Protein 1W2W (pdb70)

GO terms:
  GO:0046523 S-methyl-5-thioribose-1-phosphate isomerase activity (F, IDA)
  GO:0005634 nucleus (C, HDA)
  GO:0005737 cytoplasm (C, HDA)
  GO:0033353 L-methionine cycle (P, IMP)

Solvent-accessible surface area: 60787 Å² total

Foldseek 3Di:
DLAQKDWACVPLLAIWIWGFQVVDPDVDTDIHTQQALVSLLVCLLPGAAAQASNQLSNLVRLLSLLSCCVVPCPDPSNVQAPQVDAVRRVVSSVVSLVVSCPSDPDRCSNVVNSVVLNVLSVPAPHSVRSSNVSSVVSVCSLVCFVVVLCLLVLLVVVVVVCVVVVNDDDDDDDDDDDFASSNGSGCGNPNVVVVNNVVVVVVVVVD/DDDAEEEFELQPDLRCGPPPVVVVCVVVVGHYDYDYLVCPLVCCVDPPDHQAEDEFEFQAQEQFRKTKGFPSLQVNLVSCVVVVHAYEYEYELVRYDDPDHFQVPDDWDFDDCCSRQKHKDFDADPVPGHFDADPVRHTDIDIDGRDDPPDDDTGTRIDIHGQLSHQWYQYPVGIWGADPVSTTRCVVSD/DLAQKDWACVPLLAIWIWGFQVVDPDVDTDIDTQQALVSLLVCLLPGAAALASNQLSNLVRLLNLLSCLVVPVPDPSVVLAPQVDFVRRLVSSVVSLVVSCPSDPDRCSNVVSSVVLNVLSVPAPHSVSSNNVSSVSSVCSLVCFAVVLCLLVLLVVVVVVCVVVVNDDDDDDDDDDDFASSNHSHCGNVNVVVVNNVVVVVVVVVD/DDDAEEEFELQPDLRCGPPPVVVVCVVVVGHYDYDYLVCVLVCCVDPPDHQAEDEFEFQAQEDFRKTKDFPSLQVVLVSCVVVVHAYEYEYELVRYDDPDHFPVPDDWDFDDCCSRQKHKDFDADPPPGHFDADPVRHTDIDIDGNDDPPDDDTGTGIDIHGLLSHQWYQYPVGIWGADPVSTTDCVVSD/DLAQKDWACVPLLAIWIWGWQPVDPDVDTDIDTQQALVSLLVCLLPGAAAQASNQLSNLVRLLSLLSCLVVPCPDPSVVLADQVDQVRRLVSSLVSLVVSCPSDPDRCSNVVNSVVLNVLSVPAPHSVRSSNVSSVSSVCSLVVFAVVLCLLVLLVVVVVVCVVVVHDDDDDDDDDDDFAVSNGSHCGHVNVVVVNNVVVVVVPPVD/DDDAEEEFELQPDLRCGPPPVVVVCVVVVGHYDYDYLVCPLVCCVPPPDHQAEAEFEFQAQEQFRKTKGFPSLQVVLVSCVVVVHAYEYEYELVRYDDPDHFPVPDDWDFDDVCSRQKHKDWDADPPPGHFDADPVGHTHIDIDGNDDPPDDDTGTRIDIHGLLSHQWYQYPVGIWGADPVSTTRCVVSD/DLAQKDWACVPVLAIWIWGWQPVDPDVDTDIHTQQALVSLLVCLLPGAAALASNLLSNLVRLLNHLSCCVVDCPDPSNVLAPQVDFVRRLVSSLVSLVVSCVSDPDRCSNVVSSVVLNVLSVVAPHSVRSNNVSSVSSVCSLVCFVVVLCLQVLLVVVVVVCVVVVHDDDDDDDDDDDFASSNHSGCGNVVVVVVNNVVVVVVVVVD/DDDAEEEFELQPDLRCGPPPVVVVCVVVVGHYDYDYLVCVLVCCVDPPDHQAEDEEEFQAQEQFRKTKDFPSLQVVLVSCVVVVHAYEYEYELVRYDDPDHFQVPDDWDFDDCCSRQKHKDWDADPPPGHFDADPVRHTDIDIDGDDDPPDDDTGTRIDIHGLLSHQWYQYPVGIWGDDPVSTTRCVVSD

Radius of gyration: 48.63 Å; Cα contacts (8 Å, |Δi|>4): 3540; chains: 8; bounding box: 125×84×140 Å

Sequence (1588 aa):
SLEAIVFDRSEPENVSVKVLDQLLLPYTTKYVPIHTIDDGYSVIKSQVRGAPAIAIVGSLSVLTEVQLIKHNPTSDVATLYSLVNWESTKTVLNKRLDFLLSSRPTAVNLSNSLVEIKNILKSSSDLKAFDGSLYNYVCELIDEDLANNKGDNGAKYLIDVLQKDGFKDEFAVLTICNTGSLATSGYGTALGVIRSLWKDSLAKTDKCPRGHVFPLETRPYNQGSRLTAYELVYDKIPSTLITDSSIAYRIRTSPIPIKAAFVGADRIVRNGDTANKIGTLQLAVICKQFGIKFFVVAPKTTIDNVTETGDDIIVEERNPEEFKVVTGTVINPENGSLILNESGEPITGKVGIAPLEINVWNPAFDITPHELIDGIITEEGVFTKNSSGEFQLESLFSLEAIVFDRSEPENVSVKVLDQLLLPYTTKYVPIHTIDDGYSVIKSQVRGAPAIAIVGSLSVLTEVQLIKHNPTSDVATLYSLVNWESTKTVLNKRLDFLLSSRPTAVNLSNSLVEIKNILKSSSDLKAFDGSLYNYVCELIDEDLANNKGDNGAKYLIDVLQKDGFKDEFAVLTICNTGSLATSGYGTALGVIRSLWKDSLAKTDKCPRGHVFPLETRPYNQGSRLTAYELVYDKIPSTLITDSSIAYRIRTSPIPIKAAFVGADRIVRNGDTANKIGTLQLAVICKQFGIKFFVVAPKTTIDNVTETGDDIIVEERNPEEFKVVTGTVINPENGSLILNESGEPITGKVGIAPLEINVWNPAFDITPHELIDGIITEEGVFTKNSSGEFQLESLFSLEAIVFDRSEPENVSVKVLDQLLLPYTTKYVPIHTIDDGYSVIKSQVRGAPAIAIVGSLSVLTEVQLIKHNPTSDVATLYSLVNWESTKTVLNKRLDFLLSSRPTAVNLSNSLVEIKNILKSSSDLKAFDGSLYNYVCELIDEDLANNKGDNGAKYLIDVLQKDGFKDEFAVLTICNTGSLATSGYGTALGVIRSLWKDSLAKTDKCPRGHVFPLETRPYNQGSRLTAYELVYDKIPSTLITDSSIAYRIRTSPIPIKAAFVGADRIVRNGDTANKIGTLQLAVICKQFGIKFFVVAPKTTIDNVTETGDDIIVEERNPEEFKVVTGTVINPENGSLILNESGEPITGKVGIAPLEINVWNPAFDITPHELIDGIITEEGVFTKNSSGEFQLESLFSLEAIVFDRSEPENVSVKVLDQLLLPYTTKYVPIHTIDDGYSVIKSQVRGAPAIAIVGSLSVLTEVQLIKHNPTSDVATLYSLVNWESTKTVLNKRLDFLLSSRPTAVNLSNSLVEIKNILKSSSDLKAFDGSLYNYVCELIDEDLANNKGDNGAKYLIDVLQKDGFKDEFAVLTICNTGSLATSGYGTALGVIRSLWKDSLAKTDKCPRGHVFPLETRPYNQGSRLTAYELVYDKIPSTLITDSSIAYRIRTSPIPIKAAFVGADRIVRNGDTANKIGTLQLAVICKQFGIKFFVVAPKTTIDNVTETGDDIIVEERNPEEFKVVTGTVINPENGSLILNESGEPITGKVGIAPLEINVWNPAFDITPHELIDGIITEEGVFTKNSSGEFQLESLF

Structure (mmCIF, N/CA/C/O backbone):
data_1W2W
#
_entry.id   1W2W
#
_cell.length_a   60.620
_cell.length_b   105.450
_cell.length_c   263.050
_cell.angle_alpha   90.00
_cell.angle_beta   90.00
_cell.angle_gamma   90.00
#
_symmetry.space_group_name_H-M   'P 21 21 21'
#
loop_
_entity.id
_entity.type
_entity.pdbx_description
1 polymer '5-METHYLTHIORIBOSE-1-PHOSPHATE ISOMERASE'
2 polymer '5-METHYLTHIORIBOSE-1-PHOSPHATE ISOMERASE'
3 non-polymer 'SULFATE ION'
4 water water
#
loop_
_atom_site.group_PDB
_atom_site.id
_atom_site.type_symbol
_atom_site.label_atom_id
_atom_site.label_alt_id
_atom_site.label_comp_id
_atom_site.label_asym_id
_atom_site.label_entity_id
_atom_site.label_seq_id
_atom_site.pdbx_PDB_ins_code
_atom_site.Cartn_x
_atom_site.Cartn_y
_atom_site.Cartn_z
_atom_site.occupancy
_atom_site.B_iso_or_equiv
_atom_site.auth_seq_id
_atom_site.auth_comp_id
_atom_site.auth_asym_id
_atom_site.auth_atom_id
_atom_site.pdbx_PDB_model_num
ATOM 9 N N . SER A 1 2 ? 38.304 33.305 29.124 1.00 15.06 2 SER A N 1
ATOM 10 C CA . SER A 1 2 ? 38.574 33.145 30.544 1.00 12.22 2 SER A CA 1
ATOM 11 C C . SER A 1 2 ? 38.056 34.308 31.390 1.00 10.44 2 SER A C 1
ATOM 12 O O . SER A 1 2 ? 37.879 34.156 32.596 1.00 9.67 2 SER A O 1
ATOM 15 N N . LEU A 1 3 ? 37.812 35.459 30.765 1.00 7.48 3 LEU A N 1
ATOM 16 C CA . LEU A 1 3 ? 37.576 36.699 31.503 1.00 5.85 3 LEU A CA 1
ATOM 17 C C . LEU A 1 3 ? 36.124 37.165 31.464 1.00 6.61 3 LEU A C 1
ATOM 18 O O . LEU A 1 3 ? 35.799 38.214 32.018 1.00 6.43 3 LEU A O 1
ATOM 23 N N . GLU A 1 4 ? 35.263 36.390 30.814 1.00 5.09 4 GLU A N 1
ATOM 24 C CA . GLU A 1 4 ? 33.884 36.794 30.586 1.00 6.38 4 GLU A CA 1
ATOM 25 C C . GLU A 1 4 ? 33.028 36.392 31.793 1.00 5.58 4 GLU A C 1
ATOM 26 O O . GLU A 1 4 ? 32.792 35.213 32.022 1.00 5.93 4 GLU A O 1
ATOM 32 N N . ALA A 1 5 ? 32.574 37.374 32.570 1.00 5.70 5 ALA A N 1
ATOM 33 C CA . ALA A 1 5 ? 31.787 37.087 33.772 1.00 4.61 5 ALA A CA 1
ATOM 34 C C . ALA A 1 5 ? 30.463 36.431 33.424 1.00 4.20 5 ALA A C 1
ATOM 35 O O . ALA A 1 5 ? 29.976 35.570 34.159 1.00 5.25 5 ALA A O 1
ATOM 37 N N . ILE A 1 6 ? 29.884 36.840 32.304 1.00 3.92 6 ILE A N 1
ATOM 38 C CA . ILE A 1 6 ? 28.530 36.419 31.953 1.00 4.49 6 ILE A CA 1
ATOM 39 C C . ILE A 1 6 ? 28.540 35.918 30.523 1.00 4.77 6 ILE A C 1
ATOM 40 O O . ILE A 1 6 ? 28.942 36.645 29.617 1.00 6.22 6 ILE A O 1
ATOM 45 N N . VAL A 1 7 ? 28.115 34.675 30.325 1.00 3.63 7 VAL A N 1
ATOM 46 C CA . VAL A 1 7 ? 28.084 34.123 28.979 1.00 4.02 7 VAL A CA 1
ATOM 47 C C . VAL A 1 7 ? 26.625 34.044 28.552 1.00 4.13 7 VAL A C 1
ATOM 48 O O . VAL A 1 7 ? 25.866 33.206 29.056 1.00 6.46 7 VAL A O 1
ATOM 52 N N . PHE A 1 8 ? 26.279 34.923 27.615 1.00 4.18 8 PHE A N 1
ATOM 53 C CA . PHE A 1 8 ? 24.907 35.144 27.158 1.00 4.30 8 PHE A CA 1
ATOM 54 C C . PHE A 1 8 ? 24.805 34.703 25.702 1.00 4.87 8 PHE A C 1
ATOM 55 O O . PHE A 1 8 ? 25.303 35.387 24.811 1.00 6.40 8 PHE A O 1
ATOM 63 N N . ASP A 1 9 ? 24.184 33.553 25.449 1.00 5.27 9 ASP A N 1
ATOM 64 C CA . ASP A 1 9 ? 23.965 33.120 24.077 1.00 5.35 9 ASP A CA 1
ATOM 65 C C . ASP A 1 9 ? 22.603 33.637 23.629 1.00 6.08 9 ASP A C 1
ATOM 66 O O . ASP A 1 9 ? 21.561 33.131 24.061 1.00 6.03 9 ASP A O 1
ATOM 71 N N . ARG A 1 10 ? 22.632 34.645 22.763 1.00 5.81 10 ARG A N 1
ATOM 72 C CA . ARG A 1 10 ? 21.432 35.362 22.352 1.00 5.78 10 ARG A CA 1
ATOM 73 C C . ARG A 1 10 ? 20.928 34.861 21.006 1.00 5.59 10 ARG A C 1
ATOM 74 O O . ARG A 1 10 ? 19.981 35.412 20.439 1.00 6.92 10 ARG A O 1
ATOM 82 N N . SER A 1 11 ? 21.561 33.812 20.496 1.00 4.19 11 SER A N 1
ATOM 83 C CA . SER A 1 11 ? 21.388 33.416 19.103 1.00 5.31 11 SER A CA 1
ATOM 84 C C . SER A 1 11 ? 19.969 32.939 18.793 1.00 5.66 11 SER A C 1
ATOM 85 O O . SER A 1 11 ? 19.503 33.050 17.654 1.00 4.44 11 SER A O 1
ATOM 88 N N . GLU A 1 12 ? 19.292 32.402 19.804 1.00 4.64 12 GLU A N 1
ATOM 89 C CA . GLU A 1 12 ? 17.854 32.136 19.709 1.00 5.20 12 GLU A CA 1
ATOM 90 C C . GLU A 1 12 ? 17.120 33.156 20.577 1.00 5.38 12 GLU A C 1
ATOM 91 O O . GLU A 1 12 ? 17.044 33.002 21.798 1.00 4.45 12 GLU A O 1
ATOM 97 N N . PRO A 1 13 ? 16.602 34.224 19.976 1.00 6.50 13 PRO A N 1
ATOM 98 C CA . PRO A 1 13 ? 15.986 35.289 20.779 1.00 6.57 13 PRO A CA 1
ATOM 99 C C . PRO A 1 13 ? 14.875 34.788 21.706 1.00 5.83 13 PRO A C 1
ATOM 100 O O . PRO A 1 13 ? 14.667 35.380 22.764 1.00 5.63 13 PRO A O 1
ATOM 104 N N . GLU A 1 14 ? 14.181 33.722 21.315 1.00 4.82 14 GLU A N 1
ATOM 105 C CA . GLU A 1 14 ? 13.089 33.190 22.132 1.00 4.61 14 GLU A CA 1
ATOM 106 C C . GLU A 1 14 ? 13.508 32.167 23.189 1.00 4.46 14 GLU A C 1
ATOM 107 O O . GLU A 1 14 ? 12.681 31.705 23.979 1.00 2.38 14 GLU A O 1
ATOM 113 N N . ASN A 1 15 ? 14.791 31.826 23.214 1.00 3.27 15 ASN A N 1
ATOM 114 C CA . ASN A 1 15 ? 15.281 30.709 24.016 1.00 4.50 15 ASN A CA 1
ATOM 115 C C . ASN A 1 15 ? 16.743 30.978 24.357 1.00 4.22 15 ASN A C 1
ATOM 116 O O . ASN A 1 15 ? 17.621 30.202 23.978 1.00 5.48 15 ASN A O 1
ATOM 121 N N . VAL A 1 16 ? 17.008 32.069 25.061 1.00 4.76 16 VAL A N 1
ATOM 122 C CA . VAL A 1 16 ? 18.403 32.435 25.323 1.00 4.75 16 VAL A CA 1
ATOM 123 C C . VAL A 1 16 ? 18.988 31.509 26.374 1.00 5.47 16 VAL A C 1
ATOM 124 O O . VAL A 1 16 ? 18.251 30.910 27.162 1.00 4.73 16 VAL A O 1
ATOM 128 N N . SER A 1 17 ? 20.313 31.386 26.397 1.00 4.76 17 SER A N 1
ATOM 129 C CA . SER A 1 17 ? 20.944 30.730 27.531 1.00 7.02 17 SER A CA 1
ATOM 130 C C . SER A 1 17 ? 21.903 31.694 28.218 1.00 6.21 17 SER A C 1
ATOM 131 O O . SER A 1 17 ? 22.489 32.578 27.587 1.00 6.34 17 SER A O 1
ATOM 134 N N . VAL A 1 18 ? 22.025 31.527 29.526 1.00 6.59 18 VAL A N 1
ATOM 135 C CA . VAL A 1 18 ? 22.854 32.412 30.332 1.00 6.02 18 VAL A CA 1
ATOM 136 C C . VAL A 1 18 ? 23.572 31.521 31.333 1.00 5.96 18 VAL A C 1
ATOM 137 O O . VAL A 1 18 ? 22.942 30.702 31.995 1.00 6.37 18 VAL A O 1
ATOM 141 N N . LYS A 1 19 ? 24.890 31.663 31.441 1.00 6.16 19 LYS A N 1
ATOM 142 C CA . LYS A 1 19 ? 25.629 31.033 32.538 1.00 5.21 19 LYS A CA 1
ATOM 143 C C . LYS A 1 19 ? 26.677 32.036 33.019 1.00 5.96 19 LYS A C 1
ATOM 144 O O . LYS A 1 19 ? 27.096 32.892 32.251 1.00 5.64 19 LYS A O 1
ATOM 150 N N . VAL A 1 20 ? 27.091 31.961 34.278 1.00 5.46 20 VAL A N 1
ATOM 151 C CA . VAL A 1 20 ? 28.015 32.962 34.806 1.00 4.81 20 VAL A CA 1
ATOM 152 C C . VAL A 1 20 ? 29.203 32.305 35.499 1.00 3.14 20 VAL A C 1
ATOM 153 O O . VAL A 1 20 ? 29.091 31.220 36.082 1.00 5.89 20 VAL A O 1
ATOM 157 N N . LEU A 1 21 ? 30.357 32.953 35.429 1.00 5.22 21 LEU A N 1
ATOM 158 C CA . LEU A 1 21 ? 31.525 32.429 36.121 1.00 5.82 21 LEU A CA 1
ATOM 159 C C . LEU A 1 21 ? 31.301 32.580 37.612 1.00 6.07 21 LEU A C 1
ATOM 160 O O . LEU A 1 21 ? 30.828 33.617 38.056 1.00 7.17 21 LEU A O 1
ATOM 165 N N . ASP A 1 22 ? 31.665 31.565 38.387 1.00 9.81 22 ASP A N 1
ATOM 166 C CA . ASP A 1 22 ? 31.627 31.717 39.838 1.00 10.42 22 ASP A CA 1
ATOM 167 C C . ASP A 1 22 ? 32.878 32.471 40.294 1.00 11.56 22 ASP A C 1
ATOM 168 O O . ASP A 1 22 ? 33.977 31.896 40.415 1.00 11.02 22 ASP A O 1
ATOM 173 N N . GLN A 1 23 ? 32.722 33.766 40.550 1.00 10.80 23 GLN A N 1
ATOM 174 C CA . GLN A 1 23 ? 33.900 34.576 40.834 1.00 11.44 23 GLN A CA 1
ATOM 175 C C . GLN A 1 23 ? 34.474 34.345 42.217 1.00 12.64 23 GLN A C 1
ATOM 176 O O . GLN A 1 23 ? 35.565 34.837 42.521 1.00 14.51 23 GLN A O 1
ATOM 182 N N . LEU A 1 24 ? 33.753 33.608 43.055 1.00 12.93 24 LEU A N 1
ATOM 183 C CA . LEU A 1 24 ? 34.293 33.223 44.348 1.00 13.45 24 LEU A CA 1
ATOM 184 C C . LEU A 1 24 ? 35.463 32.256 44.167 1.00 12.67 24 LEU A C 1
ATOM 185 O O . LEU A 1 24 ? 36.332 32.192 45.029 1.00 14.18 24 LEU A O 1
ATOM 190 N N . LEU A 1 25 ? 35.472 31.512 43.059 1.00 13.06 25 LEU A N 1
ATOM 191 C CA . LEU A 1 25 ? 36.396 30.398 42.851 1.00 14.73 25 LEU A CA 1
ATOM 192 C C . LEU A 1 25 ? 37.599 30.732 41.958 1.00 13.33 25 LEU A C 1
ATOM 193 O O . LEU A 1 25 ? 38.547 29.941 41.855 1.00 14.10 25 LEU A O 1
ATOM 198 N N . LEU A 1 26 ? 37.567 31.907 41.321 1.00 13.57 26 LEU A N 1
ATOM 199 C CA . LEU A 1 26 ? 38.671 32.343 40.473 1.00 13.70 26 LEU A CA 1
ATOM 200 C C . LEU A 1 26 ? 39.880 32.702 41.346 1.00 13.15 26 LEU A C 1
ATOM 201 O O . LEU A 1 26 ? 39.714 32.983 42.533 1.00 13.75 26 LEU A O 1
ATOM 206 N N . PRO A 1 27 ? 41.088 32.714 40.790 1.00 13.75 27 PRO A N 1
ATOM 207 C CA . PRO A 1 27 ? 41.360 32.429 39.380 1.00 14.55 27 PRO A CA 1
ATOM 208 C C . PRO A 1 27 ? 41.681 30.981 39.039 1.00 15.55 27 PRO A C 1
ATOM 209 O O . PRO A 1 27 ? 41.746 30.659 37.848 1.00 16.69 27 PRO A O 1
ATOM 213 N N . TYR A 1 28 ? 41.895 30.120 40.027 1.00 14.58 28 TYR A N 1
ATOM 214 C CA . TYR A 1 28 ? 42.352 28.772 39.688 1.00 15.89 28 TYR A CA 1
ATOM 215 C C . TYR A 1 28 ? 41.248 27.844 39.228 1.00 16.35 28 TYR A C 1
ATOM 216 O O . TYR A 1 28 ? 41.505 26.888 38.497 1.00 15.63 28 TYR A O 1
ATOM 225 N N . THR A 1 29 ? 40.027 28.122 39.668 1.00 16.88 29 THR A N 1
ATOM 226 C CA . THR A 1 29 ? 38.887 27.286 39.309 1.00 18.89 29 THR A CA 1
ATOM 227 C C . THR A 1 29 ? 37.956 28.066 38.407 1.00 19.94 29 THR A C 1
ATOM 228 O O . THR A 1 29 ? 37.569 29.192 38.731 1.00 18.62 29 THR A O 1
ATOM 232 N N . THR A 1 30 ? 37.616 27.465 37.270 1.00 19.79 30 THR A N 1
ATOM 233 C CA . THR A 1 30 ? 36.701 28.082 36.326 1.00 23.06 30 THR A CA 1
ATOM 234 C C . THR A 1 30 ? 35.451 27.232 36.354 1.00 22.65 30 THR A C 1
ATOM 235 O O . THR A 1 30 ? 35.437 26.133 35.802 1.00 25.13 30 THR A O 1
ATOM 239 N N . LYS A 1 31 ? 34.410 27.728 37.013 1.00 21.78 31 LYS A N 1
ATOM 240 C CA . LYS A 1 31 ? 33.177 26.967 37.155 1.00 21.28 31 LYS A CA 1
ATOM 241 C C . LYS A 1 31 ? 31.987 27.843 36.778 1.00 20.67 31 LYS A C 1
ATOM 242 O O . LYS A 1 31 ? 31.900 28.984 37.231 1.00 18.51 31 LYS A O 1
ATOM 248 N N . TYR A 1 32 ? 31.077 27.310 35.966 1.00 18.92 32 TYR A N 1
ATOM 249 C CA . TYR A 1 32 ? 29.908 28.088 35.534 1.00 18.96 32 TYR A CA 1
ATOM 250 C C . TYR A 1 32 ? 28.643 27.755 36.298 1.00 19.08 32 TYR A C 1
ATOM 251 O O . TYR A 1 32 ? 28.407 26.601 36.656 1.00 19.57 32 TYR A O 1
ATOM 260 N N . VAL A 1 33 ? 27.828 28.777 36.545 1.00 17.72 33 VAL A N 1
ATOM 261 C CA . VAL A 1 33 ? 26.553 28.616 37.231 1.00 17.07 33 VAL A CA 1
ATOM 262 C C . VAL A 1 33 ? 25.451 28.972 36.231 1.00 17.15 33 VAL A C 1
ATOM 263 O O . VAL A 1 33 ? 25.402 30.091 35.718 1.00 15.92 33 VAL A O 1
ATOM 267 N N . PRO A 1 34 ? 24.567 28.025 35.933 1.00 16.90 34 PRO A N 1
ATOM 268 C CA . PRO A 1 34 ? 23.470 28.308 34.998 1.00 16.49 34 PRO A CA 1
ATOM 269 C C . PRO A 1 34 ? 22.477 29.281 35.608 1.00 15.57 34 PRO A C 1
ATOM 270 O O . PRO A 1 34 ? 22.226 29.224 36.816 1.00 15.24 34 PRO A O 1
ATOM 274 N N . ILE A 1 35 ? 21.915 30.161 34.778 1.00 14.61 35 ILE A N 1
ATOM 275 C CA . ILE A 1 35 ? 20.857 31.050 35.239 1.00 15.47 35 ILE A CA 1
ATOM 276 C C . ILE A 1 35 ? 19.551 30.701 34.526 1.00 15.43 35 ILE A C 1
ATOM 277 O O . ILE A 1 35 ? 19.460 30.831 33.313 1.00 15.28 35 ILE A O 1
ATOM 282 N N . HIS A 1 36 ? 18.554 30.249 35.282 1.00 16.09 36 HIS A N 1
ATOM 283 C CA . HIS A 1 36 ? 17.262 29.877 34.702 1.00 16.53 36 HIS A CA 1
ATOM 284 C C . HIS A 1 36 ? 16.124 30.764 35.192 1.00 16.13 36 HIS A C 1
ATOM 285 O O . HIS A 1 36 ? 15.171 31.038 34.453 1.00 16.35 36 HIS A O 1
ATOM 292 N N . THR A 1 37 ? 16.212 31.204 36.441 1.00 16.07 37 THR A N 1
ATOM 293 C CA . THR A 1 37 ? 15.123 31.957 37.051 1.00 16.08 37 THR A CA 1
ATOM 294 C C . THR A 1 37 ? 15.632 33.135 37.850 1.00 16.04 37 THR A C 1
ATOM 295 O O . THR A 1 37 ? 16.848 33.303 38.036 1.00 16.49 37 THR A O 1
ATOM 299 N N . ILE A 1 38 ? 14.689 33.933 38.339 1.00 14.59 38 ILE A N 1
ATOM 300 C CA . ILE A 1 38 ? 15.046 35.079 39.164 1.00 15.52 38 ILE A CA 1
ATOM 301 C C . ILE A 1 38 ? 15.671 34.613 40.474 1.00 15.05 38 ILE A C 1
ATOM 302 O O . ILE A 1 38 ? 16.497 35.317 41.066 1.00 15.48 38 ILE A O 1
ATOM 307 N N . ASP A 1 39 ? 15.315 33.412 40.925 1.00 16.15 39 ASP A N 1
ATOM 308 C CA . ASP A 1 39 ? 15.958 32.902 42.136 1.00 15.07 39 ASP A CA 1
ATOM 309 C C . ASP A 1 39 ? 17.446 32.698 41.906 1.00 16.00 39 ASP A C 1
ATOM 310 O O . ASP A 1 39 ? 18.233 32.891 42.829 1.00 14.87 39 ASP A O 1
ATOM 315 N N . ASP A 1 40 ? 17.823 32.297 40.691 1.00 14.17 40 ASP A N 1
ATOM 316 C CA . ASP A 1 40 ? 19.231 32.066 40.369 1.00 15.19 40 ASP A CA 1
ATOM 317 C C . ASP A 1 40 ? 19.973 33.399 40.322 1.00 14.63 40 ASP A C 1
ATOM 318 O O . ASP A 1 40 ? 21.078 33.519 40.845 1.00 13.84 40 ASP A O 1
ATOM 323 N N . GLY A 1 41 ? 19.351 34.384 39.686 1.00 14.17 41 GLY A N 1
ATOM 324 C CA . GLY A 1 41 ? 19.890 35.730 39.630 1.00 14.32 41 GLY A CA 1
ATOM 325 C C . GLY A 1 41 ? 20.108 36.272 41.029 1.00 15.42 41 GLY A C 1
ATOM 326 O O . GLY A 1 41 ? 21.185 36.777 41.349 1.00 14.39 41 GLY A O 1
ATOM 327 N N . TYR A 1 42 ? 19.088 36.149 41.875 1.00 14.16 42 TYR A N 1
ATOM 328 C CA . TYR A 1 42 ? 19.195 36.616 43.255 1.00 14.97 42 TYR A CA 1
ATOM 329 C C . TYR A 1 42 ? 20.331 35.884 43.952 1.00 15.06 42 TYR A C 1
ATOM 330 O O . TYR A 1 42 ? 21.136 36.500 44.649 1.00 15.11 42 TYR A O 1
ATOM 339 N N . SER A 1 43 ? 20.391 34.566 43.771 1.00 15.16 43 SER A N 1
ATOM 340 C CA . SER A 1 43 ? 21.374 33.774 44.498 1.00 15.77 43 SER A CA 1
ATOM 341 C C . SER A 1 43 ? 22.804 34.130 44.114 1.00 15.82 43 SER A C 1
ATOM 342 O O . SER A 1 43 ? 23.654 34.297 44.996 1.00 15.46 43 SER A O 1
ATOM 345 N N . VAL A 1 44 ? 23.083 34.254 42.818 1.00 14.18 44 VAL A N 1
ATOM 346 C CA . VAL A 1 44 ? 24.469 34.556 42.442 1.00 14.56 44 VAL A CA 1
ATOM 347 C C . VAL A 1 44 ? 24.888 35.979 42.804 1.00 14.01 44 VAL A C 1
ATOM 348 O O . VAL A 1 44 ? 26.070 36.233 43.037 1.00 14.33 44 VAL A O 1
ATOM 352 N N . ILE A 1 45 ? 23.932 36.903 42.851 1.00 13.46 45 ILE A N 1
ATOM 353 C CA . ILE A 1 45 ? 24.230 38.264 43.273 1.00 11.87 45 ILE A CA 1
ATOM 354 C C . ILE A 1 45 ? 24.473 38.320 44.784 1.00 14.06 45 ILE A C 1
ATOM 355 O O . ILE A 1 45 ? 25.469 38.864 45.252 1.00 11.62 45 ILE A O 1
ATOM 360 N N . LYS A 1 46 ? 23.559 37.739 45.549 1.00 13.45 46 LYS A N 1
ATOM 361 C CA . LYS A 1 46 ? 23.634 37.867 47.000 1.00 14.67 46 LYS A CA 1
ATOM 362 C C . LYS A 1 46 ? 24.908 37.211 47.537 1.00 13.96 46 LYS A C 1
ATOM 363 O O . LYS A 1 46 ? 25.554 37.738 48.435 1.00 14.83 46 LYS A O 1
ATOM 369 N N . SER A 1 47 ? 25.262 36.071 46.959 1.00 14.55 47 SER A N 1
ATOM 370 C CA . SER A 1 47 ? 26.446 35.325 47.363 1.00 13.49 47 SER A CA 1
ATOM 371 C C . SER A 1 47 ? 27.736 35.865 46.733 1.00 13.82 47 SER A C 1
ATOM 372 O O . SER A 1 47 ? 28.831 35.421 47.090 1.00 13.13 47 SER A O 1
ATOM 383 N N . GLN A 1 49 ? 28.789 35.469 43.712 1.00 11.24 49 GLN A N 1
ATOM 384 C CA . GLN A 1 49 ? 29.299 34.632 42.647 1.00 11.04 49 GLN A CA 1
ATOM 385 C C . GLN A 1 49 ? 29.394 35.442 41.364 1.00 10.79 49 GLN A C 1
ATOM 386 O O . GLN A 1 49 ? 30.326 35.253 40.593 1.00 11.55 49 GLN A O 1
ATOM 392 N N . VAL A 1 50 ? 28.438 36.341 41.151 1.00 11.21 50 VAL A N 1
ATOM 393 C CA . VAL A 1 50 ? 28.615 37.438 40.201 1.00 10.84 50 VAL A CA 1
ATOM 394 C C . VAL A 1 50 ? 28.728 38.703 41.040 1.00 11.43 50 VAL A C 1
ATOM 395 O O . VAL A 1 50 ? 27.939 38.915 41.970 1.00 11.97 50 VAL A O 1
ATOM 399 N N . ARG A 1 51 ? 29.701 39.556 40.728 1.00 9.70 51 ARG A N 1
ATOM 400 C CA . ARG A 1 51 ? 29.757 40.850 41.391 1.00 10.80 51 ARG A CA 1
ATOM 401 C C . ARG A 1 51 ? 30.381 41.862 40.447 1.00 10.02 51 ARG A C 1
ATOM 402 O O . ARG A 1 51 ? 30.713 41.526 39.306 1.00 8.93 51 ARG A O 1
ATOM 410 N N . GLY A 1 52 ? 30.514 43.102 40.894 1.00 10.38 52 GLY A N 1
ATOM 411 C CA . GLY A 1 52 ? 30.771 44.176 39.950 1.00 10.76 52 GLY A CA 1
ATOM 412 C C . GLY A 1 52 ? 29.470 44.849 39.564 1.00 10.65 52 GLY A C 1
ATOM 413 O O . GLY A 1 52 ? 28.526 44.189 39.127 1.00 10.73 52 GLY A O 1
ATOM 414 N N . ALA A 1 53 ? 29.407 46.167 39.726 1.00 9.75 53 ALA A N 1
ATOM 415 C CA . ALA A 1 53 ? 28.106 46.835 39.630 1.00 12.07 53 ALA A CA 1
ATOM 416 C C . ALA A 1 53 ? 27.331 46.552 38.332 1.00 11.18 53 ALA A C 1
ATOM 417 O O . ALA A 1 53 ? 26.159 46.154 38.388 1.00 11.45 53 ALA A O 1
ATOM 419 N N . PRO A 1 54 ? 27.945 46.769 37.168 1.00 10.13 54 PRO A N 1
ATOM 420 C CA . PRO A 1 54 ? 27.241 46.482 35.917 1.00 10.83 54 PRO A CA 1
ATOM 421 C C . PRO A 1 54 ? 26.961 45.003 35.709 1.00 10.31 54 PRO A C 1
ATOM 422 O O . PRO A 1 54 ? 25.870 44.685 35.236 1.00 10.12 54 PRO A O 1
ATOM 426 N N . ALA A 1 55 ? 27.892 44.112 36.044 1.00 9.03 55 ALA A N 1
ATOM 427 C CA . ALA A 1 55 ? 27.612 42.684 35.915 1.00 10.07 55 ALA A CA 1
ATOM 428 C C . ALA A 1 55 ? 26.407 42.254 36.741 1.00 10.77 55 ALA A C 1
ATOM 429 O O . ALA A 1 55 ? 25.601 41.412 36.309 1.00 11.57 55 ALA A O 1
ATOM 431 N N . ILE A 1 56 ? 26.281 42.825 37.935 1.00 10.57 56 ILE A N 1
ATOM 432 C CA . ILE A 1 56 ? 25.117 42.549 38.774 1.00 10.82 56 ILE A CA 1
ATOM 433 C C . ILE A 1 56 ? 23.819 42.919 38.052 1.00 11.54 56 ILE A C 1
ATOM 434 O O . ILE A 1 56 ? 22.879 42.112 38.010 1.00 11.71 56 ILE A O 1
ATOM 439 N N . ALA A 1 57 ? 23.774 44.129 37.493 1.00 11.55 57 ALA A N 1
ATOM 440 C CA . ALA A 1 57 ? 22.610 44.574 36.720 1.00 11.45 57 ALA A CA 1
ATOM 441 C C . ALA A 1 57 ? 22.334 43.679 35.520 1.00 11.62 57 ALA A C 1
ATOM 442 O O . ALA A 1 57 ? 21.178 43.375 35.199 1.00 11.47 57 ALA A O 1
ATOM 444 N N . ILE A 1 58 ? 23.391 43.264 34.830 1.00 9.90 58 ILE A N 1
ATOM 445 C CA . ILE A 1 58 ? 23.218 42.417 33.653 1.00 11.07 58 ILE A CA 1
ATOM 446 C C . ILE A 1 58 ? 22.705 41.022 34.016 1.00 10.51 58 ILE A C 1
ATOM 447 O O . ILE A 1 58 ? 21.750 40.537 33.398 1.00 11.32 58 ILE A O 1
ATOM 452 N N . VAL A 1 59 ? 23.322 40.366 34.998 1.00 10.88 59 VAL A N 1
ATOM 453 C CA . VAL A 1 59 ? 22.817 39.038 35.387 1.00 11.38 59 VAL A CA 1
ATOM 454 C C . VAL A 1 59 ? 21.400 39.102 35.956 1.00 10.78 59 VAL A C 1
ATOM 455 O O . VAL A 1 59 ? 20.571 38.224 35.673 1.00 11.95 59 VAL A O 1
ATOM 459 N N . GLY A 1 60 ? 21.118 40.141 36.738 1.00 11.29 60 GLY A N 1
ATOM 460 C CA . GLY A 1 60 ? 19.772 40.362 37.260 1.00 10.82 60 GLY A CA 1
ATOM 461 C C . GLY A 1 60 ? 18.743 40.478 36.141 1.00 12.07 60 GLY A C 1
ATOM 462 O O . GLY A 1 60 ? 17.721 39.770 36.139 1.00 11.22 60 GLY A O 1
ATOM 463 N N . SER A 1 61 ? 19.020 41.373 35.194 1.00 11.25 61 SER A N 1
ATOM 464 C CA . SER A 1 61 ? 18.170 41.578 34.028 1.00 12.45 61 SER A CA 1
ATOM 465 C C . SER A 1 61 ? 17.992 40.284 33.224 1.00 13.06 61 SER A C 1
ATOM 466 O O . SER A 1 61 ? 16.878 39.925 32.862 1.00 13.48 61 SER A O 1
ATOM 469 N N . LEU A 1 62 ? 19.091 39.590 32.950 1.00 11.97 62 LEU A N 1
ATOM 470 C CA . LEU A 1 62 ? 19.050 38.341 32.205 1.00 12.86 62 LEU A CA 1
ATOM 471 C C . LEU A 1 62 ? 18.217 37.276 32.913 1.00 12.45 62 LEU A C 1
ATOM 472 O O . LEU A 1 62 ? 17.514 36.502 32.251 1.00 12.34 62 LEU A O 1
ATOM 477 N N . SER A 1 63 ? 18.279 37.235 34.242 1.00 12.67 63 SER A N 1
ATOM 478 C CA . SER A 1 63 ? 17.546 36.213 34.990 1.00 13.49 63 SER A CA 1
ATOM 479 C C . SER A 1 63 ? 16.029 36.404 34.885 1.00 13.87 63 SER A C 1
ATOM 480 O O . SER A 1 63 ? 15.273 35.433 34.985 1.00 14.79 63 SER A O 1
ATOM 483 N N . VAL A 1 64 ? 15.590 37.644 34.686 1.00 13.82 64 VAL A N 1
ATOM 484 C CA . VAL A 1 64 ? 14.172 37.913 34.428 1.00 13.56 64 VAL A CA 1
ATOM 485 C C . VAL A 1 64 ? 13.790 37.337 33.061 1.00 13.97 64 VAL A C 1
ATOM 486 O O . VAL A 1 64 ? 12.737 36.696 32.894 1.00 13.76 64 VAL A O 1
ATOM 490 N N . LEU A 1 65 ? 14.647 37.553 32.070 1.00 13.99 65 LEU A N 1
ATOM 491 C CA . LEU A 1 65 ? 14.382 37.020 30.739 1.00 13.32 65 LEU A CA 1
ATOM 492 C C . LEU A 1 65 ? 14.380 35.490 30.723 1.00 13.66 65 LEU A C 1
ATOM 493 O O . LEU A 1 65 ? 13.481 34.879 30.142 1.00 14.04 65 LEU A O 1
ATOM 498 N N . THR A 1 66 ? 15.361 34.847 31.345 1.00 12.85 66 THR A N 1
ATOM 499 C CA . THR A 1 66 ? 15.328 33.383 31.379 1.00 14.00 66 THR A CA 1
ATOM 500 C C . THR A 1 66 ? 14.077 32.880 32.099 1.00 14.66 66 THR A C 1
ATOM 501 O O . THR A 1 66 ? 13.512 31.853 31.709 1.00 15.82 66 THR A O 1
ATOM 505 N N . GLU A 1 67 ? 13.647 33.594 33.138 1.00 13.71 67 GLU A N 1
ATOM 506 C CA . GLU A 1 67 ? 12.445 33.198 33.869 1.00 15.37 67 GLU A CA 1
ATOM 507 C C . GLU A 1 67 ? 11.202 33.271 32.986 1.00 16.44 67 GLU A C 1
ATOM 508 O O . GLU A 1 67 ? 10.398 32.330 32.952 1.00 16.57 67 GLU A O 1
ATOM 514 N N . VAL A 1 68 ? 11.026 34.374 32.263 1.00 16.91 68 VAL A N 1
ATOM 515 C CA . VAL A 1 68 ? 9.802 34.498 31.475 1.00 18.25 68 VAL A CA 1
ATOM 516 C C . VAL A 1 68 ? 9.804 33.526 30.307 1.00 18.07 68 VAL A C 1
ATOM 517 O O . VAL A 1 68 ? 8.748 33.037 29.884 1.00 16.86 68 VAL A O 1
ATOM 521 N N . GLN A 1 69 ? 10.990 33.224 29.785 1.00 16.65 69 GLN A N 1
ATOM 522 C CA . GLN A 1 69 ? 11.079 32.244 28.709 1.00 16.93 69 GLN A CA 1
ATOM 523 C C . GLN A 1 69 ? 10.838 30.828 29.194 1.00 18.55 69 GLN A C 1
ATOM 524 O O . GLN A 1 69 ? 10.252 30.014 28.478 1.00 18.99 69 GLN A O 1
ATOM 530 N N . LEU A 1 70 ? 11.274 30.540 30.414 1.00 19.00 70 LEU A N 1
ATOM 531 C CA . LEU A 1 70 ? 11.021 29.237 31.015 1.00 21.25 70 LEU A CA 1
ATOM 532 C C . LEU A 1 70 ? 9.524 29.022 31.257 1.00 22.56 70 LEU A C 1
ATOM 533 O O . LEU A 1 70 ? 8.995 27.942 30.994 1.00 22.98 70 LEU A O 1
ATOM 538 N N . ILE A 1 71 ? 8.828 30.033 31.760 1.00 24.09 71 ILE A N 1
ATOM 539 C CA . ILE A 1 71 ? 7.415 29.827 32.054 1.00 27.35 71 ILE A CA 1
ATOM 540 C C . ILE A 1 71 ? 6.593 29.700 30.771 1.00 28.39 71 ILE A C 1
ATOM 541 O O . ILE A 1 71 ? 5.516 29.096 30.772 1.00 30.39 71 ILE A O 1
ATOM 546 N N . LYS A 1 72 ? 7.102 30.261 29.678 1.00 30.06 72 LYS A N 1
ATOM 547 C CA . LYS A 1 72 ? 6.505 30.038 28.365 1.00 31.28 72 LYS A CA 1
ATOM 548 C C . LYS A 1 72 ? 6.706 28.595 27.903 1.00 31.63 72 LYS A C 1
ATOM 549 O O . LYS A 1 72 ? 5.749 27.927 27.500 1.00 31.23 72 LYS A O 1
ATOM 555 N N . HIS A 1 73 ? 7.950 28.122 27.977 1.00 30.86 73 HIS A N 1
ATOM 556 C CA . HIS A 1 73 ? 8.341 26.821 27.440 1.00 31.14 73 HIS A CA 1
ATOM 557 C C . HIS A 1 73 ? 7.964 25.641 28.330 1.00 32.78 73 HIS A C 1
ATOM 558 O O . HIS A 1 73 ? 7.822 24.517 27.849 1.00 32.67 73 HIS A O 1
ATOM 565 N N . ASN A 1 74 ? 7.821 25.891 29.626 1.00 33.75 74 ASN A N 1
ATOM 566 C CA . ASN A 1 74 ? 7.433 24.838 30.552 1.00 35.38 74 ASN A CA 1
ATOM 567 C C . ASN A 1 74 ? 6.463 25.315 31.620 1.00 36.17 74 ASN A C 1
ATOM 568 O O . ASN A 1 74 ? 6.868 25.627 32.744 1.00 35.18 74 ASN A O 1
ATOM 573 N N . PRO A 1 75 ? 5.182 25.366 31.262 1.00 36.80 75 PRO A N 1
ATOM 574 C CA . PRO A 1 75 ? 4.149 25.880 32.167 1.00 37.12 75 PRO A CA 1
ATOM 575 C C . PRO A 1 75 ? 3.961 24.982 33.394 1.00 37.02 75 PRO A C 1
ATOM 576 O O . PRO A 1 75 ? 3.261 25.389 34.320 1.00 38.25 75 PRO A O 1
ATOM 580 N N . THR A 1 76 ? 4.575 23.800 33.410 1.00 36.55 76 THR A N 1
ATOM 581 C CA . THR A 1 76 ? 4.487 22.912 34.570 1.00 36.08 76 THR A CA 1
ATOM 582 C C . THR A 1 76 ? 5.709 22.991 35.486 1.00 35.25 76 THR A C 1
ATOM 583 O O . THR A 1 76 ? 5.765 22.315 36.518 1.00 35.34 76 THR A O 1
ATOM 587 N N . SER A 1 77 ? 6.688 23.812 35.115 1.00 33.81 77 SER A N 1
ATOM 588 C CA . SER A 1 77 ? 7.905 23.939 35.908 1.00 32.31 77 SER A CA 1
ATOM 589 C C . SER A 1 77 ? 7.579 24.546 37.268 1.00 31.70 77 SER A C 1
ATOM 590 O O . SER A 1 77 ? 6.531 25.175 37.440 1.00 31.62 77 SER A O 1
ATOM 593 N N . ASP A 1 78 ? 8.486 24.358 38.220 1.00 31.12 78 ASP A N 1
ATOM 594 C CA . ASP A 1 78 ? 8.331 24.884 39.573 1.00 30.99 78 ASP A CA 1
ATOM 595 C C . ASP A 1 78 ? 8.092 26.393 39.572 1.00 30.50 78 ASP A C 1
ATOM 596 O O . ASP A 1 78 ? 7.153 26.891 40.205 1.00 29.30 78 ASP A O 1
ATOM 601 N N . VAL A 1 79 ? 8.943 27.128 38.862 1.00 28.49 79 VAL A N 1
ATOM 602 C CA . VAL A 1 79 ? 8.789 28.578 38.825 1.00 28.44 79 VAL A CA 1
ATOM 603 C C . VAL A 1 79 ? 7.454 28.973 38.197 1.00 27.60 79 VAL A C 1
ATOM 604 O O . VAL A 1 79 ? 6.812 29.928 38.637 1.00 27.60 79 VAL A O 1
ATOM 608 N N . ALA A 1 80 ? 7.030 28.226 37.180 1.00 27.61 80 ALA A N 1
ATOM 609 C CA . ALA A 1 80 ? 5.785 28.539 36.487 1.00 28.10 80 ALA A CA 1
ATOM 610 C C . ALA A 1 80 ? 4.569 28.425 37.408 1.00 28.68 80 ALA A C 1
ATOM 611 O O . ALA A 1 80 ? 3.585 29.145 37.237 1.00 29.44 80 ALA A O 1
ATOM 613 N N . THR A 1 81 ? 4.628 27.526 38.388 1.00 29.08 81 THR A N 1
ATOM 614 C CA . THR A 1 81 ? 3.483 27.333 39.276 1.00 29.55 81 THR A CA 1
ATOM 615 C C . THR A 1 81 ? 3.305 28.474 40.264 1.00 29.82 81 THR A C 1
ATOM 616 O O . THR A 1 81 ? 2.295 28.529 40.969 1.00 28.73 81 THR A O 1
ATOM 620 N N . LEU A 1 82 ? 4.280 29.383 40.306 1.00 28.41 82 LEU A N 1
ATOM 621 C CA . LEU A 1 82 ? 4.162 30.600 41.102 1.00 28.22 82 LEU A CA 1
ATOM 622 C C . LEU A 1 82 ? 3.174 31.559 40.465 1.00 27.66 82 LEU A C 1
ATOM 623 O O . LEU A 1 82 ? 2.691 32.487 41.117 1.00 27.81 82 LEU A O 1
ATOM 628 N N . TYR A 1 83 ? 2.884 31.330 39.187 1.00 27.89 83 TYR A N 1
ATOM 629 C CA . TYR A 1 83 ? 2.129 32.287 38.382 1.00 27.92 83 TYR A CA 1
ATOM 630 C C . TYR A 1 83 ? 0.723 31.798 38.066 1.00 28.99 83 TYR A C 1
ATOM 631 O O . TYR A 1 83 ? 0.525 30.627 37.755 1.00 28.81 83 TYR A O 1
ATOM 640 N N . SER A 1 84 ? -0.241 32.712 38.136 1.00 29.68 84 SER A N 1
ATOM 641 C CA . SER A 1 84 ? -1.565 32.494 37.561 1.00 31.18 84 SER A CA 1
ATOM 642 C C . SER A 1 84 ? -1.578 32.968 36.102 1.00 32.20 84 SER A C 1
ATOM 643 O O . SER A 1 84 ? -1.918 34.127 35.815 1.00 32.20 84 SER A O 1
ATOM 646 N N . LEU A 1 85 ? -1.204 32.072 35.189 1.00 32.11 85 LEU A N 1
ATOM 647 C CA . LEU A 1 85 ? -0.883 32.451 33.814 1.00 33.19 85 LEU A CA 1
ATOM 648 C C . LEU A 1 85 ? -2.136 32.789 33.023 1.00 33.23 85 LEU A C 1
ATOM 649 O O . LEU A 1 85 ? -2.064 33.394 31.952 1.00 34.31 85 LEU A O 1
ATOM 654 N N . VAL A 1 86 ? -3.284 32.400 33.565 1.00 32.41 86 VAL A N 1
ATOM 655 C CA . VAL A 1 86 ? -4.561 32.652 32.913 1.00 32.06 86 VAL A CA 1
ATOM 656 C C . VAL A 1 86 ? -4.881 34.144 32.760 1.00 31.78 86 VAL A C 1
ATOM 657 O O . VAL A 1 86 ? -5.779 34.520 32.007 1.00 31.52 86 VAL A O 1
ATOM 661 N N . ASN A 1 87 ? -4.142 34.993 33.467 1.00 30.02 87 ASN A N 1
ATOM 662 C CA . ASN A 1 87 ? -4.537 36.389 33.651 1.00 30.90 87 ASN A CA 1
ATOM 663 C C . ASN A 1 87 ? -3.314 37.307 33.708 1.00 29.59 87 ASN A C 1
ATOM 664 O O . ASN A 1 87 ? -2.465 37.148 34.582 1.00 29.37 87 ASN A O 1
ATOM 669 N N . TRP A 1 88 ? -3.234 38.263 32.786 1.00 28.88 88 TRP A N 1
ATOM 670 C CA . TRP A 1 88 ? -2.034 39.088 32.623 1.00 27.28 88 TRP A CA 1
ATOM 671 C C . TRP A 1 88 ? -1.779 39.944 33.855 1.00 27.12 88 TRP A C 1
ATOM 672 O O . TRP A 1 88 ? -0.642 40.046 34.325 1.00 25.47 88 TRP A O 1
ATOM 683 N N . GLU A 1 89 ? -2.828 40.564 34.389 1.00 24.80 89 GLU A N 1
ATOM 684 C CA . GLU A 1 89 ? -2.653 41.358 35.596 1.00 25.49 89 GLU A CA 1
ATOM 685 C C . GLU A 1 89 ? -2.161 40.508 36.763 1.00 24.82 89 GLU A C 1
ATOM 686 O O . GLU A 1 89 ? -1.297 40.933 37.524 1.00 24.80 89 GLU A O 1
ATOM 692 N N . SER A 1 90 ? -2.698 39.300 36.909 1.00 24.74 90 SER A N 1
ATOM 693 C CA . SER A 1 90 ? -2.242 38.447 38.003 1.00 22.90 90 SER A CA 1
ATOM 694 C C . SER A 1 90 ? -0.779 38.039 37.806 1.00 21.94 90 SER A C 1
ATOM 695 O O . SER A 1 90 ? -0.008 37.985 38.768 1.00 22.01 90 SER A O 1
ATOM 698 N N . THR A 1 91 ? -0.413 37.765 36.559 1.00 19.67 91 THR A N 1
ATOM 699 C CA . THR A 1 91 ? 0.965 37.422 36.200 1.00 19.21 91 THR A CA 1
ATOM 700 C C . THR A 1 91 ? 1.928 38.554 36.572 1.00 20.00 91 THR A C 1
ATOM 701 O O . THR A 1 91 ? 2.951 38.339 37.234 1.00 18.68 91 THR A O 1
ATOM 705 N N . LYS A 1 92 ? 1.585 39.766 36.149 1.00 19.68 92 LYS A N 1
ATOM 706 C CA . LYS A 1 92 ? 2.381 40.950 36.484 1.00 20.35 92 LYS A CA 1
ATOM 707 C C . LYS A 1 92 ? 2.585 41.179 37.977 1.00 20.55 92 LYS A C 1
ATOM 708 O O . LYS A 1 92 ? 3.666 41.584 38.405 1.00 21.96 92 LYS A O 1
ATOM 714 N N . THR A 1 93 ? 1.556 40.932 38.780 1.00 20.16 93 THR A N 1
ATOM 715 C CA . THR A 1 93 ? 1.672 41.062 40.228 1.00 19.84 93 THR A CA 1
ATOM 716 C C . THR A 1 93 ? 2.797 40.201 40.811 1.00 20.11 93 THR A C 1
ATOM 717 O O . THR A 1 93 ? 3.606 40.671 41.614 1.00 19.01 93 THR A O 1
ATOM 721 N N . VAL A 1 94 ? 2.833 38.939 40.402 1.00 18.14 94 VAL A N 1
ATOM 722 C CA . VAL A 1 94 ? 3.891 38.047 40.863 1.00 19.13 94 VAL A CA 1
ATOM 723 C C . VAL A 1 94 ? 5.251 38.442 40.276 1.00 19.27 94 VAL A C 1
ATOM 724 O O . VAL A 1 94 ? 6.256 38.487 41.000 1.00 18.05 94 VAL A O 1
ATOM 728 N N . LEU A 1 95 ? 5.283 38.737 38.979 1.00 18.83 95 LEU A N 1
ATOM 729 C CA . LEU A 1 95 ? 6.531 39.204 38.366 1.00 19.67 95 LEU A CA 1
ATOM 730 C C . LEU A 1 95 ? 7.082 40.432 39.097 1.00 20.75 95 LEU A C 1
ATOM 731 O O . LEU A 1 95 ? 8.276 40.486 39.415 1.00 19.55 95 LEU A O 1
ATOM 736 N N . ASN A 1 96 ? 6.223 41.413 39.370 1.00 19.39 96 ASN A N 1
ATOM 737 C CA . ASN A 1 96 ? 6.669 42.604 40.087 1.00 19.59 96 ASN A CA 1
ATOM 738 C C . ASN A 1 96 ? 7.205 42.288 41.471 1.00 19.81 96 ASN A C 1
ATOM 739 O O . ASN A 1 96 ? 8.198 42.867 41.908 1.00 20.09 96 ASN A O 1
ATOM 744 N N . LYS A 1 97 ? 6.558 41.352 42.153 1.00 19.52 97 LYS A N 1
ATOM 745 C CA . LYS A 1 97 ? 7.018 40.913 43.466 1.00 20.25 97 LYS A CA 1
ATOM 746 C C . LYS A 1 97 ? 8.405 40.277 43.347 1.00 19.57 97 LYS A C 1
ATOM 747 O O . LYS A 1 97 ? 9.284 40.511 44.177 1.00 19.51 97 LYS A O 1
ATOM 753 N N . ARG A 1 98 ? 8.601 39.481 42.304 1.00 18.66 98 ARG A N 1
ATOM 754 C CA . ARG A 1 98 ? 9.884 38.817 42.110 1.00 17.93 98 ARG A CA 1
ATOM 755 C C . ARG A 1 98 ? 10.983 39.796 41.678 1.00 17.69 98 ARG A C 1
ATOM 756 O O . ARG A 1 98 ? 12.154 39.613 42.033 1.00 15.96 98 ARG A O 1
ATOM 764 N N . LEU A 1 99 ? 10.605 40.841 40.944 1.00 16.78 99 LEU A N 1
ATOM 765 C CA . LEU A 1 99 ? 11.527 41.953 40.681 1.00 16.24 99 LEU A CA 1
ATOM 766 C C . LEU A 1 99 ? 11.954 42.697 41.942 1.00 17.19 99 LEU A C 1
ATOM 767 O O . LEU A 1 99 ? 13.125 43.054 42.095 1.00 15.69 99 LEU A O 1
ATOM 772 N N . ASP A 1 100 ? 11.017 42.931 42.853 1.00 16.55 100 ASP A N 1
ATOM 773 C CA . ASP A 1 100 ? 11.359 43.475 44.165 1.00 17.09 100 ASP A CA 1
ATOM 774 C C . ASP A 1 100 ? 12.273 42.561 44.986 1.00 15.66 100 ASP A C 1
ATOM 775 O O . ASP A 1 100 ? 13.181 43.036 45.668 1.00 14.78 100 ASP A O 1
ATOM 780 N N . PHE A 1 101 ? 12.038 41.251 44.920 1.00 14.34 101 PHE A N 1
ATOM 781 C CA . PHE A 1 101 ? 12.912 40.275 45.574 1.00 15.41 101 PHE A CA 1
ATOM 782 C C . PHE A 1 101 ? 14.332 40.409 45.011 1.00 14.88 101 PHE A C 1
ATOM 783 O O . PHE A 1 101 ? 15.310 40.543 45.766 1.00 14.35 101 PHE A O 1
ATOM 791 N N . LEU A 1 102 ? 14.435 40.389 43.685 1.00 13.83 102 LEU A N 1
ATOM 792 C CA . LEU A 1 102 ? 15.740 40.499 43.015 1.00 13.17 102 LEU A CA 1
ATOM 793 C C . LEU A 1 102 ? 16.471 41.769 43.442 1.00 13.82 102 LEU A C 1
ATOM 794 O O . LEU A 1 102 ? 17.671 41.735 43.742 1.00 13.96 102 LEU A O 1
ATOM 799 N N . LEU A 1 103 ? 15.742 42.885 43.463 1.00 13.48 103 LEU A N 1
ATOM 800 C CA . LEU A 1 103 ? 16.282 44.170 43.901 1.00 14.97 103 LEU A CA 1
ATOM 801 C C . LEU A 1 103 ? 16.918 44.094 45.288 1.00 15.36 103 LEU A C 1
ATOM 802 O O . LEU A 1 103 ? 17.909 44.777 45.568 1.00 14.68 103 LEU A O 1
ATOM 807 N N . SER A 1 104 ? 16.348 43.265 46.155 1.00 14.97 104 SER A N 1
ATOM 808 C CA . SER A 1 104 ? 16.830 43.178 47.536 1.00 15.51 104 SER A CA 1
ATOM 809 C C . SER A 1 104 ? 18.147 42.417 47.701 1.00 15.47 104 SER A C 1
ATOM 810 O O . SER A 1 104 ? 18.724 42.417 48.785 1.00 15.45 104 SER A O 1
ATOM 813 N N . SER A 1 105 ? 18.613 41.768 46.636 1.00 15.22 105 SER A N 1
ATOM 814 C CA . SER A 1 105 ? 19.853 40.993 46.674 1.00 14.85 105 SER A CA 1
ATOM 815 C C . SER A 1 105 ? 21.034 41.725 47.325 1.00 15.18 105 SER A C 1
ATOM 816 O O . SER A 1 105 ? 21.606 41.245 48.308 1.00 13.80 105 SER A O 1
ATOM 819 N N . ARG A 1 106 ? 21.406 42.872 46.761 1.00 13.72 106 ARG A N 1
ATOM 820 C CA . ARG A 1 106 ? 22.508 43.683 47.275 1.00 13.89 106 ARG A CA 1
ATOM 821 C C . ARG A 1 106 ? 22.172 45.156 47.005 1.00 13.91 106 ARG A C 1
ATOM 822 O O . ARG A 1 106 ? 21.897 45.525 45.870 1.00 13.90 106 ARG A O 1
ATOM 830 N N . PRO A 1 107 ? 22.151 45.990 48.042 1.00 14.84 107 PRO A N 1
ATOM 831 C CA . PRO A 1 107 ? 21.627 47.359 47.927 1.00 14.79 107 PRO A CA 1
ATOM 832 C C . PRO A 1 107 ? 22.518 48.465 47.352 1.00 14.30 107 PRO A C 1
ATOM 833 O O . PRO A 1 107 ? 21.972 49.419 46.810 1.00 15.15 107 PRO A O 1
ATOM 837 N N . THR A 1 108 ? 23.835 48.394 47.487 1.00 12.54 108 THR A N 1
ATOM 838 C CA . THR A 1 108 ? 24.599 49.629 47.370 1.00 11.99 108 THR A CA 1
ATOM 839 C C . THR A 1 108 ? 24.816 50.054 45.923 1.00 11.17 108 THR A C 1
ATOM 840 O O . THR A 1 108 ? 24.572 51.209 45.571 1.00 11.23 108 THR A O 1
ATOM 844 N N . ALA A 1 109 ? 25.263 49.136 45.078 1.00 9.35 109 ALA A N 1
ATOM 845 C CA . ALA A 1 109 ? 25.397 49.505 43.670 1.00 11.22 109 ALA A CA 1
ATOM 846 C C . ALA A 1 109 ? 24.033 49.764 43.044 1.00 10.30 109 ALA A C 1
ATOM 847 O O . ALA A 1 109 ? 23.106 48.960 43.200 1.00 11.27 109 ALA A O 1
ATOM 849 N N . VAL A 1 110 ? 23.936 50.876 42.319 1.00 10.38 110 VAL A N 1
ATOM 850 C CA . VAL A 1 110 ? 22.654 51.361 41.829 1.00 10.18 110 VAL A CA 1
ATOM 851 C C . VAL A 1 110 ? 22.297 50.782 40.469 1.00 10.17 110 VAL A C 1
ATOM 852 O O . VAL A 1 110 ? 21.141 50.849 40.060 1.00 10.91 110 VAL A O 1
ATOM 856 N N . ASN A 1 111 ? 23.276 50.214 39.766 1.00 10.07 111 ASN A N 1
ATOM 857 C CA . ASN A 1 111 ? 23.016 49.699 38.419 1.00 10.30 111 ASN A CA 1
ATOM 858 C C . ASN A 1 111 ? 21.806 48.778 38.374 1.00 11.56 111 ASN A C 1
ATOM 859 O O . ASN A 1 111 ? 20.959 48.882 37.479 1.00 11.84 111 ASN A O 1
ATOM 864 N N . LEU A 1 112 ? 21.719 47.881 39.351 1.00 12.00 112 LEU A N 1
ATOM 865 C CA . LEU A 1 112 ? 20.632 46.912 39.358 1.00 12.83 112 LEU A CA 1
ATOM 866 C C . LEU A 1 112 ? 19.269 47.610 39.419 1.00 12.59 112 LEU A C 1
ATOM 867 O O . LEU A 1 112 ? 18.393 47.325 38.600 1.00 12.01 112 LEU A O 1
ATOM 872 N N . SER A 1 113 ? 19.104 48.519 40.377 1.00 13.38 113 SER A N 1
ATOM 873 C CA . SER A 1 113 ? 17.859 49.289 40.502 1.00 13.14 113 SER A CA 1
ATOM 874 C C . SER A 1 113 ? 17.551 50.014 39.203 1.00 14.52 113 SER A C 1
ATOM 875 O O . SER A 1 113 ? 16.410 50.005 38.718 1.00 12.81 113 SER A O 1
ATOM 878 N N . ASN A 1 114 ? 18.569 50.650 38.627 1.00 13.44 114 ASN A N 1
ATOM 879 C CA . ASN A 1 114 ? 18.354 51.390 37.396 1.00 12.79 114 ASN A CA 1
ATOM 880 C C . ASN A 1 114 ? 17.800 50.520 36.263 1.00 14.71 114 ASN A C 1
ATOM 881 O O . ASN A 1 114 ? 16.906 50.937 35.516 1.00 14.42 114 ASN A O 1
ATOM 886 N N . SER A 1 115 ? 18.323 49.306 36.143 1.00 12.88 115 SER A N 1
ATOM 887 C CA . SER A 1 115 ? 17.816 48.346 35.177 1.00 12.74 115 SER A CA 1
ATOM 888 C C . SER A 1 115 ? 16.425 47.837 35.554 1.00 13.30 115 SER A C 1
ATOM 889 O O . SER A 1 115 ? 15.568 47.693 34.690 1.00 13.67 115 SER A O 1
ATOM 892 N N . LEU A 1 116 ? 16.194 47.537 36.826 1.00 13.43 116 LEU A N 1
ATOM 893 C CA . LEU A 1 116 ? 14.892 46.973 37.194 1.00 15.49 116 LEU A CA 1
ATOM 894 C C . LEU A 1 116 ? 13.758 47.985 37.008 1.00 16.74 116 LEU A C 1
ATOM 895 O O . LEU A 1 116 ? 12.638 47.609 36.659 1.00 16.60 116 LEU A O 1
ATOM 900 N N . VAL A 1 117 ? 14.049 49.264 37.229 1.00 17.00 117 VAL A N 1
ATOM 901 C CA . VAL A 1 117 ? 13.085 50.333 36.959 1.00 17.87 117 VAL A CA 1
ATOM 902 C C . VAL A 1 117 ? 12.686 50.314 35.483 1.00 18.03 117 VAL A C 1
ATOM 903 O O . VAL A 1 117 ? 11.499 50.373 35.146 1.00 18.67 117 VAL A O 1
ATOM 907 N N . GLU A 1 118 ? 13.682 50.213 34.609 1.00 16.65 118 GLU A N 1
ATOM 908 C CA . GLU A 1 118 ? 13.444 50.168 33.178 1.00 18.32 118 GLU A CA 1
ATOM 909 C C . GLU A 1 118 ? 12.656 48.915 32.809 1.00 17.08 118 GLU A C 1
ATOM 910 O O . GLU A 1 118 ? 11.719 48.989 32.008 1.00 18.67 118 GLU A O 1
ATOM 916 N N . ILE A 1 119 ? 13.019 47.773 33.395 1.00 16.57 119 ILE A N 1
ATOM 917 C CA . ILE A 1 119 ? 12.287 46.537 33.100 1.00 15.08 119 ILE A CA 1
ATOM 918 C C . ILE A 1 119 ? 10.820 46.660 33.540 1.00 16.24 119 ILE A C 1
ATOM 919 O O . ILE A 1 119 ? 9.915 46.220 32.816 1.00 15.60 119 ILE A O 1
ATOM 924 N N . LYS A 1 120 ? 10.584 47.258 34.705 1.00 15.86 120 LYS A N 1
ATOM 925 C CA . LYS A 1 120 ? 9.205 47.514 35.144 1.00 18.39 120 LYS A CA 1
ATOM 926 C C . LYS A 1 120 ? 8.429 48.422 34.186 1.00 18.79 120 LYS A C 1
ATOM 927 O O . LYS A 1 120 ? 7.229 48.206 33.941 1.00 19.24 120 LYS A O 1
ATOM 933 N N . ASN A 1 121 ? 9.103 49.438 33.655 1.00 19.93 121 ASN A N 1
ATOM 934 C CA . ASN A 1 121 ? 8.493 50.308 32.652 1.00 20.98 121 ASN A CA 1
ATOM 935 C C . ASN A 1 121 ? 8.149 49.549 31.379 1.00 20.85 121 ASN A C 1
ATOM 936 O O . ASN A 1 121 ? 7.098 49.771 30.762 1.00 20.62 121 ASN A O 1
ATOM 941 N N . ILE A 1 122 ? 9.036 48.645 30.978 1.00 20.05 122 ILE A N 1
ATOM 942 C CA . ILE A 1 122 ? 8.736 47.780 29.851 1.00 19.24 122 ILE A CA 1
ATOM 943 C C . ILE A 1 122 ? 7.545 46.878 30.168 1.00 19.50 122 ILE A C 1
ATOM 944 O O . ILE A 1 122 ? 6.656 46.709 29.331 1.00 21.36 122 ILE A O 1
ATOM 949 N N . LEU A 1 123 ? 7.522 46.306 31.367 1.00 18.98 123 LEU A N 1
ATOM 950 C CA . LEU A 1 123 ? 6.429 45.412 31.743 1.00 19.24 123 LEU A CA 1
ATOM 951 C C . LEU A 1 123 ? 5.093 46.149 31.684 1.00 21.04 123 LEU A C 1
ATOM 952 O O . LEU A 1 123 ? 4.094 45.597 31.213 1.00 20.60 123 LEU A O 1
ATOM 957 N N . LYS A 1 124 ? 5.081 47.391 32.162 1.00 21.04 124 LYS A N 1
ATOM 958 C CA . LYS A 1 124 ? 3.850 48.189 32.197 1.00 24.88 124 LYS A CA 1
ATOM 959 C C . LYS A 1 124 ? 3.328 48.589 30.817 1.00 24.19 124 LYS A C 1
ATOM 960 O O . LYS A 1 124 ? 2.144 48.890 30.657 1.00 25.40 124 LYS A O 1
ATOM 966 N N . SER A 1 125 ? 4.185 48.594 29.806 1.00 25.06 125 SER A N 1
ATOM 967 C CA . SER A 1 125 ? 3.696 48.865 28.458 1.00 26.74 125 SER A CA 1
ATOM 968 C C . SER A 1 125 ? 3.580 47.646 27.538 1.00 26.41 125 SER A C 1
ATOM 969 O O . SER A 1 125 ? 3.351 47.795 26.336 1.00 27.66 125 SER A O 1
ATOM 972 N N . SER A 1 126 ? 3.732 46.445 28.093 1.00 25.43 126 SER A N 1
ATOM 973 C CA . SER A 1 126 ? 3.541 45.220 27.317 1.00 24.86 126 SER A CA 1
ATOM 974 C C . SER A 1 126 ? 2.112 44.684 27.449 1.00 25.02 126 SER A C 1
ATOM 975 O O . SER A 1 126 ? 1.571 44.634 28.541 1.00 23.44 126 SER A O 1
ATOM 978 N N . SER A 1 127 ? 1.495 44.270 26.345 1.00 25.83 127 SER A N 1
ATOM 979 C CA . SER A 1 127 ? 0.094 43.855 26.421 1.00 26.44 127 SER A CA 1
ATOM 980 C C . SER A 1 127 ? -0.086 42.430 26.938 1.00 26.00 127 SER A C 1
ATOM 981 O O . SER A 1 127 ? -1.168 42.075 27.422 1.00 26.20 127 SER A O 1
ATOM 984 N N . ASP A 1 128 ? 0.968 41.621 26.830 1.00 24.41 128 ASP A N 1
ATOM 985 C CA . ASP A 1 128 ? 0.948 40.235 27.299 1.00 24.67 128 ASP A CA 1
ATOM 986 C C . ASP A 1 128 ? 2.374 39.742 27.501 1.00 24.44 128 ASP A C 1
ATOM 987 O O . ASP A 1 128 ? 3.316 40.461 27.171 1.00 23.11 128 ASP A O 1
ATOM 992 N N . LEU A 1 129 ? 2.525 38.528 28.031 1.00 23.32 129 LEU A N 1
ATOM 993 C CA . LEU A 1 129 ? 3.852 37.964 28.282 1.00 23.77 129 LEU A CA 1
ATOM 994 C C . LEU A 1 129 ? 4.722 37.891 27.027 1.00 23.79 129 LEU A C 1
ATOM 995 O O . LEU A 1 129 ? 5.921 38.209 27.075 1.00 22.17 129 LEU A O 1
ATOM 1000 N N . LYS A 1 130 ? 4.134 37.468 25.910 1.00 23.21 130 LYS A N 1
ATOM 1001 C CA . LYS A 1 130 ? 4.876 37.378 24.654 1.00 25.09 130 LYS A CA 1
ATOM 1002 C C . LYS A 1 130 ? 5.534 38.704 24.274 1.00 23.76 130 LYS A C 1
ATOM 1003 O O . LYS A 1 130 ? 6.704 38.740 23.893 1.00 25.39 130 LYS A O 1
ATOM 1009 N N . ALA A 1 131 ? 4.778 39.793 24.371 1.00 23.22 131 ALA A N 1
ATOM 1010 C CA . ALA A 1 131 ? 5.311 41.107 24.027 1.00 20.72 131 ALA A CA 1
ATOM 1011 C C . ALA A 1 131 ? 6.426 41.500 24.994 1.00 20.40 131 ALA A C 1
ATOM 1012 O O . ALA A 1 131 ? 7.454 42.035 24.575 1.00 18.25 131 ALA A O 1
ATOM 1014 N N . PHE A 1 132 ? 6.210 41.237 26.278 1.00 18.43 132 PHE A N 1
ATOM 1015 C CA . PHE A 1 132 ? 7.208 41.541 27.304 1.00 17.91 132 PHE A CA 1
ATOM 1016 C C . PHE A 1 132 ? 8.510 40.796 27.012 1.00 18.57 132 PHE A C 1
ATOM 1017 O O . PHE A 1 132 ? 9.598 41.372 27.085 1.00 17.50 132 PHE A O 1
ATOM 1025 N N . ASP A 1 133 ? 8.373 39.516 26.688 1.00 18.01 133 ASP A N 1
ATOM 1026 C CA . ASP A 1 133 ? 9.498 38.645 26.364 1.00 19.46 133 ASP A CA 1
ATOM 1027 C C . ASP A 1 133 ? 10.344 39.277 25.254 1.00 19.14 133 ASP A C 1
ATOM 1028 O O . ASP A 1 133 ? 11.555 39.479 25.399 1.00 18.01 133 ASP A O 1
ATOM 1033 N N . GLY A 1 134 ? 9.699 39.604 24.140 1.00 18.84 134 GLY A N 1
ATOM 1034 C CA . GLY A 1 134 ? 10.382 40.207 23.011 1.00 19.26 134 GLY A CA 1
ATOM 1035 C C . GLY A 1 134 ? 11.053 41.527 23.348 1.00 18.56 134 GLY A C 1
ATOM 1036 O O . GLY A 1 134 ? 12.185 41.770 22.932 1.00 18.83 134 GLY A O 1
ATOM 1037 N N . SER A 1 135 ? 10.359 42.375 24.102 1.00 17.49 135 SER A N 1
ATOM 1038 C CA . SER A 1 135 ? 10.886 43.701 24.425 1.00 17.49 135 SER A CA 1
ATOM 1039 C C . SER A 1 135 ? 12.012 43.605 25.455 1.00 16.96 135 SER A C 1
ATOM 1040 O O . SER A 1 135 ? 12.968 44.385 25.418 1.00 15.35 135 SER A O 1
ATOM 1043 N N . LEU A 1 136 ? 11.889 42.656 26.377 1.00 15.14 136 LEU A N 1
ATOM 1044 C CA . LEU A 1 136 ? 12.930 42.419 27.366 1.00 14.74 136 LEU A CA 1
ATOM 1045 C C . LEU A 1 136 ? 14.197 41.870 26.718 1.00 14.94 136 LEU A C 1
ATOM 1046 O O . LEU A 1 136 ? 15.308 42.259 27.103 1.00 15.50 136 LEU A O 1
ATOM 1051 N N . TYR A 1 137 ? 14.041 40.972 25.743 1.00 14.66 137 TYR A N 1
ATOM 1052 C CA . TYR A 1 137 ? 15.183 40.501 24.966 1.00 14.27 137 TYR A CA 1
ATOM 1053 C C . TYR A 1 137 ? 15.910 41.688 24.336 1.00 14.78 137 TYR A C 1
ATOM 1054 O O . TYR A 1 137 ? 17.140 41.804 24.424 1.00 15.04 137 TYR A O 1
ATOM 1063 N N . ASN A 1 138 ? 15.146 42.562 23.685 1.00 15.28 138 ASN A N 1
ATOM 1064 C CA . ASN A 1 138 ? 15.740 43.769 23.102 1.00 16.25 138 ASN A CA 1
ATOM 1065 C C . ASN A 1 138 ? 16.438 44.593 24.178 1.00 16.33 138 ASN A C 1
ATOM 1066 O O . ASN A 1 138 ? 17.543 45.108 23.959 1.00 16.54 138 ASN A O 1
ATOM 1071 N N . TYR A 1 139 ? 15.800 44.714 25.338 1.00 14.67 139 TYR A N 1
ATOM 1072 C CA . TYR A 1 139 ? 16.362 45.545 26.398 1.00 15.19 139 TYR A CA 1
ATOM 1073 C C . TYR A 1 139 ? 17.707 45.001 26.872 1.00 14.05 139 TYR A C 1
ATOM 1074 O O . TYR A 1 139 ? 18.689 45.755 27.021 1.00 13.48 139 TYR A O 1
ATOM 1083 N N . VAL A 1 140 ? 17.758 43.698 27.131 1.00 13.28 140 VAL A N 1
ATOM 1084 C CA . VAL A 1 140 ? 18.997 43.128 27.656 1.00 13.62 140 VAL A CA 1
ATOM 1085 C C . VAL A 1 140 ? 20.139 43.162 26.638 1.00 13.86 140 VAL A C 1
ATOM 1086 O O . VAL A 1 140 ? 21.298 43.394 27.008 1.00 13.02 140 VAL A O 1
ATOM 1090 N N . CYS A 1 141 ? 19.822 42.956 25.359 1.00 13.36 141 CYS A N 1
ATOM 1091 C CA . CYS A 1 141 ? 20.827 43.086 24.319 1.00 12.91 141 CYS A CA 1
ATOM 1092 C C . CYS A 1 141 ? 21.393 44.497 24.314 1.00 14.31 141 CYS A C 1
ATOM 1093 O O . CYS A 1 141 ? 22.610 44.681 24.202 1.00 13.82 141 CYS A O 1
ATOM 1096 N N . GLU A 1 142 ? 20.508 45.482 24.438 1.00 13.02 142 GLU A N 1
ATOM 1097 C CA . GLU A 1 142 ? 20.925 46.879 24.405 1.00 14.52 142 GLU A CA 1
ATOM 1098 C C . GLU A 1 142 ? 21.738 47.240 25.641 1.00 13.98 142 GLU A C 1
ATOM 1099 O O . GLU A 1 142 ? 22.770 47.903 25.521 1.00 13.38 142 GLU A O 1
ATOM 1105 N N . LEU A 1 143 ? 21.278 46.793 26.809 1.00 13.16 143 LEU A N 1
ATOM 1106 C CA . LEU A 1 143 ? 22.005 47.009 28.066 1.00 12.33 143 LEU A CA 1
ATOM 1107 C C . LEU A 1 143 ? 23.439 46.480 27.941 1.00 13.26 143 LEU A C 1
ATOM 1108 O O . LEU A 1 143 ? 24.420 47.173 28.263 1.00 11.16 143 LEU A O 1
ATOM 1113 N N . ILE A 1 144 ? 23.561 45.246 27.463 1.00 12.21 144 ILE A N 1
ATOM 1114 C CA . ILE A 1 144 ? 24.861 44.607 27.342 1.00 12.63 144 ILE A CA 1
ATOM 1115 C C . ILE A 1 144 ? 25.694 45.288 26.249 1.00 11.97 144 ILE A C 1
ATOM 1116 O O . ILE A 1 144 ? 26.865 45.615 26.451 1.00 11.80 144 ILE A O 1
ATOM 1121 N N . ASP A 1 145 ? 25.113 45.509 25.076 1.00 12.50 145 ASP A N 1
ATOM 1122 C CA . ASP A 1 145 ? 25.936 46.014 23.981 1.00 12.73 145 ASP A CA 1
ATOM 1123 C C . ASP A 1 145 ? 26.391 47.449 24.254 1.00 13.41 145 ASP A C 1
ATOM 1124 O O . ASP A 1 145 ? 27.526 47.827 23.935 1.00 11.95 145 ASP A O 1
ATOM 1129 N N . GLU A 1 146 ? 25.505 48.243 24.845 1.00 12.92 146 GLU A N 1
ATOM 1130 C CA . GLU A 1 146 ? 25.879 49.582 25.293 1.00 13.43 146 GLU A CA 1
ATOM 1131 C C . GLU A 1 146 ? 26.905 49.557 26.424 1.00 13.05 146 GLU A C 1
ATOM 1132 O O . GLU A 1 146 ? 27.803 50.398 26.461 1.00 13.37 146 GLU A O 1
ATOM 1138 N N . ASP A 1 147 ? 26.794 48.607 27.348 1.00 11.80 147 ASP A N 1
ATOM 1139 C CA . ASP A 1 147 ? 27.788 48.520 28.419 1.00 12.07 147 ASP A CA 1
ATOM 1140 C C . ASP A 1 147 ? 29.193 48.358 27.834 1.00 13.20 147 ASP A C 1
ATOM 1141 O O . ASP A 1 147 ? 30.109 49.080 28.208 1.00 11.76 147 ASP A O 1
ATOM 1146 N N . LEU A 1 148 ? 29.346 47.429 26.893 1.00 11.79 148 LEU A N 1
ATOM 1147 C CA . LEU A 1 148 ? 30.641 47.167 26.267 1.00 13.38 148 LEU A CA 1
ATOM 1148 C C . LEU A 1 148 ? 31.125 48.364 25.448 1.00 12.78 148 LEU A C 1
ATOM 1149 O O . LEU A 1 148 ? 32.286 48.767 25.549 1.00 12.34 148 LEU A O 1
ATOM 1154 N N . ALA A 1 149 ? 30.241 48.931 24.632 1.00 11.81 149 ALA A N 1
ATOM 1155 C CA . ALA A 1 149 ? 30.634 50.055 23.794 1.00 11.64 149 ALA A CA 1
ATOM 1156 C C . ALA A 1 149 ? 31.010 51.255 24.665 1.00 11.89 149 ALA A C 1
ATOM 1157 O O . ALA A 1 149 ? 31.967 51.973 24.360 1.00 13.29 149 ALA A O 1
ATOM 1159 N N . ASN A 1 150 ? 30.248 51.467 25.736 1.00 10.62 150 ASN A N 1
ATOM 1160 C CA . ASN A 1 150 ? 30.497 52.606 26.608 1.00 11.45 150 ASN A CA 1
ATOM 1161 C C . ASN A 1 150 ? 31.763 52.373 27.439 1.00 10.47 150 ASN A C 1
ATOM 1162 O O . ASN A 1 150 ? 32.476 53.320 27.761 1.00 10.62 150 ASN A O 1
ATOM 1167 N N . ASN A 1 151 ? 32.046 51.123 27.797 1.00 11.50 151 ASN A N 1
ATOM 1168 C CA . ASN A 1 151 ? 33.296 50.839 28.492 1.00 11.31 151 ASN A CA 1
ATOM 1169 C C . ASN A 1 151 ? 34.480 51.214 27.610 1.00 11.52 151 ASN A C 1
ATOM 1170 O O . ASN A 1 151 ? 35.465 51.806 28.069 1.00 11.48 151 ASN A O 1
ATOM 1183 N N . LYS A 1 153 ? 34.434 53.428 25.106 1.00 13.56 153 LYS A N 1
ATOM 1184 C CA . LYS A 1 153 ? 34.408 54.888 25.030 1.00 13.75 153 LYS A CA 1
ATOM 1185 C C . LYS A 1 153 ? 35.025 55.558 26.260 1.00 14.26 153 LYS A C 1
ATOM 1186 O O . LYS A 1 153 ? 35.882 56.432 26.120 1.00 14.31 153 LYS A O 1
ATOM 1200 N N . GLY A 1 155 ? 36.942 54.260 28.496 1.00 10.05 155 GLY A N 1
ATOM 1201 C CA . GLY A 1 155 ? 38.336 53.863 28.606 1.00 10.62 155 GLY A CA 1
ATOM 1202 C C . GLY A 1 155 ? 39.188 54.817 27.791 1.00 10.84 155 GLY A C 1
ATOM 1203 O O . GLY A 1 155 ? 40.178 55.357 28.279 1.00 10.21 155 GLY A O 1
ATOM 1204 N N . ASP A 1 156 ? 38.799 55.026 26.533 1.00 11.43 156 ASP A N 1
ATOM 1205 C CA . ASP A 1 156 ? 39.526 55.954 25.668 1.00 12.80 156 ASP A CA 1
ATOM 1206 C C . ASP A 1 156 ? 39.443 57.407 26.150 1.00 13.32 156 ASP A C 1
ATOM 1207 O O . ASP A 1 156 ? 40.431 58.142 26.090 1.00 14.48 156 ASP A O 1
ATOM 1212 N N . ASN A 1 157 ? 38.282 57.827 26.643 1.00 12.10 157 ASN A N 1
ATOM 1213 C CA . ASN A 1 157 ? 38.158 59.168 27.221 1.00 12.41 157 ASN A CA 1
ATOM 1214 C C . ASN A 1 157 ? 39.121 59.401 28.375 1.00 12.75 157 ASN A C 1
ATOM 1215 O O . ASN A 1 157 ? 39.790 60.434 28.448 1.00 12.41 157 ASN A O 1
ATOM 1220 N N . GLY A 1 158 ? 39.174 58.433 29.285 1.00 12.61 158 GLY A N 1
ATOM 1221 C CA . GLY A 1 158 ? 40.050 58.533 30.434 1.00 11.40 158 GLY A CA 1
ATOM 1222 C C . GLY A 1 158 ? 41.520 58.480 30.050 1.00 11.80 158 GLY A C 1
ATOM 1223 O O . GLY A 1 158 ? 42.314 59.243 30.586 1.00 11.84 158 GLY A O 1
ATOM 1224 N N . ALA A 1 159 ? 41.889 57.582 29.144 1.00 11.53 159 ALA A N 1
ATOM 1225 C CA . ALA A 1 159 ? 43.287 57.498 28.696 1.00 12.22 159 ALA A CA 1
ATOM 1226 C C . ALA A 1 159 ? 43.752 58.828 28.090 1.00 13.21 159 ALA A C 1
ATOM 1227 O O . ALA A 1 159 ? 44.812 59.363 28.442 1.00 13.20 159 ALA A O 1
ATOM 1229 N N . LYS A 1 160 ? 42.951 59.360 27.176 1.00 11.71 160 LYS A N 1
ATOM 1230 C CA . LYS A 1 160 ? 43.297 60.608 26.486 1.00 12.86 160 LYS A CA 1
ATOM 1231 C C . LYS A 1 160 ? 43.400 61.749 27.492 1.00 12.92 160 LYS A C 1
ATOM 1232 O O . LYS A 1 160 ? 44.319 62.574 27.430 1.00 13.38 160 LYS A O 1
ATOM 1238 N N . TYR A 1 161 ? 42.461 61.787 28.436 1.00 12.15 161 TYR A N 1
ATOM 1239 C CA . TYR A 1 161 ? 42.434 62.845 29.425 1.00 12.58 161 TYR A CA 1
ATOM 1240 C C . TYR A 1 161 ? 43.720 62.852 30.259 1.00 12.98 161 TYR A C 1
ATOM 1241 O O . TYR A 1 161 ? 44.346 63.905 30.426 1.00 12.38 161 TYR A O 1
ATOM 1250 N N . LEU A 1 162 ? 44.131 61.686 30.762 1.00 13.12 162 LEU A N 1
ATOM 1251 C CA . LEU A 1 162 ? 45.364 61.631 31.543 1.00 11.72 162 LEU A CA 1
ATOM 1252 C C . LEU A 1 162 ? 46.594 61.991 30.703 1.00 12.03 162 LEU A C 1
ATOM 1253 O O . LEU A 1 162 ? 47.449 62.766 31.150 1.00 12.30 162 LEU A O 1
ATOM 1258 N N . ILE A 1 163 ? 46.684 61.448 29.494 1.00 12.32 163 ILE A N 1
ATOM 1259 C CA . ILE A 1 163 ? 47.818 61.770 28.629 1.00 13.79 163 ILE A CA 1
ATOM 1260 C C . ILE A 1 163 ? 47.892 63.270 28.376 1.00 14.82 163 ILE A C 1
ATOM 1261 O O . ILE A 1 163 ? 48.975 63.856 28.417 1.00 15.24 163 ILE A O 1
ATOM 1266 N N . ASP A 1 164 ? 46.741 63.891 28.135 1.00 15.31 164 ASP A N 1
ATOM 1267 C CA . ASP A 1 164 ? 46.682 65.335 27.909 1.00 16.33 164 ASP A CA 1
ATOM 1268 C C . ASP A 1 164 ? 47.118 66.145 29.132 1.00 16.52 164 ASP A C 1
ATOM 1269 O O . ASP A 1 164 ? 47.863 67.126 29.003 1.00 16.68 164 ASP A O 1
ATOM 1274 N N . VAL A 1 165 ? 46.661 65.736 30.316 1.00 15.52 165 VAL A N 1
ATOM 1275 C CA . VAL A 1 165 ? 47.082 66.349 31.570 1.00 16.15 165 VAL A CA 1
ATOM 1276 C C . VAL A 1 165 ? 48.606 66.280 31.755 1.00 17.06 165 VAL A C 1
ATOM 1277 O O . VAL A 1 165 ? 49.245 67.277 32.118 1.00 16.91 165 VAL A O 1
ATOM 1281 N N . LEU A 1 166 ? 49.171 65.100 31.509 1.00 16.18 166 LEU A N 1
ATOM 1282 C CA . LEU A 1 166 ? 50.613 64.895 31.649 1.00 17.35 166 LEU A CA 1
ATOM 1283 C C . LEU A 1 166 ? 51.389 65.669 30.590 1.00 18.46 166 LEU A C 1
ATOM 1284 O O . LEU A 1 166 ? 52.434 66.251 30.871 1.00 19.86 166 LEU A O 1
ATOM 1289 N N . GLN A 1 167 ? 50.873 65.671 29.368 1.00 19.53 167 GLN A N 1
ATOM 1290 C CA . GLN A 1 167 ? 51.511 66.422 28.293 1.00 20.74 167 GLN A CA 1
ATOM 1291 C C . GLN A 1 167 ? 51.498 67.921 28.589 1.00 21.08 167 GLN A C 1
ATOM 1292 O O . GLN A 1 167 ? 52.500 68.603 28.348 1.00 21.75 167 GLN A O 1
ATOM 1298 N N . LYS A 1 168 ? 50.399 68.435 29.139 1.00 20.85 168 LYS A N 1
ATOM 1299 C CA . LYS A 1 168 ? 50.379 69.823 29.597 1.00 22.42 168 LYS A CA 1
ATOM 1300 C C . LYS A 1 168 ? 51.399 70.141 30.695 1.00 23.77 168 LYS A C 1
ATOM 1301 O O . LYS A 1 168 ? 52.016 71.214 30.686 1.00 22.69 168 LYS A O 1
ATOM 1307 N N . ASP A 1 169 ? 51.568 69.216 31.640 1.00 24.39 169 ASP A N 1
ATOM 1308 C CA . ASP A 1 169 ? 52.509 69.381 32.744 1.00 25.99 169 ASP A CA 1
ATOM 1309 C C . ASP A 1 169 ? 53.968 69.126 32.353 1.00 25.96 169 ASP A C 1
ATOM 1310 O O . ASP A 1 169 ? 54.868 69.243 33.187 1.00 26.25 169 ASP A O 1
ATOM 1315 N N . GLY A 1 170 ? 54.199 68.776 31.093 1.00 25.71 170 GLY A N 1
ATOM 1316 C CA . GLY A 1 170 ? 55.532 68.493 30.592 1.00 26.31 170 GLY A CA 1
ATOM 1317 C C . GLY A 1 170 ? 56.161 67.222 31.139 1.00 26.29 170 GLY A C 1
ATOM 1318 O O . GLY A 1 170 ? 57.385 67.071 31.136 1.00 25.96 170 GLY A O 1
ATOM 1319 N N . PHE A 1 171 ? 55.326 66.299 31.609 1.00 25.54 171 PHE A N 1
ATOM 1320 C CA . PHE A 1 171 ? 55.784 64.960 31.956 1.00 24.77 171 PHE A CA 1
ATOM 1321 C C . PHE A 1 171 ? 55.965 64.121 30.698 1.00 25.54 171 PHE A C 1
ATOM 1322 O O . PHE A 1 171 ? 55.048 64.006 29.886 1.00 26.97 171 PHE A O 1
ATOM 1330 N N . LYS A 1 172 ? 57.142 63.536 30.527 1.00 26.37 172 LYS A N 1
ATOM 1331 C CA . LYS A 1 172 ? 57.465 62.900 29.255 1.00 28.18 172 LYS A CA 1
ATOM 1332 C C . LYS A 1 172 ? 57.835 61.426 29.390 1.00 27.61 172 LYS A C 1
ATOM 1333 O O . LYS A 1 172 ? 58.092 60.740 28.396 1.00 29.20 172 LYS A O 1
ATOM 1339 N N . ASP A 1 173 ? 57.845 60.938 30.624 1.00 26.30 173 ASP A N 1
ATOM 1340 C CA . ASP A 1 173 ? 58.408 59.630 30.918 1.00 25.11 173 ASP A CA 1
ATOM 1341 C C . ASP A 1 173 ? 57.374 58.501 31.043 1.00 23.24 173 ASP A C 1
ATOM 1342 O O . ASP A 1 173 ? 56.172 58.722 30.891 1.00 20.52 173 ASP A O 1
ATOM 1347 N N . GLU A 1 174 ? 57.855 57.291 31.310 1.00 19.76 174 GLU A N 1
ATOM 1348 C CA . GLU A 1 174 ? 57.007 56.207 31.822 1.00 18.40 174 GLU A CA 1
ATOM 1349 C C . GLU A 1 174 ? 56.333 56.582 33.148 1.00 16.19 174 GLU A C 1
ATOM 1350 O O . GLU A 1 174 ? 56.977 57.158 34.028 1.00 14.73 174 GLU A O 1
ATOM 1356 N N . PHE A 1 175 ? 55.055 56.240 33.304 1.00 13.87 175 PHE A N 1
ATOM 1357 C CA . PHE A 1 175 ? 54.376 56.414 34.589 1.00 12.62 175 PHE A CA 1
ATOM 1358 C C . PHE A 1 175 ? 53.589 55.164 34.982 1.00 11.37 175 PHE A C 1
ATOM 1359 O O . PHE A 1 175 ? 53.314 54.299 34.144 1.00 11.72 175 PHE A O 1
ATOM 1367 N N . ALA A 1 176 ? 53.223 55.080 36.257 1.00 11.00 176 ALA A N 1
ATOM 1368 C CA . ALA A 1 176 ? 52.440 53.955 36.756 1.00 10.85 176 ALA A CA 1
ATOM 1369 C C . ALA A 1 176 ? 51.079 54.469 37.219 1.00 9.94 176 ALA A C 1
ATOM 1370 O O . ALA A 1 176 ? 50.896 55.674 37.435 1.00 11.07 176 ALA A O 1
ATOM 1372 N N . VAL A 1 177 ? 50.136 53.551 37.385 1.00 10.67 177 VAL A N 1
ATOM 1373 C CA . VAL A 1 177 ? 48.857 53.906 38.000 1.00 9.62 177 VAL A CA 1
ATOM 1374 C C . VAL A 1 177 ? 48.496 52.905 39.088 1.00 11.07 177 VAL A C 1
ATOM 1375 O O . VAL A 1 177 ? 48.984 51.756 39.097 1.00 11.24 177 VAL A O 1
ATOM 1379 N N . LEU A 1 178 ? 47.650 53.375 40.002 1.00 10.18 178 LEU A N 1
ATOM 1380 C CA . LEU A 1 178 ? 47.072 52.558 41.070 1.00 8.77 178 LEU A CA 1
ATOM 1381 C C . LEU A 1 178 ? 45.644 52.212 40.677 1.00 8.74 178 LEU A C 1
ATOM 1382 O O . LEU A 1 178 ? 44.977 53.012 40.018 1.00 9.26 178 LEU A O 1
ATOM 1387 N N . THR A 1 179 ? 45.166 51.039 41.086 1.00 9.47 179 THR A N 1
ATOM 1388 C CA . THR A 1 179 ? 43.731 50.765 40.981 1.00 8.87 179 THR A CA 1
ATOM 1389 C C . THR A 1 179 ? 43.262 49.875 42.141 1.00 9.53 179 THR A C 1
ATOM 1390 O O . THR A 1 179 ? 44.079 49.322 42.858 1.00 10.17 179 THR A O 1
ATOM 1394 N N . ILE A 1 180 ? 41.949 49.758 42.326 1.00 9.92 180 ILE A N 1
ATOM 1395 C CA . ILE A 1 180 ? 41.395 49.020 43.462 1.00 10.02 180 ILE A CA 1
ATOM 1396 C C . ILE A 1 180 ? 40.241 48.172 42.944 1.00 9.85 180 ILE A C 1
ATOM 1397 O O . ILE A 1 180 ? 39.604 48.519 41.939 1.00 11.18 180 ILE A O 1
ATOM 1402 N N . CYS A 1 181 ? 39.990 47.064 43.633 1.00 9.76 181 CYS A N 1
ATOM 1403 C CA . CYS A 1 181 ? 38.849 46.192 43.350 1.00 9.38 181 CYS A CA 1
ATOM 1404 C C . CYS A 1 181 ? 39.016 45.529 41.983 1.00 9.01 181 CYS A C 1
ATOM 1405 O O . CYS A 1 181 ? 40.144 45.360 41.496 1.00 9.13 181 CYS A O 1
ATOM 1408 N N . ASN A 1 182 ? 37.890 45.153 41.385 1.00 8.68 182 ASN A N 1
ATOM 1409 C CA . ASN A 1 182 ? 37.897 44.624 40.029 1.00 9.21 182 ASN A CA 1
ATOM 1410 C C . ASN A 1 182 ? 36.846 45.357 39.201 1.00 9.52 182 ASN A C 1
ATOM 1411 O O . ASN A 1 182 ? 35.652 45.370 39.540 1.00 8.54 182 ASN A O 1
ATOM 1416 N N . THR A 1 183 ? 37.308 45.965 38.115 1.00 8.85 183 THR A N 1
ATOM 1417 C CA . THR A 1 183 ? 36.436 46.757 37.258 1.00 10.49 183 THR A CA 1
ATOM 1418 C C . THR A 1 183 ? 36.615 46.367 35.796 1.00 10.29 183 THR A C 1
ATOM 1419 O O . THR A 1 183 ? 36.375 47.183 34.900 1.00 10.64 183 THR A O 1
ATOM 1423 N N . GLY A 1 184 ? 37.027 45.126 35.555 1.00 9.46 184 GLY A N 1
ATOM 1424 C CA . GLY A 1 184 ? 37.392 44.716 34.207 1.00 9.44 184 GLY A CA 1
ATOM 1425 C C . GLY A 1 184 ? 36.275 43.951 33.511 1.00 10.12 184 GLY A C 1
ATOM 1426 O O . GLY A 1 184 ? 35.094 44.220 33.713 1.00 9.64 184 GLY A O 1
ATOM 1427 N N . SER A 1 185 ? 36.660 42.989 32.683 1.00 9.75 185 SER A N 1
ATOM 1428 C CA . SER A 1 185 ? 35.677 42.140 32.016 1.00 10.93 185 SER A CA 1
ATOM 1429 C C . SER A 1 185 ? 34.943 41.272 33.026 1.00 11.63 185 SER A C 1
ATOM 1430 O O . SER A 1 185 ? 33.813 40.851 32.775 1.00 12.16 185 SER A O 1
ATOM 1433 N N . LEU A 1 186 ? 35.566 41.016 34.176 1.00 11.59 186 LEU A N 1
ATOM 1434 C CA . LEU A 1 186 ? 34.880 40.240 35.203 1.00 11.45 186 LEU A CA 1
ATOM 1435 C C . LEU A 1 186 ? 33.792 40.994 35.962 1.00 11.60 186 LEU A C 1
ATOM 1436 O O . LEU A 1 186 ? 32.988 40.369 36.658 1.00 12.36 186 LEU A O 1
ATOM 1441 N N . ALA A 1 187 ? 33.780 42.323 35.836 1.00 9.92 187 ALA A N 1
ATOM 1442 C CA . ALA A 1 187 ? 32.830 43.163 36.571 1.00 9.61 187 ALA A CA 1
ATOM 1443 C C . ALA A 1 187 ? 31.738 43.743 35.679 1.00 9.90 187 ALA A C 1
ATOM 1444 O O . ALA A 1 187 ? 30.866 44.465 36.163 1.00 9.47 187 ALA A O 1
ATOM 1446 N N . THR A 1 188 ? 31.792 43.430 34.387 1.00 9.62 188 THR A N 1
ATOM 1447 C CA . THR A 1 188 ? 31.011 44.160 33.380 1.00 11.12 188 THR A CA 1
ATOM 1448 C C . THR A 1 188 ? 30.674 43.227 32.215 1.00 10.94 188 THR A C 1
ATOM 1449 O O . THR A 1 188 ? 30.848 42.017 32.310 1.00 12.11 188 THR A O 1
ATOM 1453 N N . SER A 1 189 ? 30.210 43.786 31.100 1.00 11.73 189 SER A N 1
ATOM 1454 C CA . SER A 1 189 ? 29.970 42.977 29.914 1.00 12.96 189 SER A CA 1
ATOM 1455 C C . SER A 1 189 ? 31.294 42.709 29.193 1.00 12.88 189 SER A C 1
ATOM 1456 O O . SER A 1 189 ? 31.327 41.951 28.208 1.00 13.60 189 SER A O 1
ATOM 1459 N N . GLY A 1 190 ? 32.381 43.324 29.662 1.00 11.83 190 GLY A N 1
ATOM 1460 C CA . GLY A 1 190 ? 33.663 43.207 28.985 1.00 11.84 190 GLY A CA 1
ATOM 1461 C C . GLY A 1 190 ? 34.395 44.534 28.876 1.00 11.52 190 GLY A C 1
ATOM 1462 O O . GLY A 1 190 ? 33.766 45.586 28.820 1.00 10.82 190 GLY A O 1
ATOM 1463 N N . TYR A 1 191 ? 35.721 44.466 28.852 1.00 11.13 191 TYR A N 1
ATOM 1464 C CA . TYR A 1 191 ? 36.603 45.639 28.767 1.00 10.81 191 TYR A CA 1
ATOM 1465 C C . TYR A 1 191 ? 36.736 46.454 30.073 1.00 10.71 191 TYR A C 1
ATOM 1466 O O . TYR A 1 191 ? 37.842 46.649 30.590 1.00 12.07 191 TYR A O 1
ATOM 1475 N N . GLY A 1 192 ? 35.613 46.909 30.624 1.00 10.40 192 GLY A N 1
ATOM 1476 C CA . GLY A 1 192 ? 35.620 47.401 31.993 1.00 10.88 192 GLY A CA 1
ATOM 1477 C C . GLY A 1 192 ? 35.629 48.920 32.078 1.00 11.29 192 GLY A C 1
ATOM 1478 O O . GLY A 1 192 ? 35.664 49.622 31.059 1.00 11.19 192 GLY A O 1
ATOM 1479 N N . THR A 1 193 ? 35.616 49.414 33.312 1.00 9.98 193 THR A N 1
ATOM 1480 C CA . THR A 1 193 ? 35.520 50.843 33.567 1.00 10.90 193 THR A CA 1
ATOM 1481 C C . THR A 1 193 ? 36.902 51.359 33.944 1.00 10.37 193 THR A C 1
ATOM 1482 O O . THR A 1 193 ? 37.652 51.735 33.055 1.00 10.12 193 THR A O 1
ATOM 1486 N N . ALA A 1 194 ? 37.273 51.364 35.220 1.00 9.71 194 ALA A N 1
ATOM 1487 C CA . ALA A 1 194 ? 38.637 51.797 35.542 1.00 9.78 194 ALA A CA 1
ATOM 1488 C C . ALA A 1 194 ? 39.671 50.912 34.827 1.00 9.00 194 ALA A C 1
ATOM 1489 O O . ALA A 1 194 ? 40.660 51.416 34.301 1.00 10.10 194 ALA A O 1
ATOM 1491 N N . LEU A 1 195 ? 39.457 49.599 34.799 1.00 9.87 195 LEU A N 1
ATOM 1492 C CA . LEU A 1 195 ? 40.393 48.726 34.087 1.00 10.25 195 LEU A CA 1
ATOM 1493 C C . LEU A 1 195 ? 40.327 48.971 32.578 1.00 9.99 195 LEU A C 1
ATOM 1494 O O . LEU A 1 195 ? 41.310 48.740 31.879 1.00 9.99 195 LEU A O 1
ATOM 1499 N N . GLY A 1 196 ? 39.185 49.454 32.095 1.00 9.42 196 GLY A N 1
ATOM 1500 C CA . GLY A 1 196 ? 39.055 49.892 30.709 1.00 10.33 196 GLY A CA 1
ATOM 1501 C C . GLY A 1 196 ? 40.022 51.013 30.364 1.00 9.15 196 GLY A C 1
ATOM 1502 O O . GLY A 1 196 ? 40.691 50.995 29.329 1.00 10.38 196 GLY A O 1
ATOM 1503 N N . VAL A 1 197 ? 40.094 52.002 31.242 1.00 10.58 197 VAL A N 1
ATOM 1504 C CA . VAL A 1 197 ? 41.017 53.116 31.054 1.00 10.57 197 VAL A CA 1
ATOM 1505 C C . VAL A 1 197 ? 42.443 52.603 31.037 1.00 9.74 197 VAL A C 1
ATOM 1506 O O . VAL A 1 197 ? 43.263 53.033 30.228 1.00 10.91 197 VAL A O 1
ATOM 1510 N N . ILE A 1 198 ? 42.744 51.690 31.955 1.00 9.91 198 ILE A N 1
ATOM 1511 C CA . ILE A 1 198 ? 44.073 51.095 32.015 1.00 9.73 198 ILE A CA 1
ATOM 1512 C C . ILE A 1 198 ? 44.371 50.316 30.726 1.00 10.35 198 ILE A C 1
ATOM 1513 O O . ILE A 1 198 ? 45.482 50.398 30.172 1.00 10.92 198 ILE A O 1
ATOM 1518 N N . ARG A 1 199 ? 43.375 49.591 30.223 1.00 10.51 199 ARG A N 1
ATOM 1519 C CA . ARG A 1 199 ? 43.552 48.889 28.959 1.00 10.68 199 ARG A CA 1
ATOM 1520 C C . ARG A 1 199 ? 43.811 49.835 27.798 1.00 12.44 199 ARG A C 1
ATOM 1521 O O . ARG A 1 199 ? 44.652 49.546 26.939 1.00 13.07 199 ARG A O 1
ATOM 1529 N N . SER A 1 200 ? 43.088 50.951 27.762 1.00 12.46 200 SER A N 1
ATOM 1530 C CA . SER A 1 200 ? 43.311 51.966 26.730 1.00 12.66 200 SER A CA 1
ATOM 1531 C C . SER A 1 200 ? 44.692 52.596 26.835 1.00 13.07 200 SER A C 1
ATOM 1532 O O . SER A 1 200 ? 45.380 52.796 25.819 1.00 12.13 200 SER A O 1
ATOM 1535 N N . LEU A 1 201 ? 45.102 52.894 28.065 1.00 11.96 201 LEU A N 1
ATOM 1536 C CA . LEU A 1 201 ? 46.455 53.385 28.301 1.00 13.03 201 LEU A CA 1
ATOM 1537 C C . LEU A 1 201 ? 47.512 52.381 27.835 1.00 11.72 201 LEU A C 1
ATOM 1538 O O . LEU A 1 201 ? 48.553 52.759 27.279 1.00 12.50 201 LEU A O 1
ATOM 1543 N N . TRP A 1 202 ? 47.255 51.095 28.047 1.00 12.30 202 TRP A N 1
ATOM 1544 C CA . TRP A 1 202 ? 48.217 50.080 27.633 1.00 12.51 202 TRP A CA 1
ATOM 1545 C C . TRP A 1 202 ? 48.336 50.020 26.114 1.00 13.84 202 TRP A C 1
ATOM 1546 O O . TRP A 1 202 ? 49.429 49.880 25.578 1.00 13.10 202 TRP A O 1
ATOM 1557 N N . LYS A 1 203 ? 47.207 50.140 25.423 1.00 14.84 203 LYS A N 1
ATOM 1558 C CA . LYS A 1 203 ? 47.231 50.191 23.965 1.00 16.77 203 LYS A CA 1
ATOM 1559 C C . LYS A 1 203 ? 48.071 51.362 23.443 1.00 16.58 203 LYS A C 1
ATOM 1560 O O . LYS A 1 203 ? 48.885 51.205 22.530 1.00 18.19 203 LYS A O 1
ATOM 1566 N N . ASP A 1 204 ? 47.857 52.532 24.027 1.00 16.11 204 ASP A N 1
ATOM 1567 C CA . ASP A 1 204 ? 48.647 53.722 23.723 1.00 16.85 204 ASP A CA 1
ATOM 1568 C C . ASP A 1 204 ? 50.137 53.491 23.990 1.00 17.18 204 ASP A C 1
ATOM 1569 O O . ASP A 1 204 ? 50.987 53.879 23.189 1.00 16.69 204 ASP A O 1
ATOM 1574 N N . SER A 1 205 ? 50.456 52.864 25.117 1.00 16.32 205 SER A N 1
ATOM 1575 C CA . SER A 1 205 ? 51.844 52.601 25.477 1.00 17.05 205 SER A CA 1
ATOM 1576 C C . SER A 1 205 ? 52.512 51.618 24.496 1.00 17.78 205 SER A C 1
ATOM 1577 O O . SER A 1 205 ? 53.637 51.839 24.044 1.00 17.47 205 SER A O 1
ATOM 1580 N N . LEU A 1 206 ? 51.821 50.537 24.154 1.00 19.25 206 LEU A N 1
ATOM 1581 C CA . LEU A 1 206 ? 52.316 49.613 23.134 1.00 21.28 206 LEU A CA 1
ATOM 1582 C C . LEU A 1 206 ? 52.577 50.266 21.788 1.00 22.94 206 LEU A C 1
ATOM 1583 O O . LEU A 1 206 ? 53.577 49.956 21.126 1.00 22.63 206 LEU A O 1
ATOM 1588 N N . ALA A 1 207 ? 51.680 51.157 21.378 1.00 22.04 207 ALA A N 1
ATOM 1589 C CA . ALA A 1 207 ? 51.871 51.870 20.120 1.00 23.77 207 ALA A CA 1
ATOM 1590 C C . ALA A 1 207 ? 53.161 52.677 20.170 1.00 24.39 207 ALA A C 1
ATOM 1591 O O . ALA A 1 207 ? 53.930 52.684 19.208 1.00 23.90 207 ALA A O 1
ATOM 1593 N N . LYS A 1 208 ? 53.399 53.341 21.299 1.00 24.51 208 LYS A N 1
ATOM 1594 C CA . LYS A 1 208 ? 54.593 54.165 21.471 1.00 26.40 208 LYS A CA 1
ATOM 1595 C C . LYS A 1 208 ? 55.896 53.359 21.509 1.00 28.17 208 LYS A C 1
ATOM 1596 O O . LYS A 1 208 ? 56.884 53.750 20.883 1.00 28.51 208 LYS A O 1
ATOM 1602 N N . THR A 1 209 ? 55.910 52.238 22.227 1.00 30.08 209 THR A N 1
ATOM 1603 C CA . THR A 1 209 ? 57.127 51.434 22.310 1.00 32.24 209 THR A CA 1
ATOM 1604 C C . THR A 1 209 ? 57.436 50.702 20.999 1.00 34.15 209 THR A C 1
ATOM 1605 O O . THR A 1 209 ? 58.603 50.583 20.609 1.00 33.85 209 THR A O 1
ATOM 1609 N N . ASP A 1 210 ? 56.398 50.216 20.320 1.00 35.45 210 ASP A N 1
ATOM 1610 C CA . ASP A 1 210 ? 56.542 49.711 18.954 1.00 38.25 210 ASP A CA 1
ATOM 1611 C C . ASP A 1 210 ? 57.313 50.684 18.054 1.00 38.89 210 ASP A C 1
ATOM 1612 O O . ASP A 1 210 ? 58.229 50.285 17.329 1.00 39.14 210 ASP A O 1
ATOM 1617 N N . LYS A 1 211 ? 56.935 51.959 18.105 1.00 39.80 211 LYS A N 1
ATOM 1618 C CA . LYS A 1 211 ? 57.537 52.984 17.256 1.00 41.36 211 LYS A CA 1
ATOM 1619 C C . LYS A 1 211 ? 59.029 53.153 17.548 1.00 41.36 211 LYS A C 1
ATOM 1620 O O . LYS A 1 211 ? 59.479 52.933 18.676 1.00 42.17 211 LYS A O 1
ATOM 1626 N N . CYS B 2 1 ? 57.056 61.212 24.671 1.00 28.25 221 CYS B N 1
ATOM 1627 C CA . CYS B 2 1 ? 55.653 61.334 25.147 1.00 28.42 221 CYS B CA 1
ATOM 1628 C C . CYS B 2 1 ? 55.496 60.387 26.329 1.00 25.76 221 CYS B C 1
ATOM 1629 O O . CYS B 2 1 ? 56.122 59.326 26.358 1.00 26.64 221 CYS B O 1
ATOM 1632 N N . PRO B 2 2 ? 54.666 60.764 27.294 1.00 23.53 222 PRO B N 1
ATOM 1633 C CA . PRO B 2 2 ? 54.420 59.906 28.459 1.00 21.37 222 PRO B CA 1
ATOM 1634 C C . PRO B 2 2 ? 53.632 58.667 28.056 1.00 20.17 222 PRO B C 1
ATOM 1635 O O . PRO B 2 2 ? 52.878 58.692 27.086 1.00 18.41 222 PRO B O 1
ATOM 1639 N N . ARG B 2 3 ? 53.814 57.585 28.799 1.00 17.65 223 ARG B N 1
ATOM 1640 C CA . ARG B 2 3 ? 53.093 56.354 28.508 1.00 16.67 223 ARG B CA 1
ATOM 1641 C C . ARG B 2 3 ? 53.041 55.576 29.800 1.00 15.95 223 ARG B C 1
ATOM 1642 O O . ARG B 2 3 ? 53.961 55.673 30.614 1.00 15.31 223 ARG B O 1
ATOM 1658 N N . GLY B 2 5 ? 53.617 52.553 31.981 1.00 12.13 225 GLY B N 1
ATOM 1659 C CA . GLY B 2 5 ? 54.508 51.411 31.932 1.00 12.08 225 GLY B CA 1
ATOM 1660 C C . GLY B 2 5 ? 54.235 50.374 33.006 1.00 11.96 225 GLY B C 1
ATOM 1661 O O . GLY B 2 5 ? 54.817 49.293 32.973 1.00 12.02 225 GLY B O 1
ATOM 1662 N N . HIS B 2 6 ? 53.356 50.676 33.959 1.00 11.29 226 HIS B N 1
ATOM 1663 C CA . HIS B 2 6 ? 53.097 49.693 35.012 1.00 11.21 226 HIS B CA 1
ATOM 1664 C C . HIS B 2 6 ? 51.786 49.955 35.725 1.00 10.79 226 HIS B C 1
ATOM 1665 O O . HIS B 2 6 ? 51.338 51.101 35.817 1.00 11.80 226 HIS B O 1
ATOM 1672 N N . VAL B 2 7 ? 51.190 48.890 36.240 1.00 10.28 227 VAL B N 1
ATOM 1673 C CA . VAL B 2 7 ? 49.980 49.016 37.050 1.00 10.78 227 VAL B CA 1
ATOM 1674 C C . VAL B 2 7 ? 50.203 48.390 38.418 1.00 10.71 227 VAL B C 1
ATOM 1675 O O . VAL B 2 7 ? 50.798 47.308 38.502 1.00 10.35 227 VAL B O 1
ATOM 1679 N N . PHE B 2 8 ? 49.718 49.058 39.471 1.00 10.42 228 PHE B N 1
ATOM 1680 C CA . PHE B 2 8 ? 49.792 48.542 40.838 1.00 9.94 228 PHE B CA 1
ATOM 1681 C C . PHE B 2 8 ? 48.368 48.341 41.354 1.00 9.43 228 PHE B C 1
ATOM 1682 O O . PHE B 2 8 ? 47.796 49.247 41.963 1.00 10.56 228 PHE B O 1
ATOM 1690 N N . PRO B 2 9 ? 47.781 47.176 41.110 1.00 10.31 229 PRO B N 1
ATOM 1691 C CA . PRO B 2 9 ? 46.469 46.883 41.692 1.00 9.86 229 PRO B CA 1
ATOM 1692 C C . PRO B 2 9 ? 46.622 46.550 43.183 1.00 10.14 229 PRO B C 1
ATOM 1693 O O . PRO B 2 9 ? 47.607 45.923 43.582 1.00 8.86 229 PRO B O 1
ATOM 1697 N N . LEU B 2 10 ? 45.641 46.964 43.977 1.00 9.33 230 LEU B N 1
ATOM 1698 C CA . LEU B 2 10 ? 45.585 46.617 45.387 1.00 9.87 230 LEU B CA 1
ATOM 1699 C C . LEU B 2 10 ? 44.896 45.272 45.577 1.00 10.64 230 LEU B C 1
ATOM 1700 O O . LEU B 2 10 ? 43.932 44.970 44.865 1.00 10.00 230 LEU B O 1
ATOM 1705 N N . GLU B 2 11 ? 45.374 44.479 46.539 1.00 10.27 231 GLU B N 1
ATOM 1706 C CA . GLU B 2 11 ? 44.740 43.195 46.879 1.00 11.40 231 GLU B CA 1
ATOM 1707 C C . GLU B 2 11 ? 43.219 43.308 47.035 1.00 11.46 231 GLU B C 1
ATOM 1708 O O . GLU B 2 11 ? 42.483 42.491 46.480 1.00 9.92 231 GLU B O 1
ATOM 1714 N N . THR B 2 12 ? 42.765 44.305 47.796 1.00 10.01 232 THR B N 1
ATOM 1715 C CA . THR B 2 12 ? 41.337 44.566 48.020 1.00 9.47 232 THR B CA 1
ATOM 1716 C C . THR B 2 12 ? 40.683 43.519 48.918 1.00 9.75 232 THR B C 1
ATOM 1717 O O . THR B 2 12 ? 39.788 42.768 48.510 1.00 9.50 232 THR B O 1
ATOM 1721 N N . ARG B 2 13 ? 41.129 43.487 50.167 1.00 8.91 233 ARG B N 1
ATOM 1722 C CA . ARG B 2 13 ? 40.451 42.695 51.192 1.00 9.69 233 ARG B CA 1
ATOM 1723 C C . ARG B 2 13 ? 39.045 43.240 51.392 1.00 9.39 233 ARG B C 1
ATOM 1724 O O . ARG B 2 13 ? 38.775 44.375 51.008 1.00 10.79 233 ARG B O 1
ATOM 1732 N N . PRO B 2 14 ? 38.138 42.475 51.998 1.00 9.18 234 PRO B N 1
ATOM 1733 C CA . PRO B 2 14 ? 38.345 41.066 52.358 1.00 10.94 234 PRO B CA 1
ATOM 1734 C C . PRO B 2 14 ? 38.013 40.063 51.257 1.00 10.21 234 PRO B C 1
ATOM 1735 O O . PRO B 2 14 ? 38.376 38.897 51.399 1.00 11.42 234 PRO B O 1
ATOM 1739 N N . TYR B 2 15 ? 37.323 40.486 50.199 1.00 10.56 235 TYR B N 1
ATOM 1740 C CA . TYR B 2 15 ? 36.872 39.543 49.182 1.00 10.22 235 TYR B CA 1
ATOM 1741 C C . TYR B 2 15 ? 38.029 39.181 48.246 1.00 11.23 235 TYR B C 1
ATOM 1742 O O . TYR B 2 15 ? 38.015 38.126 47.614 1.00 9.47 235 TYR B O 1
ATOM 1751 N N . ASN B 2 16 ? 39.029 40.059 48.192 1.00 10.97 236 ASN B N 1
ATOM 1752 C CA . ASN B 2 16 ? 40.195 39.898 47.330 1.00 11.61 236 ASN B CA 1
ATOM 1753 C C . ASN B 2 16 ? 39.903 40.031 45.842 1.00 10.71 236 ASN B C 1
ATOM 1754 O O . ASN B 2 16 ? 40.446 39.266 45.044 1.00 10.88 236 ASN B O 1
ATOM 1759 N N . GLN B 2 17 ? 39.051 40.999 45.474 1.00 9.60 237 GLN B N 1
ATOM 1760 C CA . GLN B 2 17 ? 38.827 41.324 44.058 1.00 10.32 237 GLN B CA 1
ATOM 1761 C C . GLN B 2 17 ? 40.119 41.641 43.317 1.00 9.79 237 GLN B C 1
ATOM 1762 O O . GLN B 2 17 ? 40.261 41.361 42.124 1.00 9.48 237 GLN B O 1
ATOM 1768 N N . GLY B 2 18 ? 41.051 42.266 44.020 1.00 8.80 238 GLY B N 1
ATOM 1769 C CA . GLY B 2 18 ? 42.291 42.692 43.393 1.00 10.18 238 GLY B CA 1
ATOM 1770 C C . GLY B 2 18 ? 43.195 41.513 43.104 1.00 10.47 238 GLY B C 1
ATOM 1771 O O . GLY B 2 18 ? 43.692 41.333 41.976 1.00 11.66 238 GLY B O 1
ATOM 1772 N N . SER B 2 19 ? 43.437 40.698 44.128 1.00 10.37 239 SER B N 1
ATOM 1773 C CA . SER B 2 19 ? 44.445 39.658 44.001 1.00 11.53 239 SER B CA 1
ATOM 1774 C C . SER B 2 19 ? 43.909 38.479 43.181 1.00 11.51 239 SER B C 1
ATOM 1775 O O . SER B 2 19 ? 44.649 37.823 42.434 1.00 11.54 239 SER B O 1
ATOM 1778 N N . ARG B 2 20 ? 42.615 38.214 43.307 1.00 10.26 240 ARG B N 1
ATOM 1779 C CA . ARG B 2 20 ? 42.038 37.043 42.637 1.00 10.40 240 ARG B CA 1
ATOM 1780 C C . ARG B 2 20 ? 41.508 37.351 41.239 1.00 10.87 240 ARG B C 1
ATOM 1781 O O . ARG B 2 20 ? 41.544 36.494 40.371 1.00 11.10 240 ARG B O 1
ATOM 1789 N N . LEU B 2 21 ? 41.012 38.565 41.025 1.00 10.73 241 LEU B N 1
ATOM 1790 C CA . LEU B 2 21 ? 40.299 38.863 39.778 1.00 9.43 241 LEU B CA 1
ATOM 1791 C C . LEU B 2 21 ? 41.083 39.851 38.906 1.00 11.45 241 LEU B C 1
ATOM 1792 O O . LEU B 2 21 ? 41.383 39.564 37.739 1.00 10.01 241 LEU B O 1
ATOM 1797 N N . THR B 2 22 ? 41.427 41.006 39.458 1.00 10.36 242 THR B N 1
ATOM 1798 C CA . THR B 2 22 ? 42.159 42.005 38.671 1.00 10.04 242 THR B CA 1
ATOM 1799 C C . THR B 2 22 ? 43.554 41.495 38.261 1.00 10.33 242 THR B C 1
ATOM 1800 O O . THR B 2 22 ? 43.986 41.658 37.115 1.00 10.20 242 THR B O 1
ATOM 1804 N N . ALA B 2 23 ? 44.258 40.865 39.191 1.00 9.67 243 ALA B N 1
ATOM 1805 C CA . ALA B 2 23 ? 45.567 40.310 38.847 1.00 10.58 243 ALA B CA 1
ATOM 1806 C C . ALA B 2 23 ? 45.441 39.254 37.729 1.00 11.58 243 ALA B C 1
ATOM 1807 O O . ALA B 2 23 ? 46.293 39.162 36.849 1.00 11.14 243 ALA B O 1
ATOM 1809 N N . TYR B 2 24 ? 44.367 38.472 37.761 1.00 11.19 244 TYR B N 1
ATOM 1810 C CA . TYR B 2 24 ? 44.057 37.526 36.692 1.00 11.22 244 TYR B CA 1
ATOM 1811 C C . TYR B 2 24 ? 43.869 38.217 35.339 1.00 11.57 244 TYR B C 1
ATOM 1812 O O . TYR B 2 24 ? 44.431 37.784 34.319 1.00 10.97 244 TYR B O 1
ATOM 1821 N N . GLU B 2 25 ? 43.067 39.278 35.315 1.00 11.19 245 GLU B N 1
ATOM 1822 C CA . GLU B 2 25 ? 42.844 40.003 34.069 1.00 9.97 245 GLU B CA 1
ATOM 1823 C C . GLU B 2 25 ? 44.144 40.603 33.530 1.00 10.61 245 GLU B C 1
ATOM 1824 O O . GLU B 2 25 ? 44.399 40.565 32.322 1.00 10.52 245 GLU B O 1
ATOM 1830 N N . LEU B 2 26 ? 44.970 41.156 34.420 1.00 10.64 246 LEU B N 1
ATOM 1831 C CA . LEU B 2 26 ? 46.197 41.826 33.994 1.00 11.66 246 LEU B CA 1
ATOM 1832 C C . LEU B 2 26 ? 47.180 40.806 33.417 1.00 11.04 246 LEU B C 1
ATOM 1833 O O . LEU B 2 26 ? 47.865 41.069 32.419 1.00 12.13 246 LEU B O 1
ATOM 1838 N N . VAL B 2 27 ? 47.226 39.633 34.039 1.00 12.61 247 VAL B N 1
ATOM 1839 C CA . VAL B 2 27 ? 48.047 38.524 33.550 1.00 13.53 247 VAL B CA 1
ATOM 1840 C C . VAL B 2 27 ? 47.593 38.085 32.168 1.00 14.55 247 VAL B C 1
ATOM 1841 O O . VAL B 2 27 ? 48.397 37.954 31.236 1.00 13.49 247 VAL B O 1
ATOM 1845 N N . TYR B 2 28 ? 46.291 37.866 32.039 1.00 14.55 248 TYR B N 1
ATOM 1846 C CA . TYR B 2 28 ? 45.701 37.510 30.752 1.00 15.30 248 TYR B CA 1
ATOM 1847 C C . TYR B 2 28 ? 46.065 38.488 29.631 1.00 15.93 248 TYR B C 1
ATOM 1848 O O . TYR B 2 28 ? 46.362 38.075 28.491 1.00 14.33 248 TYR B O 1
ATOM 1857 N N . ASP B 2 29 ? 46.044 39.779 29.949 1.00 14.56 249 ASP B N 1
ATOM 1858 C CA . ASP B 2 29 ? 46.241 40.818 28.941 1.00 14.89 249 ASP B CA 1
ATOM 1859 C C . ASP B 2 29 ? 47.708 41.187 28.758 1.00 14.69 249 ASP B C 1
ATOM 1860 O O . ASP B 2 29 ? 48.033 42.027 27.909 1.00 12.86 249 ASP B O 1
ATOM 1865 N N . LYS B 2 30 ? 48.571 40.565 29.562 1.00 14.74 250 LYS B N 1
ATOM 1866 C CA . LYS B 2 30 ? 50.010 40.797 29.522 1.00 14.65 250 LYS B CA 1
ATOM 1867 C C . LYS B 2 30 ? 50.350 42.263 29.788 1.00 15.04 250 LYS B C 1
ATOM 1868 O O . LYS B 2 30 ? 51.247 42.844 29.172 1.00 15.16 250 LYS B O 1
ATOM 1874 N N . ILE B 2 31 ? 49.637 42.868 30.734 1.00 12.60 251 ILE B N 1
ATOM 1875 C CA . ILE B 2 31 ? 49.938 44.245 31.106 1.00 12.47 251 ILE B CA 1
ATOM 1876 C C . ILE B 2 31 ? 50.882 44.207 32.308 1.00 12.00 251 ILE B C 1
ATOM 1877 O O . ILE B 2 31 ? 50.568 43.570 33.312 1.00 11.96 251 ILE B O 1
ATOM 1882 N N . PRO B 2 32 ? 52.035 44.868 32.211 1.00 12.65 252 PRO B N 1
ATOM 1883 C CA . PRO B 2 32 ? 53.032 44.832 33.291 1.00 11.61 252 PRO B CA 1
ATOM 1884 C C . PRO B 2 32 ? 52.471 45.380 34.604 1.00 11.57 252 PRO B C 1
ATOM 1885 O O . PRO B 2 32 ? 52.054 46.537 34.671 1.00 10.78 252 PRO B O 1
ATOM 1889 N N . SER B 2 33 ? 52.478 44.541 35.635 1.00 10.67 253 SER B N 1
ATOM 1890 C CA . SER B 2 33 ? 51.723 44.818 36.850 1.00 10.66 253 SER B CA 1
ATOM 1891 C C . SER B 2 33 ? 52.452 44.240 38.052 1.00 10.98 253 SER B C 1
ATOM 1892 O O . SER B 2 33 ? 53.141 43.229 37.942 1.00 10.05 253 SER B O 1
ATOM 1895 N N . THR B 2 34 ? 52.273 44.877 39.203 1.00 10.50 254 THR B N 1
ATOM 1896 C CA . THR B 2 34 ? 52.802 44.366 40.461 1.00 10.72 254 THR B CA 1
ATOM 1897 C C . THR B 2 34 ? 51.681 44.550 41.482 1.00 9.94 254 THR B C 1
ATOM 1898 O O . THR B 2 34 ? 51.302 45.684 41.794 1.00 10.28 254 THR B O 1
ATOM 1902 N N . LEU B 2 35 ? 51.163 43.432 41.987 1.00 10.34 255 LEU B N 1
ATOM 1903 C CA . LEU B 2 35 ? 50.123 43.423 43.017 1.00 10.37 255 LEU B CA 1
ATOM 1904 C C . LEU B 2 35 ? 50.711 43.828 44.369 1.00 11.29 255 LEU B C 1
ATOM 1905 O O . LEU B 2 35 ? 51.817 43.414 44.711 1.00 10.92 255 LEU B O 1
ATOM 1910 N N . ILE B 2 36 ? 49.985 44.656 45.123 1.00 11.01 256 ILE B N 1
ATOM 1911 C CA . ILE B 2 36 ? 50.483 45.166 46.404 1.00 11.01 256 ILE B CA 1
ATOM 1912 C C . ILE B 2 36 ? 49.408 45.020 47.472 1.00 10.58 256 ILE B C 1
ATOM 1913 O O . ILE B 2 36 ? 48.229 44.918 47.134 1.00 9.94 256 ILE B O 1
ATOM 1918 N N . THR B 2 37 ? 49.795 45.000 48.748 1.00 10.25 257 THR B N 1
ATOM 1919 C CA . THR B 2 37 ? 48.768 44.953 49.791 1.00 11.08 257 THR B CA 1
ATOM 1920 C C . THR B 2 37 ? 48.033 46.289 49.840 1.00 9.74 257 THR B C 1
ATOM 1921 O O . THR B 2 37 ? 48.543 47.322 49.416 1.00 10.92 257 THR B O 1
ATOM 1925 N N . ASP B 2 38 ? 46.820 46.276 50.383 1.00 9.83 258 ASP B N 1
ATOM 1926 C CA . ASP B 2 38 ? 46.103 47.524 50.581 1.00 9.49 258 ASP B CA 1
ATOM 1927 C C . ASP B 2 38 ? 46.912 48.488 51.443 1.00 9.35 258 ASP B C 1
ATOM 1928 O O . ASP B 2 38 ? 46.850 49.715 51.274 1.00 9.21 258 ASP B O 1
ATOM 1933 N N . SER B 2 39 ? 47.686 47.927 52.362 1.00 9.96 259 SER B N 1
ATOM 1934 C CA . SER B 2 39 ? 48.421 48.753 53.312 1.00 10.47 259 SER B CA 1
ATOM 1935 C C . SER B 2 39 ? 49.659 49.399 52.695 1.00 11.29 259 SER B C 1
ATOM 1936 O O . SER B 2 39 ? 50.294 50.240 53.338 1.00 11.53 259 SER B O 1
ATOM 1939 N N . SER B 2 40 ? 49.992 49.016 51.463 1.00 10.03 260 SER B N 1
ATOM 1940 C CA . SER B 2 40 ? 51.264 49.405 50.866 1.00 10.85 260 SER B CA 1
ATOM 1941 C C . SER B 2 40 ? 51.188 50.648 49.980 1.00 10.65 260 SER B C 1
ATOM 1942 O O . SER B 2 40 ? 52.200 51.035 49.388 1.00 12.24 260 SER B O 1
ATOM 1945 N N . ILE B 2 41 ? 50.019 51.265 49.849 1.00 10.78 261 ILE B N 1
ATOM 1946 C CA . ILE B 2 41 ? 49.911 52.374 48.900 1.00 10.06 261 ILE B CA 1
ATOM 1947 C C . ILE B 2 41 ? 50.939 53.469 49.176 1.00 11.95 261 ILE B C 1
ATOM 1948 O O . ILE B 2 41 ? 51.659 53.900 48.268 1.00 11.50 261 ILE B O 1
ATOM 1953 N N . ALA B 2 42 ? 51.010 53.921 50.428 1.00 10.24 262 ALA B N 1
ATOM 1954 C CA . ALA B 2 42 ? 51.855 55.072 50.749 1.00 10.79 262 ALA B CA 1
ATOM 1955 C C . ALA B 2 42 ? 53.333 54.766 50.513 1.00 11.50 262 ALA B C 1
ATOM 1956 O O . ALA B 2 42 ? 54.028 55.527 49.834 1.00 11.42 262 ALA B O 1
ATOM 1958 N N . TYR B 2 43 ? 53.805 53.645 51.045 1.00 11.36 263 TYR B N 1
ATOM 1959 C CA . TYR B 2 43 ? 55.193 53.261 50.818 1.00 11.18 263 TYR B CA 1
ATOM 1960 C C . TYR B 2 43 ? 55.462 52.977 49.335 1.00 11.80 263 TYR B C 1
ATOM 1961 O O . TYR B 2 43 ? 56.550 53.292 48.847 1.00 11.57 263 TYR B O 1
ATOM 1970 N N . ARG B 2 44 ? 54.481 52.425 48.615 1.00 10.21 264 ARG B N 1
ATOM 1971 C CA . ARG B 2 44 ? 54.667 52.154 47.188 1.00 12.60 264 ARG B CA 1
ATOM 1972 C C . ARG B 2 44 ? 54.898 53.455 46.435 1.00 12.54 264 ARG B C 1
ATOM 1973 O O . ARG B 2 44 ? 55.738 53.513 45.538 1.00 14.49 264 ARG B O 1
ATOM 1981 N N . ILE B 2 45 ? 54.142 54.491 46.783 1.00 12.69 265 ILE B N 1
ATOM 1982 C CA . ILE B 2 45 ? 54.295 55.792 46.131 1.00 13.53 265 ILE B CA 1
ATOM 1983 C C . ILE B 2 45 ? 55.692 56.376 46.385 1.00 14.68 265 ILE B C 1
ATOM 1984 O O . ILE B 2 45 ? 56.347 56.878 45.470 1.00 15.34 265 ILE B O 1
ATOM 1989 N N . ARG B 2 46 ? 56.147 56.303 47.630 1.00 15.12 266 ARG B N 1
ATOM 1990 C CA . ARG B 2 46 ? 57.422 56.908 47.998 1.00 16.19 266 ARG B CA 1
ATOM 1991 C C . ARG B 2 46 ? 58.633 56.204 47.386 1.00 16.60 266 ARG B C 1
ATOM 1992 O O . ARG B 2 46 ? 59.707 56.813 47.274 1.00 16.91 266 ARG B O 1
ATOM 2000 N N . THR B 2 47 ? 58.473 54.937 47.004 1.00 14.72 267 THR B N 1
ATOM 2001 C CA . THR B 2 47 ? 59.592 54.118 46.547 1.00 14.72 267 THR B CA 1
ATOM 2002 C C . THR B 2 47 ? 59.492 53.678 45.094 1.00 14.84 267 THR B C 1
ATOM 2003 O O . THR B 2 47 ? 60.399 53.021 44.608 1.00 15.21 267 THR B O 1
ATOM 2007 N N . SER B 2 48 ? 58.405 54.006 44.403 1.00 15.90 268 SER B N 1
ATOM 2008 C CA . SER B 2 48 ? 58.184 53.422 43.085 1.00 16.59 268 SER B CA 1
ATOM 2009 C C . SER B 2 48 ? 59.289 53.870 42.122 1.00 17.84 268 SER B C 1
ATOM 2010 O O . SER B 2 48 ? 59.651 55.043 42.107 1.00 17.61 268 SER B O 1
ATOM 2013 N N . PRO B 2 49 ? 59.820 52.944 41.326 1.00 19.47 269 PRO B N 1
ATOM 2014 C CA . PRO B 2 49 ? 60.854 53.275 40.338 1.00 20.52 269 PRO B CA 1
ATOM 2015 C C . PRO B 2 49 ? 60.280 54.019 39.137 1.00 20.71 269 PRO B C 1
ATOM 2016 O O . PRO B 2 49 ? 61.029 54.577 38.341 1.00 21.85 269 PRO B O 1
ATOM 2020 N N . ILE B 2 50 ? 58.956 54.007 39.020 1.00 19.54 270 ILE B N 1
ATOM 2021 C CA . ILE B 2 50 ? 58.229 54.624 37.920 1.00 19.76 270 ILE B CA 1
ATOM 2022 C C . ILE B 2 50 ? 57.205 55.510 38.644 1.00 17.82 270 ILE B C 1
ATOM 2023 O O . ILE B 2 50 ? 56.427 54.993 39.449 1.00 18.57 270 ILE B O 1
ATOM 2028 N N . PRO B 2 51 ? 57.189 56.818 38.390 1.00 16.60 271 PRO B N 1
ATOM 2029 C CA . PRO B 2 51 ? 56.333 57.731 39.166 1.00 14.81 271 PRO B CA 1
ATOM 2030 C C . PRO B 2 51 ? 54.860 57.339 39.007 1.00 14.61 271 PRO B C 1
ATOM 2031 O O . PRO B 2 51 ? 54.417 57.086 37.885 1.00 14.09 271 PRO B O 1
ATOM 2035 N N . ILE B 2 52 ? 54.117 57.275 40.106 1.00 12.62 272 ILE B N 1
ATOM 2036 C CA . ILE B 2 52 ? 52.684 56.995 39.997 1.00 12.15 272 ILE B CA 1
ATOM 2037 C C . ILE B 2 52 ? 51.956 58.296 39.723 1.00 12.29 272 ILE B C 1
ATOM 2038 O O . ILE B 2 52 ? 52.087 59.248 40.496 1.00 12.69 272 ILE B O 1
ATOM 2043 N N . LYS B 2 53 ? 51.197 58.349 38.627 1.00 12.21 273 LYS B N 1
ATOM 2044 C CA . LYS B 2 53 ? 50.616 59.613 38.190 1.00 12.70 273 LYS B CA 1
ATOM 2045 C C . LYS B 2 53 ? 49.092 59.661 38.255 1.00 12.20 273 LYS B C 1
ATOM 2046 O O . LYS B 2 53 ? 48.497 60.719 38.032 1.00 13.39 273 LYS B O 1
ATOM 2052 N N . ALA B 2 54 ? 48.466 58.530 38.552 1.00 12.08 274 ALA B N 1
ATOM 2053 C CA . ALA B 2 54 ? 47.018 58.508 38.703 1.00 11.22 274 ALA B CA 1
ATOM 2054 C C . ALA B 2 54 ? 46.562 57.265 39.450 1.00 11.50 274 ALA B C 1
ATOM 2055 O O . ALA B 2 54 ? 47.212 56.216 39.400 1.00 11.34 274 ALA B O 1
ATOM 2057 N N . ALA B 2 55 ? 45.431 57.395 40.132 1.00 9.29 275 ALA B N 1
ATOM 2058 C CA . ALA B 2 55 ? 44.651 56.234 40.557 1.00 9.37 275 ALA B CA 1
ATOM 2059 C C . ALA B 2 55 ? 43.351 56.246 39.761 1.00 9.47 275 ALA B C 1
ATOM 2060 O O . ALA B 2 55 ? 42.732 57.299 39.599 1.00 9.23 275 ALA B O 1
ATOM 2062 N N . PHE B 2 56 ? 42.964 55.081 39.247 1.00 7.81 276 PHE B N 1
ATOM 2063 C CA . PHE B 2 56 ? 41.657 54.922 38.636 1.00 8.74 276 PHE B CA 1
ATOM 2064 C C . PHE B 2 56 ? 40.854 53.911 39.443 1.00 8.82 276 PHE B C 1
ATOM 2065 O O . PHE B 2 56 ? 41.329 52.814 39.692 1.00 10.33 276 PHE B O 1
ATOM 2073 N N . VAL B 2 57 ? 39.648 54.306 39.842 1.00 9.11 277 VAL B N 1
ATOM 2074 C CA . VAL B 2 57 ? 38.752 53.455 40.614 1.00 9.48 277 VAL B CA 1
ATOM 2075 C C . VAL B 2 57 ? 37.408 53.423 39.892 1.00 9.21 277 VAL B C 1
ATOM 2076 O O . VAL B 2 57 ? 37.079 54.323 39.118 1.00 8.99 277 VAL B O 1
ATOM 2080 N N . GLY B 2 58 ? 36.638 52.378 40.143 1.00 10.08 278 GLY B N 1
ATOM 2081 C CA . GLY B 2 58 ? 35.291 52.317 39.608 1.00 10.00 278 GLY B CA 1
ATOM 2082 C C . GLY B 2 58 ? 34.314 52.960 40.567 1.00 10.30 278 GLY B C 1
ATOM 2083 O O . GLY B 2 58 ? 34.683 53.758 41.429 1.00 10.59 278 GLY B O 1
ATOM 2084 N N . ALA B 2 59 ? 33.042 52.605 40.423 1.00 10.14 279 ALA B N 1
ATOM 2085 C CA . ALA B 2 59 ? 32.021 53.137 41.315 1.00 9.78 279 ALA B CA 1
ATOM 2086 C C . ALA B 2 59 ? 30.874 52.151 41.388 1.00 9.83 279 ALA B C 1
ATOM 2087 O O . ALA B 2 59 ? 30.625 51.391 40.441 1.00 9.57 279 ALA B O 1
ATOM 2089 N N . ASP B 2 60 ? 30.194 52.165 42.526 1.00 10.27 280 ASP B N 1
ATOM 2090 C CA . ASP B 2 60 ? 28.949 51.437 42.686 1.00 9.89 280 ASP B CA 1
ATOM 2091 C C . ASP B 2 60 ? 27.751 52.350 42.644 1.00 11.54 280 ASP B C 1
ATOM 2092 O O . ASP B 2 60 ? 26.696 51.958 42.154 1.00 8.49 280 ASP B O 1
ATOM 2097 N N . ARG B 2 61 ? 27.942 53.567 43.134 1.00 11.03 281 ARG B N 1
ATOM 2098 C CA . ARG B 2 61 ? 26.857 54.536 43.119 1.00 12.28 281 ARG B CA 1
ATOM 2099 C C . ARG B 2 61 ? 27.450 55.930 43.165 1.00 12.27 281 ARG B C 1
ATOM 2100 O O . ARG B 2 61 ? 28.169 56.264 44.097 1.00 13.01 281 ARG B O 1
ATOM 2108 N N . ILE B 2 62 ? 27.146 56.737 42.161 1.00 11.62 282 ILE B N 1
ATOM 2109 C CA . ILE B 2 62 ? 27.564 58.133 42.164 1.00 11.16 282 ILE B CA 1
ATOM 2110 C C . ILE B 2 62 ? 26.281 58.931 42.297 1.00 12.02 282 ILE B C 1
ATOM 2111 O O . ILE B 2 62 ? 25.402 58.827 41.448 1.00 12.26 282 ILE B O 1
ATOM 2116 N N . VAL B 2 63 ? 26.180 59.710 43.370 1.00 11.61 283 VAL B N 1
ATOM 2117 C CA . VAL B 2 63 ? 24.944 60.438 43.638 1.00 11.72 283 VAL B CA 1
ATOM 2118 C C . VAL B 2 63 ? 25.046 61.870 43.127 1.00 12.72 283 VAL B C 1
ATOM 2119 O O . VAL B 2 63 ? 25.992 62.214 42.424 1.00 13.65 283 VAL B O 1
ATOM 2123 N N . ARG B 2 64 ? 24.069 62.712 43.449 1.00 12.89 284 ARG B N 1
ATOM 2124 C CA . ARG B 2 64 ? 23.841 63.883 42.613 1.00 13.97 284 ARG B CA 1
ATOM 2125 C C . ARG B 2 64 ? 25.023 64.840 42.674 1.00 13.58 284 ARG B C 1
ATOM 2126 O O . ARG B 2 64 ? 25.303 65.537 41.700 1.00 13.14 284 ARG B O 1
ATOM 2134 N N . ASN B 2 65 ? 25.708 64.883 43.815 1.00 13.57 285 ASN B N 1
ATOM 2135 C CA . ASN B 2 65 ? 26.820 65.815 43.986 1.00 14.01 285 ASN B CA 1
ATOM 2136 C C . ASN B 2 65 ? 28.183 65.200 43.642 1.00 14.06 285 ASN B C 1
ATOM 2137 O O . ASN B 2 65 ? 29.230 65.812 43.852 1.00 13.20 285 ASN B O 1
ATOM 2142 N N . GLY B 2 66 ? 28.168 63.984 43.110 1.00 13.17 286 GLY B N 1
ATOM 2143 C CA . GLY B 2 66 ? 29.417 63.329 42.760 1.00 12.01 286 GLY B CA 1
ATOM 2144 C C . GLY B 2 66 ? 30.021 62.460 43.851 1.00 12.39 286 GLY B C 1
ATOM 2145 O O . GLY B 2 66 ? 30.985 61.728 43.586 1.00 11.45 286 GLY B O 1
ATOM 2146 N N . ASP B 2 67 ? 29.473 62.534 45.064 1.00 11.49 287 ASP B N 1
ATOM 2147 C CA . ASP B 2 67 ? 29.932 61.656 46.132 1.00 12.12 287 ASP B CA 1
ATOM 2148 C C . ASP B 2 67 ? 29.763 60.212 45.676 1.00 11.96 287 ASP B C 1
ATOM 2149 O O . ASP B 2 67 ? 28.747 59.843 45.075 1.00 11.92 287 ASP B O 1
ATOM 2154 N N . THR B 2 68 ? 30.764 59.389 45.968 1.00 11.82 288 THR B N 1
ATOM 2155 C CA . THR B 2 68 ? 30.830 58.064 45.367 1.00 10.61 288 THR B CA 1
ATOM 2156 C C . THR B 2 68 ? 30.961 56.933 46.368 1.00 11.63 288 THR B C 1
ATOM 2157 O O . THR B 2 68 ? 31.873 56.918 47.198 1.00 11.37 288 THR B O 1
ATOM 2161 N N . ALA B 2 69 ? 30.063 55.967 46.257 1.00 10.80 289 ALA B N 1
ATOM 2162 C CA . ALA B 2 69 ? 30.215 54.712 46.978 1.00 10.55 289 ALA B CA 1
ATOM 2163 C C . ALA B 2 69 ? 30.989 53.756 46.070 1.00 10.83 289 ALA B C 1
ATOM 2164 O O . ALA B 2 69 ? 30.622 53.533 44.909 1.00 10.44 289 ALA B O 1
ATOM 2166 N N . ASN B 2 70 ? 32.080 53.217 46.603 1.00 9.96 290 ASN B N 1
ATOM 2167 C CA . ASN B 2 70 ? 32.870 52.210 45.904 1.00 10.06 290 ASN B CA 1
ATOM 2168 C C . ASN B 2 70 ? 33.446 51.213 46.910 1.00 10.01 290 ASN B C 1
ATOM 2169 O O . ASN B 2 70 ? 33.256 51.366 48.115 1.00 9.76 290 ASN B O 1
ATOM 2174 N N . LYS B 2 71 ? 34.141 50.194 46.420 1.00 10.00 291 LYS B N 1
ATOM 2175 C CA . LYS B 2 71 ? 34.713 49.177 47.301 1.00 10.60 291 LYS B CA 1
ATOM 2176 C C . LYS B 2 71 ? 35.384 49.818 48.527 1.00 10.16 291 LYS B C 1
ATOM 2177 O O . LYS B 2 71 ? 36.105 50.805 48.395 1.00 11.44 291 LYS B O 1
ATOM 2183 N N . ILE B 2 72 ? 35.145 49.244 49.707 1.00 10.68 292 ILE B N 1
ATOM 2184 C CA . ILE B 2 72 ? 35.882 49.596 50.923 1.00 10.47 292 ILE B CA 1
ATOM 2185 C C . ILE B 2 72 ? 37.388 49.739 50.629 1.00 10.19 292 ILE B C 1
ATOM 2186 O O . ILE B 2 72 ? 38.010 48.859 50.032 1.00 10.02 292 ILE B O 1
ATOM 2191 N N . GLY B 2 73 ? 37.963 50.870 51.027 1.00 10.95 293 GLY B N 1
ATOM 2192 C CA . GLY B 2 73 ? 39.343 51.180 50.682 1.00 10.23 293 GLY B CA 1
ATOM 2193 C C . GLY B 2 73 ? 39.459 52.316 49.686 1.00 9.33 293 GLY B C 1
ATOM 2194 O O . GLY B 2 73 ? 40.525 52.910 49.531 1.00 10.52 293 GLY B O 1
ATOM 2195 N N . THR B 2 74 ? 38.361 52.628 49.012 1.00 9.28 294 THR B N 1
ATOM 2196 C CA . THR B 2 74 ? 38.398 53.674 47.996 1.00 9.32 294 THR B CA 1
ATOM 2197 C C . THR B 2 74 ? 38.594 55.064 48.596 1.00 9.79 294 THR B C 1
ATOM 2198 O O . THR B 2 74 ? 39.466 55.821 48.150 1.00 9.85 294 THR B O 1
ATOM 2202 N N . LEU B 2 75 ? 37.782 55.399 49.594 1.00 8.66 295 LEU B N 1
ATOM 2203 C CA . LEU B 2 75 ? 37.996 56.611 50.373 1.00 10.42 295 LEU B CA 1
ATOM 2204 C C . LEU B 2 75 ? 39.458 56.724 50.793 1.00 10.16 295 LEU B C 1
ATOM 2205 O O . LEU B 2 75 ? 40.059 57.782 50.654 1.00 10.46 295 LEU B O 1
ATOM 2210 N N . GLN B 2 76 ? 40.006 55.626 51.310 1.00 9.23 296 GLN B N 1
ATOM 2211 C CA . GLN B 2 76 ? 41.364 55.617 51.854 1.00 9.96 296 GLN B CA 1
ATOM 2212 C C . GLN B 2 76 ? 42.383 55.916 50.779 1.00 9.76 296 GLN B C 1
ATOM 2213 O O . GLN B 2 76 ? 43.317 56.709 50.970 1.00 9.17 296 GLN B O 1
ATOM 2219 N N . LEU B 2 77 ? 42.199 55.274 49.630 1.00 9.83 297 LEU B N 1
ATOM 2220 C CA . LEU B 2 77 ? 43.079 55.517 48.498 1.00 10.16 297 LEU B CA 1
ATOM 2221 C C . LEU B 2 77 ? 43.009 56.992 48.082 1.00 10.68 297 LEU B C 1
ATOM 2222 O O . LEU B 2 77 ? 44.027 57.591 47.742 1.00 10.28 297 LEU B O 1
ATOM 2227 N N . ALA B 2 78 ? 41.817 57.585 48.103 1.00 10.83 298 ALA B N 1
ATOM 2228 C CA . ALA B 2 78 ? 41.668 58.971 47.655 1.00 9.95 298 ALA B CA 1
ATOM 2229 C C . ALA B 2 78 ? 42.412 59.891 48.624 1.00 10.45 298 ALA B C 1
ATOM 2230 O O . ALA B 2 78 ? 43.051 60.866 48.214 1.00 10.87 298 ALA B O 1
ATOM 2232 N N . VAL B 2 79 ? 42.337 59.566 49.910 1.00 11.35 299 VAL B N 1
ATOM 2233 C CA . VAL B 2 79 ? 42.996 60.391 50.919 1.00 10.79 299 VAL B CA 1
ATOM 2234 C C . VAL B 2 79 ? 44.518 60.312 50.758 1.00 12.69 299 VAL B C 1
ATOM 2235 O O . VAL B 2 79 ? 45.229 61.312 50.868 1.00 10.52 299 VAL B O 1
ATOM 2239 N N . ILE B 2 80 ? 45.021 59.108 50.507 1.00 11.46 300 ILE B N 1
ATOM 2240 C CA . ILE B 2 80 ? 46.447 58.940 50.276 1.00 12.14 300 ILE B CA 1
ATOM 2241 C C . ILE B 2 80 ? 46.881 59.666 49.007 1.00 12.68 300 ILE B C 1
ATOM 2242 O O . ILE B 2 80 ? 47.904 60.348 49.001 1.00 11.63 300 ILE B O 1
ATOM 2247 N N . CYS B 2 81 ? 46.111 59.531 47.931 1.00 12.49 301 CYS B N 1
ATOM 2248 C CA . CYS B 2 81 ? 46.384 60.301 46.719 1.00 12.18 301 CYS B CA 1
ATOM 2249 C C . CYS B 2 81 ? 46.427 61.806 46.961 1.00 13.48 301 CYS B C 1
ATOM 2250 O O . CYS B 2 81 ? 47.269 62.505 46.398 1.00 13.79 301 CYS B O 1
ATOM 2253 N N . LYS B 2 82 ? 45.526 62.300 47.802 1.00 14.11 302 LYS B N 1
ATOM 2254 C CA . LYS B 2 82 ? 45.537 63.716 48.162 1.00 15.22 302 LYS B CA 1
ATOM 2255 C C . LYS B 2 82 ? 46.847 64.090 48.853 1.00 15.66 302 LYS B C 1
ATOM 2256 O O . LYS B 2 82 ? 47.480 65.076 48.484 1.00 14.86 302 LYS B O 1
ATOM 2262 N N . GLN B 2 83 ? 47.247 63.301 49.844 1.00 14.70 303 GLN B N 1
ATOM 2263 C CA . GLN B 2 83 ? 48.502 63.536 50.565 1.00 15.32 303 GLN B CA 1
ATOM 2264 C C . GLN B 2 83 ? 49.691 63.659 49.608 1.00 14.46 303 GLN B C 1
ATOM 2265 O O . GLN B 2 83 ? 50.561 64.520 49.777 1.00 13.81 303 GLN B O 1
ATOM 2271 N N . PHE B 2 84 ? 49.735 62.779 48.615 1.00 13.82 304 PHE B N 1
ATOM 2272 C CA . PHE B 2 84 ? 50.869 62.689 47.705 1.00 14.06 304 PHE B CA 1
ATOM 2273 C C . PHE B 2 84 ? 50.695 63.434 46.384 1.00 15.00 304 PHE B C 1
ATOM 2274 O O . PHE B 2 84 ? 51.547 63.340 45.502 1.00 16.02 304 PHE B O 1
ATOM 2282 N N . GLY B 2 85 ? 49.601 64.177 46.252 1.00 14.53 305 GLY B N 1
ATOM 2283 C CA . GLY B 2 85 ? 49.370 65.006 45.081 1.00 15.22 305 GLY B CA 1
ATOM 2284 C C . GLY B 2 85 ? 49.160 64.187 43.822 1.00 16.03 305 GLY B C 1
ATOM 2285 O O . GLY B 2 85 ? 49.525 64.626 42.724 1.00 16.51 305 GLY B O 1
ATOM 2286 N N . ILE B 2 86 ? 48.571 63.000 43.966 1.00 14.01 306 ILE B N 1
ATOM 2287 C CA . ILE B 2 86 ? 48.305 62.144 42.809 1.00 13.34 306 ILE B CA 1
ATOM 2288 C C . ILE B 2 86 ? 46.848 62.284 42.363 1.00 13.07 306 ILE B C 1
ATOM 2289 O O . ILE B 2 86 ? 45.940 62.223 43.181 1.00 12.67 306 ILE B O 1
ATOM 2294 N N . LYS B 2 87 ? 46.619 62.487 41.070 1.00 12.54 307 LYS B N 1
ATOM 2295 C CA . LYS B 2 87 ? 45.249 62.644 40.587 1.00 12.55 307 LYS B CA 1
ATOM 2296 C C . LYS B 2 87 ? 44.430 61.384 40.854 1.00 13.05 307 LYS B C 1
ATOM 2297 O O . LYS B 2 87 ? 44.909 60.275 40.641 1.00 11.74 307 LYS B O 1
ATOM 2303 N N . PHE B 2 88 ? 43.191 61.578 41.303 1.00 10.89 308 PHE B N 1
ATOM 2304 C CA . PHE B 2 88 ? 42.298 60.482 41.669 1.00 10.76 308 PHE B CA 1
ATOM 2305 C C . PHE B 2 88 ? 41.009 60.546 40.835 1.00 10.63 308 PHE B C 1
ATOM 2306 O O . PHE B 2 88 ? 40.236 61.509 40.923 1.00 11.68 308 PHE B O 1
ATOM 2314 N N . PHE B 2 89 ? 40.779 59.517 40.024 1.00 10.50 309 PHE B N 1
ATOM 2315 C CA . PHE B 2 89 ? 39.640 59.519 39.106 1.00 9.76 309 PHE B CA 1
ATOM 2316 C C . PHE B 2 89 ? 38.687 58.360 39.360 1.00 10.58 309 PHE B C 1
ATOM 2317 O O . PHE B 2 89 ? 39.106 57.220 39.514 1.00 10.87 309 PHE B O 1
ATOM 2325 N N . VAL B 2 90 ? 37.395 58.675 39.390 1.00 10.24 310 VAL B N 1
ATOM 2326 C CA . VAL B 2 90 ? 36.332 57.682 39.403 1.00 10.75 310 VAL B CA 1
ATOM 2327 C C . VAL B 2 90 ? 35.849 57.464 37.966 1.00 10.18 310 VAL B C 1
ATOM 2328 O O . VAL B 2 90 ? 35.642 58.422 37.222 1.00 11.75 310 VAL B O 1
ATOM 2332 N N . VAL B 2 91 ? 35.679 56.204 37.578 1.00 8.86 311 VAL B N 1
ATOM 2333 C CA . VAL B 2 91 ? 35.365 55.860 36.199 1.00 9.37 311 VAL B CA 1
ATOM 2334 C C . VAL B 2 91 ? 34.102 55.008 36.231 1.00 9.29 311 VAL B C 1
ATOM 2335 O O . VAL B 2 91 ? 34.111 53.933 36.829 1.00 9.91 311 VAL B O 1
ATOM 2339 N N . ALA B 2 92 ? 33.013 55.469 35.613 1.00 10.07 312 ALA B N 1
ATOM 2340 C CA . ALA B 2 92 ? 31.759 54.724 35.681 1.00 9.01 312 ALA B CA 1
ATOM 2341 C C . ALA B 2 92 ? 30.830 55.173 34.562 1.00 10.49 312 ALA B C 1
ATOM 2342 O O . ALA B 2 92 ? 30.926 56.313 34.108 1.00 10.98 312 ALA B O 1
ATOM 2344 N N . PRO B 2 93 ? 29.930 54.286 34.143 1.00 11.19 313 PRO B N 1
ATOM 2345 C CA . PRO B 2 93 ? 28.890 54.617 33.163 1.00 11.02 313 PRO B CA 1
ATOM 2346 C C . PRO B 2 93 ? 27.701 55.360 33.779 1.00 11.01 313 PRO B C 1
ATOM 2347 O O . PRO B 2 93 ? 27.490 55.366 34.996 1.00 10.95 313 PRO B O 1
ATOM 2351 N N . LYS B 2 94 ? 26.917 55.987 32.913 1.00 10.87 314 LYS B N 1
ATOM 2352 C CA . LYS B 2 94 ? 25.681 56.638 33.338 1.00 12.07 314 LYS B CA 1
ATOM 2353 C C . LYS B 2 94 ? 24.759 55.695 34.122 1.00 12.50 314 LYS B C 1
ATOM 2354 O O . LYS B 2 94 ? 23.969 56.156 34.953 1.00 10.92 314 LYS B O 1
ATOM 2360 N N . THR B 2 95 ? 24.856 54.388 33.867 1.00 11.27 315 THR B N 1
ATOM 2361 C CA . THR B 2 95 ? 24.003 53.420 34.570 1.00 11.58 315 THR B CA 1
ATOM 2362 C C . THR B 2 95 ? 24.360 53.334 36.047 1.00 11.55 315 THR B C 1
ATOM 2363 O O . THR B 2 95 ? 23.607 52.753 36.838 1.00 12.01 315 THR B O 1
ATOM 2367 N N . THR B 2 96 ? 25.508 53.908 36.417 1.00 11.00 316 THR B N 1
ATOM 2368 C CA . THR B 2 96 ? 25.954 53.929 37.812 1.00 10.90 316 THR B CA 1
ATOM 2369 C C . THR B 2 96 ? 25.578 55.225 38.548 1.00 12.01 316 THR B C 1
ATOM 2370 O O . THR B 2 96 ? 25.821 55.378 39.751 1.00 11.26 316 THR B O 1
ATOM 2374 N N . ILE B 2 97 ? 24.972 56.154 37.817 1.00 12.14 317 ILE B N 1
ATOM 2375 C CA . ILE B 2 97 ? 24.494 57.403 38.406 1.00 12.49 317 ILE B CA 1
ATOM 2376 C C . ILE B 2 97 ? 23.174 57.208 39.144 1.00 12.99 317 ILE B C 1
ATOM 2377 O O . ILE B 2 97 ? 22.249 56.586 38.629 1.00 12.98 317 ILE B O 1
ATOM 2382 N N . ASP B 2 98 ? 23.099 57.767 40.347 1.00 11.86 318 ASP B N 1
ATOM 2383 C CA . ASP B 2 98 ? 21.856 57.844 41.119 1.00 14.42 318 ASP B CA 1
ATOM 2384 C C . ASP B 2 98 ? 21.415 59.296 41.059 1.00 14.38 318 ASP B C 1
ATOM 2385 O O . ASP B 2 98 ? 22.063 60.174 41.633 1.00 15.15 318 ASP B O 1
ATOM 2390 N N . ASN B 2 99 ? 20.316 59.555 40.354 1.00 16.20 319 ASN B N 1
ATOM 2391 C CA . ASN B 2 99 ? 19.913 60.925 40.097 1.00 17.71 319 ASN B CA 1
ATOM 2392 C C . ASN B 2 99 ? 18.908 61.464 41.113 1.00 17.94 319 ASN B C 1
ATOM 2393 O O . ASN B 2 99 ? 18.326 62.529 40.907 1.00 19.44 319 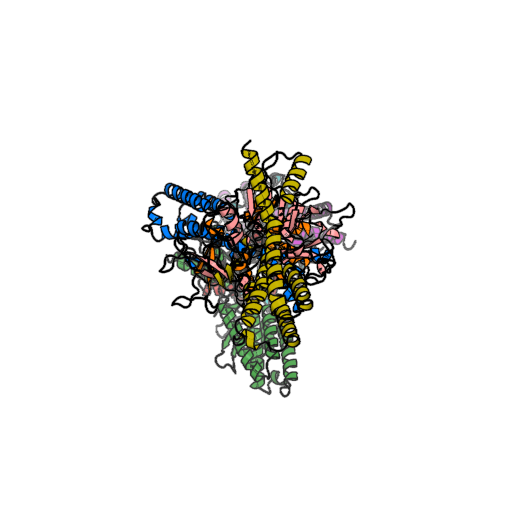ASN B O 1
ATOM 2398 N N . VAL B 2 100 ? 18.730 60.723 42.204 1.00 17.96 320 VAL B N 1
ATOM 2399 C CA . VAL B 2 100 ? 17.828 61.106 43.287 1.00 18.72 320 VAL B CA 1
ATOM 2400 C C . VAL B 2 100 ? 18.572 61.435 44.574 1.00 18.14 320 VAL B C 1
ATOM 2401 O O . VAL B 2 100 ? 18.434 62.532 45.114 1.00 18.56 320 VAL B O 1
ATOM 2405 N N . THR B 2 101 ? 19.360 60.488 45.071 1.00 17.52 321 THR B N 1
ATOM 2406 C CA . THR B 2 101 ? 20.125 60.702 46.293 1.00 16.16 321 THR B CA 1
ATOM 2407 C C . THR B 2 101 ? 21.024 61.926 46.190 1.00 16.09 321 THR B C 1
ATOM 2408 O O . THR B 2 101 ? 21.741 62.104 45.202 1.00 16.22 321 THR B O 1
ATOM 2412 N N . GLU B 2 102 ? 21.006 62.777 47.209 1.00 16.52 322 GLU B N 1
ATOM 2413 C CA . GLU B 2 102 ? 21.620 64.091 47.063 1.00 16.99 322 GLU B CA 1
ATOM 2414 C C . GLU B 2 102 ? 23.096 64.077 47.420 1.00 17.33 322 GLU B C 1
ATOM 2415 O O . GLU B 2 102 ? 23.900 64.793 46.823 1.00 17.46 322 GLU B O 1
ATOM 2421 N N . THR B 2 103 ? 23.437 63.261 48.406 1.00 15.78 323 THR B N 1
ATOM 2422 C CA . THR B 2 103 ? 24.766 63.322 48.995 1.00 16.20 323 THR B CA 1
ATOM 2423 C C . THR B 2 103 ? 25.200 61.976 49.580 1.00 15.96 323 THR B C 1
ATOM 2424 O O . THR B 2 103 ? 24.366 61.099 49.805 1.00 14.31 323 THR B O 1
ATOM 2428 N N . GLY B 2 104 ? 26.507 61.824 49.812 1.00 15.45 324 GLY B N 1
ATOM 2429 C CA . GLY B 2 104 ? 27.085 60.580 50.292 1.00 16.61 324 GLY B CA 1
ATOM 2430 C C . GLY B 2 104 ? 26.533 60.042 51.601 1.00 17.06 324 GLY B C 1
ATOM 2431 O O . GLY B 2 104 ? 26.433 58.825 51.777 1.00 17.08 324 GLY B O 1
ATOM 2432 N N . ASP B 2 105 ? 26.180 60.936 52.524 1.00 18.62 325 ASP B N 1
ATOM 2433 C CA . ASP B 2 105 ? 25.650 60.534 53.823 1.00 20.04 325 ASP B CA 1
ATOM 2434 C C . ASP B 2 105 ? 24.331 59.782 53.710 1.00 20.70 325 ASP B C 1
ATOM 2435 O O . ASP B 2 105 ? 23.927 59.089 54.643 1.00 20.15 325 ASP B O 1
ATOM 2440 N N . ASP B 2 106 ? 23.661 59.914 52.569 1.00 19.42 326 ASP B N 1
ATOM 2441 C CA . ASP B 2 106 ? 22.361 59.277 52.365 1.00 19.69 326 ASP B CA 1
ATOM 2442 C C . ASP B 2 106 ? 22.466 57.918 51.682 1.00 19.43 326 ASP B C 1
ATOM 2443 O O . ASP B 2 106 ? 21.453 57.247 51.466 1.00 19.74 326 ASP B O 1
ATOM 2448 N N . ILE B 2 107 ? 23.686 57.510 51.342 1.00 16.62 327 ILE B N 1
ATOM 2449 C CA . ILE B 2 107 ? 23.887 56.202 50.725 1.00 16.49 327 ILE B CA 1
ATOM 2450 C C . ILE B 2 107 ? 23.809 55.060 51.739 1.00 15.83 327 ILE B C 1
ATOM 2451 O O . ILE B 2 107 ? 24.441 55.110 52.801 1.00 16.35 327 ILE B O 1
ATOM 2456 N N . ILE B 2 108 ? 23.036 54.026 51.410 1.00 16.70 328 ILE B N 1
ATOM 2457 C CA . ILE B 2 108 ? 23.002 52.823 52.238 1.00 16.86 328 ILE B CA 1
ATOM 2458 C C . ILE B 2 108 ? 24.185 51.923 51.877 1.00 16.97 328 ILE B C 1
ATOM 2459 O O . ILE B 2 108 ? 24.345 51.534 50.723 1.00 15.69 328 ILE B O 1
ATOM 2464 N N . VAL B 2 109 ? 25.011 51.606 52.869 1.00 16.00 329 VAL B N 1
ATOM 2465 C CA . VAL B 2 109 ? 26.216 50.821 52.658 1.00 15.50 329 VAL B CA 1
ATOM 2466 C C . VAL B 2 109 ? 26.017 49.399 53.164 1.00 15.28 329 VAL B C 1
ATOM 2467 O O . VAL B 2 109 ? 25.777 49.177 54.355 1.00 15.22 329 VAL B O 1
ATOM 2471 N N . GLU B 2 110 ? 26.115 48.438 52.248 1.00 14.00 330 GLU B N 1
ATOM 2472 C CA . GLU B 2 110 ? 26.017 47.026 52.595 1.00 13.61 330 GLU B CA 1
ATOM 2473 C C . GLU B 2 110 ? 27.125 46.617 53.581 1.00 15.21 330 GLU B C 1
ATOM 2474 O O . GLU B 2 110 ? 28.305 46.930 53.367 1.00 13.92 330 GLU B O 1
ATOM 2480 N N . GLU B 2 111 ? 26.747 45.918 54.652 1.00 14.07 331 GLU B N 1
ATOM 2481 C CA . GLU B 2 111 ? 27.740 45.283 55.517 1.00 15.80 331 GLU B CA 1
ATOM 2482 C C . GLU B 2 111 ? 27.542 43.789 55.414 1.00 15.07 331 GLU B C 1
ATOM 2483 O O . GLU B 2 111 ? 26.409 43.318 55.456 1.00 16.79 331 GLU B O 1
ATOM 2489 N N . ARG B 2 112 ? 28.624 43.038 55.272 1.00 15.82 332 ARG B N 1
ATOM 2490 C CA . ARG B 2 112 ? 28.475 41.617 54.990 1.00 15.07 332 ARG B CA 1
ATOM 2491 C C . ARG B 2 112 ? 28.862 40.744 56.176 1.00 15.54 332 ARG B C 1
ATOM 2492 O O . ARG B 2 112 ? 29.491 41.233 57.111 1.00 14.04 332 ARG B O 1
ATOM 2500 N N . ASN B 2 113 ? 28.463 39.471 56.128 1.00 15.39 333 ASN B N 1
ATOM 2501 C CA . ASN B 2 113 ? 28.735 38.482 57.183 1.00 17.14 333 ASN B CA 1
ATOM 2502 C C . ASN B 2 113 ? 30.196 38.583 57.645 1.00 16.89 333 ASN B C 1
ATOM 2503 O O . ASN B 2 113 ? 31.120 38.602 56.823 1.00 16.67 333 ASN B O 1
ATOM 2508 N N . PRO B 2 114 ? 30.411 38.661 58.954 1.00 16.15 334 PRO B N 1
ATOM 2509 C CA . PRO B 2 114 ? 31.769 38.703 59.506 1.00 15.82 334 PRO B CA 1
ATOM 2510 C C . PRO B 2 114 ? 32.625 37.525 59.063 1.00 15.14 334 PRO B C 1
ATOM 2511 O O . PRO B 2 114 ? 33.841 37.681 58.970 1.00 15.28 334 PRO B O 1
ATOM 2515 N N . GLU B 2 115 ? 32.020 36.374 58.790 1.00 15.31 335 GLU B N 1
ATOM 2516 C CA . GLU B 2 115 ? 32.811 35.220 58.383 1.00 16.08 335 GLU B CA 1
ATOM 2517 C C . GLU B 2 115 ? 33.493 35.438 57.026 1.00 15.84 335 GLU B C 1
ATOM 2518 O O . GLU B 2 115 ? 34.491 34.787 56.723 1.00 15.44 335 GLU B O 1
ATOM 2524 N N . GLU B 2 116 ? 32.966 36.355 56.215 1.00 14.24 336 GLU B N 1
ATOM 2525 C CA . GLU B 2 116 ? 33.570 36.645 54.915 1.00 14.34 336 GLU B CA 1
ATOM 2526 C C . GLU B 2 116 ? 34.856 37.452 55.064 1.00 13.93 336 GLU B C 1
ATOM 2527 O O . GLU B 2 116 ? 35.611 37.593 54.111 1.00 15.06 336 GLU B O 1
ATOM 2533 N N . PHE B 2 117 ? 35.083 37.989 56.262 1.00 13.94 337 PHE B N 1
ATOM 2534 C CA . PHE B 2 117 ? 36.287 38.762 56.618 1.00 14.01 337 PHE B CA 1
ATOM 2535 C C . PHE B 2 117 ? 37.245 37.782 57.310 1.00 13.71 337 PHE B C 1
ATOM 2536 O O . PHE B 2 117 ? 38.413 37.671 56.941 1.00 13.68 337 PHE B O 1
ATOM 2544 N N . LYS B 2 118 ? 36.746 37.045 58.304 1.00 12.00 338 LYS B N 1
ATOM 2545 C CA . LYS B 2 118 ? 37.605 36.201 59.130 1.00 13.64 338 LYS B CA 1
ATOM 2546 C C . LYS B 2 118 ? 38.035 34.910 58.445 1.00 13.08 338 LYS B C 1
ATOM 2547 O O . LYS B 2 118 ? 38.985 34.265 58.888 1.00 14.70 338 LYS B O 1
ATOM 2553 N N . VAL B 2 119 ? 37.334 34.519 57.389 1.00 12.81 339 VAL B N 1
ATOM 2554 C CA . VAL B 2 119 ? 37.713 33.307 56.661 1.00 12.50 339 VAL B CA 1
ATOM 2555 C C . VAL B 2 119 ? 38.088 33.683 55.242 1.00 13.11 339 VAL B C 1
ATOM 2556 O O . VAL B 2 119 ? 37.339 34.399 54.577 1.00 12.56 339 VAL B O 1
ATOM 2560 N N . VAL B 2 120 ? 39.253 33.208 54.799 1.00 12.59 340 VAL B N 1
ATOM 2561 C CA . VAL B 2 120 ? 39.762 33.493 53.466 1.00 1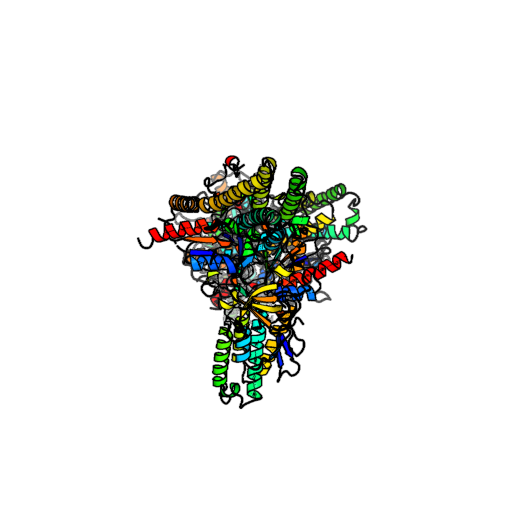2.87 340 VAL B CA 1
ATOM 2562 C C . VAL B 2 120 ? 39.536 32.292 52.544 1.00 13.29 340 VAL B C 1
ATOM 2563 O O . VAL B 2 120 ? 39.866 31.152 52.895 1.00 13.67 340 VAL B O 1
ATOM 2567 N N . THR B 2 121 ? 38.975 32.558 51.367 1.00 13.33 341 THR B N 1
ATOM 2568 C CA . THR B 2 121 ? 38.742 31.523 50.362 1.00 13.68 341 THR B CA 1
ATOM 2569 C C . THR B 2 121 ? 39.870 31.573 49.334 1.00 13.14 341 THR B C 1
ATOM 2570 O O . THR B 2 121 ? 40.306 32.652 48.930 1.00 13.38 341 THR B O 1
ATOM 2574 N N . GLY B 2 122 ? 40.350 30.403 48.915 1.00 12.74 342 GLY B N 1
ATOM 2575 C CA . GLY B 2 122 ? 41.350 30.353 47.869 1.00 12.68 342 GLY B CA 1
ATOM 2576 C C . GLY B 2 122 ? 41.598 28.922 47.450 1.00 12.99 342 GLY B C 1
ATOM 2577 O O . GLY B 2 122 ? 40.921 28.021 47.912 1.00 14.20 342 GLY B O 1
ATOM 2578 N N . THR B 2 123 ? 42.579 28.712 46.587 1.00 14.10 343 THR B N 1
ATOM 2579 C CA . THR B 2 123 ? 42.831 27.364 46.085 1.00 14.70 343 THR B CA 1
ATOM 2580 C C . THR B 2 123 ? 43.703 26.609 47.106 1.00 15.98 343 THR B C 1
ATOM 2581 O O . THR B 2 123 ? 44.669 27.166 47.623 1.00 14.79 343 THR B O 1
ATOM 2585 N N . VAL B 2 124 ? 43.359 25.361 47.422 1.00 16.57 344 VAL B N 1
ATOM 2586 C CA . VAL B 2 124 ? 44.127 24.594 48.407 1.00 16.86 344 VAL B CA 1
ATOM 2587 C C . VAL B 2 124 ? 45.574 24.384 47.939 1.00 16.98 344 VAL B C 1
ATOM 2588 O O . VAL B 2 124 ? 45.828 24.032 46.775 1.00 15.57 344 VAL B O 1
ATOM 2592 N N . ILE B 2 125 ? 46.518 24.618 48.848 1.00 16.23 345 ILE B N 1
ATOM 2593 C CA . ILE B 2 125 ? 47.937 24.496 48.545 1.00 19.38 345 ILE B CA 1
ATOM 2594 C C . ILE B 2 125 ? 48.520 23.310 49.305 1.00 21.07 345 ILE B C 1
ATOM 2595 O O . ILE B 2 125 ? 48.232 23.125 50.491 1.00 21.15 345 ILE B O 1
ATOM 2600 N N . ASN B 2 126 ? 49.330 22.514 48.608 1.00 24.32 346 ASN B N 1
ATOM 2601 C CA . ASN B 2 126 ? 49.932 21.309 49.184 1.00 28.68 346 ASN B CA 1
ATOM 2602 C C . ASN B 2 126 ? 50.945 21.709 50.254 1.00 29.72 346 ASN B C 1
ATOM 2603 O O . ASN B 2 126 ? 51.906 22.404 49.954 1.00 30.20 346 ASN B O 1
ATOM 2608 N N . PRO B 2 127 ? 50.728 21.289 51.496 1.00 32.65 347 PRO B N 1
ATOM 2609 C CA . PRO B 2 127 ? 51.556 21.752 52.621 1.00 34.24 347 PRO B CA 1
ATOM 2610 C C . PRO B 2 127 ? 52.986 21.234 52.520 1.00 35.44 347 PRO B C 1
ATOM 2611 O O . PRO B 2 127 ? 53.901 21.837 53.081 1.00 35.54 347 PRO B O 1
ATOM 2615 N N . GLU B 2 128 ? 53.158 20.124 51.805 1.00 37.11 348 GLU B N 1
ATOM 2616 C CA . GLU B 2 128 ? 54.454 19.466 51.679 1.00 38.22 348 GLU B CA 1
ATOM 2617 C C . GLU B 2 128 ? 55.283 20.154 50.600 1.00 37.89 348 GLU B C 1
ATOM 2618 O O . GLU B 2 128 ? 56.452 20.476 50.824 1.00 38.61 348 GLU B O 1
ATOM 2624 N N . ASN B 2 129 ? 54.682 20.377 49.434 1.00 35.98 349 ASN B N 1
ATOM 2625 C CA . ASN B 2 129 ? 55.433 20.871 48.286 1.00 34.81 349 ASN B CA 1
ATOM 2626 C C . ASN B 2 129 ? 54.938 22.171 47.642 1.00 33.76 349 ASN B C 1
ATOM 2627 O O . ASN B 2 129 ? 55.540 22.670 46.687 1.00 33.22 349 ASN B O 1
ATOM 2632 N N . GLY B 2 130 ? 53.841 22.725 48.152 1.00 32.27 350 GLY B N 1
ATOM 2633 C CA . GLY B 2 130 ? 53.422 24.046 47.718 1.00 29.47 350 GLY B CA 1
ATOM 2634 C C . GLY B 2 130 ? 52.689 24.096 46.390 1.00 28.09 350 GLY B C 1
ATOM 2635 O O . GLY B 2 130 ? 52.303 25.173 45.931 1.00 27.54 350 GLY B O 1
ATOM 2636 N N . SER B 2 131 ? 52.496 22.938 45.763 1.00 25.74 351 SER B N 1
ATOM 2637 C CA . SER B 2 131 ? 51.740 22.881 44.518 1.00 24.22 351 SER B CA 1
ATOM 2638 C C . SER B 2 131 ? 50.246 22.938 44.822 1.00 23.00 351 SER B C 1
ATOM 2639 O O . SER B 2 131 ? 49.828 22.813 45.975 1.00 22.22 351 SER B O 1
ATOM 2642 N N . LEU B 2 132 ? 49.457 23.124 43.768 1.00 22.53 352 LEU B N 1
ATOM 2643 C CA . LEU B 2 132 ? 48.008 23.060 43.854 1.00 21.63 352 LEU B CA 1
ATOM 2644 C C . LEU B 2 132 ? 47.558 21.647 44.213 1.00 21.66 352 LEU B C 1
ATOM 2645 O O . LEU B 2 132 ? 48.080 20.661 43.666 1.00 21.07 352 LEU B O 1
ATOM 2650 N N . ILE B 2 133 ? 46.603 21.554 45.136 1.00 18.76 353 ILE B N 1
ATOM 2651 C CA . ILE B 2 133 ? 45.870 20.316 45.350 1.00 19.65 353 ILE B CA 1
ATOM 2652 C C . ILE B 2 133 ? 44.720 20.224 44.353 1.00 19.51 353 ILE B C 1
ATOM 2653 O O . ILE B 2 133 ? 43.875 21.117 44.298 1.00 17.60 353 ILE B O 1
ATOM 2658 N N . LEU B 2 134 ? 44.702 19.146 43.565 1.00 18.80 354 LEU B N 1
ATOM 2659 C CA . LEU B 2 134 ? 43.698 18.972 42.513 1.00 19.27 354 LEU B CA 1
ATOM 2660 C C . LEU B 2 134 ? 42.789 17.802 42.843 1.00 20.44 354 LEU B C 1
ATOM 2661 O O . LEU B 2 134 ? 43.204 16.851 43.518 1.00 20.47 354 LEU B O 1
ATOM 2666 N N . ASN B 2 135 ? 41.549 17.868 42.374 1.00 20.81 355 ASN B N 1
ATOM 2667 C CA . ASN B 2 135 ? 40.621 16.761 42.563 1.00 22.33 355 ASN B CA 1
ATOM 2668 C C . ASN B 2 135 ? 40.877 15.714 41.478 1.00 22.52 355 ASN B C 1
ATOM 2669 O O . ASN B 2 135 ? 41.814 15.847 40.695 1.00 22.21 355 ASN B O 1
ATOM 2674 N N . GLU B 2 136 ? 40.035 14.687 41.445 1.00 24.66 356 GLU B N 1
ATOM 2675 C CA . GLU B 2 136 ? 40.239 13.529 40.579 1.00 26.25 356 GLU B CA 1
ATOM 2676 C C . GLU B 2 136 ? 40.064 13.874 39.103 1.00 25.64 356 GLU B C 1
ATOM 2677 O O . GLU B 2 136 ? 40.444 13.093 38.224 1.00 25.10 356 GLU B O 1
ATOM 2683 N N . SER B 2 137 ? 39.496 15.047 38.831 1.00 25.02 357 SER B N 1
ATOM 2684 C CA . SER B 2 137 ? 39.320 15.531 37.466 1.00 24.60 357 SER B CA 1
ATOM 2685 C C . SER B 2 137 ? 40.385 16.532 37.053 1.00 24.33 357 SER B C 1
ATOM 2686 O O . SER B 2 137 ? 40.320 17.098 35.967 1.00 23.12 357 SER B O 1
ATOM 2689 N N . GLY B 2 138 ? 41.366 16.754 37.923 1.00 23.12 358 GLY B N 1
ATOM 2690 C CA . GLY B 2 138 ? 42.488 17.614 37.598 1.00 23.67 358 GLY B CA 1
ATOM 2691 C C . GLY B 2 138 ? 42.220 19.082 37.891 1.00 23.64 358 GLY B C 1
ATOM 2692 O O . GLY B 2 138 ? 42.998 19.953 37.516 1.00 24.07 358 GLY B O 1
ATOM 2693 N N . GLU B 2 139 ? 41.113 19.370 38.561 1.00 23.94 359 GLU B N 1
ATOM 2694 C CA . GLU B 2 139 ? 40.799 20.766 38.811 1.00 24.18 359 GLU B CA 1
ATOM 2695 C C . GLU B 2 139 ? 41.165 21.171 40.235 1.00 22.12 359 GLU B C 1
ATOM 2696 O O . GLU B 2 139 ? 40.970 20.412 41.187 1.00 22.33 359 GLU B O 1
ATOM 2702 N N . PRO B 2 140 ? 41.715 22.373 40.357 1.00 22.02 360 PRO B N 1
ATOM 2703 C CA . PRO B 2 140 ? 42.074 22.943 41.663 1.00 20.54 360 PRO B CA 1
ATOM 2704 C C . PRO B 2 140 ? 40.915 22.903 42.648 1.00 19.95 360 PRO B C 1
ATOM 2705 O O . PRO B 2 140 ? 39.783 23.212 42.281 1.00 21.24 360 PRO B O 1
ATOM 2709 N N . ILE B 2 141 ? 41.192 22.519 43.891 1.00 19.94 361 ILE B N 1
ATOM 2710 C CA . ILE B 2 141 ? 40.151 22.410 44.908 1.00 19.33 361 ILE B CA 1
ATOM 2711 C C . ILE B 2 141 ? 40.096 23.732 45.676 1.00 18.75 361 ILE B C 1
ATOM 2712 O O . ILE B 2 141 ? 41.132 24.300 46.042 1.00 16.37 361 ILE B O 1
ATOM 2717 N N . THR B 2 142 ? 38.883 24.226 45.893 1.00 17.64 362 THR B N 1
ATOM 2718 C CA . THR B 2 142 ? 38.685 25.424 46.707 1.00 17.05 362 THR B CA 1
ATOM 2719 C C . THR B 2 142 ? 38.780 25.060 48.190 1.00 16.34 362 THR B C 1
ATOM 2720 O O . THR B 2 142 ? 38.335 23.995 48.637 1.00 16.57 362 THR B O 1
ATOM 2724 N N . GLY B 2 143 ? 39.388 25.950 48.964 1.00 14.76 363 GLY B N 1
ATOM 2725 C CA . GLY B 2 143 ? 39.522 25.730 50.389 1.00 14.46 363 GLY B CA 1
ATOM 2726 C C . GLY B 2 143 ? 39.276 27.042 51.100 1.00 12.02 363 GLY B C 1
ATOM 2727 O O . GLY B 2 143 ? 39.213 28.100 50.464 1.00 13.16 363 GLY B O 1
ATOM 2728 N N . LYS B 2 144 ? 39.142 26.971 52.417 1.00 13.01 364 LYS B N 1
ATOM 2729 C CA . LYS B 2 144 ? 38.913 28.154 53.238 1.00 13.27 364 LYS B CA 1
ATOM 2730 C C . LYS B 2 144 ? 39.782 28.023 54.490 1.00 13.32 364 LYS B C 1
ATOM 2731 O O . LYS B 2 144 ? 39.901 26.935 55.065 1.00 14.48 364 LYS B O 1
ATOM 2737 N N . VAL B 2 145 ? 40.397 29.125 54.908 1.00 12.97 365 VAL B N 1
ATOM 2738 C CA . VAL B 2 145 ? 41.145 29.119 56.167 1.00 13.24 365 VAL B CA 1
ATOM 2739 C C . VAL B 2 145 ? 40.740 30.280 57.065 1.00 14.16 365 VAL B C 1
ATOM 2740 O O . VAL B 2 145 ? 40.475 31.390 56.591 1.00 13.16 365 VAL B O 1
ATOM 2744 N N . GLY B 2 146 ? 40.694 30.027 58.371 1.00 13.15 366 GLY B N 1
ATOM 2745 C CA . GLY B 2 146 ? 40.305 31.077 59.302 1.00 13.93 366 GLY B CA 1
ATOM 2746 C C . GLY B 2 146 ? 41.525 31.832 59.813 1.00 13.77 366 GLY B C 1
ATOM 2747 O O . GLY B 2 146 ? 42.494 31.191 60.206 1.00 14.78 366 GLY B O 1
ATOM 2748 N N . ILE B 2 147 ? 41.494 33.168 59.789 1.00 12.40 367 ILE B N 1
ATOM 2749 C CA . ILE B 2 147 ? 42.660 33.985 60.143 1.00 13.37 367 ILE B CA 1
ATOM 2750 C C . ILE B 2 147 ? 42.411 34.889 61.362 1.00 13.97 367 ILE B C 1
ATOM 2751 O O . ILE B 2 147 ? 43.145 35.850 61.601 1.00 13.21 367 ILE B O 1
ATOM 2756 N N . ALA B 2 148 ? 41.368 34.587 62.127 1.00 13.78 368 ALA B N 1
ATOM 2757 C CA . ALA B 2 148 ? 41.084 35.383 63.317 1.00 15.05 368 ALA B CA 1
ATOM 2758 C C . ALA B 2 148 ? 40.400 34.506 64.354 1.00 16.76 368 ALA B C 1
ATOM 2759 O O . ALA B 2 148 ? 39.741 33.535 63.990 1.00 17.05 368 ALA B O 1
ATOM 2761 N N . PRO B 2 149 ? 40.544 34.858 65.631 1.00 17.09 369 PRO B N 1
ATOM 2762 C CA . PRO B 2 149 ? 39.786 34.178 66.689 1.00 18.34 369 PRO B CA 1
ATOM 2763 C C . PRO B 2 149 ? 38.284 34.288 66.443 1.00 19.14 369 PRO B C 1
ATOM 2764 O O . PRO B 2 149 ? 37.786 35.318 65.987 1.00 18.27 369 PRO B O 1
ATOM 2768 N N . LEU B 2 150 ? 37.568 33.211 66.757 1.00 20.03 370 LEU B N 1
ATOM 2769 C CA . LEU B 2 150 ? 36.111 33.219 66.806 1.00 20.68 370 LEU B CA 1
ATOM 2770 C C . LEU B 2 150 ? 35.567 34.406 67.598 1.00 20.77 370 LEU B C 1
ATOM 2771 O O . LEU B 2 150 ? 34.583 35.027 67.203 1.00 19.86 370 LEU B O 1
ATOM 2776 N N . GLU B 2 151 ? 36.214 34.730 68.713 1.00 19.58 371 GLU B N 1
ATOM 2777 C CA . GLU B 2 151 ? 35.681 35.726 69.641 1.00 20.04 371 GLU B CA 1
ATOM 2778 C C . GLU B 2 151 ? 35.804 37.181 69.195 1.00 18.81 371 GLU B C 1
ATOM 2779 O O . GLU B 2 151 ? 35.088 38.046 69.710 1.00 18.94 371 GLU B O 1
ATOM 2785 N N . ILE B 2 152 ? 36.700 37.481 68.256 1.00 16.37 372 ILE B N 1
ATOM 2786 C CA . ILE B 2 152 ? 36.916 38.886 67.900 1.00 15.96 372 ILE B CA 1
ATOM 2787 C C . ILE B 2 152 ? 35.796 39.399 66.993 1.00 16.22 372 ILE B C 1
ATOM 2788 O O . ILE B 2 152 ? 35.446 38.758 66.001 1.00 15.05 372 ILE B O 1
ATOM 2793 N N . ASN B 2 153 ? 35.226 40.546 67.345 1.00 16.61 373 ASN B N 1
ATOM 2794 C CA . ASN B 2 153 ? 34.275 41.215 66.466 1.00 17.81 373 ASN B CA 1
ATOM 2795 C C . ASN B 2 153 ? 35.012 41.843 65.293 1.00 17.07 373 ASN B C 1
ATOM 2796 O O . ASN B 2 153 ? 36.153 42.284 65.443 1.00 17.01 373 ASN B O 1
ATOM 2801 N N . VAL B 2 154 ? 34.358 41.887 64.137 1.00 15.40 374 VAL B N 1
ATOM 2802 C CA . VAL B 2 154 ? 34.923 42.588 62.989 1.00 16.07 374 VAL B CA 1
ATOM 2803 C C . VAL B 2 154 ? 33.957 43.609 62.405 1.00 14.48 374 VAL B C 1
ATOM 2804 O O . VAL B 2 154 ? 32.754 43.557 62.641 1.00 15.62 374 VAL B O 1
ATOM 2808 N N . TRP B 2 155 ? 34.495 44.552 61.635 1.00 13.61 375 TRP B N 1
ATOM 2809 C CA . TRP B 2 155 ? 33.678 45.505 60.906 1.00 12.97 375 TRP B CA 1
ATOM 2810 C C . TRP B 2 155 ? 33.831 45.141 59.444 1.00 13.54 375 TRP B C 1
ATOM 2811 O O . TRP B 2 155 ? 34.955 45.105 58.939 1.00 13.12 375 TRP B O 1
ATOM 2822 N N . ASN B 2 156 ? 32.724 44.862 58.770 1.00 12.33 376 ASN B N 1
ATOM 2823 C CA . ASN B 2 156 ? 32.823 44.396 57.382 1.00 11.72 376 ASN B CA 1
ATOM 2824 C C . ASN B 2 156 ? 31.928 45.154 56.407 1.00 11.68 376 ASN B C 1
ATOM 2825 O O . ASN B 2 156 ? 31.065 44.551 55.766 1.00 12.05 376 ASN B O 1
ATOM 2830 N N . PRO B 2 157 ? 32.120 46.468 56.280 1.00 12.00 377 PRO B N 1
ATOM 2831 C CA . PRO B 2 157 ? 31.404 47.237 55.251 1.00 11.72 377 PRO B CA 1
ATOM 2832 C C . PRO B 2 157 ? 31.950 46.863 53.883 1.00 11.95 377 PRO B C 1
ATOM 2833 O O . PRO B 2 157 ? 33.168 46.773 53.748 1.00 13.23 377 PRO B O 1
ATOM 2837 N N . ALA B 2 158 ? 31.077 46.636 52.903 1.00 11.12 378 ALA B N 1
ATOM 2838 C CA . ALA B 2 158 ? 31.526 46.261 51.562 1.00 12.15 378 ALA B CA 1
ATOM 2839 C C . ALA B 2 158 ? 31.968 47.487 50.761 1.00 12.53 378 ALA B C 1
ATOM 2840 O O . ALA B 2 158 ? 32.623 47.362 49.710 1.00 11.83 378 ALA B O 1
ATOM 2842 N N . PHE B 2 159 ? 31.604 48.670 51.252 1.00 11.60 379 PHE B N 1
ATOM 2843 C CA . PHE B 2 159 ? 31.874 49.908 50.533 1.00 11.49 379 PHE B CA 1
ATOM 2844 C C . PHE B 2 159 ? 32.265 50.997 51.516 1.00 10.85 379 PHE B C 1
ATOM 2845 O O . PHE B 2 159 ? 31.950 50.931 52.709 1.00 11.64 379 PHE B O 1
ATOM 2853 N N . ASP B 2 160 ? 32.968 51.994 51.004 1.00 11.47 380 ASP B N 1
ATOM 2854 C CA . ASP B 2 160 ? 33.006 53.277 51.678 1.00 11.34 380 ASP B CA 1
ATOM 2855 C C . ASP B 2 160 ? 32.549 54.432 50.796 1.00 10.81 380 ASP B C 1
ATOM 2856 O O . ASP B 2 160 ? 32.239 54.248 49.615 1.00 11.18 380 ASP B O 1
ATOM 2861 N N . ILE B 2 161 ? 32.497 55.628 51.372 1.00 12.08 381 ILE B N 1
ATOM 2862 C CA . ILE B 2 161 ? 32.011 56.789 50.633 1.00 11.93 381 ILE B CA 1
ATOM 2863 C C . ILE B 2 161 ? 33.136 57.789 50.445 1.00 11.79 381 ILE B C 1
ATOM 2864 O O . ILE B 2 161 ? 33.787 58.206 51.412 1.00 12.14 381 ILE B O 1
ATOM 2869 N N . THR B 2 162 ? 33.365 58.170 49.198 1.00 11.18 382 THR B N 1
ATOM 2870 C CA . THR B 2 162 ? 34.401 59.143 48.890 1.00 11.75 382 THR B CA 1
ATOM 2871 C C . THR B 2 162 ? 33.683 60.424 48.568 1.00 11.51 382 THR B C 1
ATOM 2872 O O . THR B 2 162 ? 32.967 60.496 47.572 1.00 12.76 382 THR B O 1
ATOM 2876 N N . PRO B 2 163 ? 33.878 61.439 49.401 1.00 12.59 383 PRO B N 1
ATOM 2877 C CA . PRO B 2 163 ? 33.254 62.738 49.146 1.00 12.83 383 PRO B CA 1
ATOM 2878 C C . PRO B 2 163 ? 33.850 63.385 47.899 1.00 13.22 383 PRO B C 1
ATOM 2879 O O . PRO B 2 163 ? 35.037 63.218 47.556 1.00 11.27 383 PRO B O 1
ATOM 2883 N N . HIS B 2 164 ? 32.998 64.129 47.198 1.00 13.11 384 HIS B N 1
ATOM 2884 C CA . HIS B 2 164 ? 33.406 64.702 45.932 1.00 13.27 384 HIS B CA 1
ATOM 2885 C C . HIS B 2 164 ? 34.627 65.619 46.027 1.00 14.16 384 HIS B C 1
ATOM 2886 O O . HIS B 2 164 ? 35.347 65.794 45.045 1.00 13.68 384 HIS B O 1
ATOM 2893 N N . GLU B 2 165 ? 34.862 66.207 47.197 1.00 14.20 385 GLU B N 1
ATOM 2894 C CA . GLU B 2 165 ? 36.047 67.042 47.394 1.00 15.94 385 GLU B CA 1
ATOM 2895 C C . GLU B 2 165 ? 37.346 66.316 47.034 1.00 14.58 385 GLU B C 1
ATOM 2896 O O . GLU B 2 165 ? 38.307 66.949 46.604 1.00 14.55 385 GLU B O 1
ATOM 2902 N N . LEU B 2 166 ? 37.361 64.996 47.197 1.00 13.85 386 LEU B N 1
ATOM 2903 C CA . LEU B 2 166 ? 38.571 64.190 46.976 1.00 13.50 386 LEU B CA 1
ATOM 2904 C C . LEU B 2 166 ? 38.730 63.611 45.564 1.00 12.36 386 LEU B C 1
ATOM 2905 O O . LEU B 2 166 ? 39.729 62.936 45.269 1.00 14.12 386 LEU B O 1
ATOM 2910 N N . ILE B 2 167 ? 37.747 63.862 44.705 1.00 12.59 387 ILE B N 1
ATOM 2911 C CA . ILE B 2 167 ? 37.682 63.261 43.381 1.00 11.93 387 ILE B CA 1
ATOM 2912 C C . ILE B 2 167 ? 38.063 64.306 42.351 1.00 11.86 387 ILE B C 1
ATOM 2913 O O . ILE B 2 167 ? 37.420 65.356 42.253 1.00 11.86 387 ILE B O 1
ATOM 2918 N N . ASP B 2 168 ? 39.106 64.017 41.581 1.00 10.99 388 ASP B N 1
ATOM 2919 C CA . ASP B 2 168 ? 39.612 64.973 40.610 1.00 11.99 388 ASP B CA 1
ATOM 2920 C C . ASP B 2 168 ? 38.834 64.994 39.313 1.00 12.22 388 ASP B C 1
ATOM 2921 O O . ASP B 2 168 ? 38.797 66.006 38.626 1.00 13.35 388 ASP B O 1
ATOM 2926 N N . GLY B 2 169 ? 38.219 63.863 38.987 1.00 12.29 389 GLY B N 1
ATOM 2927 C CA . GLY B 2 169 ? 37.434 63.768 37.778 1.00 11.34 389 GLY B CA 1
ATOM 2928 C C . GLY B 2 169 ? 36.576 62.519 37.820 1.00 11.13 389 GLY B C 1
ATOM 2929 O O . GLY B 2 169 ? 36.974 61.510 38.408 1.00 12.84 389 GLY B O 1
ATOM 2930 N N . ILE B 2 170 ? 35.404 62.614 37.204 1.00 11.33 390 ILE B N 1
ATOM 2931 C CA . ILE B 2 170 ? 34.546 61.467 36.968 1.00 10.35 390 ILE B CA 1
ATOM 2932 C C . ILE B 2 170 ? 34.541 61.191 35.478 1.00 10.54 390 ILE B C 1
ATOM 2933 O O . ILE B 2 170 ? 34.117 62.024 34.678 1.00 11.07 390 ILE B O 1
ATOM 2938 N N . ILE B 2 171 ? 35.044 60.019 35.115 1.00 9.88 391 ILE B N 1
ATOM 2939 C CA . ILE B 2 171 ? 35.260 59.668 33.715 1.00 10.32 391 ILE B CA 1
ATOM 2940 C C . ILE B 2 171 ? 34.140 58.754 33.248 1.00 9.99 391 ILE B C 1
ATOM 2941 O O . ILE B 2 171 ? 33.934 57.686 33.834 1.00 11.84 391 ILE B O 1
ATOM 2946 N N . THR B 2 172 ? 33.427 59.175 32.201 1.00 10.75 392 THR B N 1
ATOM 2947 C CA . THR B 2 172 ? 32.267 58.423 31.732 1.00 11.30 392 THR B CA 1
ATOM 2948 C C . THR B 2 172 ? 32.304 58.324 30.217 1.00 11.46 392 THR B C 1
ATOM 2949 O O . THR B 2 172 ? 33.169 58.908 29.563 1.00 11.22 392 THR B O 1
ATOM 2953 N N . GLU B 2 173 ? 31.342 57.600 29.656 1.00 12.00 393 GLU B N 1
ATOM 2954 C CA . GLU B 2 173 ? 31.261 57.480 28.208 1.00 12.23 393 GLU B CA 1
ATOM 2955 C C . GLU B 2 173 ? 30.832 58.802 27.571 1.00 13.12 393 GLU B C 1
ATOM 2956 O O . GLU B 2 173 ? 30.923 58.968 26.354 1.00 13.96 393 GLU B O 1
ATOM 2962 N N . GLU B 2 174 ? 30.361 59.735 28.388 1.00 13.62 394 GLU B N 1
ATOM 2963 C CA . GLU B 2 174 ? 29.921 61.036 27.885 1.00 15.24 394 GLU B CA 1
ATOM 2964 C C . GLU B 2 174 ? 31.003 62.099 28.045 1.00 16.18 394 GLU B C 1
ATOM 2965 O O . GLU B 2 174 ? 30.780 63.274 27.738 1.00 17.78 394 GLU B O 1
ATOM 2971 N N . GLY B 2 175 ? 32.176 61.687 28.514 1.00 14.75 395 GLY B N 1
ATOM 2972 C CA . GLY B 2 175 ? 33.242 62.630 28.807 1.00 14.02 395 GLY B CA 1
ATOM 2973 C C . GLY B 2 175 ? 33.724 62.657 30.250 1.00 13.88 395 GLY B C 1
ATOM 2974 O O . GLY B 2 175 ? 33.251 61.913 31.108 1.00 13.78 395 GLY B O 1
ATOM 2975 N N . VAL B 2 176 ? 34.689 63.529 30.522 1.00 13.51 396 VAL B N 1
ATOM 2976 C CA . VAL B 2 176 ? 35.268 63.634 31.867 1.00 12.15 396 VAL B CA 1
ATOM 2977 C C . VAL B 2 176 ? 34.698 64.860 32.564 1.00 14.29 396 VAL B C 1
ATOM 2978 O O . VAL B 2 176 ? 34.875 65.996 32.100 1.00 14.12 396 VAL B O 1
ATOM 2982 N N . PHE B 2 177 ? 34.009 64.634 33.676 1.00 13.55 397 PHE B N 1
ATOM 2983 C CA . PHE B 2 177 ? 33.423 65.722 34.448 1.00 15.00 397 PHE B CA 1
ATOM 2984 C C . PHE B 2 177 ? 34.399 66.183 35.525 1.00 15.35 397 PHE B C 1
ATOM 2985 O O . PHE B 2 177 ? 34.991 65.358 36.220 1.00 15.39 397 PHE B O 1
ATOM 2993 N N . THR B 2 178 ? 34.566 67.497 35.659 1.00 16.02 398 THR B N 1
ATOM 2994 C CA . THR B 2 178 ? 35.429 68.057 36.698 1.00 16.75 398 THR B CA 1
ATOM 2995 C C . THR B 2 178 ? 34.670 69.083 37.536 1.00 17.52 398 THR B C 1
ATOM 2996 O O . THR B 2 178 ? 33.567 69.512 37.191 1.00 17.24 398 THR B O 1
ATOM 3000 N N . LYS B 2 179 ? 35.265 69.478 38.654 1.00 17.83 399 LYS B N 1
ATOM 3001 C CA . LYS B 2 179 ? 34.596 70.431 39.527 1.00 19.58 399 LYS B CA 1
ATOM 3002 C C . LYS B 2 179 ? 34.786 71.853 39.000 1.00 20.34 399 LYS B C 1
ATOM 3003 O O . LYS B 2 179 ? 35.805 72.169 38.387 1.00 21.64 399 LYS B O 1
ATOM 3009 N N . ASN B 2 180 ? 33.793 72.703 39.236 1.00 22.18 400 ASN B N 1
ATOM 3010 C CA . ASN B 2 180 ? 33.957 74.135 39.017 1.00 22.33 400 ASN B CA 1
ATOM 3011 C C . ASN B 2 180 ? 34.763 74.811 40.127 1.00 24.20 400 ASN B C 1
ATOM 3012 O O . ASN B 2 180 ? 35.221 74.149 41.064 1.00 21.73 400 ASN B O 1
ATOM 3017 N N . SER B 2 181 ? 34.929 76.129 40.016 1.00 24.82 401 SER B N 1
ATOM 3018 C CA . SER B 2 181 ? 35.763 76.898 40.942 1.00 27.09 401 SER B CA 1
ATOM 3019 C C . SER B 2 181 ? 35.207 76.914 42.362 1.00 26.99 401 SER B C 1
ATOM 3020 O O . SER B 2 181 ? 35.927 77.207 43.319 1.00 29.24 401 SER B O 1
ATOM 3023 N N . SER B 2 182 ? 33.928 76.594 42.506 1.00 26.28 402 SER B N 1
ATOM 3024 C CA . SER B 2 182 ? 33.328 76.506 43.827 1.00 25.83 402 SER B CA 1
ATOM 3025 C C . SER B 2 182 ? 33.423 75.085 44.384 1.00 25.28 402 SER B C 1
ATOM 3026 O O . SER B 2 182 ? 32.927 74.800 45.474 1.00 25.82 402 SER B O 1
ATOM 3029 N N . GLY B 2 183 ? 34.064 74.203 43.619 1.00 23.47 403 GLY B N 1
ATOM 3030 C CA . GLY B 2 183 ? 34.343 72.844 44.056 1.00 21.98 403 GLY B CA 1
ATOM 3031 C C . GLY B 2 183 ? 33.183 71.882 43.866 1.00 20.38 403 GLY B C 1
ATOM 3032 O O . GLY B 2 183 ? 33.117 70.842 44.518 1.00 20.48 403 GLY B O 1
ATOM 3033 N N . GLU B 2 184 ? 32.250 72.228 42.985 1.00 19.34 404 GLU B N 1
ATOM 3034 C CA . GLU B 2 184 ? 31.080 71.386 42.778 1.00 19.39 404 GLU B CA 1
ATOM 3035 C C . GLU B 2 184 ? 31.145 70.697 41.415 1.00 17.63 404 GLU B C 1
ATOM 3036 O O . GLU B 2 184 ? 31.547 71.307 40.422 1.00 18.46 404 GLU B O 1
ATOM 3042 N N . PHE B 2 185 ? 30.763 69.422 41.364 1.00 15.56 405 PHE B N 1
ATOM 3043 C CA . PHE B 2 185 ? 30.488 68.781 40.080 1.00 14.30 405 PHE B CA 1
ATOM 3044 C C . PHE B 2 185 ? 29.152 69.275 39.556 1.00 14.49 405 PHE B C 1
ATOM 3045 O O . PHE B 2 185 ? 28.248 69.610 40.331 1.00 14.85 405 PHE B O 1
ATOM 3053 N N . GLN B 2 186 ? 29.031 69.309 38.238 1.00 13.82 406 GLN B N 1
ATOM 3054 C CA . GLN B 2 186 ? 27.731 69.545 37.638 1.00 14.70 406 GLN B CA 1
ATOM 3055 C C . GLN B 2 186 ? 27.333 68.381 36.730 1.00 14.18 406 GLN B C 1
ATOM 3056 O O . GLN B 2 186 ? 27.615 68.372 35.541 1.00 14.17 406 GLN B O 1
ATOM 3062 N N . LEU B 2 187 ? 26.669 67.397 37.326 1.00 14.60 407 LEU B N 1
ATOM 3063 C CA . LEU B 2 187 ? 26.393 66.133 36.657 1.00 13.81 407 LEU B CA 1
ATOM 3064 C C . LEU B 2 187 ? 25.021 66.094 35.991 1.00 14.21 407 LEU B C 1
ATOM 3065 O O . LEU B 2 187 ? 24.576 65.036 35.567 1.00 13.06 407 LEU B O 1
ATOM 3070 N N . GLU B 2 188 ? 24.356 67.245 35.902 1.00 15.30 408 GLU B N 1
ATOM 3071 C CA . GLU B 2 188 ? 22.977 67.290 35.408 1.00 16.69 408 GLU B CA 1
ATOM 3072 C C . GLU B 2 188 ? 22.778 66.562 34.082 1.00 16.42 408 GLU B C 1
ATOM 3073 O O . GLU B 2 188 ? 21.750 65.914 33.870 1.00 16.93 408 GLU B O 1
ATOM 3079 N N . SER B 2 189 ? 23.750 66.664 33.181 1.00 15.93 409 SER B N 1
ATOM 3080 C CA . SER B 2 189 ? 23.597 66.045 31.871 1.00 17.51 409 SER B CA 1
ATOM 3081 C C . SER B 2 189 ? 23.460 64.530 31.978 1.00 17.03 409 SER B C 1
ATOM 3082 O O . SER B 2 189 ? 22.833 63.903 31.122 1.00 17.16 409 SER B O 1
ATOM 3085 N N . LEU B 2 190 ? 24.017 63.952 33.041 1.00 17.17 410 LEU B N 1
ATOM 3086 C CA . LEU B 2 190 ? 23.885 62.519 33.314 1.00 17.19 410 LEU B CA 1
ATOM 3087 C C . LEU B 2 190 ? 22.581 62.106 34.016 1.00 18.46 410 LEU B C 1
ATOM 3088 O O . LEU B 2 190 ? 22.332 60.909 34.215 1.00 19.69 410 LEU B O 1
ATOM 3093 N N . PHE B 2 191 ? 21.755 63.069 34.414 1.00 18.82 411 PHE B N 1
ATOM 3094 C CA . PHE B 2 191 ? 20.502 62.741 35.094 1.00 21.23 411 PHE B CA 1
ATOM 3095 C C . PHE B 2 191 ? 19.418 62.588 34.040 1.00 22.37 411 PHE B C 1
ATOM 3096 O O . PHE B 2 191 ? 18.304 62.218 34.400 1.00 24.67 411 PHE B O 1
ATOM 3113 N N . SER C 1 2 ? 20.944 33.293 -18.174 1.00 15.85 2 SER E N 1
ATOM 3114 C CA . SER C 1 2 ? 20.668 34.517 -18.916 1.00 12.63 2 SER E CA 1
ATOM 3115 C C . SER C 1 2 ? 21.088 35.782 -18.159 1.00 10.88 2 SER E C 1
ATOM 3116 O O . SER C 1 2 ? 21.210 36.850 -18.760 1.00 9.01 2 SER E O 1
ATOM 3119 N N . LEU C 1 3 ? 21.313 35.658 -16.852 1.00 7.57 3 LEU E N 1
ATOM 3120 C CA . LEU C 1 3 ? 21.643 36.806 -16.014 1.00 5.51 3 LEU E CA 1
ATOM 3121 C C . LEU C 1 3 ? 23.090 36.839 -15.544 1.00 5.94 3 LEU E C 1
ATOM 3122 O O . LEU C 1 3 ? 23.449 37.706 -14.749 1.00 5.30 3 LEU E O 1
ATOM 3127 N N . GLU C 1 4 ? 23.913 35.911 -16.019 1.00 5.28 4 GLU E N 1
ATOM 3128 C CA . GLU C 1 4 ? 25.317 35.910 -15.629 1.00 6.71 4 GLU E CA 1
ATOM 3129 C C . GLU C 1 4 ? 26.132 36.902 -16.471 1.00 5.77 4 GLU E C 1
ATOM 3130 O O . GLU C 1 4 ? 26.364 36.684 -17.668 1.00 5.24 4 GLU E O 1
ATOM 3136 N N . ALA C 1 5 ? 26.555 37.988 -15.829 1.00 4.51 5 ALA E N 1
ATOM 3137 C CA . ALA C 1 5 ? 27.352 39.028 -16.495 1.00 4.36 5 ALA E CA 1
ATOM 3138 C C . ALA C 1 5 ? 28.673 38.481 -17.034 1.00 4.39 5 ALA E C 1
ATOM 3139 O O . ALA C 1 5 ? 29.163 38.912 -18.084 1.00 5.04 5 ALA E O 1
ATOM 3141 N N . ILE C 1 6 ? 29.243 37.533 -16.307 1.00 4.43 6 ILE E N 1
ATOM 3142 C CA . ILE C 1 6 ? 30.592 37.072 -16.591 1.00 3.42 6 ILE E CA 1
ATOM 3143 C C . ILE C 1 6 ? 30.599 35.550 -16.593 1.00 4.27 6 ILE E C 1
ATOM 3144 O O . ILE C 1 6 ? 30.260 34.938 -15.589 1.00 5.05 6 ILE E O 1
ATOM 3149 N N . VAL C 1 7 ? 30.976 34.952 -17.716 1.00 2.12 7 VAL E N 1
ATOM 3150 C CA . VAL C 1 7 ? 31.071 33.497 -17.782 1.00 2.77 7 VAL E CA 1
ATOM 3151 C C . VAL C 1 7 ? 32.536 33.079 -17.724 1.00 3.68 7 VAL E C 1
ATOM 3152 O O . VAL C 1 7 ? 33.285 33.272 -18.689 1.00 4.53 7 VAL E O 1
ATOM 3156 N N . PHE C 1 8 ? 32.923 32.521 -16.577 1.00 3.78 8 PHE E N 1
ATOM 3157 C CA . PHE C 1 8 ? 34.316 32.187 -16.256 1.00 3.82 8 PHE E CA 1
ATOM 3158 C C . PHE C 1 8 ? 34.404 30.665 -16.204 1.00 4.31 8 PHE E C 1
ATOM 3159 O O . PHE C 1 8 ? 33.852 30.033 -15.309 1.00 3.87 8 PHE E O 1
ATOM 3167 N N . ASP C 1 9 ? 35.079 30.079 -17.186 1.00 3.78 9 ASP E N 1
ATOM 3168 C CA . ASP C 1 9 ? 35.314 28.646 -17.192 1.00 5.34 9 ASP E CA 1
ATOM 3169 C C . ASP C 1 9 ? 36.658 28.400 -16.515 1.00 5.93 9 ASP E C 1
ATOM 3170 O O . ASP C 1 9 ? 37.715 28.599 -17.121 1.00 6.67 9 ASP E O 1
ATOM 3175 N N . ARG C 1 10 ? 36.611 27.974 -15.257 1.00 6.16 10 ARG E N 1
ATOM 3176 C CA . ARG C 1 10 ? 37.828 27.758 -14.481 1.00 6.54 10 ARG E CA 1
ATOM 3177 C C . ARG C 1 10 ? 38.317 26.311 -14.534 1.00 6.53 10 ARG E C 1
ATOM 3178 O O . ARG C 1 10 ? 39.237 25.936 -13.799 1.00 7.66 10 ARG E O 1
ATOM 3186 N N . SER C 1 11 ? 37.712 25.495 -15.395 1.00 5.41 11 SER E N 1
ATOM 3187 C CA . SER C 1 11 ? 37.963 24.060 -15.388 1.00 5.82 11 SER E CA 1
ATOM 3188 C C . SER C 1 11 ? 39.388 23.679 -15.800 1.00 5.58 11 SER E C 1
ATOM 3189 O O . SER C 1 11 ? 39.910 22.653 -15.357 1.00 4.91 11 SER E O 1
ATOM 3192 N N . GLU C 1 12 ? 40.002 24.504 -16.641 1.00 4.47 12 GLU E N 1
ATOM 3193 C CA . GLU C 1 12 ? 41.432 24.385 -16.929 1.00 5.12 12 GLU E CA 1
ATOM 3194 C C . GLU C 1 12 ? 42.141 25.538 -16.219 1.00 4.95 12 GLU E C 1
ATOM 3195 O O . GLU C 1 12 ? 42.190 26.654 -16.745 1.00 4.65 12 GLU E O 1
ATOM 3201 N N . PRO C 1 13 ? 42.663 25.297 -15.018 1.00 5.11 13 PRO E N 1
ATOM 3202 C CA . PRO C 1 13 ? 43.243 26.388 -14.224 1.00 6.33 13 PRO E CA 1
ATOM 3203 C C . PRO C 1 13 ? 44.394 27.120 -14.920 1.00 5.38 13 PRO E C 1
ATOM 3204 O O . PRO C 1 13 ? 44.614 28.295 -14.636 1.00 4.62 13 PRO E O 1
ATOM 3208 N N . GLU C 1 14 ? 45.103 26.429 -15.812 1.00 5.54 14 GLU E N 1
ATOM 3209 C CA . GLU C 1 14 ? 46.208 27.020 -16.563 1.00 5.30 14 GLU E CA 1
ATOM 3210 C C . GLU C 1 14 ? 45.787 27.629 -17.902 1.00 4.88 14 GLU E C 1
ATOM 3211 O O . GLU C 1 14 ? 46.601 28.222 -18.612 1.00 4.85 14 GLU E O 1
ATOM 3217 N N . ASN C 1 15 ? 44.502 27.517 -18.240 1.00 4.33 15 ASN E N 1
ATOM 3218 C CA . ASN C 1 15 ? 44.011 27.950 -19.546 1.00 4.21 15 ASN E CA 1
ATOM 3219 C C . ASN C 1 15 ? 42.529 28.299 -19.424 1.00 4.85 15 ASN E C 1
ATOM 3220 O O . ASN C 1 15 ? 41.688 27.689 -20.093 1.00 4.23 15 ASN E O 1
ATOM 3225 N N . VAL C 1 16 ? 42.228 29.274 -18.566 1.00 4.63 16 VAL E N 1
ATOM 3226 C CA . VAL C 1 16 ? 40.838 29.653 -18.310 1.00 5.01 16 VAL E CA 1
ATOM 3227 C C . VAL C 1 16 ? 40.219 30.341 -19.522 1.00 5.75 16 VAL E C 1
ATOM 3228 O O . VAL C 1 16 ? 40.926 30.919 -20.347 1.00 5.05 16 VAL E O 1
ATOM 3232 N N . SER C 1 17 ? 38.896 30.263 -19.642 1.00 5.97 17 SER E N 1
ATOM 3233 C CA . SER C 1 17 ? 38.203 31.088 -20.625 1.00 6.91 17 SER E CA 1
ATOM 3234 C C . SER C 1 17 ? 37.259 32.051 -19.916 1.00 6.34 17 SER E C 1
ATOM 3235 O O . SER C 1 17 ? 36.650 31.718 -18.890 1.00 6.60 17 SER E O 1
ATOM 3238 N N . VAL C 1 18 ? 37.164 33.250 -20.470 1.00 5.58 18 VAL E N 1
ATOM 3239 C CA . VAL C 1 18 ? 36.335 34.303 -19.894 1.00 5.59 18 VAL E CA 1
ATOM 3240 C C . VAL C 1 18 ? 35.592 34.953 -21.061 1.00 6.03 18 VAL E C 1
ATOM 3241 O O . VAL C 1 18 ? 36.197 35.312 -22.070 1.00 4.22 18 VAL E O 1
ATOM 3245 N N . LYS C 1 19 ? 34.277 35.099 -20.927 1.00 4.90 19 LYS E N 1
ATOM 3246 C CA . LYS C 1 19 ? 33.515 35.918 -21.867 1.00 6.16 19 LYS E CA 1
ATOM 3247 C C . LYS C 1 19 ? 32.470 36.665 -21.060 1.00 6.25 19 LYS E C 1
ATOM 3248 O O . LYS C 1 19 ? 32.093 36.236 -19.963 1.00 7.14 19 LYS E O 1
ATOM 3254 N N . VAL C 1 20 ? 32.027 37.803 -21.577 1.00 5.71 20 VAL E N 1
ATOM 3255 C CA . VAL C 1 20 ? 31.098 38.615 -20.811 1.00 5.60 20 VAL E CA 1
ATOM 3256 C C . VAL C 1 20 ? 29.903 39.040 -21.649 1.00 5.33 20 VAL E C 1
ATOM 3257 O O . VAL C 1 20 ? 30.002 39.283 -22.854 1.00 4.78 20 VAL E O 1
ATOM 3261 N N . LEU C 1 21 ? 28.755 39.118 -20.991 1.00 3.71 21 LEU E N 1
ATOM 3262 C CA . LEU C 1 21 ? 27.543 39.517 -21.664 1.00 5.92 21 LEU E CA 1
ATOM 3263 C C . LEU C 1 21 ? 27.699 40.985 -22.026 1.00 6.38 21 LEU E C 1
ATOM 3264 O O . LEU C 1 21 ? 28.171 41.771 -21.215 1.00 6.59 21 LEU E O 1
ATOM 3269 N N . ASP C 1 22 ? 27.292 41.366 -23.231 1.00 9.35 22 ASP E N 1
ATOM 3270 C CA . ASP C 1 22 ? 27.356 42.785 -23.576 1.00 9.06 22 ASP E CA 1
ATOM 3271 C C . ASP C 1 22 ? 26.097 43.458 -23.028 1.00 10.24 22 ASP E C 1
ATOM 3272 O O . ASP C 1 22 ? 25.010 43.349 -23.613 1.00 8.89 22 ASP E O 1
ATOM 3277 N N . GLN C 1 23 ? 26.256 44.155 -21.909 1.00 9.07 23 GLN E N 1
ATOM 3278 C CA . GLN C 1 23 ? 25.101 44.728 -21.213 1.00 10.29 23 GLN E CA 1
ATOM 3279 C C . GLN C 1 23 ? 24.508 45.945 -21.923 1.00 10.16 23 GLN E C 1
ATOM 3280 O O . GLN C 1 23 ? 23.410 46.381 -21.574 1.00 10.04 23 GLN E O 1
ATOM 3286 N N . LEU C 1 24 ? 25.205 46.482 -22.924 1.00 9.46 24 LEU E N 1
ATOM 3287 C CA . LEU C 1 24 ? 24.625 47.541 -23.752 1.00 10.41 24 LEU E CA 1
ATOM 3288 C C . LEU C 1 24 ? 23.437 47.010 -24.560 1.00 10.73 24 LEU E C 1
ATOM 3289 O O . LEU C 1 24 ? 22.559 47.768 -24.954 1.00 11.77 24 LEU E O 1
ATOM 3294 N N . LEU C 1 25 ? 23.422 45.712 -24.829 1.00 10.81 25 LEU E N 1
ATOM 3295 C CA . LEU C 1 25 ? 22.473 45.166 -25.808 1.00 11.59 25 LEU E CA 1
ATOM 3296 C C . LEU C 1 25 ? 21.304 44.413 -25.167 1.00 10.41 25 LEU E C 1
ATOM 3297 O O . LEU C 1 25 ? 20.346 44.032 -25.844 1.00 11.94 25 LEU E O 1
ATOM 3302 N N . LEU C 1 26 ? 21.383 44.171 -23.867 1.00 10.22 26 LEU E N 1
ATOM 3303 C CA . LEU C 1 26 ? 20.288 43.526 -23.141 1.00 10.39 26 LEU E CA 1
ATOM 3304 C C . LEU C 1 26 ? 19.065 44.454 -23.105 1.00 11.15 26 LEU E C 1
ATOM 3305 O O . LEU C 1 26 ? 19.223 45.673 -23.259 1.00 10.76 26 LEU E O 1
ATOM 3310 N N . PRO C 1 27 ? 17.857 43.924 -22.894 1.00 11.53 27 PRO E N 1
ATOM 3311 C CA . PRO C 1 27 ? 17.585 42.504 -22.645 1.00 11.58 27 PRO E CA 1
ATOM 3312 C C . PRO C 1 27 ? 17.241 41.637 -23.860 1.00 12.14 27 PRO E C 1
ATOM 3313 O O . PRO C 1 27 ? 17.148 40.418 -23.704 1.00 13.05 27 PRO E O 1
ATOM 3317 N N . TYR C 1 28 ? 17.060 42.227 -25.035 1.00 11.09 28 TYR E N 1
ATOM 3318 C CA . TYR C 1 28 ? 16.602 41.444 -26.184 1.00 13.30 28 TYR E CA 1
ATOM 3319 C C . TYR C 1 28 ? 17.722 40.783 -26.956 1.00 12.80 28 TYR E C 1
ATOM 3320 O O . TYR C 1 28 ? 17.474 39.836 -27.706 1.00 13.58 28 TYR E O 1
ATOM 3329 N N . THR C 1 29 ? 18.941 41.289 -26.794 1.00 12.81 29 THR E N 1
ATOM 3330 C CA . THR C 1 29 ? 20.121 40.679 -27.396 1.00 15.56 29 THR E CA 1
ATOM 3331 C C . THR C 1 29 ? 21.046 40.139 -26.305 1.00 16.58 29 THR E C 1
ATOM 3332 O O . THR C 1 29 ? 21.444 40.870 -25.389 1.00 16.57 29 THR E O 1
ATOM 3336 N N . THR C 1 30 ? 21.361 38.847 -26.411 1.00 16.78 30 THR E N 1
ATOM 3337 C CA . THR C 1 30 ? 22.291 38.165 -25.520 1.00 19.67 30 THR E CA 1
ATOM 3338 C C . THR C 1 30 ? 23.525 37.817 -26.357 1.00 19.76 30 THR E C 1
ATOM 3339 O O . THR C 1 30 ? 23.517 36.844 -27.108 1.00 20.16 30 THR E O 1
ATOM 3343 N N . LYS C 1 31 ? 24.575 38.625 -26.244 1.00 19.09 31 LYS E N 1
ATOM 3344 C CA . LYS C 1 31 ? 25.791 38.484 -27.049 1.00 18.20 31 LYS E CA 1
ATOM 3345 C C . LYS C 1 31 ? 27.005 38.511 -26.119 1.00 19.14 31 LYS E C 1
ATOM 3346 O O . LYS C 1 31 ? 27.055 39.321 -25.191 1.00 14.89 31 LYS E O 1
ATOM 3352 N N . TYR C 1 32 ? 27.979 37.627 -26.353 1.00 17.12 32 TYR E N 1
ATOM 3353 C CA . TYR C 1 32 ? 29.180 37.573 -25.519 1.00 17.78 32 TYR E CA 1
ATOM 3354 C C . TYR C 1 32 ? 30.422 38.177 -26.168 1.00 17.86 32 TYR E C 1
ATOM 3355 O O . TYR C 1 32 ? 30.624 38.078 -27.378 1.00 17.75 32 TYR E O 1
ATOM 3364 N N . VAL C 1 33 ? 31.250 38.802 -25.341 1.00 16.71 33 VAL E N 1
ATOM 3365 C CA . VAL C 1 33 ? 32.518 39.374 -25.777 1.00 15.70 33 VAL E CA 1
ATOM 3366 C C . VAL C 1 33 ? 33.634 38.575 -25.099 1.00 15.56 33 VAL E C 1
ATOM 3367 O O . VAL C 1 33 ? 33.703 38.502 -23.873 1.00 15.26 33 VAL E O 1
ATOM 3371 N N . PRO C 1 34 ? 34.498 37.933 -25.880 1.00 14.58 34 PRO E N 1
ATOM 3372 C CA . PRO C 1 34 ? 35.589 37.168 -25.275 1.00 14.37 34 PRO E CA 1
ATOM 3373 C C . PRO C 1 34 ? 36.611 38.102 -24.640 1.00 13.03 34 PRO E C 1
ATOM 3374 O O . PRO C 1 34 ? 36.860 39.191 -25.161 1.00 12.68 34 PRO E O 1
ATOM 3378 N N . ILE C 1 35 ? 37.194 37.659 -23.535 1.00 12.35 35 ILE E N 1
ATOM 3379 C CA . ILE C 1 35 ? 38.256 38.400 -22.862 1.00 12.57 35 ILE E CA 1
ATOM 3380 C C . ILE C 1 35 ? 39.564 37.605 -22.979 1.00 13.22 35 ILE E C 1
ATOM 3381 O O . ILE C 1 35 ? 39.662 36.487 -22.482 1.00 12.70 35 ILE E O 1
ATOM 3386 N N . HIS C 1 36 ? 40.562 38.185 -23.634 1.00 13.59 36 HIS E N 1
ATOM 3387 C CA . HIS C 1 36 ? 41.844 37.498 -23.820 1.00 13.45 36 HIS E CA 1
ATOM 3388 C C . HIS C 1 36 ? 43.035 38.251 -23.230 1.00 14.57 36 HIS E C 1
ATOM 3389 O O . HIS C 1 36 ? 44.050 37.652 -22.849 1.00 13.72 36 HIS E O 1
ATOM 3396 N N . THR C 1 37 ? 42.922 39.569 -23.150 1.00 13.58 37 THR E N 1
ATOM 3397 C CA . THR C 1 37 ? 44.043 40.387 -22.679 1.00 14.27 37 THR E CA 1
ATOM 3398 C C . THR C 1 37 ? 43.514 41.524 -21.819 1.00 14.24 37 THR E C 1
ATOM 3399 O O . THR C 1 37 ? 42.306 41.741 -21.727 1.00 13.45 37 THR E O 1
ATOM 3403 N N . ILE C 1 38 ? 44.430 42.261 -21.206 1.00 13.18 38 ILE E N 1
ATOM 3404 C CA . ILE C 1 38 ? 44.052 43.454 -20.452 1.00 12.76 38 ILE E CA 1
ATOM 3405 C C . ILE C 1 38 ? 43.427 44.522 -21.342 1.00 12.18 38 ILE E C 1
ATOM 3406 O O . ILE C 1 38 ? 42.612 45.325 -20.872 1.00 12.86 38 ILE E O 1
ATOM 3411 N N . ASP C 1 39 ? 43.787 44.540 -22.623 1.00 12.58 39 ASP E N 1
ATOM 3412 C CA . ASP C 1 39 ? 43.157 45.474 -23.555 1.00 13.53 39 ASP E CA 1
ATOM 3413 C C . ASP C 1 39 ? 41.652 45.226 -23.645 1.00 13.05 39 ASP E C 1
ATOM 3414 O O . ASP C 1 39 ? 40.844 46.170 -23.719 1.00 12.08 39 ASP E O 1
ATOM 3419 N N . ASP C 1 40 ? 41.290 43.948 -23.658 1.00 11.89 40 ASP E N 1
ATOM 3420 C CA . ASP C 1 40 ? 39.884 43.556 -23.684 1.00 12.26 40 ASP E CA 1
ATOM 3421 C C . ASP C 1 40 ? 39.174 43.946 -22.390 1.00 11.60 40 ASP E C 1
ATOM 3422 O O . ASP C 1 40 ? 38.045 44.448 -22.414 1.00 12.13 40 ASP E O 1
ATOM 3427 N N . GLY C 1 41 ? 39.826 43.692 -21.262 1.00 11.37 41 GLY E N 1
ATOM 3428 C CA . GLY C 1 41 ? 39.306 44.116 -19.973 1.00 10.69 41 GLY E CA 1
ATOM 3429 C C . GLY C 1 41 ? 39.063 45.613 -19.956 1.00 11.72 41 GLY E C 1
ATOM 3430 O O . GLY C 1 41 ? 37.993 46.097 -19.567 1.00 11.68 41 GLY E O 1
ATOM 3431 N N . TYR C 1 42 ? 40.057 46.373 -20.403 1.00 11.00 42 TYR E N 1
ATOM 3432 C CA . TYR C 1 42 ? 39.898 47.826 -20.438 1.00 12.06 42 TYR E CA 1
ATOM 3433 C C . TYR C 1 42 ? 38.724 48.202 -21.342 1.00 12.36 42 TYR E C 1
ATOM 3434 O O . TYR C 1 42 ? 37.883 49.029 -20.980 1.00 12.02 42 TYR E O 1
ATOM 3443 N N . SER C 1 43 ? 38.658 47.604 -22.527 1.00 11.80 43 SER E N 1
ATOM 3444 C CA . SER C 1 43 ? 37.645 48.026 -23.492 1.00 11.95 43 SER E CA 1
ATOM 3445 C C . SER C 1 43 ? 36.212 47.772 -22.987 1.00 11.53 43 SER E C 1
ATOM 3446 O O . SER C 1 43 ? 35.344 48.649 -23.112 1.00 10.80 43 SER E O 1
ATOM 3449 N N . VAL C 1 44 ? 35.958 46.595 -22.423 1.00 10.07 44 VAL E N 1
ATOM 3450 C CA . VAL C 1 44 ? 34.589 46.280 -22.000 1.00 9.48 44 VAL E CA 1
ATOM 3451 C C . VAL C 1 44 ? 34.179 47.126 -20.795 1.00 10.18 44 VAL E C 1
ATOM 3452 O O . VAL C 1 44 ? 33.007 47.463 -20.655 1.00 9.23 44 VAL E O 1
ATOM 3456 N N . ILE C 1 45 ? 35.131 47.452 -19.927 1.00 8.76 45 ILE E N 1
ATOM 3457 C CA . ILE C 1 45 ? 34.827 48.327 -18.791 1.00 8.80 45 ILE E CA 1
ATOM 3458 C C . ILE C 1 45 ? 34.593 49.754 -19.283 1.00 9.66 45 ILE E C 1
ATOM 3459 O O . ILE C 1 45 ? 33.603 50.405 -18.940 1.00 6.80 45 ILE E O 1
ATOM 3464 N N . LYS C 1 46 ? 35.516 50.261 -20.093 1.00 9.05 46 LYS E N 1
ATOM 3465 C CA . LYS C 1 46 ? 35.420 51.646 -20.534 1.00 11.29 46 LYS E CA 1
ATOM 3466 C C . LYS C 1 46 ? 34.120 51.866 -21.303 1.00 10.14 46 LYS E C 1
ATOM 3467 O O . LYS C 1 46 ? 33.498 52.909 -21.164 1.00 10.55 46 LYS E O 1
ATOM 3473 N N . SER C 1 47 ? 33.712 50.897 -22.121 1.00 9.94 47 SER E N 1
ATOM 3474 C CA . SER C 1 47 ? 32.549 51.087 -22.980 1.00 9.89 47 SER E CA 1
ATOM 3475 C C . SER C 1 47 ? 31.254 50.679 -22.255 1.00 10.27 47 SER E C 1
ATOM 3476 O O . SER C 1 47 ? 30.154 50.793 -22.820 1.00 10.11 47 SER E O 1
ATOM 3487 N N . GLN C 1 49 ? 30.240 47.761 -21.577 1.00 9.92 49 GLN E N 1
ATOM 3488 C CA . GLN C 1 49 ? 29.747 46.427 -21.908 1.00 10.12 49 GLN E CA 1
ATOM 3489 C C . GLN C 1 49 ? 29.667 45.508 -20.688 1.00 9.98 49 GLN E C 1
ATOM 3490 O O . GLN C 1 49 ? 28.730 44.719 -20.561 1.00 9.49 49 GLN E O 1
ATOM 3496 N N . VAL C 1 50 ? 30.659 45.590 -19.804 1.00 8.78 50 VAL E N 1
ATOM 3497 C CA . VAL C 1 50 ? 30.485 45.123 -18.436 1.00 9.83 50 VAL E CA 1
ATOM 3498 C C . VAL C 1 50 ? 30.347 46.358 -17.543 1.00 9.68 50 VAL E C 1
ATOM 3499 O O . VAL C 1 50 ? 31.091 47.317 -17.710 1.00 10.94 50 VAL E O 1
ATOM 3503 N N . ARG C 1 51 ? 29.408 46.338 -16.595 1.00 9.20 51 ARG E N 1
ATOM 3504 C CA . ARG C 1 51 ? 29.309 47.427 -15.637 1.00 8.61 51 ARG E CA 1
ATOM 3505 C C . ARG C 1 51 ? 28.712 46.861 -14.351 1.00 10.30 51 ARG E C 1
ATOM 3506 O O . ARG C 1 51 ? 28.381 45.659 -14.294 1.00 8.01 51 ARG E O 1
ATOM 3514 N N . GLY C 1 52 ? 28.602 47.699 -13.326 1.00 8.99 52 GLY E N 1
ATOM 3515 C CA . GLY C 1 52 ? 28.398 47.201 -11.972 1.00 10.21 52 GLY E CA 1
ATOM 3516 C C . GLY C 1 52 ? 29.726 47.114 -11.243 1.00 9.33 52 GLY E C 1
ATOM 3517 O O . GLY C 1 52 ? 30.642 46.463 -11.728 1.00 9.54 52 GLY E O 1
ATOM 3518 N N . ALA C 1 53 ? 29.841 47.763 -10.089 1.00 8.66 53 ALA E N 1
ATOM 3519 C CA . ALA C 1 53 ? 31.153 47.881 -9.454 1.00 10.11 53 ALA E CA 1
ATOM 3520 C C . ALA C 1 53 ? 31.922 46.562 -9.220 1.00 10.41 53 ALA E C 1
ATOM 3521 O O . ALA C 1 53 ? 33.106 46.480 -9.568 1.00 10.12 53 ALA E O 1
ATOM 3523 N N . PRO C 1 54 ? 31.317 45.540 -8.612 1.00 9.74 54 PRO E N 1
ATOM 3524 C CA . PRO C 1 54 ? 32.011 44.249 -8.470 1.00 9.91 54 PRO E CA 1
ATOM 3525 C C . PRO C 1 54 ? 32.260 43.550 -9.806 1.00 11.18 54 PRO E C 1
ATOM 3526 O O . PRO C 1 54 ? 33.343 42.983 -9.985 1.00 10.60 54 PRO E O 1
ATOM 3530 N N . ALA C 1 55 ? 31.308 43.578 -10.737 1.00 8.87 55 ALA E N 1
ATOM 3531 C CA . ALA C 1 55 ? 31.562 42.950 -12.041 1.00 9.19 55 ALA E CA 1
ATOM 3532 C C . ALA C 1 55 ? 32.752 43.575 -12.770 1.00 10.19 55 ALA E C 1
ATOM 3533 O O . ALA C 1 55 ? 33.531 42.876 -13.434 1.00 10.25 55 ALA E O 1
ATOM 3535 N N . ILE C 1 56 ? 32.886 44.893 -12.660 1.00 9.22 56 ILE E N 1
ATOM 3536 C CA . ILE C 1 56 ? 34.048 45.585 -13.217 1.00 9.19 56 ILE E CA 1
ATOM 3537 C C . ILE C 1 56 ? 35.357 45.054 -12.616 1.00 8.43 56 ILE E C 1
ATOM 3538 O O . ILE C 1 56 ? 36.322 44.773 -13.338 1.00 9.06 56 ILE E O 1
ATOM 3543 N N . ALA C 1 57 ? 35.393 44.905 -11.299 1.00 9.04 57 ALA E N 1
ATOM 3544 C CA . ALA C 1 57 ? 36.602 44.397 -10.650 1.00 8.85 57 ALA E CA 1
ATOM 3545 C C . ALA C 1 57 ? 36.878 42.950 -11.062 1.00 11.03 57 ALA E C 1
ATOM 3546 O O . ALA C 1 57 ? 38.035 42.553 -11.252 1.00 9.28 57 ALA E O 1
ATOM 3548 N N . ILE C 1 58 ? 35.822 42.155 -11.205 1.00 9.56 58 ILE E N 1
ATOM 3549 C CA . ILE C 1 58 ? 36.016 40.751 -11.565 1.00 10.99 58 ILE E CA 1
ATOM 3550 C C . ILE C 1 58 ? 36.529 40.617 -13.011 1.00 10.91 58 ILE E C 1
ATOM 3551 O O . ILE C 1 58 ? 37.480 39.869 -13.273 1.00 11.04 58 ILE E O 1
ATOM 3556 N N . VAL C 1 59 ? 35.911 41.329 -13.950 1.00 10.85 59 VAL E N 1
ATOM 3557 C CA . VAL C 1 59 ? 36.372 41.278 -15.336 1.00 11.71 59 VAL E CA 1
ATOM 3558 C C . VAL C 1 59 ? 37.782 41.835 -15.451 1.00 11.19 59 VAL E C 1
ATOM 3559 O O . VAL C 1 59 ? 38.613 41.279 -16.166 1.00 11.72 59 VAL E O 1
ATOM 3563 N N . GLY C 1 60 ? 38.043 42.925 -14.744 1.00 9.80 60 GLY E N 1
ATOM 3564 C CA . GLY C 1 60 ? 39.392 43.483 -14.742 1.00 10.65 60 GLY E CA 1
ATOM 3565 C C . GLY C 1 60 ? 40.399 42.443 -14.282 1.00 11.00 60 GLY E C 1
ATOM 3566 O O . GLY C 1 60 ? 41.412 42.183 -14.961 1.00 12.05 60 GLY E O 1
ATOM 3567 N N . SER C 1 61 ? 40.121 41.833 -13.135 1.00 11.01 61 SER E N 1
ATOM 3568 C CA . SER C 1 61 ? 41.044 40.847 -12.565 1.00 11.46 61 SER E CA 1
ATOM 3569 C C . SER C 1 61 ? 41.191 39.653 -13.498 1.00 11.75 61 SER E C 1
ATOM 3570 O O . SER C 1 61 ? 42.297 39.139 -13.687 1.00 12.51 61 SER E O 1
ATOM 3573 N N . LEU C 1 62 ? 40.083 39.211 -14.085 1.00 12.02 62 LEU E N 1
ATOM 3574 C CA . LEU C 1 62 ? 40.131 38.048 -14.973 1.00 10.89 62 LEU E CA 1
ATOM 3575 C C . LEU C 1 62 ? 40.954 38.357 -16.221 1.00 11.98 62 LEU E C 1
ATOM 3576 O O . LEU C 1 62 ? 41.623 37.475 -16.755 1.00 11.28 62 LEU E O 1
ATOM 3581 N N . SER C 1 63 ? 40.905 39.599 -16.691 1.00 10.58 63 SER E N 1
ATOM 3582 C CA . SER C 1 63 ? 41.642 39.941 -17.910 1.00 11.17 63 SER E CA 1
ATOM 3583 C C . SER C 1 63 ? 43.148 39.942 -17.658 1.00 10.96 63 SER E C 1
ATOM 3584 O O . SER C 1 63 ? 43.935 39.677 -18.570 1.00 12.12 63 SER E O 1
ATOM 3587 N N . VAL C 1 64 ? 43.547 40.227 -16.422 1.00 11.59 64 VAL E N 1
ATOM 3588 C CA . VAL C 1 64 ? 44.952 40.064 -16.074 1.00 11.58 64 VAL E CA 1
ATOM 3589 C C . VAL C 1 64 ? 45.350 38.596 -16.186 1.00 11.98 64 VAL E C 1
ATOM 3590 O O . VAL C 1 64 ? 46.403 38.268 -16.752 1.00 13.88 64 VAL E O 1
ATOM 3594 N N . LEU C 1 65 ? 44.510 37.721 -15.646 1.00 11.99 65 LEU E N 1
ATOM 3595 C CA . LEU C 1 65 ? 44.775 36.291 -15.737 1.00 12.49 65 LEU E CA 1
ATOM 3596 C C . LEU C 1 65 ? 44.840 35.795 -17.174 1.00 12.73 65 LEU E C 1
ATOM 3597 O O . LEU C 1 65 ? 45.781 35.079 -17.519 1.00 13.37 65 LEU E O 1
ATOM 3602 N N . THR C 1 66 ? 43.878 36.179 -18.017 1.00 11.87 66 THR E N 1
ATOM 3603 C CA . THR C 1 66 ? 43.918 35.735 -19.406 1.00 12.56 66 THR E CA 1
ATOM 3604 C C . THR C 1 66 ? 45.187 36.218 -20.110 1.00 13.28 66 THR E C 1
ATOM 3605 O O . THR C 1 66 ? 45.795 35.465 -20.880 1.00 14.43 66 THR E O 1
ATOM 3609 N N . GLU C 1 67 ? 45.597 37.452 -19.845 1.00 12.03 67 GLU E N 1
ATOM 3610 C CA . GLU C 1 67 ? 46.844 37.962 -20.442 1.00 13.52 67 GLU E CA 1
ATOM 3611 C C . GLU C 1 67 ? 48.067 37.148 -20.005 1.00 14.60 67 GLU E C 1
ATOM 3612 O O . GLU C 1 67 ? 48.902 36.770 -20.833 1.00 15.00 67 GLU E O 1
ATOM 3618 N N . VAL C 1 68 ? 48.188 36.897 -18.709 1.00 15.32 68 VAL E N 1
ATOM 3619 C CA . VAL C 1 68 ? 49.344 36.159 -18.206 1.00 16.72 68 VAL E CA 1
ATOM 3620 C C . VAL C 1 68 ? 49.393 34.774 -18.842 1.00 16.92 68 VAL E C 1
ATOM 3621 O O . VAL C 1 68 ? 50.464 34.291 -19.222 1.00 16.43 68 VAL E O 1
ATOM 3625 N N . GLN C 1 69 ? 48.235 34.134 -18.962 1.00 15.34 69 GLN E N 1
ATOM 3626 C CA . GLN C 1 69 ? 48.180 32.804 -19.562 1.00 16.60 69 GLN E CA 1
ATOM 3627 C C . GLN C 1 69 ? 48.472 32.814 -21.058 1.00 18.00 69 GLN E C 1
ATOM 3628 O O . GLN C 1 69 ? 49.081 31.877 -21.592 1.00 17.51 69 GLN E O 1
ATOM 3634 N N . LEU C 1 70 ? 48.046 33.880 -21.731 1.00 18.82 70 LEU E N 1
ATOM 3635 C CA . LEU C 1 70 ? 48.273 34.039 -23.161 1.00 20.89 70 LEU E CA 1
ATOM 3636 C C . LEU C 1 70 ? 49.756 34.209 -23.487 1.00 21.94 70 LEU E C 1
ATOM 3637 O O . LEU C 1 70 ? 50.237 33.696 -24.504 1.00 22.42 70 LEU E O 1
ATOM 3642 N N . ILE C 1 71 ? 50.483 34.930 -22.640 1.00 23.58 71 ILE E N 1
ATOM 3643 C CA . ILE C 1 71 ? 51.879 35.185 -22.960 1.00 25.67 71 ILE E CA 1
ATOM 3644 C C . ILE C 1 71 ? 52.679 33.891 -22.942 1.00 27.44 71 ILE E C 1
ATOM 3645 O O . ILE C 1 71 ? 53.608 33.712 -23.735 1.00 27.46 71 ILE E O 1
ATOM 3650 N N . LYS C 1 72 ? 52.285 32.991 -22.048 1.00 28.69 72 LYS E N 1
ATOM 3651 C CA . LYS C 1 72 ? 52.869 31.660 -21.946 1.00 30.79 72 LYS E CA 1
ATOM 3652 C C . LYS C 1 72 ? 52.474 30.801 -23.155 1.00 30.90 72 LYS E C 1
ATOM 3653 O O . LYS C 1 72 ? 53.310 30.099 -23.722 1.00 32.00 72 LYS E O 1
ATOM 3659 N N . HIS C 1 73 ? 51.207 30.877 -23.559 1.00 30.06 73 HIS E N 1
ATOM 3660 C CA . HIS C 1 73 ? 50.651 29.996 -24.586 1.00 29.82 73 HIS E CA 1
ATOM 3661 C C . HIS C 1 73 ? 50.885 30.460 -26.023 1.00 31.27 73 HIS E C 1
ATOM 3662 O O . HIS C 1 73 ? 50.917 29.645 -26.954 1.00 31.73 73 HIS E O 1
ATOM 3669 N N . ASN C 1 74 ? 51.028 31.766 -26.208 1.00 31.53 74 ASN E N 1
ATOM 3670 C CA . ASN C 1 74 ? 51.241 32.323 -27.535 1.00 33.41 74 ASN E CA 1
ATOM 3671 C C . ASN C 1 74 ? 52.372 33.347 -27.480 1.00 34.52 74 ASN E C 1
ATOM 3672 O O . ASN C 1 74 ? 52.138 34.558 -27.458 1.00 33.96 74 ASN E O 1
ATOM 3677 N N . PRO C 1 75 ? 53.602 32.844 -27.447 1.00 35.15 75 PRO E N 1
ATOM 3678 C CA . PRO C 1 75 ? 54.782 33.700 -27.283 1.00 35.78 75 PRO E CA 1
ATOM 3679 C C . PRO C 1 75 ? 54.997 34.682 -28.438 1.00 35.38 75 PRO E C 1
ATOM 3680 O O . PRO C 1 75 ? 55.785 35.612 -28.281 1.00 36.53 75 PRO E O 1
ATOM 3684 N N . THR C 1 76 ? 54.309 34.498 -29.562 1.00 35.33 76 THR E N 1
ATOM 3685 C CA . THR C 1 76 ? 54.467 35.402 -30.699 1.00 35.51 76 THR E CA 1
ATOM 3686 C C . THR C 1 76 ? 53.338 36.423 -30.877 1.00 34.51 76 THR E C 1
ATOM 3687 O O . THR C 1 76 ? 53.434 37.318 -31.721 1.00 34.27 76 THR E O 1
ATOM 3691 N N . SER C 1 77 ? 52.274 36.284 -30.087 1.00 32.14 77 SER E N 1
ATOM 3692 C CA . SER C 1 77 ? 51.139 37.210 -30.121 1.00 30.32 77 SER E CA 1
ATOM 3693 C C . SER C 1 77 ? 51.603 38.635 -29.848 1.00 29.34 77 SER E C 1
ATOM 3694 O O . SER C 1 77 ? 52.644 38.842 -29.221 1.00 28.08 77 SER E O 1
ATOM 3697 N N . ASP C 1 78 ? 50.822 39.610 -30.306 1.00 28.25 78 ASP E N 1
ATOM 3698 C CA . ASP C 1 78 ? 51.173 41.014 -30.132 1.00 29.00 78 ASP E CA 1
ATOM 3699 C C . ASP C 1 78 ? 51.364 41.310 -28.646 1.00 27.97 78 ASP E C 1
ATOM 3700 O O . ASP C 1 78 ? 52.323 41.969 -28.244 1.00 27.48 78 ASP E O 1
ATOM 3705 N N . VAL C 1 79 ? 50.449 40.815 -27.822 1.00 26.53 79 VAL E N 1
ATOM 3706 C CA . VAL C 1 79 ? 50.513 41.123 -26.400 1.00 26.58 79 VAL E CA 1
ATOM 3707 C C . VAL C 1 79 ? 51.743 40.497 -25.725 1.00 26.17 79 VAL E C 1
ATOM 3708 O O . VAL C 1 79 ? 52.402 41.141 -24.914 1.00 25.56 79 VAL E O 1
ATOM 3712 N N . ALA C 1 80 ? 52.079 39.255 -26.069 1.00 26.86 80 ALA E N 1
ATOM 3713 C CA . ALA C 1 80 ? 53.297 38.644 -25.537 1.00 28.18 80 ALA E CA 1
ATOM 3714 C C . ALA C 1 80 ? 54.573 39.429 -25.857 1.00 28.91 80 ALA E C 1
ATOM 3715 O O . ALA C 1 80 ? 55.499 39.480 -25.039 1.00 29.90 80 ALA E O 1
ATOM 3717 N N . THR C 1 81 ? 54.626 40.045 -27.032 1.00 28.91 81 THR E N 1
ATOM 3718 C CA . THR C 1 81 ? 55.830 40.773 -27.433 1.00 29.45 81 THR E CA 1
ATOM 3719 C C . THR C 1 81 ? 56.034 42.076 -26.666 1.00 29.37 81 THR E C 1
ATOM 3720 O O . THR C 1 81 ? 57.107 42.682 -26.742 1.00 29.56 81 THR E O 1
ATOM 3724 N N . LEU C 1 82 ? 55.017 42.507 -25.921 1.00 27.82 82 LEU E N 1
ATOM 3725 C CA . LEU C 1 82 ? 55.187 43.606 -24.981 1.00 26.48 82 LEU E CA 1
ATOM 3726 C C . LEU C 1 82 ? 56.165 43.230 -23.868 1.00 26.80 82 LEU E C 1
ATOM 3727 O O . LEU C 1 82 ? 56.751 44.098 -23.227 1.00 27.06 82 LEU E O 1
ATOM 3732 N N . TYR C 1 83 ? 56.327 41.935 -23.635 1.00 26.30 83 TYR E N 1
ATOM 3733 C CA . TYR C 1 83 ? 57.017 41.455 -22.447 1.00 27.34 83 TYR E CA 1
ATOM 3734 C C . TYR C 1 83 ? 58.438 40.994 -22.758 1.00 29.03 83 TYR E C 1
ATOM 3735 O O . TYR C 1 83 ? 58.667 40.250 -23.710 1.00 29.77 83 TYR E O 1
ATOM 3744 N N . SER C 1 84 ? 59.389 41.433 -21.944 1.00 30.55 84 SER E N 1
ATOM 3745 C CA . SER C 1 84 ? 60.722 40.847 -21.996 1.00 31.75 84 SER E CA 1
ATOM 3746 C C . SER C 1 84 ? 60.823 39.717 -20.969 1.00 31.91 84 SER E C 1
ATOM 3747 O O . SER C 1 84 ? 61.353 39.901 -19.864 1.00 31.21 84 SER E O 1
ATOM 3750 N N . LEU C 1 85 ? 60.307 38.542 -21.343 1.00 31.81 85 LEU E N 1
ATOM 3751 C CA . LEU C 1 85 ? 60.102 37.448 -20.394 1.00 32.47 85 LEU E CA 1
ATOM 3752 C C . LEU C 1 85 ? 61.389 36.850 -19.838 1.00 32.44 85 LEU E C 1
ATOM 3753 O O . LEU C 1 85 ? 61.363 36.141 -18.827 1.00 32.65 85 LEU E O 1
ATOM 3758 N N . VAL C 1 86 ? 62.512 37.138 -20.490 1.00 31.48 86 VAL E N 1
ATOM 3759 C CA . VAL C 1 86 ? 63.794 36.617 -20.034 1.00 30.77 86 VAL E CA 1
ATOM 3760 C C . VAL C 1 86 ? 64.218 37.207 -18.688 1.00 30.28 86 VAL E C 1
ATOM 3761 O O . VAL C 1 86 ? 65.113 36.685 -18.023 1.00 30.22 86 VAL E O 1
ATOM 3765 N N . ASN C 1 87 ? 63.571 38.291 -18.276 1.00 27.59 87 ASN E N 1
ATOM 3766 C CA . ASN C 1 87 ? 63.917 38.929 -17.011 1.00 26.74 87 ASN E CA 1
ATOM 3767 C C . ASN C 1 87 ? 62.656 39.207 -16.195 1.00 25.41 87 ASN E C 1
ATOM 3768 O O . ASN C 1 87 ? 61.760 39.910 -16.655 1.00 24.12 87 ASN E O 1
ATOM 3773 N N . TRP C 1 88 ? 62.602 38.646 -14.991 1.00 23.63 88 TRP E N 1
ATOM 3774 C CA . TRP C 1 88 ? 61.398 38.681 -14.170 1.00 22.63 88 TRP E CA 1
ATOM 3775 C C . TRP C 1 88 ? 61.065 40.099 -13.718 1.00 21.94 88 TRP E C 1
ATOM 3776 O O . TRP C 1 88 ? 59.900 40.501 -13.723 1.00 20.13 88 TRP E O 1
ATOM 3787 N N . GLU C 1 89 ? 62.071 40.871 -13.323 1.00 20.32 89 GLU E N 1
ATOM 3788 C CA . GLU C 1 89 ? 61.805 42.261 -12.952 1.00 20.06 89 GLU E CA 1
ATOM 3789 C C . GLU C 1 89 ? 61.267 43.062 -14.132 1.00 19.13 89 GLU E C 1
ATOM 3790 O O . GLU C 1 89 ? 60.394 43.912 -13.962 1.00 17.77 89 GLU E O 1
ATOM 3796 N N . SER C 1 90 ? 61.783 42.817 -15.334 1.00 17.15 90 SER E N 1
ATOM 3797 C CA . SER C 1 90 ? 61.367 43.613 -16.483 1.00 15.79 90 SER E CA 1
ATOM 3798 C C . SER C 1 90 ? 59.922 43.240 -16.781 1.00 16.61 90 SER E C 1
ATOM 3799 O O . SER C 1 90 ? 59.108 44.086 -17.143 1.00 15.95 90 SER E O 1
ATOM 3802 N N . THR C 1 91 ? 59.621 41.955 -16.621 1.00 15.37 91 THR E N 1
ATOM 3803 C CA . THR C 1 91 ? 58.254 41.470 -16.827 1.00 15.61 91 THR E CA 1
ATOM 3804 C C . THR C 1 91 ? 57.278 42.138 -15.870 1.00 15.11 91 THR E C 1
ATOM 3805 O O . THR C 1 91 ? 56.185 42.543 -16.271 1.00 15.30 91 THR E O 1
ATOM 3809 N N . LYS C 1 92 ? 57.669 42.246 -14.606 1.00 14.60 92 LYS E N 1
ATOM 3810 C CA . LYS C 1 92 ? 56.814 42.911 -13.628 1.00 15.04 92 LYS E CA 1
ATOM 3811 C C . LYS C 1 92 ? 56.566 44.374 -13.965 1.00 15.82 92 LYS E C 1
ATOM 3812 O O . LYS C 1 92 ? 55.461 44.869 -13.783 1.00 14.89 92 LYS E O 1
ATOM 3818 N N . THR C 1 93 ? 57.585 45.071 -14.461 1.00 14.64 93 THR E N 1
ATOM 3819 C CA . THR C 1 93 ? 57.437 46.483 -14.793 1.00 15.07 93 THR E CA 1
ATOM 3820 C C . THR C 1 93 ? 56.356 46.657 -15.865 1.00 14.16 93 THR E C 1
ATOM 3821 O O . THR C 1 93 ? 55.492 47.538 -15.783 1.00 15.16 93 THR E O 1
ATOM 3825 N N . VAL C 1 94 ? 56.405 45.797 -16.877 1.00 15.22 94 VAL E N 1
ATOM 3826 C CA . VAL C 1 94 ? 55.414 45.856 -17.944 1.00 14.34 94 VAL E CA 1
ATOM 3827 C C . VAL C 1 94 ? 54.027 45.484 -17.415 1.00 14.85 94 VAL E C 1
ATOM 3828 O O . VAL C 1 94 ? 53.055 46.181 -17.701 1.00 15.93 94 VAL E O 1
ATOM 3832 N N . LEU C 1 95 ? 53.933 44.412 -16.631 1.00 15.33 95 LEU E N 1
ATOM 3833 C CA . LEU C 1 95 ? 52.656 44.028 -16.027 1.00 16.93 95 LEU E CA 1
ATOM 3834 C C . LEU C 1 95 ? 52.059 45.144 -15.168 1.00 16.12 95 LEU E C 1
ATOM 3835 O O . LEU C 1 95 ? 50.869 45.439 -15.268 1.00 16.29 95 LEU E O 1
ATOM 3840 N N . ASN C 1 96 ? 52.888 45.769 -14.336 1.00 15.86 96 ASN E N 1
ATOM 3841 C CA . ASN C 1 96 ? 52.446 46.912 -13.530 1.00 15.81 96 ASN E CA 1
ATOM 3842 C C . ASN C 1 96 ? 51.943 48.086 -14.363 1.00 15.98 96 ASN E C 1
ATOM 3843 O O . ASN C 1 96 ? 50.952 48.731 -14.011 1.00 16.42 96 ASN E O 1
ATOM 3848 N N . LYS C 1 97 ? 52.614 48.372 -15.473 1.00 15.69 97 LYS E N 1
ATOM 3849 C CA . LYS C 1 97 ? 52.177 49.442 -16.355 1.00 15.60 97 LYS E CA 1
ATOM 3850 C C . LYS C 1 97 ? 50.812 49.089 -16.942 1.00 14.59 97 LYS E C 1
ATOM 3851 O O . LYS C 1 97 ? 49.938 49.946 -17.087 1.00 16.32 97 LYS E O 1
ATOM 3857 N N . ARG C 1 98 ? 50.629 47.823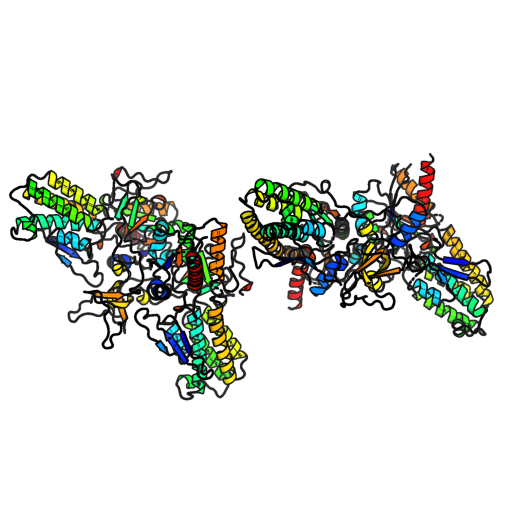 -17.292 1.00 14.66 98 ARG E N 1
ATOM 3858 C CA . ARG C 1 98 ? 49.346 47.419 -17.854 1.00 14.36 98 ARG E CA 1
ATOM 3859 C C . ARG C 1 98 ? 48.227 47.410 -16.821 1.00 14.26 98 ARG E C 1
ATOM 3860 O O . ARG C 1 98 ? 47.091 47.766 -17.144 1.00 13.28 98 ARG E O 1
ATOM 3868 N N . LEU C 1 99 ? 48.544 47.022 -15.586 1.00 12.90 99 LEU E N 1
ATOM 3869 C CA . LEU C 1 99 ? 47.590 47.159 -14.489 1.00 14.06 99 LEU E CA 1
ATOM 3870 C C . LEU C 1 99 ? 47.175 48.617 -14.279 1.00 14.62 99 LEU E C 1
ATOM 3871 O O . LEU C 1 99 ? 46.010 48.907 -14.010 1.00 12.81 99 LEU E O 1
ATOM 3876 N N . ASP C 1 100 ? 48.118 49.549 -14.403 1.00 14.42 100 ASP E N 1
ATOM 3877 C CA . ASP C 1 100 ? 47.767 50.966 -14.276 1.00 13.97 100 ASP E CA 1
ATOM 3878 C C . ASP C 1 100 ? 46.890 51.446 -15.426 1.00 14.39 100 ASP E C 1
ATOM 3879 O O . ASP C 1 100 ? 46.004 52.294 -15.250 1.00 13.97 100 ASP E O 1
ATOM 3884 N N . PHE C 1 101 ? 47.123 50.894 -16.610 1.00 11.98 101 PHE E N 1
ATOM 3885 C CA . PHE C 1 101 ? 46.265 51.180 -17.752 1.00 13.66 101 PHE E CA 1
ATOM 3886 C C . PHE C 1 101 ? 44.842 50.677 -17.479 1.00 12.39 101 PHE E C 1
ATOM 3887 O O . PHE C 1 101 ? 43.855 51.379 -17.721 1.00 12.10 101 PHE E O 1
ATOM 3895 N N . LEU C 1 102 ? 44.749 49.454 -16.972 1.00 12.57 102 LEU E N 1
ATOM 3896 C CA . LEU C 1 102 ? 43.445 48.868 -16.671 1.00 12.11 102 LEU E CA 1
ATOM 3897 C C . LEU C 1 102 ? 42.715 49.734 -15.645 1.00 13.16 102 LEU E C 1
ATOM 3898 O O . LEU C 1 102 ? 41.517 50.026 -15.794 1.00 12.79 102 LEU E O 1
ATOM 3903 N N . LEU C 1 103 ? 43.444 50.149 -14.619 1.00 10.95 103 LEU E N 1
ATOM 3904 C CA . LEU C 1 103 ? 42.896 51.039 -13.583 1.00 14.33 103 LEU E CA 1
ATOM 3905 C C . LEU C 1 103 ? 42.203 52.279 -14.142 1.00 12.01 103 LEU E C 1
ATOM 3906 O O . LEU C 1 103 ? 41.195 52.735 -13.593 1.00 13.64 103 LEU E O 1
ATOM 3911 N N . SER C 1 104 ? 42.753 52.817 -15.224 1.00 12.23 104 SER E N 1
ATOM 3912 C CA . SER C 1 104 ? 42.304 54.079 -15.808 1.00 12.95 104 SER E CA 1
ATOM 3913 C C . SER C 1 104 ? 40.986 53.952 -16.589 1.00 13.16 104 SER E C 1
ATOM 3914 O O . SER C 1 104 ? 40.426 54.950 -17.044 1.00 13.21 104 SER E O 1
ATOM 3917 N N . SER C 1 105 ? 40.491 52.726 -16.735 1.00 12.62 105 SER E N 1
ATOM 3918 C CA . SER C 1 105 ? 39.271 52.473 -17.507 1.00 12.24 105 SER E CA 1
ATOM 3919 C C . SER C 1 105 ? 38.069 53.314 -17.042 1.00 11.88 105 SER E C 1
ATOM 3920 O O . SER C 1 105 ? 37.481 54.080 -17.825 1.00 11.95 105 SER E O 1
ATOM 3923 N N . ARG C 1 106 ? 37.703 53.163 -15.773 1.00 11.54 106 ARG E N 1
ATOM 3924 C CA . ARG C 1 106 ? 36.629 53.955 -15.154 1.00 11.53 106 ARG E CA 1
ATOM 3925 C C . ARG C 1 106 ? 36.991 54.170 -13.679 1.00 11.84 106 ARG E C 1
ATOM 3926 O O . ARG C 1 106 ? 37.267 53.208 -12.958 1.00 12.96 106 ARG E O 1
ATOM 3934 N N . PRO C 1 107 ? 37.018 55.421 -13.227 1.00 12.68 107 PRO E N 1
ATOM 3935 C CA . PRO C 1 107 ? 37.660 55.754 -11.950 1.00 12.08 107 PRO E CA 1
ATOM 3936 C C . PRO C 1 107 ? 36.801 55.646 -10.700 1.00 12.12 107 PRO E C 1
ATOM 3937 O O . PRO C 1 107 ? 37.369 55.458 -9.622 1.00 10.75 107 PRO E O 1
ATOM 3941 N N . THR C 1 108 ? 35.482 55.791 -10.815 1.00 10.80 108 THR E N 1
ATOM 3942 C CA . THR C 1 108 ? 34.681 56.099 -9.637 1.00 10.99 108 THR E CA 1
ATOM 3943 C C . THR C 1 108 ? 34.454 54.915 -8.712 1.00 10.58 108 THR E C 1
ATOM 3944 O O . THR C 1 108 ? 34.660 55.041 -7.511 1.00 11.35 108 THR E O 1
ATOM 3948 N N . ALA C 1 109 ? 34.024 53.773 -9.248 1.00 10.02 109 ALA E N 1
ATOM 3949 C CA . ALA C 1 109 ? 33.838 52.630 -8.372 1.00 10.41 109 ALA E CA 1
ATOM 3950 C C . ALA C 1 109 ? 35.207 52.129 -7.920 1.00 11.12 109 ALA E C 1
ATOM 3951 O O . ALA C 1 109 ? 36.111 51.970 -8.744 1.00 11.89 109 ALA E O 1
ATOM 3953 N N . VAL C 1 110 ? 35.337 51.889 -6.619 1.00 10.17 110 VAL E N 1
ATOM 3954 C CA . VAL C 1 110 ? 36.632 51.543 -6.028 1.00 10.24 110 VAL E CA 1
ATOM 3955 C C . VAL C 1 110 ? 36.969 50.058 -6.137 1.00 10.58 110 VAL E C 1
ATOM 3956 O O . VAL C 1 110 ? 38.135 49.683 -5.947 1.00 10.76 110 VAL E O 1
ATOM 3960 N N . ASN C 1 111 ? 35.984 49.208 -6.444 1.00 8.97 111 ASN E N 1
ATOM 3961 C CA . ASN C 1 111 ? 36.246 47.752 -6.427 1.00 10.79 111 ASN E CA 1
ATOM 3962 C C . ASN C 1 111 ? 37.432 47.337 -7.297 1.00 10.23 111 ASN E C 1
ATOM 3963 O O . ASN C 1 111 ? 38.258 46.521 -6.895 1.00 11.26 111 ASN E O 1
ATOM 3968 N N . LEU C 1 112 ? 37.513 47.911 -8.490 1.00 10.32 112 LEU E N 1
ATOM 3969 C CA . LEU C 1 112 ? 38.616 47.600 -9.394 1.00 10.56 112 LEU E CA 1
ATOM 3970 C C . LEU C 1 112 ? 39.970 47.929 -8.763 1.00 11.53 112 LEU E C 1
ATOM 3971 O O . LEU C 1 112 ? 40.870 47.075 -8.683 1.00 10.50 112 LEU E O 1
ATOM 3976 N N . SER C 1 113 ? 40.115 49.159 -8.281 1.00 11.23 113 SER E N 1
ATOM 3977 C CA . SER C 1 113 ? 41.350 49.548 -7.600 1.00 11.96 113 SER E CA 1
ATOM 3978 C C . SER C 1 113 ? 41.691 48.602 -6.449 1.00 11.73 113 SER E C 1
ATOM 3979 O O . SER C 1 113 ? 42.841 48.158 -6.299 1.00 10.77 113 SER E O 1
ATOM 3982 N N . ASN C 1 114 ? 40.696 48.291 -5.624 1.00 11.41 114 ASN E N 1
ATOM 3983 C CA . ASN C 1 114 ? 40.930 47.392 -4.509 1.00 10.58 114 ASN E CA 1
ATOM 3984 C C . ASN C 1 114 ? 41.470 46.043 -4.997 1.00 12.62 114 ASN E C 1
ATOM 3985 O O . ASN C 1 114 ? 42.376 45.486 -4.366 1.00 11.79 114 ASN E O 1
ATOM 3990 N N . SER C 1 115 ? 40.945 45.528 -6.107 1.00 10.16 115 SER E N 1
ATOM 3991 C CA . SER C 1 115 ? 41.426 44.251 -6.648 1.00 12.00 115 SER E CA 1
ATOM 3992 C C . SER C 1 115 ? 42.819 44.402 -7.227 1.00 12.18 115 SER E C 1
ATOM 3993 O O . SER C 1 115 ? 43.663 43.539 -7.029 1.00 12.58 115 SER E O 1
ATOM 3996 N N . LEU C 1 116 ? 43.048 45.488 -7.959 1.00 11.89 116 LEU E N 1
ATOM 3997 C CA . LEU C 1 116 ? 44.355 45.676 -8.605 1.00 12.92 116 LEU E CA 1
ATOM 3998 C C . LEU C 1 116 ? 45.476 45.860 -7.572 1.00 13.93 116 LEU E C 1
ATOM 3999 O O . LEU C 1 116 ? 46.610 45.413 -7.787 1.00 12.72 116 LEU E O 1
ATOM 4004 N N . VAL C 1 117 ? 45.155 46.507 -6.452 1.00 12.64 117 VAL E N 1
ATOM 4005 C CA . VAL C 1 117 ? 46.109 46.639 -5.362 1.00 16.05 117 VAL E CA 1
ATOM 4006 C C . VAL C 1 117 ? 46.501 45.269 -4.824 1.00 15.09 117 VAL E C 1
ATOM 4007 O O . VAL C 1 117 ? 47.684 45.005 -4.595 1.00 17.48 117 VAL E O 1
ATOM 4011 N N . GLU C 1 118 ? 45.518 44.392 -4.640 1.00 15.55 118 GLU E N 1
ATOM 4012 C CA . GLU C 1 118 ? 45.803 43.027 -4.220 1.00 16.20 118 GLU E CA 1
ATOM 4013 C C . GLU C 1 118 ? 46.584 42.223 -5.255 1.00 15.29 118 GLU E C 1
ATOM 4014 O O . GLU C 1 118 ? 47.480 41.444 -4.900 1.00 14.79 118 GLU E O 1
ATOM 4020 N N . ILE C 1 119 ? 46.255 42.404 -6.530 1.00 13.42 119 ILE E N 1
ATOM 4021 C CA . ILE C 1 119 ? 46.975 41.683 -7.575 1.00 13.30 119 ILE E CA 1
ATOM 4022 C C . ILE C 1 119 ? 48.443 42.116 -7.587 1.00 14.76 119 ILE E C 1
ATOM 4023 O O . ILE C 1 119 ? 49.350 41.282 -7.781 1.00 15.13 119 ILE E O 1
ATOM 4028 N N . LYS C 1 120 ? 48.678 43.405 -7.368 1.00 14.31 120 LYS E N 1
ATOM 4029 C CA . LYS C 1 120 ? 50.054 43.914 -7.330 1.00 15.89 120 LYS E CA 1
ATOM 4030 C C . LYS C 1 120 ? 50.815 43.373 -6.123 1.00 17.53 120 LYS E C 1
ATOM 4031 O O . LYS C 1 120 ? 52.027 43.134 -6.197 1.00 17.35 120 LYS E O 1
ATOM 4037 N N . ASN C 1 121 ? 50.109 43.190 -5.010 1.00 17.95 121 ASN E N 1
ATOM 4038 C CA . ASN C 1 121 ? 50.700 42.555 -3.839 1.00 19.39 121 ASN E CA 1
ATOM 4039 C C . ASN C 1 121 ? 51.090 41.114 -4.143 1.00 18.68 121 ASN E C 1
ATOM 4040 O O . ASN C 1 121 ? 52.187 40.682 -3.799 1.00 19.07 121 ASN E O 1
ATOM 4045 N N . ILE C 1 122 ? 50.204 40.369 -4.802 1.00 18.20 122 ILE E N 1
ATOM 4046 C CA . ILE C 1 122 ? 50.525 38.997 -5.211 1.00 17.35 122 ILE E CA 1
ATOM 4047 C C . ILE C 1 122 ? 51.730 38.967 -6.145 1.00 17.78 122 ILE E C 1
ATOM 4048 O O . ILE C 1 122 ? 52.602 38.102 -6.033 1.00 16.71 122 ILE E O 1
ATOM 4053 N N . LEU C 1 123 ? 51.771 39.915 -7.072 1.00 17.53 123 LEU E N 1
ATOM 4054 C CA . LEU C 1 123 ? 52.852 39.987 -8.049 1.00 19.06 123 LEU E CA 1
ATOM 4055 C C . LEU C 1 123 ? 54.196 40.192 -7.340 1.00 20.65 123 LEU E C 1
ATOM 4056 O O . LEU C 1 123 ? 55.213 39.555 -7.686 1.00 20.00 123 LEU E O 1
ATOM 4061 N N . LYS C 1 124 ? 54.191 41.075 -6.344 1.00 21.23 124 LYS E N 1
ATOM 4062 C CA . LYS C 1 124 ? 55.388 41.371 -5.560 1.00 24.03 124 LYS E CA 1
ATOM 4063 C C . LYS C 1 124 ? 55.967 40.164 -4.827 1.00 24.18 124 LYS E C 1
ATOM 4064 O O . LYS C 1 124 ? 57.176 40.097 -4.585 1.00 25.31 124 LYS E O 1
ATOM 4070 N N . SER C 1 125 ? 55.116 39.215 -4.464 1.00 24.19 125 SER E N 1
ATOM 4071 C CA . SER C 1 125 ? 55.579 38.070 -3.696 1.00 25.10 125 SER E CA 1
ATOM 4072 C C . SER C 1 125 ? 55.603 36.799 -4.542 1.00 24.51 125 SER E C 1
ATOM 4073 O O . SER C 1 125 ? 55.641 35.691 -4.010 1.00 26.07 125 SER E O 1
ATOM 4076 N N . SER C 1 126 ? 55.587 36.963 -5.861 1.00 23.48 126 SER E N 1
ATOM 4077 C CA . SER C 1 126 ? 55.682 35.835 -6.782 1.00 22.78 126 SER E CA 1
ATOM 4078 C C . SER C 1 126 ? 57.117 35.752 -7.305 1.00 23.60 126 SER E C 1
ATOM 4079 O O . SER C 1 126 ? 57.684 36.766 -7.693 1.00 22.90 126 SER E O 1
ATOM 4082 N N . SER C 1 127 ? 57.685 34.548 -7.323 1.00 23.92 127 SER E N 1
ATOM 4083 C CA . SER C 1 127 ? 59.082 34.374 -7.713 1.00 24.72 127 SER E CA 1
ATOM 4084 C C . SER C 1 127 ? 59.277 34.377 -9.228 1.00 23.61 127 SER E C 1
ATOM 4085 O O . SER C 1 127 ? 60.380 34.616 -9.725 1.00 23.23 127 SER E O 1
ATOM 4088 N N . ASP C 1 128 ? 58.204 34.110 -9.962 1.00 22.48 128 ASP E N 1
ATOM 4089 C CA . ASP C 1 128 ? 58.237 34.086 -11.422 1.00 22.78 128 ASP E CA 1
ATOM 4090 C C . ASP C 1 128 ? 56.819 34.096 -11.976 1.00 21.73 128 ASP E C 1
ATOM 4091 O O . ASP C 1 128 ? 55.844 34.062 -11.218 1.00 19.91 128 ASP E O 1
ATOM 4096 N N . LEU C 1 129 ? 56.718 34.125 -13.300 1.00 20.81 129 LEU E N 1
ATOM 4097 C CA . LEU C 1 129 ? 55.423 34.235 -13.961 1.00 20.31 129 LEU E CA 1
ATOM 4098 C C . LEU C 1 129 ? 54.529 33.038 -13.661 1.00 20.54 129 LEU E C 1
ATOM 4099 O O . LEU C 1 129 ? 53.312 33.179 -13.485 1.00 18.39 129 LEU E O 1
ATOM 4104 N N . LYS C 1 130 ? 55.138 31.857 -13.614 1.00 19.82 130 LYS E N 1
ATOM 4105 C CA . LYS C 1 130 ? 54.401 30.633 -13.349 1.00 20.28 130 LYS E CA 1
ATOM 4106 C C . LYS C 1 130 ? 53.774 30.660 -11.955 1.00 18.68 130 LYS E C 1
ATOM 4107 O O . LYS C 1 130 ? 52.623 30.258 -11.780 1.00 18.87 130 LYS E O 1
ATOM 4113 N N . ALA C 1 131 ? 54.527 31.130 -10.962 1.00 18.63 131 ALA E N 1
ATOM 4114 C CA . ALA C 1 131 ? 53.986 31.297 -9.618 1.00 17.56 131 ALA E CA 1
ATOM 4115 C C . ALA C 1 131 ? 52.850 32.320 -9.613 1.00 17.05 131 ALA E C 1
ATOM 4116 O O . ALA C 1 131 ? 51.815 32.115 -8.969 1.00 16.31 131 ALA E O 1
ATOM 4118 N N . PHE C 1 132 ? 53.060 33.429 -10.318 1.00 15.55 132 PHE E N 1
ATOM 4119 C CA . PHE C 1 132 ? 52.055 34.493 -10.352 1.00 16.40 132 PHE E CA 1
ATOM 4120 C C . PHE C 1 132 ? 50.750 33.977 -10.958 1.00 16.56 132 PHE E C 1
ATOM 4121 O O . PHE C 1 132 ? 49.660 34.232 -10.434 1.00 16.63 132 PHE E O 1
ATOM 4129 N N . ASP C 1 133 ? 50.878 33.250 -12.063 1.00 16.43 133 ASP E N 1
ATOM 4130 C CA . ASP C 1 133 ? 49.751 32.627 -12.753 1.00 16.73 133 ASP E CA 1
ATOM 4131 C C . ASP C 1 133 ? 48.881 31.836 -11.772 1.00 16.81 133 ASP E C 1
ATOM 4132 O O . ASP C 1 133 ? 47.671 32.067 -11.690 1.00 15.85 133 ASP E O 1
ATOM 4137 N N . GLY C 1 134 ? 49.482 30.898 -11.042 1.00 16.08 134 GLY E N 1
ATOM 4138 C CA . GLY C 1 134 ? 48.726 30.026 -10.151 1.00 16.93 134 GLY E CA 1
ATOM 4139 C C . GLY C 1 134 ? 48.088 30.790 -8.998 1.00 16.73 134 GLY E C 1
ATOM 4140 O O . GLY C 1 134 ? 46.930 30.548 -8.635 1.00 16.85 134 GLY E O 1
ATOM 4141 N N . SER C 1 135 ? 48.845 31.729 -8.435 1.00 15.92 135 SER E N 1
ATOM 4142 C CA . SER C 1 135 ? 48.360 32.554 -7.337 1.00 16.25 135 SER E CA 1
ATOM 4143 C C . SER C 1 135 ? 47.255 33.498 -7.820 1.00 15.62 135 SER E C 1
ATOM 4144 O O . SER C 1 135 ? 46.292 33.741 -7.085 1.00 15.76 135 SER E O 1
ATOM 4147 N N . LEU C 1 136 ? 47.385 34.030 -9.031 1.00 13.13 136 LEU E N 1
ATOM 4148 C CA . LEU C 1 136 ? 46.310 34.867 -9.577 1.00 13.46 136 LEU E CA 1
ATOM 4149 C C . LEU C 1 136 ? 45.023 34.078 -9.845 1.00 14.46 136 LEU E C 1
ATOM 4150 O O . LEU C 1 136 ? 43.919 34.546 -9.529 1.00 14.45 136 LEU E O 1
ATOM 4155 N N . TYR C 1 137 ? 45.151 32.887 -10.431 1.00 14.29 137 TYR E N 1
ATOM 4156 C CA . TYR C 1 137 ? 44.001 31.989 -10.548 1.00 14.43 137 TYR E CA 1
ATOM 4157 C C . TYR C 1 137 ? 43.316 31.824 -9.195 1.00 15.30 137 TYR E C 1
ATOM 4158 O O . TYR C 1 137 ? 42.094 31.988 -9.077 1.00 13.64 137 TYR E O 1
ATOM 4167 N N . ASN C 1 138 ? 44.095 31.494 -8.170 1.00 15.48 138 ASN E N 1
ATOM 4168 C CA . ASN C 1 138 ? 43.524 31.349 -6.839 1.00 16.92 138 ASN E CA 1
ATOM 4169 C C . ASN C 1 138 ? 42.814 32.630 -6.379 1.00 16.86 138 ASN E C 1
ATOM 4170 O O . ASN C 1 138 ? 41.721 32.576 -5.801 1.00 16.37 138 ASN E O 1
ATOM 4175 N N . TYR C 1 139 ? 43.432 33.778 -6.642 1.00 15.17 139 TYR E N 1
ATOM 4176 C CA . TYR C 1 139 ? 42.837 35.057 -6.270 1.00 14.48 139 TYR E CA 1
ATOM 4177 C C . TYR C 1 139 ? 41.495 35.312 -6.956 1.00 14.80 139 TYR E C 1
ATOM 4178 O O . TYR C 1 139 ? 40.514 35.691 -6.301 1.00 14.73 139 TYR E O 1
ATOM 4187 N N . VAL C 1 140 ? 41.437 35.123 -8.271 1.00 13.65 140 VAL E N 1
ATOM 4188 C CA . VAL C 1 140 ? 40.201 35.468 -8.974 1.00 13.85 140 VAL E CA 1
ATOM 4189 C C . VAL C 1 140 ? 39.080 34.520 -8.554 1.00 13.43 140 VAL E C 1
ATOM 4190 O O . VAL C 1 140 ? 37.931 34.946 -8.405 1.00 12.10 140 VAL E O 1
ATOM 4194 N N . CYS C 1 141 ? 39.420 33.249 -8.343 1.00 13.62 141 CYS E N 1
ATOM 4195 C CA . CYS C 1 141 ? 38.442 32.279 -7.841 1.00 14.46 141 CYS E CA 1
ATOM 4196 C C . CYS C 1 141 ? 37.867 32.716 -6.497 1.00 14.48 141 CYS E C 1
ATOM 4197 O O . CYS C 1 141 ? 36.641 32.672 -6.290 1.00 13.65 141 CYS E O 1
ATOM 4200 N N . GLU C 1 142 ? 38.746 33.135 -5.589 1.00 14.40 142 GLU E N 1
ATOM 4201 C CA . GLU C 1 142 ? 38.333 33.597 -4.266 1.00 14.52 142 GLU E CA 1
ATOM 4202 C C . GLU C 1 142 ? 37.510 34.883 -4.353 1.00 15.14 142 GLU E C 1
ATOM 4203 O O . GLU C 1 142 ? 36.488 35.023 -3.670 1.00 13.19 142 GLU E O 1
ATOM 4209 N N . LEU C 1 143 ? 37.970 35.814 -5.189 1.00 12.60 143 LEU E N 1
ATOM 4210 C CA . LEU C 1 143 ? 37.257 37.079 -5.384 1.00 12.04 143 LEU E CA 1
ATOM 4211 C C . LEU C 1 143 ? 35.818 36.832 -5.841 1.00 13.60 143 LEU E C 1
ATOM 4212 O O . LEU C 1 143 ? 34.868 37.400 -5.288 1.00 12.11 143 LEU E O 1
ATOM 4217 N N . ILE C 1 144 ? 35.664 35.976 -6.849 1.00 11.28 144 ILE E N 1
ATOM 4218 C CA . ILE C 1 144 ? 34.346 35.647 -7.389 1.00 11.66 144 ILE E CA 1
ATOM 4219 C C . ILE C 1 144 ? 33.522 34.836 -6.392 1.00 12.38 144 ILE E C 1
ATOM 4220 O O . ILE C 1 144 ? 32.335 35.110 -6.193 1.00 11.49 144 ILE E O 1
ATOM 4225 N N . ASP C 1 145 ? 34.126 33.824 -5.766 1.00 11.84 145 ASP E N 1
ATOM 4226 C CA . ASP C 1 145 ? 33.323 32.968 -4.906 1.00 13.16 145 ASP E CA 1
ATOM 4227 C C . ASP C 1 145 ? 32.876 33.700 -3.658 1.00 12.70 145 ASP E C 1
ATOM 4228 O O . ASP C 1 145 ? 31.732 33.540 -3.230 1.00 14.39 145 ASP E O 1
ATOM 4233 N N . GLU C 1 146 ? 33.777 34.501 -3.093 1.00 12.37 146 GLU E N 1
ATOM 4234 C CA . GLU C 1 146 ? 33.438 35.369 -1.975 1.00 12.26 146 GLU E CA 1
ATOM 4235 C C . GLU C 1 146 ? 32.415 36.416 -2.371 1.00 11.87 146 GLU E C 1
ATOM 4236 O O . GLU C 1 146 ? 31.564 36.774 -1.560 1.00 11.15 146 GLU E O 1
ATOM 4242 N N . ASP C 1 147 ? 32.499 36.919 -3.598 1.00 10.95 147 ASP E N 1
ATOM 4243 C CA . ASP C 1 147 ? 31.519 37.914 -4.015 1.00 11.84 147 ASP E CA 1
ATOM 4244 C C . ASP C 1 147 ? 30.118 37.312 -3.885 1.00 10.57 147 ASP E C 1
ATOM 4245 O O . ASP C 1 147 ? 29.228 37.930 -3.284 1.00 11.49 147 ASP E O 1
ATOM 4250 N N . LEU C 1 148 ? 29.935 36.120 -4.449 1.00 11.70 148 LEU E N 1
ATOM 4251 C CA . LEU C 1 148 ? 28.625 35.471 -4.460 1.00 12.61 148 LEU E CA 1
ATOM 4252 C C . LEU C 1 148 ? 28.193 35.141 -3.028 1.00 12.76 148 LEU E C 1
ATOM 4253 O O . LEU C 1 148 ? 27.052 35.423 -2.637 1.00 13.01 148 LEU E O 1
ATOM 4258 N N . ALA C 1 149 ? 29.096 34.536 -2.255 1.00 12.44 149 ALA E N 1
ATOM 4259 C CA . ALA C 1 149 ? 28.764 34.137 -0.887 1.00 12.37 149 ALA E CA 1
ATOM 4260 C C . ALA C 1 149 ? 28.398 35.367 -0.051 1.00 13.24 149 ALA E C 1
ATOM 4261 O O . ALA C 1 149 ? 27.446 35.357 0.750 1.00 12.12 149 ALA E O 1
ATOM 4263 N N . ASN C 1 150 ? 29.152 36.445 -0.234 1.00 11.00 150 ASN E N 1
ATOM 4264 C CA . ASN C 1 150 ? 28.880 37.662 0.525 1.00 12.09 150 ASN E CA 1
ATOM 4265 C C . ASN C 1 150 ? 27.596 38.379 0.112 1.00 11.50 150 ASN E C 1
ATOM 4266 O O . ASN C 1 150 ? 26.927 38.999 0.947 1.00 10.76 150 ASN E O 1
ATOM 4271 N N . ASN C 1 151 ? 27.274 38.300 -1.173 1.00 11.26 151 ASN E N 1
ATOM 4272 C CA . ASN C 1 151 ? 26.023 38.864 -1.662 1.00 11.80 151 ASN E CA 1
ATOM 4273 C C . ASN C 1 151 ? 24.845 38.172 -0.987 1.00 12.19 151 ASN E C 1
ATOM 4274 O O . ASN C 1 151 ? 23.900 38.829 -0.567 1.00 12.92 151 ASN E O 1
ATOM 4287 N N . LYS C 1 153 ? 24.859 36.585 1.980 1.00 12.56 153 LYS E N 1
ATOM 4288 C CA . LYS C 1 153 ? 24.936 36.993 3.389 1.00 12.74 153 LYS E CA 1
ATOM 4289 C C . LYS C 1 153 ? 24.395 38.403 3.620 1.00 13.21 153 LYS E C 1
ATOM 4290 O O . LYS C 1 153 ? 23.597 38.635 4.540 1.00 12.13 153 LYS E O 1
ATOM 4304 N N . GLY C 1 155 ? 22.445 40.049 1.691 1.00 11.26 155 GLY E N 1
ATOM 4305 C CA . GLY C 1 155 ? 21.038 40.066 1.310 1.00 11.31 155 GLY E CA 1
ATOM 4306 C C . GLY C 1 155 ? 20.189 39.641 2.490 1.00 13.34 155 GLY E C 1
ATOM 4307 O O . GLY C 1 155 ? 19.183 40.279 2.829 1.00 11.38 155 GLY E O 1
ATOM 4308 N N . ASP C 1 156 ? 20.608 38.544 3.113 1.00 12.83 156 ASP E N 1
ATOM 4309 C CA . ASP C 1 156 ? 19.917 37.999 4.276 1.00 14.34 156 ASP E CA 1
ATOM 4310 C C . ASP C 1 156 ? 20.001 38.986 5.439 1.00 14.31 156 ASP E C 1
ATOM 4311 O O . ASP C 1 156 ? 18.998 39.220 6.122 1.00 14.36 156 ASP E O 1
ATOM 4316 N N . ASN C 1 157 ? 21.179 39.578 5.655 1.00 12.79 157 ASN E N 1
ATOM 4317 C CA . ASN C 1 157 ? 21.359 40.568 6.715 1.00 12.65 157 ASN E CA 1
ATOM 4318 C C . ASN C 1 157 ? 20.408 41.755 6.522 1.00 12.51 157 ASN E C 1
ATOM 4319 O O . ASN C 1 157 ? 19.786 42.238 7.478 1.00 13.24 157 ASN E O 1
ATOM 4324 N N . GLY C 1 158 ? 20.289 42.220 5.282 1.00 12.11 158 GLY E N 1
ATOM 4325 C CA . GLY C 1 158 ? 19.418 43.354 5.013 1.00 11.41 158 GLY E CA 1
ATOM 4326 C C . GLY C 1 158 ? 17.949 43.012 5.189 1.00 11.77 158 GLY E C 1
ATOM 4327 O O . GLY C 1 158 ? 17.180 43.798 5.737 1.00 11.62 158 GLY E O 1
ATOM 4328 N N . ALA C 1 159 ? 17.553 41.836 4.726 1.00 10.78 159 ALA E N 1
ATOM 4329 C CA . ALA C 1 159 ? 16.143 41.476 4.729 1.00 12.36 159 ALA E CA 1
ATOM 4330 C C . ALA C 1 159 ? 15.734 41.326 6.200 1.00 13.70 159 ALA E C 1
ATOM 4331 O O . ALA C 1 159 ? 14.701 41.852 6.634 1.00 13.30 159 ALA E O 1
ATOM 4333 N N . LYS C 1 160 ? 16.556 40.621 6.971 1.00 14.08 160 LYS E N 1
ATOM 4334 C CA . LYS C 1 160 ? 16.275 40.451 8.402 1.00 16.22 160 LYS E CA 1
ATOM 4335 C C . LYS C 1 160 ? 16.229 41.775 9.159 1.00 15.95 160 LYS E C 1
ATOM 4336 O O . LYS C 1 160 ? 15.397 41.975 10.051 1.00 16.35 160 LYS E O 1
ATOM 4342 N N . TYR C 1 161 ? 17.134 42.682 8.814 1.00 13.50 161 TYR E N 1
ATOM 4343 C CA . TYR C 1 161 ? 17.199 43.981 9.455 1.00 14.83 161 TYR E CA 1
ATOM 4344 C C . TYR C 1 161 ? 15.909 44.769 9.235 1.00 13.85 161 TYR E C 1
ATOM 4345 O O . TYR C 1 161 ? 15.342 45.322 10.177 1.00 15.53 161 TYR E O 1
ATOM 4354 N N . LEU C 1 162 ? 15.448 44.833 7.988 1.00 12.61 162 LEU E N 1
ATOM 4355 C CA . LEU C 1 162 ? 14.296 45.676 7.686 1.00 12.54 162 LEU E CA 1
ATOM 4356 C C . LEU C 1 162 ? 13.048 45.060 8.323 1.00 13.03 162 LEU E C 1
ATOM 4357 O O . LEU C 1 162 ? 12.240 45.766 8.933 1.00 12.61 162 LEU E O 1
ATOM 4362 N N . ILE C 1 163 ? 12.882 43.747 8.197 1.00 13.48 163 ILE E N 1
ATOM 4363 C CA . ILE C 1 163 ? 11.742 43.103 8.856 1.00 15.82 163 ILE E CA 1
ATOM 4364 C C . ILE C 1 163 ? 11.721 43.402 10.366 1.00 17.03 163 ILE E C 1
ATOM 4365 O O . ILE C 1 163 ? 10.666 43.714 10.936 1.00 15.90 163 ILE E O 1
ATOM 4370 N N . ASP C 1 164 ? 12.886 43.326 11.006 1.00 18.33 164 ASP E N 1
ATOM 4371 C CA . ASP C 1 164 ? 13.035 43.655 12.425 1.00 20.21 164 ASP E CA 1
ATOM 4372 C C . ASP C 1 164 ? 12.611 45.085 12.748 1.00 19.51 164 ASP E C 1
ATOM 4373 O O . ASP C 1 164 ? 11.860 45.322 13.702 1.00 19.13 164 ASP E O 1
ATOM 4378 N N . VAL C 1 165 ? 13.113 46.026 11.950 1.00 16.80 165 VAL E N 1
ATOM 4379 C CA . VAL C 1 165 ? 12.831 47.442 12.126 1.00 16.68 165 VAL E CA 1
ATOM 4380 C C . VAL C 1 165 ? 11.330 47.686 11.997 1.00 17.39 165 VAL E C 1
ATOM 4381 O O . VAL C 1 165 ? 10.739 48.379 12.828 1.00 17.84 165 VAL E O 1
ATOM 4385 N N . LEU C 1 166 ? 10.720 47.111 10.963 1.00 16.48 166 LEU E N 1
ATOM 4386 C CA . LEU C 1 166 ? 9.291 47.283 10.737 1.00 17.73 166 LEU E CA 1
ATOM 4387 C C . LEU C 1 166 ? 8.462 46.709 11.895 1.00 18.92 166 LEU E C 1
ATOM 4388 O O . LEU C 1 166 ? 7.539 47.368 12.399 1.00 20.02 166 LEU E O 1
ATOM 4393 N N . GLN C 1 167 ? 8.797 45.491 12.310 1.00 19.37 167 GLN E N 1
ATOM 4394 C CA . GLN C 1 167 ? 8.136 44.886 13.465 1.00 22.56 167 GLN E CA 1
ATOM 4395 C C . GLN C 1 167 ? 8.215 45.738 14.725 1.00 23.22 167 GLN E C 1
ATOM 4396 O O . GLN C 1 167 ? 7.191 45.956 15.383 1.00 23.86 167 GLN E O 1
ATOM 4402 N N . LYS C 1 168 ? 9.407 46.223 15.064 1.00 23.45 168 LYS E N 1
ATOM 4403 C CA . LYS C 1 168 ? 9.572 47.098 16.229 1.00 25.80 168 LYS E CA 1
ATOM 4404 C C . LYS C 1 168 ? 8.743 48.375 16.149 1.00 25.66 168 LYS E C 1
ATOM 4405 O O . LYS C 1 168 ? 8.314 48.911 17.175 1.00 25.97 168 LYS E O 1
ATOM 4411 N N . ASP C 1 169 ? 8.531 48.870 14.932 1.00 25.25 169 ASP E N 1
ATOM 4412 C CA . ASP C 1 169 ? 7.732 50.073 14.713 1.00 26.00 169 ASP E CA 1
ATOM 4413 C C . ASP C 1 169 ? 6.234 49.785 14.589 1.00 25.82 169 ASP E C 1
ATOM 4414 O O . ASP C 1 169 ? 5.432 50.698 14.375 1.00 26.02 169 ASP E O 1
ATOM 4419 N N . GLY C 1 170 ? 5.862 48.517 14.718 1.00 24.47 170 GLY E N 1
ATOM 4420 C CA . GLY C 1 170 ? 4.468 48.118 14.734 1.00 25.51 170 GLY E CA 1
ATOM 4421 C C . GLY C 1 170 ? 3.844 48.012 13.360 1.00 25.19 170 GLY E C 1
ATOM 4422 O O . GLY C 1 170 ? 2.623 47.945 13.229 1.00 25.60 170 GLY E O 1
ATOM 4423 N N . PHE C 1 171 ? 4.680 47.987 12.326 1.00 24.54 171 PHE E N 1
ATOM 4424 C CA . PHE C 1 171 ? 4.191 47.786 10.969 1.00 23.62 171 PHE E CA 1
ATOM 4425 C C . PHE C 1 171 ? 4.068 46.304 10.629 1.00 24.69 171 PHE E C 1
ATOM 4426 O O . PHE C 1 171 ? 5.060 45.572 10.659 1.00 25.79 171 PHE E O 1
ATOM 4434 N N . LYS C 1 172 ? 2.856 45.865 10.305 1.00 24.83 172 LYS E N 1
ATOM 4435 C CA . LYS C 1 172 ? 2.591 44.437 10.152 1.00 26.88 172 LYS E CA 1
ATOM 4436 C C . LYS C 1 172 ? 1.967 44.055 8.810 1.00 25.99 172 LYS E C 1
ATOM 4437 O O . LYS C 1 172 ? 1.400 42.971 8.672 1.00 26.91 172 LYS E O 1
ATOM 4443 N N . ASP C 1 173 ? 2.070 44.937 7.819 1.00 24.95 173 ASP E N 1
ATOM 4444 C CA . ASP C 1 173 ? 1.359 44.746 6.561 1.00 22.38 173 ASP E CA 1
ATOM 4445 C C . ASP C 1 173 ? 2.311 44.448 5.393 1.00 20.38 173 ASP E C 1
ATOM 4446 O O . ASP C 1 173 ? 3.530 44.400 5.565 1.00 18.07 173 ASP E O 1
ATOM 4451 N N . GLU C 1 174 ? 1.743 44.242 4.210 1.00 17.79 174 GLU E N 1
ATOM 4452 C CA . GLU C 1 174 ? 2.536 44.158 2.980 1.00 16.02 174 GLU E CA 1
ATOM 4453 C C . GLU C 1 174 ? 3.183 45.513 2.701 1.00 14.85 174 GLU E C 1
ATOM 4454 O O . GLU C 1 174 ? 2.547 46.547 2.898 1.00 12.61 174 GLU E O 1
ATOM 4460 N N . PHE C 1 175 ? 4.436 45.529 2.237 1.00 13.14 175 PHE E N 1
ATOM 4461 C CA . PHE C 1 175 ? 5.077 46.801 1.890 1.00 11.25 175 PHE E CA 1
ATOM 4462 C C . PHE C 1 175 ? 5.811 46.705 0.553 1.00 11.06 175 PHE E C 1
ATOM 4463 O O . PHE C 1 175 ? 6.027 45.613 0.029 1.00 10.08 175 PHE E O 1
ATOM 4471 N N . ALA C 1 176 ? 6.175 47.859 -0.009 1.00 10.52 176 ALA E N 1
ATOM 4472 C CA . ALA C 1 176 ? 6.938 47.883 -1.255 1.00 9.47 176 ALA E CA 1
ATOM 4473 C C . ALA C 1 176 ? 8.284 48.548 -0.997 1.00 9.56 176 ALA E C 1
ATOM 4474 O O . ALA C 1 176 ? 8.460 49.221 0.029 1.00 10.58 176 ALA E O 1
ATOM 4476 N N . VAL C 1 177 ? 9.223 48.362 -1.927 1.00 9.37 177 VAL E N 1
ATOM 4477 C CA . VAL C 1 177 ? 10.524 49.036 -1.853 1.00 8.54 177 VAL E CA 1
ATOM 4478 C C . VAL C 1 177 ? 10.850 49.722 -3.164 1.00 8.09 177 VAL E C 1
ATOM 4479 O O . VAL C 1 177 ? 10.338 49.342 -4.221 1.00 9.00 177 VAL E O 1
ATOM 4483 N N . LEU C 1 178 ? 11.694 50.741 -3.079 1.00 8.30 178 LEU E N 1
ATOM 4484 C CA . LEU C 1 178 ? 12.257 51.394 -4.257 1.00 7.09 178 LEU E CA 1
ATOM 4485 C C . LEU C 1 178 ? 13.683 50.915 -4.474 1.00 8.60 178 LEU E C 1
ATOM 4486 O O . LEU C 1 178 ? 14.377 50.609 -3.507 1.00 9.46 178 LEU E O 1
ATOM 4491 N N . THR C 1 179 ? 14.129 50.871 -5.724 1.00 8.32 179 THR E N 1
ATOM 4492 C CA . THR C 1 179 ? 15.558 50.650 -5.959 1.00 7.58 179 THR E CA 1
ATOM 4493 C C . THR C 1 179 ? 16.013 51.371 -7.228 1.00 8.78 179 THR E C 1
ATOM 4494 O O . THR C 1 179 ? 15.181 51.830 -8.013 1.00 9.36 179 THR E O 1
ATOM 4498 N N . ILE C 1 180 ? 17.325 51.502 -7.413 1.00 8.19 180 ILE E N 1
ATOM 4499 C CA . ILE C 1 180 ? 17.884 52.289 -8.515 1.00 7.66 180 ILE E CA 1
ATOM 4500 C C . ILE C 1 180 ? 19.032 51.501 -9.148 1.00 7.92 180 ILE E C 1
ATOM 4501 O O . ILE C 1 180 ? 19.680 50.686 -8.479 1.00 8.80 180 ILE E O 1
ATOM 4506 N N . CYS C 1 181 ? 19.281 51.769 -10.432 1.00 7.81 181 CYS E N 1
ATOM 4507 C CA . CYS C 1 181 ? 20.407 51.175 -11.153 1.00 8.01 181 CYS E CA 1
ATOM 4508 C C . CYS C 1 181 ? 20.207 49.659 -11.293 1.00 8.96 181 CYS E C 1
ATOM 4509 O O . CYS C 1 181 ? 19.074 49.150 -11.264 1.00 7.70 181 CYS E O 1
ATOM 4512 N N . ASN C 1 182 ? 21.311 48.948 -11.473 1.00 7.33 182 ASN E N 1
ATOM 4513 C CA . ASN C 1 182 ? 21.281 47.494 -11.458 1.00 8.45 182 ASN E CA 1
ATOM 4514 C C . ASN C 1 182 ? 22.369 46.979 -10.533 1.00 7.86 182 ASN E C 1
ATOM 4515 O O . ASN C 1 182 ? 23.543 47.334 -10.681 1.00 7.08 182 ASN E O 1
ATOM 4520 N N . THR C 1 183 ? 21.948 46.167 -9.563 1.00 7.64 183 THR E N 1
ATOM 4521 C CA . THR C 1 183 ? 22.801 45.660 -8.498 1.00 7.98 183 THR E CA 1
ATOM 4522 C C . THR C 1 183 ? 22.579 44.153 -8.330 1.00 8.10 183 THR E C 1
ATOM 4523 O O . THR C 1 183 ? 22.835 43.593 -7.267 1.00 9.67 183 THR E O 1
ATOM 4527 N N . GLY C 1 184 ? 22.091 43.492 -9.377 1.00 8.78 184 GLY E N 1
ATOM 4528 C CA . GLY C 1 184 ? 21.773 42.078 -9.258 1.00 8.53 184 GLY E CA 1
ATOM 4529 C C . GLY C 1 184 ? 22.864 41.173 -9.802 1.00 9.00 184 GLY E C 1
ATOM 4530 O O . GLY C 1 184 ? 24.058 41.498 -9.712 1.00 10.73 184 GLY E O 1
ATOM 4531 N N . SER C 1 185 ? 22.454 40.048 -10.382 1.00 9.62 185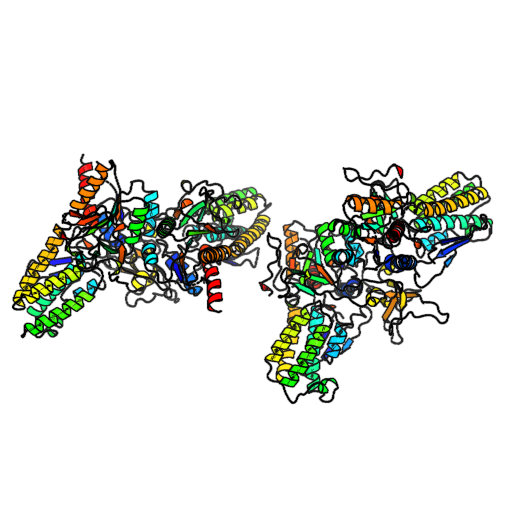 SER E N 1
ATOM 4532 C CA . SER C 1 185 ? 23.421 39.141 -11.018 1.00 11.04 185 SER E CA 1
ATOM 4533 C C . SER C 1 185 ? 24.200 39.797 -12.165 1.00 10.98 185 SER E C 1
ATOM 4534 O O . SER C 1 185 ? 25.324 39.396 -12.455 1.00 13.00 185 SER E O 1
ATOM 4537 N N . LEU C 1 186 ? 23.612 40.791 -12.822 1.00 10.55 186 LEU E N 1
ATOM 4538 C CA . LEU C 1 186 ? 24.254 41.438 -13.965 1.00 10.58 186 LEU E CA 1
ATOM 4539 C C . LEU C 1 186 ? 25.355 42.429 -13.537 1.00 10.07 186 LEU E C 1
ATOM 4540 O O . LEU C 1 186 ? 26.164 42.895 -14.362 1.00 11.30 186 LEU E O 1
ATOM 4545 N N . ALA C 1 187 ? 25.385 42.745 -12.246 1.00 8.70 187 ALA E N 1
ATOM 4546 C CA . ALA C 1 187 ? 26.291 43.755 -11.708 1.00 10.32 187 ALA E CA 1
ATOM 4547 C C . ALA C 1 187 ? 27.420 43.131 -10.895 1.00 8.58 187 ALA E C 1
ATOM 4548 O O . ALA C 1 187 ? 28.315 43.838 -10.425 1.00 9.74 187 ALA E O 1
ATOM 4550 N N . THR C 1 188 ? 27.356 41.816 -10.707 1.00 8.96 188 THR E N 1
ATOM 4551 C CA . THR C 1 188 ? 28.169 41.134 -9.697 1.00 10.01 188 THR E CA 1
ATOM 4552 C C . THR C 1 188 ? 28.510 39.723 -10.186 1.00 9.64 188 THR E C 1
ATOM 4553 O O . THR C 1 188 ? 28.325 39.401 -11.362 1.00 11.08 188 THR E O 1
ATOM 4557 N N . SER C 1 189 ? 28.999 38.890 -9.275 1.00 10.86 189 SER E N 1
ATOM 4558 C CA . SER C 1 189 ? 29.186 37.463 -9.564 1.00 11.70 189 SER E CA 1
ATOM 4559 C C . SER C 1 189 ? 27.876 36.685 -9.554 1.00 11.43 189 SER E C 1
ATOM 4560 O O . SER C 1 189 ? 27.838 35.520 -9.969 1.00 11.89 189 SER E O 1
ATOM 4563 N N . GLY C 1 190 ? 26.807 37.318 -9.085 1.00 10.63 190 GLY E N 1
ATOM 4564 C CA . GLY C 1 190 ? 25.530 36.639 -8.927 1.00 11.36 190 GLY E CA 1
ATOM 4565 C C . GLY C 1 190 ? 24.800 37.053 -7.662 1.00 11.75 190 GLY E C 1
ATOM 4566 O O . GLY C 1 190 ? 25.421 37.410 -6.656 1.00 11.34 190 GLY E O 1
ATOM 4567 N N . TYR C 1 191 ? 23.470 37.014 -7.727 1.00 11.69 191 TYR E N 1
ATOM 4568 C CA . TYR C 1 191 ? 22.616 37.356 -6.592 1.00 11.00 191 TYR E CA 1
ATOM 4569 C C . TYR C 1 191 ? 22.536 38.859 -6.305 1.00 10.44 191 TYR E C 1
ATOM 4570 O O . TYR C 1 191 ? 21.447 39.426 -6.273 1.00 11.20 191 TYR E O 1
ATOM 4579 N N . GLY C 1 192 ? 23.676 39.500 -6.077 1.00 10.42 192 GLY E N 1
ATOM 4580 C CA . GLY C 1 192 ? 23.710 40.954 -6.069 1.00 9.35 192 GLY E CA 1
ATOM 4581 C C . GLY C 1 192 ? 23.684 41.568 -4.675 1.00 9.61 192 GLY E C 1
ATOM 4582 O O . GLY C 1 192 ? 23.668 40.849 -3.672 1.00 10.46 192 GLY E O 1
ATOM 4583 N N . THR C 1 193 ? 23.688 42.896 -4.609 1.00 9.90 193 THR E N 1
ATOM 4584 C CA . THR C 1 193 ? 23.822 43.617 -3.345 1.00 10.35 193 THR E CA 1
ATOM 4585 C C . THR C 1 193 ? 22.444 44.167 -2.962 1.00 10.13 193 THR E C 1
ATOM 4586 O O . THR C 1 193 ? 21.675 43.476 -2.297 1.00 10.59 193 THR E O 1
ATOM 4590 N N . ALA C 1 194 ? 22.101 45.370 -3.408 1.00 9.14 194 ALA E N 1
ATOM 4591 C CA . ALA C 1 194 ? 20.736 45.848 -3.182 1.00 9.54 194 ALA E CA 1
ATOM 4592 C C . ALA C 1 194 ? 19.683 44.877 -3.736 1.00 8.75 194 ALA E C 1
ATOM 4593 O O . ALA C 1 194 ? 18.706 44.547 -3.052 1.00 9.11 194 ALA E O 1
ATOM 4595 N N . LEU C 1 195 ? 19.860 44.392 -4.960 1.00 8.78 195 LEU E N 1
ATOM 4596 C CA . LEU C 1 195 ? 18.886 43.412 -5.461 1.00 9.40 195 LEU E CA 1
ATOM 4597 C C . LEU C 1 195 ? 18.933 42.083 -4.683 1.00 9.84 195 LEU E C 1
ATOM 4598 O O . LEU C 1 195 ? 17.930 41.364 -4.618 1.00 9.72 195 LEU E O 1
ATOM 4603 N N . GLY C 1 196 ? 20.091 41.775 -4.096 1.00 10.04 196 GLY E N 1
ATOM 4604 C CA . GLY C 1 196 ? 20.231 40.645 -3.180 1.00 11.32 196 GLY E CA 1
ATOM 4605 C C . GLY C 1 196 ? 19.328 40.742 -1.960 1.00 10.94 196 GLY E C 1
ATOM 4606 O O . GLY C 1 196 ? 18.693 39.767 -1.553 1.00 11.62 196 GLY E O 1
ATOM 4607 N N . VAL C 1 197 ? 19.267 41.930 -1.368 1.00 10.87 197 VAL E N 1
ATOM 4608 C CA . VAL C 1 197 ? 18.369 42.159 -0.239 1.00 10.97 197 VAL E CA 1
ATOM 4609 C C . VAL C 1 197 ? 16.921 41.982 -0.685 1.00 10.66 197 VAL E C 1
ATOM 4610 O O . VAL C 1 197 ? 16.123 41.332 -0.005 1.00 11.12 197 VAL E O 1
ATOM 4614 N N . ILE C 1 198 ? 16.585 42.564 -1.830 1.00 10.82 198 ILE E N 1
ATOM 4615 C CA . ILE C 1 198 ? 15.252 42.391 -2.398 1.00 10.73 198 ILE E CA 1
ATOM 4616 C C . ILE C 1 198 ? 14.931 40.913 -2.653 1.00 11.30 198 ILE E C 1
ATOM 4617 O O . ILE C 1 198 ? 13.843 40.436 -2.313 1.00 10.93 198 ILE E O 1
ATOM 4622 N N . ARG C 1 199 ? 15.868 40.169 -3.232 1.00 10.35 199 ARG E N 1
ATOM 4623 C CA . ARG C 1 199 ? 15.665 38.735 -3.393 1.00 10.59 199 ARG E CA 1
ATOM 4624 C C . ARG C 1 199 ? 15.458 38.012 -2.063 1.00 11.40 199 ARG E C 1
ATOM 4625 O O . ARG C 1 199 ? 14.587 37.151 -1.966 1.00 11.89 199 ARG E O 1
ATOM 4633 N N . SER C 1 200 ? 16.235 38.356 -1.040 1.00 10.79 200 SER E N 1
ATOM 4634 C CA . SER C 1 200 ? 16.062 37.739 0.270 1.00 11.35 200 SER E CA 1
ATOM 4635 C C . SER C 1 200 ? 14.707 38.107 0.878 1.00 13.02 200 SER E C 1
ATOM 4636 O O . SER C 1 200 ? 14.060 37.266 1.508 1.00 12.29 200 SER E O 1
ATOM 4639 N N . LEU C 1 201 ? 14.287 39.361 0.711 1.00 11.74 201 LEU E N 1
ATOM 4640 C CA . LEU C 1 201 ? 12.942 39.766 1.134 1.00 13.65 201 LEU E CA 1
ATOM 4641 C C . LEU C 1 201 ? 11.831 39.020 0.385 1.00 13.89 201 LEU E C 1
ATOM 4642 O O . LEU C 1 201 ? 10.803 38.655 0.965 1.00 14.15 201 LEU E O 1
ATOM 4647 N N . TRP C 1 202 ? 12.029 38.762 -0.904 1.00 13.86 202 TRP E N 1
ATOM 4648 C CA . TRP C 1 202 ? 11.034 38.009 -1.659 1.00 13.90 202 TRP E CA 1
ATOM 4649 C C . TRP C 1 202 ? 10.931 36.567 -1.151 1.00 15.88 202 TRP E C 1
ATOM 4650 O O . TRP C 1 202 ? 9.831 36.032 -0.963 1.00 14.65 202 TRP E O 1
ATOM 4661 N N . LYS C 1 203 ? 12.071 35.936 -0.899 1.00 14.72 203 LYS E N 1
ATOM 4662 C CA . LYS C 1 203 ? 12.038 34.595 -0.308 1.00 16.54 203 LYS E CA 1
ATOM 4663 C C . LYS C 1 203 ? 11.242 34.604 1.005 1.00 16.62 203 LYS E C 1
ATOM 4664 O O . LYS C 1 203 ? 10.440 33.700 1.267 1.00 17.33 203 LYS E O 1
ATOM 4670 N N . ASP C 1 204 ? 11.461 35.628 1.821 1.00 16.58 204 ASP E N 1
ATOM 4671 C CA . ASP C 1 204 ? 10.777 35.755 3.113 1.00 18.00 204 ASP E CA 1
ATOM 4672 C C . ASP C 1 204 ? 9.273 35.913 2.904 1.00 17.08 204 ASP E C 1
ATOM 4673 O O . ASP C 1 204 ? 8.452 35.308 3.612 1.00 18.08 204 ASP E O 1
ATOM 4678 N N . SER C 1 205 ? 8.917 36.734 1.923 1.00 16.69 205 SER E N 1
ATOM 4679 C CA . SER C 1 205 ? 7.521 37.012 1.616 1.00 17.31 205 SER E CA 1
ATOM 4680 C C . SER C 1 205 ? 6.820 35.748 1.137 1.00 18.39 205 SER E C 1
ATOM 4681 O O . SER C 1 205 ? 5.687 35.480 1.545 1.00 20.21 205 SER E O 1
ATOM 4684 N N . LEU C 1 206 ? 7.490 34.975 0.284 1.00 18.55 206 LEU E N 1
ATOM 4685 C CA . LEU C 1 206 ? 6.915 33.725 -0.223 1.00 20.28 206 LEU E CA 1
ATOM 4686 C C . LEU C 1 206 ? 6.688 32.727 0.903 1.00 21.78 206 LEU E C 1
ATOM 4687 O O . LEU C 1 206 ? 5.638 32.073 0.951 1.00 22.53 206 LEU E O 1
ATOM 4692 N N . ALA C 1 207 ? 7.666 32.605 1.796 1.00 22.03 207 ALA E N 1
ATOM 4693 C CA . ALA C 1 207 ? 7.528 31.725 2.959 1.00 23.96 207 ALA E CA 1
ATOM 4694 C C . ALA C 1 207 ? 6.333 32.125 3.838 1.00 26.33 207 ALA E C 1
ATOM 4695 O O . ALA C 1 207 ? 5.662 31.268 4.428 1.00 27.09 207 ALA E O 1
ATOM 4697 N N . LYS C 1 208 ? 6.060 33.424 3.919 1.00 26.30 208 LYS E N 1
ATOM 4698 C CA . LYS C 1 208 ? 4.915 33.921 4.673 1.00 27.45 208 LYS E CA 1
ATOM 4699 C C . LYS C 1 208 ? 3.557 33.656 4.032 1.00 29.19 208 LYS E C 1
ATOM 4700 O O . LYS C 1 208 ? 2.618 33.226 4.716 1.00 29.74 208 LYS E O 1
ATOM 4706 N N . THR C 1 209 ? 3.441 33.898 2.730 1.00 30.80 209 THR E N 1
ATOM 4707 C CA . THR C 1 209 ? 2.164 33.702 2.049 1.00 33.21 209 THR E CA 1
ATOM 4708 C C . THR C 1 209 ? 1.864 32.217 1.838 1.00 35.47 209 THR E C 1
ATOM 4709 O O . THR C 1 209 ? 0.717 31.834 1.613 1.00 35.39 209 THR E O 1
ATOM 4713 N N . ASP C 1 210 ? 2.904 31.393 1.924 1.00 37.83 210 ASP E N 1
ATOM 4714 C CA . ASP C 1 210 ? 2.772 29.937 1.883 1.00 41.53 210 ASP E CA 1
ATOM 4715 C C . ASP C 1 210 ? 2.143 29.361 3.152 1.00 42.17 210 ASP E C 1
ATOM 4716 O O . ASP C 1 210 ? 1.765 28.189 3.180 1.00 43.27 210 ASP E O 1
ATOM 4721 N N . LYS C 1 211 ? 2.042 30.185 4.193 1.00 43.94 211 LYS E N 1
ATOM 4722 C CA . LYS C 1 211 ? 1.421 29.803 5.461 1.00 44.74 211 LYS E CA 1
ATOM 4723 C C . LYS C 1 211 ? -0.058 30.188 5.508 1.00 45.24 211 LYS E C 1
ATOM 4724 O O . LYS C 1 211 ? -0.404 31.371 5.586 1.00 45.65 211 LYS E O 1
ATOM 4730 N N . CYS D 2 1 ? 2.576 39.666 10.285 1.00 25.97 221 CYS F N 1
ATOM 4731 C CA . CYS D 2 1 ? 4.013 40.022 10.067 1.00 25.67 221 CYS F CA 1
ATOM 4732 C C . CYS D 2 1 ? 4.184 40.773 8.756 1.00 21.91 221 CYS F C 1
ATOM 4733 O O . CYS D 2 1 ? 3.550 40.439 7.765 1.00 21.84 221 CYS F O 1
ATOM 4736 N N . PRO D 2 2 ? 5.047 41.781 8.740 1.00 20.33 222 PRO F N 1
ATOM 4737 C CA . PRO D 2 2 ? 5.278 42.535 7.502 1.00 18.41 222 PRO F CA 1
ATOM 4738 C C . PRO D 2 2 ? 5.945 41.638 6.459 1.00 17.48 222 PRO F C 1
ATOM 4739 O O . PRO D 2 2 ? 6.712 40.727 6.802 1.00 16.23 222 PRO F O 1
ATOM 4743 N N . ARG D 2 3 ? 5.669 41.892 5.187 1.00 16.01 223 ARG F N 1
ATOM 4744 C CA . ARG D 2 3 ? 6.381 41.184 4.127 1.00 16.09 223 ARG F CA 1
ATOM 4745 C C . ARG D 2 3 ? 6.429 42.053 2.879 1.00 14.53 223 ARG F C 1
ATOM 4746 O O . ARG D 2 3 ? 5.540 42.876 2.674 1.00 14.87 223 ARG F O 1
ATOM 4762 N N . GLY D 2 5 ? 5.753 42.975 -0.732 1.00 12.16 225 GLY F N 1
ATOM 4763 C CA . GLY D 2 5 ? 4.879 42.524 -1.798 1.00 12.23 225 GLY F CA 1
ATOM 4764 C C . GLY D 2 5 ? 5.147 43.068 -3.183 1.00 10.91 225 GLY F C 1
ATOM 4765 O O . GLY D 2 5 ? 4.566 42.592 -4.170 1.00 12.19 225 GLY F O 1
ATOM 4766 N N . HIS D 2 6 ? 6.019 44.063 -3.288 1.00 10.50 226 HIS F N 1
ATOM 4767 C CA . HIS D 2 6 ? 6.208 44.717 -4.590 1.00 9.02 226 HIS F CA 1
ATOM 4768 C C . HIS D 2 6 ? 7.513 45.492 -4.638 1.00 9.21 226 HIS F C 1
ATOM 4769 O O . HIS D 2 6 ? 7.953 46.016 -3.620 1.00 9.19 226 HIS F O 1
ATOM 4776 N N . VAL D 2 7 ? 8.105 45.558 -5.826 1.00 8.21 227 VAL F N 1
ATOM 4777 C CA . VAL D 2 7 ? 9.314 46.353 -6.059 1.00 9.20 227 VAL F CA 1
ATOM 4778 C C . VAL D 2 7 ? 9.052 47.414 -7.138 1.00 9.17 227 VAL F C 1
ATOM 4779 O O . VAL D 2 7 ? 8.441 47.124 -8.177 1.00 8.93 227 VAL F O 1
ATOM 4783 N N . PHE D 2 8 ? 9.543 48.632 -6.891 1.00 8.35 228 PHE F N 1
ATOM 4784 C CA . PHE D 2 8 ? 9.465 49.729 -7.851 1.00 8.86 228 PHE F CA 1
ATOM 4785 C C . PHE D 2 8 ? 10.889 50.115 -8.237 1.00 8.44 228 PHE F C 1
ATOM 4786 O O . PHE D 2 8 ? 11.482 50.980 -7.593 1.00 8.40 228 PHE F O 1
ATOM 4794 N N . PRO D 2 9 ? 11.433 49.485 -9.271 1.00 8.90 229 PRO F N 1
ATOM 4795 C CA . PRO D 2 9 ? 12.733 49.906 -9.814 1.00 8.53 229 PRO F CA 1
ATOM 4796 C C . PRO D 2 9 ? 12.602 51.178 -10.660 1.00 7.87 229 PRO F C 1
ATOM 4797 O O . PRO D 2 9 ? 11.608 51.337 -11.384 1.00 9.10 229 PRO F O 1
ATOM 4801 N N . LEU D 2 10 ? 13.595 52.066 -10.568 1.00 7.90 230 LEU F N 1
ATOM 4802 C CA . LEU D 2 10 ? 13.632 53.249 -11.429 1.00 7.39 230 LEU F CA 1
ATOM 4803 C C . LEU D 2 10 ? 14.313 52.948 -12.749 1.00 7.19 230 LEU F C 1
ATOM 4804 O O . LEU D 2 10 ? 15.264 52.171 -12.793 1.00 6.84 230 LEU F O 1
ATOM 4809 N N . GLU D 2 11 ? 13.853 53.605 -13.810 1.00 7.74 231 GLU F N 1
ATOM 4810 C CA . GLU D 2 11 ? 14.421 53.398 -15.146 1.00 8.34 231 GLU F CA 1
ATOM 4811 C C . GLU D 2 11 ? 15.938 53.578 -15.129 1.00 8.26 231 GLU F C 1
ATOM 4812 O O . GLU D 2 11 ? 16.659 52.792 -15.745 1.00 8.49 231 GLU F O 1
ATOM 4818 N N . THR D 2 12 ? 16.405 54.612 -14.430 1.00 7.81 232 THR F N 1
ATOM 4819 C CA . THR D 2 12 ? 17.834 54.918 -14.276 1.00 6.99 232 THR F CA 1
ATOM 4820 C C . THR D 2 12 ? 18.462 55.416 -15.579 1.00 7.97 232 THR F C 1
ATOM 4821 O O . THR D 2 12 ? 19.335 54.775 -16.150 1.00 6.81 232 THR F O 1
ATOM 4825 N N . ARG D 2 13 ? 18.021 56.583 -16.037 1.00 6.47 233 ARG F N 1
ATOM 4826 C CA . ARG D 2 13 ? 18.679 57.249 -17.166 1.00 7.88 233 ARG F CA 1
ATOM 4827 C C . ARG D 2 13 ? 20.121 57.609 -16.786 1.00 8.47 233 ARG F C 1
ATOM 4828 O O . ARG D 2 13 ? 20.450 57.680 -15.600 1.00 8.99 233 ARG F O 1
ATOM 4836 N N . PRO D 2 14 ? 20.990 57.875 -17.759 1.00 8.33 234 PRO F N 1
ATOM 4837 C CA . PRO D 2 14 ? 20.741 57.712 -19.194 1.00 8.62 234 PRO F CA 1
ATOM 4838 C C . PRO D 2 14 ? 21.085 56.325 -19.764 1.00 9.76 234 PRO F C 1
ATOM 4839 O O . PRO D 2 14 ? 20.712 56.049 -20.912 1.00 10.25 234 PRO F O 1
ATOM 4843 N N . TYR D 2 15 ? 21.772 55.480 -18.998 1.00 8.20 235 TYR F N 1
ATOM 4844 C CA . TYR D 2 15 ? 22.208 54.181 -19.511 1.00 8.96 235 TYR F CA 1
ATOM 4845 C C . TYR D 2 15 ? 21.034 53.195 -19.481 1.00 8.71 235 TYR F C 1
ATOM 4846 O O . TYR D 2 15 ? 21.025 52.234 -20.257 1.00 8.34 235 TYR F O 1
ATOM 4855 N N . ASN D 2 16 ? 20.070 53.456 -18.598 1.00 9.15 236 ASN F N 1
ATOM 4856 C CA . ASN D 2 16 ? 18.881 52.606 -18.411 1.00 8.87 236 ASN F CA 1
ATOM 4857 C C . ASN D 2 16 ? 19.190 51.253 -17.773 1.00 8.46 236 ASN F C 1
ATOM 4858 O O . ASN D 2 16 ? 18.614 50.224 -18.147 1.00 8.03 236 ASN F O 1
ATOM 4863 N N . GLN D 2 17 ? 20.088 51.246 -16.789 1.00 7.00 237 GLN F N 1
ATOM 4864 C CA . GLN D 2 17 ? 20.326 50.040 -16.003 1.00 7.87 237 GLN F CA 1
ATOM 4865 C C . GLN D 2 17 ? 19.031 49.510 -15.396 1.00 8.71 237 GLN F C 1
ATOM 4866 O O . GLN D 2 17 ? 18.860 48.307 -15.266 1.00 8.45 237 GLN F O 1
ATOM 4872 N N . GLY D 2 18 ? 18.136 50.412 -15.002 1.00 7.90 238 GLY F N 1
ATOM 4873 C CA . GLY D 2 18 ? 16.904 49.979 -14.359 1.00 9.21 238 GLY F CA 1
ATOM 4874 C C . GLY D 2 18 ? 15.928 49.282 -15.293 1.00 7.79 238 GLY F C 1
ATOM 4875 O O . GLY D 2 18 ? 15.418 48.185 -15.007 1.00 8.81 238 GLY F O 1
ATOM 4876 N N . SER D 2 19 ? 15.648 49.922 -16.421 1.00 8.29 239 SER F N 1
ATOM 4877 C CA . SER D 2 19 ? 14.623 49.406 -17.322 1.00 8.55 239 SER F CA 1
ATOM 4878 C C . SER D 2 19 ? 15.135 48.231 -18.174 1.00 9.20 239 SER F C 1
ATOM 4879 O O . SER D 2 19 ? 14.385 47.309 -18.455 1.00 9.37 239 SER F O 1
ATOM 4882 N N . ARG D 2 20 ? 16.409 48.260 -18.573 1.00 7.48 240 ARG F N 1
ATOM 4883 C CA . ARG D 2 20 ? 16.933 47.201 -19.444 1.00 9.35 240 ARG F CA 1
ATOM 4884 C C . ARG D 2 20 ? 17.502 46.039 -18.658 1.00 8.83 240 ARG F C 1
ATOM 4885 O O . ARG D 2 20 ? 17.482 44.916 -19.138 1.00 10.57 240 ARG F O 1
ATOM 4893 N N . LEU D 2 21 ? 18.010 46.296 -17.458 1.00 8.85 241 LEU F N 1
ATOM 4894 C CA . LEU D 2 21 ? 18.691 45.242 -16.724 1.00 8.40 241 LEU F CA 1
ATOM 4895 C C . LEU D 2 21 ? 17.938 44.790 -15.487 1.00 9.02 241 LEU F C 1
ATOM 4896 O O . LEU D 2 21 ? 17.633 43.612 -15.332 1.00 10.34 241 LEU F O 1
ATOM 4901 N N . THR D 2 22 ? 17.642 45.719 -14.588 1.00 7.84 242 THR F N 1
ATOM 4902 C CA . THR D 2 22 ? 16.954 45.342 -13.366 1.00 7.63 242 THR F CA 1
ATOM 4903 C C . THR D 2 22 ? 15.562 44.784 -13.659 1.00 7.91 242 THR F C 1
ATOM 4904 O O . THR D 2 22 ? 15.164 43.783 -13.070 1.00 10.27 242 THR F O 1
ATOM 4908 N N . ALA D 2 23 ? 14.828 45.426 -14.559 1.00 8.75 243 ALA F N 1
ATOM 4909 C CA . ALA D 2 23 ? 13.500 44.918 -14.916 1.00 8.48 243 ALA F CA 1
ATOM 4910 C C . ALA D 2 23 ? 13.606 43.488 -15.478 1.00 9.30 243 ALA F C 1
ATOM 4911 O O . ALA D 2 23 ? 12.747 42.637 -15.220 1.00 9.82 243 ALA F O 1
ATOM 4913 N N . TYR D 2 24 ? 14.670 43.224 -16.233 1.00 9.42 244 TYR F N 1
ATOM 4914 C CA . TYR D 2 24 ? 14.950 41.895 -16.778 1.00 11.63 244 TYR F CA 1
ATOM 4915 C C . TYR D 2 24 ? 15.168 40.876 -15.656 1.00 10.93 244 TYR F C 1
ATOM 4916 O O . TYR D 2 24 ? 14.571 39.787 -15.663 1.00 11.86 244 TYR F O 1
ATOM 4925 N N . GLU D 2 25 ? 16.011 41.217 -14.681 1.00 9.99 245 GLU F N 1
ATOM 4926 C CA . GLU D 2 25 ? 16.247 40.305 -13.563 1.00 9.47 245 GLU F CA 1
ATOM 4927 C C . GLU D 2 25 ? 14.973 40.028 -12.755 1.00 9.67 245 GLU F C 1
ATOM 4928 O O . GLU D 2 25 ? 14.732 38.897 -12.320 1.00 10.12 245 GLU F O 1
ATOM 4934 N N . LEU D 2 26 ? 14.172 41.067 -12.532 1.00 9.87 246 LEU F N 1
ATOM 4935 C CA . LEU D 2 26 ? 12.946 40.924 -11.755 1.00 11.05 246 LEU F CA 1
ATOM 4936 C C . LEU D 2 26 ? 11.938 40.015 -12.461 1.00 11.27 246 LEU F C 1
ATOM 4937 O O . LEU D 2 26 ? 11.294 39.192 -11.817 1.00 13.19 246 LEU F O 1
ATOM 4942 N N . VAL D 2 27 ? 11.819 40.171 -13.776 1.00 11.77 247 VAL F N 1
ATOM 4943 C CA . VAL D 2 27 ? 10.962 39.340 -14.607 1.00 14.04 247 VAL F CA 1
ATOM 4944 C C . VAL D 2 27 ? 11.438 37.887 -14.579 1.00 14.79 247 VAL F C 1
ATOM 4945 O O . VAL D 2 27 ? 10.638 36.943 -14.494 1.00 14.10 247 VAL F O 1
ATOM 4949 N N . TYR D 2 28 ? 12.752 37.716 -14.635 1.00 15.04 248 TYR F N 1
ATOM 4950 C CA . TYR D 2 28 ? 13.374 36.393 -14.601 1.00 16.07 248 TYR F CA 1
ATOM 4951 C C . TYR D 2 28 ? 13.045 35.688 -13.287 1.00 15.83 248 TYR F C 1
ATOM 4952 O O . TYR D 2 28 ? 12.664 34.515 -13.290 1.00 16.98 248 TYR F O 1
ATOM 4961 N N . ASP D 2 29 ? 13.176 36.395 -12.169 1.00 13.77 249 ASP F N 1
ATOM 4962 C CA . ASP D 2 29 ? 12.886 35.844 -10.851 1.00 15.41 249 ASP F CA 1
ATOM 4963 C C . ASP D 2 29 ? 11.409 35.814 -10.465 1.00 14.58 249 ASP F C 1
ATOM 4964 O O . ASP D 2 29 ? 11.071 35.357 -9.371 1.00 15.99 249 ASP F O 1
ATOM 4969 N N . LYS D 2 30 ? 10.547 36.316 -11.342 1.00 15.00 250 LYS F N 1
ATOM 4970 C CA . LYS D 2 30 ? 9.111 36.448 -11.054 1.00 15.86 250 LYS F CA 1
ATOM 4971 C C . LYS D 2 30 ? 8.756 37.220 -9.774 1.00 16.51 250 LYS F C 1
ATOM 4972 O O . LYS D 2 30 ? 7.837 36.848 -9.031 1.00 15.81 250 LYS F O 1
ATOM 4978 N N . ILE D 2 31 ? 9.473 38.317 -9.524 1.00 12.52 251 ILE F N 1
ATOM 4979 C CA . ILE D 2 31 ? 9.232 39.148 -8.342 1.00 12.78 251 ILE F CA 1
ATOM 4980 C C . ILE D 2 31 ? 8.303 40.265 -8.807 1.00 12.96 251 ILE F C 1
ATOM 4981 O O . ILE D 2 31 ? 8.638 40.971 -9.753 1.00 11.35 251 ILE F O 1
ATOM 4986 N N . PRO D 2 32 ? 7.147 40.404 -8.160 1.00 13.21 252 PRO F N 1
ATOM 4987 C CA . PRO D 2 32 ? 6.134 41.390 -8.561 1.00 11.82 252 PRO F CA 1
ATOM 4988 C C . PRO D 2 32 ? 6.725 42.796 -8.576 1.00 11.13 252 PRO F C 1
ATOM 4989 O O . PRO D 2 32 ? 7.184 43.274 -7.541 1.00 11.51 252 PRO F O 1
ATOM 4993 N N . SER D 2 33 ? 6.699 43.449 -9.730 1.00 10.95 253 SER F N 1
ATOM 4994 C CA . SER D 2 33 ? 7.475 44.673 -9.900 1.00 10.34 253 SER F CA 1
ATOM 4995 C C . SER D 2 33 ? 6.739 45.591 -10.856 1.00 9.20 253 SER F C 1
ATOM 4996 O O . SER D 2 33 ? 6.063 45.122 -11.771 1.00 9.85 253 SER F O 1
ATOM 4999 N N . THR D 2 34 ? 6.896 46.897 -10.641 1.00 8.57 254 THR F N 1
ATOM 5000 C CA . THR D 2 34 ? 6.414 47.908 -11.574 1.00 9.12 254 THR F CA 1
ATOM 5001 C C . THR D 2 34 ? 7.509 48.939 -11.806 1.00 8.53 254 THR F C 1
ATOM 5002 O O . THR D 2 34 ? 7.929 49.638 -10.891 1.00 8.59 254 THR F O 1
ATOM 5006 N N . LEU D 2 35 ? 7.975 49.014 -13.045 1.00 7.28 255 LEU F N 1
ATOM 5007 C CA . LEU D 2 35 ? 9.019 49.961 -13.410 1.00 7.61 255 LEU F CA 1
ATOM 5008 C C . LEU D 2 35 ? 8.440 51.371 -13.462 1.00 6.71 255 LEU F C 1
ATOM 5009 O O . LEU D 2 35 ? 7.354 51.576 -13.988 1.00 8.60 255 LEU F O 1
ATOM 5014 N N . ILE D 2 36 ? 9.162 52.345 -12.921 1.00 7.45 256 ILE F N 1
ATOM 5015 C CA . ILE D 2 36 ? 8.680 53.731 -12.923 1.00 6.74 256 ILE F CA 1
ATOM 5016 C C . ILE D 2 36 ? 9.752 54.664 -13.472 1.00 7.19 256 ILE F C 1
ATOM 5017 O O . ILE D 2 36 ? 10.933 54.323 -13.452 1.00 6.98 256 ILE F O 1
ATOM 5022 N N . THR D 2 37 ? 9.356 55.835 -13.966 1.00 7.31 257 THR F N 1
ATOM 5023 C CA . THR D 2 37 ? 10.386 56.791 -14.385 1.00 7.06 257 THR F CA 1
ATOM 5024 C C . THR D 2 37 ? 11.169 57.342 -13.195 1.00 7.70 257 THR F C 1
ATOM 5025 O O . THR D 2 37 ? 10.704 57.330 -12.059 1.00 6.23 257 THR F O 1
ATOM 5029 N N . ASP D 2 38 ? 12.371 57.836 -13.462 1.00 6.09 258 ASP F N 1
ATOM 5030 C CA . ASP D 2 38 ? 13.143 58.447 -12.379 1.00 6.15 258 ASP F CA 1
ATOM 5031 C C . ASP D 2 38 ? 12.375 59.599 -11.740 1.00 5.33 258 ASP F C 1
ATOM 5032 O O . ASP D 2 38 ? 12.490 59.825 -10.531 1.00 6.73 258 ASP F O 1
ATOM 5037 N N . SER D 2 39 ? 11.600 60.311 -12.554 1.00 6.79 259 SER F N 1
ATOM 5038 C CA . SER D 2 39 ? 10.899 61.515 -12.107 1.00 5.78 259 SER F CA 1
ATOM 5039 C C . SER D 2 39 ? 9.664 61.194 -11.253 1.00 7.18 259 SER F C 1
ATOM 5040 O O . SER D 2 39 ? 9.039 62.113 -10.706 1.00 7.76 259 SER F O 1
ATOM 5043 N N . SER D 2 40 ? 9.331 59.905 -11.138 1.00 6.50 260 SER F N 1
ATOM 5044 C CA . SER D 2 40 ? 8.052 59.503 -10.567 1.00 7.29 260 SER F CA 1
ATOM 5045 C C . SER D 2 40 ? 8.162 59.069 -9.121 1.00 6.71 260 SER F C 1
ATOM 5046 O O . SER D 2 40 ? 7.153 58.662 -8.564 1.00 8.33 260 SER F O 1
ATOM 5049 N N . ILE D 2 41 ? 9.343 59.124 -8.506 1.00 6.78 261 ILE F N 1
ATOM 5050 C CA . ILE D 2 41 ? 9.464 58.658 -7.119 1.00 7.22 261 ILE F CA 1
ATOM 5051 C C . ILE D 2 41 ? 8.458 59.318 -6.176 1.00 8.29 261 ILE F C 1
ATOM 5052 O O . ILE D 2 41 ? 7.744 58.623 -5.430 1.00 8.24 261 ILE F O 1
ATOM 5057 N N . ALA D 2 42 ? 8.407 60.649 -6.195 1.00 6.95 262 ALA F N 1
ATOM 5058 C CA . ALA D 2 42 ? 7.628 61.371 -5.191 1.00 7.49 262 ALA F CA 1
ATOM 5059 C C . ALA D 2 42 ? 6.153 61.023 -5.376 1.00 8.03 262 ALA F C 1
ATOM 5060 O O . ALA D 2 42 ? 5.464 60.686 -4.407 1.00 8.17 262 ALA F O 1
ATOM 5062 N N . TYR D 2 43 ? 5.670 61.090 -6.614 1.00 6.43 263 TYR F N 1
ATOM 5063 C CA . TYR D 2 43 ? 4.265 60.772 -6.858 1.00 7.27 263 TYR F CA 1
ATOM 5064 C C . TYR D 2 43 ? 3.952 59.299 -6.618 1.00 8.39 263 TYR F C 1
ATOM 5065 O O . TYR D 2 43 ? 2.865 58.970 -6.156 1.00 7.56 263 TYR F O 1
ATOM 5074 N N . ARG D 2 44 ? 4.892 58.416 -6.929 1.00 7.25 264 ARG F N 1
ATOM 5075 C CA . ARG D 2 44 ? 4.707 57.004 -6.613 1.00 8.67 264 ARG F CA 1
ATOM 5076 C C . ARG D 2 44 ? 4.503 56.809 -5.114 1.00 7.42 264 ARG F C 1
ATOM 5077 O O . ARG D 2 44 ? 3.649 56.026 -4.704 1.00 8.79 264 ARG F O 1
ATOM 5085 N N . ILE D 2 45 ? 5.289 57.514 -4.300 1.00 8.39 265 ILE F N 1
ATOM 5086 C CA . ILE D 2 45 ? 5.150 57.365 -2.856 1.00 9.47 265 ILE F CA 1
ATOM 5087 C C . ILE D 2 45 ? 3.763 57.813 -2.396 1.00 10.16 265 ILE F C 1
ATOM 5088 O O . ILE D 2 45 ? 3.108 57.145 -1.567 1.00 9.93 265 ILE F O 1
ATOM 5093 N N . ARG D 2 46 ? 3.316 58.943 -2.931 1.00 10.05 266 ARG F N 1
ATOM 5094 C CA . ARG D 2 46 ? 2.044 59.514 -2.476 1.00 11.96 266 ARG F CA 1
ATOM 5095 C C . ARG D 2 46 ? 0.846 58.665 -2.880 1.00 12.50 266 ARG F C 1
ATOM 5096 O O . ARG D 2 46 ? -0.203 58.719 -2.221 1.00 13.94 266 ARG F O 1
ATOM 5104 N N . THR D 2 47 ? 0.987 57.887 -3.950 1.00 11.32 267 THR F N 1
ATOM 5105 C CA . THR D 2 47 ? -0.144 57.143 -4.503 1.00 11.64 267 THR F CA 1
ATOM 5106 C C . THR D 2 47 ? -0.070 55.622 -4.395 1.00 11.86 267 THR F C 1
ATOM 5107 O O . THR D 2 47 ? -1.004 54.934 -4.799 1.00 11.15 267 THR F O 1
ATOM 5111 N N . SER D 2 48 ? 1.017 55.083 -3.863 1.00 12.44 268 SER F N 1
ATOM 5112 C CA . SER D 2 48 ? 1.193 53.638 -3.943 1.00 13.36 268 SER F CA 1
ATOM 5113 C C . SER D 2 48 ? 0.097 52.942 -3.142 1.00 14.87 268 SER F C 1
ATOM 5114 O O . SER D 2 48 ? -0.188 53.344 -2.021 1.00 13.49 268 SER F O 1
ATOM 5117 N N . PRO D 2 49 ? -0.497 51.895 -3.706 1.00 15.80 269 PRO F N 1
ATOM 5118 C CA . PRO D 2 49 ? -1.542 51.144 -3.011 1.00 17.84 269 PRO F CA 1
ATOM 5119 C C . PRO D 2 49 ? -0.931 50.304 -1.884 1.00 17.98 269 PRO F C 1
ATOM 5120 O O . PRO D 2 49 ? -1.644 49.924 -0.958 1.00 20.42 269 PRO F O 1
ATOM 5124 N N . ILE D 2 50 ? 0.373 50.038 -1.974 1.00 17.11 270 ILE F N 1
ATOM 5125 C CA . ILE D 2 50 ? 1.145 49.274 -0.986 1.00 18.60 270 ILE F CA 1
ATOM 5126 C C . ILE D 2 50 ? 2.179 50.265 -0.414 1.00 17.41 270 ILE F C 1
ATOM 5127 O O . ILE D 2 50 ? 2.944 50.853 -1.183 1.00 16.90 270 ILE F O 1
ATOM 5132 N N . PRO D 2 51 ? 2.214 50.487 0.898 1.00 16.01 271 PRO F N 1
ATOM 5133 C CA . PRO D 2 51 ? 3.111 51.513 1.462 1.00 15.02 271 PRO F CA 1
ATOM 5134 C C . PRO D 2 51 ? 4.578 51.227 1.159 1.00 13.97 271 PRO F C 1
ATOM 5135 O O . PRO D 2 51 ? 5.052 50.102 1.356 1.00 13.11 271 PRO F O 1
ATOM 5139 N N . ILE D 2 52 ? 5.291 52.233 0.660 1.00 11.66 272 ILE F N 1
ATOM 5140 C CA . ILE D 2 52 ? 6.723 52.064 0.438 1.00 10.84 272 ILE F CA 1
ATOM 5141 C C . ILE D 2 52 ? 7.498 52.289 1.730 1.00 10.76 272 ILE F C 1
ATOM 5142 O O . ILE D 2 52 ? 7.420 53.363 2.336 1.00 11.36 272 ILE F O 1
ATOM 5147 N N . LYS D 2 53 ? 8.253 51.276 2.154 1.00 10.32 273 LYS F N 1
ATOM 5148 C CA . LYS D 2 53 ? 8.855 51.307 3.485 1.00 10.91 273 LYS F CA 1
ATOM 5149 C C . LYS D 2 53 ? 10.373 51.361 3.460 1.00 10.39 273 LYS F C 1
ATOM 5150 O O . LYS D 2 53 ? 11.010 51.542 4.512 1.00 11.11 273 LYS F O 1
ATOM 5156 N N . ALA D 2 54 ? 10.956 51.211 2.274 1.00 9.41 274 ALA F N 1
ATOM 5157 C CA . ALA D 2 54 ? 12.417 51.319 2.174 1.00 9.02 274 ALA F CA 1
ATOM 5158 C C . ALA D 2 54 ? 12.860 51.588 0.751 1.00 7.95 274 ALA F C 1
ATOM 5159 O O . ALA D 2 54 ? 12.177 51.199 -0.199 1.00 7.69 274 ALA F O 1
ATOM 5161 N N . ALA D 2 55 ? 14.012 52.239 0.623 1.00 8.20 275 ALA F N 1
ATOM 5162 C CA . ALA D 2 55 ? 14.766 52.208 -0.638 1.00 7.86 275 ALA F CA 1
ATOM 5163 C C . ALA D 2 55 ? 16.066 51.469 -0.389 1.00 7.62 275 ALA F C 1
ATOM 5164 O O . ALA D 2 55 ? 16.727 51.706 0.634 1.00 9.37 275 ALA F O 1
ATOM 5166 N N . PHE D 2 56 ? 16.435 50.588 -1.319 1.00 7.68 276 PHE F N 1
ATOM 5167 C CA . PHE D 2 56 ? 17.731 49.922 -1.264 1.00 7.52 276 PHE F CA 1
ATOM 5168 C C . PHE D 2 56 ? 18.519 50.322 -2.493 1.00 7.76 276 PHE F C 1
ATOM 5169 O O . PHE D 2 56 ? 18.028 50.199 -3.614 1.00 7.37 276 PHE F O 1
ATOM 5177 N N . VAL D 2 57 ? 19.741 50.791 -2.286 1.00 7.13 277 VAL F N 1
ATOM 5178 C CA . VAL D 2 57 ? 20.596 51.188 -3.413 1.00 7.17 277 VAL F CA 1
ATOM 5179 C C . VAL D 2 57 ? 21.933 50.507 -3.198 1.00 7.97 277 VAL F C 1
ATOM 5180 O O . VAL D 2 57 ? 22.265 50.145 -2.074 1.00 8.54 277 VAL F O 1
ATOM 5184 N N . GLY D 2 58 ? 22.687 50.334 -4.277 1.00 8.63 278 GLY F N 1
ATOM 5185 C CA . GLY D 2 58 ? 24.042 49.811 -4.159 1.00 7.24 278 GLY F CA 1
ATOM 5186 C C . GLY D 2 58 ? 25.040 50.924 -3.883 1.00 9.35 278 GLY F C 1
ATOM 5187 O O . GLY D 2 58 ? 24.673 52.010 -3.457 1.00 8.71 278 GLY F O 1
ATOM 5188 N N . ALA D 2 59 ? 26.315 50.661 -4.144 1.00 7.97 279 ALA F N 1
ATOM 5189 C CA . ALA D 2 59 ? 27.335 51.691 -4.008 1.00 8.69 279 ALA F CA 1
ATOM 5190 C C . ALA D 2 59 ? 28.458 51.404 -5.002 1.00 8.28 279 ALA F C 1
ATOM 5191 O O . ALA D 2 59 ? 28.695 50.250 -5.370 1.00 10.82 279 ALA F O 1
ATOM 5193 N N . ASP D 2 60 ? 29.125 52.460 -5.449 1.00 9.57 280 ASP F N 1
ATOM 5194 C CA . ASP D 2 60 ? 30.377 52.349 -6.201 1.00 8.42 280 ASP F CA 1
ATOM 5195 C C . ASP D 2 60 ? 31.603 52.611 -5.332 1.00 9.73 280 ASP F C 1
ATOM 5196 O O . ASP D 2 60 ? 32.654 52.016 -5.552 1.00 9.05 280 ASP F O 1
ATOM 5201 N N . ARG D 2 61 ? 31.453 53.480 -4.341 1.00 9.14 281 ARG F N 1
ATOM 5202 C CA . ARG D 2 61 ? 32.554 53.807 -3.421 1.00 9.45 281 ARG F CA 1
ATOM 5203 C C . ARG D 2 61 ? 31.935 54.359 -2.143 1.00 10.17 281 ARG F C 1
ATOM 5204 O O . ARG D 2 61 ? 31.172 55.329 -2.178 1.00 11.04 281 ARG F O 1
ATOM 5212 N N . ILE D 2 62 ? 32.250 53.732 -1.017 1.00 9.18 282 ILE F N 1
ATOM 5213 C CA . ILE D 2 62 ? 31.848 54.248 0.281 1.00 10.21 282 ILE F CA 1
ATOM 5214 C C . ILE D 2 62 ? 33.144 54.675 0.948 1.00 10.84 282 ILE F C 1
ATOM 5215 O O . ILE D 2 62 ? 34.040 53.858 1.149 1.00 10.89 282 ILE F O 1
ATOM 5220 N N . VAL D 2 63 ? 33.243 55.953 1.285 1.00 9.91 283 VAL F N 1
ATOM 5221 C CA . VAL D 2 63 ? 34.481 56.456 1.863 1.00 11.11 283 VAL F CA 1
ATOM 5222 C C . VAL D 2 63 ? 34.411 56.394 3.391 1.00 11.64 283 VAL F C 1
ATOM 5223 O O . VAL D 2 63 ? 33.452 55.848 3.950 1.00 11.39 283 VAL F O 1
ATOM 5227 N N . ARG D 2 64 ? 35.420 56.926 4.075 1.00 11.22 284 ARG F N 1
ATOM 5228 C CA . ARG D 2 64 ? 35.627 56.542 5.473 1.00 12.69 284 ARG F CA 1
ATOM 5229 C C . ARG D 2 64 ? 34.457 56.956 6.357 1.00 12.29 284 ARG F C 1
ATOM 5230 O O . ARG D 2 64 ? 34.132 56.256 7.326 1.00 11.38 284 ARG F O 1
ATOM 5238 N N . ASN D 2 65 ? 33.835 58.092 6.032 1.00 11.08 285 ASN F N 1
ATOM 5239 C CA . ASN D 2 65 ? 32.717 58.614 6.834 1.00 11.87 285 ASN F CA 1
ATOM 5240 C C . ASN D 2 65 ? 31.352 58.120 6.366 1.00 12.17 285 ASN F C 1
ATOM 5241 O O . ASN D 2 65 ? 30.306 58.581 6.854 1.00 13.34 285 ASN F O 1
ATOM 5246 N N . GLY D 2 66 ? 31.369 57.177 5.423 1.00 11.65 286 GLY F N 1
ATOM 5247 C CA . GLY D 2 66 ? 30.130 56.627 4.895 1.00 9.66 286 GLY F CA 1
ATOM 5248 C C . GLY D 2 66 ? 29.510 57.369 3.724 1.00 11.21 286 GLY F C 1
ATOM 5249 O O . GLY D 2 66 ? 28.533 56.883 3.146 1.00 9.04 286 GLY F O 1
ATOM 5250 N N . ASP D 2 67 ? 30.060 58.526 3.362 1.00 9.44 287 ASP F N 1
ATOM 5251 C CA . ASP D 2 67 ? 29.560 59.236 2.188 1.00 11.23 287 ASP F CA 1
ATOM 5252 C C . ASP D 2 67 ? 29.701 58.292 0.991 1.00 10.36 287 ASP F C 1
ATOM 5253 O O . ASP D 2 67 ? 30.711 57.588 0.867 1.00 10.53 287 ASP F O 1
ATOM 5258 N N . THR D 2 68 ? 28.700 58.269 0.111 1.00 10.28 288 THR F N 1
ATOM 5259 C CA . THR D 2 68 ? 28.616 57.200 -0.884 1.00 9.96 288 THR F CA 1
ATOM 5260 C C . THR D 2 68 ? 28.507 57.749 -2.307 1.00 10.02 288 THR F C 1
ATOM 5261 O O . THR D 2 68 ? 27.606 58.535 -2.619 1.00 10.28 288 THR F O 1
ATOM 5265 N N . ALA D 2 69 ? 29.407 57.312 -3.178 1.00 8.86 289 ALA F N 1
ATOM 5266 C CA . ALA D 2 69 ? 29.208 57.529 -4.610 1.00 9.25 289 ALA F CA 1
ATOM 5267 C C . ALA D 2 69 ? 28.404 56.341 -5.136 1.00 9.80 289 ALA F C 1
ATOM 5268 O O . ALA D 2 69 ? 28.744 55.176 -4.865 1.00 9.68 289 ALA F O 1
ATOM 5270 N N . ASN D 2 70 ? 27.328 56.647 -5.858 1.00 9.10 290 ASN F N 1
ATOM 5271 C CA . ASN D 2 70 ? 26.504 55.650 -6.541 1.00 8.44 290 ASN F CA 1
ATOM 5272 C C . ASN D 2 70 ? 25.895 56.282 -7.790 1.00 7.83 290 ASN F C 1
ATOM 5273 O O . ASN D 2 70 ? 26.079 57.468 -8.040 1.00 7.38 290 ASN F O 1
ATOM 5278 N N . LYS D 2 71 ? 25.160 55.493 -8.570 1.00 7.21 291 LYS F N 1
ATOM 5279 C CA . LYS D 2 71 ? 24.631 55.943 -9.854 1.00 7.01 291 LYS F CA 1
ATOM 5280 C C . LYS D 2 71 ? 23.941 57.298 -9.685 1.00 7.13 291 LYS F C 1
ATOM 5281 O O . LYS D 2 71 ? 23.244 57.521 -8.692 1.00 7.78 291 LYS F O 1
ATOM 5287 N N . ILE D 2 72 ? 24.128 58.177 -10.667 1.00 6.66 292 ILE F N 1
ATOM 5288 C CA . ILE D 2 72 ? 23.397 59.442 -10.735 1.00 7.18 292 ILE F CA 1
ATOM 5289 C C . ILE D 2 72 ? 21.906 59.206 -10.448 1.00 7.62 292 ILE F C 1
ATOM 5290 O O . ILE D 2 72 ? 21.286 58.300 -11.012 1.00 7.39 292 ILE F O 1
ATOM 5295 N N . GLY D 2 73 ? 21.348 60.034 -9.563 1.00 7.01 293 GLY F N 1
ATOM 5296 C CA . GLY D 2 73 ? 19.995 59.862 -9.061 1.00 6.79 293 GLY F CA 1
ATOM 5297 C C . GLY D 2 73 ? 19.889 59.280 -7.660 1.00 7.11 293 GLY F C 1
ATOM 5298 O O . GLY D 2 73 ? 18.812 59.304 -7.057 1.00 8.09 293 GLY F O 1
ATOM 5299 N N . THR D 2 74 ? 20.978 58.728 -7.141 1.00 6.45 294 THR F N 1
ATOM 5300 C CA . THR D 2 74 ? 20.940 58.169 -5.794 1.00 6.96 294 THR F CA 1
ATOM 5301 C C . THR D 2 74 ? 20.785 59.221 -4.698 1.00 8.67 294 THR F C 1
ATOM 5302 O O . THR D 2 74 ? 19.959 59.077 -3.783 1.00 7.45 294 THR F O 1
ATOM 5306 N N . LEU D 2 75 ? 21.577 60.285 -4.790 1.00 7.44 295 LEU F N 1
ATOM 5307 C CA . LEU D 2 75 ? 21.431 61.419 -3.887 1.00 7.70 295 LEU F CA 1
ATOM 5308 C C . LEU D 2 75 ? 19.990 61.910 -3.935 1.00 7.51 295 LEU F C 1
ATOM 5309 O O . LEU D 2 75 ? 19.382 62.172 -2.902 1.00 7.55 295 LEU F O 1
ATOM 5314 N N . GLN D 2 76 ? 19.446 62.009 -5.142 1.00 7.03 296 GLN F N 1
ATOM 5315 C CA . GLN D 2 76 ? 18.085 62.517 -5.308 1.00 6.75 296 GLN F CA 1
ATOM 5316 C C . GLN D 2 76 ? 17.084 61.595 -4.635 1.00 7.38 296 GLN F C 1
ATOM 5317 O O . GLN D 2 76 ? 16.203 62.046 -3.902 1.00 7.01 296 GLN F O 1
ATOM 5323 N N . LEU D 2 77 ? 17.208 60.293 -4.883 1.00 6.26 297 LEU F N 1
ATOM 5324 C CA . LEU D 2 77 ? 16.371 59.327 -4.174 1.00 7.44 297 LEU F CA 1
ATOM 5325 C C . LEU D 2 77 ? 16.472 59.466 -2.653 1.00 7.64 297 LEU F C 1
ATOM 5326 O O . LEU D 2 77 ? 15.452 59.427 -1.954 1.00 7.24 297 LEU F O 1
ATOM 5331 N N . ALA D 2 78 ? 17.691 59.626 -2.145 1.00 7.66 298 ALA F N 1
ATOM 5332 C CA . ALA D 2 78 ? 17.883 59.778 -0.703 1.00 7.91 298 ALA F CA 1
ATOM 5333 C C . ALA D 2 78 ? 17.160 61.021 -0.175 1.00 7.98 298 ALA F C 1
ATOM 5334 O O . ALA D 2 78 ? 16.522 61.009 0.897 1.00 7.87 298 ALA F O 1
ATOM 5336 N N . VAL D 2 79 ? 17.268 62.104 -0.932 1.00 8.58 299 VAL F N 1
ATOM 5337 C CA . VAL D 2 79 ? 16.596 63.345 -0.550 1.00 8.86 299 VAL F CA 1
ATOM 5338 C C . VAL D 2 79 ? 15.086 63.162 -0.549 1.00 10.20 299 VAL F C 1
ATOM 5339 O O . VAL D 2 79 ? 14.398 63.608 0.372 1.00 9.91 299 VAL F O 1
ATOM 5343 N N . ILE D 2 80 ? 14.548 62.509 -1.570 1.00 9.47 300 ILE F N 1
ATOM 5344 C CA . ILE D 2 80 ? 13.106 62.286 -1.565 1.00 8.48 300 ILE F CA 1
ATOM 5345 C C . ILE D 2 80 ? 12.691 61.369 -0.408 1.00 9.75 300 ILE F C 1
ATOM 5346 O O . ILE D 2 80 ? 11.670 61.600 0.246 1.00 8.07 300 ILE F O 1
ATOM 5351 N N . CYS D 2 81 ? 13.480 60.337 -0.140 1.00 8.65 301 CYS F N 1
ATOM 5352 C CA . CYS D 2 81 ? 13.175 59.453 0.987 1.00 9.47 301 CYS F CA 1
ATOM 5353 C C . CYS D 2 81 ? 13.152 60.213 2.309 1.00 9.93 301 CYS F C 1
ATOM 5354 O O . CYS D 2 81 ? 12.264 59.990 3.129 1.00 10.47 301 CYS F O 1
ATOM 5357 N N . LYS D 2 82 ? 14.112 61.115 2.495 1.00 11.37 302 LYS F N 1
ATOM 5358 C CA . LYS D 2 82 ? 14.130 61.964 3.685 1.00 11.90 302 LYS F CA 1
ATOM 5359 C C . LYS D 2 82 ? 12.838 62.787 3.813 1.00 12.89 302 LYS F C 1
ATOM 5360 O O . LYS D 2 82 ? 12.210 62.821 4.877 1.00 11.56 302 LYS F O 1
ATOM 5366 N N . GLN D 2 83 ? 12.447 63.441 2.726 1.00 11.82 303 GLN F N 1
ATOM 5367 C CA . GLN D 2 83 ? 11.237 64.247 2.719 1.00 11.86 303 GLN F CA 1
ATOM 5368 C C . GLN D 2 83 ? 10.001 63.438 3.101 1.00 12.36 303 GLN F C 1
ATOM 5369 O O . GLN D 2 83 ? 9.088 63.959 3.762 1.00 12.62 303 GLN F O 1
ATOM 5375 N N . PHE D 2 84 ? 9.953 62.172 2.688 1.00 11.54 304 PHE F N 1
ATOM 5376 C CA . PHE D 2 84 ? 8.779 61.343 2.931 1.00 11.59 304 PHE F CA 1
ATOM 5377 C C . PHE D 2 84 ? 8.939 60.352 4.093 1.00 11.43 304 PHE F C 1
ATOM 5378 O O . PHE D 2 84 ? 8.034 59.559 4.364 1.00 11.98 304 PHE F O 1
ATOM 5386 N N . GLY D 2 85 ? 10.068 60.395 4.789 1.00 11.15 305 GLY F N 1
ATOM 5387 C CA . GLY D 2 85 ? 10.202 59.613 6.005 1.00 12.18 305 GLY F CA 1
ATOM 5388 C C . GLY D 2 85 ? 10.426 58.134 5.718 1.00 13.24 305 GLY F C 1
ATOM 5389 O O . GLY D 2 85 ? 10.046 57.273 6.515 1.00 13.57 305 GLY F O 1
ATOM 5390 N N . ILE D 2 86 ? 11.036 57.833 4.574 1.00 10.98 306 ILE F N 1
ATOM 5391 C CA . ILE D 2 86 ? 11.264 56.436 4.159 1.00 10.81 306 ILE F CA 1
ATOM 5392 C C . ILE D 2 86 ? 12.733 56.069 4.386 1.00 10.42 306 ILE F C 1
ATOM 5393 O O . ILE D 2 86 ? 13.629 56.804 3.993 1.00 11.44 306 ILE F O 1
ATOM 5398 N N . LYS D 2 87 ? 12.971 54.930 5.030 1.00 10.51 307 LYS F N 1
ATOM 5399 C CA . LYS D 2 87 ? 14.325 54.508 5.346 1.00 10.88 307 LYS F CA 1
ATOM 5400 C C . LYS D 2 87 ? 15.097 54.300 4.048 1.00 11.33 307 LYS F C 1
ATOM 5401 O O . LYS D 2 87 ? 14.557 53.753 3.090 1.00 11.74 307 LYS F O 1
ATOM 5407 N N . PHE D 2 88 ? 16.352 54.738 4.030 1.00 9.68 308 PHE F N 1
ATOM 5408 C CA . PHE D 2 88 ? 17.209 54.673 2.843 1.00 9.12 308 PHE F CA 1
ATOM 5409 C C . PHE D 2 88 ? 18.474 53.897 3.205 1.00 8.87 308 PHE F C 1
ATOM 5410 O O . PHE D 2 88 ? 19.225 54.309 4.096 1.00 10.01 308 PHE F O 1
ATOM 5418 N N . PHE D 2 89 ? 18.698 52.780 2.518 1.00 8.76 309 PHE F N 1
ATOM 5419 C CA . PHE D 2 89 ? 19.847 51.917 2.816 1.00 8.79 309 PHE F CA 1
ATOM 5420 C C . PHE D 2 89 ? 20.786 51.758 1.637 1.00 8.35 309 PHE F C 1
ATOM 5421 O O . PHE D 2 89 ? 20.331 51.509 0.517 1.00 9.31 309 PHE F O 1
ATOM 5429 N N . VAL D 2 90 ? 22.089 51.871 1.910 1.00 8.61 310 VAL F N 1
ATOM 5430 C CA . VAL D 2 90 ? 23.127 51.558 0.937 1.00 9.43 310 VAL F CA 1
ATOM 5431 C C . VAL D 2 90 ? 23.558 50.118 1.245 1.00 10.52 310 VAL F C 1
ATOM 5432 O O . VAL D 2 90 ? 23.745 49.765 2.417 1.00 11.14 310 VAL F O 1
ATOM 5436 N N . VAL D 2 91 ? 23.694 49.303 0.202 1.00 9.26 311 VAL F N 1
ATOM 5437 C CA . VAL D 2 91 ? 23.983 47.880 0.336 1.00 10.43 311 VAL F CA 1
ATOM 5438 C C . VAL D 2 91 ? 25.245 47.611 -0.474 1.00 9.12 311 VAL F C 1
ATOM 5439 O O . VAL D 2 91 ? 25.249 47.780 -1.692 1.00 9.11 311 VAL F O 1
ATOM 5443 N N . ALA D 2 92 ? 26.324 47.204 0.184 1.00 9.61 312 ALA F N 1
ATOM 5444 C CA . ALA D 2 92 ? 27.570 46.994 -0.563 1.00 9.75 312 ALA F CA 1
ATOM 5445 C C . ALA D 2 92 ? 28.535 46.088 0.184 1.00 10.00 312 ALA F C 1
ATOM 5446 O O . ALA D 2 92 ? 28.481 46.023 1.417 1.00 10.59 312 ALA F O 1
ATOM 5448 N N . PRO D 2 93 ? 29.405 45.375 -0.544 1.00 11.04 313 PRO F N 1
ATOM 5449 C CA . PRO D 2 93 ? 30.452 44.575 0.101 1.00 10.96 313 PRO F CA 1
ATOM 5450 C C . PRO D 2 93 ? 31.636 45.404 0.584 1.00 11.73 313 PRO F C 1
ATOM 5451 O O . PRO D 2 93 ? 31.833 46.553 0.188 1.00 11.23 313 PRO F O 1
ATOM 5455 N N . LYS D 2 94 ? 32.434 44.794 1.454 1.00 11.33 314 LYS F N 1
ATOM 5456 C CA . LYS D 2 94 ? 33.671 45.415 1.914 1.00 12.41 314 LYS F CA 1
ATOM 5457 C C . LYS D 2 94 ? 34.581 45.814 0.748 1.00 11.29 314 LYS F C 1
ATOM 5458 O O . LYS D 2 94 ? 35.372 46.751 0.868 1.00 11.20 314 LYS F O 1
ATOM 5464 N N . THR D 2 95 ? 34.482 45.115 -0.380 1.00 11.23 315 THR F N 1
ATOM 5465 C CA . THR D 2 95 ? 35.320 45.440 -1.534 1.00 11.28 315 THR F CA 1
ATOM 5466 C C . THR D 2 95 ? 34.954 46.799 -2.131 1.00 10.47 315 THR F C 1
ATOM 5467 O O . THR D 2 95 ? 35.675 47.319 -2.980 1.00 10.44 315 THR F O 1
ATOM 5471 N N . THR D 2 96 ? 33.835 47.372 -1.682 1.00 10.29 316 THR F N 1
ATOM 5472 C CA . THR D 2 96 ? 33.393 48.671 -2.190 1.00 9.45 316 THR F CA 1
ATOM 5473 C C . THR D 2 96 ? 33.790 49.805 -1.245 1.00 10.56 316 THR F C 1
ATOM 5474 O O . THR D 2 96 ? 33.530 50.990 -1.493 1.00 9.60 316 THR F O 1
ATOM 5478 N N . ILE D 2 97 ? 34.441 49.433 -0.148 1.00 10.45 317 ILE F N 1
ATOM 5479 C CA . ILE D 2 97 ? 34.936 50.405 0.821 1.00 11.02 317 ILE F CA 1
ATOM 5480 C C . ILE D 2 97 ? 36.268 50.989 0.377 1.00 11.82 317 ILE F C 1
ATOM 5481 O O . ILE D 2 97 ? 37.184 50.262 -0.039 1.00 11.92 317 ILE F O 1
ATOM 5486 N N . ASP D 2 98 ? 36.349 52.315 0.448 1.00 11.44 318 ASP F N 1
ATOM 5487 C CA . ASP D 2 98 ? 37.590 53.051 0.233 1.00 13.58 318 ASP F CA 1
ATOM 5488 C C . ASP D 2 98 ? 38.061 53.530 1.610 1.00 14.10 318 ASP F C 1
ATOM 5489 O O . ASP D 2 98 ? 37.474 54.449 2.199 1.00 12.69 318 ASP F O 1
ATOM 5494 N N . ASN D 2 99 ? 39.103 52.881 2.125 1.00 15.85 319 ASN F N 1
ATOM 5495 C CA . ASN D 2 99 ? 39.552 53.132 3.497 1.00 16.47 319 ASN F CA 1
ATOM 5496 C C . ASN D 2 99 ? 40.571 54.265 3.611 1.00 17.25 319 ASN F C 1
ATOM 5497 O O . ASN D 2 99 ? 41.188 54.440 4.660 1.00 18.06 319 ASN F O 1
ATOM 5502 N N . VAL D 2 100 ? 40.737 55.034 2.537 1.00 16.20 320 VAL F N 1
ATOM 5503 C CA . VAL D 2 100 ? 41.667 56.158 2.533 1.00 16.55 320 VAL F CA 1
ATOM 5504 C C . VAL D 2 100 ? 40.956 57.503 2.432 1.00 16.01 320 VAL F C 1
ATOM 5505 O O . VAL D 2 100 ? 41.206 58.416 3.228 1.00 15.05 320 VAL F O 1
ATOM 5509 N N . THR D 2 101 ? 40.075 57.638 1.446 1.00 13.35 321 THR F N 1
ATOM 5510 C CA . THR D 2 101 ? 39.346 58.896 1.268 1.00 13.51 321 THR F CA 1
ATOM 5511 C C . THR D 2 101 ? 38.473 59.254 2.491 1.00 12.93 321 THR F C 1
ATOM 5512 O O . THR D 2 101 ? 37.733 58.414 2.997 1.00 13.27 321 THR F O 1
ATOM 5516 N N . GLU D 2 102 ? 38.547 60.489 2.980 1.00 12.63 322 GLU F N 1
ATOM 5517 C CA . GLU D 2 102 ? 37.850 60.825 4.236 1.00 13.84 322 GLU F CA 1
ATOM 5518 C C . GLU D 2 102 ? 36.379 61.148 4.017 1.00 12.71 322 GLU F C 1
ATOM 5519 O O . GLU D 2 102 ? 35.520 60.759 4.809 1.00 13.13 322 GLU F O 1
ATOM 5525 N N . THR D 2 103 ? 36.087 61.884 2.955 1.00 13.77 323 THR F N 1
ATOM 5526 C CA . THR D 2 103 ? 34.741 62.432 2.797 1.00 12.50 323 THR F CA 1
ATOM 5527 C C . THR D 2 103 ? 34.313 62.498 1.331 1.00 12.59 323 THR F C 1
ATOM 5528 O O . THR D 2 103 ? 35.132 62.408 0.417 1.00 11.32 323 THR F O 1
ATOM 5532 N N . GLY D 2 104 ? 33.012 62.648 1.106 1.00 12.22 324 GLY F N 1
ATOM 5533 C CA . GLY D 2 104 ? 32.479 62.550 -0.240 1.00 12.52 324 GLY F CA 1
ATOM 5534 C C . GLY D 2 104 ? 33.003 63.644 -1.152 1.00 13.82 324 GLY F C 1
ATOM 5535 O O . GLY D 2 104 ? 33.074 63.451 -2.363 1.00 13.18 324 GLY F O 1
ATOM 5536 N N . ASP D 2 105 ? 33.386 64.789 -0.591 1.00 15.07 325 ASP F N 1
ATOM 5537 C CA . ASP D 2 105 ? 33.891 65.882 -1.426 1.00 17.70 325 ASP F CA 1
ATOM 5538 C C . ASP D 2 105 ? 35.174 65.545 -2.185 1.00 17.81 325 ASP F C 1
ATOM 5539 O O . ASP D 2 105 ? 35.520 66.222 -3.154 1.00 17.88 325 ASP F O 1
ATOM 5544 N N . ASP D 2 106 ? 35.874 64.501 -1.751 1.00 17.89 326 ASP F N 1
ATOM 5545 C CA . ASP D 2 106 ? 37.143 64.137 -2.366 1.00 18.24 326 ASP F CA 1
ATOM 5546 C C . ASP D 2 106 ? 36.995 63.048 -3.419 1.00 17.39 326 ASP F C 1
ATOM 5547 O O . ASP D 2 106 ? 37.981 62.665 -4.047 1.00 17.73 326 ASP F O 1
ATOM 5552 N N . ILE D 2 107 ? 35.785 62.534 -3.609 1.00 14.71 327 ILE F N 1
ATOM 5553 C CA . ILE D 2 107 ? 35.578 61.500 -4.618 1.00 14.30 327 ILE F CA 1
ATOM 5554 C C . ILE D 2 107 ? 35.552 62.085 -6.031 1.00 14.92 327 ILE F C 1
ATOM 5555 O O . ILE D 2 107 ? 34.853 63.070 -6.291 1.00 14.98 327 ILE F O 1
ATOM 5560 N N . ILE D 2 108 ? 36.301 61.456 -6.933 1.00 15.72 328 ILE F N 1
ATOM 5561 C CA . ILE D 2 108 ? 36.301 61.825 -8.344 1.00 16.32 328 ILE F CA 1
ATOM 5562 C C . ILE D 2 108 ? 35.109 61.162 -9.033 1.00 14.31 328 ILE F C 1
ATOM 5563 O O . ILE D 2 108 ? 34.969 59.934 -8.987 1.00 13.80 328 ILE F O 1
ATOM 5568 N N . VAL D 2 109 ? 34.272 61.978 -9.668 1.00 13.56 329 VAL F N 1
ATOM 5569 C CA . VAL D 2 109 ? 33.037 61.484 -10.287 1.00 11.64 329 VAL F CA 1
ATOM 5570 C C . VAL D 2 109 ? 33.163 61.451 -11.813 1.00 9.86 329 VAL F C 1
ATOM 5571 O O . VAL D 2 109 ? 33.328 62.492 -12.447 1.00 10.42 329 VAL F O 1
ATOM 5575 N N . GLU D 2 110 ? 33.081 60.255 -12.401 1.00 9.40 330 GLU F N 1
ATOM 5576 C CA . GLU D 2 110 ? 33.176 60.124 -13.855 1.00 8.64 330 GLU F CA 1
ATOM 5577 C C . GLU D 2 110 ? 32.047 60.889 -14.565 1.00 10.31 330 GLU F C 1
ATOM 5578 O O . GLU D 2 110 ? 30.885 60.786 -14.170 1.00 11.14 330 GLU F O 1
ATOM 5584 N N . GLU D 2 111 ? 32.392 61.653 -15.602 1.00 10.69 331 GLU F N 1
ATOM 5585 C CA . GLU D 2 111 ? 31.403 62.173 -16.545 1.00 11.26 331 GLU F CA 1
ATOM 5586 C C . GLU D 2 111 ? 31.609 61.520 -17.897 1.00 11.21 331 GLU F C 1
ATOM 5587 O O . GLU D 2 111 ? 32.749 61.278 -18.292 1.00 13.22 331 GLU F O 1
ATOM 5593 N N . ARG D 2 112 ? 30.519 61.230 -18.599 1.00 11.16 332 ARG F N 1
ATOM 5594 C CA . ARG D 2 112 ? 30.617 60.435 -19.818 1.00 11.55 332 ARG F CA 1
ATOM 5595 C C . ARG D 2 112 ? 30.192 61.200 -21.042 1.00 10.33 332 ARG F C 1
ATOM 5596 O O . ARG D 2 112 ? 29.613 62.285 -20.946 1.00 10.13 332 ARG F O 1
ATOM 5604 N N . ASN D 2 113 ? 30.505 60.626 -22.195 1.00 10.75 333 ASN F N 1
ATOM 5605 C CA . ASN D 2 113 ? 30.219 61.262 -23.472 1.00 11.47 333 ASN F CA 1
ATOM 5606 C C . ASN D 2 113 ? 28.768 61.715 -23.530 1.00 12.06 333 ASN F C 1
ATOM 5607 O O . ASN D 2 113 ? 27.864 60.933 -23.219 1.00 11.27 333 ASN F O 1
ATOM 5612 N N . PRO D 2 114 ? 28.532 62.963 -23.928 1.00 12.40 334 PRO F N 1
ATOM 5613 C CA . PRO D 2 114 ? 27.163 63.473 -24.031 1.00 12.77 334 PRO F CA 1
ATOM 5614 C C . PRO D 2 114 ? 26.282 62.669 -24.988 1.00 11.79 334 PRO F C 1
ATOM 5615 O O . PRO D 2 114 ? 25.062 62.652 -24.783 1.00 11.42 334 PRO F O 1
ATOM 5619 N N . GLU D 2 115 ? 26.850 62.018 -25.997 1.00 11.99 335 GLU F N 1
ATOM 5620 C CA . GLU D 2 115 ? 26.014 61.241 -26.904 1.00 11.77 335 GLU F CA 1
ATOM 5621 C C . GLU D 2 115 ? 25.385 60.045 -26.197 1.00 11.31 335 GLU F C 1
ATOM 5622 O O . GLU D 2 115 ? 24.379 59.506 -26.662 1.00 9.82 335 GLU F O 1
ATOM 5628 N N . GLU D 2 116 ? 25.956 59.628 -25.068 1.00 9.48 336 GLU F N 1
ATOM 5629 C CA . GLU D 2 116 ? 25.378 58.501 -24.333 1.00 9.65 336 GLU F CA 1
ATOM 5630 C C . GLU D 2 116 ? 24.076 58.876 -23.621 1.00 9.94 336 GLU F C 1
ATOM 5631 O O . GLU D 2 116 ? 23.335 58.001 -23.157 1.00 9.80 336 GLU F O 1
ATOM 5637 N N . PHE D 2 117 ? 23.821 60.179 -23.535 1.00 9.36 337 PHE F N 1
ATOM 5638 C CA . PHE D 2 117 ? 22.577 60.717 -22.984 1.00 9.84 337 PHE F CA 1
ATOM 5639 C C . PHE D 2 117 ? 21.674 61.115 -24.157 1.00 8.59 337 PHE F C 1
ATOM 5640 O O . PHE D 2 117 ? 20.498 60.772 -24.180 1.00 9.71 337 PHE F O 1
ATOM 5648 N N . LYS D 2 118 ? 22.216 61.818 -25.147 1.00 9.68 338 LYS F N 1
ATOM 5649 C CA . LYS D 2 118 ? 21.385 62.364 -26.213 1.00 10.20 338 LYS F CA 1
ATOM 5650 C C . LYS D 2 118 ? 20.874 61.280 -27.136 1.00 9.81 338 LYS F C 1
ATOM 5651 O O . LYS D 2 118 ? 19.861 61.465 -27.815 1.00 12.28 338 LYS F O 1
ATOM 5657 N N . VAL D 2 119 ? 21.576 60.157 -27.170 1.00 9.68 339 VAL F N 1
ATOM 5658 C CA . VAL D 2 119 ? 21.170 59.043 -28.013 1.00 9.94 339 VAL F CA 1
ATOM 5659 C C . VAL D 2 119 ? 20.795 57.862 -27.129 1.00 9.40 339 VAL F C 1
ATOM 5660 O O . VAL D 2 119 ? 21.545 57.489 -26.205 1.00 10.27 339 VAL F O 1
ATOM 5664 N N . VAL D 2 120 ? 19.638 57.269 -27.419 1.00 9.00 340 VAL F N 1
ATOM 5665 C CA . VAL D 2 120 ? 19.125 56.149 -26.634 1.00 9.43 340 VAL F CA 1
ATOM 5666 C C . VAL D 2 120 ? 19.325 54.864 -27.430 1.00 9.11 340 VAL F C 1
ATOM 5667 O O . VAL D 2 120 ? 18.924 54.783 -28.590 1.00 9.41 340 VAL F O 1
ATOM 5671 N N . THR D 2 121 ? 19.953 53.878 -26.797 1.00 8.33 341 THR F N 1
ATOM 5672 C CA . THR D 2 121 ? 20.166 52.561 -27.404 1.00 9.66 341 THR F CA 1
ATOM 5673 C C . THR D 2 121 ? 19.092 51.571 -26.950 1.00 10.11 341 THR F C 1
ATOM 5674 O O . THR D 2 121 ? 18.773 51.495 -25.771 1.00 11.83 341 THR F O 1
ATOM 5678 N N . GLY D 2 122 ? 18.543 50.800 -27.882 1.00 9.88 342 GLY F N 1
ATOM 5679 C CA . GLY D 2 122 ? 17.615 49.756 -27.487 1.00 9.13 342 GLY F CA 1
ATOM 5680 C C . GLY D 2 122 ? 17.307 48.847 -28.654 1.00 11.87 342 GLY F C 1
ATOM 5681 O O . GLY D 2 122 ? 17.937 48.959 -29.697 1.00 12.51 342 GLY F O 1
ATOM 5682 N N . THR D 2 123 ? 16.350 47.943 -28.479 1.00 11.94 343 THR F N 1
ATOM 5683 C CA . THR D 2 123 ? 16.011 47.031 -29.574 1.00 12.85 343 THR F CA 1
ATOM 5684 C C . THR D 2 123 ? 15.116 47.729 -30.601 1.00 12.88 343 THR F C 1
ATOM 5685 O O . THR D 2 123 ? 14.177 48.432 -30.235 1.00 12.01 343 THR F O 1
ATOM 5689 N N . VAL D 2 124 ? 15.396 47.552 -31.892 1.00 11.68 344 VAL F N 1
ATOM 5690 C CA . VAL D 2 124 ? 14.633 48.278 -32.909 1.00 12.06 344 VAL F CA 1
ATOM 5691 C C . VAL D 2 124 ? 13.164 47.838 -32.934 1.00 11.87 344 VAL F C 1
ATOM 5692 O O . VAL D 2 124 ? 12.860 46.643 -32.959 1.00 13.27 344 VAL F O 1
ATOM 5696 N N . ILE D 2 125 ? 12.254 48.813 -32.909 1.00 13.43 345 ILE F N 1
ATOM 5697 C CA . ILE D 2 125 ? 10.820 48.545 -32.961 1.00 14.56 345 ILE F CA 1
ATOM 5698 C C . ILE D 2 125 ? 10.276 49.101 -34.278 1.00 16.75 345 ILE F C 1
ATOM 5699 O O . ILE D 2 125 ? 10.624 50.205 -34.679 1.00 17.01 345 ILE F O 1
ATOM 5704 N N . ASN D 2 126 ? 9.411 48.338 -34.931 1.00 19.88 346 ASN F N 1
ATOM 5705 C CA . ASN D 2 126 ? 8.723 48.786 -36.135 1.00 24.16 346 ASN F CA 1
ATOM 5706 C C . ASN D 2 126 ? 7.840 49.997 -35.832 1.00 25.82 346 ASN F C 1
ATOM 5707 O O . ASN D 2 126 ? 6.898 49.867 -35.056 1.00 26.26 346 ASN F O 1
ATOM 5712 N N . PRO D 2 127 ? 8.127 51.160 -36.424 1.00 28.34 347 PRO F N 1
ATOM 5713 C CA . PRO D 2 127 ? 7.439 52.409 -36.059 1.00 30.72 347 PRO F CA 1
ATOM 5714 C C . PRO D 2 127 ? 5.953 52.401 -36.409 1.00 32.77 347 PRO F C 1
ATOM 5715 O O . PRO D 2 127 ? 5.197 53.255 -35.925 1.00 33.27 347 PRO F O 1
ATOM 5719 N N . GLU D 2 128 ? 5.552 51.440 -37.235 1.00 34.65 348 GLU F N 1
ATOM 5720 C CA . GLU D 2 128 ? 4.175 51.338 -37.711 1.00 37.00 348 GLU F CA 1
ATOM 5721 C C . GLU D 2 128 ? 3.347 50.390 -36.847 1.00 36.18 348 GLU F C 1
ATOM 5722 O O . GLU D 2 128 ? 2.259 50.752 -36.398 1.00 37.24 348 GLU F O 1
ATOM 5728 N N . ASN D 2 129 ? 3.860 49.182 -36.617 1.00 35.84 349 ASN F N 1
ATOM 5729 C CA . ASN D 2 129 ? 3.092 48.139 -35.936 1.00 34.16 349 ASN F CA 1
ATOM 5730 C C . ASN D 2 129 ? 3.653 47.623 -34.611 1.00 32.61 349 ASN F C 1
ATOM 5731 O O . ASN D 2 129 ? 3.061 46.733 -34.003 1.00 32.08 349 ASN F O 1
ATOM 5736 N N . GLY D 2 130 ? 4.788 48.163 -34.173 1.00 29.82 350 GLY F N 1
ATOM 5737 C CA . GLY D 2 130 ? 5.295 47.903 -32.836 1.00 25.86 350 GLY F CA 1
ATOM 5738 C C . GLY D 2 130 ? 5.963 46.561 -32.592 1.00 24.72 350 GLY F C 1
ATOM 5739 O O . GLY D 2 130 ? 6.363 46.255 -31.475 1.00 22.09 350 GLY F O 1
ATOM 5740 N N . SER D 2 131 ? 6.097 45.738 -33.628 1.00 23.99 351 SER F N 1
ATOM 5741 C CA . SER D 2 131 ? 6.786 44.462 -33.463 1.00 22.80 351 SER F CA 1
ATOM 5742 C C . SER D 2 131 ? 8.296 44.694 -33.459 1.00 21.60 351 SER F C 1
ATOM 5743 O O . SER D 2 131 ? 8.777 45.743 -33.897 1.00 20.26 351 SER F O 1
ATOM 5746 N N . LEU D 2 132 ? 9.035 43.708 -32.967 1.00 19.88 352 LEU F N 1
ATOM 5747 C CA . LEU D 2 132 ? 10.494 43.756 -33.036 1.00 20.21 352 LEU F CA 1
ATOM 5748 C C . LEU D 2 132 ? 10.926 43.651 -34.488 1.00 19.76 352 LEU F C 1
ATOM 5749 O O . LEU D 2 132 ? 10.399 42.819 -35.237 1.00 20.59 352 LEU F O 1
ATOM 5754 N N . ILE D 2 133 ? 11.881 44.484 -34.883 1.00 19.09 353 ILE F N 1
ATOM 5755 C CA . ILE D 2 133 ? 12.582 44.279 -36.144 1.00 18.95 353 ILE F CA 1
ATOM 5756 C C . ILE D 2 133 ? 13.759 43.333 -35.957 1.00 18.90 353 ILE F C 1
ATOM 5757 O O . ILE D 2 133 ? 14.612 43.534 -35.089 1.00 17.81 353 ILE F O 1
ATOM 5762 N N . LEU D 2 134 ? 13.792 42.298 -36.791 1.00 18.17 354 LEU F N 1
ATOM 5763 C CA . LEU D 2 134 ? 14.778 41.234 -36.664 1.00 17.21 354 LEU F CA 1
ATOM 5764 C C . LEU D 2 13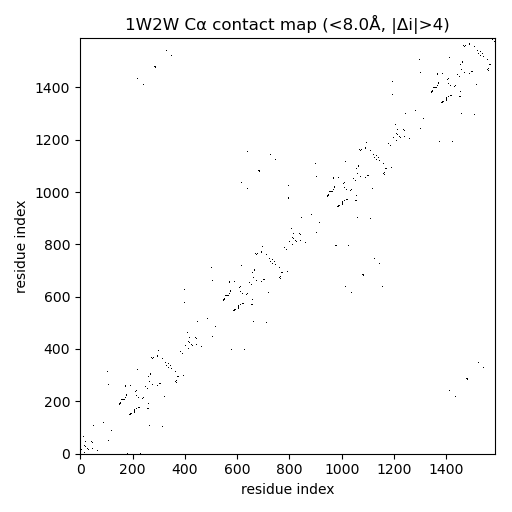4 ? 15.701 41.231 -37.875 1.00 17.67 354 LEU F C 1
ATOM 5765 O O . LEU D 2 134 ? 15.316 41.663 -38.962 1.00 16.66 354 LEU F O 1
ATOM 5770 N N . ASN D 2 135 ? 16.913 40.740 -37.671 1.00 16.89 355 ASN F N 1
ATOM 5771 C CA . ASN D 2 135 ? 17.860 40.601 -38.766 1.00 18.63 355 ASN F CA 1
ATOM 5772 C C . ASN D 2 135 ? 17.576 39.345 -39.596 1.00 18.66 355 ASN F C 1
ATOM 5773 O O . ASN D 2 135 ? 16.559 38.684 -39.395 1.00 17.70 355 ASN F O 1
ATOM 5778 N N . GLU D 2 136 ? 18.463 39.044 -40.540 1.00 20.16 356 GLU F N 1
ATOM 5779 C CA . GLU D 2 136 ? 18.287 37.918 -41.457 1.00 22.50 356 GLU F CA 1
ATOM 5780 C C . GLU D 2 136 ? 18.373 36.577 -40.727 1.00 22.08 356 GLU F C 1
ATOM 5781 O O . GLU D 2 136 ? 17.954 35.539 -41.263 1.00 21.54 356 GLU F O 1
ATOM 5787 N N . SER D 2 137 ? 18.912 36.607 -39.509 1.00 21.32 357 SER F N 1
ATOM 5788 C CA . SER D 2 137 ? 19.042 35.428 -38.658 1.00 21.63 357 SER F CA 1
ATOM 5789 C C . SER D 2 137 ? 17.933 35.327 -37.615 1.00 21.19 357 SER F C 1
ATOM 5790 O O . SER D 2 137 ? 17.958 34.440 -36.762 1.00 21.83 357 SER F O 1
ATOM 5793 N N . GLY D 2 138 ? 16.964 36.236 -37.680 1.00 20.91 358 GLY F N 1
ATOM 5794 C CA . GLY D 2 138 ? 15.808 36.188 -36.796 1.00 21.29 358 GLY F CA 1
ATOM 5795 C C . GLY D 2 138 ? 16.059 36.761 -35.409 1.00 21.03 358 GLY F C 1
ATOM 5796 O O . GLY D 2 138 ? 15.252 36.557 -34.502 1.00 21.62 358 GLY F O 1
ATOM 5797 N N . GLU D 2 139 ? 17.171 37.474 -35.253 1.00 20.84 359 GLU F N 1
ATOM 5798 C CA . GLU D 2 139 ? 17.585 38.036 -33.960 1.00 20.72 359 GLU F CA 1
ATOM 5799 C C . GLU D 2 139 ? 17.188 39.511 -33.898 1.00 19.11 359 GLU F C 1
ATOM 5800 O O . GLU D 2 139 ? 17.276 40.207 -34.909 1.00 18.23 359 GLU F O 1
ATOM 5806 N N . PRO D 2 140 ? 16.754 39.987 -32.727 1.00 18.50 360 PRO F N 1
ATOM 5807 C CA . PRO D 2 140 ? 16.486 41.422 -32.533 1.00 17.22 360 PRO F CA 1
ATOM 5808 C C . PRO D 2 140 ? 17.705 42.269 -32.901 1.00 17.54 360 PRO F C 1
ATOM 5809 O O . PRO D 2 140 ? 18.829 41.848 -32.632 1.00 18.72 360 PRO F O 1
ATOM 5813 N N . ILE D 2 141 ? 17.485 43.432 -33.506 1.00 16.33 361 ILE F N 1
ATOM 5814 C CA . ILE D 2 141 ? 18.563 44.335 -33.910 1.00 17.07 361 ILE F CA 1
ATOM 5815 C C . ILE D 2 141 ? 18.712 45.449 -32.888 1.00 16.42 361 ILE F C 1
ATOM 5816 O O . ILE D 2 141 ? 17.722 46.016 -32.422 1.00 13.96 361 ILE F O 1
ATOM 5821 N N . THR D 2 142 ? 19.956 45.763 -32.546 1.00 15.98 362 THR F N 1
ATOM 5822 C CA . THR D 2 142 ? 20.243 46.963 -31.769 1.00 16.27 362 THR F CA 1
ATOM 5823 C C . THR D 2 142 ? 20.152 48.239 -32.602 1.00 15.98 362 THR F C 1
ATOM 5824 O O . THR D 2 142 ? 20.721 48.359 -33.703 1.00 16.01 362 THR F O 1
ATOM 5828 N N . GLY D 2 143 ? 19.420 49.204 -32.071 1.00 13.85 363 GLY F N 1
ATOM 5829 C CA . GLY D 2 143 ? 19.271 50.473 -32.754 1.00 14.07 363 GLY F CA 1
ATOM 5830 C C . GLY D 2 143 ? 19.531 51.644 -31.828 1.00 12.50 363 GLY F C 1
ATOM 5831 O O . GLY D 2 143 ? 19.589 51.485 -30.604 1.00 12.18 363 GLY F O 1
ATOM 5832 N N . LYS D 2 144 ? 19.694 52.821 -32.424 1.00 11.38 364 LYS F N 1
ATOM 5833 C CA . LYS D 2 144 ? 19.894 54.038 -31.630 1.00 11.33 364 LYS F CA 1
ATOM 5834 C C . LYS D 2 144 ? 18.983 55.131 -32.171 1.00 10.53 364 LYS F C 1
ATOM 5835 O O . LYS D 2 144 ? 18.828 55.276 -33.397 1.00 11.66 364 LYS F O 1
ATOM 5841 N N . VAL D 2 145 ? 18.378 55.895 -31.262 1.00 9.75 365 VAL F N 1
ATOM 5842 C CA . VAL D 2 145 ? 17.620 57.067 -31.661 1.00 10.19 365 VAL F CA 1
ATOM 5843 C C . VAL D 2 145 ? 18.069 58.317 -30.908 1.00 9.47 365 VAL F C 1
ATOM 5844 O O . VAL D 2 145 ? 18.406 58.250 -29.723 1.00 9.92 365 VAL F O 1
ATOM 5848 N N . GLY D 2 146 ? 18.056 59.449 -31.603 1.00 10.07 366 GLY F N 1
ATOM 5849 C CA . GLY D 2 146 ? 18.472 60.712 -31.008 1.00 10.80 366 GLY F CA 1
ATOM 5850 C C . GLY D 2 146 ? 17.258 61.422 -30.449 1.00 10.75 366 GLY F C 1
ATOM 5851 O O . GLY D 2 146 ? 16.254 61.537 -31.149 1.00 12.25 366 GLY F O 1
ATOM 5852 N N . ILE D 2 147 ? 17.348 61.892 -29.205 1.00 10.18 367 ILE F N 1
ATOM 5853 C CA . ILE D 2 147 ? 16.218 62.544 -28.539 1.00 11.18 367 ILE F CA 1
ATOM 5854 C C . ILE D 2 147 ? 16.500 64.009 -28.161 1.00 10.47 367 ILE F C 1
ATOM 5855 O O . ILE D 2 147 ? 15.755 64.594 -27.358 1.00 10.29 367 ILE F O 1
ATOM 5860 N N . ALA D 2 148 ? 17.564 64.593 -28.720 1.00 9.44 368 ALA F N 1
ATOM 5861 C CA . ALA D 2 148 ? 17.899 65.989 -28.433 1.00 9.65 368 ALA F CA 1
ATOM 5862 C C . ALA D 2 148 ? 18.572 66.647 -29.634 1.00 10.73 368 ALA F C 1
ATOM 5863 O O . ALA D 2 148 ? 19.227 65.975 -30.436 1.00 11.62 368 ALA F O 1
ATOM 5865 N N . PRO D 2 149 ? 18.429 67.962 -29.746 1.00 10.88 369 PRO F N 1
ATOM 5866 C CA . PRO D 2 149 ? 19.077 68.693 -30.841 1.00 10.57 369 PRO F CA 1
ATOM 5867 C C . PRO D 2 149 ? 20.592 68.552 -30.778 1.00 12.25 369 PRO F C 1
ATOM 5868 O O . PRO D 2 149 ? 21.164 68.437 -29.694 1.00 10.06 369 PRO F O 1
ATOM 5872 N N . LEU D 2 150 ? 21.242 68.562 -31.940 1.00 11.32 370 LEU F N 1
ATOM 5873 C CA . LEU D 2 150 ? 22.695 68.560 -31.988 1.00 13.72 370 LEU F CA 1
ATOM 5874 C C . LEU D 2 150 ? 23.302 69.630 -31.079 1.00 12.24 370 LEU F C 1
ATOM 5875 O O . LEU D 2 150 ? 24.331 69.412 -30.456 1.00 12.13 370 LEU F O 1
ATOM 5880 N N . GLU D 2 151 ? 22.662 70.793 -31.012 1.00 12.65 371 GLU F N 1
ATOM 5881 C CA . GLU D 2 151 ? 23.301 71.992 -30.488 1.00 11.70 371 GLU F CA 1
ATOM 5882 C C . GLU D 2 151 ? 23.206 72.117 -28.972 1.00 11.77 371 GLU F C 1
ATOM 5883 O O . GLU D 2 151 ? 23.948 72.899 -28.356 1.00 10.71 371 GLU F O 1
ATOM 5889 N N . ILE D 2 152 ? 22.308 71.350 -28.364 1.00 10.25 372 ILE F N 1
ATOM 5890 C CA . ILE D 2 152 ? 22.157 71.464 -26.912 1.00 9.67 372 ILE F CA 1
ATOM 5891 C C . ILE D 2 152 ? 23.282 70.776 -26.140 1.00 10.97 372 ILE F C 1
ATOM 5892 O O . ILE D 2 152 ? 23.601 69.606 -26.375 1.00 11.99 372 ILE F O 1
ATOM 5897 N N . ASN D 2 153 ? 23.878 71.527 -25.213 1.00 10.55 373 ASN F N 1
ATOM 5898 C CA . ASN D 2 153 ? 24.852 70.961 -24.279 1.00 11.27 373 ASN F CA 1
ATOM 5899 C C . ASN D 2 153 ? 24.117 70.103 -23.254 1.00 11.20 373 ASN F C 1
ATOM 5900 O O . ASN D 2 153 ? 22.980 70.405 -22.875 1.00 9.77 373 ASN F O 1
ATOM 5905 N N . VAL D 2 154 ? 24.760 69.019 -22.830 1.00 9.83 374 VAL F N 1
ATOM 5906 C CA . VAL D 2 154 ? 24.211 68.211 -21.748 1.00 9.69 374 VAL F CA 1
ATOM 5907 C C . VAL D 2 154 ? 25.237 68.010 -20.652 1.00 9.93 374 VAL F C 1
ATOM 5908 O O . VAL D 2 154 ? 26.450 68.159 -20.865 1.00 10.44 374 VAL F O 1
ATOM 5912 N N . TRP D 2 155 ? 24.735 67.668 -19.472 1.00 8.73 375 TRP F N 1
ATOM 5913 C CA . TRP D 2 155 ? 25.581 67.255 -18.361 1.00 8.75 375 TRP F CA 1
ATOM 5914 C C . TRP D 2 155 ? 25.362 65.767 -18.173 1.00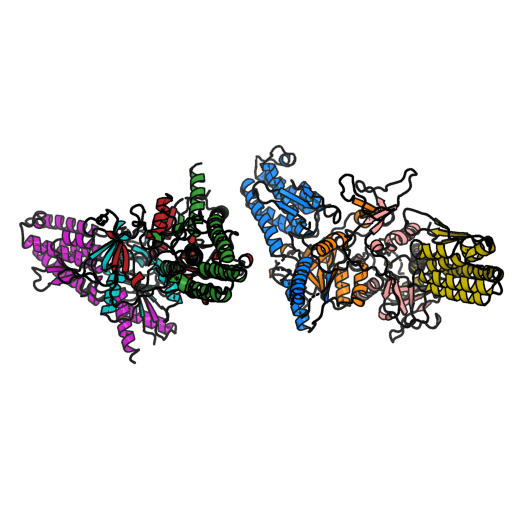 8.79 375 TRP F C 1
ATOM 5915 O O . TRP D 2 155 ? 24.230 65.312 -18.031 1.00 9.97 375 TRP F O 1
ATOM 5926 N N . ASN D 2 156 ? 26.438 64.993 -18.195 1.00 8.18 376 ASN F N 1
ATOM 5927 C CA . ASN D 2 156 ? 26.293 63.535 -18.125 1.00 8.68 376 ASN F CA 1
ATOM 5928 C C . ASN D 2 156 ? 27.183 62.901 -17.051 1.00 8.93 376 ASN F C 1
ATOM 5929 O O . ASN D 2 156 ? 28.081 62.115 -17.359 1.00 8.59 376 ASN F O 1
ATOM 5934 N N . PRO D 2 157 ? 26.915 63.209 -15.785 1.00 8.30 377 PRO F N 1
ATOM 5935 C CA . PRO D 2 157 ? 27.654 62.575 -14.685 1.00 7.84 377 PRO F CA 1
ATOM 5936 C C . PRO D 2 157 ? 27.162 61.133 -14.506 1.00 9.16 377 PRO F C 1
ATOM 5937 O O . PRO D 2 157 ? 25.948 60.905 -14.527 1.00 9.35 377 PRO F O 1
ATOM 5941 N N . ALA D 2 158 ? 28.081 60.187 -14.325 1.00 8.26 378 ALA F N 1
ATOM 5942 C CA . ALA D 2 158 ? 27.700 58.787 -14.171 1.00 8.00 378 ALA F CA 1
ATOM 5943 C C . ALA D 2 158 ? 27.268 58.466 -12.738 1.00 8.34 378 ALA F C 1
ATOM 5944 O O . ALA D 2 158 ? 26.632 57.434 -12.489 1.00 9.47 378 ALA F O 1
ATOM 5946 N N . PHE D 2 159 ? 27.631 59.346 -11.804 1.00 8.40 379 PHE F N 1
ATOM 5947 C CA . PHE D 2 159 ? 27.434 59.111 -10.373 1.00 9.27 379 PHE F CA 1
ATOM 5948 C C . PHE D 2 159 ? 27.051 60.432 -9.703 1.00 8.57 379 PHE F C 1
ATOM 5949 O O . PHE D 2 159 ? 27.331 61.509 -10.229 1.00 8.71 379 PHE F O 1
ATOM 5957 N N . ASP D 2 160 ? 26.406 60.329 -8.549 1.00 9.15 380 ASP F N 1
ATOM 5958 C CA . ASP D 2 160 ? 26.395 61.431 -7.592 1.00 8.25 380 ASP F CA 1
ATOM 5959 C C . ASP D 2 160 ? 26.872 60.970 -6.223 1.00 9.02 380 ASP F C 1
ATOM 5960 O O . ASP D 2 160 ? 27.184 59.792 -6.043 1.00 8.16 380 ASP F O 1
ATOM 5965 N N . ILE D 2 161 ? 26.954 61.901 -5.272 1.00 8.56 381 ILE F N 1
ATOM 5966 C CA . ILE D 2 161 ? 27.463 61.612 -3.942 1.00 8.67 381 ILE F CA 1
ATOM 5967 C C . ILE D 2 161 ? 26.317 61.863 -2.968 1.00 8.88 381 ILE F C 1
ATOM 5968 O O . ILE D 2 161 ? 25.718 62.947 -2.958 1.00 7.68 381 ILE F O 1
ATOM 5973 N N . THR D 2 162 ? 26.035 60.845 -2.159 1.00 8.99 382 THR F N 1
ATOM 5974 C CA . THR D 2 162 ? 25.044 60.915 -1.090 1.00 8.56 382 THR F CA 1
ATOM 5975 C C . THR D 2 162 ? 25.804 61.042 0.233 1.00 9.09 382 THR F C 1
ATOM 5976 O O . THR D 2 162 ? 26.509 60.113 0.655 1.00 8.70 382 THR F O 1
ATOM 5980 N N . PRO D 2 163 ? 25.669 62.195 0.883 1.00 9.87 383 PRO F N 1
ATOM 5981 C CA . PRO D 2 163 ? 26.281 62.399 2.200 1.00 11.52 383 PRO F CA 1
ATOM 5982 C C . PRO D 2 163 ? 25.713 61.444 3.248 1.00 10.88 383 PRO F C 1
ATOM 5983 O O . PRO D 2 163 ? 24.532 61.094 3.212 1.00 10.67 383 PRO F O 1
ATOM 5987 N N . HIS D 2 164 ? 26.556 61.037 4.192 1.00 12.10 384 HIS F N 1
ATOM 5988 C CA . HIS D 2 164 ? 26.132 60.053 5.182 1.00 12.13 384 HIS F CA 1
ATOM 5989 C C . HIS D 2 164 ? 24.934 60.514 6.007 1.00 12.18 384 HIS F C 1
ATOM 5990 O O . HIS D 2 164 ? 24.187 59.692 6.512 1.00 10.47 384 HIS F O 1
ATOM 5997 N N . GLU D 2 165 ? 24.716 61.818 6.119 1.00 12.14 385 GLU F N 1
ATOM 5998 C CA . GLU D 2 165 ? 23.566 62.304 6.894 1.00 13.17 385 GLU F CA 1
ATOM 5999 C C . GLU D 2 165 ? 22.246 61.776 6.325 1.00 12.57 385 GLU F C 1
ATOM 6000 O O . GLU D 2 165 ? 21.255 61.650 7.056 1.00 12.17 385 GLU F O 1
ATOM 6006 N N . LEU D 2 166 ? 22.229 61.465 5.024 1.00 10.76 386 LEU F N 1
ATOM 6007 C CA . LEU D 2 166 ? 21.005 60.986 4.382 1.00 10.63 386 LEU F CA 1
ATOM 6008 C C . LEU D 2 166 ? 20.866 59.461 4.361 1.00 10.99 386 LEU F C 1
ATOM 6009 O O . LEU D 2 166 ? 19.876 58.922 3.846 1.00 10.85 386 LEU F O 1
ATOM 6014 N N . ILE D 2 167 ? 21.849 58.759 4.911 1.00 10.22 387 ILE F N 1
ATOM 6015 C CA . ILE D 2 167 ? 21.841 57.303 4.813 1.00 10.05 387 ILE F CA 1
ATOM 6016 C C . ILE D 2 167 ? 21.486 56.696 6.164 1.00 10.73 387 ILE F C 1
ATOM 6017 O O . ILE D 2 167 ? 22.163 56.960 7.159 1.00 11.29 387 ILE F O 1
ATOM 6022 N N . ASP D 2 168 ? 20.434 55.889 6.200 1.00 10.62 388 ASP F N 1
ATOM 6023 C CA . ASP D 2 168 ? 19.975 55.328 7.469 1.00 11.05 388 ASP F CA 1
ATOM 6024 C C . ASP D 2 168 ? 20.733 54.088 7.900 1.00 12.17 388 ASP F C 1
ATOM 6025 O O . ASP D 2 168 ? 20.803 53.789 9.091 1.00 12.09 388 ASP F O 1
ATOM 6030 N N . GLY D 2 169 ? 21.280 53.358 6.935 1.00 10.91 389 GLY F N 1
ATOM 6031 C CA . GLY D 2 169 ? 22.160 52.258 7.292 1.00 10.55 389 GLY F CA 1
ATOM 6032 C C . GLY D 2 169 ? 22.942 51.786 6.085 1.00 10.52 389 GLY F C 1
ATOM 6033 O O . GLY D 2 169 ? 22.498 51.948 4.943 1.00 10.18 389 GLY F O 1
ATOM 6034 N N . ILE D 2 170 ? 24.111 51.219 6.353 1.00 9.50 390 ILE F N 1
ATOM 6035 C CA . ILE D 2 170 ? 24.929 50.601 5.323 1.00 10.33 390 ILE F CA 1
ATOM 6036 C C . ILE D 2 170 ? 24.922 49.101 5.602 1.00 10.07 390 ILE F C 1
ATOM 6037 O O . ILE D 2 170 ? 25.363 48.659 6.662 1.00 11.75 390 ILE F O 1
ATOM 6042 N N . ILE D 2 171 ? 24.417 48.341 4.636 1.00 9.39 391 ILE F N 1
ATOM 6043 C CA . ILE D 2 171 ? 24.199 46.909 4.795 1.00 10.32 391 ILE F CA 1
ATOM 6044 C C . ILE D 2 171 ? 25.309 46.156 4.078 1.00 11.66 391 ILE F C 1
ATOM 6045 O O . ILE D 2 171 ? 25.502 46.332 2.871 1.00 10.96 391 ILE F O 1
ATOM 6050 N N . THR D 2 172 ? 26.032 45.313 4.823 1.00 11.62 392 THR F N 1
ATOM 6051 C CA . THR D 2 172 ? 27.169 44.569 4.288 1.00 12.31 392 THR F CA 1
ATOM 6052 C C . THR D 2 172 ? 27.140 43.108 4.739 1.00 12.34 392 THR F C 1
ATOM 6053 O O . THR D 2 172 ? 26.316 42.704 5.576 1.00 13.33 392 THR F O 1
ATOM 6057 N N . GLU D 2 173 ? 28.054 42.315 4.187 1.00 12.10 393 GLU F N 1
ATOM 6058 C CA . GLU D 2 173 ? 28.180 40.919 4.572 1.00 12.18 393 GLU F CA 1
ATOM 6059 C C . GLU D 2 173 ? 28.632 40.783 6.026 1.00 13.46 393 GLU F C 1
ATOM 6060 O O . GLU D 2 173 ? 28.517 39.705 6.609 1.00 15.05 393 GLU F O 1
ATOM 6066 N N . GLU D 2 174 ? 29.145 41.860 6.613 1.00 13.72 394 GLU F N 1
ATOM 6067 C CA . GLU D 2 174 ? 29.583 41.817 8.014 1.00 15.53 394 GLU F CA 1
ATOM 6068 C C . GLU D 2 174 ? 28.510 42.304 8.982 1.00 15.97 394 GLU F C 1
ATOM 6069 O O . GLU D 2 174 ? 28.726 42.355 10.202 1.00 17.72 394 GLU F O 1
ATOM 6075 N N . GLY D 2 175 ? 27.353 42.665 8.435 1.00 15.56 395 GLY F N 1
ATOM 6076 C CA . GLY D 2 175 ? 26.274 43.233 9.228 1.00 14.67 395 GLY F CA 1
ATOM 6077 C C . GLY D 2 175 ? 25.871 44.634 8.790 1.00 15.64 395 GLY F C 1
ATOM 6078 O O . GLY D 2 175 ? 26.350 45.146 7.769 1.00 13.33 395 GLY F O 1
ATOM 6079 N N . VAL D 2 176 ? 24.986 45.246 9.573 1.00 14.69 396 VAL F N 1
ATOM 6080 C CA . VAL D 2 176 ? 24.339 46.502 9.192 1.00 14.20 396 VAL F CA 1
ATOM 6081 C C . VAL D 2 176 ? 24.915 47.605 10.058 1.00 13.95 396 VAL F C 1
ATOM 6082 O O . VAL D 2 176 ? 24.836 47.550 11.292 1.00 15.65 396 VAL F O 1
ATOM 6086 N N . PHE D 2 177 ? 25.501 48.614 9.423 1.00 13.96 397 PHE F N 1
ATOM 6087 C CA . PHE D 2 177 ? 26.135 49.707 10.152 1.00 13.56 397 PHE F CA 1
ATOM 6088 C C . PHE D 2 177 ? 25.185 50.875 10.258 1.00 13.85 397 PHE F C 1
ATOM 6089 O O . PHE D 2 177 ? 24.599 51.272 9.251 1.00 13.22 397 PHE F O 1
ATOM 6097 N N . THR D 2 178 ? 25.023 51.426 11.463 1.00 13.29 398 THR F N 1
ATOM 6098 C CA . THR D 2 178 ? 24.196 52.632 11.603 1.00 14.80 398 THR F CA 1
ATOM 6099 C C . THR D 2 178 ? 24.926 53.758 12.326 1.00 14.38 398 THR F C 1
ATOM 6100 O O . THR D 2 178 ? 26.024 53.575 12.839 1.00 15.47 398 THR F O 1
ATOM 6104 N N . LYS D 2 179 ? 24.307 54.933 12.354 1.00 14.24 399 LYS F N 1
ATOM 6105 C CA . LYS D 2 179 ? 24.973 56.117 12.877 1.00 15.02 399 LYS F CA 1
ATOM 6106 C C . LYS D 2 179 ? 24.808 56.204 14.397 1.00 16.97 399 LYS F C 1
ATOM 6107 O O . LYS D 2 179 ? 23.782 55.787 14.929 1.00 17.43 399 LYS F O 1
ATOM 6113 N N . ASN D 2 180 ? 25.824 56.733 15.075 1.00 19.14 400 ASN F N 1
ATOM 6114 C CA . ASN D 2 180 ? 25.737 57.047 16.507 1.00 21.72 400 ASN F CA 1
ATOM 6115 C C . ASN D 2 180 ? 24.966 58.333 16.787 1.00 22.34 400 ASN F C 1
ATOM 6116 O O . ASN D 2 180 ? 24.443 58.966 15.868 1.00 21.98 400 ASN F O 1
ATOM 6121 N N . SER D 2 181 ? 24.893 58.729 18.058 1.00 24.87 401 SER F N 1
ATOM 6122 C CA . SER D 2 181 ? 24.112 59.909 18.423 1.00 26.08 401 SER F CA 1
ATOM 6123 C C . SER D 2 181 ? 24.679 61.226 17.890 1.00 26.19 401 SER F C 1
ATOM 6124 O O . SER D 2 181 ? 23.977 62.237 17.859 1.00 28.07 401 SER F O 1
ATOM 6127 N N . SER D 2 182 ? 25.941 61.221 17.470 1.00 26.32 402 SER F N 1
ATOM 6128 C CA . SER D 2 182 ? 26.522 62.376 16.798 1.00 25.37 402 SER F CA 1
ATOM 6129 C C . SER D 2 182 ? 26.267 62.367 15.285 1.00 24.63 402 SER F C 1
ATOM 6130 O O . SER D 2 182 ? 26.741 63.251 14.573 1.00 24.92 402 SER F O 1
ATOM 6133 N N . GLY D 2 183 ? 25.524 61.376 14.801 1.00 22.11 403 GLY F N 1
ATOM 6134 C CA . GLY D 2 183 ? 25.263 61.240 13.376 1.00 20.91 403 GLY F CA 1
ATOM 6135 C C . GLY D 2 183 ? 26.411 60.682 12.548 1.00 19.68 403 GLY F C 1
ATOM 6136 O O . GLY D 2 183 ? 26.447 60.877 11.324 1.00 18.77 403 GLY F O 1
ATOM 6137 N N . GLU D 2 184 ? 27.354 59.999 13.194 1.00 17.94 404 GLU F N 1
ATOM 6138 C CA . GLU D 2 184 ? 28.498 59.432 12.477 1.00 18.50 404 GLU F CA 1
ATOM 6139 C C . GLU D 2 184 ? 28.447 57.909 12.342 1.00 17.18 404 GLU F C 1
ATOM 6140 O O . GLU D 2 184 ? 28.063 57.204 13.271 1.00 17.47 404 GLU F O 1
ATOM 6146 N N . PHE D 2 185 ? 28.832 57.404 11.172 1.00 16.01 405 PHE F N 1
ATOM 6147 C CA . PHE D 2 185 ? 29.079 55.976 11.002 1.00 15.80 405 PHE F CA 1
ATOM 6148 C C . PHE D 2 185 ? 30.404 55.598 11.664 1.00 15.22 405 PHE F C 1
ATOM 6149 O O . PHE D 2 185 ? 31.293 56.434 11.793 1.00 16.75 405 PHE F O 1
ATOM 6157 N N . GLN D 2 186 ? 30.513 54.344 12.082 1.00 16.09 406 GLN F N 1
ATOM 6158 C CA . GLN D 2 186 ? 31.739 53.815 12.670 1.00 17.74 406 GLN F CA 1
ATOM 6159 C C . GLN D 2 186 ? 32.139 52.596 11.846 1.00 16.35 406 GLN F C 1
ATOM 6160 O O . GLN D 2 186 ? 31.807 51.455 12.184 1.00 16.58 406 GLN F O 1
ATOM 6166 N N . LEU D 2 187 ? 32.840 52.852 10.744 1.00 17.33 407 LEU F N 1
ATOM 6167 C CA . LEU D 2 187 ? 33.083 51.823 9.743 1.00 16.28 407 LEU F CA 1
ATOM 6168 C C . LEU D 2 187 ? 34.453 51.168 9.896 1.00 18.02 407 LEU F C 1
ATOM 6169 O O . LEU D 2 187 ? 34.871 50.375 9.049 1.00 17.45 407 LEU F O 1
ATOM 6174 N N . GLU D 2 188 ? 35.147 51.500 10.976 1.00 18.92 408 GLU F N 1
ATOM 6175 C CA . GLU D 2 188 ? 36.545 51.111 11.156 1.00 20.41 408 GLU F CA 1
ATOM 6176 C C . GLU D 2 188 ? 36.794 49.615 10.899 1.00 20.41 408 GLU F C 1
ATOM 6177 O O . GLU D 2 188 ? 37.826 49.236 10.330 1.00 20.36 408 GLU F O 1
ATOM 6183 N N . SER D 2 189 ? 35.859 48.762 11.306 1.00 19.29 409 SER F N 1
ATOM 6184 C CA . SER D 2 189 ? 36.056 47.323 11.148 1.00 20.63 409 SER F CA 1
ATOM 6185 C C . SER D 2 189 ? 36.141 46.892 9.684 1.00 20.16 409 SER F C 1
ATOM 6186 O O . SER D 2 189 ? 36.677 45.830 9.379 1.00 20.98 409 SER F O 1
ATOM 6189 N N . LEU D 2 190 ? 35.603 47.711 8.781 1.00 19.36 410 LEU F N 1
ATOM 6190 C CA . LEU D 2 190 ? 35.660 47.420 7.352 1.00 19.06 410 LEU F CA 1
ATOM 6191 C C . LEU D 2 190 ? 36.953 47.901 6.697 1.00 18.71 410 LEU F C 1
ATOM 6192 O O . LEU D 2 190 ? 37.188 47.649 5.515 1.00 18.87 410 LEU F O 1
ATOM 6197 N N . PHE D 2 191 ? 37.792 48.597 7.455 1.00 19.36 411 PHE F N 1
ATOM 6198 C CA . PHE D 2 191 ? 39.035 49.126 6.907 1.00 20.73 411 PHE F CA 1
ATOM 6199 C C . PHE D 2 191 ? 40.159 48.106 7.072 1.00 21.86 411 PHE F C 1
ATOM 6200 O O . PHE D 2 191 ? 41.242 48.379 6.575 1.00 24.23 411 PHE F O 1
ATOM 6217 N N . SER E 1 2 ? 9.585 77.839 -37.225 1.00 37.14 2 SER I N 1
ATOM 6218 C CA . SER E 1 2 ? 9.947 76.514 -36.733 1.00 32.50 2 SER I CA 1
ATOM 6219 C C . SER E 1 2 ? 9.351 76.155 -35.366 1.00 30.09 2 SER I C 1
ATOM 6220 O O . SER E 1 2 ? 9.197 74.975 -35.053 1.00 28.28 2 SER I O 1
ATOM 6223 N N . LEU E 1 3 ? 9.003 77.163 -34.566 1.00 26.10 3 LEU I N 1
ATOM 6224 C CA . LEU E 1 3 ? 8.388 76.932 -33.252 1.00 23.11 3 LEU I CA 1
ATOM 6225 C C . LEU E 1 3 ? 6.864 77.078 -33.210 1.00 22.07 3 LEU I C 1
ATOM 6226 O O . LEU E 1 3 ? 6.265 77.158 -32.131 1.00 22.33 3 LEU I O 1
ATOM 6231 N N . GLU E 1 4 ? 6.251 77.106 -34.386 1.00 20.60 4 GLU I N 1
ATOM 6232 C CA . GLU E 1 4 ? 4.817 77.355 -34.533 1.00 18.49 4 GLU I CA 1
ATOM 6233 C C . GLU E 1 4 ? 4.031 76.044 -34.473 1.00 15.99 4 GLU I C 1
ATOM 6234 O O . GLU E 1 4 ? 3.969 75.315 -35.460 1.00 15.18 4 GLU I O 1
ATOM 6240 N N . ALA E 1 5 ? 3.440 75.757 -33.318 1.00 13.57 5 ALA I N 1
ATOM 6241 C CA . ALA E 1 5 ? 2.776 74.478 -33.074 1.00 11.39 5 ALA I CA 1
ATOM 6242 C C . ALA E 1 5 ? 1.496 74.365 -33.902 1.00 9.81 5 ALA I C 1
ATOM 6243 O O . ALA E 1 5 ? 1.072 73.272 -34.305 1.00 7.28 5 ALA I O 1
ATOM 6245 N N . ILE E 1 6 ? 0.882 75.511 -34.147 1.00 8.34 6 ILE I N 1
ATOM 6246 C CA . ILE E 1 6 ? -0.408 75.545 -34.819 1.00 7.93 6 ILE I CA 1
ATOM 6247 C C . ILE E 1 6 ? -0.385 76.596 -35.917 1.00 8.14 6 ILE I C 1
ATOM 6248 O O . ILE E 1 6 ? -0.173 77.779 -35.651 1.00 8.82 6 ILE I O 1
ATOM 6253 N N . VAL E 1 7 ? -0.612 76.154 -37.148 1.00 7.34 7 VAL I N 1
ATOM 6254 C CA . VAL E 1 7 ? -0.704 77.070 -38.271 1.00 7.39 7 VAL I CA 1
ATOM 6255 C C . VAL E 1 7 ? -2.166 77.329 -38.630 1.00 6.42 7 VAL I C 1
ATOM 6256 O O . VAL E 1 7 ? -2.821 76.478 -39.223 1.00 7.14 7 VAL I O 1
ATOM 6260 N N . PHE E 1 8 ? -2.649 78.514 -38.263 1.00 6.27 8 PHE I N 1
ATOM 6261 C CA . PHE E 1 8 ? -4.037 78.941 -38.476 1.00 4.26 8 PHE I CA 1
ATOM 6262 C C . PHE E 1 8 ? -4.075 80.050 -39.527 1.00 4.78 8 PHE I C 1
ATOM 6263 O O . PHE E 1 8 ? -3.634 81.164 -39.256 1.00 5.12 8 PHE I O 1
ATOM 6271 N N . ASP E 1 9 ? -4.596 79.753 -40.716 1.00 3.13 9 ASP I N 1
ATOM 6272 C CA . ASP E 1 9 ? -4.756 80.757 -41.768 1.00 3.69 9 ASP I CA 1
ATOM 6273 C C . ASP E 1 9 ? -6.068 81.511 -41.607 1.00 3.33 9 ASP I C 1
ATOM 6274 O O . ASP E 1 9 ? -7.141 80.986 -41.927 1.00 3.34 9 ASP I O 1
ATOM 6279 N N . ARG E 1 10 ? -5.962 82.747 -41.130 1.00 2.67 10 ARG I N 1
ATOM 6280 C CA . ARG E 1 10 ? -7.113 83.636 -40.940 1.00 3.32 10 ARG I CA 1
ATOM 6281 C C . ARG E 1 10 ? -7.525 84.474 -42.135 1.00 3.88 10 ARG I C 1
ATOM 6282 O O . ARG E 1 10 ? -8.406 85.331 -42.020 1.00 3.19 10 ARG I O 1
ATOM 6290 N N . SER E 1 11 ? -6.898 84.260 -43.282 1.00 4.51 11 SER I N 1
ATOM 6291 C CA . SER E 1 11 ? -7.008 85.227 -44.355 1.00 6.36 11 SER I CA 1
ATOM 6292 C C . SER E 1 11 ? -8.437 85.259 -44.913 1.00 5.71 11 SER I C 1
ATOM 6293 O O . SER E 1 11 ? -8.931 86.315 -45.298 1.00 6.59 11 SER I O 1
ATOM 6296 N N . GLU E 1 12 ? -9.102 84.105 -44.939 1.00 6.03 12 GLU I N 1
ATOM 6297 C CA . GLU E 1 12 ? -10.545 84.047 -45.180 1.00 5.72 12 GLU I CA 1
ATOM 6298 C C . GLU E 1 12 ? -11.271 83.483 -43.962 1.00 5.38 12 GLU I C 1
ATOM 6299 O O . GLU E 1 12 ? -11.294 82.269 -43.746 1.00 4.05 12 GLU I O 1
ATOM 6305 N N . PRO E 1 13 ? -11.842 84.370 -43.154 1.00 4.46 13 PRO I N 1
ATOM 6306 C CA . PRO E 1 13 ? -12.501 83.967 -41.904 1.00 4.94 13 PRO I CA 1
ATOM 6307 C C . PRO E 1 13 ? -13.646 82.965 -42.119 1.00 4.73 13 PRO I C 1
ATOM 6308 O O . PRO E 1 13 ? -13.925 82.177 -41.209 1.00 5.71 13 PRO I O 1
ATOM 6312 N N . GLU E 1 14 ? -14.277 82.993 -43.289 1.00 5.13 14 GLU I N 1
ATOM 6313 C CA . GLU E 1 14 ? -15.383 82.085 -43.593 1.00 5.32 14 GLU I CA 1
ATOM 6314 C C . GLU E 1 14 ? -14.905 80.721 -44.106 1.00 5.18 14 GLU I C 1
ATOM 6315 O O . GLU E 1 14 ? -15.700 79.792 -44.270 1.00 3.86 14 GLU I O 1
ATOM 6321 N N . ASN E 1 15 ? -13.606 80.616 -44.366 1.00 3.22 15 ASN I N 1
ATOM 6322 C CA . ASN E 1 15 ? -13.012 79.384 -44.869 1.00 3.76 15 ASN I CA 1
ATOM 6323 C C . ASN E 1 15 ? -11.576 79.283 -44.381 1.00 3.62 15 ASN I C 1
ATOM 6324 O O . ASN E 1 15 ? -10.619 79.400 -45.152 1.00 3.15 15 ASN I O 1
ATOM 6329 N N . VAL E 1 16 ? -11.438 79.076 -43.079 1.00 2.24 16 VAL I N 1
ATOM 6330 C CA . VAL E 1 16 ? -10.119 79.023 -42.465 1.00 2.33 16 VAL I CA 1
ATOM 6331 C C . VAL E 1 16 ? -9.430 77.704 -42.806 1.00 3.48 16 VAL I C 1
ATOM 6332 O O . VAL E 1 16 ? -10.075 76.751 -43.240 1.00 3.38 16 VAL I O 1
ATOM 6336 N N . SER E 1 17 ? -8.119 77.670 -42.623 1.00 3.41 17 SER I N 1
ATOM 6337 C CA . SER E 1 17 ? -7.375 76.419 -42.682 1.00 4.66 17 SER I CA 1
ATOM 6338 C C . SER E 1 17 ? -6.488 76.280 -41.456 1.00 4.42 17 SER I C 1
ATOM 6339 O O . SER E 1 17 ? -5.969 77.263 -40.916 1.00 3.66 17 SER I O 1
ATOM 6342 N N . VAL E 1 18 ? -6.335 75.045 -40.996 1.00 2.55 18 VAL I N 1
ATOM 6343 C CA . VAL E 1 18 ? -5.617 74.772 -39.758 1.00 2.46 18 VAL I CA 1
ATOM 6344 C C . VAL E 1 18 ? -4.785 73.523 -39.987 1.00 1.73 18 VAL I C 1
ATOM 6345 O O . VAL E 1 18 ? -5.300 72.540 -40.501 1.00 2.84 18 VAL I O 1
ATOM 6349 N N . LYS E 1 19 ? -3.512 73.576 -39.608 1.00 3.35 19 LYS I N 1
ATOM 6350 C CA . LYS E 1 19 ? -2.678 72.378 -39.524 1.00 3.78 19 LYS I CA 1
ATOM 6351 C C . LYS E 1 19 ? -1.781 72.470 -38.303 1.00 5.05 19 LYS I C 1
ATOM 6352 O O . LYS E 1 19 ? -1.507 73.558 -37.798 1.00 4.55 19 LYS I O 1
ATOM 6358 N N . VAL E 1 20 ? -1.322 71.325 -37.815 1.00 5.11 20 VAL I N 1
ATOM 6359 C CA . VAL E 1 20 ? -0.626 71.306 -36.545 1.00 5.70 20 VAL I CA 1
ATOM 6360 C C . VAL E 1 20 ? 0.691 70.565 -36.696 1.00 6.06 20 VAL I C 1
ATOM 6361 O O . VAL E 1 20 ? 0.766 69.550 -37.394 1.00 5.36 20 VAL I O 1
ATOM 6365 N N . LEU E 1 21 ? 1.725 71.102 -36.062 1.00 6.47 21 LEU I N 1
ATOM 6366 C CA . LEU E 1 21 ? 3.028 70.446 -36.012 1.00 7.94 21 LEU I CA 1
ATOM 6367 C C . LEU E 1 21 ? 2.917 69.132 -35.249 1.00 7.86 21 LEU I C 1
ATOM 6368 O O . LEU E 1 21 ? 2.375 69.106 -34.150 1.00 6.51 21 LEU I O 1
ATOM 6373 N N . ASP E 1 22 ? 3.439 68.049 -35.820 1.00 9.59 22 ASP I N 1
ATOM 6374 C CA . ASP E 1 22 ? 3.510 66.787 -35.100 1.00 10.79 22 ASP I CA 1
ATOM 6375 C C . ASP E 1 22 ? 4.677 66.781 -34.101 1.00 8.91 22 ASP I C 1
ATOM 6376 O O . ASP E 1 22 ? 5.845 66.510 -34.448 1.00 9.32 22 ASP I O 1
ATOM 6381 N N . GLN E 1 23 ? 4.349 67.072 -32.845 1.00 9.02 23 GLN I N 1
ATOM 6382 C CA . GLN E 1 23 ? 5.378 67.186 -31.822 1.00 9.17 23 GLN I CA 1
ATOM 6383 C C . GLN E 1 23 ? 6.031 65.865 -31.439 1.00 9.96 23 GLN I C 1
ATOM 6384 O O . GLN E 1 23 ? 7.056 65.861 -30.759 1.00 10.12 23 GLN I O 1
ATOM 6390 N N . LEU E 1 24 ? 5.456 64.747 -31.880 1.00 9.36 24 LEU I N 1
ATOM 6391 C CA . LEU E 1 24 ? 6.080 63.444 -31.633 1.00 9.97 24 LEU I CA 1
ATOM 6392 C C . LEU E 1 24 ? 7.381 63.311 -32.415 1.00 10.61 24 LEU I C 1
ATOM 6393 O O . LEU E 1 24 ? 8.271 62.545 -32.029 1.00 10.86 24 LEU I O 1
ATOM 6398 N N . LEU E 1 25 ? 7.477 64.061 -33.510 1.00 10.59 25 LEU I N 1
ATOM 6399 C CA . LEU E 1 25 ? 8.576 63.902 -34.462 1.00 10.28 25 LEU I CA 1
ATOM 6400 C C . LEU E 1 25 ? 9.703 64.916 -34.300 1.00 10.88 25 LEU I C 1
ATOM 6401 O O . LEU E 1 25 ? 10.788 64.739 -34.858 1.00 9.20 25 LEU I O 1
ATOM 6406 N N . LEU E 1 26 ? 9.456 65.982 -33.543 1.00 10.80 26 LEU I N 1
ATOM 6407 C CA . LEU E 1 26 ? 10.483 66.994 -33.294 1.00 10.45 26 LEU I CA 1
ATOM 6408 C C . LEU E 1 26 ? 11.659 66.411 -32.493 1.00 10.35 26 LEU I C 1
ATOM 6409 O O . LEU E 1 26 ? 11.498 65.438 -31.761 1.00 10.18 26 LEU I O 1
ATOM 6414 N N . PRO E 1 27 ? 12.841 67.011 -32.578 1.00 10.42 27 PRO I N 1
ATOM 6415 C CA . PRO E 1 27 ? 13.096 68.253 -33.314 1.00 11.50 27 PRO I CA 1
ATOM 6416 C C . PRO E 1 27 ? 13.641 68.082 -34.735 1.00 12.62 27 PRO I C 1
ATOM 6417 O O . PRO E 1 27 ? 13.738 69.090 -35.446 1.00 12.90 27 PRO I O 1
ATOM 6421 N N . TYR E 1 28 ? 13.987 66.859 -35.140 1.00 11.40 28 TYR I N 1
ATOM 6422 C CA . TYR E 1 28 ? 14.673 66.672 -36.424 1.00 13.27 28 TYR I CA 1
ATOM 6423 C C . TYR E 1 28 ? 13.678 66.642 -37.583 1.00 13.27 28 TYR I C 1
ATOM 6424 O O . TYR E 1 28 ? 14.034 66.927 -38.736 1.00 13.56 28 TYR I O 1
ATOM 6433 N N . THR E 1 29 ? 12.422 66.318 -37.280 1.00 13.68 29 THR I N 1
ATOM 6434 C CA . THR E 1 29 ? 11.431 66.182 -38.337 1.00 13.40 29 THR I CA 1
ATOM 6435 C C . THR E 1 29 ? 10.311 67.176 -38.083 1.00 15.67 29 THR I C 1
ATOM 6436 O O . THR E 1 29 ? 9.769 67.214 -36.980 1.00 13.71 29 THR I O 1
ATOM 6440 N N . THR E 1 30 ? 9.976 67.961 -39.105 1.00 15.96 30 THR I N 1
ATOM 6441 C CA . THR E 1 30 ? 8.905 68.960 -39.044 1.00 18.83 30 THR I CA 1
ATOM 6442 C C . THR E 1 30 ? 7.818 68.518 -40.029 1.00 20.11 30 THR I C 1
ATOM 6443 O O . THR E 1 30 ? 8.009 68.605 -41.244 1.00 21.46 30 THR I O 1
ATOM 6447 N N . LYS E 1 31 ? 6.691 68.023 -39.518 1.00 19.41 31 LYS I N 1
ATOM 6448 C CA . LYS E 1 31 ? 5.612 67.551 -40.380 1.00 20.01 31 LYS I CA 1
ATOM 6449 C C . LYS E 1 31 ? 4.314 68.126 -39.828 1.00 19.81 31 LYS I C 1
ATOM 6450 O O . LYS E 1 31 ? 4.140 68.178 -38.618 1.00 16.85 31 LYS I O 1
ATOM 6456 N N . TYR E 1 32 ? 3.412 68.553 -40.708 1.00 20.15 32 TYR I N 1
ATOM 6457 C CA . TYR E 1 32 ? 2.117 69.074 -40.278 1.00 19.92 32 TYR I CA 1
ATOM 6458 C C . TYR E 1 32 ? 0.960 68.136 -40.588 1.00 20.66 32 TYR I C 1
ATOM 6459 O O . TYR E 1 32 ? 0.980 67.415 -41.593 1.00 20.80 32 TYR I O 1
ATOM 6468 N N . VAL E 1 33 ? -0.039 68.157 -39.713 1.00 17.91 33 VAL I N 1
ATOM 6469 C CA . VAL E 1 33 ? -1.225 67.318 -39.813 1.00 18.88 33 VAL I CA 1
ATOM 6470 C C . VAL E 1 33 ? -2.404 68.266 -39.996 1.00 18.90 33 VAL I C 1
ATOM 6471 O O . VAL E 1 33 ? -2.615 69.156 -39.171 1.00 18.09 33 VAL I O 1
ATOM 6475 N N . PRO E 1 34 ? -3.182 68.080 -41.060 1.00 18.33 34 PRO I N 1
ATOM 6476 C CA . PRO E 1 34 ? -4.321 68.967 -41.315 1.00 17.63 34 PRO I CA 1
ATOM 6477 C C . PRO E 1 34 ? -5.444 68.694 -40.328 1.00 16.03 34 PRO I C 1
ATOM 6478 O O . PRO E 1 34 ? -5.658 67.554 -39.926 1.00 15.44 34 PRO I O 1
ATOM 6482 N N . ILE E 1 35 ? -6.144 69.750 -39.930 1.00 15.91 35 ILE I N 1
ATOM 6483 C CA . ILE E 1 35 ? -7.319 69.617 -39.072 1.00 15.26 35 ILE I CA 1
ATOM 6484 C C . ILE E 1 35 ? -8.546 70.063 -39.866 1.00 14.95 35 ILE I C 1
ATOM 6485 O O . ILE E 1 35 ? -8.622 71.224 -40.285 1.00 15.52 35 ILE I O 1
ATOM 6490 N N . HIS E 1 36 ? -9.487 69.141 -40.067 1.00 15.80 36 HIS I N 1
ATOM 6491 C CA . HIS E 1 36 ? -10.713 69.424 -40.804 1.00 17.24 36 HIS I CA 1
ATOM 6492 C C . HIS E 1 36 ? -11.967 69.278 -39.957 1.00 16.32 36 HIS I C 1
ATOM 6493 O O . HIS E 1 36 ? -12.967 69.962 -40.198 1.00 16.19 36 HIS I O 1
ATOM 6500 N N . THR E 1 37 ? -11.922 68.386 -38.968 1.00 16.14 37 THR I N 1
ATOM 6501 C CA . THR E 1 37 ? -13.104 68.041 -38.187 1.00 15.55 37 THR I CA 1
ATOM 6502 C C . THR E 1 37 ? -12.726 67.854 -36.724 1.00 14.79 37 THR I C 1
ATOM 6503 O O . THR E 1 37 ? -11.549 67.816 -36.382 1.00 13.39 37 THR I O 1
ATOM 6507 N N . ILE E 1 38 ? -13.739 67.722 -35.882 1.00 13.67 38 ILE I N 1
ATOM 6508 C CA . ILE E 1 38 ? -13.533 67.469 -34.464 1.00 13.83 38 ILE I CA 1
ATOM 6509 C C . ILE E 1 38 ? -12.829 66.120 -34.258 1.00 14.60 38 ILE I C 1
ATOM 6510 O O . ILE E 1 38 ? -12.053 65.955 -33.308 1.00 14.05 38 ILE I O 1
ATOM 6515 N N . ASP E 1 39 ? -13.068 65.158 -35.152 1.00 14.56 39 ASP I N 1
ATOM 6516 C CA . ASP E 1 39 ? -12.332 63.887 -35.098 1.00 15.10 39 ASP I CA 1
ATOM 6517 C C . ASP E 1 39 ? -10.826 64.087 -35.241 1.00 15.36 39 ASP I C 1
ATOM 6518 O O . ASP E 1 39 ? -10.048 63.410 -34.570 1.00 14.48 39 ASP I O 1
ATOM 6523 N N . ASP E 1 40 ? -10.420 65.020 -36.100 1.00 13.25 40 ASP I N 1
ATOM 6524 C CA . ASP E 1 40 ? -9.000 65.308 -36.289 1.00 14.21 40 ASP I CA 1
ATOM 6525 C C . ASP E 1 40 ? -8.436 66.022 -35.053 1.00 13.81 40 ASP I C 1
ATOM 6526 O O . ASP E 1 40 ? -7.309 65.756 -34.633 1.00 13.46 40 ASP I O 1
ATOM 6531 N N . GLY E 1 41 ? -9.215 66.942 -34.496 1.00 13.34 41 GLY I N 1
ATOM 6532 C CA . GLY E 1 41 ? -8.863 67.580 -33.231 1.00 12.56 41 GLY I CA 1
ATOM 6533 C C . GLY E 1 41 ? -8.692 66.547 -32.125 1.00 12.84 41 GLY I C 1
ATOM 6534 O O . GLY E 1 41 ? -7.677 66.540 -31.404 1.00 11.10 41 GLY I O 1
ATOM 6535 N N . TYR E 1 42 ? -9.671 65.655 -31.980 1.00 11.72 42 TYR I N 1
ATOM 6536 C CA . TYR E 1 42 ? -9.564 64.605 -30.966 1.00 13.36 42 TYR I CA 1
ATOM 6537 C C . TYR E 1 42 ? -8.311 63.752 -31.166 1.00 13.69 42 TYR I C 1
ATOM 6538 O O . TYR E 1 42 ? -7.596 63.445 -30.214 1.00 12.08 42 TYR I O 1
ATOM 6547 N N . SER E 1 43 ? -8.052 63.364 -32.410 1.00 12.90 43 SER I N 1
ATOM 6548 C CA . SER E 1 43 ? -6.945 62.454 -32.704 1.00 13.43 43 SER I CA 1
ATOM 6549 C C . SER E 1 43 ? -5.587 63.076 -32.392 1.00 12.37 43 SER I C 1
ATOM 6550 O O . SER E 1 43 ? -4.717 62.428 -31.779 1.00 11.71 43 SER I O 1
ATOM 6553 N N . VAL E 1 44 ? -5.391 64.324 -32.800 1.00 10.62 44 VAL I N 1
ATOM 6554 C CA . VAL E 1 44 ? -4.070 64.917 -32.575 1.00 10.04 44 VAL I CA 1
ATOM 6555 C C . VAL E 1 44 ? -3.857 65.189 -31.090 1.00 9.98 44 VAL I C 1
ATOM 6556 O O . VAL E 1 44 ? -2.728 65.156 -30.617 1.00 10.27 44 VAL I O 1
ATOM 6560 N N . ILE E 1 45 ? -4.935 65.461 -30.368 1.00 8.82 45 ILE I N 1
ATOM 6561 C CA . ILE E 1 45 ? -4.810 65.665 -28.923 1.00 9.60 45 ILE I CA 1
ATOM 6562 C C . ILE E 1 45 ? -4.558 64.342 -28.226 1.00 10.85 45 ILE I C 1
ATOM 6563 O O . ILE E 1 45 ? -3.613 64.195 -27.446 1.00 8.29 45 ILE I O 1
ATOM 6568 N N . LYS E 1 46 ? -5.408 63.361 -28.509 1.00 10.68 46 LYS I N 1
ATOM 6569 C CA . LYS E 1 46 ? -5.245 62.052 -27.891 1.00 11.52 46 LYS I CA 1
ATOM 6570 C C . LYS E 1 46 ? -3.873 61.414 -28.133 1.00 11.66 46 LYS I C 1
ATOM 6571 O O . LYS E 1 46 ? -3.326 60.767 -27.237 1.00 10.10 46 LYS I O 1
ATOM 6577 N N . SER E 1 47 ? -3.331 61.574 -29.341 1.00 10.51 47 SER I N 1
ATOM 6578 C CA . SER E 1 47 ? -2.056 60.959 -29.688 1.00 11.38 47 SER I CA 1
ATOM 6579 C C . SER E 1 47 ? -0.861 61.815 -29.269 1.00 11.49 47 SER I C 1
ATOM 6580 O O . SER E 1 47 ? 0.289 61.401 -29.445 1.00 9.88 47 SER I O 1
ATOM 6591 N N . GLN E 1 49 ? 0.226 64.435 -30.691 1.00 9.14 49 GLN I N 1
ATOM 6592 C CA . GLN E 1 49 ? 0.799 65.229 -31.769 1.00 9.93 49 GLN I CA 1
ATOM 6593 C C . GLN E 1 49 ? 0.781 66.724 -31.468 1.00 9.31 49 GLN I C 1
ATOM 6594 O O . GLN E 1 49 ? 1.772 67.412 -31.709 1.00 10.06 49 GLN I O 1
ATOM 6600 N N . VAL E 1 50 ? -0.332 67.230 -30.938 1.00 10.29 50 VAL I N 1
ATOM 6601 C CA . VAL E 1 50 ? -0.321 68.521 -30.265 1.00 9.38 50 VAL I CA 1
ATOM 6602 C C . VAL E 1 50 ? -0.369 68.207 -28.782 1.00 8.88 50 VAL I C 1
ATOM 6603 O O . VAL E 1 50 ? -1.096 67.298 -28.359 1.00 10.88 50 VAL I O 1
ATOM 6607 N N . ARG E 1 51 ? 0.418 68.939 -28.003 1.00 9.08 51 ARG I N 1
ATOM 6608 C CA . ARG E 1 51 ? 0.299 68.851 -26.552 1.00 7.89 51 ARG I CA 1
ATOM 6609 C C . ARG E 1 51 ? 0.764 70.164 -25.901 1.00 8.84 51 ARG I C 1
ATOM 6610 O O . ARG E 1 51 ? 1.147 71.108 -26.604 1.00 7.67 51 ARG I O 1
ATOM 6618 N N . GLY E 1 52 ? 0.706 70.242 -24.572 1.00 8.02 52 GLY I N 1
ATOM 6619 C CA . GLY E 1 52 ? 0.771 71.541 -23.910 1.00 7.01 52 GLY I CA 1
ATOM 6620 C C . GLY E 1 52 ? -0.650 72.056 -23.682 1.00 7.83 52 GLY I C 1
ATOM 6621 O O . GLY E 1 52 ? -1.489 72.104 -24.601 1.00 6.35 52 GLY I O 1
ATOM 6622 N N . ALA E 1 53 ? -0.945 72.447 -22.450 1.00 7.03 53 ALA I N 1
ATOM 6623 C CA . ALA E 1 53 ? -2.347 72.684 -22.094 1.00 7.49 53 ALA I CA 1
ATOM 6624 C C . ALA E 1 53 ? -3.075 73.738 -22.950 1.00 7.60 53 ALA I C 1
ATOM 6625 O O . ALA E 1 53 ? -4.193 73.479 -23.433 1.00 7.40 53 ALA I O 1
ATOM 6627 N N . PRO E 1 54 ? -2.500 74.920 -23.151 1.00 8.25 54 PRO I N 1
ATOM 6628 C CA . PRO E 1 54 ? -3.153 75.910 -24.017 1.00 8.58 54 PRO I CA 1
ATOM 6629 C C . PRO E 1 54 ? -3.213 75.483 -25.494 1.00 8.13 54 PRO I C 1
ATOM 6630 O O . PRO E 1 54 ? -4.243 75.701 -26.157 1.00 8.30 54 PRO I O 1
ATOM 6634 N N . ALA E 1 55 ? -2.147 74.878 -26.012 1.00 7.81 55 ALA I N 1
ATOM 6635 C CA . ALA E 1 55 ? -2.191 74.413 -27.407 1.00 7.41 55 ALA I CA 1
ATOM 6636 C C . ALA E 1 55 ? -3.299 73.380 -27.629 1.00 8.91 55 ALA I C 1
ATOM 6637 O O . ALA E 1 55 ? -3.958 73.361 -28.678 1.00 8.43 55 ALA I O 1
ATOM 6639 N N . ILE E 1 56 ? -3.495 72.510 -26.646 1.00 7.94 56 ILE I N 1
ATOM 6640 C CA . ILE E 1 56 ? -4.595 71.554 -26.705 1.00 8.00 56 ILE I CA 1
ATOM 6641 C C . ILE E 1 56 ? -5.943 72.274 -26.820 1.00 9.13 56 ILE I C 1
ATOM 6642 O O . ILE E 1 56 ? -6.770 71.927 -27.670 1.00 8.83 56 ILE I O 1
ATOM 6647 N N . ALA E 1 57 ? -6.173 73.267 -25.971 1.00 9.06 57 ALA I N 1
ATOM 6648 C CA . ALA E 1 57 ? -7.425 74.050 -26.043 1.00 8.69 57 ALA I CA 1
ATOM 6649 C C . ALA E 1 57 ? -7.593 74.780 -27.372 1.00 9.16 57 ALA I C 1
ATOM 6650 O O . ALA E 1 57 ? -8.693 74.841 -27.935 1.00 9.22 57 ALA I O 1
ATOM 6652 N N . ILE E 1 58 ? -6.504 75.361 -27.859 1.00 8.95 58 ILE I N 1
ATOM 6653 C CA . ILE E 1 58 ? -6.545 76.071 -29.137 1.00 9.53 58 ILE I CA 1
ATOM 6654 C C . ILE E 1 58 ? -6.852 75.115 -30.295 1.00 10.66 58 ILE I C 1
ATOM 6655 O O . ILE E 1 58 ? -7.725 75.403 -31.105 1.00 10.84 58 ILE I O 1
ATOM 6660 N N . VAL E 1 59 ? -6.151 73.985 -30.381 1.00 9.43 59 VAL I N 1
ATOM 6661 C CA . VAL E 1 59 ? -6.449 73.051 -31.471 1.00 11.38 59 VAL I CA 1
ATOM 6662 C C . VAL E 1 59 ? -7.856 72.475 -31.351 1.00 11.18 59 VAL I C 1
ATOM 6663 O O . VAL E 1 59 ? -8.559 72.322 -32.348 1.00 10.41 59 VAL I O 1
ATOM 6667 N N . GLY E 1 60 ? -8.269 72.157 -30.129 1.00 10.20 60 GLY I N 1
ATOM 6668 C CA . GLY E 1 60 ? -9.618 71.653 -29.940 1.00 11.08 60 GLY I CA 1
ATOM 6669 C C . GLY E 1 60 ? -10.634 72.655 -30.464 1.00 11.23 60 GLY I C 1
ATOM 6670 O O . GLY E 1 60 ? -11.532 72.308 -31.252 1.00 10.13 60 GLY I O 1
ATOM 6671 N N . SER E 1 61 ? -10.490 73.900 -30.022 1.00 9.75 61 SER I N 1
ATOM 6672 C CA . SER E 1 61 ? -11.391 74.978 -30.431 1.00 11.10 61 SER I CA 1
ATOM 6673 C C . SER E 1 61 ? -11.405 75.159 -31.947 1.00 11.85 61 SER I C 1
ATOM 6674 O O . SER E 1 61 ? -12.473 75.261 -32.553 1.00 11.38 61 SER I O 1
ATOM 6677 N N . LEU E 1 62 ? -10.216 75.202 -32.547 1.00 11.18 62 LEU I N 1
ATOM 6678 C CA . LEU E 1 62 ? -10.101 75.330 -33.999 1.00 9.59 62 LEU I CA 1
ATOM 6679 C C . LEU E 1 62 ? -10.738 74.166 -34.759 1.00 10.82 62 LEU I C 1
ATOM 6680 O O . LEU E 1 62 ? -11.335 74.372 -35.824 1.00 11.64 62 LEU I O 1
ATOM 6685 N N . SER E 1 63 ? -10.627 72.951 -34.236 1.00 10.46 63 SER I N 1
ATOM 6686 C CA . SER E 1 63 ? -11.264 71.809 -34.898 1.00 10.91 63 SER I CA 1
ATOM 6687 C C . SER E 1 63 ? -12.793 71.929 -34.918 1.00 11.65 63 SER I C 1
ATOM 6688 O O . SER E 1 63 ? -13.459 71.408 -35.828 1.00 13.01 63 SER I O 1
ATOM 6691 N N . VAL E 1 64 ? -13.357 72.615 -33.926 1.00 12.31 64 VAL I N 1
ATOM 6692 C CA . VAL E 1 64 ? -14.807 72.825 -33.934 1.00 12.77 64 VAL I CA 1
ATOM 6693 C C . VAL E 1 64 ? -15.114 73.774 -35.096 1.00 13.46 64 VAL I C 1
ATOM 6694 O O . VAL E 1 64 ? -16.075 73.576 -35.863 1.00 13.99 64 VAL I O 1
ATOM 6698 N N . LEU E 1 65 ? -14.284 74.801 -35.234 1.00 12.27 65 LEU I N 1
ATOM 6699 C CA . LEU E 1 65 ? -14.502 75.800 -36.275 1.00 13.28 65 LEU I CA 1
ATOM 6700 C C . LEU E 1 65 ? -14.345 75.183 -37.654 1.00 14.11 65 LEU I C 1
ATOM 6701 O O . LEU E 1 65 ? -15.166 75.424 -38.543 1.00 14.83 65 LEU I O 1
ATOM 6706 N N . THR E 1 66 ? -13.311 74.373 -37.858 1.00 13.43 66 THR I N 1
ATOM 6707 C CA . THR E 1 66 ? -13.209 73.732 -39.167 1.00 14.82 66 THR I CA 1
ATOM 6708 C C . THR E 1 66 ? -14.384 72.798 -39.436 1.00 15.77 66 THR I C 1
ATOM 6709 O O . THR E 1 66 ? -14.839 72.686 -40.581 1.00 16.49 66 THR I O 1
ATOM 6713 N N . GLU E 1 67 ? -14.871 72.123 -38.398 1.00 15.26 67 GLU I N 1
ATOM 6714 C CA . GLU E 1 67 ? -16.045 71.273 -38.552 1.00 16.11 67 GLU I CA 1
ATOM 6715 C C . GLU E 1 67 ? -17.285 72.058 -38.976 1.00 16.99 67 GLU I C 1
ATOM 6716 O O . GLU E 1 67 ? -17.974 71.659 -39.924 1.00 16.53 67 GLU I O 1
ATOM 6722 N N . VAL E 1 68 ? -17.574 73.158 -38.285 1.00 16.72 68 VAL I N 1
ATOM 6723 C CA . VAL E 1 68 ? -18.742 73.966 -38.647 1.00 17.87 68 VAL I CA 1
ATOM 6724 C C . VAL E 1 68 ? -18.658 74.513 -40.060 1.00 18.20 68 VAL I C 1
ATOM 6725 O O . VAL E 1 68 ? -19.677 74.621 -40.741 1.00 17.93 68 VAL I O 1
ATOM 6729 N N . GLN E 1 69 ? -17.452 74.862 -40.500 1.00 18.24 69 GLN I N 1
ATOM 6730 C CA . GLN E 1 69 ? -17.297 75.410 -41.839 1.00 17.91 69 GLN I CA 1
ATOM 6731 C C . GLN E 1 69 ? -17.363 74.302 -42.885 1.00 20.13 69 GLN I C 1
ATOM 6732 O O . GLN E 1 69 ? -17.821 74.527 -44.009 1.00 21.01 69 GLN I O 1
ATOM 6738 N N . LEU E 1 70 ? -16.904 73.109 -42.519 1.00 19.87 70 LEU I N 1
ATOM 6739 C CA . LEU E 1 70 ? -16.958 71.974 -43.434 1.00 22.31 70 LEU I CA 1
ATOM 6740 C C . LEU E 1 70 ? -18.382 71.503 -43.710 1.00 22.43 70 LEU I C 1
ATOM 6741 O O . LEU E 1 70 ? -18.712 71.173 -44.855 1.00 23.58 70 LEU I O 1
ATOM 6746 N N . ILE E 1 71 ? -19.228 71.465 -42.683 1.00 23.71 71 ILE I N 1
ATOM 6747 C CA . ILE E 1 71 ? -20.590 70.974 -42.892 1.00 25.25 71 ILE I CA 1
ATOM 6748 C C . ILE E 1 71 ? -21.408 71.922 -43.763 1.00 26.62 71 ILE I C 1
ATOM 6749 O O . ILE E 1 71 ? -22.343 71.498 -44.457 1.00 27.15 71 ILE I O 1
ATOM 6754 N N . LYS E 1 72 ? -21.027 73.196 -43.715 1.00 28.55 72 LYS I N 1
ATOM 6755 C CA . LYS E 1 72 ? -21.476 74.245 -44.628 1.00 29.50 72 LYS I CA 1
ATOM 6756 C C . LYS E 1 72 ? -20.942 74.023 -46.058 1.00 30.20 72 LYS I C 1
ATOM 6757 O O . LYS E 1 72 ? -21.723 73.928 -47.006 1.00 29.62 72 LYS I O 1
ATOM 6763 N N . HIS E 1 73 ? -19.625 73.927 -46.217 1.00 29.85 73 HIS I N 1
ATOM 6764 C CA . HIS E 1 73 ? -19.003 73.907 -47.537 1.00 30.83 73 HIS I CA 1
ATOM 6765 C C . HIS E 1 73 ? -19.095 72.569 -48.267 1.00 31.12 73 HIS I C 1
ATOM 6766 O O . HIS E 1 73 ? -19.140 72.546 -49.493 1.00 30.75 73 HIS I O 1
ATOM 6773 N N . ASN E 1 74 ? -19.098 71.460 -47.535 1.00 30.97 74 ASN I N 1
ATOM 6774 C CA . ASN E 1 74 ? -19.331 70.166 -48.177 1.00 31.34 74 ASN I CA 1
ATOM 6775 C C . ASN E 1 74 ? -20.394 69.289 -47.540 1.00 30.03 74 ASN I C 1
ATOM 6776 O O . ASN E 1 74 ? -20.097 68.410 -46.725 1.00 29.99 74 ASN I O 1
ATOM 6781 N N . PRO E 1 75 ? -21.637 69.543 -47.934 1.00 29.79 75 PRO I N 1
ATOM 6782 C CA . PRO E 1 75 ? -22.806 68.862 -47.362 1.00 28.85 75 PRO I CA 1
ATOM 6783 C C . PRO E 1 75 ? -22.831 67.347 -47.555 1.00 28.59 75 PRO I C 1
ATOM 6784 O O . PRO E 1 75 ? -23.646 66.696 -46.899 1.00 27.74 75 PRO I O 1
ATOM 6788 N N . THR E 1 76 ? -21.976 66.793 -48.417 1.00 27.73 76 THR I N 1
ATOM 6789 C CA . THR E 1 76 ? -21.904 65.338 -48.570 1.00 28.23 76 THR I CA 1
ATOM 6790 C C . THR E 1 76 ? -20.697 64.687 -47.884 1.00 28.21 76 THR I C 1
ATOM 6791 O O . THR E 1 76 ? -20.401 63.517 -48.122 1.00 29.03 76 THR I O 1
ATOM 6795 N N . SER E 1 77 ? -20.000 65.430 -47.027 1.00 28.54 77 SER I N 1
ATOM 6796 C CA . SER E 1 77 ? -18.946 64.834 -46.210 1.00 28.16 77 SER I CA 1
ATOM 6797 C C . SER E 1 77 ? -19.521 63.896 -45.156 1.00 28.12 77 SER I C 1
ATOM 6798 O O . SER E 1 77 ? -20.676 64.030 -44.740 1.00 27.94 77 SER I O 1
ATOM 6801 N N . ASP E 1 78 ? -18.723 62.936 -44.711 1.00 28.04 78 ASP I N 1
ATOM 6802 C CA . ASP E 1 78 ? -19.169 62.052 -43.638 1.00 28.11 78 ASP I CA 1
ATOM 6803 C C . ASP E 1 78 ? -19.590 62.851 -42.411 1.00 27.83 78 ASP I C 1
ATOM 6804 O O . ASP E 1 78 ? -20.589 62.542 -41.753 1.00 27.59 78 ASP I O 1
ATOM 6809 N N . VAL E 1 79 ? -18.818 63.887 -42.097 1.00 27.14 79 VAL I N 1
ATOM 6810 C CA . VAL E 1 79 ? -19.125 64.685 -40.925 1.00 27.62 79 VAL I CA 1
ATOM 6811 C C . VAL E 1 79 ? -20.428 65.458 -41.111 1.00 26.70 79 VAL I C 1
ATOM 6812 O O . VAL E 1 79 ? -21.226 65.539 -40.185 1.00 27.65 79 VAL I O 1
ATOM 6816 N N . ALA E 1 80 ? -20.659 66.010 -42.302 1.00 28.12 80 ALA I N 1
ATOM 6817 C CA . ALA E 1 80 ? -21.940 66.676 -42.587 1.00 27.68 80 ALA I CA 1
ATOM 6818 C C . ALA E 1 80 ? -23.180 65.817 -42.310 1.00 28.64 80 ALA I C 1
ATOM 6819 O O . ALA E 1 80 ? -24.199 66.319 -41.826 1.00 27.62 80 ALA I O 1
ATOM 6821 N N . THR E 1 81 ? -23.101 64.523 -42.610 1.00 28.42 81 THR I N 1
ATOM 6822 C CA . THR E 1 81 ? -24.227 63.623 -42.365 1.00 28.81 81 THR I CA 1
ATOM 6823 C C . THR E 1 81 ? -24.568 63.378 -40.895 1.00 28.45 81 THR I C 1
ATOM 6824 O O . THR E 1 81 ? -25.593 62.777 -40.581 1.00 26.65 81 THR I O 1
ATOM 6828 N N . LEU E 1 82 ? -23.719 63.836 -39.982 1.00 26.48 82 LEU I N 1
ATOM 6829 C CA . LEU E 1 82 ? -24.057 63.700 -38.572 1.00 26.42 82 LEU I CA 1
ATOM 6830 C C . LEU E 1 82 ? -25.136 64.705 -38.210 1.00 26.16 82 LEU I C 1
ATOM 6831 O O . LEU E 1 82 ? -25.778 64.594 -37.161 1.00 26.44 82 LEU I O 1
ATOM 6836 N N . TYR E 1 83 ? -25.325 65.693 -39.082 1.00 26.15 83 TYR I N 1
ATOM 6837 C CA . TYR E 1 83 ? -26.144 66.852 -38.750 1.00 26.61 83 TYR I CA 1
ATOM 6838 C C . TYR E 1 83 ? -27.430 66.907 -39.583 1.00 28.12 83 TYR I C 1
ATOM 6839 O O . TYR E 1 83 ? -27.421 66.555 -40.762 1.00 27.74 83 TYR I O 1
ATOM 6848 N N . SER E 1 84 ? -28.520 67.357 -38.965 1.00 28.82 84 SER I N 1
ATOM 6849 C CA . SER E 1 84 ? -29.687 67.827 -39.711 1.00 31.35 84 SER I CA 1
ATOM 6850 C C . SER E 1 84 ? -29.768 69.349 -39.658 1.00 31.77 84 SER I C 1
ATOM 6851 O O . SER E 1 84 ? -30.373 69.930 -38.743 1.00 31.45 84 SER I O 1
ATOM 6854 N N . LEU E 1 85 ? -29.146 69.989 -40.642 1.00 32.05 85 LEU I N 1
ATOM 6855 C CA . LEU E 1 85 ? -28.910 71.429 -40.601 1.00 33.39 85 LEU I CA 1
ATOM 6856 C C . LEU E 1 85 ? -30.193 72.210 -40.798 1.00 33.14 85 LEU I C 1
ATOM 6857 O O . LEU E 1 85 ? -30.260 73.398 -40.461 1.00 33.07 85 LEU I O 1
ATOM 6862 N N . VAL E 1 86 ? -31.203 71.532 -41.340 1.00 33.18 86 VAL I N 1
ATOM 6863 C CA . VAL E 1 86 ? -32.517 72.134 -41.537 1.00 32.25 86 VAL I CA 1
ATOM 6864 C C . VAL E 1 86 ? -33.138 72.538 -40.202 1.00 32.20 86 VAL I C 1
ATOM 6865 O O . VAL E 1 86 ? -33.963 73.456 -40.140 1.00 31.00 86 VAL I O 1
ATOM 6869 N N . ASN E 1 87 ? -32.731 71.855 -39.135 1.00 29.26 87 ASN I N 1
ATOM 6870 C CA . ASN E 1 87 ? -33.217 72.180 -37.802 1.00 29.26 87 ASN I CA 1
ATOM 6871 C C . ASN E 1 87 ? -32.096 72.628 -36.873 1.00 28.20 87 ASN I C 1
ATOM 6872 O O . ASN E 1 87 ? -31.246 71.830 -36.481 1.00 27.39 87 ASN I O 1
ATOM 6877 N N . TRP E 1 88 ? -32.115 73.909 -36.524 1.00 27.67 88 TRP I N 1
ATOM 6878 C CA . TRP E 1 88 ? -31.047 74.516 -35.743 1.00 26.48 88 TRP I CA 1
ATOM 6879 C C . TRP E 1 88 ? -30.961 73.856 -34.362 1.00 26.98 88 TRP I C 1
ATOM 6880 O O . TRP E 1 88 ? -29.864 73.590 -33.853 1.00 25.97 88 TRP I O 1
ATOM 6891 N N . GLU E 1 89 ? -32.111 73.578 -33.753 1.00 25.80 89 GLU I N 1
ATOM 6892 C CA . GLU E 1 89 ? -32.105 72.919 -32.453 1.00 25.49 89 GLU I CA 1
ATOM 6893 C C . GLU E 1 89 ? -31.444 71.552 -32.515 1.00 25.07 89 GLU I C 1
ATOM 6894 O O . GLU E 1 89 ? -30.639 71.226 -31.645 1.00 24.59 89 GLU I O 1
ATOM 6900 N N . SER E 1 90 ? -31.780 70.757 -33.529 1.00 23.90 90 SER I N 1
ATOM 6901 C CA . SER E 1 90 ? -31.139 69.461 -33.732 1.00 23.88 90 SER I CA 1
ATOM 6902 C C . SER E 1 90 ? -29.648 69.621 -33.995 1.00 24.17 90 SER I C 1
ATOM 6903 O O . SER E 1 90 ? -28.842 68.815 -33.530 1.00 22.71 90 SER I O 1
ATOM 6906 N N . THR E 1 91 ? -29.285 70.658 -34.745 1.00 22.64 91 THR I N 1
ATOM 6907 C CA . THR E 1 91 ? -27.878 70.906 -35.055 1.00 23.07 91 THR I CA 1
ATOM 6908 C C . THR E 1 91 ? -27.071 71.164 -33.779 1.00 22.14 91 THR I C 1
ATOM 6909 O O . THR E 1 91 ? -26.009 70.571 -33.577 1.00 23.11 91 THR I O 1
ATOM 6913 N N . LYS E 1 92 ? -27.578 72.037 -32.917 1.00 21.29 92 LYS I N 1
ATOM 6914 C CA . LYS E 1 92 ? -26.921 72.299 -31.640 1.00 21.00 92 LYS I CA 1
ATOM 6915 C C . LYS E 1 92 ? -26.756 71.024 -30.817 1.00 22.08 92 LYS I C 1
ATOM 6916 O O . LYS E 1 92 ? -25.751 70.837 -30.132 1.00 19.53 92 LYS I O 1
ATOM 6922 N N . THR E 1 93 ? -27.751 70.141 -30.879 1.00 21.05 93 THR I N 1
ATOM 6923 C CA . THR E 1 93 ? -27.697 68.938 -30.059 1.00 21.50 93 THR I CA 1
ATOM 6924 C C . THR E 1 93 ? -26.527 68.056 -30.480 1.00 20.42 93 THR I C 1
ATOM 6925 O O . THR E 1 93 ? -25.781 67.558 -29.630 1.00 21.24 93 THR I O 1
ATOM 6929 N N . VAL E 1 94 ? -26.366 67.864 -31.782 1.00 19.36 94 VAL I N 1
ATOM 6930 C CA . VAL E 1 94 ? -25.273 67.043 -32.295 1.00 19.60 94 VAL I CA 1
ATOM 6931 C C . VAL E 1 94 ? -23.918 67.728 -32.036 1.00 20.34 94 VAL I C 1
ATOM 6932 O O . VAL E 1 94 ? -22.947 67.077 -31.638 1.00 20.11 94 VAL I O 1
ATOM 6936 N N . LEU E 1 95 ? -23.858 69.036 -32.269 1.00 20.77 95 LEU I N 1
ATOM 6937 C CA . LEU E 1 95 ? -22.658 69.808 -31.937 1.00 21.11 95 LEU I CA 1
ATOM 6938 C C . LEU E 1 95 ? -22.269 69.637 -30.471 1.00 21.07 95 LEU I C 1
ATOM 6939 O O . LEU E 1 95 ? -21.099 69.383 -30.157 1.00 18.88 95 LEU I O 1
ATOM 6944 N N . ASN E 1 96 ? -23.236 69.789 -29.573 1.00 19.91 96 ASN I N 1
ATOM 6945 C CA . ASN E 1 96 ? -22.947 69.599 -28.159 1.00 20.99 96 ASN I CA 1
ATOM 6946 C C . ASN E 1 96 ? -22.420 68.196 -27.852 1.00 20.77 96 ASN I C 1
ATOM 6947 O O . ASN E 1 96 ? -21.513 68.054 -27.024 1.00 18.90 96 ASN I O 1
ATOM 6952 N N . LYS E 1 97 ? -22.959 67.168 -28.515 1.00 19.72 97 LYS I N 1
ATOM 6953 C CA . LYS E 1 97 ? -22.415 65.809 -28.379 1.00 20.46 97 LYS I CA 1
ATOM 6954 C C . LYS E 1 97 ? -20.984 65.679 -28.901 1.00 19.78 97 LYS I C 1
ATOM 6955 O O . LYS E 1 97 ? -20.145 64.983 -28.316 1.00 17.25 97 LYS I O 1
ATOM 6961 N N . ARG E 1 98 ? -20.688 66.347 -30.007 1.00 17.12 98 ARG I N 1
ATOM 6962 C CA . ARG E 1 98 ? -19.317 66.287 -30.500 1.00 18.22 98 ARG I CA 1
ATOM 6963 C C . ARG E 1 98 ? -18.306 67.072 -29.681 1.00 16.91 98 ARG I C 1
ATOM 6964 O O . ARG E 1 98 ? -17.141 66.677 -29.561 1.00 17.71 98 ARG I O 1
ATOM 6972 N N . LEU E 1 99 ? -18.756 68.176 -29.102 1.00 16.70 99 LEU I N 1
ATOM 6973 C CA . LEU E 1 99 ? -17.950 68.845 -28.085 1.00 16.36 99 LEU I CA 1
ATOM 6974 C C . LEU E 1 99 ? -17.640 67.960 -26.885 1.00 17.05 99 LEU I C 1
ATOM 6975 O O . LEU E 1 99 ? -16.524 68.003 -26.352 1.00 15.50 99 LEU I O 1
ATOM 6980 N N . ASP E 1 100 ? -18.616 67.173 -26.438 1.00 15.65 100 ASP I N 1
ATOM 6981 C CA . ASP E 1 100 ? -18.352 66.267 -25.323 1.00 16.17 100 ASP I CA 1
ATOM 6982 C C . ASP E 1 100 ? -17.369 65.178 -25.727 1.00 15.14 100 ASP I C 1
ATOM 6983 O O . ASP E 1 100 ? -16.545 64.747 -24.912 1.00 14.80 100 ASP I O 1
ATOM 6988 N N . PHE E 1 101 ? -17.450 64.736 -26.979 1.00 13.96 101 PHE I N 1
ATOM 6989 C CA . PHE E 1 101 ? -16.507 63.747 -27.489 1.00 14.54 101 PHE I CA 1
ATOM 6990 C C . PHE E 1 101 ? -15.102 64.336 -27.482 1.00 14.86 101 PHE I C 1
ATOM 6991 O O . PHE E 1 101 ? -14.161 63.723 -26.987 1.00 13.86 101 PHE I O 1
ATOM 6999 N N . LEU E 1 102 ? -14.972 65.533 -28.039 1.00 12.18 102 LEU I N 1
ATOM 7000 C CA . LEU E 1 102 ? -13.690 66.236 -28.001 1.00 12.56 102 LEU I CA 1
ATOM 7001 C C . LEU E 1 102 ? -13.105 66.376 -26.593 1.00 11.73 102 LEU I C 1
ATOM 7002 O O . LEU E 1 102 ? -11.902 66.135 -26.384 1.00 12.95 102 LEU I O 1
ATOM 7007 N N . LEU E 1 103 ? -13.940 66.757 -25.632 1.00 12.35 103 LEU I N 1
ATOM 7008 C CA . LEU E 1 103 ? -13.519 66.922 -24.240 1.00 12.60 103 LEU I CA 1
ATOM 7009 C C . LEU E 1 103 ? -12.830 65.659 -23.710 1.00 13.03 103 LEU I C 1
ATOM 7010 O O . LEU E 1 103 ? -11.902 65.741 -22.895 1.00 12.98 103 LEU I O 1
ATOM 7015 N N . SER E 1 104 ? -13.298 64.504 -24.177 1.00 11.38 104 SER I N 1
ATOM 7016 C CA . SER E 1 104 ? -12.821 63.201 -23.703 1.00 12.30 104 SER I CA 1
ATOM 7017 C C . SER E 1 104 ? -11.407 62.826 -24.154 1.00 11.96 104 SER I C 1
ATOM 7018 O O . SER E 1 104 ? -10.821 61.854 -23.651 1.00 12.28 104 SER I O 1
ATOM 7021 N N . SER E 1 105 ? -10.848 63.604 -25.079 1.00 12.14 105 SER I N 1
ATOM 7022 C CA . SER E 1 105 ? -9.527 63.327 -25.649 1.00 11.29 105 SER I CA 1
ATOM 7023 C C . SER E 1 105 ? -8.451 63.128 -24.581 1.00 12.54 105 SER I C 1
ATOM 7024 O O . SER E 1 105 ? -7.838 62.059 -24.491 1.00 11.70 105 SER I O 1
ATOM 7027 N N . ARG E 1 106 ? -8.208 64.163 -23.775 1.00 10.47 106 ARG I N 1
ATOM 7028 C CA . ARG E 1 106 ? -7.269 64.045 -22.653 1.00 10.74 106 ARG I CA 1
ATOM 7029 C C . ARG E 1 106 ? -7.839 64.854 -21.496 1.00 10.54 106 ARG I C 1
ATOM 7030 O O . ARG E 1 106 ? -8.139 66.039 -21.666 1.00 11.60 106 ARG I O 1
ATOM 7038 N N . PRO E 1 107 ? -8.011 64.216 -20.343 1.00 11.13 107 PRO I N 1
ATOM 7039 C CA . PRO E 1 107 ? -8.818 64.792 -19.257 1.00 11.61 107 PRO I CA 1
ATOM 7040 C C . PRO E 1 107 ? -8.125 65.797 -18.342 1.00 12.08 107 PRO I C 1
ATOM 7041 O O . PRO E 1 107 ? -8.813 66.648 -17.774 1.00 11.61 107 PRO I O 1
ATOM 7045 N N . THR E 1 108 ? -6.810 65.710 -18.166 1.00 10.21 108 THR I N 1
ATOM 7046 C CA . THR E 1 108 ? -6.222 66.391 -17.018 1.00 10.10 108 THR I CA 1
ATOM 7047 C C . THR E 1 108 ? -6.039 67.906 -17.144 1.00 9.82 108 THR I C 1
ATOM 7048 O O . THR E 1 108 ? -6.420 68.635 -16.235 1.00 9.95 108 THR I O 1
ATOM 7052 N N . ALA E 1 109 ? -5.455 68.384 -18.243 1.00 8.58 109 ALA I N 1
ATOM 7053 C CA . ALA E 1 109 ? -5.386 69.830 -18.452 1.00 8.79 109 ALA I CA 1
ATOM 7054 C C . ALA E 1 109 ? -6.792 70.398 -18.595 1.00 9.30 109 ALA I C 1
ATOM 7055 O O . ALA E 1 109 ? -7.596 69.838 -19.338 1.00 9.75 109 ALA I O 1
ATOM 7057 N N . VAL E 1 110 ? -7.083 71.492 -17.886 1.00 8.47 110 VAL I N 1
ATOM 7058 C CA . VAL E 1 110 ? -8.449 72.024 -17.837 1.00 8.91 110 VAL I CA 1
ATOM 7059 C C . VAL E 1 110 ? -8.689 73.065 -18.941 1.00 9.24 110 VAL I C 1
ATOM 7060 O O . VAL E 1 110 ? -9.827 73.444 -19.214 1.00 10.32 110 VAL I O 1
ATOM 7064 N N . ASN E 1 111 ? -7.628 73.532 -19.592 1.00 7.39 111 ASN I N 1
ATOM 7065 C CA . ASN E 1 111 ? -7.809 74.562 -20.617 1.00 9.00 111 ASN I CA 1
ATOM 7066 C C . ASN E 1 111 ? -8.855 74.189 -21.669 1.00 9.15 111 ASN I C 1
ATOM 7067 O O . ASN E 1 111 ? -9.694 75.026 -22.024 1.00 9.56 111 ASN I O 1
ATOM 7072 N N . LEU E 1 112 ? -8.795 72.952 -22.165 1.00 8.81 112 LEU I N 1
ATOM 7073 C CA . LEU E 1 112 ? -9.736 72.512 -23.188 1.00 9.77 112 LEU I CA 1
ATOM 7074 C C . LEU E 1 112 ? -11.174 72.667 -22.694 1.00 9.30 112 LEU I C 1
ATOM 7075 O O . LEU E 1 112 ? -11.999 73.296 -23.369 1.00 10.74 112 LEU I O 1
ATOM 7080 N N . SER E 1 113 ? -11.446 72.118 -21.513 1.00 10.05 113 SER I N 1
ATOM 7081 C CA . SER E 1 113 ? -12.772 72.223 -20.902 1.00 10.97 113 SER I CA 1
ATOM 7082 C C . SER E 1 113 ? -13.190 73.680 -20.786 1.00 11.38 113 SER I C 1
ATOM 7083 O O . SER E 1 113 ? -14.315 74.030 -21.131 1.00 12.43 113 SER I O 1
ATOM 7086 N N . ASN E 1 114 ? -12.298 74.532 -20.291 1.00 11.60 114 ASN I N 1
ATOM 7087 C CA . ASN E 1 114 ? -12.665 75.939 -20.143 1.00 11.14 114 ASN I CA 1
ATOM 7088 C C . ASN E 1 114 ? -13.061 76.550 -21.483 1.00 12.27 114 ASN I C 1
ATOM 7089 O O . ASN E 1 114 ? -13.999 77.354 -21.558 1.00 12.54 114 ASN I O 1
ATOM 7094 N N . SER E 1 115 ? -12.351 76.179 -22.546 1.00 11.14 115 SER I N 1
ATOM 7095 C CA . SER E 1 115 ? -12.720 76.665 -23.874 1.00 12.30 115 SER I CA 1
ATOM 7096 C C . SER E 1 115 ? -14.053 76.092 -24.354 1.00 11.13 115 SER I C 1
ATOM 7097 O O . SER E 1 115 ? -14.894 76.812 -24.919 1.00 12.68 115 SER I O 1
ATOM 7100 N N . LEU E 1 116 ? -14.249 74.800 -24.137 1.00 12.21 116 LEU I N 1
ATOM 7101 C CA . LEU E 1 116 ? -15.431 74.148 -24.691 1.00 12.38 116 LEU I CA 1
ATOM 7102 C C . LEU E 1 116 ? -16.672 74.667 -23.973 1.00 12.94 116 LEU I C 1
ATOM 7103 O O . LEU E 1 116 ? -17.734 74.794 -24.579 1.00 13.65 116 LEU I O 1
ATOM 7108 N N . VAL E 1 117 ? -16.542 74.995 -22.691 1.00 14.33 117 VAL I N 1
ATOM 7109 C CA . VAL E 1 117 ? -17.655 75.637 -21.989 1.00 16.34 117 VAL I CA 1
ATOM 7110 C C . VAL E 1 117 ? -18.030 76.978 -22.614 1.00 16.09 117 VAL I C 1
ATOM 7111 O O . VAL E 1 117 ? -19.219 77.292 -22.779 1.00 16.12 117 VAL I O 1
ATOM 7115 N N . GLU E 1 118 ? -17.023 77.772 -22.964 1.00 15.81 118 GLU I N 1
ATOM 7116 C CA . GLU E 1 118 ? -17.278 79.056 -23.596 1.00 17.61 118 GLU I CA 1
ATOM 7117 C C . GLU E 1 118 ? -17.929 78.853 -24.963 1.00 16.47 118 GLU I C 1
ATOM 7118 O O . GLU E 1 118 ? -18.880 79.561 -25.310 1.00 15.10 118 GLU I O 1
ATOM 7124 N N . ILE E 1 119 ? -17.427 77.886 -25.728 1.00 16.08 119 ILE I N 1
ATOM 7125 C CA . ILE E 1 119 ? -17.986 77.603 -27.048 1.00 15.53 119 ILE I CA 1
ATOM 7126 C C . ILE E 1 119 ? -19.447 77.190 -26.925 1.00 16.49 119 ILE I C 1
ATOM 7127 O O . ILE E 1 119 ? -20.293 77.613 -27.726 1.00 17.24 119 ILE I O 1
ATOM 7132 N N . LYS E 1 120 ? -19.747 76.370 -25.923 1.00 15.47 120 LYS I N 1
ATOM 7133 C CA . LYS E 1 120 ? -21.142 75.983 -25.688 1.00 17.45 120 LYS I CA 1
ATOM 7134 C C . LYS E 1 120 ? -22.011 77.195 -25.349 1.00 17.40 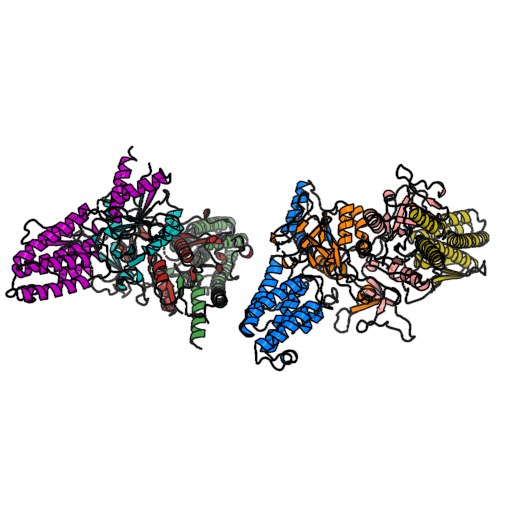120 LYS I C 1
ATOM 7135 O O . LYS E 1 120 ? -23.168 77.278 -25.794 1.00 17.74 120 LYS I O 1
ATOM 7141 N N . ASN E 1 121 ? -21.468 78.125 -24.566 1.00 18.34 121 ASN I N 1
ATOM 7142 C CA . ASN E 1 121 ? -22.185 79.368 -24.258 1.00 19.54 121 ASN I CA 1
ATOM 7143 C C . ASN E 1 121 ? -22.459 80.206 -25.513 1.00 20.66 121 ASN I C 1
ATOM 7144 O O . ASN E 1 121 ? -23.566 80.752 -25.694 1.00 19.41 121 ASN I O 1
ATOM 7149 N N . ILE E 1 122 ? -21.455 80.307 -26.383 1.00 18.32 122 ILE I N 1
ATOM 7150 C CA . ILE E 1 122 ? -21.635 80.953 -27.682 1.00 19.22 122 ILE I CA 1
ATOM 7151 C C . ILE E 1 122 ? -22.694 80.263 -28.536 1.00 19.53 122 ILE I C 1
ATOM 7152 O O . ILE E 1 122 ? -23.547 80.922 -29.132 1.00 20.23 122 ILE I O 1
ATOM 7157 N N . LEU E 1 123 ? -22.643 78.937 -28.592 1.00 18.69 123 LEU I N 1
ATOM 7158 C CA . LEU E 1 123 ? -23.625 78.167 -29.343 1.00 20.14 123 LEU I CA 1
ATOM 7159 C C . LEU E 1 123 ? -25.030 78.487 -28.837 1.00 20.79 123 LEU I C 1
ATOM 7160 O O . LEU E 1 123 ? -25.945 78.702 -29.632 1.00 21.98 123 LEU I O 1
ATOM 7165 N N . LYS E 1 124 ? -25.195 78.536 -27.519 1.00 22.47 124 LYS I N 1
ATOM 7166 C CA . LYS E 1 124 ? -26.524 78.765 -26.926 1.00 25.54 124 LYS I CA 1
ATOM 7167 C C . LYS E 1 124 ? -27.081 80.157 -27.227 1.00 26.13 124 LYS I C 1
ATOM 7168 O O . LYS E 1 124 ? -28.297 80.368 -27.229 1.00 27.26 124 LYS I O 1
ATOM 7174 N N . SER E 1 125 ? -26.200 81.118 -27.472 1.00 26.38 125 SER I N 1
ATOM 7175 C CA . SER E 1 125 ? -26.664 82.460 -27.791 1.00 27.34 125 SER I CA 1
ATOM 7176 C C . SER E 1 125 ? -26.642 82.753 -29.290 1.00 27.01 125 SER I C 1
ATOM 7177 O O . SER E 1 125 ? -26.839 83.897 -29.702 1.00 27.22 125 SER I O 1
ATOM 7180 N N . SER E 1 126 ? -26.415 81.723 -30.101 1.00 25.37 126 SER I N 1
ATOM 7181 C CA . SER E 1 126 ? -26.374 81.894 -31.552 1.00 24.97 126 SER I CA 1
ATOM 7182 C C . SER E 1 126 ? -27.711 81.608 -32.233 1.00 25.15 126 SER I C 1
ATOM 7183 O O . SER E 1 126 ? -28.310 80.563 -31.996 1.00 24.63 126 SER I O 1
ATOM 7186 N N . SER E 1 127 ? -28.160 82.525 -33.085 1.00 25.31 127 SER I N 1
ATOM 7187 C CA . SER E 1 127 ? -29.473 82.388 -33.729 1.00 25.84 127 SER I CA 1
ATOM 7188 C C . SER E 1 127 ? -29.502 81.337 -34.844 1.00 25.04 127 SER I C 1
ATOM 7189 O O . SER E 1 127 ? -30.547 80.758 -35.126 1.00 24.23 127 SER I O 1
ATOM 7192 N N . ASP E 1 128 ? -28.355 81.097 -35.477 1.00 24.31 128 ASP I N 1
ATOM 7193 C CA . ASP E 1 128 ? -28.196 80.031 -36.466 1.00 22.74 128 ASP I CA 1
ATOM 7194 C C . ASP E 1 128 ? -26.717 79.694 -36.678 1.00 22.78 128 ASP I C 1
ATOM 7195 O O . ASP E 1 128 ? -25.842 80.312 -36.086 1.00 20.74 128 ASP I O 1
ATOM 7200 N N . LEU E 1 129 ? -26.451 78.717 -37.536 1.00 21.01 129 LEU I N 1
ATOM 7201 C CA . LEU E 1 129 ? -25.083 78.272 -37.786 1.00 21.85 129 LEU I CA 1
ATOM 7202 C C . LEU E 1 129 ? -24.160 79.366 -38.323 1.00 21.28 129 LEU I C 1
ATOM 7203 O O . LEU E 1 129 ? -22.991 79.460 -37.937 1.00 20.42 129 LEU I O 1
ATOM 7208 N N . LYS E 1 130 ? -24.675 80.184 -39.232 1.00 21.22 130 LYS I N 1
ATOM 7209 C CA . LYS E 1 130 ? -23.876 81.274 -39.779 1.00 21.50 130 LYS I CA 1
ATOM 7210 C C . LYS E 1 130 ? -23.419 82.193 -38.649 1.00 20.40 130 LYS I C 1
ATOM 7211 O O . LYS E 1 130 ? -22.271 82.640 -38.632 1.00 20.06 130 LYS I O 1
ATOM 7217 N N . ALA E 1 131 ? -24.320 82.476 -37.711 1.00 19.32 131 ALA I N 1
ATOM 7218 C CA . ALA E 1 131 ? -24.002 83.375 -36.608 1.00 18.62 131 ALA I CA 1
ATOM 7219 C C . ALA E 1 131 ? -22.949 82.741 -35.696 1.00 18.18 131 ALA I C 1
ATOM 7220 O O . ALA E 1 131 ? -22.015 83.407 -35.254 1.00 17.79 131 ALA I O 1
ATOM 7222 N N . PHE E 1 132 ? -23.120 81.456 -35.414 1.00 17.51 132 PHE I N 1
ATOM 7223 C CA . PHE E 1 132 ? -22.202 80.718 -34.542 1.00 17.18 132 PHE I CA 1
ATOM 7224 C C . PHE E 1 132 ? -20.810 80.588 -35.182 1.00 17.91 132 PHE I C 1
ATOM 7225 O O . PHE E 1 132 ? -19.779 80.808 -34.536 1.00 17.74 132 PHE I O 1
ATOM 7233 N N . ASP E 1 133 ? -20.783 80.243 -36.462 1.00 16.92 133 ASP I N 1
ATOM 7234 C CA . ASP E 1 133 ? -19.553 80.277 -37.258 1.00 17.76 133 ASP I CA 1
ATOM 7235 C C . ASP E 1 133 ? -18.746 81.578 -37.066 1.00 17.75 133 ASP I C 1
ATOM 7236 O O . ASP E 1 133 ? -17.564 81.543 -36.696 1.00 17.56 133 ASP I O 1
ATOM 7241 N N . GLY E 1 134 ? -19.377 82.725 -37.311 1.00 16.39 134 GLY I N 1
ATOM 7242 C CA . GLY E 1 134 ? -18.717 84.016 -37.154 1.00 16.47 134 GLY I CA 1
ATOM 7243 C C . GLY E 1 134 ? -18.274 84.309 -35.732 1.00 15.54 134 GLY I C 1
ATOM 7244 O O . GLY E 1 134 ? -17.167 84.828 -35.516 1.00 16.79 134 GLY I O 1
ATOM 7245 N N . SER E 1 135 ? -19.121 83.981 -34.757 1.00 14.75 135 SER I N 1
ATOM 7246 C CA . SER E 1 135 ? -18.791 84.238 -33.352 1.00 16.13 135 SER I CA 1
ATOM 7247 C C . SER E 1 135 ? -17.684 83.288 -32.897 1.00 15.41 135 SER I C 1
ATOM 7248 O O . SER E 1 135 ? -16.832 83.648 -32.085 1.00 15.18 135 SER I O 1
ATOM 7251 N N . LEU E 1 136 ? -17.715 82.073 -33.420 1.00 14.20 136 LEU I N 1
ATOM 7252 C CA . LEU E 1 136 ? -16.672 81.110 -33.080 1.00 14.24 136 LEU I CA 1
ATOM 7253 C C . LEU E 1 136 ? -15.320 81.532 -33.672 1.00 15.02 136 LEU I C 1
ATOM 7254 O O . LEU E 1 136 ? -14.272 81.423 -33.018 1.00 14.15 136 LEU I O 1
ATOM 7259 N N . TYR E 1 137 ? -15.339 82.021 -34.907 1.00 14.83 137 TYR I N 1
ATOM 7260 C CA . TYR E 1 137 ? -14.126 82.596 -35.489 1.00 14.68 137 TYR I CA 1
ATOM 7261 C C . TYR E 1 137 ? -13.552 83.665 -34.565 1.00 15.61 137 TYR I C 1
ATOM 7262 O O . TYR E 1 137 ? -12.364 83.636 -34.235 1.00 14.66 137 TYR I O 1
ATOM 7271 N N . ASN E 1 138 ? -14.392 84.612 -34.142 1.00 14.71 138 ASN I N 1
ATOM 7272 C CA . ASN E 1 138 ? -13.917 85.690 -33.287 1.00 14.76 138 ASN I CA 1
ATOM 7273 C C . ASN E 1 138 ? -13.374 85.146 -31.971 1.00 15.07 138 ASN I C 1
ATOM 7274 O O . ASN E 1 138 ? -12.319 85.585 -31.510 1.00 13.80 138 ASN I O 1
ATOM 7279 N N . TYR E 1 139 ? -14.088 84.179 -31.394 1.00 13.62 139 TYR I N 1
ATOM 7280 C CA . TYR E 1 139 ? -13.652 83.514 -30.164 1.00 13.08 139 TYR I CA 1
ATOM 7281 C C . TYR E 1 139 ? -12.262 82.873 -30.273 1.00 12.13 139 TYR I C 1
ATOM 7282 O O . TYR E 1 139 ? -11.403 83.101 -29.417 1.00 12.30 139 TYR I O 1
ATOM 7291 N N . VAL E 1 140 ? -12.037 82.060 -31.299 1.00 11.95 140 VAL I N 1
ATOM 7292 C CA . VAL E 1 140 ? -10.730 81.409 -31.432 1.00 10.98 140 VAL I CA 1
ATOM 7293 C C . VAL E 1 140 ? -9.597 82.420 -31.670 1.00 11.56 140 VAL I C 1
ATOM 7294 O O . VAL E 1 140 ? -8.481 82.256 -31.152 1.00 10.19 140 VAL I O 1
ATOM 7298 N N . CYS E 1 141 ? -9.871 83.470 -32.438 1.00 11.29 141 CYS I N 1
ATOM 7299 C CA . CYS E 1 141 ? -8.884 84.548 -32.571 1.00 12.23 141 CYS I CA 1
ATOM 7300 C C . CYS E 1 141 ? -8.527 85.187 -31.236 1.00 11.41 141 CYS I C 1
ATOM 7301 O O . CYS E 1 141 ? -7.344 85.411 -30.952 1.00 10.99 141 CYS I O 1
ATOM 7304 N N . GLU E 1 142 ? -9.541 85.478 -30.422 1.00 12.21 142 GLU I N 1
ATOM 7305 C CA . GLU E 1 142 ? -9.329 86.081 -29.106 1.00 12.89 142 GLU I CA 1
ATOM 7306 C C . GLU E 1 142 ? -8.589 85.125 -28.171 1.00 12.00 142 GLU I C 1
ATOM 7307 O O . GLU E 1 142 ? -7.685 85.519 -27.430 1.00 12.10 142 GLU I O 1
ATOM 7313 N N . LEU E 1 143 ? -8.974 83.858 -28.206 1.00 10.83 143 LEU I N 1
ATOM 7314 C CA . LEU E 1 143 ? -8.306 82.864 -27.371 1.00 10.66 143 LEU I CA 1
ATOM 7315 C C . LEU E 1 143 ? -6.811 82.847 -27.685 1.00 9.63 143 LEU I C 1
ATOM 7316 O O . LEU E 1 143 ? -5.968 82.907 -26.789 1.00 9.47 143 LEU I O 1
ATOM 7321 N N . ILE E 1 144 ? -6.477 82.764 -28.966 1.00 9.19 144 ILE I N 1
ATOM 7322 C CA . ILE E 1 144 ? -5.085 82.654 -29.379 1.00 9.62 144 ILE I CA 1
ATOM 7323 C C . ILE E 1 144 ? -4.356 83.960 -29.101 1.00 9.26 144 ILE I C 1
ATOM 7324 O O . ILE E 1 144 ? -3.252 83.967 -28.563 1.00 8.87 144 ILE I O 1
ATOM 7329 N N . ASP E 1 145 ? -4.955 85.078 -29.490 1.00 9.33 145 ASP I N 1
ATOM 7330 C CA . ASP E 1 145 ? -4.245 86.347 -29.378 1.00 10.73 145 ASP I CA 1
ATOM 7331 C C . ASP E 1 145 ? -4.064 86.787 -27.924 1.00 10.72 145 ASP I C 1
ATOM 7332 O O . ASP E 1 145 ? -3.019 87.339 -27.563 1.00 11.00 145 ASP I O 1
ATOM 7337 N N . GLU E 1 146 ? -5.080 86.533 -27.105 1.00 10.90 146 GLU I N 1
ATOM 7338 C CA . GLU E 1 146 ? -4.962 86.731 -25.669 1.00 10.55 146 GLU I CA 1
ATOM 7339 C C . GLU E 1 146 ? -3.938 85.778 -25.061 1.00 10.36 146 GLU I C 1
ATOM 7340 O O . GLU E 1 146 ? -3.211 86.167 -24.163 1.00 8.86 146 GLU I O 1
ATOM 7346 N N . ASP E 1 147 ? -3.885 84.533 -25.529 1.00 9.18 147 ASP I N 1
ATOM 7347 C CA . ASP E 1 147 ? -2.891 83.606 -24.983 1.00 9.34 147 ASP I CA 1
ATOM 7348 C C . ASP E 1 147 ? -1.484 84.179 -25.161 1.00 9.48 147 ASP I C 1
ATOM 7349 O O . ASP E 1 147 ? -0.674 84.162 -24.239 1.00 9.63 147 ASP I O 1
ATOM 7354 N N . LEU E 1 148 ? -1.204 84.705 -26.348 1.00 9.89 148 LEU I N 1
ATOM 7355 C CA . LEU E 1 148 ? 0.113 85.262 -26.648 1.00 9.54 148 LEU I CA 1
ATOM 7356 C C . LEU E 1 148 ? 0.391 86.508 -25.810 1.00 9.69 148 LEU I C 1
ATOM 7357 O O . LEU E 1 148 ? 1.443 86.625 -25.178 1.00 8.73 148 LEU I O 1
ATOM 7362 N N . ALA E 1 149 ? -0.548 87.447 -25.794 1.00 8.99 149 ALA I N 1
ATOM 7363 C CA . ALA E 1 149 ? -0.329 88.682 -25.039 1.00 9.07 149 ALA I CA 1
ATOM 7364 C C . ALA E 1 149 ? -0.170 88.349 -23.564 1.00 9.61 149 ALA I C 1
ATOM 7365 O O . ALA E 1 149 ? 0.657 88.948 -22.867 1.00 10.64 149 ALA I O 1
ATOM 7367 N N . ASN E 1 150 ? -0.952 87.388 -23.087 1.00 8.79 150 ASN I N 1
ATOM 7368 C CA . ASN E 1 150 ? -0.924 87.065 -21.664 1.00 9.18 150 ASN I CA 1
ATOM 7369 C C . ASN E 1 150 ? 0.355 86.302 -21.296 1.00 9.11 150 ASN I C 1
ATOM 7370 O O . ASN E 1 150 ? 0.877 86.457 -20.188 1.00 9.58 150 ASN I O 1
ATOM 7375 N N . ASN E 1 151 ? 0.855 85.491 -22.226 1.00 8.07 151 ASN I N 1
ATOM 7376 C CA . ASN E 1 151 ? 2.151 84.825 -22.017 1.00 9.57 151 ASN I CA 1
ATOM 7377 C C . ASN E 1 151 ? 3.281 85.843 -21.817 1.00 9.49 151 ASN I C 1
ATOM 7378 O O . ASN E 1 151 ? 4.125 85.703 -20.932 1.00 9.46 151 ASN I O 1
ATOM 7391 N N . LYS E 1 153 ? 2.921 89.011 -20.825 1.00 10.15 153 LYS I N 1
ATOM 7392 C CA . LYS E 1 153 ? 2.652 89.755 -19.597 1.00 11.82 153 LYS I CA 1
ATOM 7393 C C . LYS E 1 153 ? 3.127 88.914 -18.411 1.00 11.87 153 LYS I C 1
ATOM 7394 O O . LYS E 1 153 ? 3.825 89.416 -17.528 1.00 11.26 153 LYS I O 1
ATOM 7408 N N . GLY E 1 155 ? 5.221 86.517 -18.389 1.00 9.75 155 GLY I N 1
ATOM 7409 C CA . GLY E 1 155 ? 6.667 86.355 -18.487 1.00 10.81 155 GLY I CA 1
ATOM 7410 C C . GLY E 1 155 ? 7.385 87.493 -17.776 1.00 10.90 155 GLY I C 1
ATOM 7411 O O . GLY E 1 155 ? 8.282 87.284 -16.932 1.00 10.48 155 GLY I O 1
ATOM 7412 N N . ASP E 1 156 ? 6.979 88.710 -18.123 1.00 11.37 156 ASP I N 1
ATOM 7413 C CA . ASP E 1 156 ? 7.545 89.907 -17.511 1.00 12.44 156 ASP I CA 1
ATOM 7414 C C . ASP E 1 156 ? 7.178 89.988 -16.032 1.00 12.00 156 ASP I C 1
ATOM 7415 O O . ASP E 1 156 ? 8.000 90.421 -15.225 1.00 12.45 156 ASP I O 1
ATOM 7420 N N . ASN E 1 157 ? 5.960 89.579 -15.678 1.00 10.54 157 ASN I N 1
ATOM 7421 C CA . ASN E 1 157 ? 5.537 89.596 -14.279 1.00 10.94 157 ASN I CA 1
ATOM 7422 C C . ASN E 1 157 ? 6.456 88.694 -13.452 1.00 11.19 157 ASN I C 1
ATOM 7423 O O . ASN E 1 157 ? 6.920 89.078 -12.373 1.00 9.97 157 ASN I O 1
ATOM 7428 N N . GLY E 1 158 ? 6.715 87.494 -13.967 1.00 9.30 158 GLY I N 1
ATOM 7429 C CA . GLY E 1 158 ? 7.574 86.547 -13.274 1.00 8.75 158 GLY I CA 1
ATOM 7430 C C . GLY E 1 158 ? 9.032 86.988 -13.196 1.00 9.82 158 GLY I C 1
ATOM 7431 O O . GLY E 1 158 ? 9.692 86.808 -12.166 1.00 9.73 158 GLY I O 1
ATOM 7432 N N . ALA E 1 159 ? 9.540 87.562 -14.282 1.00 8.10 159 ALA I N 1
ATOM 7433 C CA . ALA E 1 159 ? 10.939 87.994 -14.300 1.00 9.67 159 ALA I CA 1
ATOM 7434 C C . ALA E 1 159 ? 11.163 89.110 -13.277 1.00 10.97 159 ALA I C 1
ATOM 7435 O O . ALA E 1 159 ? 12.133 89.093 -12.491 1.00 10.82 159 ALA I O 1
ATOM 7437 N N . LYS E 1 160 ? 10.256 90.082 -13.280 1.00 11.71 160 LYS I N 1
ATOM 7438 C CA . LYS E 1 160 ? 10.394 91.196 -12.344 1.00 12.41 160 LYS I CA 1
ATOM 7439 C C . LYS E 1 160 ? 10.302 90.671 -10.921 1.00 12.49 160 LYS I C 1
ATOM 7440 O O . LYS E 1 160 ? 11.069 91.088 -10.047 1.00 11.56 160 LYS I O 1
ATOM 7446 N N . TYR E 1 161 ? 9.349 89.771 -10.688 1.00 10.82 161 TYR I N 1
ATOM 7447 C CA . TYR E 1 161 ? 9.130 89.258 -9.342 1.00 12.04 161 TYR I CA 1
ATOM 7448 C C . TYR E 1 161 ? 10.396 88.583 -8.802 1.00 11.67 161 TYR I C 1
ATOM 7449 O O . TYR E 1 161 ? 10.852 88.854 -7.677 1.00 9.85 161 TYR I O 1
ATOM 7458 N N . LEU E 1 162 ? 10.972 87.681 -9.594 1.00 10.81 162 LEU I N 1
ATOM 7459 C CA . LEU E 1 162 ? 12.150 86.955 -9.126 1.00 9.92 162 LEU I CA 1
ATOM 7460 C C . LEU E 1 162 ? 13.341 87.887 -8.921 1.00 10.69 162 LEU I C 1
ATOM 7461 O O . LEU E 1 162 ? 14.041 87.788 -7.919 1.00 9.92 162 LEU I O 1
ATOM 7466 N N . ILE E 1 163 ? 13.589 88.785 -9.867 1.00 10.34 163 ILE I N 1
ATOM 7467 C CA . ILE E 1 163 ? 14.705 89.711 -9.691 1.00 10.16 163 ILE I CA 1
ATOM 7468 C C . ILE E 1 163 ? 14.518 90.561 -8.428 1.00 11.14 163 ILE I C 1
ATOM 7469 O O . ILE E 1 163 ? 15.470 90.836 -7.687 1.00 11.72 163 ILE I O 1
ATOM 7474 N N . ASP E 1 164 ? 13.289 90.989 -8.182 1.00 10.71 164 ASP I N 1
ATOM 7475 C CA . ASP E 1 164 ? 13.013 91.802 -6.991 1.00 12.60 164 ASP I CA 1
ATOM 7476 C C . ASP E 1 164 ? 13.236 91.028 -5.704 1.00 11.67 164 ASP I C 1
ATOM 7477 O O . ASP E 1 164 ? 13.789 91.576 -4.746 1.00 13.83 164 ASP I O 1
ATOM 7482 N N . VAL E 1 165 ? 12.804 89.769 -5.686 1.00 11.86 165 VAL I N 1
ATOM 7483 C CA . VAL E 1 165 ? 12.940 88.938 -4.501 1.00 12.60 165 VAL I CA 1
ATOM 7484 C C . VAL E 1 165 ? 14.426 88.700 -4.245 1.00 12.69 165 VAL I C 1
ATOM 7485 O O . VAL E 1 165 ? 14.890 88.801 -3.104 1.00 13.00 165 VAL I O 1
ATOM 7489 N N . LEU E 1 166 ? 15.175 88.391 -5.302 1.00 11.11 166 LEU I N 1
ATOM 7490 C CA . LEU E 1 166 ? 16.596 88.108 -5.136 1.00 12.52 166 LEU I CA 1
ATOM 7491 C C . LEU E 1 166 ? 17.330 89.339 -4.630 1.00 13.11 166 LEU I C 1
ATOM 7492 O O . LEU E 1 166 ? 18.175 89.245 -3.737 1.00 13.97 166 LEU I O 1
ATOM 7497 N N . GLN E 1 167 ? 16.996 90.494 -5.186 1.00 13.45 167 GLN I N 1
ATOM 7498 C CA . GLN E 1 167 ? 17.640 91.738 -4.766 1.00 16.37 167 GLN I CA 1
ATOM 7499 C C . GLN E 1 167 ? 17.368 91.996 -3.291 1.00 15.89 167 GLN I C 1
ATOM 7500 O O . GLN E 1 167 ? 18.289 92.325 -2.525 1.00 15.24 167 GLN I O 1
ATOM 7506 N N . LYS E 1 168 ? 16.106 91.847 -2.899 1.00 16.08 168 LYS I N 1
ATOM 7507 C CA . LYS E 1 168 ? 15.708 92.023 -1.508 1.00 16.89 168 LYS I CA 1
ATOM 7508 C C . LYS E 1 168 ? 16.508 91.101 -0.592 1.00 17.07 168 LYS I C 1
ATOM 7509 O O . LYS E 1 168 ? 16.888 91.485 0.524 1.00 15.66 168 LYS I O 1
ATOM 7515 N N . ASP E 1 169 ? 16.750 89.879 -1.063 1.00 14.90 169 ASP I N 1
ATOM 7516 C CA . ASP E 1 169 ? 17.450 88.865 -0.269 1.00 14.94 169 ASP I CA 1
ATOM 7517 C C . ASP E 1 169 ? 18.971 89.008 -0.373 1.00 14.31 169 ASP I C 1
ATOM 7518 O O . ASP E 1 169 ? 19.720 88.178 0.159 1.00 13.10 169 ASP I O 1
ATOM 7523 N N . GLY E 1 170 ? 19.426 90.048 -1.066 1.00 14.18 170 GLY I N 1
ATOM 7524 C CA . GLY E 1 170 ? 20.844 90.362 -1.085 1.00 15.05 170 GLY I CA 1
ATOM 7525 C C . GLY E 1 170 ? 21.640 89.558 -2.092 1.00 16.19 170 GLY I C 1
ATOM 7526 O O . GLY E 1 170 ? 22.869 89.531 -2.033 1.00 14.51 170 GLY I O 1
ATOM 7527 N N . PHE E 1 171 ? 20.945 88.898 -3.016 1.00 15.04 171 PHE I N 1
ATOM 7528 C CA . PHE E 1 171 ? 21.639 88.188 -4.081 1.00 15.73 171 PHE I CA 1
ATOM 7529 C C . PHE E 1 171 ? 21.844 89.066 -5.316 1.00 17.76 171 PHE I C 1
ATOM 7530 O O . PHE E 1 171 ? 20.879 89.593 -5.868 1.00 19.35 171 PHE I O 1
ATOM 7538 N N . LYS E 1 172 ? 23.087 89.223 -5.761 1.00 19.12 172 LYS I N 1
ATOM 7539 C CA . LYS E 1 172 ? 23.373 90.253 -6.756 1.00 21.45 172 LYS I CA 1
ATOM 7540 C C . LYS E 1 172 ? 24.133 89.770 -7.993 1.00 21.78 172 LYS I C 1
ATOM 7541 O O . LYS E 1 172 ? 24.641 90.594 -8.771 1.00 22.89 172 LYS I O 1
ATOM 7547 N N . ASP E 1 173 ? 24.219 88.453 -8.172 1.00 19.20 173 ASP I N 1
ATOM 7548 C CA . ASP E 1 173 ? 25.124 87.880 -9.159 1.00 18.12 173 ASP I CA 1
ATOM 7549 C C . ASP E 1 173 ? 24.352 87.090 -10.215 1.00 16.33 173 ASP I C 1
ATOM 7550 O O . ASP E 1 173 ? 23.126 87.162 -10.271 1.00 13.67 173 ASP I O 1
ATOM 7555 N N . GLU E 1 174 ? 25.084 86.347 -11.040 1.00 14.59 174 GLU I N 1
ATOM 7556 C CA . GLU E 1 174 ? 24.487 85.454 -12.034 1.00 14.73 174 GLU I CA 1
ATOM 7557 C C . GLU E 1 174 ? 23.842 84.261 -11.328 1.00 12.40 174 GLU I C 1
ATOM 7558 O O . GLU E 1 174 ? 24.415 83.710 -10.387 1.00 11.39 174 GLU I O 1
ATOM 7564 N N . PHE E 1 175 ? 22.649 83.862 -11.776 1.00 10.59 175 PHE I N 1
ATOM 7565 C CA . PHE E 1 175 ? 21.985 82.669 -11.243 1.00 9.32 175 PHE I CA 1
ATOM 7566 C C . PHE E 1 175 ? 21.446 81.794 -12.366 1.00 8.76 175 PHE I C 1
ATOM 7567 O O . PHE E 1 175 ? 21.313 82.241 -13.501 1.00 8.80 175 PHE I O 1
ATOM 7575 N N . ALA E 1 176 ? 21.149 80.541 -12.027 1.00 9.13 176 ALA I N 1
ATOM 7576 C CA . ALA E 1 176 ? 20.550 79.619 -12.979 1.00 8.24 176 ALA I CA 1
ATOM 7577 C C . ALA E 1 176 ? 19.146 79.254 -12.528 1.00 8.05 176 ALA I C 1
ATOM 7578 O O . ALA E 1 176 ? 18.774 79.473 -11.377 1.00 7.46 176 ALA I O 1
ATOM 7580 N N . VAL E 1 177 ? 18.377 78.705 -13.462 1.00 7.13 177 VAL I N 1
ATOM 7581 C CA . VAL E 1 177 ? 17.051 78.192 -13.168 1.00 7.37 177 VAL I CA 1
ATOM 7582 C C . VAL E 1 177 ? 16.885 76.769 -13.688 1.00 7.29 177 VAL I C 1
ATOM 7583 O O . VAL E 1 177 ? 17.536 76.369 -14.666 1.00 8.28 177 VAL I O 1
ATOM 7587 N N . LEU E 1 178 ? 16.018 76.027 -13.002 1.00 7.25 178 LEU I N 1
ATOM 7588 C CA . LEU E 1 178 ? 15.532 74.716 -13.441 1.00 6.65 178 LEU I CA 1
ATOM 7589 C C . LEU E 1 178 ? 14.168 74.843 -14.103 1.00 7.20 178 LEU I C 1
ATOM 7590 O O . LEU E 1 178 ? 13.364 75.690 -13.724 1.00 7.27 178 LEU I O 1
ATOM 7595 N N . THR E 1 179 ? 13.894 73.995 -15.090 1.00 6.88 179 THR I N 1
ATOM 7596 C CA . THR E 1 179 ? 12.529 73.920 -15.598 1.00 6.83 179 THR I CA 1
ATOM 7597 C C . THR E 1 179 ? 12.254 72.496 -16.059 1.00 6.74 179 THR I C 1
ATOM 7598 O O . THR E 1 179 ? 13.171 71.685 -16.158 1.00 7.30 179 THR I O 1
ATOM 7602 N N . ILE E 1 180 ? 10.980 72.204 -16.285 1.00 7.72 180 ILE I N 1
ATOM 7603 C CA . ILE E 1 180 ? 10.509 70.859 -16.610 1.00 6.85 180 ILE I CA 1
ATOM 7604 C C . ILE E 1 180 ? 9.487 70.953 -17.735 1.00 7.48 180 ILE I C 1
ATOM 7605 O O . ILE E 1 180 ? 8.807 71.976 -17.892 1.00 7.55 180 ILE I O 1
ATOM 7610 N N . CYS E 1 181 ? 9.385 69.869 -18.509 1.00 6.42 181 CYS I N 1
ATOM 7611 C CA . CYS E 1 181 ? 8.415 69.742 -19.585 1.00 7.96 181 CYS I CA 1
ATOM 7612 C C . CYS E 1 181 ? 8.718 70.728 -20.719 1.00 8.11 181 CYS I C 1
ATOM 7613 O O . CYS E 1 181 ? 9.859 71.137 -20.898 1.00 7.94 181 CYS I O 1
ATOM 7616 N N . ASN E 1 182 ? 7.690 71.087 -21.481 1.00 7.26 182 ASN I N 1
ATOM 7617 C CA . ASN E 1 182 ? 7.793 72.156 -22.458 1.00 6.55 182 ASN I CA 1
ATOM 7618 C C . ASN E 1 182 ? 6.606 73.103 -22.282 1.00 7.62 182 ASN I C 1
ATOM 7619 O O . ASN E 1 182 ? 5.432 72.680 -22.321 1.00 7.94 182 ASN I O 1
ATOM 7624 N N . THR E 1 183 ? 6.928 74.374 -22.052 1.00 7.33 183 THR I N 1
ATOM 7625 C CA . THR E 1 183 ? 5.918 75.394 -21.759 1.00 7.65 183 THR I CA 1
ATOM 7626 C C . THR E 1 183 ? 6.228 76.602 -22.624 1.00 7.40 183 THR I C 1
ATOM 7627 O O . THR E 1 183 ? 5.857 77.731 -22.287 1.00 8.38 183 THR I O 1
ATOM 7631 N N . GLY E 1 184 ? 6.921 76.373 -23.736 1.00 8.08 184 GLY I N 1
ATOM 7632 C CA . GLY E 1 184 ? 7.263 77.476 -24.624 1.00 8.06 184 GLY I CA 1
ATOM 7633 C C . GLY E 1 184 ? 6.285 77.722 -25.760 1.00 7.54 184 GLY I C 1
ATOM 7634 O O . GLY E 1 184 ? 5.069 77.575 -25.616 1.00 7.81 184 GLY I O 1
ATOM 7635 N N . SER E 1 185 ? 6.814 78.105 -26.915 1.00 8.13 185 SER I N 1
ATOM 7636 C CA . SER E 1 185 ? 5.937 78.402 -28.033 1.00 7.97 185 SER I CA 1
ATOM 7637 C C . SER E 1 185 ? 5.279 77.121 -28.553 1.00 9.41 185 SER I C 1
ATOM 7638 O O . SER E 1 185 ? 4.195 77.177 -29.127 1.00 9.06 185 SER I O 1
ATOM 7641 N N . LEU E 1 186 ? 5.935 75.976 -28.365 1.00 9.18 186 LEU I N 1
ATOM 7642 C CA . LEU E 1 186 ? 5.395 74.713 -28.868 1.00 9.41 186 LEU I CA 1
ATOM 7643 C C . LEU E 1 186 ? 4.207 74.224 -28.046 1.00 9.61 186 LEU I C 1
ATOM 7644 O O . LEU E 1 186 ? 3.432 73.402 -28.514 1.00 10.69 186 LEU I O 1
ATOM 7649 N N . ALA E 1 187 ? 4.056 74.742 -26.833 1.00 8.42 187 ALA I N 1
ATOM 7650 C CA . ALA E 1 187 ? 2.964 74.327 -25.953 1.00 8.42 187 ALA I CA 1
ATOM 7651 C C . ALA E 1 187 ? 1.778 75.287 -25.914 1.00 9.10 187 ALA I C 1
ATOM 7652 O O . ALA E 1 187 ? 0.774 75.020 -25.233 1.00 7.67 187 ALA I O 1
ATOM 7654 N N . THR E 1 188 ? 1.920 76.414 -26.604 1.00 8.63 188 THR I N 1
ATOM 7655 C CA . THR E 1 188 ? 0.991 77.533 -26.450 1.00 7.68 188 THR I CA 1
ATOM 7656 C C . THR E 1 188 ? 0.807 78.225 -27.795 1.00 9.16 188 THR I C 1
ATOM 7657 O O . THR E 1 188 ? 1.165 77.670 -28.839 1.00 9.04 188 THR I O 1
ATOM 7661 N N . SER E 1 189 ? 0.255 79.439 -27.756 1.00 7.91 189 SER I N 1
ATOM 7662 C CA . SER E 1 189 ? 0.149 80.275 -28.949 1.00 9.06 189 SER I CA 1
ATOM 7663 C C . SER E 1 189 ? 1.493 80.900 -29.343 1.00 9.58 189 SER I C 1
ATOM 7664 O O . SER E 1 189 ? 1.617 81.477 -30.430 1.00 10.71 189 SER I O 1
ATOM 7667 N N . GLY E 1 190 ? 2.484 80.793 -28.461 1.00 9.85 190 GLY I N 1
ATOM 7668 C CA . GLY E 1 190 ? 3.739 81.498 -28.641 1.00 8.72 190 GLY I CA 1
ATOM 7669 C C . GLY E 1 190 ? 4.220 82.131 -27.348 1.00 9.44 190 GLY I C 1
ATOM 7670 O O . GLY E 1 190 ? 3.418 82.548 -26.517 1.00 8.38 190 GLY I O 1
ATOM 7671 N N . TYR E 1 191 ? 5.543 82.185 -27.209 1.00 8.12 191 TYR I N 1
ATOM 7672 C CA . TYR E 1 191 ? 6.249 82.745 -26.051 1.00 9.51 191 TYR I CA 1
ATOM 7673 C C . TYR E 1 191 ? 6.235 81.865 -24.827 1.00 8.30 191 TYR I C 1
ATOM 7674 O O . TYR E 1 191 ? 7.294 81.539 -24.281 1.00 9.83 191 TYR I O 1
ATOM 7683 N N . GLY E 1 192 ? 5.035 81.495 -24.394 1.00 8.21 192 GLY I N 1
ATOM 7684 C CA . GLY E 1 192 ? 4.885 80.472 -23.382 1.00 8.40 192 GLY I CA 1
ATOM 7685 C C . GLY E 1 192 ? 4.794 80.957 -21.950 1.00 7.56 192 GLY I C 1
ATOM 7686 O O . GLY E 1 192 ? 4.674 82.166 -21.675 1.00 8.66 192 GLY I O 1
ATOM 7687 N N . THR E 1 193 ? 4.816 79.996 -21.027 1.00 7.54 193 THR I N 1
ATOM 7688 C CA . THR E 1 193 ? 4.435 80.317 -19.657 1.00 8.82 193 THR I CA 1
ATOM 7689 C C . THR E 1 193 ? 5.702 80.255 -18.825 1.00 8.56 193 THR I C 1
ATOM 7690 O O . THR E 1 193 ? 6.392 81.258 -18.718 1.00 8.19 193 THR I O 1
ATOM 7694 N N . ALA E 1 194 ? 6.043 79.095 -18.265 1.00 7.10 194 ALA I N 1
ATOM 7695 C CA . ALA E 1 194 ? 7.304 79.024 -17.526 1.00 8.51 194 ALA I CA 1
ATOM 7696 C C . ALA E 1 194 ? 8.471 79.423 -18.424 1.00 8.03 194 ALA I C 1
ATOM 7697 O O . ALA E 1 194 ? 9.388 80.133 -17.992 1.00 7.90 194 ALA I O 1
ATOM 7699 N N . LEU E 1 195 ? 8.446 78.992 -19.684 1.00 7.75 195 LEU I N 1
ATOM 7700 C CA . LEU E 1 195 ? 9.553 79.353 -20.569 1.00 7.79 195 LEU I CA 1
ATOM 7701 C C . LEU E 1 195 ? 9.490 80.829 -20.932 1.00 7.94 195 LEU I C 1
ATOM 7702 O O . LEU E 1 195 ? 10.520 81.432 -21.240 1.00 6.50 195 LEU I O 1
ATOM 7707 N N . GLY E 1 196 ? 8.283 81.395 -20.892 1.00 7.23 196 GLY I N 1
ATOM 7708 C CA . GLY E 1 196 ? 8.092 82.823 -21.103 1.00 8.47 196 GLY I CA 1
ATOM 7709 C C . GLY E 1 196 ? 8.791 83.648 -20.029 1.00 7.70 196 GLY I C 1
ATOM 7710 O O . GLY E 1 196 ? 9.443 84.644 -20.320 1.00 7.21 196 GLY I O 1
ATOM 7711 N N . VAL E 1 197 ? 8.674 83.235 -18.774 1.00 6.76 197 VAL I N 1
ATOM 7712 C CA . VAL E 1 197 ? 9.409 83.909 -17.709 1.00 6.83 197 VAL I CA 1
ATOM 7713 C C . VAL E 1 197 ? 10.922 83.818 -17.952 1.00 6.89 197 VAL I C 1
ATOM 7714 O O . VAL E 1 197 ? 11.658 84.787 -17.703 1.00 8.46 197 VAL I O 1
ATOM 7718 N N . ILE E 1 198 ? 11.369 82.656 -18.418 1.00 7.09 198 ILE I N 1
ATOM 7719 C CA . ILE E 1 198 ? 12.791 82.397 -18.647 1.00 7.09 198 ILE I CA 1
ATOM 7720 C C . ILE E 1 198 ? 13.259 83.302 -19.784 1.00 9.03 198 ILE I C 1
ATOM 7721 O O . ILE E 1 198 ? 14.313 83.917 -19.703 1.00 7.74 198 ILE I O 1
ATOM 7726 N N . ARG E 1 199 ? 12.453 83.394 -20.830 1.00 8.14 199 ARG I N 1
ATOM 7727 C CA . ARG E 1 199 ? 12.744 84.327 -21.911 1.00 8.95 199 ARG I CA 1
ATOM 7728 C C . ARG E 1 199 ? 12.817 85.777 -21.447 1.00 9.38 199 ARG I C 1
ATOM 7729 O O . ARG E 1 199 ? 13.742 86.502 -21.810 1.00 10.53 199 ARG I O 1
ATOM 7737 N N . SER E 1 200 ? 11.843 86.197 -20.647 1.00 9.73 200 SER I N 1
ATOM 7738 C CA . SER E 1 200 ? 11.880 87.540 -20.079 1.00 10.00 200 SER I CA 1
ATOM 7739 C C . SER E 1 200 ? 13.115 87.752 -19.213 1.00 10.45 200 SER I C 1
ATOM 7740 O O . SER E 1 200 ? 13.770 88.797 -19.308 1.00 11.58 200 SER I O 1
ATOM 7743 N N . LEU E 1 201 ? 13.450 86.771 -18.375 1.00 10.01 201 LEU I N 1
ATOM 7744 C CA . LEU E 1 201 ? 14.685 86.858 -17.595 1.00 9.87 201 LEU I CA 1
ATOM 7745 C C . LEU E 1 201 ? 15.934 86.989 -18.463 1.00 10.67 201 LEU I C 1
ATOM 7746 O O . LEU E 1 201 ? 16.862 87.718 -18.108 1.00 10.39 201 LEU I O 1
ATOM 7751 N N . TRP E 1 202 ? 15.972 86.285 -19.592 1.00 10.09 202 TRP I N 1
ATOM 7752 C CA . TRP E 1 202 ? 17.152 86.354 -20.454 1.00 11.52 202 TRP I CA 1
ATOM 7753 C C . TRP E 1 202 ? 17.264 87.741 -21.105 1.00 13.11 202 TRP I C 1
ATOM 7754 O O . TRP E 1 202 ? 18.354 88.326 -21.193 1.00 13.32 202 TRP I O 1
ATOM 7765 N N . LYS E 1 203 ? 16.142 88.294 -21.548 1.00 14.25 203 LYS I N 1
ATOM 7766 C CA . LYS E 1 203 ? 16.204 89.635 -22.115 1.00 16.70 203 LYS I CA 1
ATOM 7767 C C . LYS E 1 203 ? 16.710 90.644 -21.079 1.00 17.46 203 LYS I C 1
ATOM 7768 O O . LYS E 1 203 ? 17.502 91.529 -21.418 1.00 17.73 203 LYS I O 1
ATOM 7774 N N . ASP E 1 204 ? 16.266 90.509 -19.832 1.00 18.41 204 ASP I N 1
ATOM 7775 C CA . ASP E 1 204 ? 16.788 91.309 -18.711 1.00 18.87 204 ASP I CA 1
ATOM 7776 C C . ASP E 1 204 ? 18.297 91.102 -18.510 1.00 19.18 204 ASP I C 1
ATOM 7777 O O . ASP E 1 204 ? 19.065 92.066 -18.379 1.00 18.96 204 ASP I O 1
ATOM 7782 N N . SER E 1 205 ? 18.725 89.846 -18.485 1.00 17.24 205 SER I N 1
ATOM 7783 C CA . SER E 1 205 ? 20.138 89.522 -18.298 1.00 17.71 205 SER I CA 1
ATOM 7784 C C . SER E 1 205 ? 21.018 90.120 -19.394 1.00 18.77 205 SER I C 1
ATOM 7785 O O . SER E 1 205 ? 22.145 90.551 -19.130 1.00 17.98 205 SER I O 1
ATOM 7788 N N . LEU E 1 206 ? 20.512 90.158 -20.622 1.00 19.32 206 LEU I N 1
ATOM 7789 C CA . LEU E 1 206 ? 21.292 90.724 -21.725 1.00 22.23 206 LEU I CA 1
ATOM 7790 C C . LEU E 1 206 ? 21.513 92.214 -21.518 1.00 24.41 206 LEU I C 1
ATOM 7791 O O . LEU E 1 206 ? 22.524 92.763 -21.955 1.00 25.53 206 LEU I O 1
ATOM 7796 N N . ALA E 1 207 ? 20.568 92.849 -20.838 1.00 26.53 207 ALA I N 1
ATOM 7797 C CA . ALA E 1 207 ? 20.628 94.284 -20.559 1.00 29.85 207 ALA I CA 1
ATOM 7798 C C . ALA E 1 207 ? 21.641 94.653 -19.472 1.00 31.97 207 ALA I C 1
ATOM 7799 O O . ALA E 1 207 ? 21.911 95.837 -19.247 1.00 32.61 207 ALA I O 1
ATOM 7801 N N . LYS E 1 208 ? 22.205 93.652 -18.802 1.00 34.45 208 LYS I N 1
ATOM 7802 C CA . LYS E 1 208 ? 23.055 93.891 -17.636 1.00 38.37 208 LYS I CA 1
ATOM 7803 C C . LYS E 1 208 ? 24.496 93.417 -17.841 1.00 41.16 208 LYS I C 1
ATOM 7804 O O . LYS E 1 208 ? 25.432 94.051 -17.346 1.00 43.06 208 LYS I O 1
ATOM 7810 N N . THR E 1 209 ? 24.668 92.307 -18.563 1.00 45.79 209 THR I N 1
ATOM 7811 C CA . THR E 1 209 ? 25.981 91.677 -18.769 1.00 49.35 209 THR I CA 1
ATOM 7812 C C . THR E 1 209 ? 26.908 92.521 -19.648 1.00 51.08 209 THR I C 1
ATOM 7813 O O . THR E 1 209 ? 27.969 92.976 -19.204 1.00 51.54 209 THR I O 1
ATOM 7817 N N . ASP E 1 210 ? 26.494 92.710 -20.900 1.00 53.34 210 ASP I N 1
ATOM 7818 C CA . ASP E 1 210 ? 27.062 93.720 -21.795 1.00 55.53 210 ASP I CA 1
ATOM 7819 C C . ASP E 1 210 ? 27.341 95.052 -21.087 1.00 56.46 210 ASP I C 1
ATOM 7820 O O . ASP E 1 210 ? 28.273 95.776 -21.453 1.00 57.10 210 ASP I O 1
ATOM 7825 N N . LYS E 1 211 ? 26.525 95.367 -20.081 1.00 57.53 211 LYS I N 1
ATOM 7826 C CA . LYS E 1 211 ? 26.713 96.557 -19.251 1.00 58.01 211 LYS I CA 1
ATOM 7827 C C . LYS E 1 211 ? 27.917 96.408 -18.318 1.00 58.23 211 LYS I C 1
ATOM 7828 O O . LYS E 1 211 ? 27.825 95.791 -17.254 1.00 58.15 211 LYS I O 1
ATOM 7834 N N . CYS F 2 1 ? 23.228 93.980 -9.495 1.00 15.40 221 CYS J N 1
ATOM 7835 C CA . CYS F 2 1 ? 21.871 93.428 -9.781 1.00 15.68 221 CYS J CA 1
ATOM 7836 C C . CYS F 2 1 ? 21.981 91.975 -10.225 1.00 11.82 221 CYS J C 1
ATOM 7837 O O . CYS F 2 1 ? 22.844 91.637 -11.036 1.00 12.40 221 CYS J O 1
ATOM 7840 N N . PRO F 2 2 ? 21.118 91.103 -9.706 1.00 10.06 222 PRO J N 1
ATOM 7841 C CA . PRO F 2 2 ? 21.163 89.693 -10.096 1.00 7.00 222 PRO J CA 1
ATOM 7842 C C . PRO F 2 2 ? 20.658 89.549 -11.530 1.00 7.31 222 PRO J C 1
ATOM 7843 O O . PRO F 2 2 ? 19.883 90.386 -11.996 1.00 5.61 222 PRO J O 1
ATOM 7847 N N . ARG F 2 3 ? 21.096 88.499 -12.214 1.00 5.31 223 ARG J N 1
ATOM 7848 C CA . ARG F 2 3 ? 20.648 88.237 -13.576 1.00 4.87 223 ARG J CA 1
ATOM 7849 C C . ARG F 2 3 ? 20.779 86.748 -13.871 1.00 4.26 223 ARG J C 1
ATOM 7850 O O . ARG F 2 3 ? 21.670 86.078 -13.344 1.00 5.13 223 ARG J O 1
ATOM 7866 N N . GLY F 2 5 ? 21.916 83.626 -15.777 1.00 2.60 225 GLY J N 1
ATOM 7867 C CA . GLY F 2 5 ? 23.045 83.280 -16.626 1.00 3.16 225 GLY J CA 1
ATOM 7868 C C . GLY F 2 5 ? 22.885 81.914 -17.306 1.00 3.08 225 GLY J C 1
ATOM 7869 O O . GLY F 2 5 ? 23.605 81.634 -18.266 1.00 4.11 225 GLY J O 1
ATOM 7870 N N . HIS F 2 6 ? 21.972 81.071 -16.835 1.00 2.79 226 HIS J N 1
ATOM 7871 C CA . HIS F 2 6 ? 21.885 79.680 -17.329 1.00 2.48 226 HIS J CA 1
ATOM 7872 C C . HIS F 2 6 ? 20.562 78.996 -17.040 1.00 3.86 226 HIS J C 1
ATOM 7873 O O . HIS F 2 6 ? 19.926 79.273 -16.023 1.00 3.23 226 HIS J O 1
ATOM 7880 N N . VAL F 2 7 ? 20.146 78.106 -17.937 1.00 2.95 227 VAL J N 1
ATOM 7881 C CA . VAL F 2 7 ? 18.930 77.322 -17.747 1.00 3.02 227 VAL J CA 1
ATOM 7882 C C . VAL F 2 7 ? 19.274 75.835 -17.776 1.00 4.02 227 VAL J C 1
ATOM 7883 O O . VAL F 2 7 ? 20.051 75.390 -18.620 1.00 4.01 227 VAL J O 1
ATOM 7887 N N . PHE F 2 8 ? 18.694 75.085 -16.844 1.00 3.67 228 PHE J N 1
ATOM 7888 C CA . PHE F 2 8 ? 18.838 73.642 -16.807 1.00 3.76 228 PHE J CA 1
ATOM 7889 C C . PHE F 2 8 ? 17.456 73.019 -16.986 1.00 4.66 228 PHE J C 1
ATOM 7890 O O . PHE F 2 8 ? 16.741 72.793 -16.004 1.00 4.38 228 PHE J O 1
ATOM 7898 N N . PRO F 2 9 ? 17.065 72.731 -18.229 1.00 3.90 229 PRO J N 1
ATOM 7899 C CA . PRO F 2 9 ? 15.816 71.997 -18.461 1.00 4.39 229 PRO J CA 1
ATOM 7900 C C . PRO F 2 9 ? 16.022 70.498 -18.195 1.00 4.75 229 PRO J C 1
ATOM 7901 O O . PRO F 2 9 ? 17.115 69.983 -18.470 1.00 4.54 229 PRO J O 1
ATOM 7905 N N . LEU F 2 10 ? 14.989 69.843 -17.677 1.00 4.69 230 LEU J N 1
ATOM 7906 C CA . LEU F 2 10 ? 15.008 68.396 -17.452 1.00 4.82 230 LEU J CA 1
ATOM 7907 C C . LEU F 2 10 ? 14.524 67.642 -18.682 1.00 6.23 230 LEU J C 1
ATOM 7908 O O . LEU F 2 10 ? 13.626 68.112 -19.370 1.00 5.41 230 LEU J O 1
ATOM 7913 N N . GLU F 2 11 ? 15.105 66.469 -18.932 1.00 4.51 231 GLU J N 1
ATOM 7914 C CA . GLU F 2 11 ? 14.762 65.660 -20.107 1.00 5.19 231 GLU J CA 1
ATOM 7915 C C . GLU F 2 11 ? 13.239 65.491 -20.182 1.00 4.25 231 GLU J C 1
ATOM 7916 O O . GLU F 2 11 ? 12.639 65.616 -21.263 1.00 4.25 231 GLU J O 1
ATOM 7922 N N . THR F 2 12 ? 12.638 65.206 -19.026 1.00 3.99 232 THR J N 1
ATOM 7923 C CA . THR F 2 12 ? 11.192 64.982 -18.869 1.00 4.35 232 THR J CA 1
ATOM 7924 C C . THR F 2 12 ? 10.699 63.711 -19.566 1.00 5.51 232 THR J C 1
ATOM 7925 O O . THR F 2 12 ? 9.973 63.761 -20.570 1.00 3.91 232 THR J O 1
ATOM 7929 N N . ARG F 2 13 ? 11.101 62.570 -19.031 1.00 4.04 233 ARG J N 1
ATOM 7930 C CA . ARG F 2 13 ? 10.577 61.291 -19.498 1.00 4.94 233 ARG J CA 1
ATOM 7931 C C . ARG F 2 13 ? 9.093 61.224 -19.157 1.00 4.57 233 ARG J C 1
ATOM 7932 O O . ARG F 2 13 ? 8.637 61.989 -18.302 1.00 5.89 233 ARG J O 1
ATOM 7940 N N . PRO F 2 14 ? 8.331 60.320 -19.776 1.00 4.46 234 PRO J N 1
ATOM 7941 C CA . PRO F 2 14 ? 8.768 59.451 -20.876 1.00 4.99 234 PRO J CA 1
ATOM 7942 C C . PRO F 2 14 ? 8.620 60.052 -22.276 1.00 4.84 234 PRO J C 1
ATOM 7943 O O . PRO F 2 14 ? 9.132 59.491 -23.242 1.00 6.16 234 PRO J O 1
ATOM 7947 N N . TYR F 2 15 ? 7.921 61.176 -22.390 1.00 4.38 235 TYR J N 1
ATOM 7948 C CA . TYR F 2 15 ? 7.593 61.693 -23.716 1.00 4.66 235 TYR J CA 1
ATOM 7949 C C . TYR F 2 15 ? 8.782 62.511 -24.222 1.00 4.09 235 TYR J C 1
ATOM 7950 O O . TYR F 2 15 ? 8.985 62.644 -25.430 1.00 4.15 235 TYR J O 1
ATOM 7959 N N . ASN F 2 16 ? 9.561 63.029 -23.279 1.00 4.29 236 ASN J N 1
ATOM 7960 C CA . ASN F 2 16 ? 10.792 63.778 -23.543 1.00 4.37 236 ASN J CA 1
ATOM 7961 C C . ASN F 2 16 ? 10.493 65.175 -24.089 1.00 4.55 236 ASN J C 1
ATOM 7962 O O . ASN F 2 16 ? 11.144 65.652 -25.022 1.00 4.40 236 ASN J O 1
ATOM 7967 N N . GLN F 2 17 ? 9.514 65.841 -23.479 1.00 5.61 237 GLN J N 1
ATOM 7968 C CA . GLN F 2 17 ? 9.204 67.221 -23.850 1.00 3.92 237 GLN J CA 1
ATOM 7969 C C . GLN F 2 17 ? 10.434 68.084 -23.600 1.00 5.98 237 GLN J C 1
ATOM 7970 O O . GLN F 2 17 ? 10.619 69.110 -24.252 1.00 3.87 237 GLN J O 1
ATOM 7976 N N . GLY F 2 18 ? 11.252 67.681 -22.632 1.00 4.21 238 GLY J N 1
ATOM 7977 C CA . GLY F 2 18 ? 12.356 68.538 -22.228 1.00 5.18 238 GLY J CA 1
ATOM 7978 C C . GLY F 2 18 ? 13.463 68.446 -23.257 1.00 4.86 238 GLY J C 1
ATOM 7979 O O . GLY F 2 18 ? 13.968 69.456 -23.763 1.00 3.93 238 GLY J O 1
ATOM 7980 N N . SER F 2 19 ? 13.846 67.217 -23.601 1.00 4.64 239 SER J N 1
ATOM 7981 C CA . SER F 2 19 ? 15.005 67.057 -24.468 1.00 4.17 239 SER J CA 1
ATOM 7982 C C . SER F 2 19 ? 14.669 67.340 -25.922 1.00 4.52 239 SER J C 1
ATOM 7983 O O . SER F 2 19 ? 15.500 67.873 -26.637 1.00 3.88 239 SER J O 1
ATOM 7986 N N . ARG F 2 20 ? 13.464 66.977 -26.367 1.00 3.69 240 ARG J N 1
ATOM 7987 C CA . ARG F 2 20 ? 13.118 67.124 -27.781 1.00 4.03 240 ARG J CA 1
ATOM 7988 C C . ARG F 2 20 ? 12.512 68.498 -28.100 1.00 3.84 240 ARG J C 1
ATOM 7989 O O . ARG F 2 20 ? 12.632 68.983 -29.232 1.00 3.85 240 ARG J O 1
ATOM 7997 N N . LEU F 2 21 ? 11.847 69.112 -27.119 1.00 3.51 241 LEU J N 1
ATOM 7998 C CA . LEU F 2 21 ? 11.077 70.320 -27.422 1.00 3.78 241 LEU J CA 1
ATOM 7999 C C . LEU F 2 21 ? 11.710 71.545 -26.745 1.00 3.21 241 LEU J C 1
ATOM 8000 O O . LEU F 2 21 ? 12.076 72.507 -27.395 1.00 4.27 241 LEU J O 1
ATOM 8005 N N . THR F 2 22 ? 11.855 71.504 -25.430 1.00 3.61 242 THR J N 1
ATOM 8006 C CA . THR F 2 22 ? 12.412 72.661 -24.730 1.00 2.83 242 THR J CA 1
ATOM 8007 C C . THR F 2 22 ? 13.854 72.947 -25.132 1.00 3.94 242 THR J C 1
ATOM 8008 O O . THR F 2 22 ? 14.222 74.104 -25.334 1.00 2.20 242 THR J O 1
ATOM 8012 N N . ALA F 2 23 ? 14.669 71.907 -25.254 1.00 3.90 243 ALA J N 1
ATOM 8013 C CA . ALA F 2 23 ? 16.034 72.117 -25.724 1.00 3.48 243 ALA J CA 1
ATOM 8014 C C . ALA F 2 23 ? 16.023 72.753 -27.104 1.00 3.59 243 ALA J C 1
ATOM 8015 O O . ALA F 2 23 ? 16.871 73.572 -27.422 1.00 3.65 243 ALA J O 1
ATOM 8017 N N . TYR F 2 24 ? 15.058 72.365 -27.937 1.00 2.86 244 TYR J N 1
ATOM 8018 C CA . TYR F 2 24 ? 14.970 72.931 -29.278 1.00 4.04 244 TYR J CA 1
ATOM 8019 C C . TYR F 2 24 ? 14.665 74.439 -29.203 1.00 1.56 244 TYR J C 1
ATOM 8020 O O . TYR F 2 24 ? 15.284 75.250 -29.902 1.00 2.40 244 TYR J O 1
ATOM 8029 N N . GLU F 2 25 ? 13.720 74.818 -28.347 1.00 2.34 245 GLU J N 1
ATOM 8030 C CA . GLU F 2 25 ? 13.354 76.230 -28.251 1.00 1.86 245 GLU J CA 1
ATOM 8031 C C . GLU F 2 25 ? 14.494 77.053 -27.651 1.00 2.06 245 GLU J C 1
ATOM 8032 O O . GLU F 2 25 ? 14.724 78.176 -28.094 1.00 2.21 245 GLU J O 1
ATOM 8038 N N . LEU F 2 26 ? 15.176 76.514 -26.641 1.00 2.66 246 LEU J N 1
ATOM 8039 C CA . LEU F 2 26 ? 16.298 77.239 -26.023 1.00 2.35 246 LEU J CA 1
ATOM 8040 C C . LEU F 2 26 ? 17.462 77.456 -26.983 1.00 3.14 246 LEU J C 1
ATOM 8041 O O . LEU F 2 26 ? 18.100 78.518 -26.978 1.00 2.33 246 LEU J O 1
ATOM 8046 N N . VAL F 2 27 ? 17.741 76.458 -27.817 1.00 1.41 247 VAL J N 1
ATOM 8047 C CA . VAL F 2 27 ? 18.734 76.637 -28.867 1.00 2.89 247 VAL J CA 1
ATOM 8048 C C . VAL F 2 27 ? 18.340 77.761 -29.823 1.00 2.48 247 VAL J C 1
ATOM 8049 O O . VAL F 2 27 ? 19.157 78.624 -30.181 1.00 1.00 247 VAL J O 1
ATOM 8053 N N . TYR F 2 28 ? 17.076 77.748 -30.226 1.00 1.97 248 TYR J N 1
ATOM 8054 C CA . TYR F 2 28 ? 16.571 78.805 -31.099 1.00 3.34 248 TYR J CA 1
ATOM 8055 C C . TYR F 2 28 ? 16.734 80.191 -30.475 1.00 2.65 248 TYR J C 1
ATOM 8056 O O . TYR F 2 28 ? 17.106 81.145 -31.174 1.00 3.08 248 TYR J O 1
ATOM 8065 N N . ASP F 2 29 ? 16.438 80.291 -29.176 1.00 4.13 249 ASP J N 1
ATOM 8066 C CA . ASP F 2 29 ? 16.484 81.565 -28.444 1.00 4.14 249 ASP J CA 1
ATOM 8067 C C . ASP F 2 29 ? 17.918 81.986 -28.138 1.00 3.88 249 ASP J C 1
ATOM 8068 O O . ASP F 2 29 ? 18.149 83.125 -27.741 1.00 3.55 249 ASP J O 1
ATOM 8073 N N . LYS F 2 30 ? 18.870 81.070 -28.300 1.00 2.07 250 LYS J N 1
ATOM 8074 C CA . LYS F 2 30 ? 20.271 81.326 -27.944 1.00 2.62 250 LYS J CA 1
ATOM 8075 C C . LYS F 2 30 ? 20.396 81.685 -26.469 1.00 3.36 250 LYS J C 1
ATOM 8076 O O . LYS F 2 30 ? 21.161 82.583 -26.108 1.00 5.03 250 LYS J O 1
ATOM 8082 N N . ILE F 2 31 ? 19.636 80.971 -25.643 1.00 3.11 251 ILE J N 1
ATOM 8083 C CA . ILE F 2 31 ? 19.737 81.074 -24.186 1.00 3.63 251 ILE J CA 1
ATOM 8084 C C . ILE F 2 31 ? 20.687 79.994 -23.675 1.00 2.77 251 ILE J C 1
ATOM 8085 O O . ILE F 2 31 ? 20.515 78.815 -23.996 1.00 2.65 251 ILE J O 1
ATOM 8090 N N . PRO F 2 32 ? 21.689 80.395 -22.896 1.00 2.91 252 PRO J N 1
ATOM 8091 C CA . PRO F 2 32 ? 22.691 79.445 -22.403 1.00 3.06 252 PRO J CA 1
ATOM 8092 C C . PRO F 2 32 ? 22.029 78.392 -21.539 1.00 3.92 252 PRO J C 1
ATOM 8093 O O . PRO F 2 32 ? 21.386 78.686 -20.520 1.00 1.97 252 PRO J O 1
ATOM 8097 N N . SER F 2 33 ? 22.166 77.141 -21.972 1.00 2.52 253 SER J N 1
ATOM 8098 C CA . SER F 2 33 ? 21.371 76.069 -21.407 1.00 3.42 253 SER J CA 1
ATOM 8099 C C . SER F 2 33 ? 22.181 74.787 -21.371 1.00 3.75 253 SER J C 1
ATOM 8100 O O . SER F 2 33 ? 23.048 74.567 -22.209 1.00 1.79 253 SER J O 1
ATOM 8103 N N . THR F 2 34 ? 21.866 73.952 -20.385 1.00 3.41 254 THR J N 1
ATOM 8104 C CA . THR F 2 34 ? 22.423 72.603 -20.311 1.00 4.53 254 THR J CA 1
ATOM 8105 C C . THR F 2 34 ? 21.322 71.627 -19.927 1.00 3.77 254 THR J C 1
ATOM 8106 O O . THR F 2 34 ? 20.697 71.741 -18.867 1.00 4.52 254 THR J O 1
ATOM 8110 N N . LEU F 2 35 ? 21.081 70.664 -20.810 1.00 3.79 255 LEU J N 1
ATOM 8111 C CA . LEU F 2 35 ? 20.042 69.680 -20.579 1.00 3.75 255 LEU J CA 1
ATOM 8112 C C . LEU F 2 35 ? 20.534 68.638 -19.579 1.00 4.03 255 LEU J C 1
ATOM 8113 O O . LEU F 2 35 ? 21.671 68.196 -19.672 1.00 4.87 255 LEU J O 1
ATOM 8118 N N . ILE F 2 36 ? 19.685 68.242 -18.630 1.00 4.59 256 ILE J N 1
ATOM 8119 C CA . ILE F 2 36 ? 20.095 67.278 -17.608 1.00 4.71 256 ILE J CA 1
ATOM 8120 C C . ILE F 2 36 ? 19.052 66.181 -17.465 1.00 5.13 256 ILE J C 1
ATOM 8121 O O . ILE F 2 36 ? 17.893 66.393 -17.835 1.00 5.10 256 ILE J O 1
ATOM 8126 N N . THR F 2 37 ? 19.433 65.015 -16.936 1.00 4.65 257 THR J N 1
ATOM 8127 C CA . THR F 2 37 ? 18.397 63.989 -16.724 1.00 5.48 257 THR J CA 1
ATOM 8128 C C . THR F 2 37 ? 17.468 64.388 -15.578 1.00 4.74 257 THR J C 1
ATOM 8129 O O . THR F 2 37 ? 17.824 65.169 -14.695 1.00 4.51 257 THR J O 1
ATOM 8133 N N . ASP F 2 38 ? 16.266 63.822 -15.586 1.00 4.25 258 ASP J N 1
ATOM 8134 C CA . ASP F 2 38 ? 15.352 64.068 -14.472 1.00 4.34 258 ASP J CA 1
ATOM 8135 C C . ASP F 2 38 ? 15.974 63.709 -13.121 1.00 4.30 258 ASP J C 1
ATOM 8136 O O . ASP F 2 38 ? 15.702 64.359 -12.112 1.00 5.84 258 ASP J O 1
ATOM 8141 N N . SER F 2 39 ? 16.790 62.667 -13.117 1.00 4.88 259 SER J N 1
ATOM 8142 C CA . SER F 2 39 ? 17.359 62.128 -11.881 1.00 3.69 259 SER J CA 1
ATOM 8143 C C . SER F 2 39 ? 18.483 63.010 -11.335 1.00 5.75 259 SER J C 1
ATOM 8144 O O . SER F 2 39 ? 18.976 62.772 -10.240 1.00 5.33 259 SER J O 1
ATOM 8147 N N . SER F 2 40 ? 18.896 64.015 -12.109 1.00 4.62 260 SER J N 1
ATOM 8148 C CA . SER F 2 40 ? 20.104 64.784 -11.805 1.00 4.42 260 SER J CA 1
ATOM 8149 C C . SER F 2 40 ? 19.839 66.099 -11.061 1.00 4.75 260 SER J C 1
ATOM 8150 O O . SER F 2 40 ? 20.779 66.869 -10.859 1.00 5.43 260 SER J O 1
ATOM 8153 N N . ILE F 2 41 ? 18.601 66.397 -10.687 1.00 5.44 261 ILE J N 1
ATOM 8154 C CA . ILE F 2 41 ? 18.337 67.723 -10.114 1.00 4.35 261 ILE J CA 1
ATOM 8155 C C . ILE F 2 41 ? 19.202 67.933 -8.865 1.00 5.28 261 ILE J C 1
ATOM 8156 O O . ILE F 2 41 ? 19.856 68.955 -8.734 1.00 3.61 261 ILE J O 1
ATOM 8161 N N . ALA F 2 42 ? 19.188 66.967 -7.947 1.00 5.71 262 ALA J N 1
ATOM 8162 C CA . ALA F 2 42 ? 19.835 67.161 -6.653 1.00 5.00 262 ALA J CA 1
ATOM 8163 C C . ALA F 2 42 ? 21.329 67.391 -6.831 1.00 4.10 262 ALA J C 1
ATOM 8164 O O . ALA F 2 42 ? 21.891 68.340 -6.293 1.00 4.42 262 ALA J O 1
ATOM 8166 N N . TYR F 2 43 ? 21.985 66.538 -7.606 1.00 3.98 263 TYR J N 1
ATOM 8167 C CA . TYR F 2 43 ? 23.415 66.688 -7.790 1.00 3.41 263 TYR J CA 1
ATOM 8168 C C . TYR F 2 43 ? 23.732 67.906 -8.653 1.00 3.51 263 TYR J C 1
ATOM 8169 O O . TYR F 2 43 ? 24.771 68.551 -8.475 1.00 4.05 263 TYR J O 1
ATOM 8178 N N . ARG F 2 44 ? 22.820 68.249 -9.558 1.00 3.46 264 ARG J N 1
ATOM 8179 C CA . ARG F 2 44 ? 22.994 69.473 -10.336 1.00 3.52 264 ARG J CA 1
ATOM 8180 C C . ARG F 2 44 ? 23.114 70.694 -9.425 1.00 5.02 264 ARG J C 1
ATOM 8181 O O . ARG F 2 44 ? 23.976 71.545 -9.633 1.00 3.51 264 ARG J O 1
ATOM 8189 N N . ILE F 2 45 ? 22.255 70.782 -8.413 1.00 3.56 265 ILE J N 1
ATOM 8190 C CA . ILE F 2 45 ? 22.321 71.906 -7.483 1.00 3.76 265 ILE J CA 1
ATOM 8191 C C . ILE F 2 45 ? 23.709 72.020 -6.843 1.00 3.82 265 ILE J C 1
ATOM 8192 O O . ILE F 2 45 ? 24.279 73.109 -6.739 1.00 4.16 265 ILE J O 1
ATOM 8197 N N . ARG F 2 46 ? 24.248 70.877 -6.422 1.00 3.08 266 ARG J N 1
ATOM 8198 C CA . ARG F 2 46 ? 25.521 70.794 -5.728 1.00 3.63 266 ARG J CA 1
ATOM 8199 C C . ARG F 2 46 ? 26.703 71.217 -6.608 1.00 3.16 266 ARG J C 1
ATOM 8200 O O . ARG F 2 46 ? 27.685 71.756 -6.112 1.00 2.98 266 ARG J O 1
ATOM 8208 N N . THR F 2 47 ? 26.597 70.972 -7.912 1.00 3.38 267 THR J N 1
ATOM 8209 C CA . THR F 2 47 ? 27.775 71.052 -8.784 1.00 3.17 267 THR J CA 1
ATOM 8210 C C . THR F 2 47 ? 27.678 72.163 -9.823 1.00 1.84 267 THR J C 1
ATOM 8211 O O . THR F 2 47 ? 28.657 72.413 -10.553 1.00 3.58 267 THR J O 1
ATOM 8215 N N . SER F 2 48 ? 26.534 72.830 -9.893 1.00 4.49 268 SER J N 1
ATOM 8216 C CA . SER F 2 48 ? 26.375 73.927 -10.846 1.00 4.24 268 SER J CA 1
ATOM 8217 C C . SER F 2 48 ? 27.425 75.008 -10.572 1.00 5.38 268 SER J C 1
ATOM 8218 O O . SER F 2 48 ? 27.668 75.367 -9.415 1.00 2.62 268 SER J O 1
ATOM 8221 N N . PRO F 2 49 ? 28.052 75.547 -11.619 1.00 5.16 269 PRO J N 1
ATOM 8222 C CA . PRO F 2 49 ? 29.044 76.618 -11.428 1.00 5.57 269 PRO J CA 1
ATOM 8223 C C . PRO F 2 49 ? 28.405 77.952 -11.027 1.00 5.31 269 PRO J C 1
ATOM 8224 O O . PRO F 2 49 ? 29.089 78.845 -10.524 1.00 3.40 269 PRO J O 1
ATOM 8228 N N . ILE F 2 50 ? 27.100 78.053 -11.254 1.00 5.15 270 ILE J N 1
ATOM 8229 C CA . ILE F 2 50 ? 26.306 79.250 -11.007 1.00 7.90 270 ILE J CA 1
ATOM 8230 C C . ILE F 2 50 ? 25.149 78.834 -10.076 1.00 4.59 270 ILE J C 1
ATOM 8231 O O . ILE F 2 50 ? 24.520 77.805 -10.312 1.00 5.23 270 ILE J O 1
ATOM 8236 N N . PRO F 2 51 ? 24.831 79.606 -9.039 1.00 6.01 271 PRO J N 1
ATOM 8237 C CA . PRO F 2 51 ? 23.818 79.148 -8.068 1.00 4.83 271 PRO J CA 1
ATOM 8238 C C . PRO F 2 51 ? 22.443 79.001 -8.711 1.00 5.24 271 PRO J C 1
ATOM 8239 O O . PRO F 2 51 ? 22.014 79.932 -9.396 1.00 4.26 271 PRO J O 1
ATOM 8243 N N . ILE F 2 52 ? 21.762 77.868 -8.513 1.00 4.48 272 ILE J N 1
ATOM 8244 C CA . ILE F 2 52 ? 20.363 77.744 -8.942 1.00 3.40 272 ILE J CA 1
ATOM 8245 C C . ILE F 2 52 ? 19.454 78.481 -7.949 1.00 4.81 272 ILE J C 1
ATOM 8246 O O . ILE F 2 52 ? 19.469 78.156 -6.764 1.00 3.61 272 ILE J O 1
ATOM 8251 N N . LYS F 2 53 ? 18.700 79.465 -8.428 1.00 3.42 273 LYS J N 1
ATOM 8252 C CA . LYS F 2 53 ? 17.871 80.301 -7.554 1.00 4.38 273 LYS J CA 1
ATOM 8253 C C . LYS F 2 53 ? 16.360 80.217 -7.785 1.00 4.20 273 LYS J C 1
ATOM 8254 O O . LYS F 2 53 ? 15.584 80.851 -7.061 1.00 6.11 273 LYS J O 1
ATOM 8260 N N . ALA F 2 54 ? 15.921 79.441 -8.771 1.00 4.49 274 ALA J N 1
ATOM 8261 C CA . ALA F 2 54 ? 14.490 79.215 -8.933 1.00 4.28 274 ALA J CA 1
ATOM 8262 C C . ALA F 2 54 ? 14.241 78.011 -9.814 1.00 5.17 274 ALA J C 1
ATOM 8263 O O . ALA F 2 54 ? 15.080 77.677 -10.658 1.00 4.05 274 ALA J O 1
ATOM 8265 N N . ALA F 2 55 ? 13.086 77.376 -9.607 1.00 5.27 275 ALA J N 1
ATOM 8266 C CA . ALA F 2 55 ? 12.491 76.492 -10.603 1.00 4.36 275 ALA J CA 1
ATOM 8267 C C . ALA F 2 55 ? 11.200 77.144 -11.090 1.00 5.08 275 ALA J C 1
ATOM 8268 O O . ALA F 2 55 ? 10.407 77.659 -10.296 1.00 5.88 275 ALA J O 1
ATOM 8270 N N . PHE F 2 56 ? 11.007 77.145 -12.404 1.00 3.83 276 PHE J N 1
ATOM 8271 C CA . PHE F 2 56 ? 9.755 77.579 -12.995 1.00 4.95 276 PHE J CA 1
ATOM 8272 C C . PHE F 2 56 ? 9.127 76.407 -13.709 1.00 5.00 276 PHE J C 1
ATOM 8273 O O . PHE F 2 56 ? 9.761 75.785 -14.577 1.00 5.93 276 PHE J O 1
ATOM 8281 N N . VAL F 2 57 ? 7.885 76.109 -13.334 1.00 5.18 277 VAL J N 1
ATOM 8282 C CA . VAL F 2 57 ? 7.142 75.051 -14.004 1.00 5.56 277 VAL J CA 1
ATOM 8283 C C . VAL F 2 57 ? 5.844 75.638 -14.516 1.00 5.83 277 VAL J C 1
ATOM 8284 O O . VAL F 2 57 ? 5.371 76.687 -14.027 1.00 3.90 277 VAL J O 1
ATOM 8288 N N . GLY F 2 58 ? 5.266 74.961 -15.512 1.00 4.81 278 GLY J N 1
ATOM 8289 C CA . GLY F 2 58 ? 3.938 75.359 -15.965 1.00 5.70 278 GLY J CA 1
ATOM 8290 C C . GLY F 2 58 ? 2.858 74.649 -15.167 1.00 4.53 278 GLY J C 1
ATOM 8291 O O . GLY F 2 58 ? 3.097 74.152 -14.055 1.00 5.79 278 GLY J O 1
ATOM 8292 N N . ALA F 2 59 ? 1.654 74.589 -15.727 1.00 3.68 279 ALA J N 1
ATOM 8293 C CA . ALA F 2 59 ? 0.571 73.847 -15.084 1.00 5.66 279 ALA J CA 1
ATOM 8294 C C . ALA F 2 59 ? -0.415 73.316 -16.127 1.00 5.41 279 ALA J C 1
ATOM 8295 O O . ALA F 2 59 ? -0.556 73.882 -17.235 1.00 5.78 279 ALA J O 1
ATOM 8297 N N . ASP F 2 60 ? -1.097 72.236 -15.756 1.00 4.24 280 ASP J N 1
ATOM 8298 C CA . ASP F 2 60 ? -2.191 71.743 -16.573 1.00 5.06 280 ASP J CA 1
ATOM 8299 C C . ASP F 2 60 ? -3.524 72.038 -15.928 1.00 4.61 280 ASP J C 1
ATOM 8300 O O . ASP F 2 60 ? -4.516 72.249 -16.618 1.00 5.29 280 ASP J O 1
ATOM 8305 N N . ARG F 2 61 ? -3.560 72.051 -14.595 1.00 5.09 281 ARG J N 1
ATOM 8306 C CA . ARG F 2 61 ? -4.790 72.423 -13.911 1.00 5.04 281 ARG J CA 1
ATOM 8307 C C . ARG F 2 61 ? -4.393 72.942 -12.535 1.00 5.56 281 ARG J C 1
ATOM 8308 O O . ARG F 2 61 ? -3.692 72.262 -11.802 1.00 6.19 281 ARG J O 1
ATOM 8316 N N . ILE F 2 62 ? -4.815 74.154 -12.208 1.00 4.45 282 ILE J N 1
ATOM 8317 C CA . ILE F 2 62 ? -4.651 74.679 -10.861 1.00 4.74 282 ILE J CA 1
ATOM 8318 C C . ILE F 2 62 ? -6.050 74.805 -10.283 1.00 5.04 282 ILE J C 1
ATOM 8319 O O . ILE F 2 62 ? -6.886 75.530 -10.822 1.00 5.21 282 ILE J O 1
ATOM 8324 N N . VAL F 2 63 ? -6.298 74.092 -9.187 1.00 4.86 283 VAL J N 1
ATOM 8325 C CA . VAL F 2 63 ? -7.622 74.079 -8.559 1.00 3.92 283 VAL J CA 1
ATOM 8326 C C . VAL F 2 63 ? -7.741 75.154 -7.479 1.00 4.21 283 VAL J C 1
ATOM 8327 O O . VAL F 2 63 ? -6.842 75.967 -7.324 1.00 3.67 283 VAL J O 1
ATOM 8331 N N . ARG F 2 64 ? -8.842 75.171 -6.736 1.00 3.63 284 ARG J N 1
ATOM 8332 C CA . ARG F 2 64 ? -9.187 76.379 -5.989 1.00 3.63 284 ARG J CA 1
ATOM 8333 C C . ARG F 2 64 ? -8.185 76.702 -4.881 1.00 4.08 284 ARG J C 1
ATOM 8334 O O . ARG F 2 64 ? -7.984 77.869 -4.569 1.00 4.87 284 ARG J O 1
ATOM 8342 N N . ASN F 2 65 ? -7.573 75.675 -4.292 1.00 3.90 285 ASN J N 1
ATOM 8343 C CA . ASN F 2 65 ? -6.567 75.862 -3.238 1.00 4.40 285 ASN J CA 1
ATOM 8344 C C . ASN F 2 65 ? -5.144 75.989 -3.766 1.00 4.41 285 ASN J C 1
ATOM 8345 O O . ASN F 2 65 ? -4.176 75.986 -2.995 1.00 4.24 285 ASN J O 1
ATOM 8350 N N . GLY F 2 66 ? -5.012 76.099 -5.081 1.00 3.39 286 GLY J N 1
ATOM 8351 C CA . GLY F 2 66 ? -3.698 76.246 -5.685 1.00 4.56 286 GLY J CA 1
ATOM 8352 C C . GLY F 2 66 ? -2.948 74.954 -5.945 1.00 4.15 286 GLY J C 1
ATOM 8353 O O . GLY F 2 66 ? -1.871 74.986 -6.552 1.00 5.45 286 GLY J O 1
ATOM 8354 N N . ASP F 2 67 ? -3.484 73.824 -5.495 1.00 4.53 287 ASP J N 1
ATOM 8355 C CA . ASP F 2 67 ? -2.873 72.540 -5.849 1.00 4.29 287 ASP J CA 1
ATOM 8356 C C . ASP F 2 67 ? -2.781 72.433 -7.367 1.00 4.41 287 ASP J C 1
ATOM 8357 O O . ASP F 2 67 ? -3.711 72.770 -8.102 1.00 5.21 287 ASP J O 1
ATOM 8362 N N . THR F 2 68 ? -1.655 71.920 -7.843 1.00 4.71 288 THR J N 1
ATOM 8363 C CA . THR F 2 68 ? -1.360 72.026 -9.268 1.00 4.70 288 THR J CA 1
ATOM 8364 C C . THR F 2 68 ? -1.069 70.665 -9.886 1.00 5.45 288 THR J C 1
ATOM 8365 O O . THR F 2 68 ? -0.128 69.983 -9.484 1.00 5.33 288 THR J O 1
ATOM 8369 N N . ALA F 2 69 ? -1.873 70.287 -10.872 1.00 5.96 289 ALA J N 1
ATOM 8370 C CA . ALA F 2 69 ? -1.525 69.169 -11.737 1.00 4.57 289 ALA J CA 1
ATOM 8371 C C . ALA F 2 69 ? -0.601 69.693 -12.834 1.00 6.08 289 ALA J C 1
ATOM 8372 O O . ALA F 2 69 ? -0.886 70.715 -13.493 1.00 6.90 289 ALA J O 1
ATOM 8374 N N . ASN F 2 70 ? 0.518 68.997 -13.021 1.00 5.89 290 ASN J N 1
ATOM 8375 C CA . ASN F 2 70 ? 1.482 69.345 -14.071 1.00 5.22 290 ASN J CA 1
ATOM 8376 C C . ASN F 2 70 ? 2.245 68.097 -14.461 1.00 5.31 290 ASN J C 1
ATOM 8377 O O . ASN F 2 70 ? 2.053 67.056 -13.854 1.00 5.55 290 ASN J O 1
ATOM 8382 N N . LYS F 2 71 ? 3.130 68.203 -15.449 1.00 4.76 291 LYS J N 1
ATOM 8383 C CA . LYS F 2 71 ? 3.865 67.028 -15.937 1.00 6.34 291 LYS J CA 1
ATOM 8384 C C . LYS F 2 71 ? 4.449 66.168 -14.822 1.00 6.85 291 LYS J C 1
ATOM 8385 O O . LYS F 2 71 ? 5.027 66.698 -13.861 1.00 7.28 291 LYS J O 1
ATOM 8391 N N . ILE F 2 72 ? 4.327 64.845 -14.962 1.00 5.06 292 ILE J N 1
ATOM 8392 C CA . ILE F 2 72 ? 4.953 63.923 -14.018 1.00 5.15 292 ILE J CA 1
ATOM 8393 C C . ILE F 2 72 ? 6.415 64.344 -13.772 1.00 5.54 292 ILE J C 1
ATOM 8394 O O . ILE F 2 72 ? 7.165 64.598 -14.713 1.00 5.79 292 ILE J O 1
ATOM 8399 N N . GLY F 2 73 ? 6.795 64.442 -12.500 1.00 6.18 293 GLY J N 1
ATOM 8400 C CA . GLY F 2 73 ? 8.104 64.937 -12.105 1.00 4.95 293 GLY J CA 1
ATOM 8401 C C . GLY F 2 73 ? 8.039 66.321 -11.472 1.00 5.41 293 GLY J C 1
ATOM 8402 O O . GLY F 2 73 ? 9.003 66.773 -10.864 1.00 6.62 293 GLY J O 1
ATOM 8403 N N . THR F 2 74 ? 6.913 67.008 -11.624 1.00 5.09 294 THR J N 1
ATOM 8404 C CA . THR F 2 74 ? 6.806 68.372 -11.086 1.00 6.05 294 THR J CA 1
ATOM 8405 C C . THR F 2 74 ? 6.763 68.353 -9.560 1.00 6.16 294 THR J C 1
ATOM 8406 O O . THR F 2 74 ? 7.484 69.117 -8.907 1.00 5.70 294 THR J O 1
ATOM 8410 N N . LEU F 2 75 ? 5.922 67.488 -8.990 1.00 5.61 295 LEU J N 1
ATOM 8411 C CA . LEU F 2 75 ? 5.917 67.296 -7.540 1.00 4.77 295 LEU J CA 1
ATOM 8412 C C . LEU F 2 75 ? 7.321 67.019 -7.013 1.00 6.48 295 LEU J C 1
ATOM 8413 O O . LEU F 2 75 ? 7.748 67.573 -5.994 1.00 4.69 295 LEU J O 1
ATOM 8418 N N . GLN F 2 76 ? 8.023 66.145 -7.726 1.00 6.25 296 GLN J N 1
ATOM 8419 C CA . GLN F 2 76 ? 9.348 65.725 -7.308 1.00 5.31 296 GLN J CA 1
ATOM 8420 C C . GLN F 2 76 ? 10.322 66.884 -7.350 1.00 5.97 296 GLN J C 1
ATOM 8421 O O . GLN F 2 76 ? 11.093 67.073 -6.411 1.00 3.69 296 GLN J O 1
ATOM 8427 N N . LEU F 2 77 ? 10.287 67.671 -8.426 1.00 4.41 297 LEU J N 1
ATOM 8428 C CA . LEU F 2 77 ? 11.096 68.891 -8.492 1.00 4.89 297 LEU J CA 1
ATOM 8429 C C . LEU F 2 77 ? 10.764 69.832 -7.333 1.00 5.94 297 LEU J C 1
ATOM 8430 O O . LEU F 2 77 ? 11.654 70.400 -6.696 1.00 5.57 297 LEU J O 1
ATOM 8435 N N . ALA F 2 78 ? 9.478 69.979 -7.015 1.00 5.76 298 ALA J N 1
ATOM 8436 C CA . ALA F 2 78 ? 9.103 70.837 -5.889 1.00 4.98 298 ALA J CA 1
ATOM 8437 C C . ALA F 2 78 ? 9.681 70.316 -4.565 1.00 5.65 298 ALA J C 1
ATOM 8438 O O . ALA F 2 78 ? 10.112 71.090 -3.712 1.00 5.95 298 ALA J O 1
ATOM 8440 N N . VAL F 2 79 ? 9.684 69.001 -4.386 1.00 4.83 299 VAL J N 1
ATOM 8441 C CA . VAL F 2 79 ? 10.195 68.435 -3.137 1.00 5.79 299 VAL J CA 1
ATOM 8442 C C . VAL F 2 79 ? 11.706 68.660 -3.037 1.00 5.29 299 VAL J C 1
ATOM 8443 O O . VAL F 2 79 ? 12.222 69.015 -1.977 1.00 5.89 299 VAL J O 1
ATOM 8447 N N . ILE F 2 80 ? 12.415 68.444 -4.144 1.00 5.39 300 ILE J N 1
ATOM 8448 C CA . ILE F 2 80 ? 13.858 68.682 -4.161 1.00 5.71 300 ILE J CA 1
ATOM 8449 C C . ILE F 2 80 ? 14.173 70.158 -3.880 1.00 6.19 300 ILE J C 1
ATOM 8450 O O . ILE F 2 80 ? 15.071 70.464 -3.093 1.00 4.95 300 ILE J O 1
ATOM 8455 N N . CYS F 2 81 ? 13.411 71.056 -4.496 1.00 6.48 301 CYS J N 1
ATOM 8456 C CA . CYS F 2 81 ? 13.614 72.489 -4.258 1.00 6.07 301 CYS J CA 1
ATOM 8457 C C . CYS F 2 81 ? 13.393 72.854 -2.791 1.00 6.27 301 CYS J C 1
ATOM 8458 O O . CYS F 2 81 ? 14.116 73.678 -2.222 1.00 7.38 301 CYS J O 1
ATOM 8461 N N . LYS F 2 82 ? 12.394 72.242 -2.168 1.00 6.92 302 LYS J N 1
ATOM 8462 C CA . LYS F 2 82 ? 12.160 72.495 -0.745 1.00 6.97 302 LYS J CA 1
ATOM 8463 C C . LYS F 2 82 ? 13.362 72.064 0.104 1.00 6.82 302 LYS J C 1
ATOM 8464 O O . LYS F 2 82 ? 13.839 72.793 0.994 1.00 6.15 302 LYS J O 1
ATOM 8470 N N . GLN F 2 83 ? 13.866 70.867 -0.170 1.00 5.52 303 GLN J N 1
ATOM 8471 C CA . GLN F 2 83 ? 15.012 70.357 0.555 1.00 6.69 303 GLN J CA 1
ATOM 8472 C C . GLN F 2 83 ? 16.244 71.270 0.445 1.00 5.99 303 GLN J C 1
ATOM 8473 O O . GLN F 2 83 ? 16.978 71.415 1.422 1.00 4.33 303 GLN J O 1
ATOM 8479 N N . PHE F 2 84 ? 16.457 71.862 -0.732 1.00 4.62 304 PHE J N 1
ATOM 8480 C CA . PHE F 2 84 ? 17.647 72.689 -1.011 1.00 4.97 304 PHE J CA 1
ATOM 8481 C C . PHE F 2 84 ? 17.387 74.194 -0.836 1.00 4.62 304 PHE J C 1
ATOM 8482 O O . PHE F 2 84 ? 18.278 75.026 -1.059 1.00 3.96 304 PHE J O 1
ATOM 8490 N N . GLY F 2 85 ? 16.172 74.539 -0.424 1.00 3.40 305 GLY J N 1
ATOM 8491 C CA . GLY F 2 85 ? 15.801 75.913 -0.138 1.00 5.59 305 GLY J CA 1
ATOM 8492 C C . GLY F 2 85 ? 15.640 76.791 -1.365 1.00 5.77 305 GLY J C 1
ATOM 8493 O O . GLY F 2 85 ? 15.831 78.006 -1.272 1.00 4.76 305 GLY J O 1
ATOM 8494 N N . ILE F 2 86 ? 15.313 76.177 -2.503 1.00 4.51 306 ILE J N 1
ATOM 8495 C CA . ILE F 2 86 ? 15.188 76.922 -3.756 1.00 5.47 306 ILE J CA 1
ATOM 8496 C C . ILE F 2 86 ? 13.723 77.260 -3.999 1.00 5.06 306 ILE J C 1
ATOM 8497 O O . ILE F 2 86 ? 12.858 76.399 -3.880 1.00 7.44 306 ILE J O 1
ATOM 8502 N N . LYS F 2 87 ? 13.463 78.516 -4.345 1.00 5.81 307 LYS J N 1
ATOM 8503 C CA . LYS F 2 87 ? 12.114 78.960 -4.726 1.00 6.68 307 LYS J CA 1
ATOM 8504 C C . LYS F 2 87 ? 11.516 78.178 -5.898 1.00 6.68 307 LYS J C 1
ATOM 8505 O O . LYS F 2 87 ? 12.189 77.911 -6.892 1.00 7.29 307 LYS J O 1
ATOM 8511 N N . PHE F 2 88 ? 10.241 77.817 -5.772 1.00 5.14 308 PHE J N 1
ATOM 8512 C CA . PHE F 2 88 ? 9.564 77.017 -6.784 1.00 5.91 308 PHE J CA 1
ATOM 8513 C C . PHE F 2 88 ? 8.283 77.723 -7.216 1.00 5.65 308 PHE J C 1
ATOM 8514 O O . PHE F 2 88 ? 7.414 77.977 -6.383 1.00 5.16 308 PHE J O 1
ATOM 8522 N N . PHE F 2 89 ? 8.165 78.033 -8.509 1.00 4.73 309 PHE J N 1
ATOM 8523 C CA . PHE F 2 89 ? 7.052 78.841 -9.014 1.00 5.40 309 PHE J CA 1
ATOM 8524 C C . PHE F 2 89 ? 6.309 78.100 -10.115 1.00 6.03 309 PHE J C 1
ATOM 8525 O O . PHE F 2 89 ? 6.912 77.480 -10.988 1.00 7.24 309 PHE J O 1
ATOM 8533 N N . VAL F 2 90 ? 4.984 78.155 -10.031 1.00 5.38 310 VAL J N 1
ATOM 8534 C CA . VAL F 2 90 ? 4.091 77.693 -11.080 1.00 5.46 310 VAL J CA 1
ATOM 8535 C C . VAL F 2 90 ? 3.666 78.903 -11.889 1.00 5.73 310 VAL J C 1
ATOM 8536 O O . VAL F 2 90 ? 3.316 79.947 -11.337 1.00 5.03 310 VAL J O 1
ATOM 8540 N N . VAL F 2 91 ? 3.705 78.772 -13.210 1.00 2.95 311 VAL J N 1
ATOM 8541 C CA . VAL F 2 91 ? 3.426 79.882 -14.114 1.00 3.64 311 VAL J CA 1
ATOM 8542 C C . VAL F 2 91 ? 2.307 79.394 -15.037 1.00 3.64 311 VAL J C 1
ATOM 8543 O O . VAL F 2 91 ? 2.456 78.385 -15.725 1.00 4.89 311 VAL J O 1
ATOM 8547 N N . ALA F 2 92 ? 1.193 80.105 -15.051 1.00 4.54 312 ALA J N 1
ATOM 8548 C CA . ALA F 2 92 ? 0.051 79.656 -15.833 1.00 4.61 312 ALA J CA 1
ATOM 8549 C C . ALA F 2 92 ? -0.961 80.774 -16.013 1.00 5.86 312 ALA J C 1
ATOM 8550 O O . ALA F 2 92 ? -1.075 81.652 -15.150 1.00 4.60 312 ALA J O 1
ATOM 8552 N N . PRO F 2 93 ? -1.697 80.728 -17.126 1.00 3.44 313 PRO J N 1
ATOM 8553 C CA . PRO F 2 93 ? -2.763 81.695 -17.418 1.00 4.78 313 PRO J CA 1
ATOM 8554 C C . PRO F 2 93 ? -4.049 81.388 -16.638 1.00 3.90 313 PRO J C 1
ATOM 8555 O O . PRO F 2 93 ? -4.246 80.265 -16.170 1.00 5.12 313 PRO J O 1
ATOM 8559 N N . LYS F 2 94 ? -4.914 82.386 -16.512 1.00 4.22 314 LYS J N 1
ATOM 8560 C CA . LYS F 2 94 ? -6.262 82.173 -16.002 1.00 5.26 314 LYS J CA 1
ATOM 8561 C C . LYS F 2 94 ? -7.013 81.013 -16.667 1.00 6.60 314 LYS J C 1
ATOM 8562 O O . LYS F 2 94 ? -7.798 80.323 -16.015 1.00 4.66 314 LYS J O 1
ATOM 8568 N N . THR F 2 95 ? -6.776 80.785 -17.956 1.00 4.74 315 THR J N 1
ATOM 8569 C CA . THR F 2 95 ? -7.400 79.643 -18.632 1.00 5.26 315 THR J CA 1
ATOM 8570 C C . THR F 2 95 ? -7.007 78.265 -18.080 1.00 4.46 315 THR J C 1
ATOM 8571 O O . THR F 2 95 ? -7.665 77.267 -18.410 1.00 4.45 315 THR J O 1
ATOM 8575 N N . THR F 2 96 ? -5.972 78.207 -17.238 1.00 3.22 316 THR J N 1
ATOM 8576 C CA . THR F 2 96 ? -5.555 76.956 -16.592 1.00 3.26 316 THR J CA 1
ATOM 8577 C C . THR F 2 96 ? -6.142 76.779 -15.184 1.00 4.54 316 THR J C 1
ATOM 8578 O O . THR F 2 96 ? -5.931 75.756 -14.535 1.00 4.18 316 THR J O 1
ATOM 8582 N N . ILE F 2 97 ? -6.905 77.770 -14.733 1.00 5.27 317 ILE J N 1
ATOM 8583 C CA . ILE F 2 97 ? -7.607 77.650 -13.452 1.00 5.49 317 ILE J CA 1
ATOM 8584 C C . ILE F 2 97 ? -8.877 76.798 -13.557 1.00 5.77 317 ILE J C 1
ATOM 8585 O O . ILE F 2 97 ? -9.700 76.968 -14.466 1.00 4.77 317 ILE J O 1
ATOM 8590 N N . ASP F 2 98 ? -9.044 75.890 -12.596 1.00 4.78 318 ASP J N 1
ATOM 8591 C CA . ASP F 2 98 ? -10.290 75.156 -12.417 1.00 5.75 318 ASP J CA 1
ATOM 8592 C C . ASP F 2 98 ? -10.960 75.774 -11.188 1.00 5.21 318 ASP J C 1
ATOM 8593 O O . ASP F 2 98 ? -10.462 75.629 -10.072 1.00 6.05 318 ASP J O 1
ATOM 8598 N N . ASN F 2 99 ? -12.062 76.496 -11.388 1.00 5.79 319 ASN J N 1
ATOM 8599 C CA . ASN F 2 99 ? -12.673 77.251 -10.290 1.00 7.01 319 ASN J CA 1
ATOM 8600 C C . ASN F 2 99 ? -13.741 76.471 -9.516 1.00 6.38 319 ASN J C 1
ATOM 8601 O O . ASN F 2 99 ? -14.526 77.041 -8.738 1.00 6.24 319 ASN J O 1
ATOM 8606 N N . VAL F 2 100 ? -13.777 75.162 -9.738 1.00 6.45 320 VAL J N 1
ATOM 8607 C CA . VAL F 2 100 ? -14.739 74.320 -9.025 1.00 6.88 320 VAL J CA 1
ATOM 8608 C C . VAL F 2 100 ? -14.067 73.326 -8.069 1.00 6.44 320 VAL J C 1
ATOM 8609 O O . VAL F 2 100 ? -14.398 73.272 -6.875 1.00 6.73 320 VAL J O 1
ATOM 8613 N N . THR F 2 101 ? -13.135 72.550 -8.600 1.00 5.37 321 THR J N 1
ATOM 8614 C CA . THR F 2 101 ? -12.455 71.502 -7.837 1.00 4.95 321 THR J CA 1
ATOM 8615 C C . THR F 2 101 ? -11.747 72.114 -6.636 1.00 5.49 321 THR J C 1
ATOM 8616 O O . THR F 2 101 ? -11.040 73.114 -6.795 1.00 4.62 321 THR J O 1
ATOM 8620 N N . GLU F 2 102 ? -11.929 71.539 -5.446 1.00 3.96 322 GLU J N 1
ATOM 8621 C CA . GLU F 2 102 ? -11.427 72.182 -4.229 1.00 5.11 322 GLU J CA 1
ATOM 8622 C C . GLU F 2 102 ? -9.978 71.821 -3.921 1.00 5.75 322 GLU J C 1
ATOM 8623 O O . GLU F 2 102 ? -9.251 72.620 -3.326 1.00 5.71 322 GLU J O 1
ATOM 8629 N N . THR F 2 103 ? -9.575 70.623 -4.329 1.00 5.20 323 THR J N 1
ATOM 8630 C CA . THR F 2 103 ? -8.332 70.023 -3.859 1.00 4.95 323 THR J CA 1
ATOM 8631 C C . THR F 2 103 ? -7.680 69.163 -4.936 1.00 4.48 323 THR J C 1
ATOM 8632 O O . THR F 2 103 ? -8.362 68.581 -5.782 1.00 5.34 323 THR J O 1
ATOM 8636 N N . GLY F 2 104 ? -6.352 69.074 -4.888 1.00 4.74 324 GLY J N 1
ATOM 8637 C CA . GLY F 2 104 ? -5.608 68.259 -5.829 1.00 4.54 324 GLY J CA 1
ATOM 8638 C C . GLY F 2 104 ? -5.994 66.789 -5.759 1.00 5.71 324 GLY J C 1
ATOM 8639 O O . GLY F 2 104 ? -5.828 66.046 -6.741 1.00 7.45 324 GLY J O 1
ATOM 8640 N N . ASP F 2 105 ? -6.508 66.362 -4.608 1.00 6.37 325 ASP J N 1
ATOM 8641 C CA . ASP F 2 105 ? -6.888 64.968 -4.418 1.00 7.71 325 ASP J CA 1
ATOM 8642 C C . ASP F 2 105 ? -7.995 64.558 -5.396 1.00 7.57 325 ASP J C 1
ATOM 8643 O O . ASP F 2 105 ? -8.214 63.364 -5.635 1.00 7.79 325 ASP J O 1
ATOM 8648 N N . ASP F 2 106 ? -8.709 65.538 -5.942 1.00 6.54 326 ASP J N 1
ATOM 8649 C CA . ASP F 2 106 ? -9.889 65.247 -6.751 1.00 7.42 326 ASP J CA 1
ATOM 8650 C C . ASP F 2 106 ? -9.589 65.312 -8.250 1.00 7.25 326 ASP J C 1
ATOM 8651 O O . ASP F 2 106 ? -10.464 65.015 -9.068 1.00 8.18 326 ASP J O 1
ATOM 8656 N N . ILE F 2 107 ? -8.371 65.700 -8.605 1.00 6.76 327 ILE J N 1
ATOM 8657 C CA . ILE F 2 107 ? -7.990 65.826 -10.017 1.00 6.21 327 ILE J CA 1
ATOM 8658 C C . ILE F 2 107 ? -7.812 64.454 -10.658 1.00 7.13 327 ILE J C 1
ATOM 8659 O O . ILE F 2 107 ? -7.103 63.603 -10.128 1.00 6.63 327 ILE J O 1
ATOM 8664 N N . ILE F 2 108 ? -8.444 64.252 -11.808 1.00 5.61 328 ILE J N 1
ATOM 8665 C CA . ILE F 2 108 ? -8.276 62.994 -12.539 1.00 6.78 328 ILE J CA 1
ATOM 8666 C C . ILE F 2 108 ? -6.954 63.062 -13.300 1.00 6.58 328 ILE J C 1
ATOM 8667 O O . ILE F 2 108 ? -6.750 63.970 -14.110 1.00 6.58 328 ILE J O 1
ATOM 8672 N N . VAL F 2 109 ? -6.062 62.107 -13.035 1.00 4.95 329 VAL J N 1
ATOM 8673 C CA . VAL F 2 109 ? -4.720 62.119 -13.626 1.00 5.40 329 VAL J CA 1
ATOM 8674 C C . VAL F 2 109 ? -4.645 61.067 -14.735 1.00 5.67 329 VAL J C 1
ATOM 8675 O O . VAL F 2 109 ? -4.823 59.872 -14.486 1.00 6.04 329 VAL J O 1
ATOM 8679 N N . GLU F 2 110 ? -4.374 61.516 -15.957 1.00 5.49 330 GLU J N 1
ATOM 8680 C CA . GLU F 2 110 ? -4.343 60.626 -17.114 1.00 5.77 330 GLU J CA 1
ATOM 8681 C C . GLU F 2 110 ? -3.174 59.658 -16.963 1.00 5.41 330 GLU J C 1
ATOM 8682 O O . GLU F 2 110 ? -2.062 60.075 -16.618 1.00 7.50 330 GLU J O 1
ATOM 8688 N N . GLU F 2 111 ? -3.432 58.379 -17.216 1.00 6.52 331 GLU J N 1
ATOM 8689 C CA . GLU F 2 111 ? -2.337 57.405 -17.337 1.00 6.56 331 GLU J CA 1
ATOM 8690 C C . GLU F 2 111 ? -2.279 56.899 -18.767 1.00 7.35 331 GLU J C 1
ATOM 8691 O O . GLU F 2 111 ? -3.308 56.537 -19.343 1.00 7.64 331 GLU J O 1
ATOM 8697 N N . ARG F 2 112 ? -1.072 56.871 -19.329 1.00 5.95 332 ARG J N 1
ATOM 8698 C CA . ARG F 2 112 ? -0.921 56.597 -20.758 1.00 5.95 332 ARG J CA 1
ATOM 8699 C C . ARG F 2 112 ? -0.464 55.164 -21.010 1.00 5.03 332 ARG J C 1
ATOM 8700 O O . ARG F 2 112 ? 0.055 54.491 -20.120 1.00 5.49 332 ARG J O 1
ATOM 8708 N N . ASN F 2 113 ? -0.672 54.714 -22.244 1.00 5.08 333 ASN J N 1
ATOM 8709 C CA . ASN F 2 113 ? -0.272 53.386 -22.690 1.00 7.00 333 ASN J CA 1
ATOM 8710 C C . ASN F 2 113 ? 1.148 53.061 -22.260 1.00 6.01 333 ASN J C 1
ATOM 8711 O O . ASN F 2 113 ? 2.056 53.883 -22.418 1.00 4.67 333 ASN J O 1
ATOM 8716 N N . PRO F 2 114 ? 1.356 51.867 -21.713 1.00 6.43 334 PRO J N 1
ATOM 8717 C CA . PRO F 2 114 ? 2.691 51.488 -21.229 1.00 7.95 334 PRO J CA 1
ATOM 8718 C C . PRO F 2 114 ? 3.750 51.479 -22.344 1.00 6.94 334 PRO J C 1
ATOM 8719 O O . PRO F 2 114 ? 4.936 51.659 -22.067 1.00 7.32 334 PRO J O 1
ATOM 8723 N N . GLU F 2 115 ? 3.344 51.295 -23.595 1.00 6.90 335 GLU J N 1
ATOM 8724 C CA . GLU F 2 115 ? 4.354 51.264 -24.655 1.00 7.50 335 GLU J CA 1
ATOM 8725 C C . GLU F 2 115 ? 4.956 52.646 -24.884 1.00 6.90 335 GLU J C 1
ATOM 8726 O O . GLU F 2 115 ? 6.067 52.759 -25.403 1.00 5.99 335 GLU J O 1
ATOM 8732 N N . GLU F 2 116 ? 4.246 53.699 -24.483 1.00 4.64 336 GLU J N 1
ATOM 8733 C CA . GLU F 2 116 ? 4.818 55.051 -24.576 1.00 5.37 336 GLU J CA 1
ATOM 8734 C C . GLU F 2 116 ? 5.978 55.312 -23.611 1.00 4.54 336 GLU J C 1
ATOM 8735 O O . GLU F 2 116 ? 6.734 56.262 -23.774 1.00 6.09 336 GLU J O 1
ATOM 8741 N N . PHE F 2 117 ? 6.108 54.457 -22.604 1.00 4.23 337 PHE J N 1
ATOM 8742 C CA . PHE F 2 117 ? 7.220 54.503 -21.662 1.00 5.80 337 PHE J CA 1
ATOM 8743 C C . PHE F 2 117 ? 8.295 53.528 -22.146 1.00 5.29 337 PHE J C 1
ATOM 8744 O O . PHE F 2 117 ? 9.473 53.879 -22.211 1.00 6.04 337 PHE J O 1
ATOM 8752 N N . LYS F 2 118 ? 7.900 52.307 -22.508 1.00 4.38 338 LYS J N 1
ATOM 8753 C CA . LYS F 2 118 ? 8.879 51.258 -22.771 1.00 4.34 338 LYS J CA 1
ATOM 8754 C C . LYS F 2 118 ? 9.590 51.435 -24.114 1.00 4.09 338 LYS J C 1
ATOM 8755 O O . LYS F 2 118 ? 10.640 50.849 -24.340 1.00 5.04 338 LYS J O 1
ATOM 8761 N N . VAL F 2 119 ? 8.991 52.228 -24.998 1.00 3.79 339 VAL J N 1
ATOM 8762 C CA . VAL F 2 119 ? 9.504 52.406 -26.358 1.00 3.54 339 VAL J CA 1
ATOM 8763 C C . VAL F 2 119 ? 9.804 53.887 -26.506 1.00 3.76 339 VAL J C 1
ATOM 8764 O O . VAL F 2 119 ? 8.955 54.743 -26.228 1.00 3.96 339 VAL J O 1
ATOM 8768 N N . VAL F 2 120 ? 11.025 54.183 -26.925 1.00 3.75 340 VAL J N 1
ATOM 8769 C CA . VAL F 2 120 ? 11.453 55.570 -27.073 1.00 3.95 340 VAL J CA 1
ATOM 8770 C C . VAL F 2 120 ? 11.480 55.929 -28.552 1.00 4.18 340 VAL J C 1
ATOM 8771 O O . VAL F 2 120 ? 12.035 55.196 -29.354 1.00 4.39 340 VAL J O 1
ATOM 8775 N N . THR F 2 121 ? 10.888 57.071 -28.898 1.00 4.36 341 THR J N 1
ATOM 8776 C CA . THR F 2 121 ? 10.850 57.549 -30.277 1.00 3.21 341 THR J CA 1
ATOM 8777 C C . THR F 2 121 ? 11.907 58.627 -30.466 1.00 2.61 341 THR J C 1
ATOM 8778 O O . THR F 2 121 ? 12.072 59.480 -29.599 1.00 4.82 341 THR J O 1
ATOM 8782 N N . GLY F 2 122 ? 12.606 58.603 -31.591 1.00 4.76 342 GLY J N 1
ATOM 8783 C CA . GLY F 2 122 ? 13.602 59.627 -31.857 1.00 4.37 342 GLY J CA 1
ATOM 8784 C C . GLY F 2 122 ? 14.087 59.500 -33.281 1.00 4.14 342 GLY J C 1
ATOM 8785 O O . GLY F 2 122 ? 13.562 58.703 -34.052 1.00 5.79 342 GLY J O 1
ATOM 8786 N N . THR F 2 123 ? 15.110 60.268 -33.644 1.00 3.73 343 THR J N 1
ATOM 8787 C CA . THR F 2 123 ? 15.578 60.198 -35.021 1.00 3.18 343 THR J CA 1
ATOM 8788 C C . THR F 2 123 ? 16.616 59.080 -35.111 1.00 2.14 343 THR J C 1
ATOM 8789 O O . THR F 2 123 ? 17.434 58.927 -34.199 1.00 2.50 343 THR J O 1
ATOM 8793 N N . VAL F 2 124 ? 16.574 58.292 -36.184 1.00 1.00 344 VAL J N 1
ATOM 8794 C CA . VAL F 2 124 ? 17.486 57.158 -36.318 1.00 1.86 344 VAL J CA 1
ATOM 8795 C C . VAL F 2 124 ? 18.937 57.608 -36.401 1.00 2.41 344 VAL J C 1
ATOM 8796 O O . VAL F 2 124 ? 19.270 58.503 -37.165 1.00 2.06 344 VAL J O 1
ATOM 8800 N N . ILE F 2 125 ? 19.788 56.981 -35.600 1.00 3.22 345 ILE J N 1
ATOM 8801 C CA . ILE F 2 125 ? 21.210 57.319 -35.542 1.00 5.22 345 ILE J CA 1
ATOM 8802 C C . ILE F 2 125 ? 21.974 56.123 -36.071 1.00 7.33 345 ILE J C 1
ATOM 8803 O O . ILE F 2 125 ? 21.634 54.988 -35.740 1.00 6.89 345 ILE J O 1
ATOM 8808 N N . ASN F 2 126 ? 22.980 56.397 -36.899 1.00 9.85 346 ASN J N 1
ATOM 8809 C CA . ASN F 2 126 ? 23.916 55.402 -37.414 1.00 14.59 346 ASN J CA 1
ATOM 8810 C C . ASN F 2 126 ? 24.735 54.786 -36.273 1.00 17.29 346 ASN J C 1
ATOM 8811 O O . ASN F 2 126 ? 25.505 55.492 -35.618 1.00 16.74 346 ASN J O 1
ATOM 8816 N N . PRO F 2 127 ? 24.570 53.485 -36.022 1.00 20.23 347 PRO J N 1
ATOM 8817 C CA . PRO F 2 127 ? 25.099 52.877 -34.793 1.00 22.24 347 PRO J CA 1
ATOM 8818 C C . PRO F 2 127 ? 26.599 52.609 -34.901 1.00 24.16 347 PRO J C 1
ATOM 8819 O O . PRO F 2 127 ? 27.232 52.234 -33.913 1.00 25.84 347 PRO J O 1
ATOM 8823 N N . GLU F 2 128 ? 27.158 52.819 -36.086 1.00 25.22 348 GLU J N 1
ATOM 8824 C CA . GLU F 2 128 ? 28.604 52.816 -36.255 1.00 27.13 348 GLU J CA 1
ATOM 8825 C C . GLU F 2 128 ? 29.201 54.160 -35.848 1.00 26.38 348 GLU J C 1
ATOM 8826 O O . GLU F 2 128 ? 29.934 54.236 -34.859 1.00 27.74 348 GLU J O 1
ATOM 8832 N N . ASN F 2 129 ? 28.880 55.213 -36.599 1.00 25.31 349 ASN J N 1
ATOM 8833 C CA . ASN F 2 129 ? 29.578 56.493 -36.477 1.00 23.20 349 ASN J CA 1
ATOM 8834 C C . ASN F 2 129 ? 28.820 57.627 -35.782 1.00 21.53 349 ASN J C 1
ATOM 8835 O O . ASN F 2 129 ? 29.350 58.729 -35.641 1.00 21.16 349 ASN J O 1
ATOM 8840 N N . GLY F 2 130 ? 27.584 57.374 -35.356 1.00 19.47 350 GLY J N 1
ATOM 8841 C CA . GLY F 2 130 ? 26.869 58.337 -34.538 1.00 16.37 350 GLY J CA 1
ATOM 8842 C C . GLY F 2 130 ? 26.168 59.466 -35.279 1.00 15.51 350 GLY J C 1
ATOM 8843 O O . GLY F 2 130 ? 25.587 60.349 -34.653 1.00 14.17 350 GLY J O 1
ATOM 8844 N N . SER F 2 131 ? 26.210 59.459 -36.606 1.00 14.05 351 SER J N 1
ATOM 8845 C CA . SER F 2 131 ? 25.549 60.519 -37.371 1.00 13.59 351 SER J CA 1
ATOM 8846 C C . SER F 2 131 ? 24.070 60.203 -37.560 1.00 11.73 351 SER J C 1
ATOM 8847 O O . SER F 2 131 ? 23.651 59.063 -37.377 1.00 10.92 351 SER J O 1
ATOM 8850 N N . LEU F 2 132 ? 23.286 61.214 -37.924 1.00 11.31 352 LEU J N 1
ATOM 8851 C CA . LEU F 2 132 ? 21.913 61.007 -38.383 1.00 10.68 352 LEU J CA 1
ATOM 8852 C C . LEU F 2 132 ? 21.905 60.110 -39.617 1.00 9.14 352 LEU J C 1
ATOM 8853 O O . LEU F 2 132 ? 22.704 60.292 -40.538 1.00 9.31 352 LEU J O 1
ATOM 8858 N N . ILE F 2 133 ? 20.997 59.139 -39.636 1.00 7.75 353 ILE J N 1
ATOM 8859 C CA . ILE F 2 133 ? 20.654 58.441 -40.861 1.00 8.07 353 ILE J CA 1
ATOM 8860 C C . ILE F 2 133 ? 19.580 59.223 -41.604 1.00 8.13 353 ILE J C 1
ATOM 8861 O O . ILE F 2 133 ? 18.524 59.506 -41.041 1.00 8.49 353 ILE J O 1
ATOM 8866 N N . LEU F 2 134 ? 19.863 59.571 -42.856 1.00 7.03 354 LEU J N 1
ATOM 8867 C CA . LEU F 2 134 ? 18.908 60.300 -43.684 1.00 6.90 354 LEU J CA 1
ATOM 8868 C C . LEU F 2 134 ? 18.383 59.410 -44.805 1.00 7.06 354 LEU J C 1
ATOM 8869 O O . LEU F 2 134 ? 19.112 58.578 -45.359 1.00 5.88 354 LEU J O 1
ATOM 8874 N N . ASN F 2 135 ? 17.117 59.581 -45.164 1.00 6.61 355 ASN J N 1
ATOM 8875 C CA . ASN F 2 135 ? 16.616 58.846 -46.317 1.00 8.39 355 ASN J CA 1
ATOM 8876 C C . ASN F 2 135 ? 17.149 59.366 -47.650 1.00 9.12 355 ASN J C 1
ATOM 8877 O O . ASN F 2 135 ? 17.961 60.287 -47.679 1.00 8.72 355 ASN J O 1
ATOM 8882 N N . GLU F 2 136 ? 16.688 58.762 -48.740 1.00 10.11 356 GLU J N 1
ATOM 8883 C CA . GLU F 2 136 ? 17.187 59.050 -50.079 1.00 12.60 356 GLU J CA 1
ATOM 8884 C C . GLU F 2 136 ? 16.880 60.499 -50.460 1.00 11.45 356 GLU J C 1
ATOM 8885 O O . GLU F 2 136 ? 17.575 61.099 -51.279 1.00 12.32 356 GLU J O 1
ATOM 8891 N N . SER F 2 137 ? 15.833 61.043 -49.852 1.00 11.53 357 SER J N 1
ATOM 8892 C CA . SER F 2 137 ? 15.345 62.393 -50.111 1.00 10.72 357 SER J CA 1
ATOM 8893 C C . SER F 2 137 ? 16.059 63.412 -49.235 1.00 10.26 357 SER J C 1
ATOM 8894 O O . SER F 2 137 ? 15.815 64.619 -49.319 1.00 9.35 357 SER J O 1
ATOM 8897 N N . GLY F 2 138 ? 16.935 62.929 -48.368 1.00 7.32 358 GLY J N 1
ATOM 8898 C CA . GLY F 2 138 ? 17.604 63.838 -47.464 1.00 7.13 358 GLY J CA 1
ATOM 8899 C C . GLY F 2 138 ? 16.955 64.127 -46.120 1.00 5.81 358 GLY J C 1
ATOM 8900 O O . GLY F 2 138 ? 17.405 65.027 -45.407 1.00 5.89 358 GLY J O 1
ATOM 8901 N N . GLU F 2 139 ? 15.921 63.373 -45.758 1.00 5.71 359 GLU J N 1
ATOM 8902 C CA . GLU F 2 139 ? 15.149 63.663 -44.549 1.00 7.21 359 GLU J CA 1
ATOM 8903 C C . GLU F 2 139 ? 15.572 62.710 -43.427 1.00 5.27 359 GLU J C 1
ATOM 8904 O O . GLU F 2 139 ? 15.890 61.544 -43.695 1.00 4.96 359 GLU J O 1
ATOM 8910 N N . PRO F 2 140 ? 15.574 63.202 -42.193 1.00 4.60 360 PRO J N 1
ATOM 8911 C CA . PRO F 2 140 ? 15.769 62.332 -41.025 1.00 3.98 360 PRO J CA 1
ATOM 8912 C C . PRO F 2 140 ? 14.697 61.249 -41.005 1.00 5.09 360 PRO J C 1
ATOM 8913 O O . PRO F 2 140 ? 13.613 61.424 -41.574 1.00 4.72 360 PRO J O 1
ATOM 8917 N N . ILE F 2 141 ? 14.998 60.125 -40.369 1.00 4.33 361 ILE J N 1
ATOM 8918 C CA . ILE F 2 141 ? 14.040 59.022 -40.309 1.00 4.76 361 ILE J CA 1
ATOM 8919 C C . ILE F 2 141 ? 13.620 58.863 -38.859 1.00 3.69 361 ILE J C 1
ATOM 8920 O O . ILE F 2 141 ? 14.466 58.821 -37.971 1.00 4.77 361 ILE J O 1
ATOM 8925 N N . THR F 2 142 ? 12.317 58.794 -38.605 1.00 3.60 362 THR J N 1
ATOM 8926 C CA . THR F 2 142 ? 11.854 58.501 -37.258 1.00 3.88 362 THR J CA 1
ATOM 8927 C C . THR F 2 142 ? 12.047 57.019 -36.950 1.00 2.73 362 THR J C 1
ATOM 8928 O O . THR F 2 142 ? 11.731 56.175 -37.775 1.00 1.98 362 THR J O 1
ATOM 8932 N N . GLY F 2 143 ? 12.545 56.712 -35.759 1.00 3.42 363 GLY J N 1
ATOM 8933 C CA . GLY F 2 143 ? 12.733 55.329 -35.364 1.00 3.21 363 GLY J CA 1
ATOM 8934 C C . GLY F 2 143 ? 12.261 55.167 -33.939 1.00 2.42 363 GLY J C 1
ATOM 8935 O O . GLY F 2 143 ? 12.026 56.144 -33.231 1.00 2.76 363 GLY J O 1
ATOM 8936 N N . LYS F 2 144 ? 12.111 53.917 -33.526 1.00 2.31 364 LYS J N 1
ATOM 8937 C CA . LYS F 2 144 ? 11.708 53.647 -32.151 1.00 1.90 364 LYS J CA 1
ATOM 8938 C C . LYS F 2 144 ? 12.586 52.527 -31.598 1.00 1.00 364 LYS J C 1
ATOM 8939 O O . LYS F 2 144 ? 12.923 51.612 -32.335 1.00 2.92 364 LYS J O 1
ATOM 8945 N N . VAL F 2 145 ? 12.948 52.596 -30.317 1.00 1.86 365 VAL J N 1
ATOM 8946 C CA . VAL F 2 145 ? 13.712 51.511 -29.696 1.00 2.38 365 VAL J CA 1
ATOM 8947 C C . VAL F 2 145 ? 13.101 51.090 -28.359 1.00 1.81 365 VAL J C 1
ATOM 8948 O O . VAL F 2 145 ? 12.603 51.927 -27.606 1.00 5.05 365 VAL J O 1
ATOM 8952 N N . GLY F 2 146 ? 13.148 49.795 -28.065 1.00 4.47 366 GLY J N 1
ATOM 8953 C CA . GLY F 2 146 ? 12.602 49.305 -26.801 1.00 3.40 366 GLY J CA 1
ATOM 8954 C C . GLY F 2 146 ? 13.661 49.313 -25.717 1.00 4.32 366 GLY J C 1
ATOM 8955 O O . GLY F 2 146 ? 14.764 48.819 -25.949 1.00 4.32 366 GLY J O 1
ATOM 8956 N N . ILE F 2 147 ? 13.329 49.867 -24.551 1.00 3.53 367 ILE J N 1
ATOM 8957 C CA . ILE F 2 147 ? 14.274 49.972 -23.440 1.00 4.68 367 ILE J CA 1
ATOM 8958 C C . ILE F 2 147 ? 13.891 49.168 -22.195 1.00 4.01 367 ILE J C 1
ATOM 8959 O O . ILE F 2 147 ? 14.444 49.394 -21.109 1.00 4.43 367 ILE J O 1
ATOM 8964 N N . ALA F 2 148 ? 12.940 48.253 -22.361 1.00 2.85 368 ALA J N 1
ATOM 8965 C CA . ALA F 2 148 ? 12.511 47.377 -21.264 1.00 2.98 368 ALA J CA 1
ATOM 8966 C C . ALA F 2 148 ? 12.005 46.063 -21.842 1.00 4.01 368 ALA J C 1
ATOM 8967 O O . ALA F 2 148 ? 11.593 45.999 -23.001 1.00 3.76 368 ALA J O 1
ATOM 8969 N N . PRO F 2 149 ? 12.033 45.001 -21.044 1.00 3.95 369 PRO J N 1
ATOM 8970 C CA . PRO F 2 149 ? 11.379 43.750 -21.444 1.00 4.75 369 PRO J CA 1
ATOM 8971 C C . PRO F 2 149 ? 9.903 44.003 -21.712 1.00 6.51 369 PRO J C 1
ATOM 8972 O O . PRO F 2 149 ? 9.300 44.824 -21.026 1.00 5.19 369 PRO J O 1
ATOM 8976 N N . LEU F 2 150 ? 9.370 43.302 -22.706 1.00 8.59 370 LEU J N 1
ATOM 8977 C CA . LEU F 2 150 ? 7.935 43.088 -22.882 1.00 12.21 370 LEU J CA 1
ATOM 8978 C C . LEU F 2 150 ? 7.219 42.776 -21.570 1.00 10.56 370 LEU J C 1
ATOM 8979 O O . LEU F 2 150 ? 6.120 43.267 -21.337 1.00 12.03 370 LEU J O 1
ATOM 8984 N N . GLU F 2 151 ? 7.842 41.947 -20.730 1.00 12.57 371 GLU J N 1
ATOM 8985 C CA . GLU F 2 151 ? 7.165 41.368 -19.564 1.00 12.69 371 GLU J CA 1
ATOM 8986 C C . GLU F 2 151 ? 6.901 42.341 -18.417 1.00 13.59 371 GLU J C 1
ATOM 8987 O O . GLU F 2 151 ? 6.010 42.106 -17.598 1.00 15.42 371 GLU J O 1
ATOM 8993 N N . ILE F 2 152 ? 7.651 43.435 -18.330 1.00 12.02 372 ILE J N 1
ATOM 8994 C CA . ILE F 2 152 ? 7.530 44.274 -17.141 1.00 9.72 372 ILE J CA 1
ATOM 8995 C C . ILE F 2 152 ? 6.297 45.193 -17.161 1.00 9.13 372 ILE J C 1
ATOM 8996 O O . ILE F 2 152 ? 6.018 45.874 -18.149 1.00 8.26 372 ILE J O 1
ATOM 9001 N N . ASN F 2 153 ? 5.557 45.181 -16.052 1.00 6.65 373 ASN J N 1
ATOM 9002 C CA . ASN F 2 153 ? 4.532 46.173 -15.720 1.00 6.41 373 ASN J CA 1
ATOM 9003 C C . ASN F 2 153 ? 5.228 47.519 -15.509 1.00 5.00 373 ASN J C 1
ATOM 9004 O O . ASN F 2 153 ? 6.306 47.572 -14.907 1.00 2.71 373 ASN J O 1
ATOM 9009 N N . VAL F 2 154 ? 4.627 48.598 -16.008 1.00 3.88 374 VAL J N 1
ATOM 9010 C CA . VAL F 2 154 ? 5.114 49.940 -15.745 1.00 5.27 374 VAL J CA 1
ATOM 9011 C C . VAL F 2 154 ? 3.994 50.814 -15.203 1.00 5.72 374 VAL J C 1
ATOM 9012 O O . VAL F 2 154 ? 2.805 50.518 -15.363 1.00 7.23 374 VAL J O 1
ATOM 9016 N N . TRP F 2 155 ? 4.382 51.914 -14.579 1.00 4.29 375 TRP J N 1
ATOM 9017 C CA . TRP F 2 155 ? 3.414 52.924 -14.181 1.00 6.64 375 TRP J CA 1
ATOM 9018 C C . TRP F 2 155 ? 3.684 54.135 -15.068 1.00 5.66 375 TRP J C 1
ATOM 9019 O O . TRP F 2 155 ? 4.822 54.623 -15.132 1.00 6.78 375 TRP J O 1
ATOM 9030 N N . ASN F 2 156 ? 2.646 54.598 -15.762 1.00 5.04 376 ASN J N 1
ATOM 9031 C CA . ASN F 2 156 ? 2.813 55.724 -16.691 1.00 4.80 376 ASN J CA 1
ATOM 9032 C C . ASN F 2 156 ? 1.814 56.871 -16.519 1.00 4.93 376 ASN J C 1
ATOM 9033 O O . ASN F 2 156 ? 1.066 57.204 -17.441 1.00 5.45 376 ASN J O 1
ATOM 9038 N N . PRO F 2 157 ? 1.817 57.518 -15.355 1.00 5.99 377 PRO J N 1
ATOM 9039 C CA . PRO F 2 157 ? 0.979 58.716 -15.172 1.00 6.08 377 PRO J CA 1
ATOM 9040 C C . PRO F 2 157 ? 1.608 59.876 -15.958 1.00 5.14 377 PRO J C 1
ATOM 9041 O O . PRO F 2 157 ? 2.831 60.073 -15.927 1.00 6.37 377 PRO J O 1
ATOM 9045 N N . ALA F 2 158 ? 0.783 60.630 -16.672 1.00 4.18 378 ALA J N 1
ATOM 9046 C CA . ALA F 2 158 ? 1.257 61.742 -17.480 1.00 5.79 378 ALA J CA 1
ATOM 9047 C C . ALA F 2 158 ? 1.458 62.984 -16.612 1.00 6.54 378 ALA J C 1
ATOM 9048 O O . ALA F 2 158 ? 2.099 63.953 -17.030 1.00 5.84 378 ALA J O 1
ATOM 9050 N N . PHE F 2 159 ? 0.905 62.960 -15.397 1.00 4.77 379 PHE J N 1
ATOM 9051 C CA . PHE F 2 159 ? 0.977 64.133 -14.523 1.00 5.98 379 PHE J CA 1
ATOM 9052 C C . PHE F 2 159 ? 1.196 63.684 -13.090 1.00 5.98 379 PHE J C 1
ATOM 9053 O O . PHE F 2 159 ? 0.912 62.542 -12.760 1.00 5.76 379 PHE J O 1
ATOM 9061 N N . ASP F 2 160 ? 1.705 64.586 -12.250 1.00 4.59 380 ASP J N 1
ATOM 9062 C CA . ASP F 2 160 ? 1.535 64.427 -10.808 1.00 5.46 380 ASP J CA 1
ATOM 9063 C C . ASP F 2 160 ? 0.881 65.660 -10.188 1.00 4.79 380 ASP J C 1
ATOM 9064 O O . ASP F 2 160 ? 0.597 66.611 -10.901 1.00 5.54 380 ASP J O 1
ATOM 9069 N N . ILE F 2 161 ? 0.630 65.631 -8.885 1.00 5.52 381 ILE J N 1
ATOM 9070 C CA . ILE F 2 161 ? -0.058 66.738 -8.213 1.00 6.43 381 ILE J CA 1
ATOM 9071 C C . ILE F 2 161 ? 0.924 67.339 -7.219 1.00 6.35 381 ILE J C 1
ATOM 9072 O O . ILE F 2 161 ? 1.457 66.632 -6.343 1.00 6.99 381 ILE J O 1
ATOM 9077 N N . THR F 2 162 ? 1.160 68.640 -7.349 1.00 6.63 382 THR J N 1
ATOM 9078 C CA . THR F 2 162 ? 1.996 69.347 -6.370 1.00 6.52 382 THR J CA 1
ATOM 9079 C C . THR F 2 162 ? 1.072 70.089 -5.423 1.00 6.26 382 THR J C 1
ATOM 9080 O O . THR F 2 162 ? 0.335 70.966 -5.862 1.00 6.03 382 THR J O 1
ATOM 9084 N N . PRO F 2 163 ? 1.109 69.761 -4.138 1.00 6.78 383 PRO J N 1
ATOM 9085 C CA . PRO F 2 163 ? 0.253 70.453 -3.172 1.00 6.83 383 PRO J CA 1
ATOM 9086 C C . PRO F 2 163 ? 0.700 71.894 -2.989 1.00 6.16 383 PRO J C 1
ATOM 9087 O O . PRO F 2 163 ? 1.897 72.198 -3.131 1.00 6.33 383 PRO J O 1
ATOM 9091 N N . HIS F 2 164 ? -0.257 72.770 -2.691 1.00 5.99 384 HIS J N 1
ATOM 9092 C CA . HIS F 2 164 ? 0.020 74.199 -2.604 1.00 6.19 384 HIS J CA 1
ATOM 9093 C C . HIS F 2 164 ? 1.093 74.511 -1.558 1.00 5.96 384 HIS J C 1
ATOM 9094 O O . HIS F 2 164 ? 1.797 75.523 -1.651 1.00 5.30 384 HIS J O 1
ATOM 9101 N N . GLU F 2 165 ? 1.244 73.642 -0.568 1.00 6.03 385 GLU J N 1
ATOM 9102 C CA . GLU F 2 165 ? 2.233 73.932 0.466 1.00 7.92 385 GLU J CA 1
ATOM 9103 C C . GLU F 2 165 ? 3.649 73.990 -0.113 1.00 7.72 385 GLU J C 1
ATOM 9104 O O . GLU F 2 165 ? 4.517 74.648 0.469 1.00 7.61 385 GLU J O 1
ATOM 9110 N N . LEU F 2 166 ? 3.884 73.315 -1.240 1.00 6.10 386 LEU J N 1
ATOM 9111 C CA . LEU F 2 166 ? 5.217 73.325 -1.857 1.00 6.03 386 LEU J CA 1
ATOM 9112 C C . LEU F 2 166 ? 5.411 74.403 -2.934 1.00 6.81 386 LEU J C 1
ATOM 9113 O O . LEU F 2 166 ? 6.475 74.474 -3.578 1.00 6.88 386 LEU J O 1
ATOM 9118 N N . ILE F 2 167 ? 4.406 75.246 -3.146 1.00 5.11 387 ILE J N 1
ATOM 9119 C CA . ILE F 2 167 ? 4.487 76.202 -4.257 1.00 5.42 387 ILE J CA 1
ATOM 9120 C C . ILE F 2 167 ? 4.724 77.591 -3.651 1.00 5.48 387 ILE J C 1
ATOM 9121 O O . ILE F 2 167 ? 3.958 78.013 -2.807 1.00 6.36 387 ILE J O 1
ATOM 9126 N N . ASP F 2 168 ? 5.771 78.297 -4.070 1.00 5.62 388 ASP J N 1
ATOM 9127 C CA . ASP F 2 168 ? 6.081 79.600 -3.481 1.00 4.77 388 ASP J CA 1
ATOM 9128 C C . ASP F 2 168 ? 5.319 80.772 -4.084 1.00 5.82 388 ASP J C 1
ATOM 9129 O O . ASP F 2 168 ? 5.170 81.829 -3.454 1.00 4.82 388 ASP J O 1
ATOM 9134 N N . GLY F 2 169 ? 4.843 80.588 -5.312 1.00 4.83 389 GLY J N 1
ATOM 9135 C CA . GLY F 2 169 ? 4.008 81.589 -5.949 1.00 5.00 389 GLY J CA 1
ATOM 9136 C C . GLY F 2 169 ? 3.431 81.038 -7.233 1.00 4.52 389 GLY J C 1
ATOM 9137 O O . GLY F 2 169 ? 4.009 80.142 -7.849 1.00 6.90 389 GLY J O 1
ATOM 9138 N N . ILE F 2 170 ? 2.276 81.565 -7.616 1.00 5.11 390 ILE J N 1
ATOM 9139 C CA . ILE F 2 170 ? 1.614 81.266 -8.881 1.00 3.97 390 ILE J CA 1
ATOM 9140 C C . ILE F 2 170 ? 1.677 82.549 -9.703 1.00 4.90 390 ILE J C 1
ATOM 9141 O O . ILE F 2 170 ? 1.096 83.577 -9.329 1.00 4.44 390 ILE J O 1
ATOM 9146 N N . ILE F 2 171 ? 2.411 82.469 -10.812 1.00 4.81 391 ILE J N 1
ATOM 9147 C CA . ILE F 2 171 ? 2.687 83.619 -11.651 1.00 4.27 391 ILE J CA 1
ATOM 9148 C C . ILE F 2 171 ? 1.728 83.605 -12.831 1.00 3.51 391 ILE J C 1
ATOM 9149 O O . ILE F 2 171 ? 1.688 82.633 -13.595 1.00 4.49 391 ILE J O 1
ATOM 9154 N N . THR F 2 172 ? 0.957 84.678 -12.983 1.00 4.04 392 THR J N 1
ATOM 9155 C CA . THR F 2 172 ? -0.051 84.763 -14.040 1.00 4.28 392 THR J CA 1
ATOM 9156 C C . THR F 2 172 ? -0.019 86.117 -14.739 1.00 3.61 392 THR J C 1
ATOM 9157 O O . THR F 2 172 ? 0.730 87.011 -14.360 1.00 4.04 392 THR J O 1
ATOM 9161 N N . GLU F 2 173 ? -0.852 86.273 -15.764 1.00 3.42 393 GLU J N 1
ATOM 9162 C CA . GLU F 2 173 ? -0.948 87.553 -16.463 1.00 4.87 393 GLU J CA 1
ATOM 9163 C C . GLU F 2 173 ? -1.588 88.638 -15.596 1.00 5.35 393 GLU J C 1
ATOM 9164 O O . GLU F 2 173 ? -1.529 89.825 -15.922 1.00 4.77 393 GLU J O 1
ATOM 9170 N N . GLU F 2 174 ? -2.193 88.228 -14.483 1.00 5.98 394 GLU J N 1
ATOM 9171 C CA . GLU F 2 174 ? -2.861 89.184 -13.594 1.00 6.40 394 GLU J CA 1
ATOM 9172 C C . GLU F 2 174 ? -1.952 89.553 -12.418 1.00 7.25 394 GLU J C 1
ATOM 9173 O O . GLU F 2 174 ? -2.312 90.393 -11.584 1.00 7.43 394 GLU J O 1
ATOM 9179 N N . GLY F 2 175 ? -0.768 88.941 -12.369 1.00 4.47 395 GLY J N 1
ATOM 9180 C CA . GLY F 2 175 ? 0.192 89.219 -11.320 1.00 5.44 395 GLY J CA 1
ATOM 9181 C C . GLY F 2 175 ? 0.598 87.941 -10.608 1.00 4.39 395 GLY J C 1
ATOM 9182 O O . GLY F 2 175 ? 0.221 86.840 -11.007 1.00 4.34 395 GLY J O 1
ATOM 9183 N N . VAL F 2 176 ? 1.390 88.080 -9.552 1.00 5.31 396 VAL J N 1
ATOM 9184 C CA . VAL F 2 176 ? 1.933 86.910 -8.863 1.00 3.52 396 VAL J CA 1
ATOM 9185 C C . VAL F 2 176 ? 1.118 86.699 -7.593 1.00 5.49 396 VAL J C 1
ATOM 9186 O O . VAL F 2 176 ? 0.972 87.612 -6.787 1.00 4.89 396 VAL J O 1
ATOM 9190 N N . PHE F 2 177 ? 0.572 85.500 -7.428 1.00 4.77 397 PHE J N 1
ATOM 9191 C CA . PHE F 2 177 ? -0.248 85.193 -6.265 1.00 6.39 397 PHE J CA 1
ATOM 9192 C C . PHE F 2 177 ? 0.640 84.492 -5.249 1.00 6.12 397 PHE J C 1
ATOM 9193 O O . PHE F 2 177 ? 1.358 83.558 -5.579 1.00 4.99 397 PHE J O 1
ATOM 9201 N N . THR F 2 178 ? 0.605 84.944 -4.002 1.00 5.94 398 THR J N 1
ATOM 9202 C CA . THR F 2 178 ? 1.400 84.272 -2.995 1.00 6.49 398 THR J CA 1
ATOM 9203 C C . THR F 2 178 ? 0.514 83.921 -1.804 1.00 5.93 398 THR J C 1
ATOM 9204 O O . THR F 2 178 ? -0.647 84.322 -1.719 1.00 6.05 398 THR J O 1
ATOM 9208 N N . LYS F 2 179 ? 1.083 83.137 -0.905 1.00 7.30 399 LYS J N 1
ATOM 9209 C CA . LYS F 2 179 ? 0.306 82.567 0.182 1.00 5.05 399 LYS J CA 1
ATOM 9210 C C . LYS F 2 179 ? 0.169 83.537 1.341 1.00 6.38 399 LYS J C 1
ATOM 9211 O O . LYS F 2 179 ? 1.043 84.382 1.614 1.00 5.47 399 LYS J O 1
ATOM 9217 N N . ASN F 2 180 ? -0.962 83.424 2.029 1.00 2.32 400 ASN J N 1
ATOM 9218 C CA . ASN F 2 180 ? -1.163 84.195 3.236 1.00 3.99 400 ASN J CA 1
ATOM 9219 C C . ASN F 2 180 ? -0.403 83.582 4.418 1.00 3.38 400 ASN J C 1
ATOM 9220 O O . ASN F 2 180 ? 0.406 82.656 4.241 1.00 3.29 400 ASN J O 1
ATOM 9225 N N . SER F 2 181 ? -0.632 84.114 5.605 1.00 1.93 401 SER J N 1
ATOM 9226 C CA . SER F 2 181 ? 0.167 83.716 6.767 1.00 3.27 401 SER J CA 1
ATOM 9227 C C . SER F 2 181 ? -0.117 82.285 7.206 1.00 3.80 401 SER J C 1
ATOM 9228 O O . SER F 2 181 ? 0.722 81.691 7.895 1.00 3.92 401 SER J O 1
ATOM 9231 N N . SER F 2 182 ? -1.284 81.771 6.797 1.00 1.87 402 SER J N 1
ATOM 9232 C CA . SER F 2 182 ? -1.748 80.390 6.994 1.00 4.82 402 SER J CA 1
ATOM 9233 C C . SER F 2 182 ? -1.217 79.393 5.982 1.00 4.46 402 SER J C 1
ATOM 9234 O O . SER F 2 182 ? -1.472 78.198 6.129 1.00 4.82 402 SER J O 1
ATOM 9237 N N . GLY F 2 183 ? -0.502 79.862 4.958 1.00 3.19 403 GLY J N 1
ATOM 9238 C CA . GLY F 2 183 ? -0.035 79.017 3.875 1.00 6.03 403 GLY J CA 1
ATOM 9239 C C . GLY F 2 183 ? -1.057 78.735 2.786 1.00 6.54 403 GLY J C 1
ATOM 9240 O O . GLY F 2 183 ? -0.990 77.711 2.116 1.00 6.58 403 GLY J O 1
ATOM 9241 N N . GLU F 2 184 ? -2.004 79.643 2.602 1.00 6.97 404 GLU J N 1
ATOM 9242 C CA . GLU F 2 184 ? -3.049 79.442 1.611 1.00 8.69 404 GLU J CA 1
ATOM 9243 C C . GLU F 2 184 ? -3.041 80.538 0.552 1.00 7.17 404 GLU J C 1
ATOM 9244 O O . GLU F 2 184 ? -2.762 81.702 0.852 1.00 5.73 404 GLU J O 1
ATOM 9250 N N . PHE F 2 185 ? -3.322 80.140 -0.686 1.00 6.30 405 PHE J N 1
ATOM 9251 C CA . PHE F 2 185 ? -3.548 81.080 -1.782 1.00 5.44 405 PHE J CA 1
ATOM 9252 C C . PHE F 2 185 ? -4.953 81.644 -1.728 1.00 5.59 405 PHE J C 1
ATOM 9253 O O . PHE F 2 185 ? -5.873 80.972 -1.276 1.00 5.67 405 PHE J O 1
ATOM 9261 N N . GLN F 2 186 ? -5.119 82.879 -2.196 1.00 3.39 406 GLN J N 1
ATOM 9262 C CA . GLN F 2 186 ? -6.452 83.440 -2.384 1.00 4.60 406 GLN J CA 1
ATOM 9263 C C . GLN F 2 186 ? -6.603 83.767 -3.860 1.00 5.27 406 GLN J C 1
ATOM 9264 O O . GLN F 2 186 ? -6.298 84.882 -4.283 1.00 4.82 406 GLN J O 1
ATOM 9270 N N . LEU F 2 187 ? -7.074 82.785 -4.618 1.00 3.60 407 LEU J N 1
ATOM 9271 C CA . LEU F 2 187 ? -7.153 82.887 -6.072 1.00 4.13 407 LEU J CA 1
ATOM 9272 C C . LEU F 2 187 ? -8.492 83.413 -6.570 1.00 4.99 407 LEU J C 1
ATOM 9273 O O . LEU F 2 187 ? -8.783 83.325 -7.764 1.00 5.65 407 LEU J O 1
ATOM 9278 N N . GLU F 2 188 ? -9.299 83.976 -5.673 1.00 5.73 408 GLU J N 1
ATOM 9279 C CA . GLU F 2 188 ? -10.696 84.270 -5.990 1.00 6.50 408 GLU J CA 1
ATOM 9280 C C . GLU F 2 188 ? -10.843 85.159 -7.235 1.00 7.47 408 GLU J C 1
ATOM 9281 O O . GLU F 2 188 ? -11.777 85.003 -8.029 1.00 7.29 408 GLU J O 1
ATOM 9287 N N . SER F 2 189 ? -9.914 86.090 -7.416 1.00 8.86 409 SER J N 1
ATOM 9288 C CA . SER F 2 189 ? -9.994 86.952 -8.589 1.00 8.51 409 SER J CA 1
ATOM 9289 C C . SER F 2 189 ? -9.839 86.192 -9.910 1.00 8.66 409 SER J C 1
ATOM 9290 O O . SER F 2 189 ? -10.298 86.671 -10.944 1.00 9.23 409 SER J O 1
ATOM 9293 N N . LEU F 2 190 ? -9.223 85.012 -9.876 1.00 6.97 410 LEU J N 1
ATOM 9294 C CA . LEU F 2 190 ? -9.067 84.172 -11.063 1.00 8.57 410 LEU J CA 1
ATOM 9295 C C . LEU F 2 190 ? -10.326 83.338 -11.331 1.00 8.81 410 LEU J C 1
ATOM 9296 O O . LEU F 2 190 ? -10.464 82.755 -12.409 1.00 10.88 410 LEU J O 1
ATOM 9301 N N . PHE F 2 191 ? -11.237 83.265 -10.356 1.00 9.19 411 PHE J N 1
ATOM 9302 C CA . PHE F 2 191 ? -12.437 82.440 -10.504 1.00 9.67 411 PHE J CA 1
ATOM 9303 C C . PHE F 2 191 ? -13.546 83.216 -11.201 1.00 11.00 411 PHE J C 1
ATOM 9304 O O . PHE F 2 191 ? -14.536 82.634 -11.621 1.00 12.67 411 PHE J O 1
ATOM 9313 N N . SER G 1 2 ? 49.974 30.337 76.643 1.00 19.10 2 SER M N 1
ATOM 9314 C CA . SER G 1 2 ? 48.877 31.117 75.997 1.00 17.90 2 SER M CA 1
ATOM 9315 C C . SER G 1 2 ? 49.449 32.249 75.146 1.00 18.07 2 SER M C 1
ATOM 9316 O O . SER G 1 2 ? 49.435 32.174 73.918 1.00 17.51 2 SER M O 1
ATOM 9319 N N . LEU G 1 3 ? 49.945 33.300 75.795 1.00 17.00 3 LEU M N 1
ATOM 9320 C CA . LEU G 1 3 ? 50.476 34.454 75.067 1.00 15.99 3 LEU M CA 1
ATOM 9321 C C . LEU G 1 3 ? 51.985 34.623 75.219 1.00 15.21 3 LEU M C 1
ATOM 9322 O O . LEU G 1 3 ? 52.538 35.644 74.809 1.00 15.70 3 LEU M O 1
ATOM 9327 N N . GLU G 1 4 ? 52.653 33.638 75.808 1.00 14.61 4 GLU M N 1
ATOM 9328 C CA . GLU G 1 4 ? 54.083 33.775 76.062 1.00 14.43 4 GLU M CA 1
ATOM 9329 C C . GLU G 1 4 ? 54.903 33.270 74.873 1.00 13.16 4 GLU M C 1
ATOM 9330 O O . GLU G 1 4 ? 55.008 32.061 74.649 1.00 14.11 4 GLU M O 1
ATOM 9336 N N . ALA G 1 5 ? 55.467 34.205 74.114 1.00 11.56 5 ALA M N 1
ATOM 9337 C CA . ALA G 1 5 ? 56.140 33.885 72.858 1.00 9.01 5 ALA M CA 1
ATOM 9338 C C . ALA G 1 5 ? 57.368 33.001 73.078 1.00 9.08 5 ALA M C 1
ATOM 9339 O O . ALA G 1 5 ? 57.684 32.139 72.254 1.00 7.55 5 ALA M O 1
ATOM 9341 N N . ILE G 1 6 ? 58.055 33.216 74.198 1.00 6.16 6 ILE M N 1
ATOM 9342 C CA . ILE G 1 6 ? 59.296 32.505 74.478 1.00 6.45 6 ILE M CA 1
ATOM 9343 C C . ILE G 1 6 ? 59.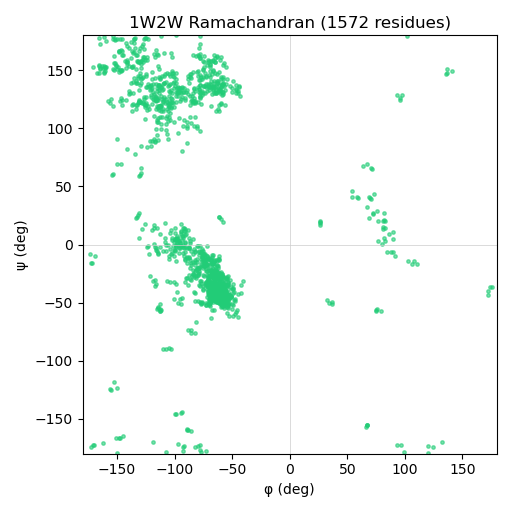250 31.922 75.885 1.00 5.72 6 ILE M C 1
ATOM 9344 O O . ILE G 1 6 ? 59.036 32.653 76.857 1.00 6.11 6 ILE M O 1
ATOM 9349 N N . VAL G 1 7 ? 59.444 30.608 75.978 1.00 4.72 7 VAL M N 1
ATOM 9350 C CA . VAL G 1 7 ? 59.445 29.914 77.261 1.00 5.45 7 VAL M CA 1
ATOM 9351 C C . VAL G 1 7 ? 60.852 29.483 77.680 1.00 5.15 7 VAL M C 1
ATOM 9352 O O . VAL G 1 7 ? 61.401 28.494 77.174 1.00 5.21 7 VAL M O 1
ATOM 9356 N N . PHE G 1 8 ? 61.400 30.238 78.627 1.00 4.51 8 PHE M N 1
ATOM 9357 C CA . PHE G 1 8 ? 62.807 30.182 79.018 1.00 3.57 8 PHE M CA 1
ATOM 9358 C C . PHE G 1 8 ? 62.841 29.669 80.448 1.00 4.61 8 PHE M C 1
ATOM 9359 O O . PHE G 1 8 ? 62.442 30.377 81.372 1.00 5.28 8 PHE M O 1
ATOM 9367 N N . ASP G 1 9 ? 63.302 28.435 80.628 1.00 3.73 9 ASP M N 1
ATOM 9368 C CA . ASP G 1 9 ? 63.490 27.867 81.956 1.00 5.05 9 ASP M CA 1
ATOM 9369 C C . ASP G 1 9 ? 64.896 28.194 82.444 1.00 5.33 9 ASP M C 1
ATOM 9370 O O . ASP G 1 9 ? 65.875 27.571 82.030 1.00 5.40 9 ASP M O 1
ATOM 9375 N N . ARG G 1 10 ? 64.987 29.186 83.325 1.00 4.99 10 ARG M N 1
ATOM 9376 C CA . ARG G 1 10 ? 66.280 29.698 83.752 1.00 6.48 10 ARG M CA 1
ATOM 9377 C C . ARG G 1 10 ? 66.676 29.107 85.099 1.00 6.22 10 ARG M C 1
ATOM 9378 O O . ARG G 1 10 ? 67.705 29.465 85.670 1.00 7.10 10 ARG M O 1
ATOM 9386 N N . SER G 1 11 ? 65.852 28.194 85.602 1.00 6.98 11 SER M N 1
ATOM 9387 C CA . SER G 1 11 ? 65.948 27.738 86.982 1.00 7.23 11 SER M CA 1
ATOM 9388 C C . SER G 1 11 ? 67.218 26.926 87.255 1.00 7.64 11 SER M C 1
ATOM 9389 O O . SER G 1 11 ? 67.679 26.839 88.397 1.00 7.43 11 SER M O 1
ATOM 9392 N N . GLU G 1 12 ? 67.780 26.330 86.205 1.00 7.81 12 GLU M N 1
ATOM 9393 C CA . GLU G 1 12 ? 69.090 25.689 86.291 1.00 8.49 12 GLU M CA 1
ATOM 9394 C C . GLU G 1 12 ? 70.094 26.423 85.407 1.00 8.18 12 GLU M C 1
ATOM 9395 O O . GLU G 1 12 ? 70.191 26.159 84.209 1.00 7.57 12 GLU M O 1
ATOM 9401 N N . PRO G 1 13 ? 70.829 27.361 85.995 1.00 8.00 13 PRO M N 1
ATOM 9402 C CA . PRO G 1 13 ? 71.598 28.332 85.210 1.00 8.24 13 PRO M CA 1
ATOM 9403 C C . PRO G 1 13 ? 72.613 27.710 84.250 1.00 8.22 13 PRO M C 1
ATOM 9404 O O . PRO G 1 13 ? 72.909 28.318 83.220 1.00 7.67 13 PRO M O 1
ATOM 9408 N N . GLU G 1 14 ? 73.125 26.527 84.571 1.00 7.88 14 GLU M N 1
ATOM 9409 C CA . GLU G 1 14 ? 74.132 25.888 83.729 1.00 8.72 14 GLU M CA 1
ATOM 9410 C C . GLU G 1 14 ? 73.514 24.977 82.670 1.00 7.88 14 GLU M C 1
ATOM 9411 O O . GLU G 1 14 ? 74.213 24.451 81.806 1.00 7.63 14 GLU M O 1
ATOM 9417 N N . ASN G 1 15 ? 72.201 24.798 82.740 1.00 7.22 15 ASN M N 1
ATOM 9418 C CA . ASN G 1 15 ? 71.503 23.934 81.800 1.00 5.97 15 ASN M CA 1
ATOM 9419 C C . ASN G 1 15 ? 70.110 24.469 81.520 1.00 5.69 15 ASN M C 1
ATOM 9420 O O . ASN G 1 15 ? 69.109 23.879 81.930 1.00 4.46 15 ASN M O 1
ATOM 9425 N N . VAL G 1 16 ? 70.055 25.600 80.825 1.00 3.30 16 VAL M N 1
ATOM 9426 C CA . VAL G 1 16 ? 68.774 26.238 80.560 1.00 3.19 16 VAL M CA 1
ATOM 9427 C C . VAL G 1 16 ? 68.022 25.492 79.475 1.00 3.74 16 VAL M C 1
ATOM 9428 O O . VAL G 1 16 ? 68.621 24.766 78.682 1.00 2.80 16 VAL M O 1
ATOM 9432 N N . SER G 1 17 ? 66.707 25.663 79.458 1.00 4.52 17 SER M N 1
ATOM 9433 C CA . SER G 1 17 ? 65.916 25.243 78.307 1.00 6.19 17 SER M CA 1
ATOM 9434 C C . SER G 1 17 ? 65.074 26.361 77.716 1.00 6.03 17 SER M C 1
ATOM 9435 O O . SER G 1 17 ? 64.587 27.246 78.418 1.00 6.24 17 SER M O 1
ATOM 9438 N N . VAL G 1 18 ? 64.909 26.309 76.400 1.00 5.20 18 VAL M N 1
ATOM 9439 C CA . VAL G 1 18 ? 64.242 27.366 75.669 1.00 4.22 18 VAL M CA 1
ATOM 9440 C C . VAL G 1 18 ? 63.352 26.699 74.628 1.00 4.80 18 VAL M C 1
ATOM 9441 O O . VAL G 1 18 ? 63.796 25.816 73.896 1.00 3.71 18 VAL M O 1
ATOM 9445 N N . LYS G 1 19 ? 62.094 27.115 74.576 1.00 4.99 19 LYS M N 1
ATOM 9446 C CA . LYS G 1 19 ? 61.222 26.734 73.471 1.00 5.41 19 LYS M CA 1
ATOM 9447 C C . LYS G 1 19 ? 60.325 27.922 73.118 1.00 5.95 19 LYS M C 1
ATOM 9448 O O . LYS G 1 19 ? 60.029 28.743 73.984 1.00 7.25 19 LYS M O 1
ATOM 9454 N N . VAL G 1 20 ? 59.901 28.020 71.859 1.00 5.45 20 VAL M N 1
ATOM 9455 C CA . VAL G 1 20 ? 59.159 29.187 71.384 1.00 5.62 20 VAL M CA 1
ATOM 9456 C C . VAL G 1 20 ? 57.824 28.780 70.756 1.00 6.78 20 VAL M C 1
ATOM 9457 O O . VAL G 1 20 ? 57.723 27.713 70.145 1.00 7.34 20 VAL M O 1
ATOM 9461 N N . LEU G 1 21 ? 56.799 29.612 70.931 1.00 7.75 21 LEU M N 1
ATOM 9462 C CA . LEU G 1 21 ? 55.522 29.393 70.251 1.00 10.16 21 LEU M CA 1
ATOM 9463 C C . LEU G 1 21 ? 55.735 29.592 68.767 1.00 11.06 21 LEU M C 1
ATOM 9464 O O . LEU G 1 21 ? 56.384 30.550 68.369 1.00 9.40 21 LEU M O 1
ATOM 9469 N N . ASP G 1 22 ? 55.179 28.698 67.956 1.00 14.18 22 ASP M N 1
ATOM 9470 C CA . ASP G 1 22 ? 55.191 28.905 66.515 1.00 15.25 22 ASP M CA 1
ATOM 9471 C C . ASP G 1 22 ? 54.070 29.870 66.134 1.00 15.30 22 ASP M C 1
ATOM 9472 O O . ASP G 1 22 ? 52.905 29.479 66.069 1.00 15.69 22 ASP M O 1
ATOM 9477 N N . GLN G 1 23 ? 54.433 31.131 65.887 1.00 15.49 23 GLN M N 1
ATOM 9478 C CA . GLN G 1 23 ? 53.444 32.184 65.702 1.00 14.28 23 GLN M CA 1
ATOM 9479 C C . GLN G 1 23 ? 52.789 32.094 64.324 1.00 15.22 23 GLN M C 1
ATOM 9480 O O . GLN G 1 23 ? 51.799 32.782 64.073 1.00 14.02 23 GLN M O 1
ATOM 9486 N N . LEU G 1 24 ? 53.341 31.250 63.448 1.00 15.41 24 LEU M N 1
ATOM 9487 C CA . LEU G 1 24 ? 52.711 30.972 62.152 1.00 16.12 24 LEU M CA 1
ATOM 9488 C C . LEU G 1 24 ? 51.348 30.298 62.307 1.00 16.88 24 LEU M C 1
ATOM 9489 O O . LEU G 1 24 ? 50.481 30.437 61.436 1.00 16.86 24 LEU M O 1
ATOM 9494 N N . LEU G 1 25 ? 51.164 29.589 63.417 1.00 15.89 25 LEU M N 1
ATOM 9495 C CA . LEU G 1 25 ? 50.029 28.680 63.580 1.00 16.93 25 LEU M CA 1
ATOM 9496 C C . LEU G 1 25 ? 48.942 29.211 64.501 1.00 16.65 25 LEU M C 1
ATOM 9497 O O . LEU G 1 25 ? 47.842 28.665 64.546 1.00 17.22 25 LEU M O 1
ATOM 9502 N N . LEU G 1 26 ? 49.240 30.275 65.243 1.00 16.68 26 LEU M N 1
ATOM 9503 C CA . LEU G 1 26 ? 48.237 30.917 66.098 1.00 16.35 26 LEU M CA 1
ATOM 9504 C C . LEU G 1 26 ? 47.151 31.559 65.230 1.00 17.12 26 LEU M C 1
ATOM 9505 O O . LEU G 1 26 ? 47.402 31.864 64.056 1.00 17.16 26 LEU M O 1
ATOM 9510 N N . PRO G 1 27 ? 45.958 31.795 65.777 1.00 17.71 27 PRO M N 1
ATOM 9511 C CA . PRO G 1 27 ? 45.598 31.501 67.169 1.00 17.94 27 PRO M CA 1
ATOM 9512 C C . PRO G 1 27 ? 45.037 30.104 67.447 1.00 19.04 27 PRO M C 1
ATOM 9513 O O . PRO G 1 27 ? 44.930 29.767 68.629 1.00 20.68 27 PRO M O 1
ATOM 9517 N N . TYR G 1 28 ? 44.682 29.313 66.434 1.00 18.48 28 TYR M N 1
ATOM 9518 C CA . TYR G 1 28 ? 43.987 28.047 66.700 1.00 19.98 28 TYR M CA 1
ATOM 9519 C C . TYR G 1 28 ? 44.886 26.904 67.131 1.00 20.02 28 TYR M C 1
ATOM 9520 O O . TYR G 1 28 ? 44.430 25.934 67.742 1.00 19.85 28 TYR M O 1
ATOM 9529 N N . THR G 1 29 ? 46.169 27.028 66.820 1.00 20.19 29 THR M N 1
ATOM 9530 C CA . THR G 1 29 ? 47.107 25.950 67.066 1.00 21.32 29 THR M CA 1
ATOM 9531 C C . THR G 1 29 ? 48.270 26.452 67.911 1.00 22.09 29 THR M C 1
ATOM 9532 O O . THR G 1 29 ? 48.906 27.443 67.569 1.00 21.18 29 THR M O 1
ATOM 9536 N N . THR G 1 30 ? 48.533 25.751 69.010 1.00 22.17 30 THR M N 1
ATOM 9537 C CA . THR G 1 30 ? 49.574 26.146 69.943 1.00 24.12 30 THR M CA 1
ATOM 9538 C C . THR G 1 30 ? 50.651 25.076 69.939 1.00 24.30 30 THR M C 1
ATOM 9539 O O . THR G 1 30 ? 50.446 23.990 70.482 1.00 24.47 30 THR M O 1
ATOM 9543 N N . LYS G 1 31 ? 51.786 25.379 69.315 1.00 23.99 31 LYS M N 1
ATOM 9544 C CA . LYS G 1 31 ? 52.863 24.407 69.161 1.00 24.47 31 LYS M CA 1
ATOM 9545 C C . LYS G 1 31 ? 54.221 25.033 69.461 1.00 24.21 31 LYS M C 1
ATOM 9546 O O . LYS G 1 31 ? 54.484 26.173 69.067 1.00 21.34 31 LYS M O 1
ATOM 9552 N N . TYR G 1 32 ? 55.080 24.286 70.150 1.00 21.70 32 TYR M N 1
ATOM 9553 C CA . TYR G 1 32 ? 56.374 24.825 70.547 1.00 22.44 32 TYR M CA 1
ATOM 9554 C C . TYR G 1 32 ? 57.508 24.280 69.706 1.00 21.81 32 TYR M C 1
ATOM 9555 O O . TYR G 1 32 ? 57.472 23.135 69.261 1.00 21.93 32 TYR M O 1
ATOM 9564 N N . VAL G 1 33 ? 58.511 25.121 69.496 1.00 20.51 33 VAL M N 1
ATOM 9565 C CA . VAL G 1 33 ? 59.744 24.731 68.835 1.00 19.99 33 VAL M CA 1
ATOM 9566 C C . VAL G 1 33 ? 60.892 24.885 69.841 1.00 20.19 33 VAL M C 1
ATOM 9567 O O . VAL G 1 33 ? 61.167 25.994 70.305 1.00 19.78 33 VAL M O 1
ATOM 9571 N N . PRO G 1 34 ? 61.541 23.773 70.194 1.00 20.47 34 PRO M N 1
ATOM 9572 C CA . PRO G 1 34 ? 62.744 23.806 71.027 1.00 20.50 34 PRO M CA 1
ATOM 9573 C C . PRO G 1 34 ? 63.903 24.533 70.351 1.00 20.66 34 PRO M C 1
ATOM 9574 O O . PRO G 1 34 ? 64.117 24.399 69.143 1.00 19.38 34 PRO M O 1
ATOM 9578 N N . ILE G 1 35 ? 64.648 25.298 71.142 1.00 19.16 35 ILE M N 1
ATOM 9579 C CA . ILE G 1 35 ? 65.829 25.976 70.637 1.00 19.40 35 ILE M CA 1
ATOM 9580 C C . ILE G 1 35 ? 67.033 25.363 71.334 1.00 20.29 35 ILE M C 1
ATOM 9581 O O . ILE G 1 35 ? 67.111 25.423 72.554 1.00 19.28 35 ILE M O 1
ATOM 9586 N N . HIS G 1 36 ? 67.944 24.776 70.561 1.00 20.95 36 HIS M N 1
ATOM 9587 C CA . HIS G 1 36 ? 69.143 24.136 71.104 1.00 22.59 36 HIS M CA 1
ATOM 9588 C C . HIS G 1 36 ? 70.422 24.805 70.598 1.00 22.79 36 HIS M C 1
ATOM 9589 O O . HIS G 1 36 ? 71.437 24.836 71.308 1.00 22.75 36 HIS M O 1
ATOM 9596 N N . THR G 1 37 ? 70.379 25.328 69.372 1.00 21.94 37 THR M N 1
ATOM 9597 C CA . THR G 1 37 ? 71.555 25.908 68.721 1.00 20.92 37 THR M CA 1
ATOM 9598 C C . THR G 1 37 ? 71.270 27.250 68.057 1.00 20.66 37 THR M C 1
ATOM 9599 O O . THR G 1 37 ? 70.116 27.646 67.903 1.00 19.42 37 THR M O 1
ATOM 9603 N N . ILE G 1 38 ? 72.332 27.931 67.640 1.00 19.31 38 ILE M N 1
ATOM 9604 C CA . ILE G 1 38 ? 72.180 29.150 66.852 1.00 19.76 38 ILE M CA 1
ATOM 9605 C C . ILE G 1 38 ? 71.476 28.886 65.517 1.00 20.06 38 ILE M C 1
ATOM 9606 O O . ILE G 1 38 ? 70.760 29.757 65.004 1.00 18.99 38 ILE M O 1
ATOM 9611 N N . ASP G 1 39 ? 71.652 27.678 64.974 1.00 20.10 39 ASP M N 1
ATOM 9612 C CA . ASP G 1 39 ? 70.865 27.228 63.825 1.00 20.24 39 ASP M CA 1
ATOM 9613 C C . ASP G 1 39 ? 69.357 27.302 64.039 1.00 19.29 39 ASP M C 1
ATOM 9614 O O . ASP G 1 39 ? 68.618 27.756 63.158 1.00 18.50 39 ASP M O 1
ATOM 9619 N N . ASP G 1 40 ? 68.905 26.836 65.201 1.00 17.83 40 ASP M N 1
ATOM 9620 C CA . ASP G 1 40 ? 67.494 26.887 65.548 1.00 18.38 40 ASP M CA 1
ATOM 9621 C C . ASP G 1 40 ? 67.072 28.335 65.696 1.00 18.03 40 ASP M C 1
ATOM 9622 O O . ASP G 1 40 ? 66.010 28.712 65.222 1.00 17.10 40 ASP M O 1
ATOM 9627 N N . GLY G 1 41 ? 67.907 29.135 66.355 1.00 18.38 41 GLY M N 1
ATOM 9628 C CA . GLY G 1 41 ? 67.646 30.562 66.492 1.00 16.37 41 GLY M CA 1
ATOM 9629 C C . GLY G 1 41 ? 67.485 31.253 65.146 1.00 17.80 41 GLY M C 1
ATOM 9630 O O . GLY G 1 41 ? 66.489 31.944 64.890 1.00 16.17 41 GLY M O 1
ATOM 9631 N N . TYR G 1 42 ? 68.466 31.066 64.271 1.00 16.45 42 TYR M N 1
ATOM 9632 C CA . TYR G 1 42 ? 68.373 31.584 62.911 1.00 17.09 42 TYR M CA 1
ATOM 9633 C C . TYR G 1 42 ? 67.075 31.145 62.232 1.00 17.61 42 TYR M C 1
ATOM 9634 O O . TYR G 1 42 ? 66.403 31.958 61.597 1.00 16.56 42 TYR M O 1
ATOM 9643 N N . SER G 1 43 ? 66.745 29.860 62.351 1.00 16.77 43 SER M N 1
ATOM 9644 C CA . SER G 1 43 ? 65.644 29.274 61.593 1.00 16.99 43 SER M CA 1
ATOM 9645 C C . SER G 1 43 ? 64.290 29.819 62.040 1.00 16.96 43 SER M C 1
ATOM 9646 O O . SER G 1 43 ? 63.456 30.171 61.199 1.00 16.31 43 SER M O 1
ATOM 9649 N N . VAL G 1 44 ? 64.062 29.895 63.351 1.00 15.60 44 VAL M N 1
ATOM 9650 C CA . VAL G 1 44 ? 62.769 30.409 63.812 1.00 15.60 44 VAL M CA 1
ATOM 9651 C C . VAL G 1 44 ? 62.603 31.902 63.530 1.00 14.76 44 VAL M C 1
ATOM 9652 O O . VAL G 1 44 ? 61.486 32.364 63.296 1.00 14.24 44 VAL M O 1
ATOM 9656 N N . ILE G 1 45 ? 63.704 32.652 63.550 1.00 14.63 45 ILE M N 1
ATOM 9657 C CA . ILE G 1 45 ? 63.668 34.059 63.156 1.00 13.82 45 ILE M CA 1
ATOM 9658 C C . ILE G 1 45 ? 63.438 34.209 61.654 1.00 15.27 45 ILE M C 1
ATOM 9659 O O . ILE G 1 45 ? 62.537 34.935 61.227 1.00 13.93 45 ILE M O 1
ATOM 9664 N N . LYS G 1 46 ? 64.238 33.527 60.841 1.00 15.64 46 LYS M N 1
ATOM 9665 C CA . LYS G 1 46 ? 64.103 33.720 59.394 1.00 15.92 46 LYS M CA 1
ATOM 9666 C C . LYS G 1 46 ? 62.706 33.342 58.910 1.00 15.45 46 LYS M C 1
ATOM 9667 O O . LYS G 1 46 ? 62.132 34.017 58.048 1.00 15.32 46 LYS M O 1
ATOM 9673 N N . SER G 1 47 ? 62.162 32.263 59.459 1.00 15.20 47 SER M N 1
ATOM 9674 C CA . SER G 1 47 ? 60.858 31.772 59.029 1.00 15.72 47 SER M CA 1
ATOM 9675 C C . SER G 1 47 ? 59.703 32.462 59.748 1.00 15.42 47 SER M C 1
ATOM 9676 O O . SER G 1 47 ? 58.537 32.163 59.472 1.00 15.46 47 SER M O 1
ATOM 9687 N N . GLN G 1 49 ? 58.648 32.144 62.748 1.00 13.90 49 GLN M N 1
ATOM 9688 C CA . GLN G 1 49 ? 57.978 31.391 63.807 1.00 13.56 49 GLN M CA 1
ATOM 9689 C C . GLN G 1 49 ? 58.076 32.173 65.124 1.00 13.91 49 GLN M C 1
ATOM 9690 O O . GLN G 1 49 ? 57.141 32.172 65.920 1.00 13.47 49 GLN M O 1
ATOM 9696 N N . VAL G 1 50 ? 59.211 32.833 65.346 1.00 13.51 50 VAL M N 1
ATOM 9697 C CA . VAL G 1 50 ? 59.261 33.946 66.297 1.00 13.68 50 VAL M CA 1
ATOM 9698 C C . VAL G 1 50 ? 59.340 35.242 65.495 1.00 13.71 50 VAL M C 1
ATOM 9699 O O . VAL G 1 50 ? 60.097 35.324 64.526 1.00 15.30 50 VAL M O 1
ATOM 9703 N N . ARG G 1 51 ? 58.568 36.248 65.892 1.00 13.77 51 ARG M N 1
ATOM 9704 C CA . ARG G 1 51 ? 58.721 37.579 65.319 1.00 13.65 51 ARG M CA 1
ATOM 9705 C C . ARG G 1 51 ? 58.305 38.668 66.318 1.00 13.82 51 ARG M C 1
ATOM 9706 O O . ARG G 1 51 ? 57.836 38.373 67.424 1.00 11.57 51 ARG M O 1
ATOM 9714 N N . GLY G 1 52 ? 58.483 39.922 65.921 1.00 13.69 52 GLY M N 1
ATOM 9715 C CA . GLY G 1 52 ? 58.415 41.039 66.846 1.00 13.03 52 GLY M CA 1
ATOM 9716 C C . GLY G 1 52 ? 59.832 41.398 67.249 1.00 13.92 52 GLY M C 1
ATOM 9717 O O . GLY G 1 52 ? 60.589 40.516 67.659 1.00 14.75 52 GLY M O 1
ATOM 9718 N N . ALA G 1 53 ? 60.192 42.674 67.135 1.00 13.93 53 ALA M N 1
ATOM 9719 C CA . ALA G 1 53 ? 61.594 43.084 67.227 1.00 14.16 53 ALA M CA 1
ATOM 9720 C C . ALA G 1 53 ? 62.312 42.594 68.489 1.00 14.06 53 ALA M C 1
ATOM 9721 O O . ALA G 1 53 ? 63.386 41.994 68.384 1.00 16.40 53 ALA M O 1
ATOM 9723 N N . PRO G 1 54 ? 61.758 42.845 69.673 1.00 14.46 54 PRO M N 1
ATOM 9724 C CA . PRO G 1 54 ? 62.383 42.364 70.912 1.00 14.52 54 PRO M CA 1
ATOM 9725 C C . PRO G 1 54 ? 62.387 40.842 71.032 1.00 14.72 54 PRO M C 1
ATOM 9726 O O . PRO G 1 54 ? 63.410 40.293 71.456 1.00 15.59 54 PRO M O 1
ATOM 9730 N N . ALA G 1 55 ? 61.290 40.173 70.682 1.00 12.87 55 ALA M N 1
ATOM 9731 C CA . ALA G 1 55 ? 61.274 38.709 70.767 1.00 13.81 55 ALA M CA 1
ATOM 9732 C C . ALA G 1 55 ? 62.350 38.093 69.888 1.00 13.96 55 ALA M C 1
ATOM 9733 O O . ALA G 1 55 ? 62.957 37.101 70.278 1.00 14.57 55 ALA M O 1
ATOM 9735 N N . ILE G 1 56 ? 62.586 38.673 68.711 1.00 13.35 56 ILE M N 1
ATOM 9736 C CA . ILE G 1 56 ? 63.682 38.234 67.839 1.00 14.26 56 ILE M CA 1
ATOM 9737 C C . ILE G 1 56 ? 65.039 38.356 68.534 1.00 14.22 56 ILE M C 1
ATOM 9738 O O . ILE G 1 56 ? 65.849 37.426 68.505 1.00 15.59 56 ILE M O 1
ATOM 9743 N N . ALA G 1 57 ? 65.293 39.511 69.146 1.00 14.19 57 ALA M N 1
ATOM 9744 C CA . ALA G 1 57 ? 66.534 39.727 69.889 1.00 15.30 57 ALA M CA 1
ATOM 9745 C C . ALA G 1 57 ? 66.673 38.720 71.030 1.00 15.29 57 ALA M C 1
ATOM 9746 O O . ALA G 1 57 ? 67.770 38.219 71.288 1.00 15.78 57 ALA M O 1
ATOM 9748 N N . ILE G 1 58 ? 65.568 38.432 71.719 1.00 15.08 58 ILE M N 1
ATOM 9749 C CA . ILE G 1 58 ? 65.607 37.533 72.872 1.00 15.59 58 ILE M CA 1
ATOM 9750 C C . ILE G 1 58 ? 65.888 36.089 72.456 1.00 15.93 58 ILE M C 1
ATOM 9751 O O . ILE G 1 58 ? 66.816 35.461 72.973 1.00 15.76 58 ILE M O 1
ATOM 9756 N N . VAL G 1 59 ? 65.102 35.563 71.517 1.00 15.79 59 VAL M N 1
ATOM 9757 C CA . VAL G 1 59 ? 65.341 34.205 71.024 1.00 16.04 59 VAL M CA 1
ATOM 9758 C C . VAL G 1 59 ? 66.723 34.062 70.394 1.00 15.75 59 VAL M C 1
ATOM 9759 O O . VAL G 1 59 ? 67.393 33.040 70.572 1.00 15.32 59 VAL M O 1
ATOM 9763 N N . GLY G 1 60 ? 67.153 35.073 69.650 1.00 14.86 60 GLY M N 1
ATOM 9764 C CA . GLY G 1 60 ? 68.492 35.061 69.082 1.00 16.43 60 GLY M CA 1
ATOM 9765 C C . GLY G 1 60 ? 69.509 34.898 70.200 1.00 16.70 60 GLY M C 1
ATOM 9766 O O . GLY G 1 60 ? 70.353 33.996 70.176 1.00 18.10 60 GLY M O 1
ATOM 9767 N N . SER G 1 61 ? 69.419 35.784 71.185 1.00 16.58 61 SER M N 1
ATOM 9768 C CA . SER G 1 61 ? 70.354 35.782 72.310 1.00 16.78 61 SER M CA 1
ATOM 9769 C C . SER G 1 61 ? 70.349 34.456 73.064 1.00 17.29 61 SER M C 1
ATOM 9770 O O . SER G 1 61 ? 71.409 33.896 73.341 1.00 18.99 61 SER M O 1
ATOM 9773 N N . LEU G 1 62 ? 69.161 33.957 73.394 1.00 17.23 62 LEU M N 1
ATOM 9774 C CA . LEU G 1 62 ? 68.991 32.659 74.041 1.00 17.53 62 LEU M CA 1
ATOM 9775 C C . LEU G 1 62 ? 69.608 31.514 73.226 1.00 17.71 62 LEU M C 1
ATOM 9776 O O . LEU G 1 62 ? 70.220 30.599 73.790 1.00 18.29 62 LEU M O 1
ATOM 9781 N N . SER G 1 63 ? 69.462 31.561 71.904 1.00 17.69 63 SER M N 1
ATOM 9782 C CA . SER G 1 63 ? 70.032 30.513 71.051 1.00 17.85 63 SER M CA 1
ATOM 9783 C C . SER G 1 63 ? 71.556 30.443 71.161 1.00 17.86 63 SER M C 1
ATOM 9784 O O . SER G 1 63 ? 72.169 29.387 70.991 1.00 18.49 63 SER M O 1
ATOM 9787 N N . VAL G 1 64 ? 72.177 31.576 71.452 1.00 18.51 64 VAL M N 1
ATOM 9788 C CA . VAL G 1 64 ? 73.622 31.595 71.639 1.00 18.21 64 VAL M CA 1
ATOM 9789 C C . VAL G 1 64 ? 73.936 30.867 72.939 1.00 17.69 64 VAL M C 1
ATOM 9790 O O . VAL G 1 64 ? 74.881 30.065 73.001 1.00 19.41 64 VAL M O 1
ATOM 9794 N N . LEU G 1 65 ? 73.129 31.129 73.960 1.00 18.22 65 LEU M N 1
ATOM 9795 C CA . LEU G 1 65 ? 73.283 30.475 75.255 1.00 18.66 65 LEU M CA 1
ATOM 9796 C C . LEU G 1 65 ? 73.121 28.962 75.128 1.00 19.46 65 LEU M C 1
ATOM 9797 O O . LEU G 1 65 ? 73.958 28.199 75.623 1.00 18.71 65 LEU M O 1
ATOM 9802 N N . THR G 1 66 ? 72.059 28.523 74.461 1.00 17.34 66 THR M N 1
ATOM 9803 C CA . THR G 1 66 ? 71.834 27.087 74.307 1.00 18.42 66 THR M CA 1
ATOM 9804 C C . THR G 1 66 ? 72.956 26.424 73.533 1.00 18.30 66 THR M C 1
ATOM 9805 O O . THR G 1 66 ? 73.336 25.295 73.858 1.00 18.75 66 THR M O 1
ATOM 9809 N N . GLU G 1 67 ? 73.488 27.111 72.523 1.00 18.85 67 GLU M N 1
ATOM 9810 C CA . GLU G 1 67 ? 74.634 26.593 71.776 1.00 20.05 67 GLU M CA 1
ATOM 9811 C C . GLU G 1 67 ? 75.881 26.467 72.649 1.00 21.09 67 GLU M C 1
ATOM 9812 O O . GLU G 1 67 ? 76.552 25.428 72.631 1.00 20.95 67 GLU M O 1
ATOM 9818 N N . VAL G 1 68 ? 76.192 27.518 73.406 1.00 20.86 68 VAL M N 1
ATOM 9819 C CA . VAL G 1 68 ? 77.397 27.502 74.234 1.00 23.32 68 VAL M CA 1
ATOM 9820 C C . VAL G 1 68 ? 77.314 26.408 75.288 1.00 21.78 68 VAL M C 1
ATOM 9821 O O . VAL G 1 68 ? 78.308 25.741 75.586 1.00 22.04 68 VAL M O 1
ATOM 9825 N N . GLN G 1 69 ? 76.129 26.220 75.855 1.00 21.94 69 GLN M N 1
ATOM 9826 C CA . GLN G 1 69 ? 75.979 25.204 76.885 1.00 22.77 69 GLN M CA 1
ATOM 9827 C C . GLN G 1 69 ? 76.035 23.792 76.299 1.00 23.69 69 GLN M C 1
ATOM 9828 O O . GLN G 1 69 ? 76.570 22.876 76.929 1.00 23.84 69 GLN M O 1
ATOM 9834 N N . LEU G 1 70 ? 75.489 23.626 75.095 1.00 24.26 70 LEU M N 1
ATOM 9835 C CA . LEU G 1 70 ? 75.556 22.352 74.373 1.00 25.44 70 LEU M CA 1
ATOM 9836 C C . LEU G 1 70 ? 76.990 21.943 74.035 1.00 25.69 70 LEU M C 1
ATOM 9837 O O . LEU G 1 70 ? 77.381 20.784 74.207 1.00 25.62 70 LEU M O 1
ATOM 9842 N N . ILE G 1 71 ? 77.782 22.888 73.546 1.00 25.76 71 ILE M N 1
ATOM 9843 C CA . ILE G 1 71 ? 79.164 22.570 73.236 1.00 26.88 71 ILE M CA 1
ATOM 9844 C C . ILE G 1 71 ? 80.016 22.344 74.494 1.00 28.74 71 ILE M C 1
ATOM 9845 O O . ILE G 1 71 ? 81.001 21.604 74.451 1.00 28.88 71 ILE M O 1
ATOM 9850 N N . LYS G 1 72 ? 79.628 22.960 75.610 1.00 30.52 72 LYS M N 1
ATOM 9851 C CA . LYS G 1 72 ? 80.220 22.637 76.915 1.00 33.12 72 LYS M CA 1
ATOM 9852 C C . LYS G 1 72 ? 79.882 21.206 77.341 1.00 33.93 72 LYS M C 1
ATOM 9853 O O . LYS G 1 72 ? 80.780 20.397 77.606 1.00 35.14 72 LYS M O 1
ATOM 9859 N N . HIS G 1 73 ? 78.590 20.893 77.399 1.00 34.35 73 HIS M N 1
ATOM 9860 C CA . HIS G 1 73 ? 78.120 19.599 77.888 1.00 34.96 73 HIS M CA 1
ATOM 9861 C C . HIS G 1 73 ? 78.523 18.426 76.994 1.00 34.53 73 HIS M C 1
ATOM 9862 O O . HIS G 1 73 ? 78.672 17.302 77.474 1.00 34.67 73 HIS M O 1
ATOM 9869 N N . ASN G 1 74 ? 78.688 18.688 75.699 1.00 33.66 74 ASN M N 1
ATOM 9870 C CA . ASN G 1 74 ? 78.933 17.620 74.730 1.00 33.21 74 ASN M CA 1
ATOM 9871 C C . ASN G 1 74 ? 79.778 18.022 73.523 1.00 32.23 74 ASN M C 1
ATOM 9872 O O . ASN G 1 74 ? 79.243 18.462 72.495 1.00 32.11 74 ASN M O 1
ATOM 9877 N N . PRO G 1 75 ? 81.093 17.858 73.651 1.00 31.26 75 PRO M N 1
ATOM 9878 C CA . PRO G 1 75 ? 82.040 18.198 72.579 1.00 30.57 75 PRO M CA 1
ATOM 9879 C C . PRO G 1 75 ? 81.856 17.425 71.275 1.00 30.76 75 PRO M C 1
ATOM 9880 O O . PRO G 1 75 ? 82.485 17.762 70.264 1.00 29.38 75 PRO M O 1
ATOM 9884 N N . THR G 1 76 ? 81.008 16.400 71.288 1.00 29.79 76 THR M N 1
ATOM 9885 C CA . THR G 1 76 ? 80.855 15.526 70.127 1.00 30.18 76 THR M CA 1
ATOM 9886 C C . THR G 1 76 ? 79.595 15.782 69.297 1.00 29.75 76 THR M C 1
ATOM 9887 O O . THR G 1 76 ? 79.439 15.193 68.226 1.00 30.42 76 THR M O 1
ATOM 9891 N N . SER G 1 77 ? 78.697 16.638 69.781 1.00 29.40 77 SER M N 1
ATOM 9892 C CA . SER G 1 77 ? 77.475 16.965 69.048 1.00 30.05 77 SER M CA 1
ATOM 9893 C C . SER G 1 77 ? 77.814 17.601 67.700 1.00 29.42 77 SER M C 1
ATOM 9894 O O . SER G 1 77 ? 78.909 18.125 67.521 1.00 29.04 77 SER M O 1
ATOM 9897 N N . ASP G 1 78 ? 76.878 17.557 66.757 1.00 29.18 78 ASP M N 1
ATOM 9898 C CA . ASP G 1 78 ? 77.119 18.098 65.424 1.00 29.76 78 ASP M CA 1
ATOM 9899 C C . ASP G 1 78 ? 77.613 19.543 65.498 1.00 28.98 78 ASP M C 1
ATOM 9900 O O . ASP G 1 78 ? 78.621 19.898 64.886 1.00 28.62 78 ASP M O 1
ATOM 9905 N N . VAL G 1 79 ? 76.904 20.382 66.246 1.00 28.29 79 VAL M N 1
ATOM 9906 C CA . VAL G 1 79 ? 77.295 21.784 66.330 1.00 27.97 79 VAL M CA 1
ATOM 9907 C C . VAL G 1 79 ? 78.669 21.909 66.981 1.00 27.92 79 VAL M C 1
ATOM 9908 O O . VAL G 1 79 ? 79.473 22.762 66.606 1.00 27.80 79 VAL M O 1
ATOM 9912 N N . ALA G 1 80 ? 78.949 21.050 67.955 1.00 27.27 80 ALA M N 1
ATOM 9913 C CA . ALA G 1 80 ? 80.234 21.126 68.640 1.00 28.46 80 ALA M CA 1
ATOM 9914 C C . ALA G 1 80 ? 81.417 20.908 67.698 1.00 28.50 80 ALA M C 1
ATOM 9915 O O . ALA G 1 80 ? 82.484 21.497 67.886 1.00 28.57 80 ALA M O 1
ATOM 9917 N N . THR G 1 81 ? 81.233 20.067 66.684 1.00 29.24 81 THR M N 1
ATOM 9918 C CA . THR G 1 81 ? 82.344 19.726 65.802 1.00 29.51 81 THR M CA 1
ATOM 9919 C C . THR G 1 81 ? 82.711 20.897 64.900 1.00 30.04 81 THR M C 1
ATOM 9920 O O . THR G 1 81 ? 83.643 20.791 64.099 1.00 29.78 81 THR M O 1
ATOM 9924 N N . LEU G 1 82 ? 81.976 22.006 65.023 1.00 28.90 82 LEU M N 1
ATOM 9925 C CA . LEU G 1 82 ? 82.354 23.245 64.350 1.00 29.42 82 LEU M CA 1
ATOM 9926 C C . LEU G 1 82 ? 83.442 23.951 65.143 1.00 29.31 82 LEU M C 1
ATOM 9927 O O . LEU G 1 82 ? 84.068 24.886 64.648 1.00 28.78 82 LEU M O 1
ATOM 9932 N N . TYR G 1 83 ? 83.656 23.494 66.374 1.00 29.11 83 TYR M N 1
ATOM 9933 C CA . TYR G 1 83 ? 84.591 24.137 67.293 1.00 30.51 83 TYR M CA 1
ATOM 9934 C C . TYR G 1 83 ? 85.779 23.236 67.589 1.00 31.84 83 TYR M C 1
ATOM 9935 O O . TYR G 1 83 ? 85.638 22.014 67.686 1.00 30.71 83 TYR M O 1
ATOM 9944 N N . SER G 1 84 ? 86.944 23.858 67.733 1.00 32.91 84 SER M N 1
ATOM 9945 C CA . SER G 1 84 ? 88.054 23.243 68.446 1.00 35.02 84 SER M CA 1
ATOM 9946 C C . SER G 1 84 ? 88.075 23.757 69.881 1.00 35.18 84 SER M C 1
ATOM 9947 O O . SER G 1 84 ? 88.617 24.832 70.156 1.00 35.77 84 SER M O 1
ATOM 9950 N N . LEU G 1 85 ? 87.479 22.994 70.792 1.00 36.18 85 LEU M N 1
ATOM 9951 C CA . LEU G 1 85 ? 87.184 23.500 72.127 1.00 37.50 85 LEU M CA 1
ATOM 9952 C C . LEU G 1 85 ? 88.419 23.552 73.028 1.00 38.90 85 LEU M C 1
ATOM 9953 O O . LEU G 1 85 ? 88.420 24.234 74.055 1.00 39.20 85 LEU M O 1
ATOM 9958 N N . VAL G 1 86 ? 89.469 22.836 72.635 1.00 40.13 86 VAL M N 1
ATOM 9959 C CA . VAL G 1 86 ? 90.715 22.833 73.393 1.00 41.47 86 VAL M CA 1
ATOM 9960 C C . VAL G 1 86 ? 91.402 24.198 73.311 1.00 41.73 86 VAL M C 1
ATOM 9961 O O . VAL G 1 86 ? 92.291 24.507 74.109 1.00 42.50 86 VAL M O 1
ATOM 9965 N N . ASN G 1 87 ? 90.977 25.011 72.345 1.00 41.21 87 ASN M N 1
ATOM 9966 C CA . ASN G 1 87 ? 91.649 26.268 72.030 1.00 41.05 87 ASN M CA 1
ATOM 9967 C C . ASN G 1 87 ? 90.678 27.450 72.071 1.00 40.34 87 ASN M C 1
ATOM 9968 O O . ASN G 1 87 ? 89.834 27.590 71.184 1.00 39.80 87 ASN M O 1
ATOM 9973 N N . TRP G 1 88 ? 90.805 28.292 73.096 1.00 39.63 88 TRP M N 1
ATOM 9974 C CA . TRP G 1 88 ? 89.843 29.365 73.368 1.00 39.17 88 TRP M CA 1
ATOM 9975 C C . TRP G 1 88 ? 89.754 30.423 72.268 1.00 39.46 88 TRP M C 1
ATOM 9976 O O . TRP G 1 88 ? 88.658 30.857 71.908 1.00 38.62 88 TRP M O 1
ATOM 9987 N N . GLU G 1 89 ? 90.904 30.835 71.741 1.00 38.84 89 GLU M N 1
ATOM 9988 C CA . GLU G 1 89 ? 90.961 31.813 70.660 1.00 39.47 89 GLU M CA 1
ATOM 9989 C C . GLU G 1 89 ? 90.276 31.330 69.373 1.00 38.87 89 GLU M C 1
ATOM 9990 O O . GLU G 1 89 ? 89.595 32.101 68.687 1.00 38.21 89 GLU M O 1
ATOM 9996 N N . SER G 1 90 ? 90.455 30.051 69.049 1.00 37.46 90 SER M N 1
ATOM 9997 C CA . SER G 1 90 ? 89.819 29.460 67.874 1.00 37.02 90 SER M CA 1
ATOM 9998 C C . SER G 1 90 ? 88.304 29.342 68.049 1.00 35.79 90 SER M C 1
ATOM 9999 O O . SER G 1 90 ? 87.545 29.521 67.095 1.00 35.49 90 SER M O 1
ATOM 10002 N N . THR G 1 91 ? 87.887 29.035 69.275 1.00 34.57 91 THR M N 1
ATOM 10003 C CA . THR G 1 91 ? 86.475 28.956 69.656 1.00 33.66 91 THR M CA 1
ATOM 10004 C C . THR G 1 91 ? 85.763 30.305 69.537 1.00 33.64 91 THR M C 1
ATOM 10005 O O . THR G 1 91 ? 84.656 30.393 68.997 1.00 33.39 91 THR M O 1
ATOM 10009 N N . LYS G 1 92 ? 86.399 31.352 70.050 1.00 32.51 92 LYS M N 1
ATOM 10010 C CA . LYS G 1 92 ? 85.814 32.688 70.043 1.00 33.16 92 LYS M CA 1
ATOM 10011 C C . LYS G 1 92 ? 85.540 33.096 68.602 1.00 32.93 92 LYS M C 1
ATOM 10012 O O . LYS G 1 92 ? 84.541 33.755 68.291 1.00 32.78 92 LYS M O 1
ATOM 10018 N N . THR G 1 93 ? 86.462 32.698 67.732 1.00 32.21 93 THR M N 1
ATOM 10019 C CA . THR G 1 93 ? 86.419 33.026 66.320 1.00 32.30 93 THR M CA 1
ATOM 10020 C C . THR G 1 93 ? 85.176 32.426 65.673 1.00 31.75 93 THR M C 1
ATOM 10021 O O . THR G 1 93 ? 84.471 33.084 64.903 1.00 31.16 93 THR M O 1
ATOM 10025 N N . VAL G 1 94 ? 84.923 31.166 66.003 1.00 29.96 94 VAL M N 1
ATOM 10026 C CA . VAL G 1 94 ? 83.796 30.443 65.439 1.00 29.41 94 VAL M CA 1
ATOM 10027 C C . VAL G 1 94 ? 82.491 30.982 66.017 1.00 28.75 94 VAL M C 1
ATOM 10028 O O . VAL G 1 94 ? 81.510 31.148 65.292 1.00 28.20 94 VAL M O 1
ATOM 10032 N N . LEU G 1 95 ? 82.485 31.260 67.318 1.00 27.61 95 LEU M N 1
ATOM 10033 C CA . LEU G 1 95 ? 81.353 31.945 67.944 1.00 27.33 95 LEU M CA 1
ATOM 10034 C C . LEU G 1 95 ? 81.030 33.239 67.207 1.00 26.87 95 LEU M C 1
ATOM 10035 O O . LEU G 1 95 ? 79.869 33.514 66.908 1.00 25.91 95 LEU M O 1
ATOM 10040 N N . ASN G 1 96 ? 82.059 34.030 66.920 1.00 25.56 96 ASN M N 1
ATOM 10041 C CA . ASN G 1 96 ? 81.861 35.328 66.286 1.00 26.55 96 ASN M CA 1
ATOM 10042 C C . ASN G 1 96 ? 81.248 35.183 64.894 1.00 25.87 96 ASN M C 1
ATOM 10043 O O . ASN G 1 96 ? 80.330 35.919 64.526 1.00 26.27 96 ASN M O 1
ATOM 10048 N N . LYS G 1 97 ? 81.749 34.218 64.136 1.00 25.94 97 LYS M N 1
ATOM 10049 C CA . LYS G 1 97 ? 81.190 33.878 62.832 1.00 26.52 97 LYS M CA 1
ATOM 10050 C C . LYS G 1 97 ? 79.720 33.440 62.925 1.00 25.89 97 LYS M C 1
ATOM 10051 O O . LYS G 1 97 ? 78.882 33.870 62.126 1.00 24.44 97 LYS M O 1
ATOM 10057 N N . ARG G 1 98 ? 79.406 32.590 63.898 1.00 24.24 98 ARG M N 1
ATOM 10058 C CA . ARG G 1 98 ? 78.029 32.159 64.095 1.00 24.01 98 ARG M CA 1
ATOM 10059 C C . ARG G 1 98 ? 77.131 33.314 64.513 1.00 23.37 98 ARG M C 1
ATOM 10060 O O . ARG G 1 98 ? 75.945 33.329 64.190 1.00 23.09 98 ARG M O 1
ATOM 10068 N N . LEU G 1 99 ? 77.689 34.272 65.241 1.00 23.16 99 LEU M N 1
ATOM 10069 C CA . LEU G 1 99 ? 76.923 35.458 65.617 1.00 22.89 99 LEU M CA 1
ATOM 10070 C C . LEU G 1 99 ? 76.593 36.313 64.391 1.00 23.60 99 LEU M C 1
ATOM 10071 O O . LEU G 1 99 ? 75.502 36.885 64.288 1.00 23.14 99 LEU M O 1
ATOM 10076 N N . ASP G 1 100 ? 77.544 36.392 63.470 1.00 22.57 100 ASP M N 1
ATOM 10077 C CA . ASP G 1 100 ? 77.332 37.057 62.194 1.00 23.65 100 ASP M CA 1
ATOM 10078 C C . ASP G 1 100 ? 76.277 36.335 61.359 1.00 23.07 100 ASP M C 1
ATOM 10079 O O . ASP G 1 100 ? 75.457 36.976 60.706 1.00 22.60 100 ASP M O 1
ATOM 10084 N N . PHE G 1 101 ? 76.302 35.003 61.386 1.00 22.70 101 PHE M N 1
ATOM 10085 C CA . PHE G 1 101 ? 75.283 34.201 60.715 1.00 21.62 101 PHE M CA 1
ATOM 10086 C C . PHE G 1 101 ? 73.905 34.525 61.294 1.00 22.02 101 PHE M C 1
ATOM 10087 O O . PHE G 1 101 ? 72.968 34.882 60.565 1.00 20.79 101 PHE M O 1
ATOM 10095 N N . LEU G 1 102 ? 73.793 34.420 62.614 1.00 20.74 102 LEU M N 1
ATOM 10096 C CA . LEU G 1 102 ? 72.553 34.739 63.309 1.00 19.49 102 LEU M CA 1
ATOM 10097 C C . LEU G 1 102 ? 72.025 36.132 62.975 1.00 19.86 102 LEU M C 1
ATOM 10098 O O . LEU G 1 102 ? 70.827 36.291 62.742 1.00 17.65 102 LEU M O 1
ATOM 10103 N N . LEU G 1 103 ? 72.915 37.125 62.952 1.00 19.61 103 LEU M N 1
ATOM 10104 C CA . LEU G 1 103 ? 72.568 38.495 62.576 1.00 20.76 103 LEU M CA 1
ATOM 10105 C C . LEU G 1 103 ? 71.873 38.580 61.217 1.00 20.57 103 LEU M C 1
ATOM 10106 O O . LEU G 1 103 ? 71.018 39.443 60.998 1.00 19.77 103 LEU M O 1
ATOM 10111 N N . SER G 1 104 ? 72.255 37.691 60.306 1.00 19.40 104 SER M N 1
ATOM 10112 C CA . SER G 1 104 ? 71.786 37.781 58.927 1.00 19.68 104 SER M CA 1
ATOM 10113 C C . SER G 1 104 ? 70.364 37.245 58.778 1.00 19.46 104 SER M C 1
ATOM 10114 O O . SER G 1 104 ? 69.751 37.397 57.724 1.00 18.56 104 SER M O 1
ATOM 10117 N N . SER G 1 105 ? 69.843 36.619 59.827 1.00 18.90 105 SER M N 1
ATOM 10118 C CA . SER G 1 105 ? 68.463 36.127 59.803 1.00 18.29 105 SER M CA 1
ATOM 10119 C C . SER G 1 105 ? 67.441 37.116 59.228 1.00 18.07 105 SER M C 1
ATOM 10120 O O . SER G 1 105 ? 66.815 36.835 58.215 1.00 17.43 105 SER M O 1
ATOM 10123 N N . ARG G 1 106 ? 67.269 38.267 59.873 1.00 17.50 106 ARG M N 1
ATOM 10124 C CA . ARG G 1 106 ? 66.365 39.318 59.382 1.00 16.97 106 ARG M CA 1
ATOM 10125 C C . ARG G 1 106 ? 66.990 40.661 59.744 1.00 17.70 106 ARG M C 1
ATOM 10126 O O . ARG G 1 106 ? 67.308 40.891 60.917 1.00 18.09 106 ARG M O 1
ATOM 10134 N N . PRO G 1 107 ? 67.189 41.524 58.747 1.00 16.74 107 PRO M N 1
ATOM 10135 C CA . PRO G 1 107 ? 68.014 42.726 58.901 1.00 17.75 107 PRO M CA 1
ATOM 10136 C C . PRO G 1 107 ? 67.347 43.972 59.494 1.00 17.44 107 PRO M C 1
ATOM 10137 O O . PRO G 1 107 ? 68.050 44.819 60.038 1.00 17.95 107 PRO M O 1
ATOM 10141 N N . THR G 1 108 ? 66.032 44.121 59.377 1.00 16.75 108 THR M N 1
ATOM 10142 C CA . THR G 1 108 ? 65.475 45.455 59.554 1.00 16.01 108 THR M CA 1
ATOM 10143 C C . THR G 1 108 ? 65.372 45.913 61.009 1.00 16.12 108 THR M C 1
ATOM 10144 O O . THR G 1 108 ? 65.823 47.012 61.356 1.00 16.21 108 THR M O 1
ATOM 10148 N N . ALA G 1 109 ? 64.771 45.091 61.862 1.00 13.44 109 ALA M N 1
ATOM 10149 C CA . ALA G 1 109 ? 64.651 45.465 63.267 1.00 15.09 109 ALA M CA 1
ATOM 10150 C C . ALA G 1 109 ? 66.045 45.435 63.868 1.00 15.03 109 ALA M C 1
ATOM 10151 O O . ALA G 1 109 ? 66.791 44.498 63.623 1.00 15.50 109 ALA M O 1
ATOM 10153 N N . VAL G 1 110 ? 66.385 46.458 64.648 1.00 15.69 110 VAL M N 1
ATOM 10154 C CA . VAL G 1 110 ? 67.757 46.637 65.108 1.00 15.87 110 VAL M CA 1
ATOM 10155 C C . VAL G 1 110 ? 68.014 45.951 66.455 1.00 17.30 110 VAL M C 1
ATOM 10156 O O . VAL G 1 110 ? 69.170 45.793 66.852 1.00 16.47 110 VAL M O 1
ATOM 10160 N N . ASN G 1 111 ? 66.954 45.530 67.149 1.00 16.06 111 ASN M N 1
ATOM 10161 C CA . ASN G 1 111 ? 67.124 44.927 68.471 1.00 16.47 111 ASN M CA 1
ATOM 10162 C C . ASN G 1 111 ? 68.118 43.769 68.480 1.00 16.78 111 ASN M C 1
ATOM 10163 O O . ASN G 1 111 ? 68.953 43.675 69.384 1.00 16.64 111 ASN M O 1
ATOM 10168 N N . LEU G 1 112 ? 68.031 42.892 67.480 1.00 16.67 112 LEU M N 1
ATOM 10169 C CA . LEU G 1 112 ? 68.910 41.734 67.406 1.00 17.15 112 LEU M CA 1
ATOM 10170 C C . LEU G 1 112 ? 70.371 42.187 67.358 1.00 17.73 112 LEU M C 1
ATOM 10171 O O . LEU G 1 112 ? 71.188 41.730 68.160 1.00 18.05 112 LEU M O 1
ATOM 10176 N N . SER G 1 113 ? 70.683 43.074 66.416 1.00 17.93 113 SER M N 1
ATOM 10177 C CA . SER G 1 113 ? 72.027 43.634 66.286 1.00 19.70 113 SER M CA 1
ATOM 10178 C C . SER G 1 113 ? 72.485 44.247 67.606 1.00 19.09 113 SER M C 1
ATOM 10179 O O . SER G 1 113 ? 73.624 44.026 68.027 1.00 20.84 113 SER M O 1
ATOM 10182 N N . ASN G 1 114 ? 71.612 45.012 68.252 1.00 19.46 114 ASN M N 1
ATOM 10183 C CA . ASN G 1 114 ? 71.978 45.661 69.513 1.00 19.29 114 ASN M CA 1
ATOM 10184 C C . ASN G 1 114 ? 72.356 44.622 70.577 1.00 20.31 114 ASN M C 1
ATOM 10185 O O . ASN G 1 114 ? 73.346 44.800 71.294 1.00 20.65 114 ASN M O 1
ATOM 10190 N N . SER G 1 115 ? 71.581 43.539 70.679 1.00 19.90 115 SER M N 1
ATOM 10191 C CA . SER G 1 115 ? 71.929 42.443 71.592 1.00 20.13 115 SER M CA 1
ATOM 10192 C C . SER G 1 115 ? 73.223 41.719 71.202 1.00 20.73 115 SER M C 1
ATOM 10193 O O . SER G 1 115 ? 74.048 41.407 72.064 1.00 20.91 115 SER M O 1
ATOM 10196 N N . LEU G 1 116 ? 73.411 41.442 69.915 1.00 20.97 116 LEU M N 1
ATOM 10197 C CA . LEU G 1 116 ? 74.587 40.681 69.493 1.00 22.77 116 LEU M CA 1
ATOM 10198 C C . LEU G 1 116 ? 75.888 41.468 69.669 1.00 23.97 116 LEU M C 1
ATOM 10199 O O . LEU G 1 116 ? 76.943 40.889 69.942 1.00 23.95 116 LEU M O 1
ATOM 10204 N N . VAL G 1 117 ? 75.816 42.788 69.518 1.00 24.34 117 VAL M N 1
ATOM 10205 C CA . VAL G 1 117 ? 76.962 43.640 69.828 1.00 24.81 117 VAL M CA 1
ATOM 10206 C C . VAL G 1 117 ? 77.353 43.529 71.299 1.00 24.90 117 VAL M C 1
ATOM 10207 O O . VAL G 1 117 ? 78.532 43.399 71.632 1.00 25.07 117 VAL M O 1
ATOM 10211 N N . GLU G 1 118 ? 76.361 43.579 72.179 1.00 25.41 118 GLU M N 1
ATOM 10212 C CA . GLU G 1 118 ? 76.608 43.447 73.612 1.00 25.46 118 GLU M CA 1
ATOM 10213 C C . GLU G 1 118 ? 77.166 42.051 73.925 1.00 25.95 118 GLU M C 1
ATOM 10214 O O . GLU G 1 118 ? 78.067 41.910 74.759 1.00 25.33 118 GLU M O 1
ATOM 10220 N N . ILE G 1 119 ? 76.656 41.024 73.245 1.00 24.32 119 ILE M N 1
ATOM 10221 C CA . ILE G 1 119 ? 77.167 39.665 73.435 1.00 23.86 119 ILE M CA 1
ATOM 10222 C C . ILE G 1 119 ? 78.617 39.503 72.953 1.00 24.53 119 ILE M C 1
ATOM 10223 O O . ILE G 1 119 ? 79.422 38.829 73.600 1.00 25.79 119 ILE M O 1
ATOM 10228 N N . LYS G 1 120 ? 78.958 40.120 71.825 1.00 25.99 120 LYS M N 1
ATOM 10229 C CA . LYS G 1 120 ? 80.335 40.096 71.333 1.00 27.42 120 LYS M CA 1
ATOM 10230 C C . LYS G 1 120 ? 81.271 40.788 72.323 1.00 29.03 120 LYS M C 1
ATOM 10231 O O . LYS G 1 120 ? 82.389 40.322 72.553 1.00 28.71 120 LYS M O 1
ATOM 10237 N N . ASN G 1 121 ? 80.803 41.892 72.903 1.00 29.69 121 ASN M N 1
ATOM 10238 C CA . ASN G 1 121 ? 81.540 42.591 73.957 1.00 31.02 121 ASN M CA 1
ATOM 10239 C C . ASN G 1 121 ? 81.759 41.753 75.212 1.00 30.62 121 ASN M C 1
ATOM 10240 O O . ASN G 1 121 ? 82.860 41.731 75.771 1.00 30.91 121 ASN M O 1
ATOM 10245 N N . ILE G 1 122 ? 80.713 41.066 75.661 1.00 29.72 122 ILE M N 1
ATOM 10246 C CA . ILE G 1 122 ? 80.847 40.144 76.781 1.00 28.98 122 ILE M CA 1
ATOM 10247 C C . ILE G 1 122 ? 81.827 39.016 76.455 1.00 29.90 122 ILE M C 1
ATOM 10248 O O . ILE G 1 122 ? 82.594 38.585 77.317 1.00 29.09 122 ILE M O 1
ATOM 10253 N N . LEU G 1 123 ? 81.797 38.548 75.211 1.00 30.04 123 LEU M N 1
ATOM 10254 C CA . LEU G 1 123 ? 82.684 37.479 74.766 1.00 31.52 123 LEU M CA 1
ATOM 10255 C C . LEU G 1 123 ? 84.155 37.899 74.761 1.00 32.68 123 LEU M C 1
ATOM 10256 O O . LEU G 1 123 ? 85.027 37.125 75.161 1.00 32.07 123 LEU M O 1
ATOM 10261 N N . LYS G 1 124 ? 84.419 39.121 74.305 1.00 33.47 124 LYS M N 1
ATOM 10262 C CA . LYS G 1 124 ? 85.760 39.702 74.331 1.00 35.42 124 LYS M CA 1
ATOM 10263 C C . LYS G 1 124 ? 86.333 39.826 75.738 1.00 35.44 124 LYS M C 1
ATOM 10264 O O . LYS G 1 124 ? 87.543 39.729 75.921 1.00 36.38 124 LYS M O 1
ATOM 10270 N N . SER G 1 125 ? 85.481 40.042 76.736 1.00 36.05 125 SER M N 1
ATOM 10271 C CA . SER G 1 125 ? 85.968 40.124 78.112 1.00 36.32 125 SER M CA 1
ATOM 10272 C C . SER G 1 125 ? 85.960 38.783 78.853 1.00 35.91 125 SER M C 1
ATOM 10273 O O . SER G 1 125 ? 86.144 38.739 80.068 1.00 35.45 125 SER M O 1
ATOM 10276 N N . SER G 1 126 ? 85.754 37.691 78.117 1.00 35.33 126 SER M N 1
ATOM 10277 C CA . SER G 1 126 ? 85.616 36.370 78.727 1.00 34.57 126 SER M CA 1
ATOM 10278 C C . SER G 1 126 ? 86.882 35.523 78.571 1.00 34.00 126 SER M C 1
ATOM 10279 O O . SER G 1 126 ? 87.375 35.328 77.460 1.00 33.71 126 SER M O 1
ATOM 10282 N N . SER G 1 127 ? 87.403 35.019 79.686 1.00 34.21 127 SER M N 1
ATOM 10283 C CA . SER G 1 127 ? 88.699 34.343 79.680 1.00 33.72 127 SER M CA 1
ATOM 10284 C C . SER G 1 127 ? 88.616 32.911 79.154 1.00 33.96 127 SER M C 1
ATOM 10285 O O . SER G 1 127 ? 89.623 32.332 78.734 1.00 32.86 127 SER M O 1
ATOM 10288 N N . ASP G 1 128 ? 87.412 32.343 79.177 1.00 33.13 128 ASP M N 1
ATOM 10289 C CA . ASP G 1 128 ? 87.190 30.990 78.672 1.00 33.15 128 ASP M CA 1
ATOM 10290 C C . ASP G 1 128 ? 85.698 30.738 78.465 1.00 32.50 128 ASP M C 1
ATOM 10291 O O . ASP G 1 128 ? 84.865 31.561 78.852 1.00 31.40 128 ASP M O 1
ATOM 10296 N N . LEU G 1 129 ? 85.369 29.599 77.863 1.00 31.30 129 LEU M N 1
ATOM 10297 C CA . LEU G 1 129 ? 83.976 29.266 77.584 1.00 30.83 129 LEU M CA 1
ATOM 10298 C C . LEU G 1 129 ? 83.089 29.236 78.826 1.00 30.84 129 LEU M C 1
ATOM 10299 O O . LEU G 1 129 ? 81.912 29.604 78.769 1.00 30.57 129 LEU M O 1
ATOM 10304 N N . LYS G 1 130 ? 83.643 28.792 79.950 1.00 29.99 130 LYS M N 1
ATOM 10305 C CA . LYS G 1 130 ? 82.875 28.714 81.187 1.00 29.57 130 LYS M CA 1
ATOM 10306 C C . LYS G 1 130 ? 82.494 30.108 81.701 1.00 28.65 130 LYS M C 1
ATOM 10307 O O . LYS G 1 130 ? 81.384 30.319 82.184 1.00 28.59 130 LYS M O 1
ATOM 10313 N N . ALA G 1 131 ? 83.409 31.065 81.589 1.00 27.64 131 ALA M N 1
ATOM 10314 C CA . ALA G 1 131 ? 83.130 32.429 82.036 1.00 26.86 131 ALA M CA 1
ATOM 10315 C C . ALA G 1 131 ? 82.079 33.085 81.128 1.00 26.49 131 ALA M C 1
ATOM 10316 O O . ALA G 1 131 ? 81.144 33.737 81.608 1.00 26.29 131 ALA M O 1
ATOM 10318 N N . PHE G 1 132 ? 82.239 32.895 79.822 1.00 26.45 132 PHE M N 1
ATOM 10319 C CA . PHE G 1 132 ? 81.267 33.370 78.832 1.00 26.16 132 PHE M CA 1
ATOM 10320 C C . PHE G 1 132 ? 79.860 32.850 79.084 1.00 26.59 132 PHE M C 1
ATOM 10321 O O . PHE G 1 132 ? 78.879 33.597 79.035 1.00 25.42 132 PHE M O 1
ATOM 10329 N N . ASP G 1 133 ? 79.782 31.551 79.343 1.00 26.19 133 ASP M N 1
ATOM 10330 C CA . ASP G 1 133 ? 78.539 30.885 79.695 1.00 26.60 133 ASP M CA 1
ATOM 10331 C C . ASP G 1 133 ? 77.808 31.646 80.798 1.00 26.71 133 ASP M C 1
ATOM 10332 O O . ASP G 1 133 ? 76.690 32.125 80.601 1.00 25.33 133 ASP M O 1
ATOM 10337 N N . GLY G 1 134 ? 78.445 31.761 81.961 1.00 24.86 134 GLY M N 1
ATOM 10338 C CA . GLY G 1 134 ? 77.813 32.401 83.102 1.00 24.81 134 GLY M CA 1
ATOM 10339 C C . GLY G 1 134 ? 77.425 33.851 82.861 1.00 23.60 134 GLY M C 1
ATOM 10340 O O . GLY G 1 134 ? 76.381 34.301 83.341 1.00 24.43 134 GLY M O 1
ATOM 10341 N N . SER G 1 135 ? 78.262 34.580 82.126 1.00 23.38 135 SER M N 1
ATOM 10342 C CA . SER G 1 135 ? 78.035 36.000 81.868 1.00 23.03 135 SER M CA 1
ATOM 10343 C C . SER G 1 135 ? 76.936 36.187 80.836 1.00 23.14 135 SER M C 1
ATOM 10344 O O . SER G 1 135 ? 76.152 37.133 80.920 1.00 22.39 135 SER M O 1
ATOM 10347 N N . LEU G 1 136 ? 76.884 35.280 79.867 1.00 22.00 136 LEU M N 1
ATOM 10348 C CA . LEU G 1 136 ? 75.807 35.304 78.881 1.00 21.54 136 LEU M CA 1
ATOM 10349 C C . LEU G 1 136 ? 74.476 34.994 79.547 1.00 21.45 136 LEU M C 1
ATOM 10350 O O . LEU G 1 136 ? 73.468 35.637 79.254 1.00 21.40 136 LEU M O 1
ATOM 10355 N N . TYR G 1 137 ? 74.462 34.014 80.447 1.00 21.38 137 TYR M N 1
ATOM 10356 C CA . TYR G 1 137 ? 73.257 33.752 81.230 1.00 21.50 137 TYR M CA 1
ATOM 10357 C C . TYR G 1 137 ? 72.755 35.014 81.945 1.00 22.26 137 TYR M C 1
ATOM 10358 O O . TYR G 1 137 ? 71.564 35.320 81.913 1.00 20.17 137 TYR M O 1
ATOM 10367 N N . ASN G 1 138 ? 73.648 35.742 82.607 1.00 21.58 138 ASN M N 1
ATOM 10368 C CA . ASN G 1 138 ? 73.196 36.932 83.321 1.00 22.57 138 ASN M CA 1
ATOM 10369 C C . ASN G 1 138 ? 72.681 37.991 82.357 1.00 21.61 138 ASN M C 1
ATOM 10370 O O . ASN G 1 138 ? 71.655 38.625 82.620 1.00 22.25 138 ASN M O 1
ATOM 10375 N N . TYR G 1 139 ? 73.397 38.171 81.252 1.00 22.17 139 TYR M N 1
ATOM 10376 C CA . TYR G 1 139 ? 72.988 39.103 80.206 1.00 21.10 139 TYR M CA 1
ATOM 10377 C C . TYR G 1 139 ? 71.585 38.811 79.656 1.00 21.43 139 TYR M C 1
ATOM 10378 O O . TYR G 1 139 ? 70.743 39.706 79.591 1.00 21.43 139 TYR M O 1
ATOM 10387 N N . VAL G 1 140 ? 71.320 37.570 79.256 1.00 20.35 140 VAL M N 1
ATOM 10388 C CA . VAL G 1 140 ? 70.021 37.282 78.651 1.00 20.96 140 VAL M CA 1
ATOM 10389 C C . VAL G 1 140 ? 68.905 37.399 79.682 1.00 21.09 140 VAL M C 1
ATOM 10390 O O . VAL G 1 140 ? 67.805 37.872 79.381 1.00 20.53 140 VAL M O 1
ATOM 10394 N N . CYS G 1 141 ? 69.184 36.983 80.910 1.00 20.06 141 CYS M N 1
ATOM 10395 C CA . CYS G 1 141 ? 68.206 37.152 81.966 1.00 21.13 141 CYS M CA 1
ATOM 10396 C C . CYS G 1 141 ? 67.822 38.628 82.089 1.00 20.84 141 CYS M C 1
ATOM 10397 O O . CYS G 1 141 ? 66.654 38.962 82.235 1.00 22.38 141 CYS M O 1
ATOM 10400 N N . GLU G 1 142 ? 68.811 39.505 82.019 1.00 21.14 142 GLU M N 1
ATOM 10401 C CA . GLU G 1 142 ? 68.556 40.930 82.198 1.00 23.12 142 GLU M CA 1
ATOM 10402 C C . GLU G 1 142 ? 67.893 41.581 80.997 1.00 21.19 142 GLU M C 1
ATOM 10403 O O . GLU G 1 142 ? 67.029 42.445 81.154 1.00 22.41 142 GLU M O 1
ATOM 10409 N N . LEU G 1 143 ? 68.306 41.163 79.807 1.00 20.86 143 LEU M N 1
ATOM 10410 C CA . LEU G 1 143 ? 67.618 41.550 78.572 1.00 19.65 143 LEU M CA 1
ATOM 10411 C C . LEU G 1 143 ? 66.115 41.314 78.685 1.00 19.29 143 LEU M C 1
ATOM 10412 O O . LEU G 1 143 ? 65.319 42.213 78.424 1.00 18.75 143 LEU M O 1
ATOM 10417 N N . ILE G 1 144 ? 65.738 40.098 79.075 1.00 18.75 144 ILE M N 1
ATOM 10418 C CA . ILE G 1 144 ? 64.338 39.708 79.186 1.00 18.28 144 ILE M CA 1
ATOM 10419 C C . ILE G 1 144 ? 63.654 40.481 80.304 1.00 18.72 144 ILE M C 1
ATOM 10420 O O . ILE G 1 144 ? 62.566 41.037 80.117 1.00 17.60 144 ILE M O 1
ATOM 10425 N N . ASP G 1 145 ? 64.301 40.521 81.468 1.00 18.71 145 ASP M N 1
ATOM 10426 C CA . ASP G 1 145 ? 63.705 41.167 82.629 1.00 19.42 145 ASP M CA 1
ATOM 10427 C C . ASP G 1 145 ? 63.546 42.675 82.437 1.00 18.61 145 ASP M C 1
ATOM 10428 O O . ASP G 1 145 ? 62.536 43.245 82.846 1.00 19.45 145 ASP M O 1
ATOM 10433 N N . GLU G 1 146 ? 64.531 43.320 81.820 1.00 19.31 146 GLU M N 1
ATOM 10434 C CA . GLU G 1 146 ? 64.415 44.748 81.519 1.00 19.68 146 GLU M CA 1
ATOM 10435 C C . GLU G 1 146 ? 63.383 44.968 80.408 1.00 18.96 146 GLU M C 1
ATOM 10436 O O . GLU G 1 146 ? 62.668 45.967 80.394 1.00 18.07 146 GLU M O 1
ATOM 10442 N N . ASP G 1 147 ? 63.291 44.026 79.472 1.00 17.85 147 ASP M N 1
ATOM 10443 C CA . ASP G 1 147 ? 62.269 44.143 78.437 1.00 17.27 147 ASP M CA 1
ATOM 10444 C C . ASP G 1 147 ? 60.851 44.222 79.022 1.00 16.64 147 ASP M C 1
ATOM 10445 O O . ASP G 1 147 ? 60.079 45.102 78.651 1.00 17.38 147 ASP M O 1
ATOM 10450 N N . LEU G 1 148 ? 60.502 43.314 79.934 1.00 16.80 148 LEU M N 1
ATOM 10451 C CA . LEU G 1 148 ? 59.182 43.302 80.553 1.00 17.78 148 LEU M CA 1
ATOM 10452 C C . LEU G 1 148 ? 58.945 44.550 81.407 1.00 17.65 148 LEU M C 1
ATOM 10453 O O . LEU G 1 148 ? 57.902 45.205 81.310 1.00 17.42 148 LEU M O 1
ATOM 10458 N N . ALA G 1 149 ? 59.917 44.886 82.246 1.00 18.53 149 ALA M N 1
ATOM 10459 C CA . ALA G 1 149 ? 59.741 46.001 83.170 1.00 17.66 149 ALA M CA 1
ATOM 10460 C C . ALA G 1 149 ? 59.642 47.304 82.379 1.00 17.25 149 ALA M C 1
ATOM 10461 O O . ALA G 1 149 ? 58.833 48.171 82.704 1.00 18.56 149 ALA M O 1
ATOM 10463 N N . ASN G 1 150 ? 60.460 47.427 81.338 1.00 17.27 150 ASN M N 1
ATOM 10464 C CA . ASN G 1 150 ? 60.395 48.583 80.451 1.00 16.95 150 ASN M CA 1
ATOM 10465 C C . ASN G 1 150 ? 59.115 48.659 79.611 1.00 17.68 150 ASN M C 1
ATOM 10466 O O . ASN G 1 150 ? 58.616 49.755 79.354 1.00 16.84 150 ASN M O 1
ATOM 10471 N N . ASN G 1 151 ? 58.583 47.511 79.197 1.00 16.50 151 ASN M N 1
ATOM 10472 C CA . ASN G 1 151 ? 57.274 47.491 78.551 1.00 17.36 151 ASN M CA 1
ATOM 10473 C C . ASN G 1 151 ? 56.172 48.078 79.425 1.00 17.29 151 ASN M C 1
ATOM 10474 O O . ASN G 1 151 ? 55.357 48.878 78.971 1.00 17.50 151 ASN M O 1
ATOM 10487 N N . LYS G 1 153 ? 56.642 50.083 82.053 1.00 19.01 153 LYS M N 1
ATOM 10488 C CA . LYS G 1 153 ? 56.973 51.484 82.315 1.00 20.84 153 LYS M CA 1
ATOM 10489 C C . LYS G 1 153 ? 56.536 52.385 81.165 1.00 20.14 153 LYS M C 1
ATOM 10490 O O . LYS G 1 153 ? 55.918 53.432 81.388 1.00 20.77 153 LYS M O 1
ATOM 10504 N N . GLY G 1 155 ? 54.370 51.617 78.883 1.00 15.73 155 GLY M N 1
ATOM 10505 C CA . GLY G 1 155 ? 52.922 51.489 78.789 1.00 16.71 155 GLY M CA 1
ATOM 10506 C C . GLY G 1 155 ? 52.231 52.543 79.633 1.00 18.60 155 GLY M C 1
ATOM 10507 O O . GLY G 1 155 ? 51.328 53.265 79.184 1.00 18.05 155 GLY M O 1
ATOM 10508 N N . ASP G 1 156 ? 52.675 52.641 80.881 1.00 18.77 156 ASP M N 1
ATOM 10509 C CA . ASP G 1 156 ? 52.167 53.655 81.795 1.00 20.34 156 ASP M CA 1
ATOM 10510 C C . ASP G 1 156 ? 52.491 55.081 81.342 1.00 19.30 156 ASP M C 1
ATOM 10511 O O . ASP G 1 156 ? 51.620 55.958 81.414 1.00 20.81 156 ASP M O 1
ATOM 10516 N N . ASN G 1 157 ? 53.720 55.305 80.881 1.00 18.55 157 ASN M N 1
ATOM 10517 C CA . ASN G 1 157 ? 54.150 56.613 80.378 1.00 19.21 157 ASN M CA 1
ATOM 10518 C C . ASN G 1 157 ? 53.250 57.101 79.254 1.00 19.46 157 ASN M C 1
ATOM 10519 O O . ASN G 1 157 ? 52.785 58.251 79.259 1.00 19.40 157 ASN M O 1
ATOM 10524 N N . GLY G 1 158 ? 53.011 56.215 78.289 1.00 19.42 158 GLY M N 1
ATOM 10525 C CA . GLY G 1 158 ? 52.157 56.538 77.161 1.00 18.26 158 GLY M CA 1
ATOM 10526 C C . GLY G 1 158 ? 50.705 56.788 77.519 1.00 19.14 158 GLY M C 1
ATOM 10527 O O . GLY G 1 158 ? 50.098 57.731 77.010 1.00 17.78 158 GLY M O 1
ATOM 10528 N N . ALA G 1 159 ? 50.136 55.955 78.389 1.00 17.88 159 ALA M N 1
ATOM 10529 C CA . ALA G 1 159 ? 48.758 56.135 78.831 1.00 19.93 159 ALA M CA 1
ATOM 10530 C C . ALA G 1 159 ? 48.590 57.473 79.551 1.00 20.13 159 ALA M C 1
ATOM 10531 O O . ALA G 1 159 ? 47.690 58.255 79.231 1.00 20.91 159 ALA M O 1
ATOM 10533 N N . LYS G 1 160 ? 49.463 57.734 80.522 1.00 21.20 160 LYS M N 1
ATOM 10534 C CA . LYS G 1 160 ? 49.453 59.000 81.252 1.00 22.42 160 LYS M CA 1
ATOM 10535 C C . LYS G 1 160 ? 49.569 60.169 80.280 1.00 22.10 160 LYS M C 1
ATOM 10536 O O . LYS G 1 160 ? 48.856 61.164 80.403 1.00 21.80 160 LYS M O 1
ATOM 10542 N N . TYR G 1 161 ? 50.474 60.042 79.314 1.00 21.76 161 TYR M N 1
ATOM 10543 C CA . TYR G 1 161 ? 50.690 61.094 78.331 1.00 20.89 161 TYR M CA 1
ATOM 10544 C C . TYR G 1 161 ? 49.429 61.440 77.533 1.00 21.89 161 TYR M C 1
ATOM 10545 O O . TYR G 1 161 ? 49.065 62.616 77.419 1.00 20.74 161 TYR M O 1
ATOM 10554 N N . LEU G 1 162 ? 48.767 60.430 76.971 1.00 20.07 162 LEU M N 1
ATOM 10555 C CA . LEU G 1 162 ? 47.581 60.687 76.155 1.00 21.69 162 LEU M CA 1
ATOM 10556 C C . LEU G 1 162 ? 46.444 61.282 76.979 1.00 21.55 162 LEU M C 1
ATOM 10557 O O . LEU G 1 162 ? 45.837 62.268 76.573 1.00 22.70 162 LEU M O 1
ATOM 10562 N N . ILE G 1 163 ? 46.151 60.688 78.133 1.00 22.46 163 ILE M N 1
ATOM 10563 C CA . ILE G 1 163 ? 45.089 61.222 78.981 1.00 23.00 163 ILE M CA 1
ATOM 10564 C C . ILE G 1 163 ? 45.397 62.687 79.288 1.00 23.76 163 ILE M C 1
ATOM 10565 O O . ILE G 1 163 ? 44.526 63.549 79.164 1.00 23.49 163 ILE M O 1
ATOM 10570 N N . ASP G 1 164 ? 46.644 62.956 79.664 1.00 25.19 164 ASP M N 1
ATOM 10571 C CA . ASP G 1 164 ? 47.153 64.318 79.823 1.00 27.81 164 ASP M CA 1
ATOM 10572 C C . ASP G 1 164 ? 46.816 65.261 78.677 1.00 27.77 164 ASP M C 1
ATOM 10573 O O . ASP G 1 164 ? 46.195 66.311 78.876 1.00 27.22 164 ASP M O 1
ATOM 10578 N N . VAL G 1 165 ? 47.245 64.883 77.479 1.00 27.06 165 VAL M N 1
ATOM 10579 C CA . VAL G 1 165 ? 47.016 65.694 76.294 1.00 27.59 165 VAL M CA 1
ATOM 10580 C C . VAL G 1 165 ? 45.522 65.881 76.046 1.00 27.24 165 VAL M C 1
ATOM 10581 O O . VAL G 1 165 ? 45.072 66.984 75.719 1.00 27.55 165 VAL M O 1
ATOM 10585 N N . LEU G 1 166 ? 44.746 64.814 76.200 1.00 27.29 166 LEU M N 1
ATOM 10586 C CA . LEU G 1 166 ? 43.311 64.922 75.965 1.00 27.41 166 LEU M CA 1
ATOM 10587 C C . LEU G 1 166 ? 42.660 65.880 76.957 1.00 29.03 166 LEU M C 1
ATOM 10588 O O . LEU G 1 166 ? 41.882 66.753 76.570 1.00 28.34 166 LEU M O 1
ATOM 10593 N N . GLN G 1 167 ? 42.984 65.714 78.234 1.00 29.66 167 GLN M N 1
ATOM 10594 C CA . GLN G 1 167 ? 42.390 66.548 79.273 1.00 32.28 167 GLN M CA 1
ATOM 10595 C C . GLN G 1 167 ? 42.692 68.027 79.063 1.00 32.62 167 GLN M C 1
ATOM 10596 O O . GLN G 1 167 ? 41.801 68.859 79.213 1.00 32.87 167 GLN M O 1
ATOM 10602 N N . LYS G 1 168 ? 43.937 68.343 78.714 1.00 33.66 168 LYS M N 1
ATOM 10603 C CA . LYS G 1 168 ? 44.339 69.705 78.379 1.00 35.13 168 LYS M CA 1
ATOM 10604 C C . LYS G 1 168 ? 43.583 70.280 77.178 1.00 35.98 168 LYS M C 1
ATOM 10605 O O . LYS G 1 168 ? 43.249 71.466 77.159 1.00 35.30 168 LYS M O 1
ATOM 10611 N N . ASP G 1 169 ? 43.315 69.444 76.177 1.00 36.37 169 ASP M N 1
ATOM 10612 C CA . ASP G 1 169 ? 42.624 69.890 74.964 1.00 37.21 169 ASP M CA 1
ATOM 10613 C C . ASP G 1 169 ? 41.115 69.996 75.183 1.00 36.65 169 ASP M C 1
ATOM 10614 O O . ASP G 1 169 ? 40.368 70.382 74.280 1.00 37.08 169 ASP M O 1
ATOM 10619 N N . GLY G 1 170 ? 40.676 69.650 76.388 1.00 36.05 170 GLY M N 1
ATOM 10620 C CA . GLY G 1 170 ? 39.285 69.782 76.770 1.00 35.25 170 GLY M CA 1
ATOM 10621 C C . GLY G 1 170 ? 38.452 68.552 76.467 1.00 35.34 170 GLY M C 1
ATOM 10622 O O . GLY G 1 170 ? 37.239 68.563 76.662 1.00 34.28 170 GLY M O 1
ATOM 10623 N N . PHE G 1 171 ? 39.094 67.487 75.992 1.00 34.85 171 PHE M N 1
ATOM 10624 C CA . PHE G 1 171 ? 38.385 66.244 75.701 1.00 34.34 171 PHE M CA 1
ATOM 10625 C C . PHE G 1 171 ? 38.101 65.456 76.973 1.00 35.08 171 PHE M C 1
ATOM 10626 O O . PHE G 1 171 ? 39.012 65.193 77.762 1.00 36.18 171 PHE M O 1
ATOM 10634 N N . LYS G 1 172 ? 36.844 65.070 77.165 1.00 35.34 172 LYS M N 1
ATOM 10635 C CA . LYS G 1 172 ? 36.400 64.524 78.443 1.00 36.43 172 LYS M CA 1
ATOM 10636 C C . LYS G 1 172 ? 35.615 63.227 78.287 1.00 35.33 172 LYS M C 1
ATOM 10637 O O . LYS G 1 172 ? 35.076 62.697 79.262 1.00 36.58 172 LYS M O 1
ATOM 10643 N N . ASP G 1 173 ? 35.540 62.711 77.065 1.00 34.66 173 ASP M N 1
ATOM 10644 C CA . ASP G 1 173 ? 34.649 61.594 76.790 1.00 32.89 173 ASP M CA 1
ATOM 10645 C C . ASP G 1 173 ? 35.372 60.258 76.572 1.00 31.50 173 ASP M C 1
ATOM 10646 O O . ASP G 1 173 ? 36.599 60.173 76.672 1.00 30.48 173 ASP M O 1
ATOM 10651 N N . GLU G 1 174 ? 34.598 59.218 76.283 1.00 28.61 174 GLU M N 1
ATOM 10652 C CA . GLU G 1 174 ? 35.135 57.955 75.784 1.00 26.46 174 GLU M CA 1
ATOM 10653 C C . GLU G 1 174 ? 35.818 58.170 74.429 1.00 24.21 174 GLU M C 1
ATOM 10654 O O . GLU G 1 174 ? 35.325 58.935 73.594 1.00 21.67 174 GLU M O 1
ATOM 10660 N N . PHE G 1 175 ? 36.948 57.497 74.217 1.00 20.56 175 PHE M N 1
ATOM 10661 C CA . PHE G 1 175 ? 37.634 57.538 72.926 1.00 18.78 175 PHE M CA 1
ATOM 10662 C C . PHE G 1 175 ? 38.111 56.169 72.470 1.00 17.97 175 PHE M C 1
ATOM 10663 O O . PHE G 1 175 ? 38.171 55.223 73.250 1.00 18.17 175 PHE M O 1
ATOM 10671 N N . ALA G 1 176 ? 38.454 56.089 71.188 1.00 16.86 176 ALA M N 1
ATOM 10672 C CA . ALA G 1 176 ? 38.991 54.862 70.612 1.00 16.30 176 ALA M CA 1
ATOM 10673 C C . ALA G 1 176 ? 40.417 55.076 70.114 1.00 14.57 176 ALA M C 1
ATOM 10674 O O . ALA G 1 176 ? 40.853 56.208 69.909 1.00 14.50 176 ALA M O 1
ATOM 10676 N N . VAL G 1 177 ? 41.139 53.977 69.922 1.00 14.98 177 VAL M N 1
ATOM 10677 C CA . VAL G 1 177 ? 42.480 54.046 69.352 1.00 14.06 177 VAL M CA 1
ATOM 10678 C C . VAL G 1 177 ? 42.630 53.036 68.222 1.00 13.63 177 VAL M C 1
ATOM 10679 O O . VAL G 1 177 ? 41.909 52.038 68.153 1.00 14.30 177 VAL M O 1
ATOM 10683 N N . LEU G 1 178 ? 43.583 53.324 67.344 1.00 13.25 178 LEU M N 1
ATOM 10684 C CA . LEU G 1 178 ? 43.966 52.419 66.269 1.00 12.54 178 LEU M CA 1
ATOM 10685 C C . LEU G 1 178 ? 45.316 51.800 66.616 1.00 12.11 178 LEU M C 1
ATOM 10686 O O . LEU G 1 178 ? 46.166 52.440 67.235 1.00 12.76 178 LEU M O 1
ATOM 10691 N N . THR G 1 179 ? 45.536 50.559 66.198 1.00 12.21 179 THR M N 1
ATOM 10692 C CA . THR G 1 179 ? 46.891 50.025 66.273 1.00 10.92 179 THR M CA 1
ATOM 10693 C C . THR G 1 179 ? 47.178 49.089 65.106 1.00 11.55 179 THR M C 1
ATOM 10694 O O . THR G 1 179 ? 46.257 48.691 64.380 1.00 11.76 179 THR M O 1
ATOM 10698 N N . ILE G 1 180 ? 48.451 48.758 64.921 1.00 11.54 180 ILE M N 1
ATOM 10699 C CA . ILE G 1 180 ? 48.889 47.971 63.761 1.00 11.11 180 ILE M CA 1
ATOM 10700 C C . ILE G 1 180 ? 49.832 46.864 64.213 1.00 12.26 180 ILE M C 1
ATOM 10701 O O . ILE G 1 180 ? 50.540 47.016 65.217 1.00 11.03 180 ILE M O 1
ATOM 10706 N N . CYS G 1 181 ? 49.830 45.762 63.466 1.00 11.17 181 CYS M N 1
ATOM 10707 C CA . CYS G 1 181 ? 50.778 44.665 63.666 1.00 12.45 181 CYS M CA 1
ATOM 10708 C C . CYS G 1 181 ? 50.506 43.990 65.005 1.00 11.78 181 CYS M C 1
ATOM 10709 O O . CYS G 1 181 ? 49.375 44.029 65.503 1.00 11.99 181 CYS M O 1
ATOM 10712 N N . ASN G 1 182 ? 51.524 43.351 65.573 1.00 11.22 182 ASN M N 1
ATOM 10713 C CA . ASN G 1 182 ? 51.407 42.822 66.918 1.00 12.07 182 ASN M CA 1
ATOM 10714 C C . ASN G 1 182 ? 52.606 43.284 67.733 1.00 12.35 182 ASN M C 1
ATOM 10715 O O . ASN G 1 182 ? 53.767 43.045 67.354 1.00 11.29 182 ASN M O 1
ATOM 10720 N N . THR G 1 183 ? 52.304 43.964 68.841 1.00 12.26 183 THR M N 1
ATOM 10721 C CA . THR G 1 183 ? 53.343 44.555 69.680 1.00 14.20 183 THR M CA 1
ATOM 10722 C C . THR G 1 183 ? 53.068 44.184 71.134 1.00 13.93 183 THR M C 1
ATOM 10723 O O . THR G 1 183 ? 53.472 44.899 72.055 1.00 15.74 183 THR M O 1
ATOM 10727 N N . GLY G 1 184 ? 52.370 43.073 71.334 1.00 14.21 184 GLY M N 1
ATOM 10728 C CA . GLY G 1 184 ? 52.007 42.644 72.674 1.00 13.48 184 GLY M CA 1
ATOM 10729 C C . GLY G 1 184 ? 52.972 41.655 73.300 1.00 12.95 184 GLY M C 1
ATOM 10730 O O . GLY G 1 184 ? 54.185 41.713 73.096 1.00 13.36 184 GLY M O 1
ATOM 10731 N N . SER G 1 185 ? 52.423 40.728 74.078 1.00 12.82 185 SER M N 1
ATOM 10732 C CA . SER G 1 185 ? 53.242 39.688 74.690 1.00 13.05 185 SER M CA 1
ATOM 10733 C C . SER G 1 185 ? 53.833 38.732 73.653 1.00 14.14 185 SER M C 1
ATOM 10734 O O . SER G 1 185 ? 54.895 38.165 73.862 1.00 15.00 185 SER M O 1
ATOM 10737 N N . LEU G 1 186 ? 53.157 38.566 72.523 1.00 14.06 186 LEU M N 1
ATOM 10738 C CA . LEU G 1 186 ? 53.666 37.684 71.471 1.00 13.95 186 LEU M CA 1
ATOM 10739 C C . LEU G 1 186 ? 54.886 38.252 70.729 1.00 14.53 186 LEU M C 1
ATOM 10740 O O . LEU G 1 186 ? 55.603 37.507 70.048 1.00 16.38 186 LEU M O 1
ATOM 10745 N N . ALA G 1 187 ? 55.124 39.559 70.864 1.00 14.03 187 ALA M N 1
ATOM 10746 C CA . ALA G 1 187 ? 56.191 40.252 70.143 1.00 14.22 187 ALA M CA 1
ATOM 10747 C C . ALA G 1 187 ? 57.381 40.562 71.043 1.00 13.46 187 ALA M C 1
ATOM 10748 O O . ALA G 1 187 ? 58.398 41.081 70.576 1.00 13.10 187 ALA M O 1
ATOM 10750 N N . THR G 1 188 ? 57.246 40.249 72.329 1.00 13.96 188 THR M N 1
ATOM 10751 C CA . THR G 1 188 ? 58.219 40.688 73.323 1.00 14.27 188 THR M CA 1
ATOM 10752 C C . THR G 1 188 ? 58.357 39.653 74.443 1.00 14.82 188 THR M C 1
ATOM 10753 O O . THR G 1 188 ? 57.888 38.517 74.331 1.00 14.64 188 THR M O 1
ATOM 10757 N N . SER G 1 189 ? 58.996 40.075 75.534 1.00 15.05 189 SER M N 1
ATOM 10758 C CA . SER G 1 189 ? 59.063 39.262 76.748 1.00 16.08 189 SER M CA 1
ATOM 10759 C C . SER G 1 189 ? 57.721 39.200 77.482 1.00 16.36 189 SER M C 1
ATOM 10760 O O . SER G 1 189 ? 57.554 38.416 78.424 1.00 16.94 189 SER M O 1
ATOM 10763 N N . GLY G 1 190 ? 56.774 40.029 77.052 1.00 14.91 190 GLY M N 1
ATOM 10764 C CA . GLY G 1 190 ? 55.488 40.153 77.716 1.00 15.98 190 GLY M CA 1
ATOM 10765 C C . GLY G 1 190 ? 55.010 41.591 77.895 1.00 14.51 190 GLY M C 1
ATOM 10766 O O . GLY G 1 190 ? 55.804 42.506 78.084 1.00 16.12 190 GLY M O 1
ATOM 10767 N N . TYR G 1 191 ? 53.693 41.769 77.837 1.00 14.79 191 TYR M N 1
ATOM 10768 C CA . TYR G 1 191 ? 53.043 43.064 77.985 1.00 15.62 191 TYR M CA 1
ATOM 10769 C C . TYR G 1 191 ? 53.085 43.924 76.730 1.00 14.08 191 TYR M C 1
ATOM 10770 O O . TYR G 1 191 ? 52.044 44.352 76.238 1.00 16.22 191 TYR M O 1
ATOM 10779 N N . GLY G 1 192 ? 54.292 44.193 76.248 1.00 14.87 192 GLY M N 1
ATOM 10780 C CA . GLY G 1 192 ? 54.472 44.747 74.919 1.00 14.96 192 GLY M CA 1
ATOM 10781 C C . GLY G 1 192 ? 54.629 46.251 74.910 1.00 15.13 192 GLY M C 1
ATOM 10782 O O . GLY G 1 192 ? 54.743 46.895 75.966 1.00 16.91 192 GLY M O 1
ATOM 10783 N N . THR G 1 193 ? 54.640 46.826 73.711 1.00 14.49 193 THR M N 1
ATOM 10784 C CA . THR G 1 193 ? 55.000 48.228 73.557 1.00 13.60 193 THR M CA 1
ATOM 10785 C C . THR G 1 193 ? 53.746 49.031 73.228 1.00 14.62 193 THR M C 1
ATOM 10786 O O . THR G 1 193 ? 53.060 49.502 74.127 1.00 15.84 193 THR M O 1
ATOM 10790 N N . ALA G 1 194 ? 53.409 49.186 71.952 1.00 13.52 194 ALA M N 1
ATOM 10791 C CA . ALA G 1 194 ? 52.137 49.837 71.651 1.00 12.65 194 ALA M CA 1
ATOM 10792 C C . ALA G 1 194 ? 50.962 49.164 72.358 1.00 13.02 194 ALA M C 1
ATOM 10793 O O . ALA G 1 194 ? 50.114 49.837 72.949 1.00 15.03 194 ALA M O 1
ATOM 10795 N N . LEU G 1 195 ? 50.884 47.839 72.305 1.00 13.22 195 LEU M N 1
ATOM 10796 C CA . LEU G 1 195 ? 49.774 47.163 72.960 1.00 14.49 195 LEU M CA 1
ATOM 10797 C C . LEU G 1 195 ? 49.880 47.330 74.472 1.00 14.03 195 LEU M C 1
ATOM 10798 O O . LEU G 1 195 ? 48.878 47.276 75.161 1.00 15.13 195 LEU M O 1
ATOM 10803 N N . GLY G 1 196 ? 51.099 47.522 74.962 1.00 14.41 196 GLY M N 1
ATOM 10804 C CA . GLY G 1 196 ? 51.313 47.830 76.366 1.00 15.00 196 GLY M CA 1
ATOM 10805 C C . GLY G 1 196 ? 50.678 49.146 76.779 1.00 15.27 196 GLY M C 1
ATOM 10806 O O . GLY G 1 196 ? 50.076 49.227 77.849 1.00 16.42 196 GLY M O 1
ATOM 10807 N N . VAL G 1 197 ? 50.808 50.179 75.946 1.00 14.44 197 VAL M N 1
ATOM 10808 C CA . VAL G 1 197 ? 50.114 51.441 76.200 1.00 14.20 197 VAL M CA 1
ATOM 10809 C C . VAL G 1 197 ? 48.603 51.254 76.211 1.00 14.95 197 VAL M C 1
ATOM 10810 O O . VAL G 1 197 ? 47.910 51.784 77.082 1.00 14.48 197 VAL M O 1
ATOM 10814 N N . ILE G 1 198 ? 48.094 50.489 75.242 1.00 13.64 198 ILE M N 1
ATOM 10815 C CA . ILE G 1 198 ? 46.683 50.133 75.180 1.00 14.86 198 ILE M CA 1
ATOM 10816 C C . ILE G 1 198 ? 46.227 49.404 76.443 1.00 14.99 198 ILE M C 1
ATOM 10817 O O . ILE G 1 198 ? 45.155 49.689 76.972 1.00 15.31 198 ILE M O 1
ATOM 10822 N N . ARG G 1 199 ? 47.055 48.485 76.928 1.00 15.21 199 ARG M N 1
ATOM 10823 C CA . ARG G 1 199 ? 46.723 47.742 78.145 1.00 16.22 199 ARG M CA 1
ATOM 10824 C C . ARG G 1 199 ? 46.672 48.676 79.351 1.00 16.29 199 ARG M C 1
ATOM 10825 O O . ARG G 1 199 ? 45.777 48.541 80.188 1.00 17.31 199 ARG M O 1
ATOM 10833 N N . SER G 1 200 ? 47.611 49.615 79.413 1.00 17.00 200 SER M N 1
ATOM 10834 C CA . SER G 1 200 ? 47.634 50.639 80.460 1.00 17.67 200 SER M CA 1
ATOM 10835 C C . SER G 1 200 ? 46.423 51.561 80.368 1.00 19.00 200 SER M C 1
ATOM 10836 O O . SER G 1 200 ? 45.794 51.882 81.378 1.00 18.01 200 SER M O 1
ATOM 10839 N N . LEU G 1 201 ? 46.081 51.984 79.155 1.00 17.67 201 LEU M N 1
ATOM 10840 C CA . LEU G 1 201 ? 44.871 52.775 78.971 1.00 19.39 201 LEU M CA 1
ATOM 10841 C C . LEU G 1 201 ? 43.626 52.010 79.394 1.00 19.03 201 LEU M C 1
ATOM 10842 O O . LEU G 1 201 ? 42.688 52.602 79.928 1.00 20.52 201 LEU M O 1
ATOM 10847 N N . TRP G 1 202 ? 43.599 50.698 79.169 1.00 20.69 202 TRP M N 1
ATOM 10848 C CA . TRP G 1 202 ? 42.415 49.940 79.560 1.00 20.93 202 TRP M CA 1
ATOM 10849 C C . TRP G 1 202 ? 42.307 49.857 81.089 1.00 22.55 202 TRP M C 1
ATOM 10850 O O . TRP G 1 202 ? 41.210 49.967 81.646 1.00 22.89 202 TRP M O 1
ATOM 10861 N N . LYS G 1 203 ? 43.442 49.673 81.756 1.00 22.05 203 LYS M N 1
ATOM 10862 C CA . LYS G 1 203 ? 43.452 49.666 83.216 1.00 24.06 203 LYS M CA 1
ATOM 10863 C C . LYS G 1 203 ? 42.929 51.000 83.750 1.00 23.82 203 LYS M C 1
ATOM 10864 O O . LYS G 1 203 ? 42.088 51.038 84.653 1.00 24.87 203 LYS M O 1
ATOM 10870 N N . ASP G 1 204 ? 43.431 52.091 83.186 1.00 24.49 204 ASP M N 1
ATOM 10871 C CA . ASP G 1 204 ? 42.947 53.429 83.509 1.00 25.38 204 ASP M CA 1
ATOM 10872 C C . ASP G 1 204 ? 41.439 53.573 83.295 1.00 25.48 204 ASP M C 1
ATOM 10873 O O . ASP G 1 204 ? 40.732 54.184 84.103 1.00 25.36 204 ASP M O 1
ATOM 10878 N N . SER G 1 205 ? 40.946 53.012 82.196 1.00 26.11 205 SER M N 1
ATOM 10879 C CA . SER G 1 205 ? 39.528 53.082 81.874 1.00 26.69 205 SER M CA 1
ATOM 10880 C C . SER G 1 205 ? 38.681 52.298 82.878 1.00 28.28 205 SER M C 1
ATOM 10881 O O . SER G 1 205 ? 37.672 52.806 83.376 1.00 28.07 205 SER M O 1
ATOM 10884 N N . LEU G 1 206 ? 39.089 51.067 83.176 1.00 29.59 206 LEU M N 1
ATOM 10885 C CA . LEU G 1 206 ? 38.375 50.239 84.146 1.00 31.18 206 LEU M CA 1
ATOM 10886 C C . LEU G 1 206 ? 38.344 50.921 85.517 1.00 32.76 206 LEU M C 1
ATOM 10887 O O . LEU G 1 206 ? 37.309 50.939 86.183 1.00 33.54 206 LEU M O 1
ATOM 10892 N N . ALA G 1 207 ? 39.481 51.475 85.928 1.00 33.54 207 ALA M N 1
ATOM 10893 C CA . ALA G 1 207 ? 39.563 52.248 87.165 1.00 35.91 207 ALA M CA 1
ATOM 10894 C C . ALA G 1 207 ? 38.564 53.405 87.200 1.00 37.26 207 ALA M C 1
ATOM 10895 O O . ALA G 1 207 ? 37.877 53.606 88.203 1.00 37.10 207 ALA M O 1
ATOM 10897 N N . LYS G 1 208 ? 38.488 54.160 86.105 1.00 38.93 208 LYS M N 1
ATOM 10898 C CA . LYS G 1 208 ? 37.607 55.320 86.025 1.00 40.97 208 LYS M CA 1
ATOM 10899 C C . LYS G 1 208 ? 36.117 54.973 85.996 1.00 42.36 208 LYS M C 1
ATOM 10900 O O . LYS G 1 208 ? 35.289 55.773 86.429 1.00 43.14 208 LYS M O 1
ATOM 10906 N N . THR G 1 209 ? 35.768 53.793 85.491 1.00 44.64 209 THR M N 1
ATOM 10907 C CA . THR G 1 209 ? 34.374 53.347 85.518 1.00 46.63 209 THR M CA 1
ATOM 10908 C C . THR G 1 209 ? 34.081 52.471 86.734 1.00 48.22 209 THR M C 1
ATOM 10909 O O . THR G 1 209 ? 33.083 51.748 86.774 1.00 48.60 209 THR M O 1
ATOM 10913 N N . ASP G 1 210 ? 34.963 52.544 87.726 1.00 50.38 210 ASP M N 1
ATOM 10914 C CA . ASP G 1 210 ? 34.588 52.232 89.100 1.00 52.35 210 ASP M CA 1
ATOM 10915 C C . ASP G 1 210 ? 34.005 53.451 89.809 1.00 52.97 210 ASP M C 1
ATOM 10916 O O . ASP G 1 210 ? 33.337 53.318 90.834 1.00 53.74 210 ASP M O 1
ATOM 10921 N N . LYS G 1 211 ? 34.257 54.634 89.255 1.00 54.27 211 LYS M N 1
ATOM 10922 C CA . LYS G 1 211 ? 33.800 55.887 89.853 1.00 55.06 211 LYS M CA 1
ATOM 10923 C C . LYS G 1 211 ? 32.801 56.619 88.951 1.00 55.36 211 LYS M C 1
ATOM 10924 O O . LYS G 1 211 ? 31.585 56.521 89.134 1.00 55.31 211 LYS M O 1
ATOM 10930 N N . CYS H 2 1 ? 36.425 62.790 82.973 1.00 11.91 221 CYS N N 1
ATOM 10931 C CA . CYS H 2 1 ? 37.790 62.420 82.500 1.00 12.72 221 CYS N CA 1
ATOM 10932 C C . CYS H 2 1 ? 37.680 61.576 81.247 1.00 10.83 221 CYS N C 1
ATOM 10933 O O . CYS H 2 1 ? 36.811 60.715 81.169 1.00 12.33 221 CYS N O 1
ATOM 10936 N N . PRO H 2 2 ? 38.558 61.810 80.277 1.00 10.38 222 PRO N N 1
ATOM 10937 C CA . PRO H 2 2 ? 38.601 60.961 79.082 1.00 8.88 222 PRO N CA 1
ATOM 10938 C C . PRO H 2 2 ? 39.025 59.553 79.474 1.00 8.61 222 PRO N C 1
ATOM 10939 O O . PRO H 2 2 ? 39.791 59.412 80.424 1.00 7.13 222 PRO N O 1
ATOM 10943 N N . ARG H 2 3 ? 38.523 58.542 78.769 1.00 7.22 223 ARG N N 1
ATOM 10944 C CA . ARG H 2 3 ? 38.942 57.162 78.975 1.00 8.79 223 ARG N CA 1
ATOM 10945 C C . ARG H 2 3 ? 38.827 56.378 77.673 1.00 7.52 223 ARG N C 1
ATOM 10946 O O . ARG H 2 3 ? 37.934 56.634 76.859 1.00 6.79 223 ARG N O 1
ATOM 10962 N N . GLY H 2 5 ? 37.640 53.548 75.370 1.00 6.26 225 GLY N N 1
ATOM 10963 C CA . GLY H 2 5 ? 36.489 52.661 75.324 1.00 6.26 225 GLY N CA 1
ATOM 10964 C C . GLY H 2 5 ? 36.539 51.551 74.278 1.00 6.52 225 GLY N C 1
ATOM 10965 O O . GLY H 2 5 ? 35.753 50.605 74.347 1.00 5.80 225 GLY N O 1
ATOM 10966 N N . HIS H 2 6 ? 37.438 51.660 73.307 1.00 5.58 226 HIS N N 1
ATOM 10967 C CA . HIS H 2 6 ? 37.481 50.696 72.204 1.00 5.35 226 HIS N CA 1
ATOM 10968 C C . HIS H 2 6 ? 38.810 50.686 71.470 1.00 5.74 226 HIS N C 1
ATOM 10969 O O . HIS H 2 6 ? 39.482 51.713 71.382 1.00 5.23 226 HIS N O 1
ATOM 10976 N N . VAL H 2 7 ? 39.182 49.521 70.937 1.00 4.48 227 VAL N N 1
ATOM 10977 C CA . VAL H 2 7 ? 40.409 49.379 70.154 1.00 4.61 227 VAL N CA 1
ATOM 10978 C C . VAL H 2 7 ? 40.055 48.883 68.759 1.00 4.85 227 VAL N C 1
ATOM 10979 O O . VAL H 2 7 ? 39.268 47.940 68.611 1.00 4.43 227 VAL N O 1
ATOM 10983 N N . PHE H 2 8 ? 40.635 49.523 67.744 1.00 4.73 228 PHE N N 1
ATOM 10984 C CA . PHE H 2 8 ? 40.522 49.059 66.369 1.00 5.45 228 PHE N CA 1
ATOM 10985 C C . PHE H 2 8 ? 41.871 48.609 65.826 1.00 4.64 228 PHE N C 1
ATOM 10986 O O . PHE H 2 8 ? 42.608 49.416 65.253 1.00 5.54 228 PHE N O 1
ATOM 10994 N N . PRO H 2 9 ? 42.207 47.329 65.993 1.00 5.26 229 PRO N N 1
ATOM 10995 C CA . PRO H 2 9 ? 43.430 46.785 65.383 1.00 4.60 229 PRO N CA 1
ATOM 10996 C C . PRO H 2 9 ? 43.251 46.526 63.884 1.00 5.63 229 PRO N C 1
ATOM 10997 O O . PRO H 2 9 ? 42.164 46.135 63.470 1.00 4.79 229 PRO N O 1
ATOM 11001 N N . LEU H 2 10 ? 44.298 46.748 63.092 1.00 5.29 230 LEU N N 1
ATOM 11002 C CA . LEU H 2 10 ? 44.287 46.385 61.677 1.00 5.62 230 LEU N CA 1
ATOM 11003 C C . LEU H 2 10 ? 44.729 44.941 61.476 1.00 5.95 230 LEU N C 1
ATOM 11004 O O . LEU H 2 10 ? 45.631 44.443 62.165 1.00 5.94 230 LEU N O 1
ATOM 11009 N N . GLU H 2 11 ? 44.105 44.293 60.499 1.00 4.28 231 GLU N N 1
ATOM 11010 C CA . GLU H 2 11 ? 44.436 42.922 60.128 1.00 5.71 231 GLU N CA 1
ATOM 11011 C C . GLU H 2 11 ? 45.947 42.769 59.933 1.00 4.50 231 GLU N C 1
ATOM 11012 O O . GLU H 2 11 ? 46.522 41.776 60.357 1.00 4.52 231 GLU N O 1
ATOM 11018 N N . THR H 2 12 ? 46.563 43.752 59.284 1.00 4.99 232 THR N N 1
ATOM 11019 C CA . THR H 2 12 ? 48.001 43.743 58.983 1.00 4.98 232 THR N CA 1
ATOM 11020 C C . THR H 2 12 ? 48.434 42.609 58.052 1.00 5.77 232 THR N C 1
ATOM 11021 O O . THR H 2 12 ? 49.168 41.699 58.455 1.00 5.37 232 THR N O 1
ATOM 11025 N N . ARG H 2 13 ? 47.985 42.693 56.802 1.00 5.32 233 ARG N N 1
ATOM 11026 C CA . ARG H 2 13 ? 48.500 41.847 55.727 1.00 5.83 233 ARG N CA 1
ATOM 11027 C C . ARG H 2 13 ? 50.011 42.061 55.554 1.00 5.13 233 ARG N C 1
ATOM 11028 O O . ARG H 2 13 ? 50.542 43.079 55.982 1.00 6.37 233 ARG N O 1
ATOM 11036 N N . PRO H 2 14 ? 50.717 41.133 54.914 1.00 6.42 234 PRO N N 1
ATOM 11037 C CA . PRO H 2 14 ? 50.217 39.814 54.514 1.00 6.02 234 PRO N CA 1
ATOM 11038 C C . PRO H 2 14 ? 50.367 38.723 55.582 1.00 5.96 234 PRO N C 1
ATOM 11039 O O . PRO H 2 14 ? 49.801 37.642 55.400 1.00 7.09 234 PRO N O 1
ATOM 11043 N N . TYR H 2 15 ? 51.123 38.971 56.649 1.00 5.77 235 TYR N N 1
ATOM 11044 C CA . TYR H 2 15 ? 51.441 37.899 57.589 1.00 5.86 235 TYR N CA 1
ATOM 11045 C C . TYR H 2 15 ? 50.245 37.742 58.537 1.00 5.38 235 TYR N C 1
ATOM 11046 O O . TYR H 2 15 ? 50.044 36.685 59.146 1.00 4.78 235 TYR N O 1
ATOM 11055 N N . ASN H 2 16 ? 49.462 38.809 58.638 1.00 4.62 236 ASN N N 1
ATOM 11056 C CA . ASN H 2 16 ? 48.287 38.877 59.507 1.00 6.01 236 ASN N CA 1
ATOM 11057 C C . ASN H 2 16 ? 48.565 38.921 61.014 1.00 5.50 236 ASN N C 1
ATOM 11058 O O . ASN H 2 16 ? 47.847 38.305 61.813 1.00 5.46 236 ASN N O 1
ATOM 11063 N N . GLN H 2 17 ? 49.600 39.660 61.405 1.00 5.64 237 GLN N N 1
ATOM 11064 C CA . GLN H 2 17 ? 49.855 39.887 62.833 1.00 4.52 237 GLN N CA 1
ATOM 11065 C C . GLN H 2 17 ? 48.654 40.443 63.589 1.00 5.94 237 GLN N C 1
ATOM 11066 O O . GLN H 2 17 ? 48.500 40.162 64.782 1.00 5.29 237 GLN N O 1
ATOM 11072 N N . GLY H 2 18 ? 47.833 41.248 62.917 1.00 5.15 238 GLY N N 1
ATOM 11073 C CA . GLY H 2 18 ? 46.724 41.929 63.565 1.00 4.71 238 GLY N CA 1
ATOM 11074 C C . GLY H 2 18 ? 45.579 40.968 63.819 1.00 4.75 238 GLY N C 1
ATOM 11075 O O . GLY H 2 18 ? 45.052 40.865 64.922 1.00 4.06 238 GLY N O 1
ATOM 11076 N N . SER H 2 19 ? 45.177 40.240 62.783 1.00 3.95 239 SER N N 1
ATOM 11077 C CA . SER H 2 19 ? 44.037 39.349 62.928 1.00 4.53 239 SER N CA 1
ATOM 11078 C C . SER H 2 19 ? 44.348 38.072 63.709 1.00 4.98 239 SER N C 1
ATOM 11079 O O . SER H 2 19 ? 43.511 37.616 64.486 1.00 3.48 239 SER N O 1
ATOM 11082 N N . ARG H 2 20 ? 45.529 37.483 63.500 1.00 4.48 240 ARG N N 1
ATOM 11083 C CA . ARG H 2 20 ? 45.855 36.217 64.159 1.00 5.04 240 ARG N CA 1
ATOM 11084 C C . ARG H 2 20 ? 46.434 36.385 65.555 1.00 4.71 240 ARG N C 1
ATOM 11085 O O . ARG H 2 20 ? 46.245 35.517 66.399 1.00 5.29 240 ARG N O 1
ATOM 11093 N N . LEU H 2 21 ? 47.136 37.489 65.793 1.00 5.69 241 LEU N N 1
ATOM 11094 C CA . LEU H 2 21 ? 47.910 37.620 67.025 1.00 4.46 241 LEU N CA 1
ATOM 11095 C C . LEU H 2 21 ? 47.366 38.736 67.917 1.00 5.42 241 LEU N C 1
ATOM 11096 O O . LEU H 2 21 ? 47.052 38.510 69.087 1.00 5.36 241 LEU N O 1
ATOM 11101 N N . THR H 2 22 ? 47.252 39.943 67.376 1.00 3.82 242 THR N N 1
ATOM 11102 C CA . THR H 2 22 ? 46.730 41.026 68.200 1.00 4.74 242 THR N CA 1
ATOM 11103 C C . THR H 2 22 ? 45.286 40.784 68.617 1.00 4.67 242 THR N C 1
ATOM 11104 O O . THR H 2 22 ? 44.923 41.018 69.769 1.00 3.22 242 THR N O 1
ATOM 11108 N N . ALA H 2 23 ? 44.456 40.322 67.683 1.00 4.01 243 ALA N N 1
ATOM 11109 C CA . ALA H 2 23 ? 43.062 40.043 68.022 1.00 4.11 243 ALA N CA 1
ATOM 11110 C C . ALA H 2 23 ? 42.991 38.971 69.101 1.00 4.19 243 ALA N C 1
ATOM 11111 O O . ALA H 2 23 ? 42.119 39.001 69.967 1.00 3.25 243 ALA N O 1
ATOM 11113 N N . TYR H 2 24 ? 43.920 38.022 69.049 1.00 4.53 244 TYR N N 1
ATOM 11114 C CA . TYR H 2 24 ? 44.051 36.995 70.089 1.00 5.66 244 TYR N CA 1
ATOM 11115 C C . TYR H 2 24 ? 44.381 37.589 71.466 1.00 5.23 244 TYR N C 1
ATOM 11116 O O . TYR H 2 24 ? 43.724 37.264 72.463 1.00 4.09 244 TYR N O 1
ATOM 11125 N N . GLU H 2 25 ? 45.387 38.457 71.542 1.00 5.58 245 GLU N N 1
ATOM 11126 C CA . GLU H 2 25 ? 45.716 39.065 72.840 1.00 4.54 245 GLU N CA 1
ATOM 11127 C C . GLU H 2 25 ? 44.569 39.926 73.366 1.00 4.05 245 GLU N C 1
ATOM 11128 O O . GLU H 2 25 ? 44.263 39.922 74.554 1.00 4.73 245 GLU N O 1
ATOM 11134 N N . LEU H 2 26 ? 43.934 40.672 72.478 1.00 4.05 246 LEU N N 1
ATOM 11135 C CA . LEU H 2 26 ? 42.825 41.525 72.897 1.00 4.04 246 LEU N CA 1
ATOM 11136 C C . LEU H 2 26 ? 41.662 40.709 73.442 1.00 3.49 246 LEU N C 1
ATOM 11137 O O . LEU H 2 26 ? 41.061 41.088 74.445 1.00 4.69 246 LEU N O 1
ATOM 11142 N N . VAL H 2 27 ? 41.335 39.590 72.799 1.00 4.66 247 VAL N N 1
ATOM 11143 C CA . VAL H 2 27 ? 40.279 38.727 73.331 1.00 3.47 247 VAL N CA 1
ATOM 11144 C C . VAL H 2 27 ? 40.666 38.192 74.709 1.00 4.97 247 VAL N C 1
ATOM 11145 O O . VAL H 2 27 ? 39.877 38.256 75.663 1.00 3.70 247 VAL N O 1
ATOM 11149 N N . TYR H 2 28 ? 41.893 37.678 74.808 1.00 4.77 248 TYR N N 1
ATOM 11150 C CA . TYR H 2 28 ? 42.438 37.161 76.068 1.00 5.95 248 TYR N CA 1
ATOM 11151 C C . TYR H 2 28 ? 42.301 38.156 77.220 1.00 6.15 248 TYR N C 1
ATOM 11152 O O . TYR H 2 28 ? 41.907 37.793 78.328 1.00 4.25 248 TYR N O 1
ATOM 11161 N N . ASP H 2 29 ? 42.635 39.414 76.943 1.00 5.98 249 ASP N N 1
ATOM 11162 C CA . ASP H 2 29 ? 42.579 40.475 77.943 1.00 6.58 249 ASP N CA 1
ATOM 11163 C C . ASP H 2 29 ? 41.185 41.066 78.113 1.00 6.15 249 ASP N C 1
ATOM 11164 O O . ASP H 2 29 ? 40.970 41.924 78.972 1.00 4.88 249 ASP N O 1
ATOM 11169 N N . LYS H 2 30 ? 40.248 40.612 77.288 1.00 5.28 250 LYS N N 1
ATOM 11170 C CA . LYS H 2 30 ? 38.877 41.113 77.325 1.00 5.97 250 LYS N CA 1
ATOM 11171 C C . LYS H 2 30 ? 38.815 42.633 77.197 1.00 5.46 250 LYS N C 1
ATOM 11172 O O . LYS H 2 30 ? 38.085 43.296 77.942 1.00 5.17 250 LYS N O 1
ATOM 11178 N N . ILE H 2 31 ? 39.573 43.172 76.246 1.00 4.43 251 ILE N N 1
ATOM 11179 C CA . ILE H 2 31 ? 39.554 44.606 75.952 1.00 4.72 251 ILE N CA 1
ATOM 11180 C C . ILE H 2 31 ? 38.607 44.815 74.774 1.00 4.84 251 ILE N C 1
ATOM 11181 O O . ILE H 2 31 ? 38.751 44.151 73.757 1.00 5.31 251 ILE N O 1
ATOM 11186 N N . PRO H 2 32 ? 37.633 45.712 74.896 1.00 5.27 252 PRO N N 1
ATOM 11187 C CA . PRO H 2 32 ? 36.668 45.912 73.809 1.00 4.42 252 PRO N CA 1
ATOM 11188 C C . PRO H 2 32 ? 37.328 46.337 72.502 1.00 3.99 252 PRO N C 1
ATOM 11189 O O . PRO H 2 32 ? 38.011 47.359 72.428 1.00 4.16 252 PRO N O 1
ATOM 11193 N N . SER H 2 33 ? 37.119 45.538 71.460 1.00 3.70 253 SER N N 1
ATOM 11194 C CA . SER H 2 33 ? 37.917 45.641 70.242 1.00 4.46 253 SER N CA 1
ATOM 11195 C C . SER H 2 33 ? 37.063 45.305 69.023 1.00 4.54 253 SER N C 1
ATOM 11196 O O . SER H 2 33 ? 36.127 44.515 69.119 1.00 3.79 253 SER N O 1
ATOM 11199 N N . THR H 2 34 ? 37.379 45.927 67.890 1.00 3.51 254 THR N N 1
ATOM 11200 C CA . THR H 2 34 ? 36.827 45.510 66.606 1.00 4.76 254 THR N CA 1
ATOM 11201 C C . THR H 2 34 ? 37.942 45.506 65.575 1.00 4.09 254 THR N C 1
ATOM 11202 O O . THR H 2 34 ? 38.580 46.522 65.326 1.00 4.70 254 THR N O 1
ATOM 11206 N N . LEU H 2 35 ? 38.182 44.345 64.976 1.00 4.39 255 LEU N N 1
ATOM 11207 C CA . LEU H 2 35 ? 39.221 44.206 63.966 1.00 4.48 255 LEU N CA 1
ATOM 11208 C C . LEU H 2 35 ? 38.718 44.767 62.635 1.00 4.01 255 LEU N C 1
ATOM 11209 O O . LEU H 2 35 ? 37.559 44.543 62.257 1.00 4.04 255 LEU N O 1
ATOM 11214 N N . ILE H 2 36 ? 39.575 45.505 61.933 1.00 3.73 256 ILE N N 1
ATOM 11215 C CA . ILE H 2 36 ? 39.175 46.094 60.659 1.00 3.93 256 ILE N CA 1
ATOM 11216 C C . ILE H 2 36 ? 40.205 45.751 59.590 1.00 3.14 256 ILE N C 1
ATOM 11217 O O . ILE H 2 36 ? 41.351 45.432 59.916 1.00 4.42 256 ILE N O 1
ATOM 11222 N N . THR H 2 37 ? 39.808 45.797 58.321 1.00 3.61 257 THR N N 1
ATOM 11223 C CA . THR H 2 37 ? 40.811 45.639 57.269 1.00 3.64 257 THR N CA 1
ATOM 11224 C C . THR H 2 37 ? 41.799 46.800 57.275 1.00 4.40 257 THR N C 1
ATOM 11225 O O . THR H 2 37 ? 41.499 47.901 57.753 1.00 4.17 257 THR N O 1
ATOM 11229 N N . ASP H 2 38 ? 42.983 46.562 56.724 1.00 2.44 258 ASP N N 1
ATOM 11230 C CA . ASP H 2 38 ? 43.959 47.638 56.573 1.00 4.64 258 ASP N CA 1
ATOM 11231 C C . ASP H 2 38 ? 43.364 48.783 55.763 1.00 3.08 258 ASP N C 1
ATOM 11232 O O . ASP H 2 38 ? 43.657 49.948 56.018 1.00 5.23 258 ASP N O 1
ATOM 11237 N N . SER H 2 39 ? 42.507 48.451 54.802 1.00 3.78 259 SER N N 1
ATOM 11238 C CA . SER H 2 39 ? 41.943 49.441 53.893 1.00 3.78 259 SER N CA 1
ATOM 11239 C C . SER H 2 39 ? 40.820 50.284 54.499 1.00 3.47 259 SER N C 1
ATOM 11240 O O . SER H 2 39 ? 40.330 51.221 53.863 1.00 4.53 259 SER N O 1
ATOM 11243 N N . SER H 2 40 ? 40.407 49.939 55.716 1.00 3.46 260 SER N N 1
ATOM 11244 C CA . SER H 2 40 ? 39.218 50.505 56.319 1.00 3.42 260 SER N CA 1
ATOM 11245 C C . SER H 2 40 ? 39.512 51.652 57.283 1.00 3.99 260 SER N C 1
ATOM 11246 O O . SER H 2 40 ? 38.578 52.177 57.870 1.00 4.82 260 SER N O 1
ATOM 11249 N N . ILE H 2 41 ? 40.776 52.035 57.463 1.00 3.68 261 ILE N N 1
ATOM 11250 C CA . ILE H 2 41 ? 41.096 53.051 58.470 1.00 4.47 261 ILE N CA 1
ATOM 11251 C C . ILE H 2 41 ? 40.332 54.344 58.211 1.00 3.43 261 ILE N C 1
ATOM 11252 O O . ILE H 2 41 ? 39.720 54.893 59.116 1.00 3.56 261 ILE N O 1
ATOM 11257 N N . ALA H 2 42 ? 40.372 54.846 56.979 1.00 3.65 262 ALA N N 1
ATOM 11258 C CA . ALA H 2 42 ? 39.769 56.148 56.703 1.00 3.26 262 ALA N CA 1
ATOM 11259 C C . ALA H 2 42 ? 38.262 56.109 56.934 1.00 3.62 262 ALA N C 1
ATOM 11260 O O . ALA H 2 42 ? 37.705 56.989 57.598 1.00 3.56 262 ALA N O 1
ATOM 11262 N N . TYR H 2 43 ? 37.595 55.095 56.386 1.00 3.28 263 TYR N N 1
ATOM 11263 C CA . TYR H 2 43 ? 36.140 55.019 56.552 1.00 4.04 263 TYR N CA 1
ATOM 11264 C C . TYR H 2 43 ? 35.753 54.773 58.011 1.00 3.11 263 TYR N C 1
ATOM 11265 O O . TYR H 2 43 ? 34.718 55.265 58.486 1.00 3.98 263 TYR N O 1
ATOM 11274 N N . ARG H 2 44 ? 36.579 54.013 58.718 1.00 3.15 264 ARG N N 1
ATOM 11275 C CA . ARG H 2 44 ? 36.328 53.776 60.131 1.00 4.71 264 ARG N CA 1
ATOM 11276 C C . ARG H 2 44 ? 36.370 55.097 60.901 1.00 5.79 264 ARG N C 1
ATOM 11277 O O . ARG H 2 44 ? 35.507 55.370 61.753 1.00 4.98 264 ARG N O 1
ATOM 11285 N N . ILE H 2 45 ? 37.380 55.915 60.615 1.00 4.99 265 ILE N N 1
ATOM 11286 C CA . ILE H 2 45 ? 37.475 57.197 61.304 1.00 5.53 265 ILE N CA 1
ATOM 11287 C C . ILE H 2 45 ? 36.204 58.002 61.053 1.00 5.49 265 ILE N C 1
ATOM 11288 O O . ILE H 2 45 ? 35.612 58.572 61.978 1.00 4.97 265 ILE N O 1
ATOM 11293 N N . ARG H 2 46 ? 35.774 58.037 59.796 1.00 5.75 266 ARG N N 1
ATOM 11294 C CA . ARG H 2 46 ? 34.657 58.899 59.416 1.00 7.02 266 ARG N CA 1
ATOM 11295 C C . ARG H 2 46 ? 33.337 58.468 60.042 1.00 6.74 266 ARG N C 1
ATOM 11296 O O . ARG H 2 46 ? 32.451 59.301 60.259 1.00 7.74 266 ARG N O 1
ATOM 11304 N N . THR H 2 47 ? 33.206 57.180 60.348 1.00 5.74 267 THR N N 1
ATOM 11305 C CA . THR H 2 47 ? 31.943 56.651 60.863 1.00 5.65 267 THR N CA 1
ATOM 11306 C C . THR H 2 47 ? 31.932 56.228 62.322 1.00 5.89 267 THR N C 1
ATOM 11307 O O . THR H 2 47 ? 30.874 55.856 62.830 1.00 7.24 267 THR N O 1
ATOM 11311 N N . SER H 2 48 ? 33.079 56.254 62.994 1.00 5.67 268 SER N N 1
ATOM 11312 C CA . SER H 2 48 ? 33.170 55.641 64.312 1.00 7.11 268 SER N CA 1
ATOM 11313 C C . SER H 2 48 ? 32.175 56.333 65.243 1.00 8.38 268 SER N C 1
ATOM 11314 O O . SER H 2 48 ? 32.108 57.555 65.256 1.00 7.86 268 SER N O 1
ATOM 11317 N N . PRO H 2 49 ? 31.400 55.573 66.014 1.00 9.91 269 PRO N N 1
ATOM 11318 C CA . PRO H 2 49 ? 30.506 56.173 67.008 1.00 10.35 269 PRO N CA 1
ATOM 11319 C C . PRO H 2 49 ? 31.266 56.649 68.240 1.00 10.81 269 PRO N C 1
ATOM 11320 O O . PRO H 2 49 ? 30.714 57.396 69.043 1.00 9.21 269 PRO N O 1
ATOM 11324 N N . ILE H 2 50 ? 32.511 56.202 68.379 1.00 9.91 270 ILE N N 1
ATOM 11325 C CA . ILE H 2 50 ? 33.411 56.654 69.438 1.00 10.69 270 ILE N CA 1
ATOM 11326 C C . ILE H 2 50 ? 34.602 57.336 68.750 1.00 9.02 270 ILE N C 1
ATOM 11327 O O . ILE H 2 50 ? 35.254 56.740 67.889 1.00 9.00 270 ILE N O 1
ATOM 11332 N N . PRO H 2 51 ? 34.881 58.583 69.110 1.00 8.02 271 PRO N N 1
ATOM 11333 C CA . PRO H 2 51 ? 35.941 59.345 68.439 1.00 7.26 271 PRO N CA 1
ATOM 11334 C C . PRO H 2 51 ? 37.280 58.623 68.565 1.00 6.49 271 PRO N C 1
ATOM 11335 O O . PRO H 2 51 ? 37.649 58.254 69.683 1.00 6.60 271 PRO N O 1
ATOM 11339 N N . ILE H 2 52 ? 37.983 58.422 67.453 1.00 6.47 272 ILE N N 1
ATOM 11340 C CA . ILE H 2 52 ? 39.338 57.879 67.504 1.00 5.99 272 ILE N CA 1
ATOM 11341 C C . ILE H 2 52 ? 40.325 59.015 67.758 1.00 6.54 272 ILE N C 1
ATOM 11342 O O . ILE H 2 52 ? 40.388 59.966 66.977 1.00 6.43 272 ILE N O 1
ATOM 11347 N N . LYS H 2 53 ? 41.090 58.907 68.844 1.00 6.65 273 LYS N N 1
ATOM 11348 C CA . LYS H 2 53 ? 41.879 60.038 69.334 1.00 6.74 273 LYS N CA 1
ATOM 11349 C C . LYS H 2 53 ? 43.376 59.768 69.275 1.00 6.43 273 LYS N C 1
ATOM 11350 O O . LYS H 2 53 ? 44.181 60.650 69.568 1.00 7.24 273 LYS N O 1
ATOM 11356 N N . ALA H 2 54 ? 43.755 58.551 68.904 1.00 6.39 274 ALA N N 1
ATOM 11357 C CA . ALA H 2 54 ? 45.171 58.228 68.794 1.00 6.11 274 ALA N CA 1
ATOM 11358 C C . ALA H 2 54 ? 45.386 56.939 68.022 1.00 6.13 274 ALA N C 1
ATOM 11359 O O . ALA H 2 54 ? 44.513 56.071 68.012 1.00 5.82 274 ALA N O 1
ATOM 11361 N N . ALA H 2 55 ? 46.540 56.836 67.369 1.00 5.23 275 ALA N N 1
ATOM 11362 C CA . ALA H 2 55 ? 47.069 55.551 66.913 1.00 5.19 275 ALA N CA 1
ATOM 11363 C C . ALA H 2 55 ? 48.361 55.308 67.652 1.00 4.27 275 ALA N C 1
ATOM 11364 O O . ALA H 2 55 ? 49.162 56.231 67.835 1.00 5.48 275 ALA N O 1
ATOM 11366 N N . PHE H 2 56 ? 48.552 54.065 68.082 1.00 5.51 276 PHE N N 1
ATOM 11367 C CA . PHE H 2 56 ? 49.796 53.657 68.721 1.00 5.06 276 PHE N CA 1
ATOM 11368 C C . PHE H 2 56 ? 50.395 52.568 67.850 1.00 5.42 276 PHE N C 1
ATOM 11369 O O . PHE H 2 56 ? 49.739 51.579 67.553 1.00 7.26 276 PHE N O 1
ATOM 11377 N N . VAL H 2 57 ? 51.642 52.756 67.425 1.00 6.22 277 VAL N N 1
ATOM 11378 C CA . VAL H 2 57 ? 52.355 51.713 66.706 1.00 4.94 277 VAL N CA 1
ATOM 11379 C C . VAL H 2 57 ? 53.660 51.386 67.421 1.00 6.23 277 VAL N C 1
ATOM 11380 O O . VAL H 2 57 ? 54.140 52.174 68.240 1.00 6.49 277 VAL N O 1
ATOM 11384 N N . GLY H 2 58 ? 54.222 50.218 67.127 1.00 5.51 278 GLY N N 1
ATOM 11385 C CA . GLY H 2 58 ? 55.543 49.887 67.642 1.00 5.01 278 GLY N CA 1
ATOM 11386 C C . GLY H 2 58 ? 56.622 50.364 66.684 1.00 5.94 278 GLY N C 1
ATOM 11387 O O . GLY H 2 58 ? 56.394 51.243 65.849 1.00 4.56 278 GLY N O 1
ATOM 11388 N N . ALA H 2 59 ? 57.805 49.766 66.800 1.00 4.55 279 ALA N N 1
ATOM 11389 C CA . ALA H 2 59 ? 58.881 50.078 65.886 1.00 5.35 279 ALA N CA 1
ATOM 11390 C C . ALA H 2 59 ? 59.801 48.884 65.775 1.00 5.40 279 ALA N C 1
ATOM 11391 O O . ALA H 2 59 ? 59.969 48.104 66.726 1.00 6.25 279 ALA N O 1
ATOM 11393 N N . ASP H 2 60 ? 60.410 48.760 64.607 1.00 4.92 280 ASP N N 1
ATOM 11394 C CA . ASP H 2 60 ? 61.554 47.868 64.433 1.00 5.24 280 ASP N CA 1
ATOM 11395 C C . ASP H 2 60 ? 62.914 48.550 64.483 1.00 5.89 280 ASP N C 1
ATOM 11396 O O . ASP H 2 60 ? 63.894 47.976 64.964 1.00 5.52 280 ASP N O 1
ATOM 11401 N N . ARG H 2 61 ? 62.978 49.778 63.987 1.00 5.41 281 ARG N N 1
ATOM 11402 C CA . ARG H 2 61 ? 64.223 50.533 64.062 1.00 5.64 281 ARG N CA 1
ATOM 11403 C C . ARG H 2 61 ? 63.868 52.015 64.058 1.00 5.16 281 ARG N C 1
ATOM 11404 O O . ARG H 2 61 ? 63.245 52.508 63.113 1.00 5.23 281 ARG N O 1
ATOM 11412 N N . ILE H 2 62 ? 64.246 52.708 65.126 1.00 4.88 282 ILE N N 1
ATOM 11413 C CA . ILE H 2 62 ? 64.170 54.166 65.162 1.00 4.64 282 ILE N CA 1
ATOM 11414 C C . ILE H 2 62 ? 65.580 54.730 65.032 1.00 4.08 282 ILE N C 1
ATOM 11415 O O . ILE H 2 62 ? 66.447 54.458 65.872 1.00 5.81 282 ILE N O 1
ATOM 11420 N N . VAL H 2 63 ? 65.809 55.521 63.987 1.00 4.18 283 VAL N N 1
ATOM 11421 C CA . VAL H 2 63 ? 67.140 56.058 63.728 1.00 2.98 283 VAL N CA 1
ATOM 11422 C C . VAL H 2 63 ? 67.339 57.433 64.373 1.00 4.07 283 VAL N C 1
ATOM 11423 O O . VAL H 2 63 ? 66.458 57.932 65.073 1.00 3.87 283 VAL N O 1
ATOM 11427 N N . ARG H 2 64 ? 68.500 58.039 64.157 1.00 2.54 284 ARG N N 1
ATOM 11428 C CA . ARG H 2 64 ? 68.923 59.141 65.004 1.00 4.96 284 ARG N CA 1
ATOM 11429 C C . ARG H 2 64 ? 67.957 60.327 64.956 1.00 3.72 284 ARG N C 1
ATOM 11430 O O . ARG H 2 64 ? 67.786 61.020 65.960 1.00 5.12 284 ARG N O 1
ATOM 11438 N N . ASN H 2 65 ? 67.331 60.566 63.804 1.00 5.39 285 ASN N N 1
ATOM 11439 C CA . ASN H 2 65 ? 66.407 61.693 63.674 1.00 5.06 285 ASN N CA 1
ATOM 11440 C C . ASN H 2 65 ? 64.955 61.314 63.964 1.00 5.75 285 ASN N C 1
ATOM 11441 O O . ASN H 2 65 ? 64.043 62.116 63.755 1.00 6.93 285 ASN N O 1
ATOM 11446 N N . GLY H 2 66 ? 64.743 60.091 64.441 1.00 5.62 286 GLY N N 1
ATOM 11447 C CA . GLY H 2 66 ? 63.408 59.632 64.784 1.00 4.91 286 GLY N CA 1
ATOM 11448 C C . GLY H 2 66 ? 62.633 58.962 63.658 1.00 3.80 286 GLY N C 1
ATOM 11449 O O . GLY H 2 66 ? 61.551 58.451 63.895 1.00 4.58 286 GLY N O 1
ATOM 11450 N N . ASP H 2 67 ? 63.155 58.957 62.435 1.00 4.39 287 ASP N N 1
ATOM 11451 C CA . ASP H 2 67 ? 62.487 58.232 61.358 1.00 4.04 287 ASP N CA 1
ATOM 11452 C C . ASP H 2 67 ? 62.407 56.768 61.758 1.00 4.99 287 ASP N C 1
ATOM 11453 O O . ASP H 2 67 ? 63.346 56.238 62.354 1.00 4.89 287 ASP N O 1
ATOM 11458 N N . THR H 2 68 ? 61.293 56.120 61.425 1.00 5.06 288 THR N N 1
ATOM 11459 C CA . THR H 2 68 ? 60.947 54.843 62.042 1.00 5.33 288 THR N CA 1
ATOM 11460 C C . THR H 2 68 ? 60.630 53.789 60.988 1.00 4.69 288 THR N C 1
ATOM 11461 O O . THR H 2 68 ? 59.713 53.956 60.177 1.00 6.07 288 THR N O 1
ATOM 11465 N N . ALA H 2 69 ? 61.377 52.694 61.014 1.00 5.56 289 ALA N N 1
ATOM 11466 C CA . ALA H 2 69 ? 60.962 51.507 60.269 1.00 5.44 289 ALA N CA 1
ATOM 11467 C C . ALA H 2 69 ? 60.007 50.742 61.167 1.00 5.71 289 ALA N C 1
ATOM 11468 O O . ALA H 2 69 ? 60.322 50.448 62.330 1.00 5.70 289 ALA N O 1
ATOM 11470 N N . ASN H 2 70 ? 58.839 50.435 60.612 1.00 5.15 290 ASN N N 1
ATOM 11471 C CA . ASN H 2 70 ? 57.883 49.558 61.262 1.00 6.29 290 ASN N CA 1
ATOM 11472 C C . ASN H 2 70 ? 57.115 48.756 60.217 1.00 6.53 290 ASN N C 1
ATOM 11473 O O . ASN H 2 70 ? 57.314 48.944 59.014 1.00 6.32 290 ASN N O 1
ATOM 11478 N N . LYS H 2 71 ? 56.245 47.863 60.679 1.00 6.10 291 LYS N N 1
ATOM 11479 C CA . LYS H 2 71 ? 55.477 46.979 59.810 1.00 7.50 291 LYS N CA 1
ATOM 11480 C C . LYS H 2 71 ? 54.895 47.730 58.606 1.00 5.63 291 LYS N C 1
ATOM 11481 O O . LYS H 2 71 ? 54.352 48.813 58.758 1.00 6.13 291 LYS N O 1
ATOM 11487 N N . ILE H 2 72 ? 54.998 47.142 57.414 1.00 6.95 292 ILE N N 1
ATOM 11488 C CA . ILE H 2 72 ? 54.394 47.731 56.218 1.00 6.05 292 ILE N CA 1
ATOM 11489 C C . ILE H 2 72 ? 52.952 48.148 56.536 1.00 5.90 292 ILE N C 1
ATOM 11490 O O . ILE H 2 72 ? 52.210 47.378 57.158 1.00 6.72 292 ILE N O 1
ATOM 11495 N N . GLY H 2 73 ? 52.577 49.365 56.133 1.00 5.88 293 GLY N N 1
ATOM 11496 C CA . GLY H 2 73 ? 51.289 49.931 56.515 1.00 5.69 293 GLY N CA 1
ATOM 11497 C C . GLY H 2 73 ? 51.400 51.025 57.564 1.00 6.18 293 GLY N C 1
ATOM 11498 O O . GLY H 2 73 ? 50.476 51.809 57.766 1.00 5.98 293 GLY N O 1
ATOM 11499 N N . THR H 2 74 ? 52.535 51.101 58.245 1.00 5.00 294 THR N N 1
ATOM 11500 C CA . THR H 2 74 ? 52.667 52.104 59.309 1.00 6.21 294 THR N CA 1
ATOM 11501 C C . THR H 2 74 ? 52.735 53.523 58.747 1.00 6.17 294 THR N C 1
ATOM 11502 O O . THR H 2 74 ? 52.040 54.433 59.224 1.00 7.62 294 THR N O 1
ATOM 11506 N N . LEU H 2 75 ? 53.568 53.721 57.729 1.00 5.33 295 LEU N N 1
ATOM 11507 C CA . LEU H 2 75 ? 53.634 55.017 57.066 1.00 5.11 295 LEU N CA 1
ATOM 11508 C C . LEU H 2 75 ? 52.243 55.448 56.638 1.00 4.78 295 LEU N C 1
ATOM 11509 O O . LEU H 2 75 ? 51.847 56.608 56.793 1.00 4.94 295 LEU N O 1
ATOM 11514 N N . GLN H 2 76 ? 51.512 54.491 56.084 1.00 4.74 296 GLN N N 1
ATOM 11515 C CA . GLN H 2 76 ? 50.176 54.760 55.552 1.00 6.04 296 GLN N CA 1
ATOM 11516 C C . GLN H 2 76 ? 49.232 55.157 56.681 1.00 6.57 296 GLN N C 1
ATOM 11517 O O . GLN H 2 76 ? 48.481 56.118 56.549 1.00 6.33 296 GLN N O 1
ATOM 11523 N N . LEU H 2 77 ? 49.260 54.414 57.788 1.00 5.77 297 LEU N N 1
ATOM 11524 C CA . LEU H 2 77 ? 48.474 54.813 58.950 1.00 6.12 297 LEU N CA 1
ATOM 11525 C C . LEU H 2 77 ? 48.860 56.211 59.426 1.00 5.90 297 LEU N C 1
ATOM 11526 O O . LEU H 2 77 ? 47.995 57.019 59.764 1.00 5.36 297 LEU N O 1
ATOM 11531 N N . ALA H 2 78 ? 50.154 56.509 59.454 1.00 5.52 298 ALA N N 1
ATOM 11532 C CA . ALA H 2 78 ? 50.610 57.854 59.820 1.00 5.25 298 ALA N CA 1
ATOM 11533 C C . ALA H 2 78 ? 50.021 58.927 58.914 1.00 4.91 298 ALA N C 1
ATOM 11534 O O . ALA H 2 78 ? 49.589 59.981 59.384 1.00 3.49 298 ALA N O 1
ATOM 11536 N N . VAL H 2 79 ? 50.002 58.655 57.616 1.00 3.64 299 VAL N N 1
ATOM 11537 C CA . VAL H 2 79 ? 49.482 59.621 56.650 1.00 5.48 299 VAL N CA 1
ATOM 11538 C C . VAL H 2 79 ? 47.995 59.823 56.869 1.00 5.17 299 VAL N C 1
ATOM 11539 O O . VAL H 2 79 ? 47.514 60.948 56.903 1.00 6.20 299 VAL N O 1
ATOM 11543 N N . ILE H 2 80 ? 47.266 58.724 57.025 1.00 5.44 300 ILE N N 1
ATOM 11544 C CA . ILE H 2 80 ? 45.835 58.831 57.262 1.00 4.96 300 ILE N CA 1
ATOM 11545 C C . ILE H 2 80 ? 45.548 59.584 58.569 1.00 5.47 300 ILE N C 1
ATOM 11546 O O . ILE H 2 80 ? 44.627 60.403 58.633 1.00 4.40 300 ILE N O 1
ATOM 11551 N N . CYS H 2 81 ? 46.338 59.320 59.608 1.00 5.93 301 CYS N N 1
ATOM 11552 C CA . CYS H 2 81 ? 46.145 60.027 60.874 1.00 6.47 301 CYS N CA 1
ATOM 11553 C C . CYS H 2 81 ? 46.419 61.512 60.721 1.00 6.85 301 CYS N C 1
ATOM 11554 O O . CYS H 2 81 ? 45.693 62.336 61.274 1.00 6.37 301 CYS N O 1
ATOM 11557 N N . LYS H 2 82 ? 47.463 61.858 59.974 1.00 6.86 302 LYS N N 1
ATOM 11558 C CA . LYS H 2 82 ? 47.726 63.272 59.694 1.00 7.52 302 LYS N CA 1
ATOM 11559 C C . LYS H 2 82 ? 46.517 63.933 59.029 1.00 7.19 302 LYS N C 1
ATOM 11560 O O . LYS H 2 82 ? 46.041 64.992 59.452 1.00 6.46 302 LYS N O 1
ATOM 11566 N N . GLN H 2 83 ? 46.020 63.290 57.979 1.00 6.07 303 GLN N N 1
ATOM 11567 C CA . GLN H 2 83 ? 44.892 63.809 57.226 1.00 6.88 303 GLN N CA 1
ATOM 11568 C C . GLN H 2 83 ? 43.644 64.018 58.079 1.00 5.69 303 GLN N C 1
ATOM 11569 O O . GLN H 2 83 ? 42.868 64.941 57.819 1.00 5.13 303 GLN N O 1
ATOM 11575 N N . PHE H 2 84 ? 43.444 63.159 59.073 1.00 4.51 304 PHE N N 1
ATOM 11576 C CA . PHE H 2 84 ? 42.266 63.224 59.936 1.00 5.42 304 PHE N CA 1
ATOM 11577 C C . PHE H 2 84 ? 42.538 63.852 61.305 1.00 4.78 304 PHE N C 1
ATOM 11578 O O . PHE H 2 84 ? 41.657 63.872 62.162 1.00 5.44 304 PHE N O 1
ATOM 11586 N N . GLY H 2 85 ? 43.751 64.361 61.516 1.00 5.05 305 GLY N N 1
ATOM 11587 C CA . GLY H 2 85 ? 44.057 65.120 62.723 1.00 4.54 305 GLY N CA 1
ATOM 11588 C C . GLY H 2 85 ? 44.147 64.256 63.965 1.00 5.44 305 GLY N C 1
ATOM 11589 O O . GLY H 2 85 ? 43.891 64.706 65.089 1.00 5.34 305 GLY N O 1
ATOM 11590 N N . ILE H 2 86 ? 44.505 62.993 63.762 1.00 4.42 306 ILE N N 1
ATOM 11591 C CA . ILE H 2 86 ? 44.610 62.043 64.856 1.00 5.99 306 ILE N CA 1
ATOM 11592 C C . ILE H 2 86 ? 46.059 61.883 65.299 1.00 5.08 306 ILE N C 1
ATOM 11593 O O . ILE H 2 86 ? 46.931 61.627 64.474 1.00 5.41 306 ILE N O 1
ATOM 11598 N N . LYS H 2 87 ? 46.315 62.035 66.598 1.00 5.69 307 LYS N N 1
ATOM 11599 C CA . LYS H 2 87 ? 47.680 61.899 67.122 1.00 5.76 307 LYS N CA 1
ATOM 11600 C C . LYS H 2 87 ? 48.273 60.534 66.819 1.00 5.64 307 LYS N C 1
ATOM 11601 O O . LYS H 2 87 ? 47.595 59.508 66.960 1.00 5.92 307 LYS N O 1
ATOM 11607 N N . PHE H 2 88 ? 49.539 60.515 66.407 1.00 4.59 308 PHE N N 1
ATOM 11608 C CA . PHE H 2 88 ? 50.179 59.276 65.967 1.00 4.54 308 PHE N CA 1
ATOM 11609 C C . PHE H 2 88 ? 51.447 59.083 66.792 1.00 5.49 308 PHE N C 1
ATOM 11610 O O . PHE H 2 88 ? 52.327 59.933 66.758 1.00 5.24 308 PHE N O 1
ATOM 11618 N N . PHE H 2 89 ? 51.530 57.975 67.527 1.00 4.86 309 PHE N N 1
ATOM 11619 C CA . PHE H 2 89 ? 52.652 57.724 68.421 1.00 4.37 309 PHE N CA 1
ATOM 11620 C C . PHE H 2 89 ? 53.386 56.426 68.115 1.00 5.09 309 PHE N C 1
ATOM 11621 O O . PHE H 2 89 ? 52.763 55.398 67.864 1.00 6.36 309 PHE N O 1
ATOM 11629 N N . VAL H 2 90 ? 54.712 56.494 68.144 1.00 4.70 310 VAL N N 1
ATOM 11630 C CA . VAL H 2 90 ? 55.563 55.318 68.051 1.00 5.78 310 VAL N CA 1
ATOM 11631 C C . VAL H 2 90 ? 55.969 54.951 69.469 1.00 5.39 310 VAL N C 1
ATOM 11632 O O . VAL H 2 90 ? 56.405 55.806 70.248 1.00 7.13 310 VAL N O 1
ATOM 11636 N N . VAL H 2 91 ? 55.808 53.678 69.805 1.00 5.47 311 VAL N N 1
ATOM 11637 C CA . VAL H 2 91 ? 56.096 53.213 71.155 1.00 5.69 311 VAL N CA 1
ATOM 11638 C C . VAL H 2 91 ? 57.192 52.161 71.080 1.00 5.03 311 VAL N C 1
ATOM 11639 O O . VAL H 2 91 ? 57.027 51.154 70.406 1.00 6.51 311 VAL N O 1
ATOM 11643 N N . ALA H 2 92 ? 58.316 52.383 71.752 1.00 6.34 312 ALA N N 1
ATOM 11644 C CA . ALA H 2 92 ? 59.411 51.418 71.654 1.00 4.47 312 ALA N CA 1
ATOM 11645 C C . ALA H 2 92 ? 60.493 51.602 72.711 1.00 5.63 312 ALA N C 1
ATOM 11646 O O . ALA H 2 92 ? 60.676 52.695 73.244 1.00 4.62 312 ALA N O 1
ATOM 11648 N N . PRO H 2 93 ? 61.200 50.521 73.019 1.00 4.88 313 PRO N N 1
ATOM 11649 C CA . PRO H 2 93 ? 62.306 50.565 73.977 1.00 5.35 313 PRO N CA 1
ATOM 11650 C C . PRO H 2 93 ? 63.572 51.155 73.373 1.00 5.70 313 PRO N C 1
ATOM 11651 O O . PRO H 2 93 ? 63.734 51.189 72.154 1.00 5.59 313 PRO N O 1
ATOM 11655 N N . LYS H 2 94 ? 64.471 51.607 74.241 1.00 5.78 314 LYS N N 1
ATOM 11656 C CA . LYS H 2 94 ? 65.805 52.017 73.831 1.00 6.35 314 LYS N CA 1
ATOM 11657 C C . LYS H 2 94 ? 66.533 50.957 72.994 1.00 6.70 314 LYS N C 1
ATOM 11658 O O . LYS H 2 94 ? 67.342 51.304 72.132 1.00 6.34 314 LYS N O 1
ATOM 11664 N N . THR H 2 95 ? 66.246 49.673 73.233 1.00 5.91 315 THR N N 1
ATOM 11665 C CA . THR H 2 95 ? 66.855 48.597 72.438 1.00 5.75 315 THR N CA 1
ATOM 11666 C C . THR H 2 95 ? 66.509 48.652 70.951 1.00 5.80 315 THR N C 1
ATOM 11667 O O . THR H 2 95 ? 67.130 47.958 70.144 1.00 5.77 315 THR N O 1
ATOM 11671 N N . THR H 2 96 ? 65.518 49.468 70.596 1.00 5.74 316 THR N N 1
ATOM 11672 C CA . THR H 2 96 ? 65.018 49.582 69.226 1.00 5.36 316 THR N CA 1
ATOM 11673 C C . THR H 2 96 ? 65.602 50.846 68.587 1.00 5.95 316 THR N C 1
ATOM 11674 O O . THR H 2 96 ? 65.340 51.137 67.423 1.00 3.94 316 THR N O 1
ATOM 11678 N N . ILE H 2 97 ? 66.401 51.585 69.355 1.00 5.96 317 ILE N N 1
ATOM 11679 C CA . ILE H 2 97 ? 67.181 52.709 68.818 1.00 6.81 317 ILE N CA 1
ATOM 11680 C C . ILE H 2 97 ? 68.436 52.271 68.064 1.00 7.09 317 ILE N C 1
ATOM 11681 O O . ILE H 2 97 ? 69.267 51.515 68.583 1.00 6.50 317 ILE N O 1
ATOM 11686 N N . ASP H 2 98 ? 68.559 52.760 66.833 1.00 6.32 318 ASP N N 1
ATOM 11687 C CA . ASP H 2 98 ? 69.798 52.732 66.064 1.00 7.14 318 ASP N CA 1
ATOM 11688 C C . ASP H 2 98 ? 70.517 54.076 66.228 1.00 6.77 318 ASP N C 1
ATOM 11689 O O . ASP H 2 98 ? 70.050 55.083 65.711 1.00 7.36 318 ASP N O 1
ATOM 11694 N N . ASN H 2 99 ? 71.636 54.100 66.949 1.00 7.01 319 ASN N N 1
ATOM 11695 C CA . ASN H 2 99 ? 72.307 55.360 67.263 1.00 7.50 319 ASN N CA 1
ATOM 11696 C C . ASN H 2 99 ? 73.366 55.768 66.231 1.00 7.62 319 ASN N C 1
ATOM 11697 O O . ASN H 2 99 ? 74.162 56.681 66.467 1.00 7.19 319 ASN N O 1
ATOM 11702 N N . VAL H 2 100 ? 73.365 55.082 65.088 1.00 7.21 320 VAL N N 1
ATOM 11703 C CA . VAL H 2 100 ? 74.351 55.322 64.038 1.00 7.33 320 VAL N CA 1
ATOM 11704 C C . VAL H 2 100 ? 73.695 55.856 62.762 1.00 6.96 320 VAL N C 1
ATOM 11705 O O . VAL H 2 100 ? 74.070 56.909 62.249 1.00 5.65 320 VAL N O 1
ATOM 11709 N N . THR H 2 101 ? 72.717 55.121 62.251 1.00 6.08 321 THR N N 1
ATOM 11710 C CA . THR H 2 101 ? 71.979 55.547 61.064 1.00 5.00 321 THR N CA 1
ATOM 11711 C C . THR H 2 101 ? 71.320 56.911 61.254 1.00 5.39 321 THR N C 1
ATOM 11712 O O . THR H 2 101 ? 70.623 57.134 62.236 1.00 4.47 321 THR N O 1
ATOM 11716 N N . GLU H 2 102 ? 71.539 57.815 60.303 1.00 5.55 322 GLU N N 1
ATOM 11717 C CA . GLU H 2 102 ? 71.127 59.211 60.444 1.00 5.89 322 GLU N CA 1
ATOM 11718 C C . GLU H 2 102 ? 69.656 59.450 60.106 1.00 6.37 322 GLU N C 1
ATOM 11719 O O . GLU H 2 102 ? 68.961 60.213 60.784 1.00 6.18 322 GLU N O 1
ATOM 11725 N N . THR H 2 103 ? 69.183 58.811 59.047 1.00 5.37 323 THR N N 1
ATOM 11726 C CA . THR H 2 103 ? 67.855 59.135 58.531 1.00 6.01 323 THR N CA 1
ATOM 11727 C C . THR H 2 103 ? 67.208 57.902 57.913 1.00 6.13 323 THR N C 1
ATOM 11728 O O . THR H 2 103 ? 67.882 56.902 57.673 1.00 4.83 323 THR N O 1
ATOM 11732 N N . GLY H 2 104 ? 65.905 57.992 57.662 1.00 5.96 324 GLY N N 1
ATOM 11733 C CA . GLY H 2 104 ? 65.112 56.852 57.231 1.00 7.37 324 GLY N CA 1
ATOM 11734 C C . GLY H 2 104 ? 65.530 56.331 55.869 1.00 8.32 324 GLY N C 1
ATOM 11735 O O . GLY H 2 104 ? 65.380 55.150 55.591 1.00 8.52 324 GLY N O 1
ATOM 11736 N N . ASP H 2 105 ? 66.062 57.207 55.018 1.00 8.77 325 ASP N N 1
ATOM 11737 C CA . ASP H 2 105 ? 66.490 56.782 53.691 1.00 9.72 325 ASP N CA 1
ATOM 11738 C C . ASP H 2 105 ? 67.618 55.750 53.733 1.00 9.75 325 ASP N C 1
ATOM 11739 O O . ASP H 2 105 ? 67.851 55.060 52.745 1.00 10.57 325 ASP N O 1
ATOM 11744 N N . ASP H 2 106 ? 68.320 55.646 54.858 1.00 9.55 326 ASP N N 1
ATOM 11745 C CA . ASP H 2 106 ? 69.469 54.741 54.955 1.00 8.22 326 ASP N CA 1
ATOM 11746 C C . ASP H 2 106 ? 69.123 53.385 55.570 1.00 8.23 326 ASP N C 1
ATOM 11747 O O . ASP H 2 106 ? 70.000 52.543 55.776 1.00 7.51 326 ASP N O 1
ATOM 11752 N N . ILE H 2 107 ? 67.848 53.168 55.870 1.00 6.52 327 ILE N N 1
ATOM 11753 C CA . ILE H 2 107 ? 67.420 51.926 56.498 1.00 6.65 327 ILE N CA 1
ATOM 11754 C C . ILE H 2 107 ? 67.218 50.853 55.442 1.00 8.07 327 ILE N C 1
ATOM 11755 O O . ILE H 2 107 ? 66.594 51.099 54.402 1.00 7.13 327 ILE N O 1
ATOM 11760 N N . ILE H 2 108 ? 67.752 49.671 55.720 1.00 8.23 328 ILE N N 1
ATOM 11761 C CA . ILE H 2 108 ? 67.572 48.514 54.849 1.00 8.84 328 ILE N CA 1
ATOM 11762 C C . ILE H 2 108 ? 66.262 47.806 55.178 1.00 8.62 328 ILE N C 1
ATOM 11763 O O . ILE H 2 108 ? 66.034 47.424 56.326 1.00 8.47 328 ILE N O 1
ATOM 11768 N N . VAL H 2 109 ? 65.406 47.641 54.168 1.00 6.72 329 VAL N N 1
ATOM 11769 C CA . VAL H 2 109 ? 64.055 47.118 54.372 1.00 6.73 329 VAL N CA 1
ATOM 11770 C C . VAL H 2 109 ? 63.910 45.715 53.782 1.00 6.50 329 VAL N C 1
ATOM 11771 O O . VAL H 2 109 ? 64.002 45.508 52.566 1.00 5.51 329 VAL N O 1
ATOM 11775 N N . GLU H 2 110 ? 63.687 44.743 54.660 1.00 5.54 330 GLU N N 1
ATOM 11776 C CA . GLU H 2 110 ? 63.496 43.363 54.233 1.00 6.37 330 GLU N CA 1
ATOM 11777 C C . GLU H 2 110 ? 62.326 43.234 53.267 1.00 7.01 330 GLU N C 1
ATOM 11778 O O . GLU H 2 110 ? 61.239 43.744 53.537 1.00 6.84 330 GLU N O 1
ATOM 11784 N N . GLU H 2 111 ? 62.561 42.547 52.156 1.00 7.78 331 GLU N N 1
ATOM 11785 C CA . GLU H 2 111 ? 61.470 42.084 51.302 1.00 7.48 331 GLU N CA 1
ATOM 11786 C C . GLU H 2 111 ? 61.381 40.573 51.382 1.00 7.80 331 GLU N C 1
ATOM 11787 O O . GLU H 2 111 ? 62.392 39.881 51.274 1.00 7.23 331 GLU N O 1
ATOM 11793 N N . ARG H 2 112 ? 60.168 40.062 51.571 1.00 6.64 332 ARG N N 1
ATOM 11794 C CA . ARG H 2 112 ? 59.996 38.632 51.751 1.00 5.70 332 ARG N CA 1
ATOM 11795 C C . ARG H 2 112 ? 59.457 37.898 50.531 1.00 6.64 332 ARG N C 1
ATOM 11796 O O . ARG H 2 112 ? 58.948 38.523 49.595 1.00 4.89 332 ARG N O 1
ATOM 11804 N N . ASN H 2 113 ? 59.597 36.574 50.564 1.00 5.92 333 ASN N N 1
ATOM 11805 C CA . ASN H 2 113 ? 59.242 35.678 49.457 1.00 7.78 333 ASN N CA 1
ATOM 11806 C C . ASN H 2 113 ? 57.822 36.005 48.999 1.00 6.11 333 ASN N C 1
ATOM 11807 O O . ASN H 2 113 ? 56.947 36.173 49.842 1.00 5.70 333 ASN N O 1
ATOM 11812 N N . PRO H 2 114 ? 57.582 36.098 47.690 1.00 7.57 334 PRO N N 1
ATOM 11813 C CA . PRO H 2 114 ? 56.239 36.405 47.176 1.00 7.50 334 PRO N CA 1
ATOM 11814 C C . PRO H 2 114 ? 55.163 35.394 47.591 1.00 7.41 334 PRO N C 1
ATOM 11815 O O . PRO H 2 114 ? 53.992 35.768 47.713 1.00 7.19 334 PRO N O 1
ATOM 11819 N N . GLU H 2 115 ? 55.545 34.138 47.809 1.00 7.37 335 GLU N N 1
ATOM 11820 C CA . GLU H 2 115 ? 54.575 33.145 48.258 1.00 8.89 335 GLU N CA 1
ATOM 11821 C C . GLU H 2 115 ? 53.961 33.467 49.622 1.00 7.23 335 GLU N C 1
ATOM 11822 O O . GLU H 2 115 ? 52.858 33.019 49.922 1.00 6.33 335 GLU N O 1
ATOM 11828 N N . GLU H 2 116 ? 54.649 34.247 50.452 1.00 6.06 336 GLU N N 1
ATOM 11829 C CA . GLU H 2 116 ? 54.085 34.608 51.759 1.00 5.80 336 GLU N CA 1
ATOM 11830 C C . GLU H 2 116 ? 52.968 35.635 51.647 1.00 5.57 336 GLU N C 1
ATOM 11831 O O . GLU H 2 116 ? 52.213 35.847 52.590 1.00 5.54 336 GLU N O 1
ATOM 11837 N N . PHE H 2 117 ? 52.891 36.270 50.484 1.00 6.14 337 PHE N N 1
ATOM 11838 C CA . PHE H 2 117 ? 51.853 37.254 50.162 1.00 6.78 337 PHE N CA 1
ATOM 11839 C C . PHE H 2 117 ? 50.725 36.495 49.443 1.00 6.05 337 PHE N C 1
ATOM 11840 O O . PHE H 2 117 ? 49.540 36.660 49.769 1.00 5.62 337 PHE N O 1
ATOM 11848 N N . LYS H 2 118 ? 51.084 35.641 48.478 1.00 6.38 338 LYS N N 1
ATOM 11849 C CA . LYS H 2 118 ? 50.089 35.032 47.605 1.00 5.51 338 LYS N CA 1
ATOM 11850 C C . LYS H 2 118 ? 49.358 33.873 48.247 1.00 4.87 338 LYS N C 1
ATOM 11851 O O . LYS H 2 118 ? 48.288 33.475 47.785 1.00 5.64 338 LYS N O 1
ATOM 11857 N N . VAL H 2 119 ? 49.956 33.321 49.295 1.00 3.67 339 VAL N N 1
ATOM 11858 C CA . VAL H 2 119 ? 49.383 32.164 49.977 1.00 3.63 339 VAL N CA 1
ATOM 11859 C C . VAL H 2 119 ? 49.077 32.540 51.417 1.00 3.52 339 VAL N C 1
ATOM 11860 O O . VAL H 2 119 ? 49.922 33.124 52.091 1.00 4.58 339 VAL N O 1
ATOM 11864 N N . VAL H 2 120 ? 47.869 32.223 51.877 1.00 3.39 340 VAL N N 1
ATOM 11865 C CA . VAL H 2 120 ? 47.418 32.637 53.201 1.00 4.25 340 VAL N CA 1
ATOM 11866 C C . VAL H 2 120 ? 47.357 31.383 54.079 1.00 4.45 340 VAL N C 1
ATOM 11867 O O . VAL H 2 120 ? 46.730 30.394 53.708 1.00 3.68 340 VAL N O 1
ATOM 11871 N N . THR H 2 121 ? 48.007 31.441 55.237 1.00 4.57 341 THR N N 1
ATOM 11872 C CA . THR H 2 121 ? 47.998 30.345 56.201 1.00 4.93 341 THR N CA 1
ATOM 11873 C C . THR H 2 121 ? 46.914 30.615 57.233 1.00 4.57 341 THR N C 1
ATOM 11874 O O . THR H 2 121 ? 46.831 31.727 57.759 1.00 6.28 341 THR N O 1
ATOM 11878 N N . GLY H 2 122 ? 46.099 29.611 57.537 1.00 4.85 342 GLY N N 1
ATOM 11879 C CA . GLY H 2 122 ? 45.135 29.739 58.613 1.00 3.74 342 GLY N CA 1
ATOM 11880 C C . GLY H 2 122 ? 44.634 28.380 59.053 1.00 3.08 342 GLY N C 1
ATOM 11881 O O . GLY H 2 122 ? 45.171 27.359 58.641 1.00 4.82 342 GLY N O 1
ATOM 11882 N N . THR H 2 123 ? 43.608 28.346 59.892 1.00 2.46 343 THR N N 1
ATOM 11883 C CA . THR H 2 123 ? 43.092 27.062 60.324 1.00 2.67 343 THR N CA 1
ATOM 11884 C C . THR H 2 123 ? 42.029 26.603 59.334 1.00 2.93 343 THR N C 1
ATOM 11885 O O . THR H 2 123 ? 41.275 27.420 58.812 1.00 1.38 343 THR N O 1
ATOM 11889 N N . VAL H 2 124 ? 41.980 25.307 59.054 1.00 2.08 344 VAL N N 1
ATOM 11890 C CA . VAL H 2 124 ? 41.170 24.821 57.939 1.00 2.68 344 VAL N CA 1
ATOM 11891 C C . VAL H 2 124 ? 39.688 24.924 58.276 1.00 2.78 344 VAL N C 1
ATOM 11892 O O . VAL H 2 124 ? 39.254 24.493 59.347 1.00 2.07 344 VAL N O 1
ATOM 11896 N N . ILE H 2 125 ? 38.920 25.483 57.346 1.00 3.06 345 ILE N N 1
ATOM 11897 C CA . ILE H 2 125 ? 37.472 25.632 57.496 1.00 3.91 345 ILE N CA 1
ATOM 11898 C C . ILE H 2 125 ? 36.719 24.782 56.474 1.00 5.96 345 ILE N C 1
ATOM 11899 O O . ILE H 2 125 ? 37.104 24.717 55.309 1.00 4.83 345 ILE N O 1
ATOM 11904 N N . ASN H 2 126 ? 35.651 24.127 56.928 1.00 8.37 346 ASN N N 1
ATOM 11905 C CA . ASN H 2 126 ? 34.729 23.399 56.058 1.00 11.65 346 ASN N CA 1
ATOM 11906 C C . ASN H 2 126 ? 34.062 24.344 55.052 1.00 12.98 346 ASN N C 1
ATOM 11907 O O . ASN H 2 126 ? 33.308 25.227 55.451 1.00 12.94 346 ASN N O 1
ATOM 11912 N N . PRO H 2 127 ? 34.333 24.179 53.758 1.00 14.81 347 PRO N N 1
ATOM 11913 C CA . PRO H 2 127 ? 33.948 25.202 52.778 1.00 16.14 347 PRO N CA 1
ATOM 11914 C C . PRO H 2 127 ? 32.457 25.144 52.475 1.00 17.36 347 PRO N C 1
ATOM 11915 O O . PRO H 2 127 ? 31.952 25.987 51.737 1.00 17.85 347 PRO N O 1
ATOM 11919 N N . GLU H 2 128 ? 31.765 24.163 53.046 1.00 17.88 348 GLU N N 1
ATOM 11920 C CA . GLU H 2 128 ? 30.322 24.054 52.875 1.00 19.76 348 GLU N CA 1
ATOM 11921 C C . GLU H 2 128 ? 29.531 24.632 54.044 1.00 19.24 348 GLU N C 1
ATOM 11922 O O . GLU H 2 128 ? 28.504 25.281 53.833 1.00 20.05 348 GLU N O 1
ATOM 11928 N N . ASN H 2 129 ? 29.999 24.389 55.266 1.00 18.44 349 ASN N N 1
ATOM 11929 C CA . ASN H 2 129 ? 29.241 24.757 56.460 1.00 16.61 349 ASN N CA 1
ATOM 11930 C C . ASN H 2 129 ? 29.966 25.693 57.431 1.00 16.41 349 ASN N C 1
ATOM 11931 O O . ASN H 2 129 ? 29.371 26.198 58.384 1.00 15.90 349 ASN N O 1
ATOM 11936 N N . GLY H 2 130 ? 31.249 25.929 57.179 1.00 13.81 350 GLY N N 1
ATOM 11937 C CA . GLY H 2 130 ? 31.968 26.995 57.851 1.00 13.79 350 GLY N CA 1
ATOM 11938 C C . GLY H 2 130 ? 32.487 26.664 59.239 1.00 12.66 350 GLY N C 1
ATOM 11939 O O . GLY H 2 130 ? 33.012 27.543 59.918 1.00 12.28 350 GLY N O 1
ATOM 11940 N N . SER H 2 131 ? 32.347 25.412 59.668 1.00 12.87 351 SER N N 1
ATOM 11941 C CA . SER H 2 131 ? 32.912 24.992 60.949 1.00 12.98 351 SER N CA 1
ATOM 11942 C C . SER H 2 131 ? 34.403 24.678 60.828 1.00 12.77 351 SER N C 1
ATOM 11943 O O . SER H 2 131 ? 34.922 24.482 59.730 1.00 12.44 351 SER N O 1
ATOM 11946 N N . LEU H 2 132 ? 35.101 24.638 61.956 1.00 12.14 352 LEU N N 1
ATOM 11947 C CA . LEU H 2 132 ? 36.491 24.198 61.949 1.00 12.14 352 LEU N CA 1
ATOM 11948 C C . LEU H 2 132 ? 36.556 22.747 61.496 1.00 11.98 352 LEU N C 1
ATOM 11949 O O . LEU H 2 132 ? 35.723 21.936 61.899 1.00 10.88 352 LEU N O 1
ATOM 11954 N N . ILE H 2 133 ? 37.544 22.415 60.671 1.00 11.14 353 ILE N N 1
ATOM 11955 C CA . ILE H 2 133 ? 37.897 21.013 60.471 1.00 11.40 353 ILE N CA 1
ATOM 11956 C C . ILE H 2 133 ? 38.824 20.552 61.587 1.00 11.99 353 ILE N C 1
ATOM 11957 O O . ILE H 2 133 ? 39.852 21.174 61.843 1.00 11.79 353 ILE N O 1
ATOM 11962 N N . LEU H 2 134 ? 38.453 19.464 62.254 1.00 12.44 354 LEU N N 1
ATOM 11963 C CA . LEU H 2 134 ? 39.278 18.908 63.322 1.00 13.39 354 LEU N CA 1
ATOM 11964 C C . LEU H 2 134 ? 39.895 17.590 62.867 1.00 14.11 354 LEU N C 1
ATOM 11965 O O . LEU H 2 134 ? 39.270 16.823 62.130 1.00 13.60 354 LEU N O 1
ATOM 11970 N N . ASN H 2 135 ? 41.122 17.328 63.308 1.00 14.71 355 ASN N N 1
ATOM 11971 C CA . ASN H 2 135 ? 41.755 16.040 63.049 1.00 15.81 355 ASN N CA 1
ATOM 11972 C C . ASN H 2 135 ? 41.243 14.926 63.966 1.00 16.46 355 ASN N C 1
ATOM 11973 O O . ASN H 2 135 ? 40.483 15.177 64.901 1.00 16.53 355 ASN N O 1
ATOM 11978 N N . GLU H 2 136 ? 41.668 13.696 63.689 1.00 17.83 356 GLU N N 1
ATOM 11979 C CA . GLU H 2 136 ? 41.282 12.524 64.476 1.00 18.79 356 GLU N CA 1
ATOM 11980 C C . GLU H 2 136 ? 41.291 12.759 65.992 1.00 18.69 356 GLU N C 1
ATOM 11981 O O . GLU H 2 136 ? 40.464 12.202 66.718 1.00 18.54 356 GLU N O 1
ATOM 11987 N N . SER H 2 137 ? 42.225 13.578 66.467 1.00 18.24 357 SER N N 1
ATOM 11988 C CA . SER H 2 137 ? 42.349 13.849 67.898 1.00 18.06 357 SER N CA 1
ATOM 11989 C C . SER H 2 137 ? 41.560 15.079 68.347 1.00 17.47 357 SER N C 1
ATOM 11990 O O . SER H 2 137 ? 41.652 15.494 69.503 1.00 17.86 357 SER N O 1
ATOM 11993 N N . GLY H 2 138 ? 40.788 15.661 67.432 1.00 16.55 358 GLY N N 1
ATOM 11994 C CA . GLY H 2 138 ? 39.910 16.769 67.759 1.00 14.76 358 GLY N CA 1
ATOM 11995 C C . GLY H 2 138 ? 40.613 18.114 67.790 1.00 13.86 358 GLY N C 1
ATOM 11996 O O . GLY H 2 138 ? 40.123 19.062 68.403 1.00 13.01 358 GLY N O 1
ATOM 11997 N N . GLU H 2 139 ? 41.762 18.205 67.130 1.00 13.01 359 GLU N N 1
ATOM 11998 C CA . GLU H 2 139 ? 42.489 19.470 67.062 1.00 12.88 359 GLU N CA 1
ATOM 11999 C C . GLU H 2 139 ? 42.296 20.200 65.731 1.00 11.54 359 GLU N C 1
ATOM 12000 O O . GLU H 2 139 ? 42.144 19.569 64.685 1.00 11.30 359 GLU N O 1
ATOM 12006 N N . PRO H 2 140 ? 42.312 21.528 65.771 1.00 10.44 360 PRO N N 1
ATOM 12007 C CA . PRO H 2 140 ? 42.338 22.325 64.539 1.00 9.65 360 PRO N CA 1
ATOM 12008 C C . PRO H 2 140 ? 43.513 21.934 63.649 1.00 9.77 360 PRO N C 1
ATOM 12009 O O . PRO H 2 140 ? 44.536 21.459 64.151 1.00 9.28 360 PRO N O 1
ATOM 12013 N N . ILE H 2 141 ? 43.362 22.135 62.344 1.00 7.81 361 ILE N N 1
ATOM 12014 C CA . ILE H 2 141 ? 44.383 21.756 61.374 1.00 8.22 361 ILE N CA 1
ATOM 12015 C C . ILE H 2 141 ? 44.854 23.018 60.663 1.00 6.71 361 ILE N C 1
ATOM 12016 O O . ILE H 2 141 ? 44.037 23.867 60.306 1.00 5.30 361 ILE N O 1
ATOM 12021 N N . THR H 2 142 ? 46.161 23.137 60.455 1.00 6.05 362 THR N N 1
ATOM 12022 C CA . THR H 2 142 ? 46.696 24.229 59.648 1.00 5.84 362 THR N CA 1
ATOM 12023 C C . THR H 2 142 ? 46.521 23.951 58.168 1.00 5.23 362 THR N C 1
ATOM 12024 O O . THR H 2 142 ? 46.681 22.814 57.707 1.00 4.83 362 THR N O 1
ATOM 12028 N N . GLY H 2 143 ? 46.204 25.002 57.422 1.00 3.95 363 GLY N N 1
ATOM 12029 C CA . GLY H 2 143 ? 45.962 24.878 55.996 1.00 4.00 363 GLY N CA 1
ATOM 12030 C C . GLY H 2 143 ? 46.468 26.113 55.269 1.00 2.97 363 GLY N C 1
ATOM 12031 O O . GLY H 2 143 ? 46.721 27.151 55.882 1.00 3.37 363 GLY N O 1
ATOM 12032 N N . LYS H 2 144 ? 46.626 26.004 53.955 1.00 3.07 364 LYS N N 1
ATOM 12033 C CA . LYS H 2 144 ? 47.084 27.145 53.169 1.00 1.48 364 LYS N CA 1
ATOM 12034 C C . LYS H 2 144 ? 46.183 27.271 51.946 1.00 1.66 364 LYS N C 1
ATOM 12035 O O . LYS H 2 144 ? 45.835 26.264 51.341 1.00 1.11 364 LYS N O 1
ATOM 12041 N N . VAL H 2 145 ? 45.813 28.497 51.590 1.00 1.24 365 VAL N N 1
ATOM 12042 C CA . VAL H 2 145 ? 45.127 28.727 50.317 1.00 3.04 365 VAL N CA 1
ATOM 12043 C C . VAL H 2 145 ? 45.792 29.824 49.500 1.00 2.36 365 VAL N C 1
ATOM 12044 O O . VAL H 2 145 ? 46.273 30.807 50.056 1.00 2.73 365 VAL N O 1
ATOM 12048 N N . GLY H 2 146 ? 45.803 29.642 48.181 1.00 3.02 366 GLY N N 1
ATOM 12049 C CA . GLY H 2 146 ? 46.345 30.641 47.272 1.00 3.90 366 GLY N CA 1
ATOM 12050 C C . GLY H 2 146 ? 45.306 31.655 46.822 1.00 4.00 366 GLY N C 1
ATOM 12051 O O . GLY H 2 146 ? 44.195 31.287 46.447 1.00 2.43 366 GLY N O 1
ATOM 12052 N N . ILE H 2 147 ? 45.672 32.935 46.875 1.00 4.48 367 ILE N N 1
ATOM 12053 C CA . ILE H 2 147 ? 44.726 34.013 46.607 1.00 4.99 367 ILE N CA 1
ATOM 12054 C C . ILE H 2 147 ? 45.134 34.900 45.430 1.00 4.94 367 ILE N C 1
ATOM 12055 O O . ILE H 2 147 ? 44.570 35.978 45.225 1.00 5.21 367 ILE N O 1
ATOM 12060 N N . ALA H 2 148 ? 46.112 34.442 44.654 1.00 3.62 368 ALA N N 1
ATOM 12061 C CA . ALA H 2 148 ? 46.520 35.201 43.476 1.00 4.00 368 ALA N CA 1
ATOM 12062 C C . ALA H 2 148 ? 47.102 34.249 42.443 1.00 3.20 368 ALA N C 1
ATOM 12063 O O . ALA H 2 148 ? 47.585 33.166 42.799 1.00 4.39 368 ALA N O 1
ATOM 12065 N N . PRO H 2 149 ? 47.075 34.643 41.172 1.00 4.34 369 PRO N N 1
ATOM 12066 C CA . PRO H 2 149 ? 47.676 33.818 40.117 1.00 3.54 369 PRO N CA 1
ATOM 12067 C C . PRO H 2 149 ? 49.159 33.599 40.360 1.00 4.16 369 PRO N C 1
ATOM 12068 O O . PRO H 2 149 ? 49.834 34.505 40.843 1.00 3.27 369 PRO N O 1
ATOM 12072 N N . LEU H 2 150 ? 49.633 32.407 40.018 1.00 6.01 370 LEU N N 1
ATOM 12073 C CA . LEU H 2 150 ? 51.065 32.122 39.917 1.00 9.27 370 LEU N CA 1
ATOM 12074 C C . LEU H 2 150 ? 51.822 33.234 39.177 1.00 8.35 370 LEU N C 1
ATOM 12075 O O . LEU H 2 150 ? 52.904 33.630 39.607 1.00 8.22 370 LEU N O 1
ATOM 12080 N N . GLU H 2 151 ? 51.240 33.734 38.083 1.00 8.49 371 GLU N N 1
ATOM 12081 C CA . GLU H 2 151 ? 51.939 34.615 37.138 1.00 8.87 371 GLU N CA 1
ATOM 12082 C C . GLU H 2 151 ? 52.149 36.062 37.612 1.00 8.59 371 GLU N C 1
ATOM 12083 O O . GLU H 2 151 ? 53.088 36.734 37.168 1.00 10.64 371 GLU N O 1
ATOM 12089 N N . ILE H 2 152 ? 51.297 36.551 38.501 1.00 7.15 372 ILE N N 1
ATOM 12090 C CA . ILE H 2 152 ? 51.427 37.937 38.972 1.00 6.07 372 ILE N CA 1
ATOM 12091 C C . ILE H 2 152 ? 52.687 38.210 39.817 1.00 5.88 372 ILE N C 1
ATOM 12092 O O . ILE H 2 152 ? 53.005 37.503 40.781 1.00 5.96 372 ILE N O 1
ATOM 12097 N N . ASN H 2 153 ? 53.417 39.254 39.438 1.00 5.35 373 ASN N N 1
ATOM 12098 C CA . ASN H 2 153 ? 54.467 39.824 40.285 1.00 4.33 373 ASN N CA 1
ATOM 12099 C C . ASN H 2 153 ? 53.837 40.491 41.510 1.00 4.50 373 ASN N C 1
ATOM 12100 O O . ASN H 2 153 ? 52.791 41.120 41.396 1.00 3.09 373 ASN N O 1
ATOM 12105 N N . VAL H 2 154 ? 54.455 40.348 42.680 1.00 4.20 374 VAL N N 1
ATOM 12106 C CA . VAL H 2 154 ? 54.019 41.068 43.870 1.00 5.57 374 VAL N CA 1
ATOM 12107 C C . VAL H 2 154 ? 55.165 41.851 44.503 1.00 5.34 374 VAL N C 1
ATOM 12108 O O . VAL H 2 154 ? 56.341 41.561 44.283 1.00 6.45 374 VAL N O 1
ATOM 12112 N N . TRP H 2 155 ? 54.809 42.855 45.293 1.00 5.11 375 TRP N N 1
ATOM 12113 C CA . TRP H 2 155 ? 55.768 43.598 46.099 1.00 5.75 375 TRP N CA 1
ATOM 12114 C C . TRP H 2 155 ? 55.487 43.222 47.534 1.00 6.15 375 TRP N C 1
ATOM 12115 O O . TRP H 2 155 ? 54.361 43.369 48.009 1.00 6.98 375 TRP N O 1
ATOM 12126 N N . ASN H 2 156 ? 56.502 42.721 48.224 1.00 6.07 376 ASN N N 1
ATOM 12127 C CA . ASN H 2 156 ? 56.301 42.214 49.572 1.00 4.79 376 ASN N CA 1
ATOM 12128 C C . ASN H 2 156 ? 57.326 42.749 50.581 1.00 5.93 376 ASN N C 1
ATOM 12129 O O . ASN H 2 156 ? 58.045 41.971 51.213 1.00 4.87 376 ASN N O 1
ATOM 12134 N N . PRO H 2 157 ? 57.399 44.070 50.746 1.00 5.85 377 PRO N N 1
ATOM 12135 C CA . PRO H 2 157 ? 58.250 44.640 51.796 1.00 6.15 377 PRO N CA 1
ATOM 12136 C C . PRO H 2 157 ? 57.617 44.343 53.143 1.00 5.82 377 PRO N C 1
ATOM 12137 O O . PRO H 2 157 ? 56.397 44.481 53.303 1.00 7.71 377 PRO N O 1
ATOM 12141 N N . ALA H 2 158 ? 58.454 43.935 54.097 1.00 6.32 378 ALA N N 1
ATOM 12142 C CA . ALA H 2 158 ? 58.022 43.625 55.447 1.00 6.51 378 ALA N CA 1
ATOM 12143 C C . ALA H 2 158 ? 57.816 44.882 56.291 1.00 6.34 378 ALA N C 1
ATOM 12144 O O . ALA H 2 158 ? 57.103 44.844 57.289 1.00 6.69 378 ALA N O 1
ATOM 12146 N N . PHE H 2 159 ? 58.428 45.993 55.881 1.00 5.68 379 PHE N N 1
ATOM 12147 C CA . PHE H 2 159 ? 58.369 47.235 56.643 1.00 5.83 379 PHE N CA 1
ATOM 12148 C C . PHE H 2 159 ? 58.172 48.408 55.713 1.00 5.07 379 PHE N C 1
ATOM 12149 O O . PHE H 2 159 ? 58.430 48.297 54.514 1.00 5.69 379 PHE N O 1
ATOM 12157 N N . ASP H 2 160 ? 57.701 49.524 56.269 1.00 5.14 380 ASP N N 1
ATOM 12158 C CA . ASP H 2 160 ? 57.889 50.804 55.593 1.00 4.98 380 ASP N CA 1
ATOM 12159 C C . ASP H 2 160 ? 58.550 51.830 56.505 1.00 5.89 380 ASP N C 1
ATOM 12160 O O . ASP H 2 160 ? 58.823 51.539 57.675 1.00 5.83 380 ASP N O 1
ATOM 12165 N N . ILE H 2 161 ? 58.832 53.016 55.970 1.00 5.67 381 ILE N N 1
ATOM 12166 C CA . ILE H 2 161 ? 59.552 54.016 56.752 1.00 4.54 381 ILE N CA 1
ATOM 12167 C C . ILE H 2 161 ? 58.623 55.198 56.978 1.00 4.24 381 ILE N C 1
ATOM 12168 O O . ILE H 2 161 ? 58.098 55.752 56.017 1.00 4.79 381 ILE N O 1
ATOM 12173 N N . THR H 2 162 ? 58.421 55.582 58.234 1.00 4.05 382 THR N N 1
ATOM 12174 C CA . THR H 2 162 ? 57.600 56.753 58.544 1.00 5.18 382 THR N CA 1
ATOM 12175 C C . THR H 2 162 ? 58.546 57.893 58.901 1.00 5.68 382 THR N C 1
ATOM 12176 O O . THR H 2 162 ? 59.300 57.803 59.884 1.00 6.35 382 THR N O 1
ATOM 12180 N N . PRO H 2 163 ? 58.540 58.966 58.120 1.00 6.02 383 PRO N N 1
ATOM 12181 C CA . PRO H 2 163 ? 59.423 60.099 58.427 1.00 5.60 383 PRO N CA 1
ATOM 12182 C C . PRO H 2 163 ? 59.011 60.781 59.740 1.00 5.26 383 PRO N C 1
ATOM 12183 O O . PRO H 2 163 ? 57.832 60.769 60.111 1.00 4.81 383 PRO N O 1
ATOM 12187 N N . HIS H 2 164 ? 59.969 61.364 60.457 1.00 4.98 384 HIS N N 1
ATOM 12188 C CA . HIS H 2 164 ? 59.672 61.941 61.770 1.00 5.39 384 HIS N CA 1
ATOM 12189 C C . HIS H 2 164 ? 58.643 63.072 61.756 1.00 6.19 384 HIS N C 1
ATOM 12190 O O . HIS H 2 164 ? 57.969 63.320 62.754 1.00 6.21 384 HIS N O 1
ATOM 12197 N N . GLU H 2 165 ? 58.510 63.752 60.621 1.00 6.76 385 GLU N N 1
ATOM 12198 C CA . GLU H 2 165 ? 57.515 64.815 60.509 1.00 8.32 385 GLU N CA 1
ATOM 12199 C C . GLU H 2 165 ? 56.109 64.302 60.808 1.00 7.27 385 GLU N C 1
ATOM 12200 O O . GLU H 2 165 ? 55.258 65.058 61.263 1.00 7.70 385 GLU N O 1
ATOM 12206 N N . LEU H 2 166 ? 55.870 63.019 60.558 1.00 6.76 386 LEU N N 1
ATOM 12207 C CA . LEU H 2 166 ? 54.536 62.457 60.728 1.00 6.08 386 LEU N CA 1
ATOM 12208 C C . LEU H 2 166 ? 54.321 61.863 62.118 1.00 6.00 386 LEU N C 1
ATOM 12209 O O . LEU H 2 166 ? 53.225 61.410 62.432 1.00 6.86 386 LEU N O 1
ATOM 12214 N N . ILE H 2 167 ? 55.358 61.866 62.947 1.00 5.73 387 ILE N N 1
ATOM 12215 C CA . ILE H 2 167 ? 55.267 61.225 64.260 1.00 4.91 387 ILE N CA 1
ATOM 12216 C C . ILE H 2 167 ? 55.093 62.261 65.369 1.00 6.30 387 ILE N C 1
ATOM 12217 O O . ILE H 2 167 ? 55.929 63.140 65.549 1.00 6.77 387 ILE N O 1
ATOM 12222 N N . ASP H 2 168 ? 54.009 62.155 66.124 1.00 5.71 388 ASP N N 1
ATOM 12223 C CA . ASP H 2 168 ? 53.716 63.176 67.122 1.00 6.10 388 ASP N CA 1
ATOM 12224 C C . ASP H 2 168 ? 54.530 62.995 68.388 1.00 5.65 388 ASP N C 1
ATOM 12225 O O . ASP H 2 168 ? 54.783 63.964 69.103 1.00 5.45 388 ASP N O 1
ATOM 12230 N N . GLY H 2 169 ? 54.932 61.755 68.665 1.00 5.71 389 GLY N N 1
ATOM 12231 C CA . GLY H 2 169 ? 55.659 61.473 69.891 1.00 5.15 389 GLY N CA 1
ATOM 12232 C C . GLY H 2 169 ? 56.247 60.083 69.811 1.00 4.92 389 GLY N C 1
ATOM 12233 O O . GLY H 2 169 ? 55.672 59.189 69.173 1.00 6.07 389 GLY N O 1
ATOM 12234 N N . ILE H 2 170 ? 57.400 59.917 70.443 1.00 4.79 390 ILE N N 1
ATOM 12235 C CA . ILE H 2 170 ? 58.023 58.610 70.597 1.00 4.92 390 ILE N CA 1
ATOM 12236 C C . ILE H 2 170 ? 58.030 58.261 72.076 1.00 4.84 390 ILE N C 1
ATOM 12237 O O . ILE H 2 170 ? 58.638 58.957 72.889 1.00 5.06 390 ILE N O 1
ATOM 12242 N N . ILE H 2 171 ? 57.333 57.185 72.416 1.00 4.00 391 ILE N N 1
ATOM 12243 C CA . ILE H 2 171 ? 57.048 56.843 73.803 1.00 4.79 391 ILE N CA 1
ATOM 12244 C C . ILE H 2 171 ? 57.944 55.681 74.191 1.00 4.28 391 ILE N C 1
ATOM 12245 O O . ILE H 2 171 ? 57.922 54.635 73.535 1.00 4.01 391 ILE N O 1
ATOM 12250 N N . THR H 2 172 ? 58.726 55.889 75.249 1.00 4.92 392 THR N N 1
ATOM 12251 C CA . THR H 2 172 ? 59.689 54.916 75.725 1.00 5.98 392 THR N CA 1
ATOM 12252 C C . THR H 2 172 ? 59.614 54.775 77.236 1.00 5.01 392 THR N C 1
ATOM 12253 O O . THR H 2 172 ? 58.859 55.478 77.914 1.00 5.50 392 THR N O 1
ATOM 12257 N N . GLU H 2 173 ? 60.434 53.869 77.760 1.00 5.23 393 GLU N N 1
ATOM 12258 C CA . GLU H 2 173 ? 60.576 53.692 79.196 1.00 6.36 393 GLU N CA 1
ATOM 12259 C C . GLU H 2 173 ? 61.215 54.903 79.865 1.00 6.33 393 GLU N C 1
ATOM 12260 O O . GLU H 2 173 ? 61.161 55.045 81.087 1.00 7.02 393 GLU N O 1
ATOM 12266 N N . GLU H 2 174 ? 61.835 55.769 79.070 1.00 7.03 394 GLU N N 1
ATOM 12267 C CA . GLU H 2 174 ? 62.546 56.919 79.614 1.00 7.18 394 GLU N CA 1
ATOM 12268 C C . GLU H 2 174 ? 61.697 58.180 79.518 1.00 7.23 394 GLU N C 1
ATOM 12269 O O . GLU H 2 174 ? 62.068 59.234 80.036 1.00 6.37 394 GLU N O 1
ATOM 12275 N N . GLY H 2 175 ? 60.545 58.049 78.873 1.00 5.99 395 GLY N N 1
ATOM 12276 C CA . GLY H 2 175 ? 59.589 59.135 78.782 1.00 5.96 395 GLY N CA 1
ATOM 12277 C C . GLY H 2 175 ? 59.083 59.339 77.368 1.00 5.70 395 GLY N C 1
ATOM 12278 O O . GLY H 2 175 ? 59.337 58.518 76.485 1.00 6.55 395 GLY N O 1
ATOM 12279 N N . VAL H 2 176 ? 58.361 60.436 77.155 1.00 5.03 396 VAL N N 1
ATOM 12280 C CA . VAL H 2 176 ? 57.826 60.737 75.833 1.00 5.17 396 VAL N CA 1
ATOM 12281 C C . VAL H 2 176 ? 58.633 61.844 75.174 1.00 5.00 396 VAL N C 1
ATOM 12282 O O . VAL H 2 176 ? 58.745 62.950 75.719 1.00 5.24 396 VAL N O 1
ATOM 12286 N N . PHE H 2 177 ? 59.182 61.529 74.003 1.00 4.59 397 PHE N N 1
ATOM 12287 C CA . PHE H 2 177 ? 59.966 62.473 73.212 1.00 5.04 397 PHE N CA 1
ATOM 12288 C C . PHE H 2 177 ? 59.074 63.131 72.163 1.00 5.04 397 PHE N C 1
ATOM 12289 O O . PHE H 2 177 ? 58.323 62.448 71.464 1.00 5.28 397 PHE N O 1
ATOM 12297 N N . THR H 2 178 ? 59.145 64.456 72.072 1.00 5.66 398 THR N N 1
ATOM 12298 C CA . THR H 2 178 ? 58.378 65.195 71.071 1.00 6.36 398 THR N CA 1
ATOM 12299 C C . THR H 2 178 ? 59.318 66.152 70.342 1.00 7.01 398 THR N C 1
ATOM 12300 O O . THR H 2 178 ? 60.458 66.352 70.767 1.00 6.98 398 THR N O 1
ATOM 12304 N N . LYS H 2 179 ? 58.833 66.736 69.250 1.00 6.61 399 LYS N N 1
ATOM 12305 C CA . LYS H 2 179 ? 59.649 67.628 68.433 1.00 6.90 399 LYS N CA 1
ATOM 12306 C C . LYS H 2 179 ? 59.769 69.026 69.010 1.00 6.60 399 LYS N C 1
ATOM 12307 O O . LYS H 2 179 ? 58.829 69.559 69.612 1.00 6.42 399 LYS N O 1
ATOM 12313 N N . ASN H 2 180 ? 60.945 69.616 68.819 1.00 6.69 400 ASN N N 1
ATOM 12314 C CA . ASN H 2 180 ? 61.149 71.021 69.146 1.00 6.77 400 ASN N CA 1
ATOM 12315 C C . ASN H 2 180 ? 60.541 71.908 68.062 1.00 6.56 400 ASN N C 1
ATOM 12316 O O . ASN H 2 180 ? 59.979 71.402 67.085 1.00 7.03 400 ASN N O 1
ATOM 12321 N N . SER H 2 181 ? 60.643 73.222 68.245 1.00 7.52 401 SER N N 1
ATOM 12322 C CA . SER H 2 181 ? 59.978 74.161 67.340 1.00 8.96 401 SER N CA 1
ATOM 12323 C C . SER H 2 181 ? 60.557 74.105 65.926 1.00 9.21 401 SER N C 1
ATOM 12324 O O . SER H 2 181 ? 59.968 74.641 64.990 1.00 9.80 401 SER N O 1
ATOM 12327 N N . SER H 2 182 ? 61.711 73.464 65.775 1.00 8.95 402 SER N N 1
ATOM 12328 C CA . SER H 2 182 ? 62.286 73.241 64.453 1.00 9.97 402 SER N CA 1
ATOM 12329 C C . SER H 2 182 ? 61.793 71.967 63.773 1.00 9.46 402 SER N C 1
ATOM 12330 O O . SER H 2 182 ? 62.164 71.679 62.634 1.00 10.26 402 SER N O 1
ATOM 12333 N N . GLY H 2 183 ? 60.954 71.203 64.464 1.00 9.58 403 GLY N N 1
ATOM 12334 C CA . GLY H 2 183 ? 60.422 69.972 63.910 1.00 8.95 403 GLY N CA 1
ATOM 12335 C C . GLY H 2 183 ? 61.391 68.809 64.026 1.00 9.37 403 GLY N C 1
ATOM 12336 O O . GLY H 2 183 ? 61.263 67.819 63.299 1.00 9.04 403 GLY N O 1
ATOM 12337 N N . GLU H 2 184 ? 62.354 68.925 64.940 1.00 9.02 404 GLU N N 1
ATOM 12338 C CA . GLU H 2 184 ? 63.345 67.872 65.158 1.00 9.51 404 GLU N CA 1
ATOM 12339 C C . GLU H 2 184 ? 63.142 67.174 66.507 1.00 8.67 404 GLU N C 1
ATOM 12340 O O . GLU H 2 184 ? 62.872 67.825 67.515 1.00 7.65 404 GLU N O 1
ATOM 12346 N N . PHE H 2 185 ? 63.270 65.849 66.517 1.00 7.76 405 PHE N N 1
ATOM 12347 C CA . PHE H 2 185 ? 63.368 65.082 67.759 1.00 7.76 405 PHE N CA 1
ATOM 12348 C C . PHE H 2 185 ? 64.754 65.270 68.345 1.00 7.78 405 PHE N C 1
ATOM 12349 O O . PHE H 2 185 ? 65.712 65.499 67.608 1.00 7.71 405 PHE N O 1
ATOM 12357 N N . GLN H 2 186 ? 64.854 65.184 69.667 1.00 7.55 406 GLN N N 1
ATOM 12358 C CA . GLN H 2 186 ? 66.148 65.184 70.345 1.00 8.35 406 GLN N CA 1
ATOM 12359 C C . GLN H 2 186 ? 66.307 63.895 71.146 1.00 7.38 406 GLN N C 1
ATOM 12360 O O . GLN H 2 186 ? 66.020 63.852 72.342 1.00 6.97 406 GLN N O 1
ATOM 12366 N N . LEU H 2 187 ? 66.769 62.844 70.478 1.00 7.49 407 LEU N N 1
ATOM 12367 C CA . LEU H 2 187 ? 66.878 61.524 71.093 1.00 7.28 407 LEU N CA 1
ATOM 12368 C C . LEU H 2 187 ? 68.228 61.197 71.727 1.00 8.53 407 LEU N C 1
ATOM 12369 O O . LEU H 2 187 ? 68.502 60.029 72.033 1.00 8.06 407 LEU N O 1
ATOM 12374 N N . GLU H 2 188 ? 69.067 62.205 71.933 1.00 8.97 408 GLU N N 1
ATOM 12375 C CA . GLU H 2 188 ? 70.465 61.969 72.290 1.00 10.34 408 GLU N CA 1
ATOM 12376 C C . GLU H 2 188 ? 70.594 61.141 73.570 1.00 10.35 408 GLU N C 1
ATOM 12377 O O . GLU H 2 188 ? 71.529 60.354 73.725 1.00 10.53 408 GLU N O 1
ATOM 12383 N N . SER H 2 189 ? 69.646 61.316 74.484 1.00 10.55 409 SER N N 1
ATOM 12384 C CA . SER H 2 189 ? 69.690 60.619 75.761 1.00 10.73 409 SER N CA 1
ATOM 12385 C C . SER H 2 189 ? 69.521 59.115 75.581 1.00 11.09 409 SER N C 1
ATOM 12386 O O . SER H 2 189 ? 69.936 58.343 76.441 1.00 11.24 409 SER N O 1
ATOM 12389 N N . LEU H 2 190 ? 68.928 58.708 74.459 1.00 10.58 410 LEU N N 1
ATOM 12390 C CA . LEU H 2 190 ? 68.722 57.293 74.142 1.00 11.58 410 LEU N CA 1
ATOM 12391 C C . LEU H 2 190 ? 69.861 56.644 73.351 1.00 10.99 410 LEU N C 1
ATOM 12392 O O . LEU H 2 190 ? 69.778 55.461 73.007 1.00 12.84 410 LEU N O 1
ATOM 12397 N N . PHE H 2 191 ? 70.909 57.410 73.054 1.00 11.40 411 PHE N N 1
ATOM 12398 C CA . PHE H 2 191 ? 72.053 56.913 72.289 1.00 11.50 411 PHE N CA 1
ATOM 12399 C C . PHE H 2 191 ? 73.142 56.424 73.241 1.00 12.79 411 PHE N C 1
ATOM 12400 O O . PHE H 2 191 ? 73.991 55.611 72.870 1.00 14.07 411 PHE N O 1
#

Nearest PDB structures (foldseek):
  1w2w-assembly2_J  TM=1.003E+00  e=8.891E-41  Saccharomyces cerevisiae
  2yvk-assembly2_D  TM=9.566E-01  e=3.104E-18  Bacillus subtilis
  4ldr-assembly1_A  TM=9.561E-01  e=4.243E-18  Homo sapiens
  6a35-assembly2_D  TM=9.035E-01  e=1.392E-17  Pyrococcus horikoshii OT3
  1t9k-assembly1_A  TM=9.523E-01  e=2.050E-16  Thermotoga maritima

Secondary structure (DSSP, 8-state):
---SEEEE-SSTTS-EEEEE-TTTTTT---EEE--SHHHHHHHHH----SHHHHHHHHHHHHHHHHHHHHH-TTSTGGGGS-TT-HHHHHHHHHHHHHHHHTS--S-SHHHHHHHHHHHHHHT-SSHHHHHHHHHHHHHHHHHHHHHH---HHHHHHHHHHHHHTT--S--EEEE-S--SGGGSSSS-SHHHHHHHHHHHHHHHHH-/----EEEEB--TTTTHIIIIIHHHHHHHT--BEEB-GGGHHHHHHH-SS-EEEEEE--SEE-TTS-EEEETTHHHHHHHHHHHT-EEEEE--GGGB-SS--SGGG----B--THHHHEEEEEEB-TTT-PBPB-TTSPBPEEEEE-S-TT-EE--BSEEEE-GGG-SEEEETTEEE---TTS----GGG-/---SEEEE-SSTTS-EEEEE-TTSTTT---EEE--SHHHHHHHHH----SHHHHHHHHHHHHHHHHHHHHH-TTSTTGGG--TT-HHHHHHHHHHHHHHHHTS--S-SHHHHHHHHHHHHHHT-SSHHHHHHHHHHHHHHHHHHHHHH---HHHHHHHHHHHHHTT--S--EEEE-S--SGGGSSSS-SHHHHHHHHHHHHHHHHT-/----EEEEB--TTTTIIIIIIHHHHHHTT--BEEB-GGGHHHHHHH-SS-EEEEEE--SEE-TT--EEEETTHHHHHHHHHHHT-EEEEE--GGGB-SS--SGGG----B--THHHHEEEEEEE-TTT-PBPB-TTSPBPEEEEE-S-TT-EE--BSEEEE-GGG-SEEEETTEEE---TTS----GGG-/---SEEEE-SSTTS-EEEEE-TTTTTT---EEE--SHHHHHHHHH----SHHHHHHHHHHHHHHHHHHHHH-TTSTTGGG--TT-HHHHHHHHHHHHHHHHTS--S-SHHHHHHHHHHHHHHT-SSHHHHHHHHHHHHHHHHHHHHHH---HHHHHHHHHHHHHTT--S--EEEE-S--SGGGSSSS-SHHHHHHHHHHHHHHHH--/----EEEEB--TTTTIIIIIIHHHHHHHT--BEEB-GGGHHHHHHH-SS-EEEEEE--SEE-TT--EEEETTHHHHHHHHHHHT-EEEEE--GGGB-SS---GGG----B--THHHHEEEEEEE-TTT-PBPB-TTS-B-EEEEE-S-TT-EE--BSEEEE-GGG-SEEEETTEEE---TTS----GGG-/---SEEEE-SSTTS-EEEEE-TTSTTT---EEE--SHHHHHHHHH----SHHHHHHHHHHHHHHHHHHHHH-TTSTGGGG--TT-HHHHHHHHHHHHHHHHTS--S-SHHHHHHHHHHHHHHT-SSHHHHHHHHHHHHHHHHHHHHHH---HHHHHHHHHHHHHTT--S--EEEE-S--SGGGSSSS-SHHHHHHHHHHHHHHHTT-/----EEEEB--TTTTIIIIIIHHHHHHHT--BEEB-GGGHHHHHHH-SS-EEEEEE--SEE-TT--EEEETTHHHHHHHHHHHT-EEEEE--GGGB-SS--SGGG----B--THHHHEEEEEEE-TTT-PBPB-TTS-B-EEEEE-S-TT-EE--BSEEEE-GGG-SEEEETTEEE---TTS----GGG-

B-factor: mean 15.03, std 8.86, range [1.0, 63.07]

InterPro domains:
  IPR000649 Initiation factor 2B-related [PF01008] (49-398)
  IPR005251 Methylthioribose-1-phosphate isomerase [MF_01678] (8-408)
  IPR005251 Methylthioribose-1-phosphate isomerase [TIGR00512] (16-398)
  IPR011559 Initiation factor 2B alpha/beta/delta [TIGR00524] (35-399)
  IPR027363 Methylthioribose-1-phosphate isomerase, N-terminal [G3DSA:1.20.120.420] (1-211)
  IPR037171 NagB/RpiA transferase-like [SSF100950] (5-406)
  IPR042529 Initiation factor 2B-like, C-terminal [G3DSA:3.40.50.10470] (221-411)

CATH classification: 1.20.120.420

Organism: Saccharomyces cerevisiae (strain ATCC 204508 / S288c) (NCBI:txid559292)